Protein 2IVZ (pdb70)

InterPro domains:
  IPR007195 TolB, N-terminal [PF04052] (24-121)
  IPR011042 Six-bladed beta-propeller, TolB-like [G3DSA:2.120.10.30] (165-430)
  IPR011659 WD40-like beta-propeller [PF07676] (199-223)
  IPR011659 WD40-like beta-propeller [PF07676] (237-272)
  IPR011659 WD40-like beta-propeller [PF07676] (281-315)
  IPR011659 WD40-like beta-propeller [PF07676] (369-396)
  IPR014167 Tol-Pal system protein TolB [MF_00671] (4-426)
  IPR014167 Tol-Pal system protein TolB [TIGR02800] (15-427)

Solvent-accessible surface area: 65094 Å² total; per-residue (Å²): 55,95,58,0,0,7,0,20,20,99,143,83,33,55,68,3,0,25,10,0,26,51,1,0,77,18,1,3,65,6,72,5,27,86,109,68,148,29,51,46,117,3,5,26,13,141,95,13,88,26,57,31,0,58,84,68,50,3,66,2,0,0,0,0,31,7,62,84,43,148,103,50,7,32,47,0,10,2,22,0,0,21,1,30,86,46,83,37,68,55,52,20,117,54,67,43,131,21,69,120,137,127,1,30,96,1,0,4,11,0,0,9,56,0,0,80,124,25,42,69,49,106,6,0,1,77,4,69,0,0,6,0,0,51,9,115,3,18,54,37,24,20,15,0,11,0,0,24,0,19,21,104,88,77,83,61,22,43,112,0,56,77,19,0,0,17,10,12,20,6,47,104,10,44,78,0,0,2,0,8,24,66,88,68,120,3,7,1,3,6,9,34,40,104,115,36,53,68,97,126,14,8,49,66,92,158,9,0,0,8,11,14,20,0,64,87,33,39,48,0,0,0,0,0,11,79,81,50,13,0,0,0,6,10,8,46,26,106,64,27,108,58,160,85,25,9,114,46,235,26,25,6,0,10,9,16,16,14,58,74,2,64,21,0,0,1,0,2,33,114,58,50,156,8,8,0,11,72,4,56,20,115,47,64,90,45,124,59,28,0,170,110,43,65,28,0,16,22,7,28,10,2,72,82,20,140,28,0,0,1,6,2,20,53,93,80,109,62,28,0,0,49,13,52,52,96,112,38,40,51,76,69,6,4,67,25,139,126,0,64,14,11,13,12,1,13,18,5,5,0,0,0,2,4,6,37,56,31,175,8,29,1,4,4,5,0,0,12,44,21,145,55,95,36,126,13,68,73,28,80,18,65,1,34,10,10,10,16,1,30,79,112,56,89,56,0,0,7,0,32,22,99,145,88,37,42,70,2,0,25,9,0,13,36,1,0,79,15,1,3,62,8,91,6,21,79,99,94,147,23,56,36,115,5,5,25,22,157,75,12,114,35,77,28,0,52,21,72,44,3,62,1,0,0,0,0,32,6,62,58,28,144,105,55,9,35,39,0,16,1,26,0,0,20,1,33,82,43,84,33,67,57,61,22,116,66,63,33,126,19,74,98,116,119,0,35,92,0,0,3,13,0,0,3,49,0,0,67,119,32,48,68,52,119,6,0,2,91,4,80,0,0,8,0,0,39,8,114,3,22,44,49,24,18,16,0,12,0,0,20,0,17,21,101,85,71,84,58,21,44,123,0,41,78,18,0,0,17,10,13,23,7,48,108,12,43,79,0,0,2,0,10,22,69,87,70,116,3,11,0,12,9,10,34,42,106,115,35,51,80,110,118,13,2,21,66,89,151,8,0,0,8,11,14,20,0,62,91,35,39,43,0,0,0,0,0,4,80,80,55,10,0,1,0,6,11,5,41,47,106,79,31,90,40,155,82,24,7,115,49,232,22,24,3,0,10,10,14,15,28,58,79,2,66,37,0,0,0,0,0,31,103,57,51,161,8,8,0,5,71,4,54,23,109,44,65,90,42,103,60,21,1,165,88,45,55,37,4,17,22,7,29,10,2,79,88,20,146,34,0,0,0,5,0,18,51,88,74,115,46,23,0,0,47,6,62,45,98,106,30,39,46,80,72,6,4,73,40,148,107,0,67,17,10,15,12,2,17,24,10,8,0,0,0,1,2,5,46,78,81,198,20,6,25,10,6,5,1,0,15,43,20,140,56,90,33,135,16,78,95,46,63,25,49,10,32,9,8,11,15,2,28,76,106,52,89,58,0,0,4,0,32,19,97,147,86,50,52,66,3,0,23,8,0,12,41,1,0,82,18,1,3,62,7,85,4,25,90,102,98,156,30,56,34,131,4,4,34,22,177,83,10,114,35,81,30,0,64,82,62,55,1,61,0,0,0,0,0,38,8,64,87,29,146,107,49,4,30,59,1,18,2,22,0,0,20,2,36,84,44,80,34,68,58,66,19,116,56,78,48,134,21,89,143,101,97,4,35,88,0,0,3,11,0,0,9,54,0,0,79,118,30,45,65,58,113,5,1,1,73,4,48,0,0,6,0,0,52,24,150,40,74,135,93,27,19,24,0,13,0,0,25,0,18,19,106,78,78,24,36,8,37,134,0,53,79,17,0,0,18,9,12,21,8,46,106,4,40,69,0,1,2,0,7,26,66,83,70,116,3,1,1,9,3,3,32,15,82,50,7,54,74,107,115,15,6,25,70,91,139,9,0,0,8,11,14,18,0,63,89,33,39,47,1,0,0,0,0,3,77,83,37,13,0,0,0,6,6,7,50,36,106,34,29,92,61,191,83,26,10,116,45,236,36,20,4,0,10,9,17,15,16,61,78,3,66,21,0,0,0,0,0,32,96,60,50,130,8,8,0,4,62,3,54,29,120,52,63,86,41,115,61,26,0,167,99,38,43,31,1,21,24,7,27,10,2,74,91,21,143,34,0,0,1,10,12,12,92,104,147,63,38,0,0,47,10,52,50,99,109,36,42,52,77,92,5,4,71,29,145,118,0,74,16,11,13,12,2,13,21,6,6,0,0,0,3,7,5,36,58,28,170,6,24,1,7,5,5,2,1,19,42,26,149,54,102,32,130,15,71,71,31,98,19,63,1,37,9,9,12,16,1,31,79,96,120,20,90,51,1,0,4,0,32,20,95,73,100,71,84,47,52,67,2,0,24,9,0,14,39,1,0,75,18,1,3,61,5,62,2,29,95,106,106,156,26,58,39,117,5,7,27,9,162,94,12,123,32,78,32,0,57,90,63,54,3,59,1,0,0,0,1,39,6,59,62,40,145,102,47,0,22,45,0,9,2,25,0,0,18,2,33,84,48,87,38,63,57,56,20,121,55,67,42,132,22,91,125,86,92,2,29,87,0,0,4,13,0,0,7,57,0,0,82,117,30,45,67,59,102,6,0,1,70,4,46,0,0,11,0,0,50,80,161,57,20,22,0,13,0,1,21,0,19,18,108,75,79,21,35,8,39,136,0,62,81,18,0,0,16,10,13,21,7,46,108,11,44,72,0,0,2,0,9,25,60,81,68,105,4,0,0,9,5,3,41,16,85,36,4,52,80,110,107,22,5,30,60,82,166,10,0,0,8,11,14,20,0,62,88,33,38,43,0,0,0,0,0,12,76,83,63,14,0,1,0,6,10,8,51,38,106,72,36,113,59,155,86,22,7,124,33,235,21,26,3,1,10,10,16,17,15,58,75,2,67,24,0,0,0,0,0,33,100,60,49,129,7,9,0,6,64,4,54,18,92,44,64,92,42,116,61,24,0,170,103,63,53,20,5,14,22,8,28,9,2,70,87,21,140,30,0,0,3,6,16,45,108,60,0,1,44,12,58,49,102,99,33,36,59,76,91,5,5,71,26,148,128,1,74,17,11,14,11,1,15,20,6,7,0,0,0,4,7,5,36,54,33,179,7,23,2,7,8,4,0,0,13,41,24,128,56,103,30,127,14,74,71,28,103,18,63,4,32,10,10,11,16,1,31,77,93,96,20,41,9,63,14,60,48,9,28,0,45,85,24,53,99,22,46,9,60,13,58,49,9,23,1,35,72,20,31,71,97,19,40,7,63,13,60,44,8,27,0,46,66,27,35,67,93,19,37,9,62,14,58,48,8,29,0,46,56,22,38,83

Structure (mmCIF, N/CA/C/O backbone):
data_2IVZ
#
_entry.id   2IVZ
#
_cell.length_a   130.092
_cell.length_b   39.933
_cell.length_c   154.848
_cell.angle_alpha   90.00
_cell.angle_beta   110.62
_cell.angle_gamma   90.00
#
_symmetry.space_group_name_H-M   'P 1 21 1'
#
loop_
_entity.id
_entity.type
_entity.pdbx_description
1 polymer 'PROTEIN TOLB'
2 polymer COLICIN-E9
3 non-polymer 'CALCIUM ION'
4 water water
#
loop_
_atom_site.group_PDB
_atom_site.id
_atom_site.type_symbol
_atom_site.label_atom_id
_atom_site.label_alt_id
_atom_site.label_comp_id
_atom_site.label_asym_id
_atom_site.label_entity_id
_atom_site.label_seq_id
_atom_site.pdbx_PDB_ins_code
_atom_site.Cartn_x
_atom_site.Cartn_y
_atom_site.Cartn_z
_atom_site.occupancy
_atom_site.B_iso_or_equiv
_atom_site.auth_seq_id
_atom_site.auth_comp_id
_atom_site.auth_asym_id
_atom_site.auth_atom_id
_atom_site.pdbx_PDB_model_num
ATOM 1 N N . GLY A 1 35 ? 49.238 -0.601 61.059 1.00 20.75 35 GLY A N 1
ATOM 2 C CA . GLY A 1 35 ? 48.505 -1.891 60.856 1.00 19.19 35 GLY A CA 1
ATOM 3 C C . GLY A 1 35 ? 49.439 -3.091 60.726 1.00 18.08 35 GLY A C 1
ATOM 4 O O . GLY A 1 35 ? 50.662 -2.943 60.700 1.00 18.08 35 GLY A O 1
ATOM 5 N N . ARG A 1 36 ? 48.857 -4.283 60.661 1.00 16.89 36 ARG A N 1
ATOM 6 C CA . ARG A 1 36 ? 49.631 -5.502 60.512 1.00 15.67 36 ARG A CA 1
ATOM 7 C C . ARG A 1 36 ? 50.259 -5.591 59.111 1.00 15.43 36 ARG A C 1
ATOM 8 O O . ARG A 1 36 ? 49.544 -5.568 58.115 1.00 14.84 36 ARG A O 1
ATOM 16 N N . PRO A 1 37 ? 51.608 -5.632 59.020 1.00 15.19 37 PRO A N 1
ATOM 17 C CA . PRO A 1 37 ? 52.223 -5.787 57.688 1.00 14.53 37 PRO A CA 1
ATOM 18 C C . PRO A 1 37 ? 51.842 -7.139 57.033 1.00 14.00 37 PRO A C 1
ATOM 19 O O . PRO A 1 37 ? 51.734 -8.160 57.727 1.00 13.49 37 PRO A O 1
ATOM 23 N N . ILE A 1 38 ? 51.600 -7.120 55.719 1.00 13.42 38 ILE A N 1
ATOM 24 C CA . ILE A 1 38 ? 51.241 -8.328 54.975 1.00 13.54 38 ILE A CA 1
ATOM 25 C C . ILE A 1 38 ? 51.703 -8.242 53.514 1.00 14.00 38 ILE A C 1
ATOM 26 O O . ILE A 1 38 ? 51.808 -7.153 52.948 1.00 14.72 38 ILE A O 1
ATOM 31 N N . GLY A 1 39 ? 52.049 -9.388 52.938 1.00 14.50 39 GLY A N 1
ATOM 32 C CA . GLY A 1 39 ? 52.456 -9.425 51.542 1.00 15.10 39 GLY A CA 1
ATOM 33 C C . GLY A 1 39 ? 51.298 -9.903 50.692 1.00 15.18 39 GLY A C 1
ATOM 34 O O . GLY A 1 39 ? 50.736 -10.961 50.968 1.00 16.06 39 GLY A O 1
ATOM 35 N N . VAL A 1 40 ? 50.904 -9.100 49.706 1.00 14.84 40 VAL A N 1
ATOM 36 C CA . VAL A 1 40 ? 49.880 -9.502 48.741 1.00 14.80 40 VAL A CA 1
ATOM 37 C C . VAL A 1 40 ? 50.502 -9.410 47.339 1.00 15.69 40 VAL A C 1
ATOM 38 O O . VAL A 1 40 ? 50.768 -8.307 46.847 1.00 15.62 40 VAL A O 1
ATOM 42 N N . VAL A 1 41 ? 50.743 -10.581 46.747 1.00 16.10 41 VAL A N 1
ATOM 43 C CA . VAL A 1 41 ? 51.419 -10.760 45.457 1.00 17.98 41 VAL A CA 1
ATOM 44 C C . VAL A 1 41 ? 50.412 -10.823 44.306 1.00 18.65 41 VAL A C 1
ATOM 45 O O . VAL A 1 41 ? 49.366 -11.453 44.451 1.00 19.16 41 VAL A O 1
ATOM 49 N N . PRO A 1 42 ? 50.692 -10.121 43.183 1.00 19.17 42 PRO A N 1
ATOM 50 C CA . PRO A 1 42 ? 49.874 -10.272 41.981 1.00 19.41 42 PRO A CA 1
ATOM 51 C C . PRO A 1 42 ? 49.608 -11.742 41.701 1.00 19.54 42 PRO A C 1
ATOM 52 O O . PRO A 1 42 ? 50.527 -12.567 41.768 1.00 19.69 42 PRO A O 1
ATOM 56 N N . PHE A 1 43 ? 48.352 -12.065 41.425 1.00 19.40 43 PHE A N 1
ATOM 57 C CA . PHE A 1 43 ? 47.959 -13.431 41.155 1.00 19.40 43 PHE A CA 1
ATOM 58 C C . PHE A 1 43 ? 48.552 -13.866 39.810 1.00 20.76 43 PHE A C 1
ATOM 59 O O . PHE A 1 43 ? 48.743 -13.039 38.911 1.00 19.92 43 PHE A O 1
ATOM 67 N N . GLN A 1 44 ? 48.907 -15.145 39.711 1.00 22.26 44 GLN A N 1
ATOM 68 C CA . GLN A 1 44 ? 49.479 -15.705 38.482 1.00 24.82 44 GLN A CA 1
ATOM 69 C C . GLN A 1 44 ? 48.372 -15.742 37.414 1.00 24.44 44 GLN A C 1
ATOM 70 O O . GLN A 1 44 ? 47.295 -16.305 37.645 1.00 25.01 44 GLN A O 1
ATOM 76 N N . TRP A 1 45 ? 48.620 -15.098 36.272 1.00 24.91 45 TRP A N 1
ATOM 77 C CA . TRP A 1 45 ? 47.632 -15.040 35.181 1.00 25.36 45 TRP A CA 1
ATOM 78 C C . TRP A 1 45 ? 47.969 -15.942 33.979 1.00 25.76 45 TRP A C 1
ATOM 79 O O . TRP A 1 45 ? 49.086 -15.892 33.450 1.00 26.14 45 TRP A O 1
ATOM 90 N N . ALA A 1 51 ? 45.058 -10.058 31.674 1.00 28.04 51 ALA A N 1
ATOM 91 C CA . ALA A 1 51 ? 44.351 -10.361 32.925 1.00 27.99 51 ALA A CA 1
ATOM 92 C C . ALA A 1 51 ? 43.059 -9.547 33.044 1.00 27.80 51 ALA A C 1
ATOM 93 O O . ALA A 1 51 ? 43.092 -8.313 33.078 1.00 27.73 51 ALA A O 1
ATOM 95 N N . PRO A 1 52 ? 41.911 -10.242 33.111 1.00 27.59 52 PRO A N 1
ATOM 96 C CA . PRO A 1 52 ? 40.574 -9.628 33.182 1.00 27.46 52 PRO A CA 1
ATOM 97 C C . PRO A 1 52 ? 40.346 -8.696 34.392 1.00 27.22 52 PRO A C 1
ATOM 98 O O . PRO A 1 52 ? 39.513 -7.778 34.319 1.00 27.16 52 PRO A O 1
ATOM 102 N N . GLU A 1 53 ? 41.072 -8.935 35.490 1.00 26.47 53 GLU A N 1
ATOM 103 C CA . GLU A 1 53 ? 41.014 -8.084 36.687 1.00 25.62 53 GLU A CA 1
ATOM 104 C C . GLU A 1 53 ? 42.260 -8.350 37.538 1.00 24.17 53 GLU A C 1
ATOM 105 O O . GLU A 1 53 ? 42.816 -9.440 37.497 1.00 24.32 53 GLU A O 1
ATOM 111 N N . ASP A 1 54 ? 42.692 -7.347 38.295 1.00 22.42 54 ASP A N 1
ATOM 112 C CA . ASP A 1 54 ? 43.827 -7.473 39.195 1.00 21.09 54 ASP A CA 1
ATOM 113 C C . ASP A 1 54 ? 43.349 -7.953 40.579 1.00 19.75 54 ASP A C 1
ATOM 114 O O . ASP A 1 54 ? 43.063 -7.134 41.447 1.00 18.81 54 ASP A O 1
ATOM 119 N N . ILE A 1 55 ? 43.278 -9.272 40.777 1.00 19.21 55 ILE A N 1
ATOM 120 C CA . ILE A 1 55 ? 42.765 -9.847 42.045 1.00 18.60 55 ILE A CA 1
ATOM 121 C C . ILE A 1 55 ? 43.612 -9.487 43.267 1.00 18.41 55 ILE A C 1
ATOM 122 O O . ILE A 1 55 ? 43.066 -9.087 44.293 1.00 18.21 55 ILE A O 1
ATOM 127 N N . GLY A 1 56 ? 44.938 -9.630 43.163 1.00 17.17 56 GLY A N 1
ATOM 128 C CA . GLY A 1 56 ? 45.827 -9.237 44.262 1.00 15.54 56 GLY A CA 1
ATOM 129 C C . GLY A 1 56 ? 45.584 -7.775 44.623 1.00 14.37 56 GLY A C 1
ATOM 130 O O . GLY A 1 56 ? 45.548 -7.425 45.791 1.00 13.42 56 GLY A O 1
ATOM 131 N N . GLY A 1 57 ? 45.415 -6.911 43.616 1.00 13.28 57 GLY A N 1
ATOM 132 C CA . GLY A 1 57 ? 45.120 -5.477 43.865 1.00 11.47 57 GLY A CA 1
ATOM 133 C C . GLY A 1 57 ? 43.851 -5.284 44.699 1.00 11.24 57 GLY A C 1
ATOM 134 O O . GLY A 1 57 ? 43.797 -4.436 45.596 1.00 11.04 57 GLY A O 1
ATOM 135 N N . ILE A 1 58 ? 42.816 -6.058 44.397 1.00 10.76 58 ILE A N 1
ATOM 136 C CA . ILE A 1 58 ? 41.569 -6.014 45.182 1.00 10.75 58 ILE A CA 1
ATOM 137 C C . ILE A 1 58 ? 41.778 -6.499 46.631 1.00 10.37 58 ILE A C 1
ATOM 138 O O . ILE A 1 58 ? 41.340 -5.838 47.569 1.00 9.41 58 ILE A O 1
ATOM 143 N N . VAL A 1 59 ? 42.443 -7.639 46.805 1.00 10.39 59 VAL A N 1
ATOM 144 C CA . VAL A 1 59 ? 42.755 -8.146 48.141 1.00 9.71 59 VAL A CA 1
ATOM 145 C C . VAL A 1 59 ? 43.536 -7.083 48.929 1.00 9.69 59 VAL A C 1
ATOM 146 O O . VAL A 1 59 ? 43.202 -6.778 50.101 1.00 8.16 59 VAL A O 1
ATOM 150 N N . ALA A 1 60 ? 44.570 -6.517 48.290 1.00 9.01 60 ALA A N 1
ATOM 151 C CA . ALA A 1 60 ? 45.362 -5.505 48.949 1.00 10.22 60 ALA A CA 1
ATOM 152 C C . ALA A 1 60 ? 44.496 -4.321 49.366 1.00 9.96 60 ALA A C 1
ATOM 153 O O . ALA A 1 60 ? 44.601 -3.853 50.493 1.00 10.49 60 ALA A O 1
ATOM 155 N N . ALA A 1 61 ? 43.651 -3.834 48.462 1.00 9.96 61 ALA A N 1
ATOM 156 C CA . ALA A 1 61 ? 42.774 -2.680 48.757 1.00 10.46 61 ALA A CA 1
ATOM 157 C C . ALA A 1 61 ? 41.810 -2.986 49.910 1.00 9.58 61 ALA A C 1
ATOM 158 O O . ALA A 1 61 ? 41.608 -2.168 50.822 1.00 9.08 61 ALA A O 1
ATOM 160 N N . ASP A 1 62 ? 41.217 -4.175 49.862 1.00 9.27 62 ASP A N 1
ATOM 161 C CA . ASP A 1 62 ? 40.288 -4.609 50.917 1.00 8.87 62 ASP A CA 1
ATOM 162 C C . ASP A 1 62 ? 40.968 -4.626 52.276 1.00 8.55 62 ASP A C 1
ATOM 163 O O . ASP A 1 62 ? 40.513 -3.952 53.219 1.00 7.31 62 ASP A O 1
ATOM 168 N N . LEU A 1 63 ? 42.080 -5.373 52.379 1.00 8.28 63 LEU A N 1
ATOM 169 C CA . LEU A 1 63 ? 42.813 -5.453 53.662 1.00 8.87 63 LEU A CA 1
ATOM 170 C C . LEU A 1 63 ? 43.235 -4.076 54.201 1.00 9.20 63 LEU A C 1
ATOM 171 O O . LEU A 1 63 ? 43.178 -3.826 55.426 1.00 9.45 63 LEU A O 1
ATOM 176 N N A ARG A 1 64 ? 43.657 -3.188 53.309 0.50 9.26 64 ARG A N 1
ATOM 177 N N B ARG A 1 64 ? 43.656 -3.204 53.289 0.50 9.16 64 ARG A N 1
ATOM 178 C CA A ARG A 1 64 ? 44.030 -1.831 53.728 0.50 9.90 64 ARG A CA 1
ATOM 179 C CA B ARG A 1 64 ? 44.038 -1.817 53.605 0.50 9.69 64 ARG A CA 1
ATOM 180 C C A ARG A 1 64 ? 42.798 -1.027 54.196 0.50 9.57 64 ARG A C 1
ATOM 181 C C B ARG A 1 64 ? 42.834 -1.001 54.132 0.50 9.50 64 ARG A C 1
ATOM 182 O O A ARG A 1 64 ? 42.851 -0.348 55.231 0.50 9.10 64 ARG A O 1
ATOM 183 O O B ARG A 1 64 ? 42.938 -0.307 55.151 0.50 9.13 64 ARG A O 1
ATOM 198 N N . ASN A 1 65 ? 41.693 -1.122 53.451 1.00 9.57 65 ASN A N 1
ATOM 199 C CA . ASN A 1 65 ? 40.446 -0.414 53.835 1.00 9.85 65 ASN A CA 1
ATOM 200 C C . ASN A 1 65 ? 40.009 -0.704 55.275 1.00 10.00 65 ASN A C 1
ATOM 201 O O . ASN A 1 65 ? 39.501 0.176 55.955 1.00 9.53 65 ASN A O 1
ATOM 206 N N . SER A 1 66 ? 40.250 -1.938 55.739 1.00 9.90 66 SER A N 1
ATOM 207 C CA . SER A 1 66 ? 39.812 -2.387 57.069 1.00 9.42 66 SER A CA 1
ATOM 208 C C . SER A 1 66 ? 40.574 -1.690 58.189 1.00 9.76 66 SER A C 1
ATOM 209 O O . SER A 1 66 ? 40.122 -1.655 59.330 1.00 10.01 66 SER A O 1
ATOM 212 N N . GLY A 1 67 ? 41.719 -1.106 57.863 1.00 9.69 67 GLY A N 1
ATOM 213 C CA . GLY A 1 67 ? 42.549 -0.496 58.874 1.00 10.27 67 GLY A CA 1
ATOM 214 C C . GLY A 1 67 ? 43.372 -1.535 59.645 1.00 10.74 67 GLY A C 1
ATOM 215 O O . GLY A 1 67 ? 44.258 -1.189 60.420 1.00 11.19 67 GLY A O 1
ATOM 216 N N . LYS A 1 68 ? 43.090 -2.812 59.434 1.00 11.20 68 LYS A N 1
ATOM 217 C CA . LYS A 1 68 ? 43.804 -3.860 60.165 1.00 12.42 68 LYS A CA 1
ATOM 218 C C . LYS A 1 68 ? 45.163 -4.206 59.578 1.00 13.04 68 LYS A C 1
ATOM 219 O O . LYS A 1 68 ? 46.032 -4.716 60.296 1.00 14.29 68 LYS A O 1
ATOM 225 N N . PHE A 1 69 ? 45.350 -3.942 58.291 1.00 12.67 69 PHE A N 1
ATOM 226 C CA . PHE A 1 69 ? 46.551 -4.367 57.612 1.00 13.53 69 PHE A CA 1
ATOM 227 C C . PHE A 1 69 ? 47.244 -3.261 56.865 1.00 14.76 69 PHE A C 1
ATOM 228 O O . PHE A 1 69 ? 46.613 -2.255 56.473 1.00 14.47 69 PHE A O 1
ATOM 236 N N . ASN A 1 70 ? 48.549 -3.473 56.667 1.00 15.44 70 ASN A N 1
ATOM 237 C CA . ASN A 1 70 ? 49.379 -2.590 55.873 1.00 17.64 70 ASN A CA 1
ATOM 238 C C . ASN A 1 70 ? 50.046 -3.428 54.788 1.00 17.67 70 ASN A C 1
ATOM 239 O O . ASN A 1 70 ? 51.182 -3.878 54.960 1.00 17.40 70 ASN A O 1
ATOM 244 N N . PRO A 1 71 ? 49.327 -3.668 53.673 1.00 18.48 71 PRO A N 1
ATOM 245 C CA . PRO A 1 71 ? 49.920 -4.443 52.586 1.00 19.63 71 PRO A CA 1
ATOM 246 C C . PRO A 1 71 ? 51.149 -3.750 51.995 1.00 20.79 71 PRO A C 1
ATOM 247 O O . PRO A 1 71 ? 51.139 -2.554 51.772 1.00 20.63 71 PRO A O 1
ATOM 251 N N . LEU A 1 72 ? 52.200 -4.520 51.766 1.00 22.31 72 LEU A N 1
ATOM 252 C CA . LEU A 1 72 ? 53.428 -3.981 51.235 1.00 24.29 72 LEU A CA 1
ATOM 253 C C . LEU A 1 72 ? 53.159 -3.434 49.836 1.00 25.98 72 LEU A C 1
ATOM 254 O O . LEU A 1 72 ? 52.550 -4.119 48.997 1.00 25.73 72 LEU A O 1
ATOM 259 N N . ASP A 1 73 ? 53.583 -2.192 49.611 1.00 27.42 73 ASP A N 1
ATOM 260 C CA . ASP A 1 73 ? 53.475 -1.547 48.306 1.00 29.99 73 ASP A CA 1
ATOM 261 C C . ASP A 1 73 ? 54.025 -2.495 47.230 1.00 30.37 73 ASP A C 1
ATOM 262 O O . ASP A 1 73 ? 55.048 -3.150 47.429 1.00 30.09 73 ASP A O 1
ATOM 267 N N . ARG A 1 74 ? 53.337 -2.572 46.096 1.00 31.76 74 ARG A N 1
ATOM 268 C CA . ARG A 1 74 ? 53.716 -3.517 45.031 1.00 33.16 74 ARG A CA 1
ATOM 269 C C . ARG A 1 74 ? 55.150 -3.344 44.501 1.00 33.23 74 ARG A C 1
ATOM 270 O O . ARG A 1 74 ? 55.823 -4.331 44.180 1.00 33.28 74 ARG A O 1
ATOM 278 N N . ALA A 1 75 ? 55.621 -2.100 44.442 1.00 33.53 75 ALA A N 1
ATOM 279 C CA . ALA A 1 75 ? 56.980 -1.805 43.967 1.00 34.23 75 ALA A CA 1
ATOM 280 C C . ALA A 1 75 ? 58.063 -2.406 44.870 1.00 34.43 75 ALA A C 1
ATOM 281 O O . ALA A 1 75 ? 59.157 -2.730 44.410 1.00 34.63 75 ALA A O 1
ATOM 283 N N . ARG A 1 76 ? 57.737 -2.573 46.151 1.00 34.68 76 ARG A N 1
ATOM 284 C CA . ARG A 1 76 ? 58.699 -3.052 47.141 1.00 34.51 76 ARG A CA 1
ATOM 285 C C . ARG A 1 76 ? 58.764 -4.562 47.336 1.00 34.14 76 ARG A C 1
ATOM 286 O O . ARG A 1 76 ? 59.558 -5.037 48.144 1.00 33.79 76 ARG A O 1
ATOM 294 N N . LEU A 1 77 ? 57.944 -5.317 46.607 1.00 33.92 77 LEU A N 1
ATOM 295 C CA . LEU A 1 77 ? 57.923 -6.776 46.765 1.00 33.96 77 LEU A CA 1
ATOM 296 C C . LEU A 1 77 ? 59.276 -7.429 46.482 1.00 34.02 77 LEU A C 1
ATOM 297 O O . LEU A 1 77 ? 59.899 -7.115 45.476 1.00 34.32 77 LEU A O 1
ATOM 302 N N . PRO A 1 78 ? 59.725 -8.344 47.370 1.00 33.93 78 PRO A N 1
ATOM 303 C CA . PRO A 1 78 ? 61.025 -9.010 47.219 1.00 33.79 78 PRO A CA 1
ATOM 304 C C . PRO A 1 78 ? 61.018 -10.143 46.193 1.00 33.64 78 PRO A C 1
ATOM 305 O O . PRO A 1 78 ? 62.077 -10.564 45.731 1.00 33.92 78 PRO A O 1
ATOM 309 N N . GLN A 1 79 ? 59.832 -10.649 45.874 1.00 32.96 79 GLN A N 1
ATOM 310 C CA . GLN A 1 79 ? 59.655 -11.711 44.892 1.00 32.33 79 GLN A CA 1
ATOM 311 C C . GLN A 1 79 ? 58.172 -11.770 44.529 1.00 32.01 79 GLN A C 1
ATOM 312 O O . GLN A 1 79 ? 57.338 -11.207 45.242 1.00 31.46 79 GLN A O 1
ATOM 318 N N . GLN A 1 80 ? 57.851 -12.439 43.424 1.00 31.32 80 GLN A N 1
ATOM 319 C CA . GLN A 1 80 ? 56.468 -12.615 42.993 1.00 30.94 80 GLN A CA 1
ATOM 320 C C . GLN A 1 80 ? 56.116 -14.100 42.837 1.00 30.82 80 GLN A C 1
ATOM 321 O O . GLN A 1 80 ? 55.910 -14.575 41.716 1.00 31.34 80 GLN A O 1
ATOM 327 N N . PRO A 1 81 ? 56.043 -14.846 43.957 1.00 30.58 81 PRO A N 1
ATOM 328 C CA . PRO A 1 81 ? 55.720 -16.270 43.844 1.00 30.51 81 PRO A CA 1
ATOM 329 C C . PRO A 1 81 ? 54.278 -16.490 43.378 1.00 30.69 81 PRO A C 1
ATOM 330 O O . PRO A 1 81 ? 53.351 -15.798 43.840 1.00 30.05 81 PRO A O 1
ATOM 334 N N . GLY A 1 82 ? 54.110 -17.445 42.468 1.00 30.84 82 GLY A N 1
ATOM 335 C CA . GLY A 1 82 ? 52.814 -17.756 41.893 1.00 31.06 82 GLY A CA 1
ATOM 336 C C . GLY A 1 82 ? 52.152 -18.916 42.591 1.00 31.33 82 GLY A C 1
ATOM 337 O O . GLY A 1 82 ? 50.993 -19.231 42.311 1.00 31.46 82 GLY A O 1
ATOM 338 N N . SER A 1 83 ? 52.892 -19.558 43.488 1.00 31.35 83 SER A N 1
ATOM 339 C CA . SER A 1 83 ? 52.366 -20.680 44.255 1.00 32.03 83 SER A CA 1
ATOM 340 C C . SER A 1 83 ? 52.942 -20.675 45.672 1.00 32.03 83 SER A C 1
ATOM 341 O O . SER A 1 83 ? 53.920 -19.977 45.946 1.00 31.91 83 SER A O 1
ATOM 344 N N . ALA A 1 84 ? 52.338 -21.468 46.556 1.00 32.23 84 ALA A N 1
ATOM 345 C CA . ALA A 1 84 ? 52.805 -21.594 47.941 1.00 32.69 84 ALA A CA 1
ATOM 346 C C . ALA A 1 84 ? 54.257 -22.102 48.016 1.00 32.78 84 ALA A C 1
ATOM 347 O O . ALA A 1 84 ? 55.011 -21.726 48.913 1.00 32.45 84 ALA A O 1
ATOM 349 N N . GLN A 1 85 ? 54.618 -22.962 47.063 1.00 33.13 85 GLN A N 1
ATOM 350 C CA . GLN A 1 85 ? 55.950 -23.548 46.954 1.00 33.54 85 GLN A CA 1
ATOM 351 C C . GLN A 1 85 ? 57.030 -22.538 46.547 1.00 33.55 85 GLN A C 1
ATOM 352 O O . GLN A 1 85 ? 58.200 -22.732 46.863 1.00 33.72 85 GLN A O 1
ATOM 358 N N . GLU A 1 86 ? 56.648 -21.467 45.853 1.00 33.65 86 GLU A N 1
ATOM 359 C CA . GLU A 1 86 ? 57.616 -20.452 45.408 1.00 33.89 86 GLU A CA 1
ATOM 360 C C . GLU A 1 86 ? 57.903 -19.390 46.463 1.00 33.86 86 GLU A C 1
ATOM 361 O O . GLU A 1 86 ? 58.796 -18.543 46.290 1.00 33.35 86 GLU A O 1
ATOM 367 N N . VAL A 1 87 ? 57.131 -19.420 47.547 1.00 33.55 87 VAL A N 1
ATOM 368 C CA . VAL A 1 87 ? 57.312 -18.467 48.638 1.00 33.55 87 VAL A CA 1
ATOM 369 C C . VAL A 1 87 ? 58.668 -18.729 49.316 1.00 33.42 87 VAL A C 1
ATOM 370 O O . VAL A 1 87 ? 58.932 -19.832 49.789 1.00 33.36 87 VAL A O 1
ATOM 374 N N . GLN A 1 88 ? 59.528 -17.716 49.323 1.00 33.32 88 GLN A N 1
ATOM 375 C CA . GLN A 1 88 ? 60.717 -17.764 50.265 0.0000 32.32 88 GLN A CA 1
ATOM 376 C C . GLN A 1 88 ? 60.898 -16.765 51.549 1.00 25.78 88 GLN A C 1
ATOM 377 O O . GLN A 1 88 ? 60.809 -15.537 51.472 1.00 26.10 88 GLN A O 1
ATOM 383 N N . PRO A 1 89 ? 60.371 -17.471 52.557 1.00 25.80 89 PRO A N 1
ATOM 384 C CA . PRO A 1 89 ? 59.770 -16.854 53.731 1.00 25.94 89 PRO A CA 1
ATOM 385 C C . PRO A 1 89 ? 60.690 -15.839 54.392 1.00 26.10 89 PRO A C 1
ATOM 386 O O . PRO A 1 89 ? 60.207 -14.870 54.991 1.00 25.88 89 PRO A O 1
ATOM 390 N N . ALA A 1 90 ? 62.001 -16.056 54.251 1.00 26.67 90 ALA A N 1
ATOM 391 C CA . ALA A 1 90 ? 63.024 -15.175 54.811 1.00 26.89 90 ALA A CA 1
ATOM 392 C C . ALA A 1 90 ? 62.958 -13.778 54.223 1.00 27.05 90 ALA A C 1
ATOM 393 O O . ALA A 1 90 ? 63.122 -12.794 54.952 1.00 27.41 90 ALA A O 1
ATOM 395 N N . ALA A 1 91 ? 62.717 -13.684 52.913 1.00 26.99 91 ALA A N 1
ATOM 396 C CA . ALA A 1 91 ? 62.620 -12.379 52.233 1.00 27.04 91 ALA A CA 1
ATOM 397 C C . ALA A 1 91 ? 61.464 -11.535 52.781 1.00 27.07 91 ALA A C 1
ATOM 398 O O . ALA A 1 91 ? 61.506 -10.296 52.741 1.00 27.40 91 ALA A O 1
ATOM 400 N N . TRP A 1 92 ? 60.442 -12.219 53.299 1.00 26.70 92 TRP A N 1
ATOM 401 C CA . TRP A 1 92 ? 59.250 -11.571 53.851 1.00 26.51 92 TRP A CA 1
ATOM 402 C C . TRP A 1 92 ? 59.424 -11.254 55.344 1.00 26.84 92 TRP A C 1
ATOM 403 O O . TRP A 1 92 ? 59.159 -10.129 55.776 1.00 25.99 92 TRP A O 1
ATOM 414 N N . SER A 1 93 ? 59.882 -12.232 56.130 1.00 27.74 93 SER A N 1
ATOM 415 C CA . SER A 1 93 ? 60.140 -11.978 57.558 1.00 28.64 93 SER A CA 1
ATOM 416 C C . SER A 1 93 ? 61.151 -10.820 57.695 1.00 28.69 93 SER A C 1
ATOM 417 O O . SER A 1 93 ? 61.038 -9.990 58.598 1.00 29.20 93 SER A O 1
ATOM 420 N N . ALA A 1 94 ? 62.106 -10.738 56.771 1.00 28.58 94 ALA A N 1
ATOM 421 C CA . ALA A 1 94 ? 63.081 -9.639 56.773 1.00 28.47 94 ALA A CA 1
ATOM 422 C C . ALA A 1 94 ? 62.386 -8.285 56.775 1.00 28.54 94 ALA A C 1
ATOM 423 O O . ALA A 1 94 ? 62.929 -7.302 57.284 1.00 28.97 94 ALA A O 1
ATOM 425 N N . LEU A 1 95 ? 61.184 -8.234 56.205 1.00 27.87 95 LEU A N 1
ATOM 426 C CA . LEU A 1 95 ? 60.442 -6.977 56.089 1.00 27.28 95 LEU A CA 1
ATOM 427 C C . LEU A 1 95 ? 59.411 -6.781 57.200 1.00 26.63 95 LEU A C 1
ATOM 428 O O . LEU A 1 95 ? 58.656 -5.804 57.215 1.00 27.39 95 LEU A O 1
ATOM 433 N N . GLY A 1 96 ? 59.403 -7.697 58.154 1.00 25.98 96 GLY A N 1
ATOM 434 C CA . GLY A 1 96 ? 58.435 -7.650 59.244 1.00 24.67 96 GLY A CA 1
ATOM 435 C C . GLY A 1 96 ? 57.113 -8.296 58.853 1.00 23.83 96 GLY A C 1
ATOM 436 O O . GLY A 1 96 ? 56.096 -8.104 59.526 1.00 23.63 96 GLY A O 1
ATOM 437 N N . ILE A 1 97 ? 57.134 -9.094 57.785 1.00 22.51 97 ILE A N 1
ATOM 438 C CA . ILE A 1 97 ? 55.916 -9.729 57.265 1.00 21.24 97 ILE A CA 1
ATOM 439 C C . ILE A 1 97 ? 55.850 -11.224 57.571 1.00 20.50 97 ILE A C 1
ATOM 440 O O . ILE A 1 97 ? 56.717 -11.991 57.137 1.00 20.25 97 ILE A O 1
ATOM 445 N N . ASP A 1 98 ? 54.823 -11.649 58.304 1.00 20.13 98 ASP A N 1
ATOM 446 C CA . ASP A 1 98 ? 54.674 -13.076 58.601 1.00 20.19 98 ASP A CA 1
ATOM 447 C C . ASP A 1 98 ? 53.561 -13.841 57.899 1.00 18.45 98 ASP A C 1
ATOM 448 O O . ASP A 1 98 ? 53.307 -14.997 58.234 1.00 17.79 98 ASP A O 1
ATOM 453 N N . ALA A 1 99 ? 52.907 -13.206 56.931 1.00 17.13 99 ALA A N 1
ATOM 454 C CA . ALA A 1 99 ? 51.893 -13.892 56.124 1.00 15.97 99 ALA A CA 1
ATOM 455 C C . ALA A 1 99 ? 51.935 -13.342 54.711 1.00 15.41 99 ALA A C 1
ATOM 456 O O . ALA A 1 99 ? 52.091 -12.141 54.513 1.00 14.86 99 ALA A O 1
ATOM 458 N N . VAL A 1 100 ? 51.848 -14.229 53.722 1.00 14.83 100 VAL A N 1
ATOM 459 C CA . VAL A 1 100 ? 51.883 -13.816 52.303 1.00 14.65 100 VAL A CA 1
ATOM 460 C C . VAL A 1 100 ? 50.705 -14.410 51.524 1.00 13.98 100 VAL A C 1
ATOM 461 O O . VAL A 1 100 ? 50.424 -15.610 51.630 1.00 14.67 100 VAL A O 1
ATOM 465 N N . VAL A 1 101 ? 50.003 -13.566 50.765 1.00 13.58 101 VAL A N 1
ATOM 466 C CA . VAL A 1 101 ? 48.899 -14.056 49.941 1.00 12.96 101 VAL A CA 1
ATOM 467 C C . VAL A 1 101 ? 49.401 -14.209 48.512 1.00 13.26 101 VAL A C 1
ATOM 468 O O . VAL A 1 101 ? 49.917 -13.243 47.913 1.00 13.37 101 VAL A O 1
ATOM 472 N N . VAL A 1 102 ? 49.300 -15.438 48.007 1.00 13.35 102 VAL A N 1
ATOM 473 C CA . VAL A 1 102 ? 49.568 -15.717 46.591 1.00 14.90 102 VAL A CA 1
ATOM 474 C C . VAL A 1 102 ? 48.331 -16.348 45.972 1.00 14.67 102 VAL A C 1
ATOM 475 O O . VAL A 1 102 ? 47.468 -16.872 46.678 1.00 15.05 102 VAL A O 1
ATOM 479 N N . GLY A 1 103 ? 48.235 -16.300 44.652 1.00 15.64 103 GLY A N 1
ATOM 480 C CA . GLY A 1 103 ? 47.086 -16.903 43.999 1.00 16.38 103 GLY A CA 1
ATOM 481 C C . GLY A 1 103 ? 47.254 -17.075 42.504 1.00 17.32 103 GLY A C 1
ATOM 482 O O . GLY A 1 103 ? 48.248 -16.621 41.910 1.00 16.84 103 GLY A O 1
ATOM 483 N N . GLN A 1 104 ? 46.257 -17.716 41.901 1.00 17.52 104 GLN A N 1
ATOM 484 C CA . GLN A 1 104 ? 46.271 -17.992 40.462 1.00 18.58 104 GLN A CA 1
ATOM 485 C C . GLN A 1 104 ? 44.917 -17.668 39.851 1.00 18.69 104 GLN A C 1
ATOM 486 O O . GLN A 1 104 ? 43.881 -17.826 40.507 1.00 18.64 104 GLN A O 1
ATOM 492 N N . VAL A 1 105 ? 44.930 -17.149 38.627 1.00 19.79 105 VAL A N 1
ATOM 493 C CA . VAL A 1 105 ? 43.697 -16.919 37.851 1.00 20.42 105 VAL A CA 1
ATOM 494 C C . VAL A 1 105 ? 43.882 -17.653 36.515 1.00 22.23 105 VAL A C 1
ATOM 495 O O . VAL A 1 105 ? 44.798 -17.342 35.753 1.00 22.04 105 VAL A O 1
ATOM 499 N N . THR A 1 106 ? 43.048 -18.656 36.255 1.00 23.80 106 THR A N 1
ATOM 500 C CA . THR A 1 106 ? 43.176 -19.441 35.025 1.00 25.73 106 THR A CA 1
ATOM 501 C C . THR A 1 106 ? 41.854 -19.414 34.256 1.00 26.73 106 THR A C 1
ATOM 502 O O . THR A 1 106 ? 40.789 -19.592 34.856 1.00 26.36 106 THR A O 1
ATOM 506 N N . PRO A 1 107 ? 41.909 -19.178 32.931 1.00 28.10 107 PRO A N 1
ATOM 507 C CA . PRO A 1 107 ? 40.663 -19.182 32.132 1.00 28.86 107 PRO A CA 1
ATOM 508 C C . PRO A 1 107 ? 40.164 -20.600 31.827 1.00 29.40 107 PRO A C 1
ATOM 509 O O . PRO A 1 107 ? 40.972 -21.505 31.631 1.00 29.81 107 PRO A O 1
ATOM 513 N N . ASN A 1 108 ? 38.846 -20.792 31.822 1.00 29.64 108 ASN A N 1
ATOM 514 C CA . ASN A 1 108 ? 38.243 -22.083 31.498 1.00 29.77 108 ASN A CA 1
ATOM 515 C C . ASN A 1 108 ? 37.678 -22.091 30.075 1.00 30.10 108 ASN A C 1
ATOM 516 O O . ASN A 1 108 ? 37.316 -21.024 29.558 1.00 29.57 108 ASN A O 1
ATOM 521 N N . PRO A 1 109 ? 37.603 -23.291 29.446 1.00 30.40 109 PRO A N 1
ATOM 522 C CA . PRO A 1 109 ? 36.981 -23.498 28.127 1.00 30.98 109 PRO A CA 1
ATOM 523 C C . PRO A 1 109 ? 35.576 -22.877 27.980 1.00 30.80 109 PRO A C 1
ATOM 524 O O . PRO A 1 109 ? 35.282 -22.305 26.928 1.00 31.44 109 PRO A O 1
ATOM 528 N N . ASP A 1 110 ? 34.736 -22.968 29.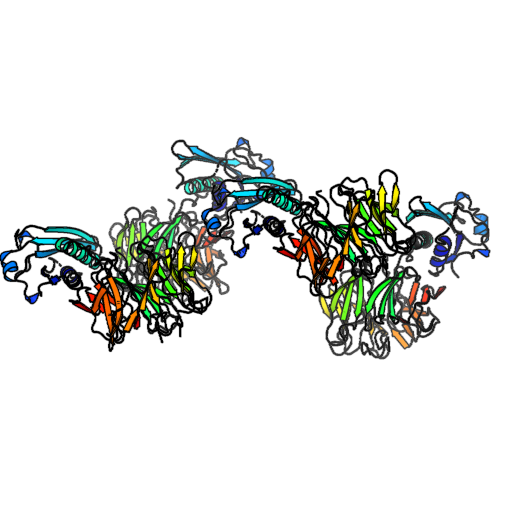018 1.00 30.35 110 ASP A N 1
ATOM 529 C CA . ASP A 1 110 ? 33.387 -22.391 28.973 1.00 29.84 110 ASP A CA 1
ATOM 530 C C . ASP A 1 110 ? 33.379 -20.858 29.056 1.00 29.26 110 ASP A C 1
ATOM 531 O O . ASP A 1 110 ? 32.310 -20.234 29.081 1.00 29.40 110 ASP A O 1
ATOM 536 N N . GLY A 1 111 ? 34.566 -20.255 29.085 1.00 28.13 111 GLY A N 1
ATOM 537 C CA . GLY A 1 111 ? 34.686 -18.805 29.213 1.00 26.52 111 GLY A CA 1
ATOM 538 C C . GLY A 1 111 ? 34.751 -18.269 30.641 1.00 25.22 111 GLY A C 1
ATOM 539 O O . GLY A 1 111 ? 34.948 -17.083 30.818 1.00 25.62 111 GLY A O 1
ATOM 540 N N . SER A 1 112 ? 34.562 -19.125 31.655 1.00 23.91 112 SER A N 1
ATOM 541 C CA . SER A 1 112 ? 34.694 -18.711 33.061 1.00 22.78 112 SER A CA 1
ATOM 542 C C . SER A 1 112 ? 36.177 -18.691 33.511 1.00 22.18 112 SER A C 1
ATOM 543 O O . SER A 1 112 ? 37.087 -18.897 32.697 1.00 21.99 112 SER A O 1
ATOM 546 N N . TYR A 1 113 ? 36.422 -18.448 34.801 1.00 21.44 113 TYR A N 1
ATOM 547 C CA . TYR A 1 113 ? 37.803 -18.391 35.324 1.00 21.15 113 TYR A CA 1
ATOM 548 C C . TYR A 1 113 ? 37.933 -19.128 36.624 1.00 21.27 113 TYR A C 1
ATOM 549 O O . TYR A 1 113 ? 37.012 -19.104 37.435 1.00 20.69 113 TYR A O 1
ATOM 558 N N . ASN A 1 114 ? 39.071 -19.784 36.831 1.00 21.38 114 ASN A N 1
ATOM 559 C CA . ASN A 1 114 ? 39.344 -20.329 38.151 1.00 21.59 114 ASN A CA 1
ATOM 560 C C . ASN A 1 114 ? 40.168 -19.301 38.905 1.00 20.56 114 ASN A C 1
ATOM 561 O O . ASN A 1 114 ? 41.164 -18.803 38.388 1.00 20.54 114 ASN A O 1
ATOM 566 N N . VAL A 1 115 ? 39.724 -18.962 40.112 1.00 19.76 115 VAL A N 1
ATOM 567 C CA . VAL A 1 115 ? 40.446 -18.053 40.991 1.00 18.60 115 VAL A CA 1
ATOM 568 C C . VAL A 1 115 ? 40.763 -18.888 42.225 1.00 18.51 115 VAL A C 1
ATOM 569 O O . VAL A 1 115 ? 39.874 -19.548 42.800 1.00 18.32 115 VAL A O 1
ATOM 573 N N . ALA A 1 116 ? 42.035 -18.892 42.598 1.00 17.37 116 ALA A N 1
ATOM 574 C CA . ALA A 1 116 ? 42.501 -19.619 43.766 1.00 16.29 116 ALA A CA 1
ATOM 575 C C . ALA A 1 116 ? 43.491 -18.738 44.530 1.00 15.64 116 ALA A C 1
ATOM 576 O O . ALA A 1 116 ? 44.145 -17.875 43.953 1.00 13.68 116 ALA A O 1
ATOM 578 N N . TYR A 1 117 ? 43.529 -18.908 45.846 1.00 14.98 117 TYR A N 1
ATOM 579 C CA . TYR A 1 117 ? 44.498 -18.159 46.645 1.00 14.99 117 TYR A CA 1
ATOM 580 C C . TYR A 1 117 ? 45.023 -19.145 47.658 1.00 14.41 117 TYR A C 1
ATOM 581 O O . TYR A 1 117 ? 44.353 -20.126 48.002 1.00 14.45 117 TYR A O 1
ATOM 590 N N . GLN A 1 118 ? 46.204 -18.852 48.178 1.00 14.94 118 GLN A N 1
ATOM 591 C CA . GLN A 1 118 ? 46.768 -19.615 49.274 1.00 14.63 118 GLN A CA 1
ATOM 592 C C . GLN A 1 118 ? 47.409 -18.598 50.219 1.00 14.38 118 GLN A C 1
ATOM 593 O O . GLN A 1 118 ? 48.077 -17.673 49.766 1.00 14.20 118 GLN A O 1
ATOM 599 N N . LEU A 1 119 ? 47.128 -18.732 51.512 1.00 13.90 119 LEU A N 1
ATOM 600 C CA . LEU A 1 119 ? 47.692 -17.855 52.529 1.00 14.86 119 LEU A CA 1
ATOM 601 C C . LEU A 1 119 ? 48.843 -18.627 53.162 1.00 16.21 119 LEU A C 1
ATOM 602 O O . LEU A 1 119 ? 48.634 -19.691 53.753 1.00 17.52 119 LEU A O 1
ATOM 607 N N . VAL A 1 120 ? 50.044 -18.087 53.015 1.00 17.18 120 VAL A N 1
ATOM 608 C CA . VAL A 1 120 ? 51.246 -18.769 53.439 1.00 18.46 120 VAL A CA 1
ATOM 609 C C . VAL A 1 120 ? 51.906 -18.066 54.620 1.00 19.29 120 VAL A C 1
ATOM 610 O O . VAL A 1 120 ? 52.130 -16.848 54.594 1.00 18.71 120 VAL A O 1
ATOM 614 N N . ASP A 1 121 ? 52.183 -18.852 55.656 1.00 20.42 121 ASP A N 1
ATOM 615 C CA . ASP A 1 121 ? 52.890 -18.371 56.840 1.00 21.69 121 ASP A CA 1
ATOM 616 C C . ASP A 1 121 ? 54.350 -18.097 56.504 1.00 21.61 121 ASP A C 1
ATOM 617 O O . ASP A 1 121 ? 55.024 -18.966 55.979 1.00 21.29 121 ASP A O 1
ATOM 622 N N . THR A 1 122 ? 54.813 -16.871 56.762 1.00 22.65 122 THR A N 1
ATOM 623 C CA . THR A 1 122 ? 56.245 -16.524 56.610 1.00 23.11 122 THR A CA 1
ATOM 624 C C . THR A 1 122 ? 56.833 -16.047 57.944 1.00 24.26 122 THR A C 1
ATOM 625 O O . THR A 1 122 ? 57.715 -15.177 57.973 1.00 23.88 122 THR A O 1
ATOM 629 N N . GLY A 1 123 ? 56.338 -16.617 59.043 1.00 24.67 123 GLY A N 1
ATOM 630 C CA . GLY A 1 123 ? 56.799 -16.243 60.370 1.00 26.51 123 GLY A CA 1
ATOM 631 C C . GLY A 1 123 ? 57.277 -17.451 61.146 1.00 27.67 123 GLY A C 1
ATOM 632 O O . GLY A 1 123 ? 58.304 -18.042 60.817 1.00 28.11 123 GLY A O 1
ATOM 633 N N . GLY A 1 124 ? 56.505 -17.829 62.157 1.00 28.84 124 GLY A N 1
ATOM 634 C CA . GLY A 1 124 ? 56.836 -18.952 63.039 1.00 30.25 124 GLY A CA 1
ATOM 635 C C . GLY A 1 124 ? 56.817 -20.332 62.409 1.00 30.96 124 GLY A C 1
ATOM 636 O O . GLY A 1 124 ? 57.566 -21.217 62.830 1.00 31.76 124 GLY A O 1
ATOM 637 N N . ALA A 1 125 ? 55.948 -20.531 61.415 1.00 31.39 125 ALA A N 1
ATOM 638 C CA . ALA A 1 125 ? 55.850 -21.814 60.704 1.00 30.96 125 ALA A CA 1
ATOM 639 C C . ALA A 1 125 ? 56.041 -21.562 59.207 1.00 31.14 125 ALA A C 1
ATOM 640 O O . ALA A 1 125 ? 55.116 -21.764 58.423 1.00 31.05 125 ALA A O 1
ATOM 642 N N . PRO A 1 126 ? 57.258 -21.157 58.794 1.00 31.17 126 PRO A N 1
ATOM 643 C CA . PRO A 1 126 ? 57.425 -20.720 57.408 1.00 31.15 126 PRO A CA 1
ATOM 644 C C . PRO A 1 126 ? 57.003 -21.759 56.373 1.00 31.35 126 PRO A C 1
ATOM 645 O O . PRO A 1 126 ? 57.286 -22.953 56.538 1.00 31.07 126 PRO A O 1
ATOM 649 N N . GLY A 1 127 ? 56.291 -21.300 55.339 1.00 31.08 127 GLY A N 1
ATOM 650 C CA . GLY A 1 127 ? 55.843 -22.164 54.250 1.00 30.52 127 GLY A CA 1
ATOM 651 C C . GLY A 1 127 ? 54.540 -22.917 54.470 1.00 29.96 127 GLY A C 1
ATOM 652 O O . GLY A 1 127 ? 54.022 -23.522 53.538 1.00 30.58 127 GLY A O 1
ATOM 653 N N . THR A 1 128 ? 54.019 -22.902 55.694 1.00 29.15 128 THR A N 1
ATOM 654 C CA . THR A 1 128 ? 52.736 -23.551 56.016 1.00 28.27 128 THR A CA 1
ATOM 655 C C . THR A 1 128 ? 51.551 -22.790 55.376 1.00 27.05 128 THR A C 1
ATOM 656 O O . THR A 1 128 ? 51.488 -21.562 55.437 1.00 26.93 128 THR A O 1
ATOM 660 N N . VAL A 1 129 ? 50.646 -23.531 54.737 1.00 25.37 129 VAL A N 1
ATOM 661 C CA . VAL A 1 129 ? 49.462 -22.953 54.133 1.00 23.75 129 VAL A CA 1
ATOM 662 C C . VAL A 1 129 ? 48.415 -22.845 55.237 1.00 23.22 129 VAL A C 1
ATOM 663 O O . VAL A 1 129 ? 47.907 -23.858 55.739 1.00 23.02 129 VAL A O 1
ATOM 667 N N . LEU A 1 130 ? 48.118 -21.605 55.615 1.00 21.89 130 LEU A N 1
ATOM 668 C CA . LEU A 1 130 ? 47.188 -21.312 56.687 1.00 21.04 130 LEU A CA 1
ATOM 669 C C . LEU A 1 130 ? 45.746 -21.400 56.208 1.00 20.33 130 LEU A C 1
ATOM 670 O O . LEU A 1 130 ? 44.853 -21.817 56.951 1.00 20.39 130 LEU A O 1
ATOM 675 N N . ALA A 1 131 ? 45.534 -21.003 54.961 1.00 19.47 131 ALA A N 1
ATOM 676 C CA . ALA A 1 131 ? 44.209 -21.009 54.350 1.00 18.48 131 ALA A CA 1
ATOM 677 C C . ALA A 1 131 ? 44.377 -21.062 52.839 1.00 17.88 131 ALA A C 1
ATOM 678 O O . ALA A 1 131 ? 45.398 -20.636 52.307 1.00 15.81 131 ALA A O 1
ATOM 680 N N . GLN A 1 132 ? 43.370 -21.614 52.161 1.00 17.17 132 GLN A N 1
ATOM 681 C CA . GLN A 1 132 ? 43.368 -21.703 50.695 1.00 17.42 132 GLN A CA 1
ATOM 682 C C . GLN A 1 132 ? 41.960 -22.012 50.198 1.00 15.80 132 GLN A C 1
ATOM 683 O O . GLN A 1 132 ? 41.147 -22.595 50.927 1.00 15.85 132 GLN A O 1
ATOM 689 N N . ASN A 1 133 ? 41.666 -21.604 48.972 1.00 15.24 133 ASN A N 1
ATOM 690 C CA . ASN A 1 133 ? 40.366 -21.881 48.380 1.00 14.69 133 ASN A CA 1
ATOM 691 C C . ASN A 1 133 ? 40.522 -21.746 46.880 1.00 15.06 133 ASN A C 1
ATOM 692 O O . ASN A 1 133 ? 41.499 -21.173 46.385 1.00 14.03 133 ASN A O 1
ATOM 697 N N . SER A 1 134 ? 39.588 -22.333 46.158 1.00 15.77 134 SER A N 1
ATOM 698 C CA . SER A 1 134 ? 39.559 -22.200 44.697 1.00 17.07 134 SER A CA 1
ATOM 699 C C . SER A 1 134 ? 38.121 -22.300 44.277 1.00 17.18 134 SER A C 1
ATOM 700 O O . SER A 1 134 ? 37.366 -23.140 44.792 1.00 17.40 134 SER A O 1
ATOM 703 N N . TYR A 1 135 ? 37.751 -21.452 43.331 1.00 17.90 135 TYR A N 1
ATOM 704 C CA . TYR A 1 135 ? 36.379 -21.401 42.826 1.00 18.31 135 TYR A CA 1
ATOM 705 C C . TYR A 1 135 ? 36.317 -20.920 41.368 1.00 18.96 135 TYR A C 1
ATOM 706 O O . TYR A 1 135 ? 37.275 -20.353 40.825 1.00 18.61 135 TYR A O 1
ATOM 715 N N . LYS A 1 136 ? 35.187 -21.187 40.734 1.00 19.65 136 LYS A N 1
ATOM 716 C CA . LYS A 1 136 ? 34.978 -20.835 39.323 1.00 20.83 136 LYS A CA 1
ATOM 717 C C . LYS A 1 136 ? 34.003 -19.670 39.264 1.00 19.85 136 LYS A C 1
ATOM 718 O O . LYS A 1 136 ? 32.937 -19.720 39.887 1.00 19.99 136 LYS A O 1
ATOM 724 N N . VAL A 1 137 ? 34.363 -18.618 38.545 1.00 19.30 137 VAL A N 1
ATOM 725 C CA . VAL A 1 137 ? 33.467 -17.462 38.387 1.00 19.49 137 VAL A CA 1
ATOM 726 C C . VAL A 1 137 ? 33.543 -16.957 36.958 1.00 19.50 137 VAL A C 1
ATOM 727 O O . VAL A 1 137 ? 34.560 -17.136 36.298 1.00 19.09 137 VAL A O 1
ATOM 731 N N . ASN A 1 138 ? 32.454 -16.369 36.470 1.00 20.12 138 ASN A N 1
ATOM 732 C CA . ASN A 1 138 ? 32.479 -15.730 35.159 1.00 21.06 138 ASN A CA 1
ATOM 733 C C . ASN A 1 138 ? 32.982 -14.302 35.369 1.00 20.72 138 ASN A C 1
ATOM 734 O O . ASN A 1 138 ? 33.027 -13.827 36.521 1.00 19.37 138 ASN A O 1
ATOM 739 N N . LYS A 1 139 ? 33.362 -13.632 34.284 1.00 20.29 139 LYS A N 1
ATOM 740 C CA . LYS A 1 139 ? 33.993 -12.302 34.360 1.00 21.58 139 LYS A CA 1
ATOM 741 C C . LYS A 1 139 ? 33.325 -11.270 35.287 1.00 21.20 139 LYS A C 1
ATOM 742 O O . LYS A 1 139 ? 34.030 -10.583 36.034 1.00 20.67 139 LYS A O 1
ATOM 748 N N . GLN A 1 140 ? 31.989 -11.169 35.253 1.00 21.01 140 GLN A N 1
ATOM 749 C CA . GLN A 1 140 ? 31.264 -10.175 36.079 1.00 21.92 140 GLN A CA 1
ATOM 750 C C . GLN A 1 140 ? 31.474 -10.367 37.589 1.00 20.49 140 GLN A C 1
ATOM 751 O O . GLN A 1 140 ? 31.291 -9.426 38.375 1.00 19.36 140 GLN A O 1
ATOM 757 N N . TRP A 1 141 ? 31.887 -11.576 37.975 1.00 19.48 141 TRP A N 1
ATOM 758 C CA . TRP A 1 141 ? 32.064 -11.928 39.379 1.00 19.44 141 TRP A CA 1
ATOM 759 C C . TRP A 1 141 ? 33.527 -12.055 39.836 1.00 17.79 141 TRP A C 1
ATOM 760 O O . TRP A 1 141 ? 33.811 -12.608 40.900 1.00 17.02 141 TRP A O 1
ATOM 771 N N . LEU A 1 142 ? 34.438 -11.552 39.019 1.00 15.89 142 LEU A N 1
ATOM 772 C CA . LEU A 1 142 ? 35.855 -11.538 39.349 1.00 14.43 142 LEU A CA 1
ATOM 773 C C . LEU A 1 142 ? 36.132 -10.644 40.567 1.00 13.71 142 LEU A C 1
ATOM 774 O O . LEU A 1 142 ? 36.885 -11.043 41.451 1.00 12.69 142 LEU A O 1
ATOM 779 N N . ARG A 1 143 ? 35.511 -9.460 40.630 1.00 12.17 143 ARG A N 1
ATOM 780 C CA . ARG A 1 143 ? 35.662 -8.628 41.820 1.00 12.40 143 ARG A CA 1
ATOM 781 C C . ARG A 1 143 ? 35.154 -9.406 43.041 1.00 11.68 143 ARG A C 1
ATOM 782 O O . ARG A 1 143 ? 35.812 -9.424 44.067 1.00 10.94 143 ARG A O 1
ATOM 790 N N . TYR A 1 144 ? 33.992 -10.054 42.915 1.00 11.63 144 TYR A N 1
ATOM 791 C CA . TYR A 1 144 ? 33.435 -10.863 44.009 1.00 11.72 144 TYR A CA 1
ATOM 792 C C . TYR A 1 144 ? 34.426 -11.957 44.430 1.00 10.50 144 TYR A C 1
ATOM 793 O O . TYR A 1 144 ? 34.580 -12.221 45.624 1.00 8.71 144 TYR A O 1
ATOM 802 N N . ALA A 1 145 ? 35.085 -12.582 43.444 1.00 9.94 145 ALA A N 1
ATOM 803 C CA . ALA A 1 145 ? 36.137 -13.580 43.717 1.00 9.65 145 ALA A CA 1
ATOM 804 C C . ALA A 1 145 ? 37.292 -13.015 44.550 1.00 9.24 145 ALA A C 1
ATOM 805 O O . ALA A 1 145 ? 37.821 -13.693 45.451 1.00 8.89 145 ALA A O 1
ATOM 807 N N . GLY A 1 146 ? 37.693 -11.790 44.246 1.00 9.01 146 GLY A N 1
ATOM 808 C CA . GLY A 1 146 ? 38.752 -11.111 45.021 1.00 8.73 146 GLY A CA 1
ATOM 809 C C . GLY A 1 146 ? 38.320 -10.823 46.451 1.00 8.78 146 GLY A C 1
ATOM 810 O O . GLY A 1 146 ? 39.065 -11.087 47.405 1.00 9.41 146 GLY A O 1
ATOM 811 N N . HIS A 1 147 ? 37.122 -10.256 46.602 1.00 7.67 147 HIS A N 1
ATOM 812 C CA . HIS A 1 147 ? 36.538 -10.004 47.915 1.00 7.25 147 HIS A CA 1
ATOM 813 C C . HIS A 1 147 ? 36.356 -11.262 48.779 1.00 7.65 147 HIS A C 1
ATOM 814 O O . HIS A 1 147 ? 36.380 -11.171 50.014 1.00 7.35 147 HIS A O 1
ATOM 821 N N . THR A 1 148 ? 36.106 -12.408 48.140 1.00 8.03 148 THR A N 1
ATOM 822 C CA . THR A 1 148 ? 35.973 -13.690 48.853 1.00 7.78 148 THR A CA 1
ATOM 823 C C . THR A 1 148 ? 37.344 -14.057 49.448 1.00 7.67 148 THR A C 1
ATOM 824 O O . THR A 1 148 ? 37.440 -14.427 50.624 1.00 6.92 148 THR A O 1
ATOM 828 N N . ALA A 1 149 ? 38.397 -13.956 48.625 1.00 7.19 149 ALA A N 1
ATOM 829 C CA . ALA A 1 149 ? 39.791 -14.180 49.095 1.00 7.64 149 ALA A CA 1
ATOM 830 C C . ALA A 1 149 ? 40.128 -13.221 50.238 1.00 7.77 149 ALA A C 1
ATOM 831 O O . ALA A 1 149 ? 40.632 -13.650 51.274 1.00 8.74 149 ALA A O 1
ATOM 833 N N . SER A 1 150 ? 39.835 -11.927 50.064 1.00 7.77 150 SER A N 1
ATOM 834 C CA . SER A 1 150 ? 40.033 -10.917 51.134 1.00 8.47 150 SER A CA 1
ATOM 835 C C . SER A 1 150 ? 39.309 -11.325 52.439 1.00 7.81 150 SER A C 1
ATOM 836 O O . SER A 1 150 ? 39.868 -11.243 53.539 1.00 8.03 150 SER A O 1
ATOM 839 N N . ASP A 1 151 ? 38.040 -11.715 52.315 1.00 7.98 151 ASP A N 1
ATOM 840 C CA . ASP A 1 151 ? 37.250 -12.101 53.479 1.00 7.83 151 ASP A CA 1
ATOM 841 C C . ASP A 1 151 ? 37.855 -13.274 54.251 1.00 8.22 151 ASP A C 1
ATOM 842 O O . ASP A 1 151 ? 37.849 -13.279 55.498 1.00 8.80 151 ASP A O 1
ATOM 847 N N . GLU A 1 152 ? 38.286 -14.301 53.521 1.00 7.93 152 GLU A N 1
ATOM 848 C CA . GLU A 1 152 ? 38.832 -15.517 54.159 1.00 9.02 152 GLU A CA 1
ATOM 849 C C . GLU A 1 152 ? 40.219 -15.267 54.747 1.00 7.88 152 GLU A C 1
ATOM 850 O O . GLU A 1 152 ? 40.497 -15.694 55.870 1.00 8.15 152 GLU A O 1
ATOM 856 N N . VAL A 1 153 ? 41.052 -14.513 54.032 1.00 7.69 153 VAL A N 1
ATOM 857 C CA . VAL A 1 153 ? 42.376 -14.116 54.563 1.00 8.77 153 VAL A CA 1
ATOM 858 C C . VAL A 1 153 ? 42.206 -13.255 55.834 1.00 9.49 153 VAL A C 1
ATOM 859 O O . VAL A 1 153 ? 42.832 -13.492 56.886 1.00 9.49 153 VAL A O 1
ATOM 863 N N . PHE A 1 154 ? 41.330 -12.271 55.732 1.00 9.33 154 PHE A N 1
ATOM 864 C CA . PHE A 1 154 ? 41.041 -11.368 56.836 1.00 9.38 154 PHE A CA 1
ATOM 865 C C . PHE A 1 154 ? 40.614 -12.132 58.074 1.00 9.76 154 PHE A C 1
ATOM 866 O O . PHE A 1 154 ? 41.175 -11.923 59.143 1.00 9.50 154 PHE A O 1
ATOM 874 N N . GLU A 1 155 ? 39.613 -13.010 57.935 1.00 10.72 155 GLU A N 1
ATOM 875 C CA . GLU A 1 155 ? 39.104 -13.785 59.067 1.00 12.52 155 GLU A CA 1
ATOM 876 C C . GLU A 1 155 ? 40.147 -14.742 59.669 1.00 12.43 155 GLU A C 1
ATOM 877 O O . GLU A 1 155 ? 40.253 -14.852 60.895 1.00 12.13 155 GLU A O 1
ATOM 883 N N . LYS A 1 156 ? 40.900 -15.429 58.814 1.00 13.45 156 LYS A N 1
ATOM 884 C CA . LYS A 1 156 ? 41.948 -16.362 59.271 1.00 14.57 156 LYS A CA 1
ATOM 885 C C . LYS A 1 156 ? 43.007 -15.669 60.115 1.00 14.50 156 LYS A C 1
ATOM 886 O O . LYS A 1 156 ? 43.518 -16.241 61.081 1.00 14.08 156 LYS A O 1
ATOM 892 N N . LEU A 1 157 ? 43.330 -14.433 59.765 1.00 13.96 157 LEU A N 1
ATOM 893 C CA . LEU A 1 157 ? 44.393 -13.727 60.484 1.00 13.82 157 LEU A CA 1
ATOM 894 C C . LEU A 1 157 ? 43.919 -12.907 61.682 1.00 14.22 157 LEU A C 1
ATOM 895 O O . LEU A 1 157 ? 44.649 -12.791 62.672 1.00 14.58 157 LEU A O 1
ATOM 900 N N . THR A 1 158 ? 42.709 -12.339 61.602 1.00 13.73 158 THR A N 1
ATOM 901 C CA . THR A 1 158 ? 42.215 -11.467 62.668 1.00 12.76 158 THR A CA 1
ATOM 902 C C . THR A 1 158 ? 41.194 -12.126 63.610 1.00 13.67 158 THR A C 1
ATOM 903 O O . THR A 1 158 ? 40.978 -11.645 64.726 1.00 14.53 158 THR A O 1
ATOM 907 N N . GLY A 1 159 ? 40.550 -13.201 63.175 1.00 12.53 159 GLY A N 1
ATOM 908 C CA . GLY A 1 159 ? 39.460 -13.758 63.972 1.00 13.55 159 GLY A CA 1
ATOM 909 C C . GLY A 1 159 ? 38.198 -12.891 63.848 1.00 14.47 159 GLY A C 1
ATOM 910 O O . GLY A 1 159 ? 37.247 -13.069 64.611 1.00 15.45 159 GLY A O 1
ATOM 911 N N . ILE A 1 160 ? 38.195 -11.926 62.922 1.00 13.66 160 ILE A N 1
ATOM 912 C CA . ILE A 1 160 ? 36.984 -11.102 62.671 1.00 13.46 160 ILE A CA 1
ATOM 913 C C . ILE A 1 160 ? 36.458 -11.495 61.300 1.00 13.02 160 ILE A C 1
ATOM 914 O O . ILE A 1 160 ? 37.222 -11.526 60.332 1.00 13.17 160 ILE A O 1
ATOM 919 N N . LYS A 1 161 ? 35.167 -11.800 61.221 1.00 12.91 161 LYS A N 1
ATOM 920 C CA . LYS A 1 161 ? 34.486 -12.086 59.945 1.00 13.40 161 LYS A CA 1
ATOM 921 C C . LYS A 1 161 ? 34.679 -10.924 58.946 1.00 12.64 161 LYS A C 1
ATOM 922 O O . LYS A 1 161 ? 34.660 -9.763 59.336 1.00 12.33 161 LYS A O 1
ATOM 928 N N . GLY A 1 162 ? 34.881 -11.239 57.666 1.00 12.37 162 GLY A N 1
ATOM 929 C CA . GLY A 1 162 ? 35.184 -10.201 56.663 1.00 11.12 162 GLY A CA 1
ATOM 930 C C . GLY A 1 162 ? 33.904 -9.535 56.203 1.00 11.02 162 GLY A C 1
ATOM 931 O O . GLY A 1 162 ? 32.845 -10.149 56.223 1.00 11.63 162 GLY A O 1
ATOM 932 N N . ALA A 1 163 ? 33.988 -8.280 55.781 1.00 10.21 163 ALA A N 1
ATOM 933 C CA . ALA A 1 163 ? 32.810 -7.579 55.274 1.00 9.98 163 ALA A CA 1
ATOM 934 C C . ALA A 1 163 ? 33.021 -7.107 53.823 1.00 10.31 163 ALA A C 1
ATOM 935 O O . ALA A 1 163 ? 32.307 -6.224 53.315 1.00 9.69 163 ALA A O 1
ATOM 937 N N . PHE A 1 164 ? 33.988 -7.710 53.136 1.00 9.68 164 PHE A N 1
ATOM 938 C CA . PHE A 1 164 ? 34.341 -7.245 51.804 1.00 9.71 164 PHE A CA 1
ATOM 939 C C . PHE A 1 164 ? 33.352 -7.540 50.685 1.00 9.32 164 PHE A C 1
ATOM 940 O O . PHE A 1 164 ? 33.430 -6.950 49.618 1.00 9.38 164 PHE A O 1
ATOM 948 N N . ARG A 1 165 ? 32.436 -8.469 50.942 1.00 9.70 165 ARG A N 1
ATOM 949 C CA . ARG A 1 165 ? 31.391 -8.861 50.000 1.00 9.98 165 ARG A CA 1
ATOM 950 C C . ARG A 1 165 ? 30.046 -8.178 50.277 1.00 9.97 165 ARG A C 1
ATOM 951 O O . ARG A 1 165 ? 28.999 -8.549 49.742 1.00 10.24 165 ARG A O 1
ATOM 959 N N . THR A 1 166 ? 30.084 -7.150 51.093 1.00 9.84 166 THR A N 1
ATOM 960 C CA . THR A 1 166 ? 28.856 -6.443 51.460 1.00 9.22 166 THR A CA 1
ATOM 961 C C . THR A 1 166 ? 28.582 -5.291 50.497 1.00 8.99 166 THR A C 1
ATOM 962 O O . THR A 1 166 ? 29.400 -4.968 49.599 1.00 7.37 166 THR A O 1
ATOM 966 N N . ARG A 1 167 ? 27.413 -4.683 50.682 1.00 9.11 167 ARG A N 1
ATOM 967 C CA . ARG A 1 167 ? 27.008 -3.569 49.858 1.00 9.47 167 ARG A CA 1
ATOM 968 C C . ARG A 1 167 ? 26.634 -2.349 50.651 1.00 8.18 167 ARG A C 1
ATOM 969 O O . ARG A 1 167 ? 26.417 -2.402 51.860 1.00 6.03 167 ARG A O 1
ATOM 977 N N . ILE A 1 168 ? 26.532 -1.247 49.928 1.00 7.80 168 ILE A N 1
ATOM 978 C CA . ILE A 1 168 ? 26.045 -0.005 50.509 1.00 8.03 168 ILE A CA 1
ATOM 979 C C . ILE A 1 168 ? 24.894 0.497 49.667 1.00 7.72 168 ILE A C 1
ATOM 980 O O . ILE A 1 168 ? 24.852 0.259 48.441 1.00 8.07 168 ILE A O 1
ATOM 985 N N . ALA A 1 169 ? 23.953 1.155 50.332 1.00 6.61 169 ALA A N 1
ATOM 986 C CA . ALA A 1 169 ? 22.853 1.825 49.684 1.00 6.53 169 ALA A CA 1
ATOM 987 C C . ALA A 1 169 ? 23.033 3.320 49.940 1.00 6.76 169 ALA A C 1
ATOM 988 O O . ALA A 1 169 ? 23.559 3.728 50.998 1.00 6.04 169 ALA A O 1
ATOM 990 N N . TYR A 1 170 ? 22.646 4.144 48.965 1.00 6.57 170 TYR A N 1
ATOM 991 C CA . TYR A 1 170 ? 22.781 5.600 49.127 1.00 7.13 170 TYR A CA 1
ATOM 992 C C . TYR A 1 170 ? 21.848 6.329 48.184 1.00 6.67 170 TYR A C 1
ATOM 993 O O . TYR A 1 170 ? 21.267 5.734 47.277 1.00 7.25 170 TYR A O 1
ATOM 1002 N N . VAL A 1 171 ? 21.668 7.622 48.394 1.00 7.60 171 VAL A N 1
ATOM 1003 C CA . VAL A 1 171 ? 20.792 8.374 47.492 1.00 7.43 171 VAL A CA 1
ATOM 1004 C C . VAL A 1 171 ? 21.634 9.329 46.680 1.00 7.83 171 VAL A C 1
ATOM 1005 O O . VAL A 1 171 ? 22.454 10.030 47.257 1.00 8.25 171 VAL A O 1
ATOM 1009 N N . VAL A 1 172 ? 21.443 9.359 45.348 1.00 8.30 172 VAL A N 1
ATOM 1010 C CA . VAL A 1 172 ? 22.184 10.323 44.505 1.00 7.92 172 VAL A CA 1
ATOM 1011 C C . VAL A 1 172 ? 21.189 11.319 43.909 1.00 8.84 172 VAL A C 1
ATOM 1012 O O . VAL A 1 172 ? 20.153 10.929 43.384 1.00 7.19 172 VAL A O 1
ATOM 1016 N N . GLN A 1 173 ? 21.476 12.606 44.055 1.00 9.88 173 GLN A N 1
ATOM 1017 C CA . GLN A 1 173 ? 20.686 13.634 43.407 1.00 11.83 173 GLN A CA 1
ATOM 1018 C C . GLN A 1 173 ? 21.513 14.001 42.176 1.00 12.84 173 GLN A C 1
ATOM 1019 O O . GLN A 1 173 ? 22.617 14.576 42.311 1.00 11.32 173 GLN A O 1
ATOM 1025 N N . THR A 1 174 ? 21.022 13.614 41.000 1.00 14.47 174 THR A N 1
ATOM 1026 C CA . THR A 1 174 ? 21.737 13.889 39.748 1.00 17.30 174 THR A CA 1
ATOM 1027 C C . THR A 1 174 ? 21.268 15.188 39.133 1.00 19.00 174 THR A C 1
ATOM 1028 O O . THR A 1 174 ? 20.437 15.904 39.694 1.00 18.26 174 THR A O 1
ATOM 1032 N N . ASN A 1 175 ? 21.797 15.495 37.959 1.00 21.81 175 ASN A N 1
ATOM 1033 C CA . ASN A 1 175 ? 21.323 16.672 37.253 1.00 24.25 175 ASN A CA 1
ATOM 1034 C C . ASN A 1 175 ? 20.277 16.326 36.199 1.00 24.69 175 ASN A C 1
ATOM 1035 O O . ASN A 1 175 ? 19.878 17.180 35.410 1.00 25.84 175 ASN A O 1
ATOM 1040 N N . GLY A 1 176 ? 19.831 15.067 36.216 1.00 24.39 176 GLY A N 1
ATOM 1041 C CA . GLY A 1 176 ? 18.751 14.602 35.361 1.00 23.92 176 GLY A CA 1
ATOM 1042 C C . GLY A 1 176 ? 17.529 15.396 35.759 1.00 23.42 176 GLY A C 1
ATOM 1043 O O . GLY A 1 176 ? 17.294 15.631 36.944 1.00 24.36 176 GLY A O 1
ATOM 1044 N N . GLY A 1 177 ? 16.742 15.818 34.786 1.00 22.57 177 GLY A N 1
ATOM 1045 C CA . GLY A 1 177 ? 15.605 16.669 35.095 1.00 21.06 177 GLY A CA 1
ATOM 1046 C C . GLY A 1 177 ? 14.334 15.978 35.542 1.00 19.62 177 GLY A C 1
ATOM 1047 O O . GLY A 1 177 ? 13.693 16.423 36.493 1.00 19.82 177 GLY A O 1
ATOM 1048 N N . GLN A 1 178 ? 13.957 14.897 34.874 1.00 17.94 178 GLN A N 1
ATOM 1049 C CA . GLN A 1 178 ? 12.684 14.240 35.194 1.00 17.21 178 GLN A CA 1
ATOM 1050 C C . GLN A 1 178 ? 12.686 13.369 36.472 1.00 16.04 178 GLN A C 1
ATOM 1051 O O . GLN A 1 178 ? 11.708 13.352 37.215 1.00 14.51 178 GLN A O 1
ATOM 1057 N N . PHE A 1 179 ? 13.784 12.647 36.708 1.00 14.41 179 PHE A N 1
ATOM 1058 C CA . PHE A 1 179 ? 13.909 11.796 37.892 1.00 14.59 179 PHE A CA 1
ATOM 1059 C C . PHE A 1 179 ? 15.260 12.089 38.512 1.00 13.73 179 PHE A C 1
ATOM 1060 O O . PHE A 1 179 ? 16.161 11.259 38.418 1.00 14.32 179 PHE A O 1
ATOM 1068 N N . PRO A 1 180 ? 15.422 13.266 39.135 1.00 12.92 180 PRO A N 1
ATOM 1069 C CA . PRO A 1 180 ? 16.762 13.573 39.653 1.00 12.52 180 PRO A CA 1
ATOM 1070 C C . PRO A 1 180 ? 17.241 12.722 40.845 1.00 11.98 180 PRO A C 1
ATOM 1071 O O . PRO A 1 180 ? 18.441 12.629 41.067 1.00 12.11 180 PRO A O 1
ATOM 1075 N N . TYR A 1 181 ? 16.327 12.123 41.601 1.00 10.95 181 TYR A N 1
ATOM 1076 C CA . TYR A 1 181 ? 16.729 11.363 42.792 1.00 10.48 181 TYR A CA 1
ATOM 1077 C C . TYR A 1 181 ? 16.769 9.876 42.515 1.00 10.42 181 TYR A C 1
ATOM 1078 O O . TYR A 1 181 ? 15.829 9.333 41.936 1.00 9.96 181 TYR A O 1
ATOM 1087 N N . GLU A 1 182 ? 17.888 9.234 42.842 1.00 9.77 182 GLU A N 1
ATOM 1088 C CA . GLU A 1 182 ? 17.983 7.773 42.706 1.00 10.66 182 GLU A CA 1
ATOM 1089 C C . GLU A 1 182 ? 18.477 7.079 43.981 1.00 9.00 182 GLU A C 1
ATOM 1090 O O . GLU A 1 182 ? 19.491 7.464 44.538 1.00 8.20 182 GLU A O 1
ATOM 1096 N N . LEU A 1 183 ? 17.779 6.024 44.385 1.00 8.18 183 LEU A N 1
ATOM 1097 C CA . LEU A 1 183 ? 18.255 5.166 45.453 1.00 8.51 183 LEU A CA 1
ATOM 1098 C C . LEU A 1 183 ? 19.097 4.154 44.699 1.00 9.02 183 LEU A C 1
ATOM 1099 O O . LEU A 1 183 ? 18.591 3.504 43.769 1.00 10.00 183 LEU A O 1
ATOM 1104 N N . ARG A 1 184 ? 20.378 4.067 45.048 1.00 8.51 184 ARG A N 1
ATOM 1105 C CA . ARG A 1 184 ? 21.304 3.135 44.407 1.00 8.13 184 ARG A CA 1
ATOM 1106 C C . ARG A 1 184 ? 21.914 2.210 45.433 1.00 8.36 184 ARG A C 1
ATOM 1107 O O . ARG A 1 184 ? 21.912 2.501 46.638 1.00 7.16 184 ARG A O 1
ATOM 1115 N N . VAL A 1 185 ? 22.467 1.112 44.922 1.00 8.57 185 VAL A N 1
ATOM 1116 C CA . VAL A 1 185 ? 23.209 0.117 45.704 1.00 9.07 185 VAL A CA 1
ATOM 1117 C C . VAL A 1 185 ? 24.503 -0.157 44.944 1.00 9.46 185 VAL A C 1
ATOM 1118 O O . VAL A 1 185 ? 24.498 -0.188 43.694 1.00 9.34 185 VAL A O 1
ATOM 1122 N N . SER A 1 186 ? 25.608 -0.341 45.661 1.00 8.84 186 SER A N 1
ATOM 1123 C CA . SER A 1 186 ? 26.874 -0.779 45.031 1.00 8.85 186 SER A CA 1
ATOM 1124 C C . SER A 1 186 ? 27.641 -1.691 45.985 1.00 9.02 186 SER A C 1
ATOM 1125 O O . SER A 1 186 ? 27.235 -1.854 47.132 1.00 8.59 186 SER A O 1
ATOM 1128 N N . ASP A 1 187 ? 28.751 -2.278 45.516 1.00 8.74 187 ASP A N 1
ATOM 1129 C CA . ASP A 1 187 ? 29.652 -3.007 46.417 1.00 9.49 187 ASP A CA 1
ATOM 1130 C C . ASP A 1 187 ? 30.163 -1.962 47.427 1.00 9.57 187 ASP A C 1
ATOM 1131 O O . ASP A 1 187 ? 30.103 -0.754 47.166 1.00 9.23 187 ASP A O 1
ATOM 1136 N N . TYR A 1 188 ? 30.669 -2.407 48.567 1.00 9.42 188 TYR A N 1
ATOM 1137 C CA . TYR A 1 188 ? 31.074 -1.470 49.622 1.00 9.61 188 TYR A CA 1
ATOM 1138 C C . TYR A 1 188 ? 32.147 -0.453 49.147 1.00 9.80 188 TYR A C 1
ATOM 1139 O O . TYR A 1 188 ? 32.236 0.643 49.707 1.00 9.55 188 TYR A O 1
ATOM 1148 N N . ASP A 1 189 ? 32.940 -0.833 48.137 1.00 9.91 189 ASP A N 1
ATOM 1149 C CA . ASP A 1 189 ? 34.026 -0.004 47.616 1.00 10.97 189 ASP A CA 1
ATOM 1150 C C . ASP A 1 189 ? 33.617 0.866 46.408 1.00 11.46 189 ASP A C 1
ATOM 1151 O O . ASP A 1 189 ? 34.459 1.454 45.749 1.00 11.59 189 ASP A O 1
ATOM 1156 N N . GLY A 1 190 ? 32.329 0.893 46.104 1.00 12.43 190 GLY A N 1
ATOM 1157 C CA . GLY A 1 190 ? 31.805 1.741 45.038 1.00 13.84 190 GLY A CA 1
ATOM 1158 C C . GLY A 1 190 ? 31.566 1.107 43.682 1.00 14.71 190 GLY A C 1
ATOM 1159 O O . GLY A 1 190 ? 30.955 1.737 42.816 1.00 15.01 190 GLY A O 1
ATOM 1160 N N . TYR A 1 191 ? 32.046 -0.119 43.480 1.00 14.85 191 TYR A N 1
ATOM 1161 C CA . TYR A 1 191 ? 31.907 -0.797 42.190 1.00 15.40 191 TYR A CA 1
ATOM 1162 C C . TYR A 1 191 ? 30.583 -1.523 42.047 1.00 15.16 191 TYR A C 1
ATOM 1163 O O . TYR A 1 191 ? 29.916 -1.774 43.042 1.00 14.02 191 TYR A O 1
ATOM 1172 N N . ASN A 1 192 ? 30.204 -1.841 40.803 1.00 14.36 192 ASN A N 1
ATOM 1173 C CA . ASN A 1 192 ? 28.965 -2.593 40.508 1.00 15.13 192 ASN A CA 1
ATOM 1174 C C . ASN A 1 192 ? 27.698 -1.926 41.032 1.00 14.71 192 ASN A C 1
ATOM 1175 O O . ASN A 1 192 ? 26.841 -2.563 41.651 1.00 14.12 192 ASN A O 1
ATOM 1180 N N . GLN A 1 193 ? 27.587 -0.631 40.776 1.00 14.27 193 GLN A N 1
ATOM 1181 C CA . GLN A 1 193 ? 26.422 0.143 41.204 1.00 14.27 193 GLN A CA 1
ATOM 1182 C C . GLN A 1 193 ? 25.201 -0.166 40.331 1.00 14.88 193 GLN A C 1
ATOM 1183 O O . GLN A 1 193 ? 25.336 -0.423 39.121 1.00 15.24 193 GLN A O 1
ATOM 1189 N N . PHE A 1 194 ? 24.025 -0.200 40.949 1.00 13.98 194 PHE A N 1
ATOM 1190 C CA . PHE A 1 194 ? 22.776 -0.359 40.210 1.00 14.40 194 PHE A CA 1
ATOM 1191 C C . PHE A 1 194 ? 21.705 0.489 40.859 1.00 13.85 194 PHE A C 1
ATOM 1192 O O . PHE A 1 194 ? 21.783 0.799 42.059 1.00 12.83 194 PHE A O 1
ATOM 1200 N N . VAL A 1 195 ? 20.699 0.839 40.057 1.00 13.26 195 VAL A N 1
ATOM 1201 C CA . VAL A 1 195 ? 19.618 1.700 40.498 1.00 12.76 195 VAL A CA 1
ATOM 1202 C C . VAL A 1 195 ? 18.472 0.872 41.028 1.00 12.41 195 VAL A C 1
ATOM 1203 O O . VAL A 1 195 ? 18.047 -0.076 40.386 1.00 12.00 195 VAL A O 1
ATOM 1207 N N . VAL A 1 196 ? 18.013 1.224 42.228 1.00 10.72 196 VAL A N 1
ATOM 1208 C CA . VAL A 1 196 ? 16.908 0.549 42.873 1.00 10.90 196 VAL A CA 1
ATOM 1209 C C . VAL A 1 196 ? 15.595 1.286 42.593 1.00 10.72 196 VAL A C 1
ATOM 1210 O O . VAL A 1 196 ? 14.557 0.664 42.344 1.00 10.43 196 VAL A O 1
ATOM 1214 N N . HIS A 1 197 ? 15.636 2.612 42.674 1.00 10.79 197 HIS A N 1
ATOM 1215 C CA . HIS A 1 197 ? 14.427 3.407 42.472 1.00 12.60 197 HIS A CA 1
ATOM 1216 C C . HIS A 1 197 ? 14.788 4.785 41.984 1.00 12.57 197 HIS A C 1
ATOM 1217 O O . HIS A 1 197 ? 15.766 5.358 42.448 1.00 12.74 197 HIS A O 1
ATOM 1224 N N . ARG A 1 198 ? 14.011 5.317 41.046 1.00 13.17 198 ARG A N 1
ATOM 1225 C CA . ARG A 1 198 ? 14.225 6.696 40.580 1.00 15.35 198 ARG A CA 1
ATOM 1226 C C . ARG A 1 198 ? 12.991 7.504 40.890 1.00 14.15 198 ARG A C 1
ATOM 1227 O O . ARG A 1 198 ? 11.865 7.020 40.749 1.00 14.03 198 ARG A O 1
ATOM 1235 N N . SER A 1 199 ? 13.205 8.745 41.302 1.00 13.64 199 SER A N 1
ATOM 1236 C CA . SER A 1 199 ? 12.112 9.571 41.740 1.00 13.26 199 SER A CA 1
ATOM 1237 C C . SER A 1 199 ? 12.207 11.021 41.315 1.00 12.74 199 SER A C 1
ATOM 1238 O O . SER A 1 199 ? 13.308 11.568 41.226 1.00 12.33 199 SER A O 1
ATOM 1241 N N . PRO A 1 200 ? 11.044 11.665 41.055 1.00 13.43 200 PRO A N 1
ATOM 1242 C CA . PRO A 1 200 ? 11.055 13.099 40.771 1.00 13.04 200 PRO A CA 1
ATOM 1243 C C . PRO A 1 200 ? 11.210 13.922 42.036 1.00 12.99 200 PRO A C 1
ATOM 1244 O O . PRO A 1 200 ? 11.480 15.120 41.975 1.00 13.04 200 PRO A O 1
ATOM 1248 N N . GLN A 1 201 ? 11.017 13.290 43.184 1.00 11.76 201 GLN A N 1
ATOM 1249 C CA . GLN A 1 201 ? 11.013 14.012 44.413 1.00 12.02 201 GLN A CA 1
ATOM 1250 C C . GLN A 1 201 ? 12.065 13.423 45.346 1.00 11.34 201 GLN A C 1
ATOM 1251 O O . GLN A 1 201 ? 12.438 12.252 45.186 1.00 10.44 201 GLN A O 1
ATOM 1257 N N . PRO A 1 202 ? 12.538 14.231 46.318 1.00 10.58 202 PRO A N 1
ATOM 1258 C CA . PRO A 1 202 ? 13.590 13.795 47.231 1.00 10.60 202 PRO A CA 1
ATOM 1259 C C . PRO A 1 202 ? 13.312 12.440 47.891 1.00 9.63 202 PRO A C 1
ATOM 1260 O O . PRO A 1 202 ? 12.145 12.079 48.157 1.00 9.33 202 PRO A O 1
ATOM 1264 N N . LEU A 1 203 ? 14.398 11.696 48.084 1.00 9.47 203 LEU A N 1
ATOM 1265 C CA . LEU A 1 203 ? 14.414 10.437 48.827 1.00 9.10 203 LEU A CA 1
ATOM 1266 C C . LEU A 1 203 ? 15.397 10.619 49.982 1.00 8.91 203 LEU A C 1
ATOM 1267 O O . LEU A 1 203 ? 16.367 11.369 49.851 1.00 9.12 203 LEU A O 1
ATOM 1272 N N . MET A 1 204 ? 15.157 9.940 51.107 1.00 8.73 204 MET A N 1
ATOM 1273 C CA . MET A 1 204 ? 16.063 10.025 52.240 1.00 9.13 204 MET A CA 1
ATOM 1274 C C . MET A 1 204 ? 16.216 8.707 52.989 1.00 8.83 204 MET A C 1
ATOM 1275 O O . MET A 1 204 ? 15.371 7.803 52.905 1.00 7.40 204 MET A O 1
ATOM 1280 N N . SER A 1 205 ? 17.331 8.637 53.718 1.00 8.69 205 SER A N 1
ATOM 1281 C CA . SER A 1 205 ? 17.572 7.644 54.753 1.00 8.77 205 SER A CA 1
ATOM 1282 C C . SER A 1 205 ? 17.244 6.180 54.460 1.00 8.47 205 SER A C 1
ATOM 1283 O O . SER A 1 205 ? 16.457 5.554 55.191 1.00 9.11 205 SER A O 1
ATOM 1286 N N . PRO A 1 206 ? 17.854 5.610 53.410 1.00 8.53 206 PRO A N 1
ATOM 1287 C CA . PRO A 1 206 ? 17.606 4.180 53.256 1.00 8.02 206 PRO A CA 1
ATOM 1288 C C . PRO A 1 206 ? 18.122 3.347 54.443 1.00 8.12 206 PRO A C 1
ATOM 1289 O O . PRO A 1 206 ? 19.093 3.735 55.130 1.00 7.13 206 PRO A O 1
ATOM 1293 N N . ALA A 1 207 ? 17.472 2.200 54.662 1.00 7.74 207 ALA A N 1
ATOM 1294 C CA . ALA A 1 207 ? 17.880 1.256 55.709 1.00 6.98 207 ALA A CA 1
ATOM 1295 C C . ALA A 1 207 ? 17.693 -0.181 55.185 1.00 6.01 207 ALA A C 1
ATOM 1296 O O . ALA A 1 207 ? 16.652 -0.496 54.614 1.00 6.12 207 ALA A O 1
ATOM 1298 N N . TRP A 1 208 ? 18.689 -1.043 55.362 1.00 5.23 208 TRP A N 1
ATOM 1299 C CA . TRP A 1 208 ? 18.591 -2.442 54.927 1.00 5.70 208 TRP A CA 1
ATOM 1300 C C . TRP A 1 208 ? 17.863 -3.338 55.923 1.00 6.61 208 TRP A C 1
ATOM 1301 O O . TRP A 1 208 ? 18.073 -3.207 57.147 1.00 5.87 208 TRP A O 1
ATOM 1312 N N . SER A 1 209 ? 17.050 -4.268 55.410 1.00 7.27 209 SER A N 1
ATOM 1313 C CA . SER A 1 209 ? 16.530 -5.356 56.230 1.00 7.73 209 SER A CA 1
ATOM 1314 C C . SER A 1 209 ? 17.732 -6.269 56.616 1.00 8.68 209 SER A C 1
ATOM 1315 O O . SER A 1 209 ? 18.722 -6.334 55.874 1.00 9.41 209 SER A O 1
ATOM 1318 N N . PRO A 1 210 ? 17.683 -6.948 57.785 1.00 8.55 210 PRO A N 1
ATOM 1319 C CA . PRO A 1 210 ? 18.830 -7.784 58.200 1.00 10.11 210 PRO A CA 1
ATOM 1320 C C . PRO A 1 210 ? 19.195 -8.958 57.264 1.00 11.70 210 PRO A C 1
ATOM 1321 O O . PRO A 1 210 ? 20.328 -9.447 57.300 1.00 11.85 210 PRO A O 1
ATOM 1325 N N . ASP A 1 211 ? 18.255 -9.407 56.438 1.00 13.16 211 ASP A N 1
ATOM 1326 C CA . ASP A 1 211 ? 18.548 -10.445 55.448 1.00 15.23 211 ASP A CA 1
ATOM 1327 C C . ASP A 1 211 ? 19.058 -9.860 54.125 1.00 14.69 211 ASP A C 1
ATOM 1328 O O . ASP A 1 211 ? 19.361 -10.602 53.199 1.00 13.97 211 ASP A O 1
ATOM 1333 N N . GLY A 1 212 ? 19.132 -8.527 54.050 1.00 14.33 212 GLY A N 1
ATOM 1334 C CA . GLY A 1 212 ? 19.679 -7.821 52.893 1.00 13.28 212 GLY A CA 1
ATOM 1335 C C . GLY A 1 212 ? 18.751 -7.790 51.690 1.00 13.05 212 GLY A C 1
ATOM 1336 O O . GLY A 1 212 ? 19.155 -7.374 50.617 1.00 13.41 212 GLY A O 1
ATOM 1337 N N . SER A 1 213 ? 17.508 -8.217 51.849 1.00 12.22 213 SER A N 1
ATOM 1338 C CA . SER A 1 213 ? 16.644 -8.335 50.679 1.00 12.24 213 SER A CA 1
ATOM 1339 C C . SER A 1 213 ? 15.737 -7.127 50.426 1.00 11.88 213 SER A C 1
ATOM 1340 O O . SER A 1 213 ? 15.156 -7.010 49.347 1.00 11.42 213 SER A O 1
ATOM 1343 N N . LYS A 1 214 ? 15.591 -6.253 51.428 1.00 10.99 214 LYS A N 1
ATOM 1344 C CA . LYS A 1 214 ? 14.734 -5.080 51.309 1.00 10.52 214 LYS A CA 1
ATOM 1345 C C . LYS A 1 214 ? 15.433 -3.797 51.774 1.00 9.80 214 LYS A C 1
ATOM 1346 O O . LYS A 1 214 ? 16.419 -3.829 52.526 1.00 9.93 214 LYS A O 1
ATOM 1352 N N . LEU A 1 215 ? 14.924 -2.673 51.284 1.00 9.39 215 LEU A N 1
ATOM 1353 C CA . LEU A 1 215 ? 15.368 -1.350 51.713 1.00 9.00 215 LEU A CA 1
ATOM 1354 C C . LEU A 1 215 ? 14.136 -0.535 52.067 1.00 8.35 215 LEU A C 1
ATOM 1355 O O . LEU A 1 215 ? 13.187 -0.436 51.247 1.00 8.17 215 LEU A O 1
ATOM 1360 N N . ALA A 1 216 ? 14.133 -0.008 53.296 1.00 7.77 216 ALA A N 1
ATOM 1361 C CA . ALA A 1 216 ? 13.134 0.969 53.731 1.00 6.80 216 ALA A CA 1
ATOM 1362 C C . ALA A 1 216 ? 13.702 2.336 53.364 1.00 6.78 216 ALA A C 1
ATOM 1363 O O . ALA A 1 216 ? 14.905 2.515 53.382 1.00 6.43 216 ALA A O 1
ATOM 1365 N N . TYR A 1 217 ? 12.850 3.290 52.993 1.00 5.73 217 TYR A N 1
ATOM 1366 C CA . TYR A 1 217 ? 13.354 4.631 52.722 1.00 6.58 217 TYR A CA 1
ATOM 1367 C C . TYR A 1 217 ? 12.214 5.631 52.790 1.00 6.11 217 TYR A C 1
ATOM 1368 O O . TYR A 1 217 ? 11.031 5.256 52.860 1.00 6.07 217 TYR A O 1
ATOM 1377 N N . VAL A 1 218 ? 12.602 6.890 52.838 1.00 5.88 218 VAL A N 1
ATOM 1378 C CA . VAL A 1 218 ? 11.673 7.997 52.870 1.00 7.36 218 VAL A CA 1
ATOM 1379 C C . VAL A 1 218 ? 11.558 8.523 51.456 1.00 7.75 218 VAL A C 1
ATOM 1380 O O . VAL A 1 218 ? 12.581 8.727 50.792 1.00 6.88 218 VAL A O 1
ATOM 1384 N N . THR A 1 219 ? 10.321 8.718 51.001 1.00 8.15 219 THR A N 1
ATOM 1385 C CA . THR A 1 219 ? 10.048 9.291 49.703 1.00 9.26 219 THR A CA 1
ATOM 1386 C C . THR A 1 219 ? 9.013 10.414 49.780 1.00 9.66 219 THR A C 1
ATOM 1387 O O . THR A 1 219 ? 7.995 10.292 50.479 1.00 9.78 219 THR A O 1
ATOM 1391 N N . PHE A 1 220 ? 9.268 11.470 49.023 1.00 10.15 220 PHE A N 1
ATOM 1392 C CA . PHE A 1 220 ? 8.362 12.624 48.916 1.00 10.82 220 PHE A CA 1
ATOM 1393 C C . PHE A 1 220 ? 7.577 12.625 47.584 1.00 11.58 220 PHE A C 1
ATOM 1394 O O . PHE A 1 220 ? 6.974 13.634 47.212 1.00 10.42 220 PHE A O 1
ATOM 1402 N N . GLU A 1 221 ? 7.582 11.476 46.909 1.00 11.78 221 GLU A N 1
ATOM 1403 C CA . GLU A 1 221 ? 6.896 11.263 45.639 1.00 13.77 221 GLU A CA 1
ATOM 1404 C C . GLU A 1 221 ? 5.410 11.629 45.622 1.00 13.90 221 GLU A C 1
ATOM 1405 O O . GLU A 1 221 ? 4.928 12.212 44.653 1.00 13.02 221 GLU A O 1
ATOM 1411 N N . SER A 1 222 ? 4.689 11.295 46.686 1.00 14.57 222 SER A N 1
ATOM 1412 C CA . SER A 1 222 ? 3.263 11.679 46.776 1.00 15.14 222 SER A CA 1
ATOM 1413 C C . SER A 1 222 ? 3.044 13.189 47.003 1.00 15.31 222 SER A C 1
ATOM 1414 O O . SER A 1 222 ? 1.897 13.657 47.030 1.00 15.25 222 SER A O 1
ATOM 1417 N N . GLY A 1 223 ? 4.122 13.960 47.179 1.00 14.45 223 GLY A N 1
ATOM 1418 C CA . GLY A 1 223 ? 3.967 15.379 47.517 1.00 14.59 223 GLY A CA 1
ATOM 1419 C C . GLY A 1 223 ? 4.249 15.671 49.001 1.00 14.70 223 GLY A C 1
ATOM 1420 O O . GLY A 1 223 ? 4.311 16.839 49.420 1.00 14.48 223 GLY A O 1
ATOM 1421 N N . ARG A 1 224 ? 4.405 14.608 49.795 1.00 14.05 224 ARG A N 1
ATOM 1422 C CA . ARG A 1 224 ? 4.797 14.721 51.207 1.00 13.64 224 ARG A CA 1
ATOM 1423 C C . ARG A 1 224 ? 5.537 13.437 51.612 1.00 12.76 224 ARG A C 1
ATOM 1424 O O . ARG A 1 224 ? 5.649 12.493 50.814 1.00 11.80 224 ARG A O 1
ATOM 1432 N N . SER A 1 225 ? 6.045 13.391 52.842 1.00 11.36 225 SER A N 1
ATOM 1433 C CA . SER A 1 225 ? 6.840 12.236 53.262 1.00 10.83 225 SER A CA 1
ATOM 1434 C C . SER A 1 225 ? 6.035 10.956 53.416 1.00 9.98 225 SER A C 1
ATOM 1435 O O . SER A 1 225 ? 4.902 10.975 53.889 1.00 10.59 225 SER A O 1
ATOM 1438 N N . ALA A 1 226 ? 6.642 9.843 53.014 1.00 8.97 226 ALA A N 1
ATOM 1439 C CA . ALA A 1 226 ? 6.070 8.532 53.219 1.00 8.81 226 ALA A CA 1
ATOM 1440 C C . ALA A 1 226 ? 7.243 7.608 53.480 1.00 8.72 226 ALA A C 1
ATOM 1441 O O . ALA A 1 226 ? 8.330 7.825 52.946 1.00 8.82 226 ALA A O 1
ATOM 1443 N N . LEU A 1 227 ? 7.034 6.608 54.330 1.00 8.13 227 LEU A N 1
ATOM 1444 C CA . LEU A 1 227 ? 8.035 5.580 54.588 1.00 8.21 227 LEU A CA 1
ATOM 1445 C C . LEU A 1 227 ? 7.577 4.366 53.827 1.00 7.88 227 LEU A C 1
ATOM 1446 O O . LEU A 1 227 ? 6.402 3.974 53.927 1.00 7.75 227 LEU A O 1
ATOM 1451 N N . VAL A 1 228 ? 8.471 3.780 53.036 1.00 7.73 228 VAL A N 1
ATOM 1452 C CA . VAL A 1 228 ? 8.104 2.595 52.214 1.00 7.73 228 VAL A CA 1
ATOM 1453 C C . VAL A 1 228 ? 9.171 1.503 52.368 1.00 7.33 228 VAL A C 1
ATOM 1454 O O . VAL A 1 228 ? 10.283 1.797 52.779 1.00 6.58 228 VAL A O 1
ATOM 1458 N N . ILE A 1 229 ? 8.825 0.251 52.088 1.00 6.55 229 ILE A N 1
ATOM 1459 C CA . ILE A 1 229 ? 9.849 -0.798 52.076 1.00 8.10 229 ILE A CA 1
ATOM 1460 C C . ILE A 1 229 ? 9.814 -1.388 50.679 1.00 8.19 229 ILE A C 1
ATOM 1461 O O . ILE A 1 229 ? 8.746 -1.738 50.182 1.00 8.26 229 ILE A O 1
ATOM 1466 N N . GLN A 1 230 ? 10.971 -1.451 50.043 1.00 9.17 230 GLN A N 1
ATOM 1467 C CA . GLN A 1 230 ? 11.071 -1.977 48.690 1.00 10.16 230 GLN A CA 1
ATOM 1468 C C . GLN A 1 230 ? 11.860 -3.291 48.640 1.00 10.58 230 GLN A C 1
ATOM 1469 O O . GLN A 1 230 ? 12.978 -3.397 49.163 1.00 9.55 230 GLN A O 1
ATOM 1475 N N . THR A 1 231 ? 11.255 -4.288 48.004 1.00 11.52 231 THR A N 1
ATOM 1476 C CA . THR A 1 231 ? 11.871 -5.601 47.859 1.00 13.08 231 THR A CA 1
ATOM 1477 C C . THR A 1 231 ? 12.762 -5.511 46.634 1.00 13.86 231 THR A C 1
ATOM 1478 O O . THR A 1 231 ? 12.287 -5.200 45.538 1.00 13.71 231 THR A O 1
ATOM 1482 N N . LEU A 1 232 ? 14.059 -5.733 46.831 1.00 14.75 232 LEU A N 1
ATOM 1483 C CA . LEU A 1 232 ? 15.048 -5.551 45.758 1.00 16.18 232 LEU A CA 1
ATOM 1484 C C . LEU A 1 232 ? 14.871 -6.460 44.532 1.00 16.82 232 LEU A C 1
ATOM 1485 O O . LEU A 1 232 ? 14.981 -6.000 43.389 1.00 16.12 232 LEU A O 1
ATOM 1490 N N . ALA A 1 233 ? 14.596 -7.734 44.787 1.00 17.67 233 ALA A N 1
ATOM 1491 C CA . ALA A 1 233 ? 14.448 -8.734 43.729 1.00 19.19 233 ALA A CA 1
ATOM 1492 C C . ALA A 1 233 ? 13.376 -8.393 42.701 1.00 20.00 233 ALA A C 1
ATOM 1493 O O . ALA A 1 233 ? 13.616 -8.517 41.518 1.00 21.00 233 ALA A O 1
ATOM 1495 N N . ASN A 1 234 ? 12.204 -7.952 43.133 1.00 20.94 234 ASN A N 1
ATOM 1496 C CA . ASN A 1 234 ? 11.133 -7.683 42.163 1.00 21.89 234 ASN A CA 1
ATOM 1497 C C . ASN A 1 234 ? 10.709 -6.223 42.011 1.00 21.61 234 ASN A C 1
ATOM 1498 O O . ASN A 1 234 ? 9.938 -5.899 41.108 1.00 21.87 234 ASN A O 1
ATOM 1503 N N . GLY A 1 235 ? 11.185 -5.350 42.898 1.00 20.33 235 GLY A N 1
ATOM 1504 C CA . GLY A 1 235 ? 10.800 -3.941 42.849 1.00 19.55 235 GLY A CA 1
ATOM 1505 C C . GLY A 1 235 ? 9.496 -3.602 43.558 1.00 19.67 235 GLY A C 1
ATOM 1506 O O . GLY A 1 235 ? 9.043 -2.461 43.502 1.00 20.19 235 GLY A O 1
ATOM 1507 N N . ALA A 1 236 ? 8.905 -4.579 44.241 1.00 19.49 236 ALA A N 1
ATOM 1508 C CA . ALA A 1 236 ? 7.647 -4.395 44.970 1.00 20.01 236 ALA A CA 1
ATOM 1509 C C . ALA A 1 236 ? 7.843 -3.391 46.106 1.00 20.01 236 ALA A C 1
ATOM 1510 O O . ALA A 1 236 ? 8.837 -3.471 46.832 1.00 19.59 236 ALA A O 1
ATOM 1512 N N . VAL A 1 237 ? 6.883 -2.480 46.261 1.00 20.53 237 VAL A N 1
ATOM 1513 C CA . VAL A 1 237 ? 6.927 -1.416 47.277 1.00 20.80 237 VAL A CA 1
ATOM 1514 C C . VAL A 1 237 ? 5.766 -1.534 48.256 1.00 21.57 237 VAL A C 1
ATOM 1515 O O . VAL A 1 237 ? 4.601 -1.459 47.859 1.00 22.03 237 VAL A O 1
ATOM 1519 N N . ARG A 1 238 ? 6.096 -1.760 49.528 1.00 21.27 238 ARG A N 1
ATOM 1520 C CA . ARG A 1 238 ? 5.115 -1.820 50.608 1.00 21.13 238 ARG A CA 1
ATOM 1521 C C . ARG A 1 238 ? 5.042 -0.441 51.293 1.00 20.70 238 ARG A C 1
ATOM 1522 O O . ARG A 1 238 ? 6.062 0.115 51.698 1.00 19.15 238 ARG A O 1
ATOM 1530 N N . GLN A 1 239 ? 3.831 0.105 51.405 1.00 20.46 239 GLN A N 1
ATOM 1531 C CA . GLN A 1 239 ? 3.609 1.365 52.090 1.00 20.36 239 GLN A CA 1
ATOM 1532 C C . GLN A 1 239 ? 3.643 1.096 53.608 1.00 19.78 239 GLN A C 1
ATOM 1533 O O . GLN A 1 239 ? 2.905 0.258 54.111 1.00 20.22 239 GLN A O 1
ATOM 1539 N N . VAL A 1 240 ? 4.526 1.782 54.327 1.00 18.53 240 VAL A N 1
ATOM 1540 C CA . VAL A 1 240 ? 4.674 1.565 55.763 1.00 17.41 240 VAL A CA 1
ATOM 1541 C C . VAL A 1 240 ? 3.904 2.585 56.596 1.00 16.47 240 VAL A C 1
ATOM 1542 O O . VAL A 1 240 ? 3.136 2.223 57.491 1.00 17.12 240 VAL A O 1
ATOM 1546 N N . ALA A 1 241 ? 4.118 3.857 56.299 1.00 14.94 241 ALA A N 1
ATOM 1547 C CA . ALA A 1 241 ? 3.479 4.948 57.039 1.00 14.00 241 ALA A CA 1
ATOM 1548 C C . ALA A 1 241 ? 3.509 6.235 56.245 1.00 13.34 241 ALA A C 1
ATOM 1549 O O . ALA A 1 241 ? 4.543 6.620 55.706 1.00 11.89 241 ALA A O 1
ATOM 1551 N N . SER A 1 242 ? 2.364 6.891 56.187 1.00 12.26 242 SER A N 1
ATOM 1552 C CA . SER A 1 242 ? 2.298 8.208 55.632 1.00 13.02 242 SER A CA 1
ATOM 1553 C C . SER A 1 242 ? 1.325 9.041 56.481 1.00 12.91 242 SER A C 1
ATOM 1554 O O . SER A 1 242 ? 0.288 9.510 56.002 1.00 12.34 242 SER A O 1
ATOM 1557 N N . PHE A 1 243 ? 1.683 9.214 57.757 1.00 13.29 243 PHE A N 1
ATOM 1558 C CA . PHE A 1 243 ? 0.878 10.029 58.679 1.00 13.59 243 PHE A CA 1
ATOM 1559 C C . PHE A 1 243 ? 1.058 11.503 58.368 1.00 12.96 243 PHE A C 1
ATOM 1560 O O . PHE A 1 243 ? 2.004 11.870 57.689 1.00 13.38 243 PHE A O 1
ATOM 1568 N N . PRO A 1 244 ? 0.147 12.358 58.859 1.00 13.32 244 PRO A N 1
ATOM 1569 C CA . PRO A 1 244 ? 0.370 13.778 58.642 1.00 12.58 244 PRO A CA 1
ATOM 1570 C C . PRO A 1 244 ? 1.734 14.184 59.212 1.00 11.90 244 PRO A C 1
ATOM 1571 O O . PRO A 1 244 ? 2.176 13.604 60.218 1.00 12.35 244 PRO A O 1
ATOM 1575 N N . ARG A 1 245 ? 2.338 15.188 58.573 1.00 10.58 245 ARG A N 1
ATOM 1576 C CA A ARG A 1 245 ? 3.650 15.741 58.936 0.50 10.32 245 ARG A CA 1
ATOM 1577 C CA B ARG A 1 245 ? 3.656 15.737 58.933 0.50 10.81 245 ARG A CA 1
ATOM 1578 C C . ARG A 1 245 ? 4.772 14.760 58.539 1.00 10.51 245 ARG A C 1
ATOM 1579 O O . ARG A 1 245 ? 4.627 14.012 57.555 1.00 10.41 245 ARG A O 1
ATOM 1594 N N . HIS A 1 246 ? 5.879 14.741 59.279 1.00 9.99 246 HIS A N 1
ATOM 1595 C CA . HIS A 1 246 ? 7.025 13.896 58.863 1.00 10.25 246 HIS A CA 1
ATOM 1596 C C . HIS A 1 246 ? 7.000 12.424 59.235 1.00 9.63 246 HIS A C 1
ATOM 1597 O O . HIS A 1 246 ? 6.633 12.061 60.338 1.00 9.66 246 HIS A O 1
ATOM 1604 N N . ASN A 1 247 ? 7.402 11.584 58.282 1.00 9.95 247 ASN A N 1
ATOM 1605 C CA . ASN A 1 247 ? 7.541 10.148 58.458 1.00 8.94 247 ASN A CA 1
ATOM 1606 C C . ASN A 1 247 ? 8.979 9.872 58.018 1.00 8.92 247 ASN A C 1
ATOM 1607 O O . ASN A 1 247 ? 9.297 10.058 56.835 1.00 8.90 247 ASN A O 1
ATOM 1612 N N . GLY A 1 248 ? 9.856 9.446 58.917 1.00 7.97 248 GLY A N 1
ATOM 1613 C CA . GLY A 1 248 ? 11.254 9.319 58.479 1.00 8.19 248 GLY A CA 1
ATOM 1614 C C . GLY A 1 248 ? 12.176 8.432 59.259 1.00 7.41 248 GLY A C 1
ATOM 1615 O O . GLY A 1 248 ? 11.736 7.736 60.189 1.00 8.14 248 GLY A O 1
ATOM 1616 N N . ALA A 1 249 ? 13.456 8.470 58.863 1.00 6.75 249 ALA A N 1
ATOM 1617 C CA . ALA A 1 249 ? 14.566 7.815 59.600 1.00 7.26 249 ALA A CA 1
ATOM 1618 C C . ALA A 1 249 ? 14.338 6.346 60.006 1.00 6.84 249 ALA A C 1
ATOM 1619 O O . ALA A 1 249 ? 14.454 5.993 61.187 1.00 7.35 249 ALA A O 1
ATOM 1621 N N . PRO A 1 250 ? 14.066 5.466 59.021 1.00 6.84 250 PRO A N 1
ATOM 1622 C CA . PRO A 1 250 ? 13.765 4.069 59.389 1.00 5.84 250 PRO A CA 1
ATOM 1623 C C . PRO A 1 250 ? 15.006 3.250 59.765 1.00 6.00 250 PRO A C 1
ATOM 1624 O O . PRO A 1 250 ? 16.111 3.605 59.376 1.00 6.44 250 PRO A O 1
ATOM 1628 N N . ALA A 1 251 ? 14.813 2.163 60.511 1.00 5.15 251 ALA A N 1
ATOM 1629 C CA . ALA A 1 251 ? 15.878 1.250 60.928 1.00 5.63 251 ALA A CA 1
ATOM 1630 C C . ALA A 1 251 ? 15.208 -0.082 61.309 1.00 6.27 251 ALA A C 1
ATOM 1631 O O . ALA A 1 251 ? 14.315 -0.109 62.179 1.00 6.89 251 ALA A O 1
ATOM 1633 N N . PHE A 1 252 ? 15.608 -1.149 60.643 1.00 6.52 252 PHE A N 1
ATOM 1634 C CA . PHE A 1 252 ? 15.099 -2.515 60.903 1.00 7.13 252 PHE A CA 1
ATOM 1635 C C . PHE A 1 252 ? 15.813 -3.120 62.098 1.00 8.13 252 PHE A C 1
ATOM 1636 O O . PHE A 1 252 ? 17.030 -2.965 62.236 1.00 8.42 252 PHE A O 1
ATOM 1644 N N . SER A 1 253 ? 15.091 -3.855 62.943 1.00 8.28 253 SER A N 1
ATOM 1645 C CA . SER A 1 253 ? 15.738 -4.556 64.058 1.00 8.80 253 SER A CA 1
ATOM 1646 C C . SER A 1 253 ? 16.608 -5.712 63.555 1.00 9.66 253 SER A C 1
ATOM 1647 O O . SER A 1 253 ? 16.262 -6.350 62.548 1.00 9.76 253 SER A O 1
ATOM 1650 N N . PRO A 1 254 ? 17.741 -5.979 64.243 1.00 10.51 254 PRO A N 1
ATOM 1651 C CA . PRO A 1 254 ? 18.616 -7.068 63.828 1.00 11.46 254 PRO A CA 1
ATOM 1652 C C . PRO A 1 254 ? 17.868 -8.402 63.697 1.00 12.41 254 PRO A C 1
ATOM 1653 O O . PRO A 1 254 ? 18.236 -9.209 62.843 1.00 12.50 254 PRO A O 1
ATOM 1657 N N . ASP A 1 255 ? 16.813 -8.610 64.494 1.00 12.98 255 ASP A N 1
ATOM 1658 C CA . ASP A 1 255 ? 16.079 -9.889 64.444 1.00 14.27 255 ASP A CA 1
ATOM 1659 C C . ASP A 1 255 ? 15.074 -9.981 63.292 1.00 14.97 255 ASP A C 1
ATOM 1660 O O . ASP A 1 255 ? 14.529 -11.051 63.024 1.00 15.59 255 ASP A O 1
ATOM 1665 N N . GLY A 1 256 ? 14.808 -8.861 62.627 1.00 15.32 256 GLY A N 1
ATOM 1666 C CA . GLY A 1 256 ? 13.934 -8.874 61.450 1.00 15.58 256 GLY A CA 1
ATOM 1667 C C . GLY A 1 256 ? 12.461 -8.680 61.720 1.00 15.30 256 GLY A C 1
ATOM 1668 O O . GLY A 1 256 ? 11.643 -8.628 60.796 1.00 15.47 256 GLY A O 1
ATOM 1669 N N . SER A 1 257 ? 12.115 -8.528 62.985 1.00 14.91 257 SER A N 1
ATOM 1670 C CA . SER A 1 257 ? 10.704 -8.455 63.348 1.00 14.31 257 SER A CA 1
ATOM 1671 C C . SER A 1 257 ? 10.117 -7.044 63.405 1.00 12.79 257 SER A C 1
ATOM 1672 O O . SER A 1 257 ? 8.894 -6.878 63.314 1.00 12.51 257 SER A O 1
ATOM 1675 N N . LYS A 1 258 ? 10.980 -6.031 63.541 1.00 11.39 258 LYS A N 1
ATOM 1676 C CA . LYS A 1 258 ? 10.512 -4.672 63.792 1.00 10.64 258 LYS A CA 1
ATOM 1677 C C . LYS A 1 258 ? 11.181 -3.615 62.958 1.00 10.14 258 LYS A C 1
ATOM 1678 O O . LYS A 1 258 ? 12.324 -3.783 62.536 1.00 9.51 258 LYS A O 1
ATOM 1684 N N . LEU A 1 259 ? 10.431 -2.544 62.712 1.00 9.15 259 LEU A N 1
ATOM 1685 C CA . LEU A 1 259 ? 10.961 -1.362 62.062 1.00 9.29 259 LEU A CA 1
ATOM 1686 C C . LEU A 1 259 ? 10.767 -0.166 62.993 1.00 8.72 259 LEU A C 1
ATOM 1687 O O . LEU A 1 259 ? 9.629 0.133 63.401 1.00 10.50 259 LEU A O 1
ATOM 1692 N N . ALA A 1 260 ? 11.859 0.520 63.323 1.00 7.93 260 ALA A N 1
ATOM 1693 C CA . ALA A 1 260 ? 11.798 1.756 64.114 1.00 7.57 260 ALA A CA 1
ATOM 1694 C C . ALA A 1 260 ? 11.837 2.930 63.128 1.00 7.89 260 ALA A C 1
ATOM 1695 O O . ALA A 1 260 ? 12.402 2.801 62.028 1.00 7.74 260 ALA A O 1
ATOM 1697 N N . PHE A 1 261 ? 11.225 4.058 63.498 1.00 7.30 261 PHE A N 1
ATOM 1698 C CA . PHE A 1 261 ? 11.182 5.235 62.641 1.00 7.07 261 PHE A CA 1
ATOM 1699 C C . PHE A 1 261 ? 10.676 6.401 63.467 1.00 7.42 261 PHE A C 1
ATOM 1700 O O . PHE A 1 261 ? 10.297 6.238 64.653 1.00 7.79 261 PHE A O 1
ATOM 1708 N N . ALA A 1 262 ? 10.724 7.582 62.879 1.00 7.38 262 ALA A N 1
ATOM 1709 C CA . ALA A 1 262 ? 10.245 8.765 63.566 1.00 7.70 262 ALA A CA 1
ATOM 1710 C C . ALA A 1 262 ? 9.052 9.359 62.851 1.00 8.81 262 ALA A C 1
ATOM 1711 O O . ALA A 1 262 ? 9.011 9.370 61.607 1.00 8.96 262 ALA A O 1
ATOM 1713 N N . LEU A 1 263 ? 8.100 9.878 63.631 1.00 8.20 263 LEU A N 1
ATOM 1714 C CA . LEU A 1 263 ? 6.931 10.582 63.081 1.00 8.79 263 LEU A CA 1
ATOM 1715 C C . LEU A 1 263 ? 6.792 11.880 63.832 1.00 8.69 263 LEU A C 1
ATOM 1716 O O . LEU A 1 263 ? 6.992 11.888 65.047 1.00 8.53 263 LEU A O 1
ATOM 1721 N N . SER A 1 264 ? 6.457 12.967 63.139 1.00 9.03 264 SER A N 1
ATOM 1722 C CA . SER A 1 264 ? 6.215 14.238 63.812 1.00 8.95 264 SER A CA 1
ATOM 1723 C C . SER A 1 264 ? 4.722 14.602 63.940 1.00 9.48 264 SER A C 1
ATOM 1724 O O . SER A 1 264 ? 4.386 15.728 64.313 1.00 11.43 264 SER A O 1
ATOM 1727 N N . LYS A 1 265 ? 3.841 13.649 63.693 1.00 9.78 265 LYS A N 1
ATOM 1728 C CA . LYS A 1 265 ? 2.393 13.896 63.748 1.00 11.59 265 LYS A CA 1
ATOM 1729 C C . LYS A 1 265 ? 1.885 14.557 65.037 1.00 12.02 265 LYS A C 1
ATOM 1730 O O . LYS A 1 265 ? 0.943 15.332 64.995 1.00 11.69 265 LYS A O 1
ATOM 1736 N N . THR A 1 266 ? 2.526 14.261 66.162 1.00 12.80 266 THR A N 1
ATOM 1737 C CA . THR A 1 266 ? 2.089 14.802 67.467 1.00 13.15 266 THR A CA 1
ATOM 1738 C C . THR A 1 266 ? 2.450 16.275 67.681 1.00 13.34 266 THR A C 1
ATOM 1739 O O . THR A 1 266 ? 1.954 16.912 68.629 1.00 14.65 266 THR A O 1
ATOM 1743 N N . GLY A 1 267 ? 3.273 16.826 66.794 1.00 12.55 267 GLY A N 1
ATOM 1744 C CA . GLY A 1 267 ? 3.747 18.209 66.940 1.00 11.60 267 GLY A CA 1
ATOM 1745 C C . GLY A 1 267 ? 5.268 18.270 66.987 1.00 11.27 267 GLY A C 1
ATOM 1746 O O . GLY A 1 267 ? 5.868 19.338 66.829 1.00 11.28 267 GLY A O 1
ATOM 1747 N N . SER A 1 268 ? 5.892 17.120 67.222 1.00 10.56 268 SER A N 1
ATOM 1748 C CA . SER A 1 268 ? 7.346 17.005 67.190 1.00 9.74 268 SER A CA 1
ATOM 1749 C C . SER A 1 268 ? 7.713 15.564 66.858 1.00 9.15 268 SER A C 1
ATOM 1750 O O . SER A 1 268 ? 6.870 14.658 66.934 1.00 8.67 268 SER A O 1
ATOM 1753 N N . LEU A 1 269 ? 8.964 15.356 66.470 1.00 9.81 269 LEU A N 1
ATOM 1754 C CA . LEU A 1 269 ? 9.451 14.011 66.148 1.00 9.56 269 LEU A CA 1
ATOM 1755 C C . LEU A 1 269 ? 9.525 13.124 67.377 1.00 10.52 269 LEU A C 1
ATOM 1756 O O . LEU A 1 269 ? 10.141 13.486 68.391 1.00 10.25 269 LEU A O 1
ATOM 1761 N N . ASN A 1 270 ? 8.877 11.966 67.277 1.00 10.32 270 ASN A N 1
ATOM 1762 C CA . ASN A 1 270 ? 8.925 10.955 68.296 1.00 10.62 270 ASN A CA 1
ATOM 1763 C C . ASN A 1 270 ? 9.185 9.636 67.623 1.00 10.39 270 ASN A C 1
ATOM 1764 O O . ASN A 1 270 ? 8.970 9.499 66.410 1.00 9.94 270 ASN A O 1
ATOM 1769 N N . LEU A 1 271 ? 9.699 8.694 68.402 1.00 9.78 271 LEU A N 1
ATOM 1770 C CA . LEU A 1 271 ? 10.068 7.379 67.898 1.00 10.08 271 LEU A CA 1
ATOM 1771 C C . LEU A 1 271 ? 8.902 6.460 68.017 1.00 10.37 271 LEU A C 1
ATOM 1772 O O . LEU A 1 271 ? 8.157 6.508 69.014 1.00 10.79 271 LEU A O 1
ATOM 1777 N N . TYR A 1 272 ? 8.770 5.612 67.000 1.00 9.98 272 TYR A N 1
ATOM 1778 C CA . TYR A 1 272 ? 7.723 4.616 66.889 1.00 10.20 272 TYR A CA 1
ATOM 1779 C C . TYR A 1 272 ? 8.317 3.326 66.387 1.00 10.84 272 TYR A C 1
ATOM 1780 O O . TYR A 1 272 ? 9.358 3.327 65.693 1.00 10.71 272 TYR A O 1
ATOM 1789 N N . VAL A 1 273 ? 7.675 2.215 66.718 1.00 10.56 273 VAL A N 1
ATOM 1790 C CA . VAL A 1 273 ? 8.137 0.924 66.214 1.00 11.97 273 VAL A CA 1
ATOM 1791 C C . VAL A 1 273 ? 6.963 0.168 65.624 1.00 12.30 273 VAL A C 1
ATOM 1792 O O . VAL A 1 273 ? 5.883 0.141 66.218 1.00 12.16 273 VAL A O 1
ATOM 1796 N N . MET A 1 274 ? 7.160 -0.410 64.446 1.00 13.19 274 MET A N 1
ATOM 1797 C CA . MET A 1 274 ? 6.137 -1.239 63.826 1.00 14.94 274 MET A CA 1
ATOM 1798 C C . MET A 1 274 ? 6.526 -2.715 63.889 1.00 15.89 274 MET A C 1
ATOM 1799 O O . MET A 1 274 ? 7.697 -3.068 63.689 1.00 14.90 274 MET A O 1
ATOM 1804 N N . ASP A 1 275 ? 5.550 -3.560 64.223 1.00 16.91 275 ASP A N 1
ATOM 1805 C CA . ASP A 1 275 ? 5.745 -5.005 64.210 1.00 18.74 275 ASP A CA 1
ATOM 1806 C C . ASP A 1 275 ? 5.540 -5.368 62.750 1.00 18.00 275 ASP A C 1
ATOM 1807 O O . ASP A 1 275 ? 4.423 -5.223 62.228 1.00 16.99 275 ASP A O 1
ATOM 1812 N N . LEU A 1 276 ? 6.604 -5.808 62.087 1.00 17.72 276 LEU A N 1
ATOM 1813 C CA . LEU A 1 276 ? 6.521 -6.038 60.638 1.00 17.62 276 LEU A CA 1
ATOM 1814 C C . LEU A 1 276 ? 5.531 -7.120 60.209 1.00 18.13 276 LEU A C 1
ATOM 1815 O O . LEU A 1 276 ? 4.948 -7.019 59.143 1.00 19.13 276 LEU A O 1
ATOM 1820 N N . ALA A 1 277 ? 5.321 -8.134 61.038 1.00 18.36 277 ALA A N 1
ATOM 1821 C CA . ALA A 1 277 ? 4.370 -9.208 60.693 1.00 18.86 277 ALA A CA 1
ATOM 1822 C C . ALA A 1 277 ? 2.915 -8.740 60.665 1.00 18.83 277 ALA A C 1
ATOM 1823 O O . ALA A 1 277 ? 2.146 -9.168 59.798 1.00 18.93 277 ALA A O 1
ATOM 1825 N N . SER A 1 278 ? 2.553 -7.856 61.600 1.00 18.80 278 SER A N 1
ATOM 1826 C CA . SER A 1 278 ? 1.166 -7.388 61.765 1.00 18.89 278 SER A CA 1
ATOM 1827 C C . SER A 1 278 ? 0.895 -6.006 61.200 1.00 19.08 278 SER A C 1
ATOM 1828 O O . SER A 1 278 ? -0.217 -5.710 60.756 1.00 19.25 278 SER A O 1
ATOM 1831 N N . GLY A 1 279 ? 1.890 -5.131 61.261 1.00 18.74 279 GLY A N 1
ATOM 1832 C CA . GLY A 1 279 ? 1.676 -3.756 60.843 1.00 18.27 279 GLY A CA 1
ATOM 1833 C C . GLY A 1 279 ? 1.309 -2.864 62.018 1.00 18.27 279 GLY A C 1
ATOM 1834 O O . GLY A 1 279 ? 1.169 -1.644 61.865 1.00 18.28 279 GLY A O 1
ATOM 1835 N N . GLN A 1 280 ? 1.180 -3.446 63.205 1.00 18.07 280 GLN A N 1
ATOM 1836 C CA . GLN A 1 280 ? 0.842 -2.656 64.387 1.00 18.96 280 GLN A CA 1
ATOM 1837 C C . GLN A 1 280 ? 1.984 -1.693 64.749 1.00 18.31 280 GLN A C 1
ATOM 1838 O O . GLN A 1 280 ? 3.152 -2.090 64.757 1.00 17.24 280 GLN A O 1
ATOM 1844 N N . ILE A 1 281 ? 1.635 -0.459 65.097 1.00 17.72 281 ILE A N 1
ATOM 1845 C CA . ILE A 1 281 ? 2.630 0.549 65.461 1.00 18.42 281 ILE A CA 1
ATOM 1846 C C . ILE A 1 281 ? 2.481 0.943 66.931 1.00 18.96 281 ILE A C 1
ATOM 1847 O O . ILE A 1 281 ? 1.372 1.179 67.388 1.00 18.37 281 ILE A O 1
ATOM 1852 N N . ARG A 1 282 ? 3.601 1.001 67.651 1.00 19.19 282 ARG A N 1
ATOM 1853 C CA . ARG A 1 282 ? 3.633 1.472 69.039 1.00 20.72 282 ARG A CA 1
ATOM 1854 C C . ARG A 1 282 ? 4.478 2.730 69.153 1.00 19.59 282 ARG A C 1
ATOM 1855 O O . ARG A 1 282 ? 5.512 2.853 68.495 1.00 18.93 282 ARG A O 1
ATOM 1863 N N . GLN A 1 283 ? 4.033 3.664 69.987 1.00 18.39 283 GLN A N 1
ATOM 1864 C CA . GLN A 1 283 ? 4.797 4.862 70.247 1.00 18.26 283 GLN A CA 1
ATOM 1865 C C . GLN A 1 283 ? 5.814 4.547 71.350 1.00 17.81 283 GLN A C 1
ATOM 1866 O O . GLN A 1 283 ? 5.453 4.005 72.406 1.00 17.60 283 GLN A O 1
ATOM 1872 N N . VAL A 1 284 ? 7.079 4.874 71.078 1.00 17.33 284 VAL A N 1
ATOM 1873 C CA . VAL A 1 284 ? 8.190 4.588 71.978 1.00 16.61 284 VAL A CA 1
ATOM 1874 C C . VAL A 1 284 ? 8.521 5.815 72.824 1.00 16.54 284 VAL A C 1
ATOM 1875 O O . VAL A 1 284 ? 8.687 5.699 74.046 1.00 17.21 284 VAL A O 1
ATOM 1879 N N . THR A 1 285 ? 8.636 6.983 72.196 1.00 16.00 285 THR A N 1
ATOM 1880 C CA . THR A 1 285 ? 8.854 8.228 72.954 1.00 15.44 285 THR A CA 1
ATOM 1881 C C . THR A 1 285 ? 7.640 9.117 72.808 1.00 15.70 285 THR A C 1
ATOM 1882 O O . THR A 1 285 ? 6.853 8.949 71.873 1.00 14.97 285 THR A O 1
ATOM 1886 N N . ASP A 1 286 ? 7.465 10.028 73.763 1.00 16.79 286 ASP A N 1
ATOM 1887 C CA . ASP A 1 286 ? 6.382 10.999 73.739 1.00 18.21 286 ASP A CA 1
ATOM 1888 C C . ASP A 1 286 ? 6.900 12.294 74.335 1.00 18.45 286 ASP A C 1
ATOM 1889 O O . ASP A 1 286 ? 7.964 12.315 74.954 1.00 20.04 286 ASP A O 1
ATOM 1894 N N . GLY A 1 287 ? 6.184 13.382 74.149 1.00 17.65 287 GLY A N 1
ATOM 1895 C CA . GLY A 1 287 ? 6.686 14.645 74.662 1.00 17.31 287 GLY A CA 1
ATOM 1896 C C . GLY A 1 287 ? 7.045 15.595 73.535 1.00 16.32 287 GLY A C 1
ATOM 1897 O O . GLY A 1 287 ? 7.023 15.221 72.344 1.00 15.65 287 GLY A O 1
ATOM 1898 N N . ARG A 1 288 ? 7.427 16.803 73.933 1.00 14.97 288 ARG A N 1
ATOM 1899 C CA . ARG A 1 288 ? 7.582 17.929 73.018 1.00 15.20 288 ARG A CA 1
ATOM 1900 C C . ARG A 1 288 ? 8.978 18.151 72.418 1.00 14.09 288 ARG A C 1
ATOM 1901 O O . ARG A 1 288 ? 9.192 19.076 71.632 1.00 14.26 288 ARG A O 1
ATOM 1909 N N . SER A 1 289 ? 9.929 17.308 72.778 1.00 13.97 289 SER A N 1
ATOM 1910 C CA . SER A 1 289 ? 11.248 17.432 72.180 1.00 13.84 289 SER A CA 1
ATOM 1911 C C . SER A 1 289 ? 11.216 16.671 70.848 1.00 12.32 289 SER A C 1
ATOM 1912 O O . SER A 1 289 ? 10.259 15.960 70.569 1.00 11.98 289 SER A O 1
ATOM 1915 N N . ASN A 1 290 ? 12.261 16.838 70.044 1.00 11.74 290 ASN A N 1
ATOM 1916 C CA . ASN A 1 290 ? 12.418 16.092 68.790 1.00 10.95 290 ASN A CA 1
ATOM 1917 C C . ASN A 1 290 ? 13.321 14.882 69.029 1.00 9.81 290 ASN A C 1
ATOM 1918 O O . ASN A 1 290 ? 14.423 15.019 69.557 1.00 8.70 290 ASN A O 1
ATOM 1923 N N . ASN A 1 291 ? 12.832 13.706 68.647 1.00 9.47 291 ASN A N 1
ATOM 1924 C CA . ASN A 1 291 ? 13.551 12.449 68.838 1.00 9.90 291 ASN A CA 1
ATOM 1925 C C . ASN A 1 291 ? 13.542 11.727 67.513 1.00 8.97 291 ASN A C 1
ATOM 1926 O O . ASN A 1 291 ? 12.484 11.413 67.012 1.00 7.90 291 ASN A O 1
ATOM 1931 N N . THR A 1 292 ? 14.721 11.481 66.953 1.00 8.80 292 THR A N 1
ATOM 1932 C CA . THR A 1 292 ? 14.801 10.873 65.618 1.00 8.58 292 THR A CA 1
ATOM 1933 C C . THR A 1 292 ? 16.121 10.094 65.422 1.00 7.91 292 THR A C 1
ATOM 1934 O O . THR A 1 292 ? 16.847 9.853 66.392 1.00 6.87 292 THR A O 1
ATOM 1938 N N . GLU A 1 293 ? 16.377 9.644 64.194 1.00 7.38 293 GLU A N 1
ATOM 1939 C CA . GLU A 1 293 ? 17.595 8.878 63.853 1.00 8.68 293 GLU A CA 1
ATOM 1940 C C . GLU A 1 293 ? 17.793 7.617 64.736 1.00 8.53 293 GLU A C 1
ATOM 1941 O O . GLU A 1 293 ? 18.883 7.384 65.264 1.00 9.52 293 GLU A O 1
ATOM 1947 N N . PRO A 1 294 ? 16.745 6.789 64.875 1.00 8.37 294 PRO A N 1
ATOM 1948 C CA . PRO A 1 294 ? 16.922 5.591 65.694 1.00 8.61 294 PRO A CA 1
ATOM 1949 C C . PRO A 1 294 ? 17.876 4.582 65.058 1.00 8.49 294 PRO A C 1
ATOM 1950 O O . PRO A 1 294 ? 17.985 4.491 63.820 1.00 8.25 294 PRO A O 1
ATOM 1954 N N . THR A 1 295 ? 18.594 3.880 65.919 1.00 9.02 295 THR A N 1
ATOM 1955 C CA . THR A 1 295 ? 19.465 2.795 65.521 1.00 9.68 295 THR A CA 1
ATOM 1956 C C . THR A 1 295 ? 19.339 1.695 66.592 1.00 10.05 295 THR A C 1
ATOM 1957 O O . THR A 1 295 ? 19.180 1.981 67.770 1.00 9.24 295 THR A O 1
ATOM 1961 N N . TRP A 1 296 ? 19.390 0.434 66.168 1.00 9.62 296 TRP A N 1
ATOM 1962 C CA . TRP A 1 296 ? 19.159 -0.668 67.100 1.00 9.71 296 TRP A CA 1
ATOM 1963 C C . TRP A 1 296 ? 20.384 -1.199 67.842 1.00 10.06 296 TRP A C 1
ATOM 1964 O O . TRP A 1 296 ? 21.476 -1.256 67.285 1.00 9.49 296 TRP A O 1
ATOM 1975 N N . PHE A 1 297 ? 20.186 -1.570 69.109 1.00 10.79 297 PHE A N 1
ATOM 1976 C CA . PHE A 1 297 ? 21.165 -2.384 69.825 1.00 11.14 297 PHE A CA 1
ATOM 1977 C C . PHE A 1 297 ? 20.985 -3.823 69.318 1.00 11.82 297 PHE A C 1
ATOM 1978 O O . PHE A 1 297 ? 19.960 -4.120 68.709 1.00 11.21 297 PHE A O 1
ATOM 1986 N N . PRO A 1 298 ? 22.005 -4.703 69.502 1.00 13.29 298 PRO A N 1
ATOM 1987 C CA . PRO A 1 298 ? 21.953 -6.099 69.036 1.00 13.64 298 PRO A CA 1
ATOM 1988 C C . PRO A 1 298 ? 20.805 -6.959 69.569 1.00 13.62 298 PRO A C 1
ATOM 1989 O O . PRO A 1 298 ? 20.466 -7.958 68.937 1.00 13.85 298 PRO A O 1
ATOM 1993 N N . ASP A 1 299 ? 20.231 -6.587 70.709 1.00 14.49 299 ASP A N 1
ATOM 1994 C CA . ASP A 1 299 ? 19.112 -7.339 71.309 1.00 14.83 299 ASP A CA 1
ATOM 1995 C C . ASP A 1 299 ? 17.757 -7.103 70.665 1.00 14.45 299 ASP A C 1
ATOM 1996 O O . ASP A 1 299 ? 16.786 -7.738 71.057 1.00 14.42 299 ASP A O 1
ATOM 2001 N N . SER A 1 300 ? 17.674 -6.198 69.689 1.00 13.31 300 SER A N 1
ATOM 2002 C CA . SER A 1 300 ? 16.398 -5.866 69.082 1.00 13.01 300 SER A CA 1
ATOM 2003 C C . SER A 1 300 ? 15.368 -5.423 70.137 1.00 12.91 300 SER A C 1
ATOM 2004 O O . SER A 1 300 ? 14.157 -5.612 69.954 1.00 12.53 300 SER A O 1
ATOM 2007 N N . GLN A 1 301 ? 15.836 -4.838 71.242 1.00 12.76 301 GLN A N 1
ATOM 2008 C CA . GLN A 1 301 ? 14.905 -4.391 72.295 1.00 13.69 301 GLN A CA 1
ATOM 2009 C C . GLN A 1 301 ? 15.176 -2.963 72.690 1.00 12.36 301 GLN A C 1
ATOM 2010 O O . GLN A 1 301 ? 14.341 -2.310 73.284 1.00 12.90 301 GLN A O 1
ATOM 2016 N N . ASN A 1 302 ? 16.388 -2.515 72.416 1.00 12.19 302 ASN A N 1
ATOM 2017 C CA . ASN A 1 302 ? 16.826 -1.173 72.754 1.00 11.06 302 ASN A CA 1
ATOM 2018 C C . ASN A 1 302 ? 17.251 -0.384 71.522 1.00 9.48 302 ASN A C 1
ATOM 2019 O O . ASN A 1 302 ? 17.728 -0.971 70.553 1.00 8.23 302 ASN A O 1
ATOM 2024 N N . LEU A 1 303 ? 16.990 0.921 71.562 1.00 8.55 303 LEU A N 1
ATOM 2025 C CA . LEU A 1 303 ? 17.376 1.848 70.499 1.00 9.40 303 LEU A CA 1
ATOM 2026 C C . LEU A 1 303 ? 18.265 2.939 71.043 1.00 8.66 303 LEU A C 1
ATOM 2027 O O . LEU A 1 303 ? 18.116 3.312 72.203 1.00 9.26 303 LEU A O 1
ATOM 2032 N N . ALA A 1 304 ? 19.230 3.392 70.237 1.00 8.14 304 ALA A N 1
ATOM 2033 C CA . ALA A 1 304 ? 19.941 4.641 70.521 1.00 7.06 304 ALA A CA 1
ATOM 2034 C C . ALA A 1 304 ? 19.290 5.603 69.525 1.00 6.66 304 ALA A C 1
ATOM 2035 O O . ALA A 1 304 ? 18.813 5.172 68.464 1.00 5.44 304 ALA A O 1
ATOM 2037 N N . PHE A 1 305 ? 19.297 6.892 69.840 1.00 6.31 305 PHE A N 1
ATOM 2038 C CA . PHE A 1 305 ? 18.636 7.882 68.986 1.00 6.65 305 PHE A CA 1
ATOM 2039 C C . PHE A 1 305 ? 19.083 9.272 69.369 1.00 6.65 305 PHE A C 1
ATOM 2040 O O . PHE A 1 305 ? 19.752 9.446 70.393 1.00 6.62 305 PHE A O 1
ATOM 2048 N N . THR A 1 306 ? 18.725 10.245 68.536 1.00 6.02 306 THR A N 1
ATOM 2049 C CA . THR A 1 306 ? 19.129 11.611 68.782 1.00 7.57 306 THR A CA 1
ATOM 2050 C C . THR A 1 306 ? 17.953 12.413 69.304 1.00 7.83 306 THR A C 1
ATOM 2051 O O . THR A 1 306 ? 16.858 12.307 68.791 1.00 6.93 306 THR A O 1
ATOM 2055 N N . SER A 1 307 ? 18.189 13.176 70.370 1.00 8.91 307 SER A N 1
ATOM 2056 C CA . SER A 1 307 ? 17.162 14.034 70.939 1.00 9.32 307 SER A CA 1
ATOM 2057 C C . SER A 1 307 ? 17.712 15.433 71.230 1.00 9.86 307 SER A C 1
ATOM 2058 O O . SER A 1 307 ? 18.888 15.599 71.568 1.00 9.56 307 SER A O 1
ATOM 2061 N N . ASP A 1 308 ? 16.850 16.434 71.101 1.00 11.43 308 ASP A N 1
ATOM 2062 C CA . ASP A 1 308 ? 17.217 17.804 71.477 1.00 13.04 308 ASP A CA 1
ATOM 2063 C C . ASP A 1 308 ? 16.638 18.128 72.880 1.00 14.58 308 ASP A C 1
ATOM 2064 O O . ASP A 1 308 ? 16.549 19.291 73.284 1.00 14.44 308 ASP A O 1
ATOM 2069 N N . GLN A 1 309 ? 16.258 17.083 73.610 1.00 15.84 309 GLN A N 1
ATOM 2070 C CA . GLN A 1 309 ? 15.689 17.224 74.968 1.00 19.02 309 GLN A CA 1
ATOM 2071 C C . GLN A 1 309 ? 16.598 18.044 75.922 1.00 18.63 309 GLN A C 1
ATOM 2072 O O . GLN A 1 309 ? 16.114 18.794 76.770 1.00 19.73 309 GLN A O 1
ATOM 2078 N N . ALA A 1 310 ? 17.910 17.904 75.773 1.00 18.92 310 ALA A N 1
ATOM 2079 C CA . ALA A 1 310 ? 18.870 18.598 76.630 1.00 19.52 310 ALA A CA 1
ATOM 2080 C C . ALA A 1 310 ? 19.344 19.942 76.068 1.00 19.57 310 ALA A C 1
ATOM 2081 O O . ALA A 1 310 ? 20.131 20.637 76.714 1.00 21.50 310 ALA A O 1
ATOM 2083 N N . GLY A 1 311 ? 18.872 20.308 74.875 1.00 19.15 311 GLY A N 1
ATOM 2084 C CA . GLY A 1 311 ? 19.292 21.541 74.186 1.00 18.77 311 GLY A CA 1
ATOM 2085 C C . GLY A 1 311 ? 19.920 21.179 72.845 1.00 18.15 311 GLY A C 1
ATOM 2086 O O . GLY A 1 311 ? 19.211 20.902 71.852 1.00 18.74 311 GLY A O 1
ATOM 2087 N N . ARG A 1 312 ? 21.252 21.162 72.804 1.00 17.11 312 ARG A N 1
ATOM 2088 C CA . ARG A 1 312 ? 21.947 20.715 71.607 1.00 16.21 312 ARG A CA 1
ATOM 2089 C C . ARG A 1 312 ? 21.727 19.204 71.523 1.00 13.88 312 ARG A C 1
ATOM 2090 O O . ARG A 1 312 ? 21.593 18.539 72.550 1.00 13.65 312 ARG A O 1
ATOM 2098 N N . PRO A 1 313 ? 21.628 18.664 70.297 1.00 12.24 313 PRO A N 1
ATOM 2099 C CA . PRO A 1 313 ? 21.433 17.214 70.120 1.00 10.63 313 PRO A CA 1
ATOM 2100 C C . PRO A 1 313 ? 22.418 16.357 70.903 1.00 8.58 313 PRO A C 1
ATOM 2101 O O . PRO A 1 313 ? 23.589 16.692 70.977 1.00 8.57 313 PRO A O 1
ATOM 2105 N N . GLN A 1 314 ? 21.920 15.285 71.511 1.00 7.31 314 GLN A N 1
ATOM 2106 C CA . GLN A 1 314 ? 22.759 14.289 72.185 1.00 8.36 314 GLN A CA 1
ATOM 2107 C C . GLN A 1 314 ? 22.180 12.926 71.861 1.00 8.67 314 GLN A C 1
ATOM 2108 O O . GLN A 1 314 ? 21.033 12.837 71.436 1.00 8.51 314 GLN A O 1
ATOM 2114 N N . VAL A 1 315 ? 22.957 11.876 72.094 1.00 8.70 315 VAL A N 1
ATOM 2115 C CA . VAL A 1 315 ? 22.466 10.518 71.875 1.00 9.44 315 VAL A CA 1
ATOM 2116 C C . VAL A 1 315 ? 21.918 9.913 73.170 1.00 9.14 315 VAL A C 1
ATOM 2117 O O . VAL A 1 315 ? 22.559 10.005 74.218 1.00 9.22 315 VAL A O 1
ATOM 2121 N N . TYR A 1 316 ? 20.735 9.310 73.055 1.00 8.57 316 TYR A N 1
ATOM 2122 C CA . TYR A 1 316 ? 20.007 8.642 74.130 1.00 9.70 316 TYR A CA 1
ATOM 2123 C C . TYR A 1 316 ? 19.765 7.158 73.801 1.00 10.36 316 TYR A C 1
ATOM 2124 O O . TYR A 1 316 ? 19.872 6.741 72.627 1.00 9.33 316 TYR A O 1
ATOM 2133 N N . LYS A 1 317 ? 19.453 6.382 74.836 1.00 10.42 317 LYS A N 1
ATOM 2134 C CA . LYS A 1 317 ? 19.100 4.967 74.705 1.00 12.79 317 LYS A CA 1
ATOM 2135 C C . LYS A 1 317 ? 17.710 4.796 75.316 1.00 12.29 317 LYS A C 1
ATOM 2136 O O . LYS A 1 317 ? 17.380 5.448 76.309 1.00 11.02 317 LYS A O 1
ATOM 2142 N N . VAL A 1 318 ? 16.905 3.923 74.728 1.00 12.10 318 VAL A N 1
ATOM 2143 C CA . VAL A 1 318 ? 15.578 3.642 75.259 1.00 12.42 318 VAL A CA 1
ATOM 2144 C C . VAL A 1 318 ? 15.199 2.184 74.977 1.00 13.82 318 VAL A C 1
ATOM 2145 O O . VAL A 1 318 ? 15.502 1.641 73.900 1.00 12.48 318 VAL A O 1
ATOM 2149 N N . ASN A 1 319 ? 14.559 1.540 75.951 1.00 15.10 319 ASN A N 1
ATOM 2150 C CA . ASN A 1 319 ? 14.026 0.209 75.730 1.00 17.40 319 ASN A CA 1
ATOM 2151 C C . ASN A 1 319 ? 12.692 0.411 75.005 1.00 18.03 319 ASN A C 1
ATOM 2152 O O . ASN A 1 319 ? 11.929 1.306 75.351 1.00 18.57 319 ASN A O 1
ATOM 2157 N N . ILE A 1 320 ? 12.401 -0.400 73.996 1.00 19.32 320 ILE A N 1
ATOM 2158 C CA . ILE A 1 320 ? 11.160 -0.199 73.224 1.00 21.08 320 ILE A CA 1
ATOM 2159 C C . ILE A 1 320 ? 9.881 -0.582 73.971 1.00 22.86 320 ILE A C 1
ATOM 2160 O O . ILE A 1 320 ? 8.783 -0.176 73.586 1.00 24.30 320 ILE A O 1
ATOM 2165 N N . ASN A 1 321 ? 10.027 -1.321 75.059 1.00 24.94 321 ASN A N 1
ATOM 2166 C CA . ASN A 1 321 ? 8.873 -1.824 75.799 1.00 27.22 321 ASN A CA 1
ATOM 2167 C C . ASN A 1 321 ? 8.370 -0.897 76.895 1.00 28.12 321 ASN A C 1
ATOM 2168 O O . ASN A 1 321 ? 7.195 -0.931 77.252 1.00 29.09 321 ASN A O 1
ATOM 2173 N N . GLY A 1 322 ? 9.253 -0.067 77.433 1.00 28.98 322 GLY A N 1
ATOM 2174 C CA . GLY A 1 322 ? 8.848 0.847 78.496 1.00 29.41 322 GLY A CA 1
ATOM 2175 C C . GLY A 1 322 ? 10.018 1.587 79.095 1.00 29.41 322 GLY A C 1
ATOM 2176 O O . GLY A 1 322 ? 11.173 1.231 78.877 1.00 30.05 322 GLY A O 1
ATOM 2177 N N . GLY A 1 323 ? 9.716 2.623 79.865 1.00 29.15 323 GLY A N 1
ATOM 2178 C CA . GLY A 1 323 ? 10.762 3.385 80.515 1.00 28.36 323 GLY A CA 1
ATOM 2179 C C . GLY A 1 323 ? 11.183 4.630 79.761 1.00 27.32 323 GLY A C 1
ATOM 2180 O O . GLY A 1 323 ? 10.956 4.779 78.554 1.00 26.88 323 GLY A O 1
ATOM 2181 N N . ALA A 1 324 ? 11.788 5.530 80.520 1.00 26.40 324 ALA A N 1
ATOM 2182 C CA . ALA A 1 324 ? 12.286 6.780 80.027 1.00 25.29 324 ALA A CA 1
ATOM 2183 C C . ALA A 1 324 ? 13.601 6.574 79.280 1.00 24.06 324 ALA A C 1
ATOM 2184 O O . ALA A 1 324 ? 14.327 5.605 79.520 1.00 24.11 324 ALA A O 1
ATOM 2186 N N . PRO A 1 325 ? 13.893 7.476 78.346 1.00 23.01 325 PRO A N 1
ATOM 2187 C CA . PRO A 1 325 ? 15.171 7.460 77.651 1.00 22.22 325 PRO A CA 1
ATOM 2188 C C . PRO A 1 325 ? 16.274 7.905 78.600 1.00 21.32 325 PRO A C 1
ATOM 2189 O O . PRO A 1 325 ? 16.033 8.716 79.498 1.00 21.02 325 PRO A O 1
ATOM 2193 N N . GLN A 1 326 ? 17.466 7.365 78.392 1.00 19.76 326 GLN A N 1
ATOM 2194 C CA . GLN A 1 326 ? 18.653 7.710 79.157 1.00 19.06 326 GLN A CA 1
ATOM 2195 C C . GLN A 1 326 ? 19.695 8.347 78.230 1.00 17.73 326 GLN A C 1
ATOM 2196 O O . GLN A 1 326 ? 20.002 7.799 77.177 1.00 17.08 326 GLN A O 1
ATOM 2202 N N . ARG A 1 327 ? 20.229 9.501 78.609 1.00 16.20 327 ARG A N 1
ATOM 2203 C CA . ARG A 1 327 ? 21.285 10.123 77.836 1.00 15.26 327 ARG A CA 1
ATOM 2204 C C . ARG A 1 327 ? 22.576 9.316 77.966 1.00 15.13 327 ARG A C 1
ATOM 2205 O O . ARG A 1 327 ? 22.979 8.967 79.080 1.00 14.85 327 ARG A O 1
ATOM 2213 N N . ILE A 1 328 ? 23.221 9.025 76.832 1.00 13.62 328 ILE A N 1
ATOM 2214 C CA . ILE A 1 328 ? 24.461 8.260 76.839 1.00 12.70 328 ILE A CA 1
ATOM 2215 C C . ILE A 1 328 ? 25.742 8.997 76.356 1.00 12.05 328 ILE A C 1
ATOM 2216 O O . ILE A 1 328 ? 26.843 8.490 76.527 1.00 11.00 328 ILE A O 1
ATOM 2221 N N . THR A 1 329 ? 25.600 10.164 75.740 1.00 11.05 329 THR A N 1
ATOM 2222 C CA . THR A 1 329 ? 26.771 10.915 75.305 1.00 11.48 329 THR A CA 1
ATOM 2223 C C . THR A 1 329 ? 26.941 12.105 76.236 1.00 11.99 329 THR A C 1
ATOM 2224 O O . THR A 1 329 ? 26.048 12.930 76.383 1.00 11.83 329 THR A O 1
ATOM 2228 N N . TRP A 1 330 ? 28.111 12.182 76.849 1.00 12.88 330 TRP A N 1
ATOM 2229 C CA . TRP A 1 330 ? 28.403 13.222 77.817 1.00 13.92 330 TRP A CA 1
ATOM 2230 C C . TRP A 1 330 ? 29.607 14.027 77.415 1.00 15.27 330 TRP A C 1
ATOM 2231 O O . TRP A 1 330 ? 29.816 15.106 77.956 1.00 15.42 330 TRP A O 1
ATOM 2242 N N . GLU A 1 331 ? 30.396 13.510 76.472 1.00 16.60 331 GLU A N 1
ATOM 2243 C CA . GLU A 1 331 ? 31.563 14.233 75.972 1.00 18.43 331 GLU A CA 1
ATOM 2244 C C . GLU A 1 331 ? 31.222 15.065 74.737 1.00 18.87 331 GLU A C 1
ATOM 2245 O O . GLU A 1 331 ? 30.317 14.729 73.983 1.00 19.61 331 GLU A O 1
ATOM 2251 N N . GLY A 1 332 ? 31.956 16.150 74.528 1.00 19.47 332 GLY A N 1
ATOM 2252 C CA . GLY A 1 332 ? 31.685 17.036 73.401 1.00 19.65 332 GLY A CA 1
ATOM 2253 C C . GLY A 1 332 ? 30.687 18.120 73.791 1.00 19.05 332 GLY A C 1
ATOM 2254 O O . GLY A 1 332 ? 30.533 18.430 74.974 1.00 20.59 332 GLY A O 1
ATOM 2255 N N . SER A 1 333 ? 30.051 18.731 72.809 1.00 17.55 333 SER A N 1
ATOM 2256 C CA . SER A 1 333 ? 29.023 19.738 73.071 1.00 16.88 333 SER A CA 1
ATOM 2257 C C . SER A 1 333 ? 27.761 19.322 72.331 1.00 15.10 333 SER A C 1
ATOM 2258 O O . SER A 1 333 ? 26.637 19.762 72.653 1.00 14.86 333 SER A O 1
ATOM 2261 N N . GLN A 1 334 ? 27.959 18.444 71.352 1.00 12.76 334 GLN A N 1
ATOM 2262 C CA . GLN A 1 334 ? 26.874 17.949 70.526 1.00 11.70 334 GLN A CA 1
ATOM 2263 C C . GLN A 1 334 ? 27.217 16.568 69.964 1.00 10.92 334 GLN A C 1
ATOM 2264 O O . GLN A 1 334 ? 28.361 16.313 69.556 1.00 9.91 334 GLN A O 1
ATOM 2270 N N . ASN A 1 335 ? 26.237 15.673 69.975 1.00 9.33 335 ASN A N 1
ATOM 2271 C CA . ASN A 1 335 ? 26.435 14.309 69.461 1.00 8.63 335 ASN A CA 1
ATOM 2272 C C . ASN A 1 335 ? 25.158 13.860 68.818 1.00 8.52 335 ASN A C 1
ATOM 2273 O O . ASN A 1 335 ? 24.109 13.929 69.436 1.00 7.06 335 ASN A O 1
ATOM 2278 N N . GLN A 1 336 ? 25.239 13.336 67.595 1.00 8.54 336 GLN A N 1
ATOM 2279 C CA . GLN A 1 336 ? 24.026 12.974 66.888 1.00 9.26 336 GLN A CA 1
ATOM 2280 C C . GLN A 1 336 ? 24.224 11.900 65.800 1.00 8.70 336 GLN A C 1
ATOM 2281 O O . GLN A 1 336 ? 25.355 11.601 65.407 1.00 7.77 336 GLN A O 1
ATOM 2287 N N . ASP A 1 337 ? 23.102 11.317 65.369 1.00 9.04 337 ASP A N 1
ATOM 2288 C CA . ASP A 1 337 ? 23.026 10.356 64.242 1.00 9.17 337 ASP A CA 1
ATOM 2289 C C . ASP A 1 337 ? 23.944 9.135 64.426 1.00 9.39 337 ASP A C 1
ATOM 2290 O O . ASP A 1 337 ? 24.916 8.911 63.670 1.00 9.43 337 ASP A O 1
ATOM 2295 N N . ALA A 1 338 ? 23.620 8.358 65.448 1.00 7.85 338 ALA A N 1
ATOM 2296 C CA . ALA A 1 338 ? 24.411 7.205 65.825 1.00 8.67 338 ALA A CA 1
ATOM 2297 C C . ALA A 1 338 ? 24.155 5.926 65.007 1.00 7.97 338 ALA A C 1
ATOM 2298 O O . ALA A 1 338 ? 23.098 5.756 64.407 1.00 8.04 338 ALA A O 1
ATOM 2300 N N . ASP A 1 339 ? 25.159 5.050 65.004 1.00 8.09 339 ASP A N 1
ATOM 2301 C CA . ASP A 1 339 ? 25.033 3.674 64.496 1.00 8.54 339 ASP A CA 1
ATOM 2302 C C . ASP A 1 339 ? 25.729 2.797 65.555 1.00 8.56 339 ASP A C 1
ATOM 2303 O O . ASP A 1 339 ? 26.887 3.008 65.846 1.00 7.85 339 ASP A O 1
ATOM 2308 N N . VAL A 1 340 ? 25.018 1.848 66.157 1.00 8.57 340 VAL A N 1
ATOM 2309 C CA . VAL A 1 340 ? 25.614 0.950 67.159 1.00 9.63 340 VAL A CA 1
ATOM 2310 C C . VAL A 1 340 ? 26.215 -0.263 66.424 1.00 10.82 340 VAL A C 1
ATOM 2311 O O . VAL A 1 340 ? 25.574 -0.805 65.514 1.00 10.81 340 VAL A O 1
ATOM 2315 N N . SER A 1 341 ? 27.426 -0.692 66.789 1.00 11.12 341 SER A N 1
ATOM 2316 C CA . SER A 1 341 ? 28.047 -1.834 66.105 1.00 12.60 341 SER A CA 1
ATOM 2317 C C . SER A 1 341 ? 27.240 -3.115 66.306 1.00 13.92 341 SER A C 1
ATOM 2318 O O . SER A 1 341 ? 26.482 -3.246 67.286 1.00 13.19 341 SER A O 1
ATOM 2321 N N . SER A 1 342 ? 27.400 -4.058 65.378 1.00 15.08 342 SER A N 1
ATOM 2322 C CA . SER A 1 342 ? 26.615 -5.300 65.436 1.00 17.12 342 SER A CA 1
ATOM 2323 C C . SER A 1 342 ? 26.909 -6.172 66.676 1.00 17.82 342 SER A C 1
ATOM 2324 O O . SER A 1 342 ? 26.094 -7.006 67.052 1.00 17.77 342 SER A O 1
ATOM 2327 N N . ASP A 1 343 ? 28.072 -5.974 67.298 1.00 19.31 343 ASP A N 1
ATOM 2328 C CA . ASP A 1 343 ? 28.425 -6.684 68.523 1.00 20.77 343 ASP A CA 1
ATOM 2329 C C . ASP A 1 343 ? 28.061 -5.892 69.792 1.00 20.81 343 ASP A C 1
ATOM 2330 O O . ASP A 1 343 ? 28.233 -6.385 70.918 1.00 21.30 343 ASP A O 1
ATOM 2335 N N . GLY A 1 344 ? 27.569 -4.663 69.606 1.00 19.93 344 GLY A N 1
ATOM 2336 C CA . GLY A 1 344 ? 27.160 -3.801 70.712 1.00 18.64 344 GLY A CA 1
ATOM 2337 C C . GLY A 1 344 ? 28.314 -3.215 71.517 1.00 17.96 344 GLY A C 1
ATOM 2338 O O . GLY A 1 344 ? 28.088 -2.601 72.558 1.00 17.36 344 GLY A O 1
ATOM 2339 N N . LYS A 1 345 ? 29.549 -3.405 71.047 1.00 16.91 345 LYS A N 1
ATOM 2340 C CA . LYS A 1 345 ? 30.722 -2.903 71.781 1.00 16.96 345 LYS A CA 1
ATOM 2341 C C . LYS A 1 345 ? 30.908 -1.391 71.715 1.00 15.33 345 LYS A C 1
ATOM 2342 O O . LYS A 1 345 ? 31.483 -0.780 72.646 1.00 15.07 345 LYS A O 1
ATOM 2348 N N . PHE A 1 346 ? 30.449 -0.779 70.621 1.00 13.40 346 PHE A N 1
ATOM 2349 C CA . PHE A 1 346 ? 30.658 0.673 70.448 1.00 11.89 346 PHE A CA 1
ATOM 2350 C C . PHE A 1 346 ? 29.633 1.258 69.499 1.00 11.40 346 PHE A C 1
ATOM 2351 O O . PHE A 1 346 ? 28.870 0.524 68.866 1.00 10.43 346 PHE A O 1
ATOM 2359 N N . MET A 1 347 ? 29.601 2.581 69.420 1.00 10.82 347 MET A N 1
ATOM 2360 C CA . MET A 1 347 ? 28.772 3.262 68.416 1.00 10.35 347 MET A CA 1
ATOM 2361 C C . MET A 1 347 ? 29.594 4.361 67.765 1.00 9.83 347 MET A C 1
ATOM 2362 O O . MET A 1 347 ? 30.559 4.840 68.359 1.00 8.46 347 MET A O 1
ATOM 2367 N N . VAL A 1 348 ? 29.270 4.683 66.510 1.00 8.89 348 VAL A N 1
ATOM 2368 C CA . VAL A 1 348 ? 29.865 5.826 65.850 1.00 8.02 348 VAL A CA 1
ATOM 2369 C C . VAL A 1 348 ? 28.734 6.851 65.757 1.00 8.71 348 VAL A C 1
ATOM 2370 O O . VAL A 1 348 ? 27.573 6.481 65.853 1.00 7.88 348 VAL A O 1
ATOM 2374 N N . MET A 1 349 ? 29.075 8.122 65.579 1.00 9.19 349 MET A N 1
ATOM 2375 C CA . MET A 1 349 ? 28.099 9.212 65.558 1.00 10.22 349 MET A CA 1
ATOM 2376 C C . MET A 1 349 ? 28.816 10.458 65.069 1.00 10.08 349 MET A C 1
ATOM 2377 O O . MET A 1 349 ? 30.021 10.434 64.850 1.00 9.42 349 MET A O 1
ATOM 2382 N N . VAL A 1 350 ? 28.065 11.534 64.876 1.00 10.49 350 VAL A N 1
ATOM 2383 C CA . VAL A 1 350 ? 28.647 12.803 64.464 1.00 11.21 350 VAL A CA 1
ATOM 2384 C C . VAL A 1 350 ? 28.795 13.592 65.770 1.00 12.15 350 VAL A C 1
ATOM 2385 O O . VAL A 1 350 ? 27.808 13.860 66.448 1.00 11.73 350 VAL A O 1
ATOM 2389 N N . SER A 1 351 ? 30.025 13.947 66.109 1.00 12.95 351 SER A N 1
ATOM 2390 C CA . SER A 1 351 ? 30.310 14.573 67.393 1.00 15.87 351 SER A CA 1
ATOM 2391 C C . SER A 1 351 ? 31.049 15.920 67.239 1.00 17.30 351 SER A C 1
ATOM 2392 O O . SER A 1 351 ? 31.944 16.045 66.382 1.00 17.01 351 SER A O 1
ATOM 2395 N N . SER A 1 352 ? 30.684 16.903 68.072 1.00 18.31 352 SER A N 1
ATOM 2396 C CA . SER A 1 352 ? 31.362 18.211 68.076 1.00 20.47 352 SER A CA 1
ATOM 2397 C C . SER A 1 352 ? 32.285 18.332 69.293 1.00 21.59 352 SER A C 1
ATOM 2398 O O . SER A 1 352 ? 31.833 18.225 70.437 1.00 21.69 352 SER A O 1
ATOM 2401 N N . ASN A 1 353 ? 33.578 18.502 69.006 1.00 22.92 353 ASN A N 1
ATOM 2402 C CA . ASN A 1 353 ? 34.678 18.607 69.975 1.00 24.28 353 ASN A CA 1
ATOM 2403 C C . ASN A 1 353 ? 35.615 19.714 69.466 1.00 24.95 353 ASN A C 1
ATOM 2404 O O . ASN A 1 353 ? 35.887 19.778 68.264 1.00 25.05 353 ASN A O 1
ATOM 2409 N N . GLY A 1 354 ? 36.095 20.584 70.355 1.00 25.39 354 GLY A N 1
ATOM 2410 C CA . GLY A 1 354 ? 37.036 21.646 69.963 1.00 25.41 354 GLY A CA 1
ATOM 2411 C C . GLY A 1 354 ? 36.520 22.543 68.847 1.00 25.59 354 GLY A C 1
ATOM 2412 O O . GLY A 1 354 ? 37.310 23.103 68.073 1.00 24.98 354 GLY A O 1
ATOM 2413 N N . GLY A 1 355 ? 35.188 22.660 68.768 1.00 25.45 355 GLY A N 1
ATOM 2414 C CA . GLY A 1 355 ? 34.498 23.477 67.757 1.00 25.47 355 GLY A CA 1
ATOM 2415 C C . GLY A 1 355 ? 34.136 22.802 66.437 1.00 25.66 355 GLY A C 1
ATOM 2416 O O . GLY A 1 355 ? 33.371 23.344 65.651 1.00 26.13 355 GLY A O 1
ATOM 2417 N N . GLN A 1 356 ? 34.658 21.611 66.178 1.00 25.03 356 GLN A N 1
ATOM 2418 C CA . GLN A 1 356 ? 34.395 20.983 64.877 1.00 24.81 356 GLN A CA 1
ATOM 2419 C C . GLN A 1 356 ? 33.646 19.667 64.982 1.00 23.00 356 GLN A C 1
ATOM 2420 O O . GLN A 1 356 ? 33.824 18.951 65.955 1.00 22.59 356 GLN A O 1
ATOM 2426 N N . GLN A 1 357 ? 32.789 19.373 64.003 1.00 21.49 357 GLN A N 1
ATOM 2427 C CA . GLN A 1 357 ? 32.051 18.102 64.002 1.00 21.39 357 GLN A CA 1
ATOM 2428 C C . GLN A 1 357 ? 32.773 17.082 63.128 1.00 18.88 357 GLN A C 1
ATOM 2429 O O . GLN A 1 357 ? 33.152 17.389 62.002 1.00 18.85 357 GLN A O 1
ATOM 2435 N N . HIS A 1 358 ? 32.963 15.879 63.656 1.00 16.02 358 HIS A N 1
ATOM 2436 C CA . HIS A 1 358 ? 33.558 14.778 62.899 1.00 14.14 358 HIS A CA 1
ATOM 2437 C C . HIS A 1 358 ? 32.887 13.469 63.298 1.00 12.14 358 HIS A C 1
ATOM 2438 O O . HIS A 1 358 ? 32.092 13.422 64.253 1.00 11.09 358 HIS A O 1
ATOM 2445 N N . ILE A 1 359 ? 33.205 12.416 62.554 1.00 10.90 359 ILE A N 1
ATOM 2446 C CA . ILE A 1 359 ? 32.738 11.074 62.899 1.00 9.91 359 ILE A CA 1
ATOM 2447 C C . ILE A 1 359 ? 33.633 10.669 64.063 1.00 10.02 359 ILE A C 1
ATOM 2448 O O . ILE A 1 359 ? 34.871 10.773 63.984 1.00 10.09 359 ILE A O 1
ATOM 2453 N N . ALA A 1 360 ? 33.008 10.224 65.137 1.00 9.76 360 ALA A N 1
ATOM 2454 C CA . ALA A 1 360 ? 33.714 9.784 66.317 1.00 10.03 360 ALA A CA 1
ATOM 2455 C C . ALA A 1 360 ? 33.166 8.423 66.785 1.00 10.75 360 ALA A C 1
ATOM 2456 O O . ALA A 1 360 ? 32.035 8.049 66.449 1.00 10.17 360 ALA A O 1
ATOM 2458 N N . LYS A 1 361 ? 33.926 7.700 67.606 1.00 10.85 361 LYS A N 1
ATOM 2459 C CA . LYS A 1 361 ? 33.386 6.470 68.138 1.00 11.28 361 LYS A CA 1
ATOM 2460 C C . LYS A 1 361 ? 33.386 6.496 69.664 1.00 11.30 361 LYS A C 1
ATOM 2461 O O . LYS A 1 361 ? 34.326 7.021 70.305 1.00 10.39 361 LYS A O 1
ATOM 2467 N N . GLN A 1 362 ? 32.311 5.961 70.224 1.00 10.85 362 GLN A N 1
ATOM 2468 C CA . GLN A 1 362 ? 32.150 5.855 71.679 1.00 11.86 362 GLN A CA 1
ATOM 2469 C C . GLN A 1 362 ? 32.016 4.407 72.113 1.00 12.36 362 GLN A C 1
ATOM 2470 O O . GLN A 1 362 ? 31.090 3.687 71.693 1.00 10.68 362 GLN A O 1
ATOM 2476 N N . ASP A 1 363 ? 32.947 3.991 72.966 1.00 13.14 363 ASP A N 1
ATOM 2477 C CA . ASP A 1 363 ? 32.947 2.644 73.523 1.00 14.87 363 ASP A CA 1
ATOM 2478 C C . ASP A 1 363 ? 31.750 2.523 74.459 1.00 14.92 363 ASP A C 1
ATOM 2479 O O . ASP A 1 363 ? 31.591 3.333 75.364 1.00 15.64 363 ASP A O 1
ATOM 2484 N N . LEU A 1 364 ? 30.889 1.531 74.235 1.00 15.59 364 LEU A N 1
ATOM 2485 C CA . LEU A 1 364 ? 29.675 1.434 75.054 1.00 16.78 364 LEU A CA 1
ATOM 2486 C C . LEU A 1 364 ? 29.884 0.806 76.444 1.00 17.67 364 LEU A C 1
ATOM 2487 O O . LEU A 1 364 ? 29.013 0.915 77.301 1.00 19.30 364 LEU A O 1
ATOM 2492 N N . ALA A 1 365 ? 31.040 0.186 76.670 1.00 19.02 365 ALA A N 1
ATOM 2493 C CA . ALA A 1 365 ? 31.358 -0.366 77.988 1.00 19.66 365 ALA A CA 1
ATOM 2494 C C . ALA A 1 365 ? 32.248 0.567 78.818 1.00 20.01 365 ALA A C 1
ATOM 2495 O O . ALA A 1 365 ? 32.065 0.688 80.026 1.00 20.85 365 ALA A O 1
ATOM 2497 N N . THR A 1 366 ? 33.195 1.249 78.186 1.00 19.45 366 THR A N 1
ATOM 2498 C CA . THR A 1 366 ? 34.091 2.104 78.974 1.00 18.93 366 THR A CA 1
ATOM 2499 C C . THR A 1 366 ? 33.672 3.564 78.987 1.00 18.66 366 THR A C 1
ATOM 2500 O O . THR A 1 366 ? 33.935 4.277 79.954 1.00 18.56 366 THR A O 1
ATOM 2504 N N . GLY A 1 367 ? 32.988 3.986 77.930 1.00 17.80 367 GLY A N 1
ATOM 2505 C CA . GLY A 1 367 ? 32.557 5.372 77.770 1.00 17.26 367 GLY A CA 1
ATOM 2506 C C . GLY A 1 367 ? 33.610 6.194 77.038 1.00 16.50 367 GLY A C 1
ATOM 2507 O O . GLY A 1 367 ? 33.405 7.380 76.792 1.00 16.79 367 GLY A O 1
ATOM 2508 N N . GLY A 1 368 ? 34.735 5.567 76.700 1.00 16.27 368 GLY A N 1
ATOM 2509 C CA . GLY A 1 368 ? 35.833 6.245 75.985 1.00 16.03 368 GLY A CA 1
ATOM 2510 C C . GLY A 1 368 ? 35.374 6.717 74.618 1.00 15.96 368 GLY A C 1
ATOM 2511 O O . GLY A 1 368 ? 34.577 6.036 73.978 1.00 15.39 368 GLY A O 1
ATOM 2512 N N . VAL A 1 369 ? 35.838 7.899 74.189 1.00 15.78 369 VAL A N 1
ATOM 2513 C CA . VAL A 1 369 ? 35.484 8.450 72.863 1.00 14.65 369 VAL A CA 1
ATOM 2514 C C . VAL A 1 369 ? 36.753 8.720 72.026 1.00 15.33 369 VAL A C 1
ATOM 2515 O O . VAL A 1 369 ? 37.769 9.177 72.562 1.00 15.09 369 VAL A O 1
ATOM 2519 N N . GLN A 1 370 ? 36.693 8.433 70.726 1.00 14.69 370 GLN A N 1
ATOM 2520 C CA . GLN A 1 370 ? 37.811 8.669 69.809 1.00 14.71 370 GLN A CA 1
ATOM 2521 C C . GLN A 1 370 ? 37.282 9.293 68.526 1.00 13.25 370 GLN A C 1
ATOM 2522 O O . GLN A 1 370 ? 36.359 8.728 67.905 1.00 12.06 370 GLN A O 1
ATOM 2528 N N . VAL A 1 371 ? 37.837 10.449 68.139 1.00 11.75 371 VAL A N 1
ATOM 2529 C CA . VAL A 1 371 ? 37.453 11.097 66.875 1.00 11.63 371 VAL A CA 1
ATOM 2530 C C . VAL A 1 371 ? 38.127 10.309 65.784 1.00 11.11 371 VAL A C 1
ATOM 2531 O O . VAL A 1 371 ? 39.332 10.028 65.879 1.00 10.59 371 VAL A O 1
ATOM 2535 N N . LEU A 1 372 ? 37.361 9.949 64.758 1.00 10.25 372 LEU A N 1
ATOM 2536 C CA . LEU A 1 372 ? 37.880 9.110 63.679 1.00 11.18 372 LEU A CA 1
ATOM 2537 C C . LEU A 1 372 ? 38.218 9.865 62.399 1.00 12.55 372 LEU A C 1
ATOM 2538 O O . LEU A 1 372 ? 39.276 9.635 61.830 1.00 12.53 372 LEU A O 1
ATOM 2543 N N . SER A 1 373 ? 37.325 10.748 61.944 1.00 13.35 373 SER A N 1
ATOM 2544 C CA . SER A 1 373 ? 37.534 11.449 60.665 1.00 15.39 373 SER A CA 1
ATOM 2545 C C . SER A 1 373 ? 38.120 12.849 60.828 1.00 16.51 373 SER A C 1
ATOM 2546 O O . SER A 1 373 ? 38.016 13.455 61.901 1.00 16.01 373 SER A O 1
ATOM 2549 N N . SER A 1 374 ? 38.679 13.374 59.734 1.00 17.71 374 SER A N 1
ATOM 2550 C CA . SER A 1 374 ? 39.316 14.688 59.745 1.00 19.14 374 SER A CA 1
ATOM 2551 C C . SER A 1 374 ? 38.838 15.580 58.589 1.00 19.39 374 SER A C 1
ATOM 2552 O O . SER A 1 374 ? 39.340 16.693 58.387 1.00 20.10 374 SER A O 1
ATOM 2555 N N . THR A 1 375 ? 37.824 15.105 57.875 1.00 18.78 375 THR A N 1
ATOM 2556 C CA . THR A 1 375 ? 37.271 15.814 56.751 1.00 18.48 375 THR A CA 1
ATOM 2557 C C . THR A 1 375 ? 36.241 16.863 57.204 1.00 18.52 375 THR A C 1
ATOM 2558 O O . THR A 1 375 ? 35.955 17.007 58.404 1.00 18.59 375 THR A O 1
ATOM 2562 N N . PHE A 1 376 ? 35.704 17.605 56.240 1.00 17.98 376 PHE A N 1
ATOM 2563 C CA . PHE A 1 376 ? 34.739 18.661 56.519 1.00 17.53 376 PHE A CA 1
ATOM 2564 C C . PHE A 1 376 ? 33.302 18.244 56.223 1.00 16.92 376 PHE A C 1
ATOM 2565 O O . PHE A 1 376 ? 33.055 17.438 55.330 1.00 17.10 376 PHE A O 1
ATOM 2573 N N . LEU A 1 377 ? 32.373 18.784 57.016 1.00 15.89 377 LEU A N 1
ATOM 2574 C CA . LEU A 1 377 ? 30.952 18.531 56.884 1.00 15.98 377 LEU A CA 1
ATOM 2575 C C . LEU A 1 377 ? 30.639 17.033 57.006 1.00 15.01 377 LEU A C 1
ATOM 2576 O O . LEU A 1 377 ? 29.850 16.497 56.238 1.00 14.91 377 LEU A O 1
ATOM 2581 N N . ASP A 1 378 ? 31.280 16.365 57.962 1.00 13.55 378 ASP A N 1
ATOM 2582 C CA . ASP A 1 378 ? 31.080 14.938 58.152 1.00 12.96 378 ASP A CA 1
ATOM 2583 C C . ASP A 1 378 ? 29.653 14.683 58.642 1.00 13.68 378 ASP A C 1
ATOM 2584 O O . ASP A 1 378 ? 29.159 15.360 59.568 1.00 12.51 378 ASP A O 1
ATOM 2589 N N . GLU A 1 379 ? 28.971 13.739 57.999 1.00 13.21 379 GLU A N 1
ATOM 2590 C CA . GLU A 1 379 ? 27.627 13.410 58.416 1.00 14.38 379 GLU A CA 1
ATOM 2591 C C . GLU A 1 379 ? 27.195 11.994 58.073 1.00 12.77 379 GLU A C 1
ATOM 2592 O O . GLU A 1 379 ? 27.886 11.286 57.339 1.00 11.99 379 GLU A O 1
ATOM 2598 N N . THR A 1 380 ? 26.062 11.599 58.638 1.00 11.69 380 THR A N 1
ATOM 2599 C CA . THR A 1 380 ? 25.418 10.309 58.371 1.00 11.85 380 THR A CA 1
ATOM 2600 C C . THR A 1 380 ? 26.380 9.096 58.260 1.00 11.17 380 THR A C 1
ATOM 2601 O O . THR A 1 380 ? 26.497 8.506 57.179 1.00 11.72 380 THR A O 1
ATOM 2605 N N . PRO A 1 381 ? 27.048 8.711 59.375 1.00 10.26 381 PRO A N 1
ATOM 2606 C CA . PRO A 1 381 ? 27.923 7.516 59.362 1.00 9.55 381 PRO A CA 1
ATOM 2607 C C . PRO A 1 381 ? 27.147 6.184 59.429 1.00 9.64 381 PRO A C 1
ATOM 2608 O O . PRO A 1 381 ? 26.071 6.108 60.026 1.00 9.16 381 PRO A O 1
ATOM 2612 N N . SER A 1 382 ? 27.705 5.133 58.823 1.00 8.99 382 SER A N 1
ATOM 2613 C CA . SER A 1 382 ? 27.097 3.811 58.872 1.00 8.46 382 SER A CA 1
ATOM 2614 C C . SER A 1 382 ? 28.225 2.765 58.966 1.00 8.15 382 SER A C 1
ATOM 2615 O O . SER A 1 382 ? 29.202 2.841 58.226 1.00 8.63 382 SER A O 1
ATOM 2618 N N . LEU A 1 383 ? 28.068 1.817 59.892 1.00 6.88 383 LEU A N 1
ATOM 2619 C CA . LEU A 1 383 ? 29.073 0.814 60.185 1.00 6.65 383 LEU A CA 1
ATOM 2620 C C . LEU A 1 383 ? 29.004 -0.432 59.343 1.00 6.04 383 LEU A C 1
ATOM 2621 O O . LEU A 1 383 ? 27.912 -0.957 59.090 1.00 5.15 383 LEU A O 1
ATOM 2626 N N . ALA A 1 384 ? 30.187 -0.919 58.953 1.00 6.04 384 ALA A N 1
ATOM 2627 C CA . ALA A 1 384 ? 30.308 -2.228 58.299 1.00 6.79 384 ALA A CA 1
ATOM 2628 C C . ALA A 1 384 ? 29.782 -3.268 59.298 1.00 7.50 384 ALA A C 1
ATOM 2629 O O . ALA A 1 384 ? 29.878 -3.040 60.504 1.00 6.87 384 ALA A O 1
ATOM 2631 N N . PRO A 1 385 ? 29.198 -4.384 58.813 1.00 8.70 385 PRO A N 1
ATOM 2632 C CA . PRO A 1 385 ? 28.631 -5.359 59.772 1.00 9.62 385 PRO A CA 1
ATOM 2633 C C . PRO A 1 385 ? 29.628 -6.006 60.734 1.00 9.93 385 PRO A C 1
ATOM 2634 O O . PRO A 1 385 ? 29.201 -6.600 61.714 1.00 9.97 385 PRO A O 1
ATOM 2638 N N . ASN A 1 386 ? 30.928 -5.895 60.452 1.00 9.59 386 ASN A N 1
ATOM 2639 C CA . ASN A 1 386 ? 31.968 -6.392 61.371 1.00 10.22 386 ASN A CA 1
ATOM 2640 C C . ASN A 1 386 ? 32.551 -5.287 62.275 1.00 10.72 386 ASN A C 1
ATOM 2641 O O . ASN A 1 386 ? 33.454 -5.539 63.064 1.00 9.77 386 ASN A O 1
ATOM 2646 N N . GLY A 1 387 ? 32.042 -4.059 62.117 1.00 10.36 387 GLY A N 1
ATOM 2647 C CA . GLY A 1 387 ? 32.444 -2.918 62.930 1.00 10.32 387 GLY A CA 1
ATOM 2648 C C . GLY A 1 387 ? 33.810 -2.321 62.618 1.00 10.74 387 GLY A C 1
ATOM 2649 O O . GLY A 1 387 ? 34.242 -1.420 63.324 1.00 11.98 387 GLY A O 1
ATOM 2650 N N . THR A 1 388 ? 34.466 -2.755 61.542 1.00 10.20 388 THR A N 1
ATOM 2651 C CA . THR A 1 388 ? 35.856 -2.319 61.271 1.00 9.44 388 THR A CA 1
ATOM 2652 C C . THR A 1 388 ? 35.959 -1.040 60.442 1.00 8.90 388 THR A C 1
ATOM 2653 O O . THR A 1 388 ? 36.992 -0.396 60.448 1.00 8.41 388 THR A O 1
ATOM 2657 N N . MET A 1 389 ? 34.867 -0.653 59.778 1.00 8.79 389 MET A N 1
ATOM 2658 C CA . MET A 1 389 ? 34.887 0.500 58.859 1.00 8.56 389 MET A CA 1
ATOM 2659 C C . MET A 1 389 ? 33.591 1.262 58.944 1.00 7.88 389 MET A C 1
ATOM 2660 O O . MET A 1 389 ? 32.549 0.690 59.257 1.00 7.57 389 MET A O 1
ATOM 2665 N N . VAL A 1 390 ? 33.681 2.560 58.677 1.00 7.67 390 VAL A N 1
ATOM 2666 C CA . VAL A 1 390 ? 32.533 3.455 58.684 1.00 7.61 390 VAL A CA 1
ATOM 2667 C C . VAL A 1 390 ? 32.447 4.107 57.312 1.00 7.52 390 VAL A C 1
ATOM 2668 O O . VAL A 1 390 ? 33.463 4.549 56.756 1.00 7.96 390 VAL A O 1
ATOM 2672 N N . ILE A 1 391 ? 31.249 4.156 56.760 1.00 7.47 391 ILE A N 1
ATOM 2673 C CA . ILE A 1 391 ? 31.056 4.909 55.534 1.00 8.27 391 ILE A CA 1
ATOM 2674 C C . ILE A 1 391 ? 30.248 6.145 55.879 1.00 8.79 391 ILE A C 1
ATOM 2675 O O . ILE A 1 391 ? 29.261 6.075 56.616 1.00 9.12 391 ILE A O 1
ATOM 2680 N N . TYR A 1 392 ? 30.644 7.281 55.325 1.00 9.39 392 TYR A N 1
ATOM 2681 C CA . TYR A 1 392 ? 29.924 8.503 55.656 1.00 9.88 392 TYR A CA 1
ATOM 2682 C C . TYR A 1 392 ? 30.001 9.514 54.518 1.00 10.59 392 TYR A C 1
ATOM 2683 O O . TYR A 1 392 ? 30.663 9.285 53.489 1.00 9.35 392 TYR A O 1
ATOM 2692 N N . SER A 1 393 ? 29.329 10.641 54.729 1.00 10.49 393 SER A N 1
ATOM 2693 C CA . SER A 1 393 ? 29.307 11.726 53.759 1.00 12.14 393 SER A CA 1
ATOM 2694 C C . SER A 1 393 ? 30.119 12.928 54.253 1.00 12.16 393 SER A C 1
ATOM 2695 O O . SER A 1 393 ? 30.130 13.207 55.451 1.00 10.83 393 SER A O 1
ATOM 2698 N N . SER A 1 394 ? 30.787 13.630 53.329 1.00 12.51 394 SER A N 1
ATOM 2699 C CA . SER A 1 394 ? 31.604 14.829 53.653 1.00 12.99 394 SER A CA 1
ATOM 2700 C C . SER A 1 394 ? 31.668 15.826 52.492 1.00 14.29 394 SER A C 1
ATOM 2701 O O . SER A 1 394 ? 30.965 15.656 51.480 1.00 13.74 394 SER A O 1
ATOM 2704 N N . SER A 1 395 ? 32.572 16.815 52.631 1.00 14.94 395 SER A N 1
ATOM 2705 C CA . SER A 1 395 ? 32.821 17.834 51.599 1.00 15.71 395 SER A CA 1
ATOM 2706 C C . SER A 1 395 ? 33.767 17.329 50.512 1.00 15.39 395 SER A C 1
ATOM 2707 O O . SER A 1 395 ? 33.972 17.997 49.521 1.00 14.73 395 SER A O 1
ATOM 2710 N N . GLN A 1 396 ? 34.349 16.143 50.700 1.00 16.33 396 GLN A N 1
ATOM 2711 C CA . GLN A 1 396 ? 35.210 15.567 49.660 1.00 16.33 396 GLN A CA 1
ATOM 2712 C C . GLN A 1 396 ? 34.481 15.606 48.315 1.00 16.49 396 GLN A C 1
ATOM 2713 O O . GLN A 1 396 ? 33.320 15.158 48.210 1.00 16.87 396 GLN A O 1
ATOM 2719 N N . GLY A 1 397 ? 35.125 16.201 47.310 1.00 16.18 397 GLY A N 1
ATOM 2720 C CA . GLY A 1 397 ? 34.531 16.307 45.967 1.00 16.73 397 GLY A CA 1
ATOM 2721 C C . GLY A 1 397 ? 33.224 17.084 45.943 1.00 17.20 397 GLY A C 1
ATOM 2722 O O . GLY A 1 397 ? 32.357 16.838 45.092 1.00 17.09 397 GLY A O 1
ATOM 2723 N N . MET A 1 398 ? 33.077 18.010 46.889 1.00 17.67 398 MET A N 1
ATOM 2724 C CA . MET A 1 398 ? 31.852 18.811 47.035 1.00 19.25 398 MET A CA 1
ATOM 2725 C C . MET A 1 398 ? 30.592 17.942 47.208 1.00 18.77 398 MET A C 1
ATOM 2726 O O . MET A 1 398 ? 29.495 18.325 46.792 1.00 20.06 398 MET A O 1
ATOM 2731 N N . GLY A 1 399 ? 30.771 16.771 47.819 1.00 18.52 399 GLY A N 1
ATOM 2732 C CA . GLY A 1 399 ? 29.671 15.866 48.126 1.00 17.76 399 GLY A CA 1
ATOM 2733 C C . GLY A 1 399 ? 29.343 14.835 47.065 1.00 17.58 399 GLY A C 1
ATOM 2734 O O . GLY A 1 399 ? 28.358 14.084 47.213 1.00 16.46 399 GLY A O 1
ATOM 2735 N N . SER A 1 400 ? 30.167 14.779 46.009 1.00 17.37 400 SER A N 1
ATOM 2736 C CA . SER A 1 400 ? 29.969 13.820 44.895 1.00 17.45 400 SER A CA 1
ATOM 2737 C C . SER A 1 400 ? 30.547 12.441 45.204 1.00 17.56 400 SER A C 1
ATOM 2738 O O . SER A 1 400 ? 30.403 11.494 44.404 1.00 18.06 400 SER A O 1
ATOM 2741 N N . VAL A 1 401 ? 31.217 12.332 46.353 1.00 18.03 401 VAL A N 1
ATOM 2742 C CA . VAL A 1 401 ? 31.778 11.050 46.800 1.00 18.50 401 VAL A CA 1
ATOM 2743 C C . VAL A 1 401 ? 31.434 10.755 48.259 1.00 17.66 401 VAL A C 1
ATOM 2744 O O . VAL A 1 401 ? 31.119 11.643 49.047 1.00 17.95 401 VAL A O 1
ATOM 2748 N N . LEU A 1 402 ? 31.475 9.480 48.583 1.00 16.68 402 LEU A N 1
ATOM 2749 C CA . LEU A 1 402 ? 31.300 9.018 49.946 1.00 15.18 402 LEU A CA 1
ATOM 2750 C C . LEU A 1 402 ? 32.688 8.746 50.466 1.00 14.62 402 LEU A C 1
ATOM 2751 O O . LEU A 1 402 ? 33.617 8.566 49.668 1.00 14.28 402 LEU A O 1
ATOM 2756 N N . ASN A 1 403 ? 32.824 8.694 51.794 1.00 13.76 403 ASN A N 1
ATOM 2757 C CA . ASN A 1 403 ? 34.112 8.452 52.425 1.00 14.14 403 ASN A CA 1
ATOM 2758 C C . ASN A 1 403 ? 34.099 7.236 53.337 1.00 13.89 403 ASN A C 1
ATOM 2759 O O . ASN A 1 403 ? 33.076 6.886 53.906 1.00 12.79 403 ASN A O 1
ATOM 2764 N N . LEU A 1 404 ? 35.268 6.628 53.461 1.00 13.38 404 LEU A N 1
ATOM 2765 C CA . LEU A 1 404 ? 35.466 5.476 54.286 1.00 14.06 404 LEU A CA 1
ATOM 2766 C C . LEU A 1 404 ? 36.507 5.820 55.336 1.00 14.10 404 LEU A C 1
ATOM 2767 O O . LEU A 1 404 ? 37.525 6.453 55.034 1.00 13.49 404 LEU A O 1
ATOM 2772 N N . VAL A 1 405 ? 36.264 5.422 56.579 1.00 12.88 405 VAL A N 1
ATOM 2773 C CA . VAL A 1 405 ? 37.313 5.523 57.586 1.00 12.67 405 VAL A CA 1
ATOM 2774 C C . VAL A 1 405 ? 37.277 4.244 58.438 1.00 12.31 405 VAL A C 1
ATOM 2775 O O . VAL A 1 405 ? 36.188 3.769 58.797 1.00 11.20 405 VAL A O 1
ATOM 2779 N N . SER A 1 406 ? 38.452 3.668 58.708 1.00 11.70 406 SER A N 1
ATOM 2780 C CA . SER A 1 406 ? 38.518 2.490 59.585 1.00 11.65 406 SER A CA 1
ATOM 2781 C C . SER A 1 406 ? 38.196 2.934 61.005 1.00 11.94 406 SER A C 1
ATOM 2782 O O . SER A 1 406 ? 38.467 4.084 61.393 1.00 11.07 406 SER A O 1
ATOM 2785 N N . THR A 1 407 ? 37.612 2.032 61.783 1.00 12.09 407 THR A N 1
ATOM 2786 C CA . THR A 1 407 ? 37.163 2.393 63.131 1.00 13.53 407 THR A CA 1
ATOM 2787 C C . THR A 1 407 ? 38.294 2.496 64.141 1.00 14.59 407 THR A C 1
ATOM 2788 O O . THR A 1 407 ? 38.066 2.876 65.286 1.00 15.18 407 THR A O 1
ATOM 2792 N N . ASP A 1 408 ? 39.502 2.113 63.745 1.00 15.67 408 ASP A N 1
ATOM 2793 C CA . ASP A 1 408 ? 40.679 2.395 64.589 1.00 16.94 408 ASP A CA 1
ATOM 2794 C C . ASP A 1 408 ? 41.316 3.733 64.157 1.00 17.53 408 ASP A C 1
ATOM 2795 O O . ASP A 1 408 ? 42.367 4.132 64.671 1.00 18.60 408 ASP A O 1
ATOM 2800 N N . GLY A 1 409 ? 40.668 4.416 63.216 1.00 17.08 409 GLY A N 1
ATOM 2801 C CA . GLY A 1 409 ? 41.131 5.704 62.690 1.00 17.81 409 GLY A CA 1
ATOM 2802 C C . GLY A 1 409 ? 42.376 5.649 61.821 1.00 17.96 409 GLY A C 1
ATOM 2803 O O . GLY A 1 409 ? 42.866 6.690 61.364 1.00 18.00 409 GLY A O 1
ATOM 2804 N N . ARG A 1 410 ? 42.880 4.445 61.551 1.00 18.33 410 ARG A N 1
ATOM 2805 C CA . ARG A 1 410 ? 44.143 4.311 60.807 1.00 18.35 410 ARG A CA 1
ATOM 2806 C C . ARG A 1 410 ? 44.108 4.603 59.307 1.00 18.22 410 ARG A C 1
ATOM 2807 O O . ARG A 1 410 ? 45.141 4.974 58.729 1.00 18.41 410 ARG A O 1
ATOM 2815 N N . PHE A 1 411 ? 42.960 4.393 58.667 1.00 16.72 411 PHE A N 1
ATOM 2816 C CA . PHE A 1 411 ? 42.888 4.535 57.219 1.00 16.45 411 PHE A CA 1
ATOM 2817 C C . PHE A 1 411 ? 41.657 5.300 56.759 1.00 16.36 411 PHE A C 1
ATOM 2818 O O . PHE A 1 411 ? 40.573 5.124 57.286 1.00 15.09 411 PHE A O 1
ATOM 2826 N N . LYS A 1 412 ? 41.844 6.161 55.766 1.00 16.72 412 LYS A N 1
ATOM 2827 C CA . LYS A 1 412 ? 40.760 6.989 55.245 1.00 17.93 412 LYS A CA 1
ATOM 2828 C C . LYS A 1 412 ? 40.867 6.996 53.723 1.00 17.43 412 LYS A C 1
ATOM 2829 O O . LYS A 1 412 ? 41.974 6.997 53.201 1.00 16.97 412 LYS A O 1
ATOM 2835 N N . ALA A 1 413 ? 39.732 6.991 53.026 1.00 16.26 413 ALA A N 1
ATOM 2836 C CA . ALA A 1 413 ? 39.719 7.016 51.563 1.00 16.13 413 ALA A CA 1
ATOM 2837 C C . ALA A 1 413 ? 38.399 7.552 51.036 1.00 16.22 413 ALA A C 1
ATOM 2838 O O . ALA A 1 413 ? 37.370 7.483 51.722 1.00 15.90 413 ALA A O 1
ATOM 2840 N N . ARG A 1 414 ? 38.447 8.108 49.828 1.00 15.58 414 ARG A N 1
ATOM 2841 C CA . ARG A 1 414 ? 37.259 8.519 49.117 1.00 16.48 414 ARG A CA 1
ATOM 2842 C C . ARG A 1 414 ? 36.803 7.318 48.300 1.00 16.31 414 ARG A C 1
ATOM 2843 O O . ARG A 1 414 ? 37.640 6.605 47.753 1.00 15.94 414 ARG A O 1
ATOM 2851 N N . LEU A 1 415 ? 35.496 7.089 48.229 1.00 16.02 415 LEU A N 1
ATOM 2852 C CA . LEU A 1 415 ? 34.960 6.127 47.266 1.00 17.41 415 LEU A CA 1
ATOM 2853 C C . LEU A 1 415 ? 35.007 6.798 45.892 1.00 17.78 415 LEU A C 1
ATOM 2854 O O . LEU A 1 415 ? 35.217 8.022 45.825 1.00 17.54 415 LEU A O 1
ATOM 2859 N N . PRO A 1 416 ? 34.849 6.011 44.799 1.00 18.59 416 PRO A N 1
ATOM 2860 C CA . PRO A 1 416 ? 34.853 6.634 43.467 1.00 19.03 416 PRO A CA 1
ATOM 2861 C C . PRO A 1 416 ? 33.696 7.623 43.341 1.00 19.61 416 PRO A C 1
ATOM 2862 O O . PRO A 1 416 ? 32.628 7.412 43.923 1.00 19.23 416 PRO A O 1
ATOM 2866 N N . ALA A 1 417 ? 33.915 8.678 42.570 1.00 20.49 417 ALA A N 1
ATOM 2867 C CA . ALA A 1 417 ? 32.923 9.724 42.344 1.00 21.08 417 ALA A CA 1
ATOM 2868 C C . ALA A 1 417 ? 31.656 9.216 41.666 1.00 21.61 417 ALA A C 1
ATOM 2869 O O . ALA A 1 417 ? 31.690 8.281 40.860 1.00 21.53 417 ALA A O 1
ATOM 2871 N N . THR A 1 418 ? 30.522 9.802 42.031 1.00 21.30 418 THR A N 1
ATOM 2872 C CA . THR A 1 418 ? 29.284 9.430 41.377 1.00 21.54 418 THR A CA 1
ATOM 2873 C C . THR A 1 418 ? 28.926 10.631 40.500 1.00 21.02 418 THR A C 1
ATOM 2874 O O . THR A 1 418 ? 29.554 11.689 40.618 1.00 20.67 418 THR A O 1
ATOM 2878 N N . ASP A 1 419 ? 27.924 10.463 39.641 1.00 20.72 419 ASP A N 1
ATOM 2879 C CA . ASP A 1 419 ? 27.474 11.531 38.749 1.00 21.27 419 ASP A CA 1
ATOM 2880 C C . ASP A 1 419 ? 26.475 12.504 39.424 1.00 21.03 419 ASP A C 1
ATOM 2881 O O . ASP A 1 419 ? 25.641 13.115 38.743 1.00 21.82 419 ASP A O 1
ATOM 2886 N N . GLY A 1 420 ? 26.574 12.673 40.742 1.00 19.18 420 GLY A N 1
ATOM 2887 C CA . GLY A 1 420 ? 25.695 13.601 41.451 1.00 18.01 420 GLY A CA 1
ATOM 2888 C C . GLY A 1 420 ? 26.119 13.898 42.876 1.00 17.34 420 GLY A C 1
ATOM 2889 O O . GLY A 1 420 ? 27.289 13.737 43.216 1.00 17.45 420 GLY A O 1
ATOM 2890 N N . GLN A 1 421 ? 25.175 14.391 43.682 1.00 15.72 421 GLN A N 1
ATOM 2891 C CA . GLN A 1 421 ? 25.365 14.666 45.112 1.00 15.54 421 GLN A CA 1
ATOM 2892 C C . GLN A 1 421 ? 24.957 13.369 45.824 1.00 13.90 421 GLN A C 1
ATOM 2893 O O . GLN A 1 421 ? 23.820 12.925 45.663 1.00 13.29 421 GLN A O 1
ATOM 2899 N N . VAL A 1 422 ? 25.860 12.781 46.606 1.00 11.85 422 VAL A N 1
ATOM 2900 C CA . VAL A 1 422 ? 25.576 11.521 47.283 1.00 10.63 422 VAL A CA 1
ATOM 2901 C C . VAL A 1 422 ? 25.358 11.727 48.762 1.00 10.15 422 VAL A C 1
ATOM 2902 O O . VAL A 1 422 ? 26.169 12.373 49.420 1.00 9.54 422 VAL A O 1
ATOM 2906 N N . LYS A 1 423 ? 24.274 11.147 49.280 1.00 9.64 423 LYS A N 1
ATOM 2907 C CA . LYS A 1 423 ? 23.926 11.291 50.704 1.00 9.45 423 LYS A CA 1
ATOM 2908 C C . LYS A 1 423 ? 23.314 10.028 51.274 1.00 8.40 423 LYS A C 1
ATOM 2909 O O . LYS A 1 423 ? 22.972 9.096 50.534 1.00 6.69 423 LYS A O 1
ATOM 2915 N N . PHE A 1 424 ? 23.191 10.011 52.602 1.00 7.53 424 PHE A N 1
ATOM 2916 C CA . PHE A 1 424 ? 22.568 8.916 53.341 1.00 7.33 424 PHE A CA 1
ATOM 2917 C C . PHE A 1 424 ? 23.100 7.498 53.061 1.00 6.85 424 PHE A C 1
ATOM 2918 O O . PHE A 1 424 ? 22.315 6.610 52.722 1.00 7.00 424 PHE A O 1
ATOM 2926 N N . PRO A 1 425 ? 24.419 7.268 53.223 1.00 6.50 425 PRO A N 1
ATOM 2927 C CA . PRO A 1 425 ? 24.893 5.897 52.979 1.00 6.34 425 PRO A CA 1
ATOM 2928 C C . PRO A 1 425 ? 24.372 4.942 54.054 1.00 7.10 425 PRO A C 1
ATOM 2929 O O . PRO A 1 425 ? 24.158 5.355 55.206 1.00 6.61 425 PRO A O 1
ATOM 2933 N N . ALA A 1 426 ? 24.137 3.689 53.677 1.00 6.50 426 ALA A N 1
ATOM 2934 C CA . ALA A 1 426 ? 23.668 2.671 54.622 1.00 7.25 426 ALA A CA 1
ATOM 2935 C C . ALA A 1 426 ? 24.400 1.400 54.234 1.00 6.76 426 ALA A C 1
ATOM 2936 O O . ALA A 1 426 ? 24.278 0.919 53.101 1.00 6.33 426 ALA A O 1
ATOM 2938 N N . TRP A 1 427 ? 25.206 0.917 55.169 1.00 7.23 427 TRP A N 1
ATOM 2939 C CA . TRP A 1 427 ? 26.040 -0.266 54.979 1.00 7.78 427 TRP A CA 1
ATOM 2940 C C . TRP A 1 427 ? 25.192 -1.518 55.202 1.00 8.54 427 TRP A C 1
ATOM 2941 O O . TRP A 1 427 ? 24.599 -1.667 56.253 1.00 9.18 427 TRP A O 1
ATOM 2952 N N . SER A 1 428 ? 25.156 -2.410 54.215 1.00 9.28 428 SER A N 1
ATOM 2953 C CA . SER A 1 428 ? 24.369 -3.651 54.301 1.00 10.20 428 SER A CA 1
ATOM 2954 C C . SER A 1 428 ? 24.815 -4.596 55.410 1.00 10.25 428 SER A C 1
ATOM 2955 O O . SER A 1 428 ? 25.947 -4.525 55.883 1.00 9.54 428 SER A O 1
ATOM 2958 N N . PRO A 1 429 ? 23.913 -5.495 55.827 1.00 10.91 429 PRO A N 1
ATOM 2959 C CA . PRO A 1 429 ? 24.333 -6.558 56.736 1.00 11.57 429 PRO A CA 1
ATOM 2960 C C . PRO A 1 429 ? 25.227 -7.538 55.969 1.00 12.02 429 PRO A C 1
ATOM 2961 O O . PRO A 1 429 ? 25.442 -7.376 54.736 1.00 10.16 429 PRO A O 1
ATOM 2965 N N . TYR A 1 430 ? 25.796 -8.519 56.674 1.00 13.21 430 TYR A N 1
ATOM 2966 C CA . TYR A 1 430 ? 26.535 -9.578 55.978 1.00 14.46 430 TYR A CA 1
ATOM 2967 C C . TYR A 1 430 ? 25.580 -10.139 54.924 1.00 16.14 430 TYR A C 1
ATOM 2968 O O . TYR A 1 430 ? 24.369 -10.167 55.134 1.00 16.10 430 TYR A O 1
ATOM 2977 N N . LEU A 1 431 ? 26.091 -10.543 53.777 1.00 18.48 431 LEU A N 1
ATOM 2978 C CA . LEU A 1 431 ? 25.173 -11.038 52.758 1.00 21.05 431 LEU A CA 1
ATOM 2979 C C . LEU A 1 431 ? 25.215 -12.552 52.522 1.00 22.60 431 LEU A C 1
ATOM 2980 O O . LEU A 1 431 ? 24.147 -13.181 52.348 1.00 24.34 431 LEU A O 1
ATOM 2985 N N . GLY B 1 35 ? 54.243 18.421 10.224 1.00 16.02 35 GLY B N 1
ATOM 2986 C CA . GLY B 1 35 ? 54.895 17.326 11.035 1.00 15.25 35 GLY B CA 1
ATOM 2987 C C . GLY B 1 35 ? 53.883 16.232 11.402 1.00 15.00 35 GLY B C 1
ATOM 2988 O O . GLY B 1 35 ? 52.721 16.530 11.641 1.00 15.88 35 GLY B O 1
ATOM 2989 N N . ARG B 1 36 ? 54.333 14.975 11.447 1.00 13.38 36 ARG B N 1
ATOM 2990 C CA . ARG B 1 36 ? 53.474 13.827 11.751 1.00 11.93 36 ARG B CA 1
ATOM 2991 C C . ARG B 1 36 ? 52.977 13.820 13.199 1.00 11.10 36 ARG B C 1
ATOM 2992 O O . ARG B 1 36 ? 53.782 13.756 14.142 1.00 10.65 36 ARG B O 1
ATOM 3000 N N . PRO B 1 37 ? 51.652 13.859 13.403 1.00 11.21 37 PRO B N 1
ATOM 3001 C CA . PRO B 1 37 ? 51.193 13.827 14.798 1.00 9.93 37 PRO B CA 1
ATOM 3002 C C . PRO B 1 37 ? 51.472 12.477 15.443 1.00 9.66 37 PRO B C 1
ATOM 3003 O O . PRO B 1 37 ? 51.435 11.426 14.773 1.00 9.92 37 PRO B O 1
ATOM 3007 N N . ILE B 1 38 ? 51.792 12.508 16.737 1.00 8.78 38 ILE B N 1
ATOM 3008 C CA . ILE B 1 38 ? 52.078 11.294 17.466 1.00 8.37 38 ILE B CA 1
ATOM 3009 C C . ILE B 1 38 ? 51.712 11.505 18.921 1.00 8.14 38 ILE B C 1
ATOM 3010 O O . ILE B 1 38 ? 51.751 12.635 19.421 1.00 9.24 38 ILE B O 1
ATOM 3015 N N . GLY B 1 39 ? 51.302 10.436 19.586 1.00 8.29 39 GLY B N 1
ATOM 3016 C CA . GLY B 1 39 ? 50.978 10.509 21.005 1.00 8.79 39 GLY B CA 1
ATOM 3017 C C . GLY B 1 39 ? 52.123 9.946 21.820 1.00 9.50 39 GLY B C 1
ATOM 3018 O O . GLY B 1 39 ? 52.658 8.864 21.505 1.00 10.41 39 GLY B O 1
ATOM 3019 N N . VAL B 1 40 ? 52.552 10.687 22.839 1.00 9.40 40 VAL B N 1
ATOM 3020 C CA . VAL B 1 40 ? 53.602 10.181 23.751 1.00 9.31 40 VAL B CA 1
ATOM 3021 C C . VAL B 1 40 ? 53.069 10.377 25.169 1.00 9.47 40 VAL B C 1
ATOM 3022 O O . VAL B 1 40 ? 52.925 11.513 25.636 1.00 9.50 40 VAL B O 1
ATOM 3026 N N . VAL B 1 41 ? 52.752 9.279 25.836 1.00 9.91 41 VAL B N 1
ATOM 3027 C CA . VAL B 1 41 ? 52.128 9.322 27.159 1.00 11.02 41 VAL B CA 1
ATOM 3028 C C . VAL B 1 41 ? 53.187 9.233 28.267 1.00 11.52 41 VAL B C 1
ATOM 3029 O O . VAL B 1 41 ? 54.165 8.485 28.107 1.00 10.47 41 VAL B O 1
ATOM 3033 N N . PRO B 1 42 ? 53.022 10.023 29.372 1.00 12.23 42 PRO B N 1
ATOM 3034 C CA . PRO B 1 42 ? 53.950 9.886 30.525 1.00 12.59 42 PRO B CA 1
ATOM 3035 C C . PRO B 1 42 ? 54.060 8.411 30.904 1.00 12.53 42 PRO B C 1
ATOM 3036 O O . PRO B 1 42 ? 53.053 7.712 30.910 1.00 11.88 42 PRO B O 1
ATOM 3040 N N . PHE B 1 43 ? 55.274 7.938 31.189 1.00 13.12 43 PHE B N 1
ATOM 3041 C CA . PHE B 1 43 ? 55.493 6.544 31.514 1.00 13.37 43 PHE B CA 1
ATOM 3042 C C . PHE B 1 43 ? 54.941 6.191 32.916 1.00 14.56 43 PHE B C 1
ATOM 3043 O O . PHE B 1 43 ? 54.972 7.009 33.830 1.00 13.28 43 PHE B O 1
ATOM 3051 N N . GLN B 1 44 ? 54.447 4.973 33.077 1.00 15.79 44 GLN B N 1
ATOM 3052 C CA . GLN B 1 44 ? 53.925 4.545 34.388 1.00 19.41 44 GLN B CA 1
ATOM 3053 C C . GLN B 1 44 ? 55.039 4.403 35.459 1.00 19.39 44 GLN B C 1
ATOM 3054 O O . GLN B 1 44 ? 56.088 3.811 35.203 1.00 19.38 44 GLN B O 1
ATOM 3060 N N . TRP B 1 45 ? 54.813 4.973 36.645 1.00 20.58 45 TRP B N 1
ATOM 3061 C CA . TRP B 1 45 ? 55.752 4.850 37.771 1.00 21.49 45 TRP B CA 1
ATOM 3062 C C . TRP B 1 45 ? 54.963 4.531 39.041 1.00 22.19 45 TRP B C 1
ATOM 3063 O O . TRP B 1 45 ? 54.026 5.278 39.375 1.00 22.78 45 TRP B O 1
ATOM 3074 N N . ALA B 1 51 ? 58.977 9.933 40.300 1.00 23.25 51 ALA B N 1
ATOM 3075 C CA . ALA B 1 51 ? 59.671 9.295 39.168 1.00 22.62 51 ALA B CA 1
ATOM 3076 C C . ALA B 1 51 ? 61.059 9.904 39.004 1.00 21.95 51 ALA B C 1
ATOM 3077 O O . ALA B 1 51 ? 61.184 11.119 38.862 1.00 22.73 51 ALA B O 1
ATOM 3079 N N . PRO B 1 52 ? 62.109 9.066 38.957 1.00 21.27 52 PRO B N 1
ATOM 3080 C CA . PRO B 1 52 ? 63.477 9.588 38.920 1.00 20.54 52 PRO B CA 1
ATOM 3081 C C . PRO B 1 52 ? 63.782 10.412 37.655 1.00 20.27 52 PRO B C 1
ATOM 3082 O O . PRO B 1 52 ? 64.693 11.254 37.661 1.00 20.06 52 PRO B O 1
ATOM 3086 N N . GLU B 1 53 ? 63.023 10.157 36.587 1.00 19.42 53 GLU B N 1
ATOM 3087 C CA . GLU B 1 53 ? 63.184 10.857 35.319 1.00 18.68 53 GLU B CA 1
ATOM 3088 C C . GLU B 1 53 ? 61.828 10.850 34.561 1.00 17.68 53 GLU B C 1
ATOM 3089 O O . GLU B 1 53 ? 61.004 9.940 34.763 1.00 18.24 53 GLU B O 1
ATOM 3095 N N . ASP B 1 54 ? 61.573 11.869 33.735 1.00 15.69 54 ASP B N 1
ATOM 3096 C CA . ASP B 1 54 ? 60.334 11.914 32.922 1.00 14.32 54 ASP B CA 1
ATOM 3097 C C . ASP B 1 54 ? 60.667 11.376 31.533 1.00 13.11 54 ASP B C 1
ATOM 3098 O O . ASP B 1 54 ? 60.954 12.139 30.605 1.00 12.19 54 ASP B O 1
ATOM 3103 N N . ILE B 1 55 ? 60.644 10.056 31.407 1.00 12.29 55 ILE B N 1
ATOM 3104 C CA . ILE B 1 55 ? 61.022 9.392 30.145 1.00 11.62 55 ILE B CA 1
ATOM 3105 C C . ILE B 1 55 ? 60.131 9.794 28.972 1.00 11.36 55 ILE B C 1
ATOM 3106 O O . ILE B 1 55 ? 60.630 10.057 27.880 1.00 11.86 55 ILE B O 1
ATOM 3111 N N . GLY B 1 56 ? 58.820 9.824 29.187 1.00 10.43 56 GLY B N 1
ATOM 3112 C CA . GLY B 1 56 ? 57.910 10.249 28.118 1.00 9.46 56 GLY B CA 1
ATOM 3113 C C . GLY B 1 56 ? 58.247 11.658 27.640 1.00 9.23 56 GLY B C 1
ATOM 3114 O O . GLY B 1 56 ? 58.188 11.954 26.439 1.00 8.45 56 GLY B O 1
ATOM 3115 N N . GLY B 1 57 ? 58.595 12.538 28.578 1.00 8.32 57 GLY B N 1
ATOM 3116 C CA . GLY B 1 57 ? 58.967 13.914 28.219 1.00 8.02 57 GLY B CA 1
ATOM 3117 C C . GLY B 1 57 ? 60.189 13.935 27.309 1.00 7.34 57 GLY B C 1
ATOM 3118 O O . GLY B 1 57 ? 60.253 14.719 26.367 1.00 6.79 57 GLY B O 1
ATOM 3119 N N . ILE B 1 58 ? 61.154 13.057 27.574 1.00 7.55 58 ILE B N 1
ATOM 3120 C CA . ILE B 1 58 ? 62.374 12.964 26.736 1.00 7.77 58 ILE B CA 1
ATOM 3121 C C . ILE B 1 58 ? 62.070 12.449 25.317 1.00 6.88 58 ILE B C 1
ATOM 3122 O O . ILE B 1 58 ? 62.599 12.951 24.350 1.00 5.99 58 ILE B O 1
ATOM 3127 N N . VAL B 1 59 ? 61.222 11.424 25.219 1.00 6.85 59 VAL B N 1
ATOM 3128 C CA . VAL B 1 59 ? 60.828 10.866 23.922 1.00 5.92 59 VAL B CA 1
ATOM 3129 C C . VAL B 1 59 ? 60.126 11.933 23.100 1.00 5.68 59 VAL B C 1
ATOM 3130 O O . VAL B 1 59 ? 60.449 12.142 21.927 1.00 5.99 59 VAL B O 1
ATOM 3134 N N . ALA B 1 60 ? 59.175 12.632 23.725 1.00 5.63 60 ALA B N 1
ATOM 3135 C CA . ALA B 1 60 ? 58.437 13.686 23.058 1.00 5.90 60 ALA B CA 1
ATOM 3136 C C . ALA B 1 60 ? 59.357 14.803 22.610 1.00 6.82 60 ALA B C 1
ATOM 3137 O O . ALA B 1 60 ? 59.225 15.291 21.489 1.00 6.85 60 ALA B O 1
ATOM 3139 N N . ALA B 1 61 ? 60.278 15.208 23.487 1.00 6.59 61 ALA B N 1
ATOM 3140 C CA . ALA B 1 61 ? 61.260 16.258 23.168 1.00 6.77 61 ALA B CA 1
ATOM 3141 C C . ALA B 1 61 ? 62.107 15.866 21.958 1.00 5.96 61 ALA B C 1
ATOM 3142 O O . ALA B 1 61 ? 62.291 16.674 21.053 1.00 5.59 61 ALA B O 1
ATOM 3144 N N . ASP B 1 62 ? 62.642 14.639 21.974 1.00 6.35 62 ASP B N 1
ATOM 3145 C CA . ASP B 1 62 ? 63.510 14.157 20.909 1.00 6.23 62 ASP B CA 1
ATOM 3146 C C . ASP B 1 62 ? 62.753 14.135 19.588 1.00 6.28 62 ASP B C 1
ATOM 3147 O O . ASP B 1 62 ? 63.240 14.637 18.577 1.00 4.91 62 ASP B O 1
ATOM 3152 N N . LEU B 1 63 ? 61.562 13.526 19.586 1.00 6.49 63 LEU B N 1
ATOM 3153 C CA . LEU B 1 63 ? 60.789 13.417 18.332 1.00 7.16 63 LEU B CA 1
ATOM 3154 C C . LEU B 1 63 ? 60.441 14.768 17.743 1.00 7.59 63 LEU B C 1
ATOM 3155 O O . LEU B 1 63 ? 60.457 14.947 16.512 1.00 8.07 63 LEU B O 1
ATOM 3160 N N . ARG B 1 64 ? 60.147 15.710 18.631 1.00 8.05 64 ARG B N 1
ATOM 3161 C CA A ARG B 1 64 ? 59.828 17.098 18.284 0.50 8.08 64 ARG B CA 1
ATOM 3162 C CA B ARG B 1 64 ? 59.818 17.074 18.225 0.50 8.43 64 ARG B CA 1
ATOM 3163 C C . ARG B 1 64 ? 61.069 17.791 17.709 1.00 7.80 64 ARG B C 1
ATOM 3164 O O . ARG B 1 64 ? 61.006 18.492 16.683 1.00 7.87 64 ARG B O 1
ATOM 3179 N N . ASN B 1 65 ? 62.203 17.602 18.380 1.00 7.26 65 ASN B N 1
ATOM 3180 C CA . ASN B 1 65 ? 63.462 18.227 17.949 1.00 7.64 65 ASN B CA 1
ATOM 3181 C C . ASN B 1 65 ? 63.821 17.858 16.508 1.00 8.01 65 ASN B C 1
ATOM 3182 O O . ASN B 1 65 ? 64.455 18.653 15.804 1.00 7.64 65 ASN B O 1
ATOM 3187 N N . SER B 1 66 ? 63.413 16.663 16.069 1.00 7.31 66 SER B N 1
ATOM 3188 C CA . SER B 1 66 ? 63.791 16.196 14.718 1.00 8.00 66 SER B CA 1
ATOM 3189 C C . SER B 1 66 ? 63.002 16.926 13.633 1.00 7.85 66 SER B C 1
ATOM 3190 O O . SER B 1 66 ? 63.336 16.837 12.456 1.00 8.13 66 SER B O 1
ATOM 3193 N N . GLY B 1 67 ? 61.964 17.658 14.023 1.00 8.85 67 GLY B N 1
ATOM 3194 C CA . GLY B 1 67 ? 61.079 18.292 13.036 1.00 9.81 67 GLY B CA 1
ATOM 3195 C C . GLY B 1 67 ? 60.094 17.334 12.341 1.00 11.02 67 GLY B C 1
ATOM 3196 O O . GLY B 1 67 ? 59.125 17.774 11.721 1.00 11.94 67 GLY B O 1
ATOM 3197 N N . LYS B 1 68 ? 60.307 16.032 12.478 1.00 11.36 68 LYS B N 1
ATOM 3198 C CA . LYS B 1 68 ? 59.486 15.019 11.789 1.00 11.71 68 LYS B CA 1
ATOM 3199 C C . LYS B 1 68 ? 58.140 14.746 12.460 1.00 11.93 68 LYS B C 1
ATOM 3200 O O . LYS B 1 68 ? 57.191 14.311 11.798 1.00 11.29 68 LYS B O 1
ATOM 3206 N N . PHE B 1 69 ? 58.061 15.010 13.761 1.00 10.55 69 PHE B N 1
ATOM 3207 C CA . PHE B 1 69 ? 56.876 14.700 14.530 1.00 10.84 69 PHE B CA 1
ATOM 3208 C C . PHE B 1 69 ? 56.337 15.879 15.278 1.00 12.51 69 PHE B C 1
ATOM 3209 O O . PHE B 1 69 ? 57.072 16.815 15.595 1.00 12.30 69 PHE B O 1
ATOM 3217 N N . ASN B 1 70 ? 55.037 15.803 15.553 1.00 12.80 70 ASN B N 1
ATOM 3218 C CA . ASN B 1 70 ? 54.355 16.780 16.344 1.00 14.22 70 ASN B CA 1
ATOM 3219 C C . ASN B 1 70 ? 53.665 16.028 17.483 1.00 13.89 70 ASN B C 1
ATOM 3220 O O . ASN B 1 70 ? 52.488 15.672 17.370 1.00 13.53 70 ASN B O 1
ATOM 3225 N N . PRO B 1 71 ? 54.406 15.751 18.578 1.00 13.51 71 PRO B N 1
ATOM 3226 C CA . PRO B 1 71 ? 53.752 15.029 19.688 1.00 13.22 71 PRO B CA 1
ATOM 3227 C C . PRO B 1 71 ? 52.638 15.878 20.301 1.00 14.21 71 PRO B C 1
ATOM 3228 O O . PRO B 1 71 ? 52.798 17.086 20.458 1.00 13.79 71 PRO B O 1
ATOM 3232 N N . LEU B 1 72 ? 51.521 15.239 20.627 1.00 14.66 72 LEU B N 1
ATOM 3233 C CA . LEU B 1 72 ? 50.383 15.926 21.202 1.00 15.72 72 LEU B CA 1
ATOM 3234 C C . LEU B 1 72 ? 50.793 16.560 22.529 1.00 16.88 72 LEU B C 1
ATOM 3235 O O . LEU B 1 72 ? 51.431 15.915 23.374 1.00 15.48 72 LEU B O 1
ATOM 3240 N N . ASP B 1 73 ? 50.462 17.838 22.689 1.00 18.27 73 ASP B N 1
ATOM 3241 C CA . ASP B 1 73 ? 50.737 18.530 23.947 1.00 20.72 73 ASP B CA 1
ATOM 3242 C C . ASP B 1 73 ? 50.164 17.691 25.078 1.00 20.55 73 ASP B C 1
ATOM 3243 O O . ASP B 1 73 ? 49.033 17.183 24.991 1.00 19.39 73 ASP B O 1
ATOM 3248 N N . ARG B 1 74 ? 50.962 17.536 26.131 1.00 21.11 74 ARG B N 1
ATOM 3249 C CA . ARG B 1 74 ? 50.571 16.724 27.281 1.00 22.00 74 ARG B CA 1
ATOM 3250 C C . ARG B 1 74 ? 49.200 17.116 27.886 1.00 22.19 74 ARG B C 1
ATOM 3251 O O . ARG B 1 74 ? 48.428 16.254 28.278 1.00 21.99 74 ARG B O 1
ATOM 3259 N N . ALA B 1 75 ? 48.900 18.412 27.922 1.00 23.06 75 ALA B N 1
ATOM 3260 C CA . ALA B 1 75 ? 47.612 18.925 28.428 1.00 23.53 75 ALA B CA 1
ATOM 3261 C C . ALA B 1 75 ? 46.404 18.420 27.629 1.00 23.88 75 ALA B C 1
ATOM 3262 O O . ALA B 1 75 ? 45.305 18.292 28.173 1.00 23.32 75 ALA B O 1
ATOM 3264 N N . ARG B 1 76 ? 46.620 18.140 26.340 1.00 23.74 76 ARG B N 1
ATOM 3265 C CA . ARG B 1 76 ? 45.559 17.683 25.435 1.00 24.57 76 ARG B CA 1
ATOM 3266 C C . ARG B 1 76 ? 45.433 16.162 25.291 1.00 23.45 76 ARG B C 1
ATOM 3267 O O . ARG B 1 76 ? 44.633 15.679 24.479 1.00 22.91 76 ARG B O 1
ATOM 3275 N N . LEU B 1 77 ? 46.230 15.391 26.030 1.00 22.59 77 LEU B N 1
ATOM 3276 C CA . LEU B 1 77 ? 46.116 13.927 25.927 1.00 22.00 77 LEU B CA 1
ATOM 3277 C C . LEU B 1 77 ? 44.693 13.459 26.273 1.00 21.84 77 LEU B C 1
ATOM 3278 O O . LEU B 1 77 ? 44.149 13.838 27.309 1.00 22.05 77 LEU B O 1
ATOM 3283 N N . PRO B 1 78 ? 44.078 12.641 25.402 1.00 22.08 78 PRO B N 1
ATOM 3284 C CA . PRO B 1 78 ? 42.716 12.154 25.686 1.00 21.60 78 PRO B CA 1
ATOM 3285 C C . PRO B 1 78 ? 42.653 11.064 26.778 1.00 21.84 78 PRO B C 1
ATOM 3286 O O . PRO B 1 78 ? 41.568 10.716 27.251 1.00 21.65 78 PRO B O 1
ATOM 3290 N N . GLN B 1 79 ? 43.806 10.507 27.151 1.00 21.28 79 GLN B N 1
ATOM 3291 C CA . GLN B 1 79 ? 43.911 9.503 28.227 1.00 21.08 79 GLN B CA 1
ATOM 3292 C C . GLN B 1 79 ? 45.395 9.303 28.523 1.00 21.41 79 GLN B C 1
ATOM 3293 O O . GLN B 1 79 ? 46.245 9.766 27.761 1.00 20.98 79 GLN B O 1
ATOM 3299 N N . GLN B 1 80 ? 45.708 8.633 29.625 1.00 21.12 80 GLN B N 1
ATOM 3300 C CA . GLN B 1 80 ? 47.105 8.377 29.968 1.00 21.76 80 GLN B CA 1
ATOM 3301 C C . GLN B 1 80 ? 47.317 6.900 30.233 1.00 20.36 80 GLN B C 1
ATOM 3302 O O . GLN B 1 80 ? 47.559 6.509 31.370 1.00 20.51 80 GLN B O 1
ATOM 3308 N N . PRO B 1 81 ? 47.249 6.072 29.165 1.00 19.48 81 PRO B N 1
ATOM 3309 C CA . PRO B 1 81 ? 47.382 4.636 29.324 1.00 19.27 81 PRO B CA 1
ATOM 3310 C C . PRO B 1 81 ? 48.832 4.261 29.659 1.00 20.39 81 PRO B C 1
ATOM 3311 O O . PRO B 1 81 ? 49.776 4.880 29.138 1.00 18.75 81 PRO B O 1
ATOM 3315 N N . GLY B 1 82 ? 48.976 3.287 30.559 1.00 21.04 82 GLY B N 1
ATOM 3316 C CA . GLY B 1 82 ? 50.276 2.823 31.037 1.00 21.98 82 GLY B CA 1
ATOM 3317 C C . GLY B 1 82 ? 50.737 1.554 30.353 1.00 22.85 82 GLY B C 1
ATOM 3318 O O . GLY B 1 82 ? 51.829 1.052 30.642 1.00 23.27 82 GLY B O 1
ATOM 3319 N N . SER B 1 83 ? 49.900 1.036 29.455 1.00 22.77 83 SER B N 1
ATOM 3320 C CA . SER B 1 83 ? 50.204 -0.170 28.692 1.00 23.61 83 SER B CA 1
ATOM 3321 C C . SER B 1 83 ? 49.443 -0.178 27.355 1.00 23.41 83 SER B C 1
ATOM 3322 O O . SER B 1 83 ? 48.506 0.602 27.170 1.00 23.37 83 SER B O 1
ATOM 3325 N N . ALA B 1 84 ? 49.848 -1.054 26.439 1.00 24.23 84 ALA B N 1
ATOM 3326 C CA . ALA B 1 84 ? 49.192 -1.192 25.133 1.00 25.10 84 ALA B CA 1
ATOM 3327 C C . ALA B 1 84 ? 47.703 -1.599 25.241 1.00 26.23 84 ALA B C 1
ATOM 3328 O O . ALA B 1 84 ? 46.861 -1.139 24.450 1.00 26.02 84 ALA B O 1
ATOM 3330 N N . GLN B 1 85 ? 47.389 -2.429 26.235 1.00 26.65 85 GLN B N 1
ATOM 3331 C CA . GLN B 1 85 ? 46.027 -2.917 26.450 1.00 28.13 85 GLN B CA 1
ATOM 3332 C C . GLN B 1 85 ? 45.104 -1.775 26.885 1.00 27.42 85 GLN B C 1
ATOM 3333 O O . GLN B 1 85 ? 43.907 -1.791 26.612 1.00 27.82 85 GLN B O 1
ATOM 3339 N N . GLU B 1 86 ? 45.679 -0.763 27.528 1.00 26.60 86 GLU B N 1
ATOM 3340 C CA . GLU B 1 86 ? 44.921 0.375 28.017 1.00 26.15 86 GLU B CA 1
ATOM 3341 C C . GLU B 1 86 ? 44.668 1.444 26.957 1.00 24.74 86 GLU B C 1
ATOM 3342 O O . GLU B 1 86 ? 43.836 2.337 27.165 1.00 24.56 86 GLU B O 1
ATOM 3348 N N . VAL B 1 87 ? 45.381 1.362 25.833 1.00 23.15 87 VAL B N 1
ATOM 3349 C CA . VAL B 1 87 ? 45.211 2.336 24.748 1.00 21.83 87 VAL B CA 1
ATOM 3350 C C . VAL B 1 87 ? 43.803 2.205 24.133 1.00 22.07 87 VAL B C 1
ATOM 3351 O O . VAL B 1 87 ? 43.344 1.093 23.866 1.00 21.46 87 VAL B O 1
ATOM 3355 N N . GLN B 1 88 ? 43.114 3.336 23.981 1.00 21.80 88 GLN B N 1
ATOM 3356 C CA . GLN B 1 88 ? 41.809 3.383 23.304 1.00 23.56 88 GLN B CA 1
ATOM 3357 C C . GLN B 1 88 ? 42.036 4.030 21.941 1.00 21.89 88 GLN B C 1
ATOM 3358 O O . GLN B 1 88 ? 41.974 5.254 21.832 1.00 21.39 88 GLN B O 1
ATOM 3364 N N . PRO B 1 89 ? 42.281 3.207 20.894 1.00 21.81 89 PRO B N 1
ATOM 3365 C CA . PRO B 1 89 ? 42.649 3.720 19.571 1.00 21.27 89 PRO B CA 1
ATOM 3366 C C . PRO B 1 89 ? 41.786 4.864 19.048 1.00 21.00 89 PRO B C 1
ATOM 3367 O O . PRO B 1 89 ? 42.328 5.875 18.601 1.00 20.58 89 PRO B O 1
ATOM 3371 N N . ALA B 1 90 ? 40.464 4.726 19.134 1.00 20.59 90 ALA B N 1
ATOM 3372 C CA . ALA B 1 90 ? 39.535 5.741 18.601 1.00 19.93 90 ALA B CA 1
ATOM 3373 C C . ALA B 1 90 ? 39.771 7.133 19.170 1.00 19.43 90 ALA B C 1
ATOM 3374 O O . ALA B 1 90 ? 39.692 8.112 18.436 1.00 19.04 90 ALA B O 1
ATOM 3376 N N . ALA B 1 91 ? 40.086 7.217 20.468 1.00 18.83 91 ALA B N 1
ATOM 3377 C CA . ALA B 1 91 ? 40.393 8.499 21.134 1.00 18.15 91 ALA B CA 1
ATOM 3378 C C . ALA B 1 91 ? 41.587 9.237 20.487 1.00 17.39 91 ALA B C 1
ATOM 3379 O O . ALA B 1 91 ? 41.634 10.468 20.430 1.00 16.49 91 ALA B O 1
ATOM 3381 N N . TRP B 1 92 ? 42.546 8.461 19.995 1.00 16.59 92 TRP B N 1
ATOM 3382 C CA . TRP B 1 92 ? 43.749 9.016 19.370 1.00 15.83 92 TRP B CA 1
ATOM 3383 C C . TRP B 1 92 ? 43.563 9.285 17.877 1.00 16.50 92 TRP B C 1
ATOM 3384 O O . TRP B 1 92 ? 43.980 10.349 17.365 1.00 15.45 92 TRP B O 1
ATOM 3395 N N . SER B 1 93 ? 42.955 8.331 17.172 1.00 17.23 93 SER B N 1
ATOM 3396 C CA . SER B 1 93 ? 42.721 8.506 15.739 1.00 19.17 93 SER B CA 1
ATOM 3397 C C . SER B 1 93 ? 41.762 9.689 15.510 1.00 19.66 93 SER B C 1
ATOM 3398 O O . SER B 1 93 ? 41.782 10.315 14.444 1.00 19.43 93 SER B O 1
ATOM 3401 N N . ALA B 1 94 ? 40.955 10.013 16.527 1.00 20.04 94 ALA B N 1
ATOM 3402 C CA . ALA B 1 94 ? 40.040 11.156 16.433 1.00 20.92 94 ALA B CA 1
ATOM 3403 C C . ALA B 1 94 ? 40.817 12.468 16.343 1.00 21.82 94 ALA B C 1
ATOM 3404 O O . ALA B 1 94 ? 40.354 13.440 15.726 1.00 22.41 94 ALA B O 1
ATOM 3406 N N . LEU B 1 95 ? 41.999 12.490 16.963 1.00 21.69 95 LEU B N 1
ATOM 3407 C CA . LEU B 1 95 ? 42.844 13.673 16.986 1.00 21.66 95 LEU B CA 1
ATOM 3408 C C . LEU B 1 95 ? 43.852 13.666 15.837 1.00 21.12 95 LEU B C 1
ATOM 3409 O O . LEU B 1 95 ? 44.720 14.548 15.751 1.00 21.87 95 LEU B O 1
ATOM 3414 N N . GLY B 1 96 ? 43.719 12.675 14.959 1.00 19.95 96 GLY B N 1
ATOM 3415 C CA . GLY B 1 96 ? 44.592 12.514 13.806 1.00 18.49 96 GLY B CA 1
ATOM 3416 C C . GLY B 1 96 ? 45.898 11.806 14.138 1.00 17.89 96 GLY B C 1
ATOM 3417 O O . GLY B 1 96 ? 46.879 11.908 13.397 1.00 17.64 96 GLY B O 1
ATOM 3418 N N . ILE B 1 97 ? 45.909 11.058 15.237 1.00 15.90 97 ILE B N 1
ATOM 3419 C CA . ILE B 1 97 ? 47.123 10.382 15.673 1.00 14.18 97 ILE B CA 1
ATOM 3420 C C . ILE B 1 97 ? 47.024 8.894 15.401 1.00 13.63 97 ILE B C 1
ATOM 3421 O O . ILE B 1 97 ? 46.070 8.253 15.870 1.00 13.65 97 ILE B O 1
ATOM 3426 N N . ASP B 1 98 ? 47.995 8.346 14.660 1.00 12.55 98 ASP B N 1
ATOM 3427 C CA . ASP B 1 98 ? 47.977 6.926 14.298 1.00 11.94 98 ASP B CA 1
ATOM 3428 C C . ASP B 1 98 ? 48.961 6.002 15.053 1.00 11.20 98 ASP B C 1
ATOM 3429 O O . ASP B 1 98 ? 48.938 4.788 14.844 1.00 10.04 98 ASP B O 1
ATOM 3434 N N . ALA B 1 99 ? 49.788 6.589 15.928 1.00 9.47 99 ALA B N 1
ATOM 3435 C CA . ALA B 1 99 ? 50.702 5.833 16.795 1.00 9.51 99 ALA B CA 1
ATOM 3436 C C . ALA B 1 99 ? 50.864 6.539 18.146 1.00 8.51 99 ALA B C 1
ATOM 3437 O O . ALA B 1 99 ? 50.888 7.779 18.236 1.00 8.68 99 ALA B O 1
ATOM 3439 N N . VAL B 1 100 ? 50.964 5.735 19.193 1.00 8.05 100 VAL B N 1
ATOM 3440 C CA . VAL B 1 100 ? 51.054 6.232 20.551 1.00 7.97 100 VAL B CA 1
ATOM 3441 C C . VAL B 1 100 ? 52.163 5.487 21.262 1.00 7.19 100 VAL B C 1
ATOM 3442 O O . VAL B 1 100 ? 52.258 4.264 21.171 1.00 7.89 100 VAL B O 1
ATOM 3446 N N . VAL B 1 101 ? 53.029 6.237 21.933 1.00 6.99 101 VAL B N 1
ATOM 3447 C CA . VAL B 1 101 ? 54.102 5.638 22.696 1.00 6.44 101 VAL B CA 1
ATOM 3448 C C . VAL B 1 101 ? 53.650 5.635 24.154 1.00 6.65 101 VAL B C 1
ATOM 3449 O O . VAL B 1 101 ? 53.311 6.681 24.712 1.00 6.05 101 VAL B O 1
ATOM 3453 N N . VAL B 1 102 ? 53.672 4.455 24.757 1.00 6.69 102 VAL B N 1
ATOM 3454 C CA . VAL B 1 102 ? 53.402 4.313 26.184 1.00 6.52 102 VAL B CA 1
ATOM 3455 C C . VAL B 1 102 ? 54.596 3.636 26.810 1.00 7.16 102 VAL B C 1
ATOM 3456 O O . VAL B 1 102 ? 55.469 3.120 26.091 1.00 6.98 102 VAL B O 1
ATOM 3460 N N . GLY B 1 103 ? 54.655 3.594 28.134 1.00 6.88 103 GLY B N 1
ATOM 3461 C CA . GLY B 1 103 ? 55.813 2.968 28.774 1.00 7.29 103 GLY B CA 1
ATOM 3462 C C . GLY B 1 103 ? 55.692 2.897 30.290 1.00 9.32 103 GLY B C 1
ATOM 3463 O O . GLY B 1 103 ? 54.740 3.448 30.864 1.00 8.00 103 GLY B O 1
ATOM 3464 N N . GLN B 1 104 ? 56.701 2.273 30.907 1.00 9.69 104 GLN B N 1
ATOM 3465 C CA . GLN B 1 104 ? 56.764 2.001 32.336 1.00 11.95 104 GLN B CA 1
ATOM 3466 C C . GLN B 1 104 ? 58.194 2.136 32.826 1.00 12.54 104 GLN B C 1
ATOM 3467 O O . GLN B 1 104 ? 59.136 1.712 32.142 1.00 13.42 104 GLN B O 1
ATOM 3473 N N . VAL B 1 105 ? 58.364 2.709 34.011 1.00 13.46 105 VAL B N 1
ATOM 3474 C CA . VAL B 1 105 ? 59.684 2.750 34.638 1.00 14.22 105 VAL B CA 1
ATOM 3475 C C . VAL B 1 105 ? 59.534 1.957 35.934 1.00 15.51 105 VAL B C 1
ATOM 3476 O O . VAL B 1 105 ? 58.643 2.241 36.728 1.00 14.55 105 VAL B O 1
ATOM 3480 N N . THR B 1 106 ? 60.358 0.933 36.121 1.00 16.90 106 THR B N 1
ATOM 3481 C CA . THR B 1 106 ? 60.252 0.121 37.342 1.00 19.13 106 THR B CA 1
ATOM 3482 C C . THR B 1 106 ? 61.609 -0.038 38.051 1.00 20.00 106 THR B C 1
ATOM 3483 O O . THR B 1 106 ? 62.631 -0.269 37.396 1.00 19.95 106 THR B O 1
ATOM 3487 N N . PRO B 1 107 ? 61.621 0.084 39.391 1.00 21.21 107 PRO B N 1
ATOM 3488 C CA . PRO B 1 107 ? 62.891 -0.104 40.092 1.00 21.85 107 PRO B CA 1
ATOM 3489 C C . PRO B 1 107 ? 63.238 -1.590 40.256 1.00 22.44 107 PRO B C 1
ATOM 3490 O O . PRO B 1 107 ? 62.340 -2.434 40.340 1.00 22.93 107 PRO B O 1
ATOM 3494 N N . ASN B 1 108 ? 64.530 -1.891 40.273 1.00 22.03 108 ASN B N 1
ATOM 3495 C CA . ASN B 1 108 ? 65.041 -3.247 40.471 1.00 22.34 108 ASN B CA 1
ATOM 3496 C C . ASN B 1 108 ? 65.691 -3.391 41.859 1.00 22.51 108 ASN B C 1
ATOM 3497 O O . ASN B 1 108 ? 66.140 -2.394 42.438 1.00 21.84 108 ASN B O 1
ATOM 3502 N N . PRO B 1 109 ? 65.747 -4.631 42.394 1.00 23.09 109 PRO B N 1
ATOM 3503 C CA . PRO B 1 109 ? 66.302 -4.823 43.755 1.00 23.25 109 PRO B CA 1
ATOM 3504 C C . PRO B 1 109 ? 67.723 -4.268 43.910 1.00 22.68 109 PRO B C 1
ATOM 3505 O O . PRO B 1 109 ? 68.043 -3.695 44.959 1.00 22.90 109 PRO B O 1
ATOM 3509 N N . ASP B 1 110 ? 68.538 -4.403 42.859 1.00 21.58 110 ASP B N 1
ATOM 3510 C CA . ASP B 1 110 ? 69.934 -3.941 42.875 1.00 20.80 110 ASP B CA 1
ATOM 3511 C C . ASP B 1 110 ? 70.119 -2.422 42.825 1.00 19.91 110 ASP B C 1
ATOM 3512 O O . ASP B 1 110 ? 71.255 -1.934 42.805 1.00 20.04 110 ASP B O 1
ATOM 3517 N N . GLY B 1 111 ? 69.014 -1.677 42.820 1.00 18.82 111 GLY B N 1
ATOM 3518 C CA . GLY B 1 111 ? 69.069 -0.213 42.753 1.00 17.20 111 GLY B CA 1
ATOM 3519 C C . GLY B 1 111 ? 68.921 0.351 41.339 1.00 16.66 111 GLY B C 1
ATOM 3520 O O . GLY B 1 111 ? 68.783 1.565 41.165 1.00 16.41 111 GLY B O 1
ATOM 3521 N N . SER B 1 112 ? 68.973 -0.506 40.318 1.00 15.20 112 SER B N 1
ATOM 3522 C CA . SER B 1 112 ? 68.805 -0.017 38.947 1.00 14.58 112 SER B CA 1
ATOM 3523 C C . SER B 1 112 ? 67.310 0.096 38.588 1.00 14.53 112 SER B C 1
ATOM 3524 O O . SER B 1 112 ? 66.435 -0.110 39.442 1.00 13.67 112 SER B O 1
ATOM 3527 N N . TYR B 1 113 ? 67.047 0.413 37.316 1.00 14.23 113 TYR B N 1
ATOM 3528 C CA . TYR B 1 113 ? 65.695 0.589 36.803 1.00 14.16 113 TYR B CA 1
ATOM 3529 C C . TYR B 1 113 ? 65.500 -0.139 35.489 1.00 14.36 113 TYR B C 1
ATOM 3530 O O . TYR B 1 113 ? 66.466 -0.393 34.761 1.00 14.69 113 TYR B O 1
ATOM 3539 N N . ASN B 1 114 ? 64.251 -0.491 35.204 1.00 14.04 114 ASN B N 1
ATOM 3540 C CA . ASN B 1 114 ? 63.875 -0.987 33.879 1.00 14.55 114 ASN B CA 1
ATOM 3541 C C . ASN B 1 114 ? 63.037 0.097 33.240 1.00 13.61 114 ASN B C 1
ATOM 3542 O O . ASN B 1 114 ? 62.065 0.574 33.845 1.00 14.03 114 ASN B O 1
ATOM 3547 N N . VAL B 1 115 ? 63.424 0.520 32.042 1.00 12.92 115 VAL B N 1
ATOM 3548 C CA . VAL B 1 115 ? 62.661 1.526 31.306 1.00 11.38 115 VAL B CA 1
ATOM 3549 C C . VAL B 1 115 ? 62.125 0.784 30.087 1.00 11.00 115 VAL B C 1
ATOM 3550 O O . VAL B 1 115 ? 62.899 0.373 29.226 1.00 10.34 115 VAL B O 1
ATOM 3554 N N . ALA B 1 116 ? 60.813 0.608 30.037 1.00 9.60 116 ALA B N 1
ATOM 3555 C CA . ALA B 1 116 ? 60.162 -0.087 28.944 1.00 10.18 116 ALA B CA 1
ATOM 3556 C C . ALA B 1 116 ? 59.221 0.845 28.200 1.00 9.74 116 ALA B C 1
ATOM 3557 O O . ALA B 1 116 ? 58.517 1.649 28.816 1.00 10.55 116 ALA B O 1
ATOM 3559 N N . TYR B 1 117 ? 59.195 0.720 26.881 1.00 10.13 117 TYR B N 1
ATOM 3560 C CA . TYR B 1 117 ? 58.276 1.490 26.039 1.00 9.46 117 TYR B CA 1
ATOM 3561 C C . TYR B 1 117 ? 57.539 0.511 25.098 1.00 9.39 117 TYR B C 1
ATOM 3562 O O . TYR B 1 117 ? 58.068 -0.576 24.765 1.00 8.31 117 TYR B O 1
ATOM 3571 N N . GLN B 1 118 ? 56.322 0.878 24.700 1.00 8.24 118 GLN B N 1
ATOM 3572 C CA . GLN B 1 118 ? 55.624 0.180 23.620 1.00 8.86 118 GLN B CA 1
ATOM 3573 C C . GLN B 1 118 ? 55.110 1.226 22.615 1.00 8.29 118 GLN B C 1
ATOM 3574 O O . GLN B 1 118 ? 54.593 2.270 23.019 1.00 7.88 118 GLN B O 1
ATOM 3580 N N . LEU B 1 119 ? 55.313 0.987 21.312 1.00 8.50 119 LEU B N 1
ATOM 3581 C CA . LEU B 1 119 ? 54.732 1.867 20.275 1.00 8.52 119 LEU B CA 1
ATOM 3582 C C . LEU B 1 119 ? 53.485 1.140 19.751 1.00 8.94 119 LEU B C 1
ATOM 3583 O O . LEU B 1 119 ? 53.572 0.024 19.233 1.00 9.04 119 LEU B O 1
ATOM 3588 N N . VAL B 1 120 ? 52.345 1.786 19.871 1.00 9.24 120 VAL B N 1
ATOM 3589 C CA . VAL B 1 120 ? 51.045 1.148 19.608 1.00 10.45 120 VAL B CA 1
ATOM 3590 C C . VAL B 1 120 ? 50.318 1.841 18.453 1.00 10.98 120 VAL B C 1
ATOM 3591 O O . VAL B 1 120 ? 50.126 3.059 18.458 1.00 10.50 120 VAL B O 1
ATOM 3595 N N . ASP B 1 121 ? 49.939 1.047 17.463 1.00 12.13 121 ASP B N 1
ATOM 3596 C CA . ASP B 1 121 ? 49.175 1.535 16.316 1.00 13.35 121 ASP B CA 1
ATOM 3597 C C . ASP B 1 121 ? 47.779 1.962 16.769 1.00 13.66 121 ASP B C 1
ATOM 3598 O O . ASP B 1 121 ? 47.112 1.249 17.545 1.00 13.82 121 ASP B O 1
ATOM 3603 N N . THR B 1 122 ? 47.376 3.152 16.336 1.00 13.60 122 THR B N 1
ATOM 3604 C CA . THR B 1 122 ? 46.021 3.649 16.598 1.00 14.58 122 THR B CA 1
ATOM 3605 C C . THR B 1 122 ? 45.401 4.077 15.255 1.00 15.77 122 THR B C 1
ATOM 3606 O O . THR B 1 122 ? 44.565 4.969 15.206 1.00 17.05 122 THR B O 1
ATOM 3610 N N . GLY B 1 123 ? 45.843 3.438 14.175 1.00 16.31 123 GLY B N 1
ATOM 3611 C CA . GLY B 1 123 ? 45.360 3.723 12.825 1.00 17.06 123 GLY B CA 1
ATOM 3612 C C . GLY B 1 123 ? 44.691 2.499 12.229 1.00 17.81 123 GLY B C 1
ATOM 3613 O O . GLY B 1 123 ? 43.583 2.143 12.627 1.00 16.94 123 GLY B O 1
ATOM 3614 N N . GLY B 1 124 ? 45.388 1.839 11.304 1.00 18.63 124 GLY B N 1
ATOM 3615 C CA . GLY B 1 124 ? 44.861 0.674 10.571 1.00 20.16 124 GLY B CA 1
ATOM 3616 C C . GLY B 1 124 ? 44.983 -0.692 11.244 1.00 21.18 124 GLY B C 1
ATOM 3617 O O . GLY B 1 124 ? 44.287 -1.636 10.862 1.00 20.87 124 GLY B O 1
ATOM 3618 N N . ALA B 1 125 ? 45.850 -0.803 12.254 1.00 21.27 125 ALA B N 1
ATOM 3619 C CA . ALA B 1 125 ? 45.969 -2.043 13.025 1.00 21.94 125 ALA B CA 1
ATOM 3620 C C . ALA B 1 125 ? 45.763 -1.697 14.502 1.00 21.99 125 ALA B C 1
ATOM 3621 O O . ALA B 1 125 ? 46.659 -1.900 15.317 1.00 21.04 125 ALA B O 1
ATOM 3623 N N . PRO B 1 126 ? 44.547 -1.230 14.858 1.00 22.03 126 PRO B N 1
ATOM 3624 C CA . PRO B 1 126 ? 44.327 -0.646 16.178 1.00 22.21 126 PRO B CA 1
ATOM 3625 C C . PRO B 1 126 ? 44.726 -1.571 17.320 1.00 22.29 126 PRO B C 1
ATOM 3626 O O . PRO B 1 126 ? 44.297 -2.722 17.362 1.00 22.31 126 PRO B O 1
ATOM 3630 N N . GLY B 1 127 ? 45.578 -1.073 18.215 1.00 22.28 127 GLY B N 1
ATOM 3631 C CA . GLY B 1 127 ? 45.999 -1.833 19.385 1.00 21.36 127 GLY B CA 1
ATOM 3632 C C . GLY B 1 127 ? 47.207 -2.720 19.226 1.00 21.12 127 GLY B C 1
ATOM 3633 O O . GLY B 1 127 ? 47.726 -3.244 20.214 1.00 21.05 127 GLY B O 1
ATOM 3634 N N . THR B 1 128 ? 47.649 -2.902 17.986 1.00 20.42 128 THR B N 1
ATOM 3635 C CA . THR B 1 128 ? 48.823 -3.699 17.685 1.00 20.25 128 THR B CA 1
ATOM 3636 C C . THR B 1 128 ? 50.070 -2.976 18.195 1.00 19.09 128 THR B C 1
ATOM 3637 O O . THR B 1 128 ? 50.134 -1.759 18.133 1.00 18.15 128 THR B O 1
ATOM 3641 N N . VAL B 1 129 ? 51.036 -3.736 18.708 1.00 17.66 129 VAL B N 1
ATOM 3642 C CA . VAL B 1 129 ? 52.315 -3.183 19.128 1.00 16.96 129 VAL B CA 1
ATOM 3643 C C . VAL B 1 129 ? 53.266 -3.223 17.946 1.00 16.20 129 VAL B C 1
ATOM 3644 O O . VAL B 1 129 ? 53.632 -4.307 17.454 1.00 15.91 129 VAL B O 1
ATOM 3648 N N . LEU B 1 130 ? 53.661 -2.036 17.488 1.00 14.82 130 LEU B N 1
ATOM 3649 C CA . LEU B 1 130 ? 54.563 -1.907 16.344 1.00 14.07 130 LEU B CA 1
ATOM 3650 C C . LEU B 1 130 ? 56.041 -2.153 16.698 1.00 14.56 130 LEU B C 1
ATOM 3651 O O . LEU B 1 130 ? 56.832 -2.648 15.872 1.00 14.41 130 LEU B O 1
ATOM 3656 N N . ALA B 1 131 ? 56.410 -1.784 17.919 1.00 13.22 131 ALA B N 1
ATOM 3657 C CA . ALA B 1 131 ? 57.785 -1.950 18.421 1.00 12.50 131 ALA B CA 1
ATOM 3658 C C . ALA B 1 131 ? 57.723 -1.818 19.932 1.00 11.59 131 ALA B C 1
ATOM 3659 O O . ALA B 1 131 ? 56.804 -1.181 20.460 1.00 9.92 131 ALA B O 1
ATOM 3661 N N . GLN B 1 132 ? 58.686 -2.439 20.611 1.00 11.21 132 GLN B N 1
ATOM 3662 C CA . GLN B 1 132 ? 58.798 -2.377 22.060 1.00 12.11 132 GLN B CA 1
ATOM 3663 C C . GLN B 1 132 ? 60.191 -2.840 22.495 1.00 11.89 132 GLN B C 1
ATOM 3664 O O . GLN B 1 132 ? 60.877 -3.549 21.754 1.00 11.53 132 GLN B O 1
ATOM 3670 N N . ASN B 1 133 ? 60.611 -2.419 23.682 1.00 11.11 133 ASN B N 1
ATOM 3671 C CA . ASN B 1 133 ? 61.867 -2.885 24.256 1.00 11.38 133 ASN B CA 1
ATOM 3672 C C . ASN B 1 133 ? 61.861 -2.488 25.730 1.00 11.25 133 ASN B C 1
ATOM 3673 O O . ASN B 1 133 ? 60.964 -1.776 26.194 1.00 11.17 133 ASN B O 1
ATOM 3678 N N . SER B 1 134 ? 62.860 -2.961 26.454 1.00 10.75 134 SER B N 1
ATOM 3679 C CA . SER B 1 134 ? 63.025 -2.607 27.855 1.00 11.35 134 SER B CA 1
ATOM 3680 C C . SER B 1 134 ? 64.528 -2.515 28.093 1.00 10.91 134 SER B C 1
ATOM 3681 O O . SER B 1 134 ? 65.300 -3.332 27.564 1.00 9.24 134 SER B O 1
ATOM 3684 N N . TYR B 1 135 ? 64.931 -1.517 28.864 1.00 11.15 135 TYR B N 1
ATOM 3685 C CA . TYR B 1 135 ? 66.344 -1.312 29.159 1.00 12.58 135 TYR B CA 1
ATOM 3686 C C . TYR B 1 135 ? 66.610 -1.281 30.656 1.00 12.59 135 TYR B C 1
ATOM 3687 O O . TYR B 1 135 ? 65.925 -0.580 31.400 1.00 13.02 135 TYR B O 1
ATOM 3696 N N . LYS B 1 136 ? 67.621 -2.030 31.087 1.00 13.14 136 LYS B N 1
ATOM 3697 C CA . LYS B 1 136 ? 68.037 -2.025 32.493 1.00 13.97 136 LYS B CA 1
ATOM 3698 C C . LYS B 1 136 ? 69.142 -0.984 32.663 1.00 13.44 136 LYS B C 1
ATOM 3699 O O . LYS B 1 136 ? 70.209 -1.119 32.082 1.00 13.53 136 LYS B O 1
ATOM 3705 N N . VAL B 1 137 ? 68.895 0.061 33.455 1.00 13.46 137 VAL B N 1
ATOM 3706 C CA . VAL B 1 137 ? 69.868 1.169 33.547 1.00 13.18 137 VAL B CA 1
ATOM 3707 C C . VAL B 1 137 ? 69.998 1.745 34.938 1.00 14.06 137 VAL B C 1
ATOM 3708 O O . VAL B 1 137 ? 69.062 1.656 35.724 1.00 13.89 137 VAL B O 1
ATOM 3712 N N . ASN B 1 138 ? 71.160 2.345 35.231 1.00 15.17 138 ASN B N 1
ATOM 3713 C CA . ASN B 1 138 ? 71.374 3.122 36.467 1.00 16.48 138 ASN B CA 1
ATOM 3714 C C . ASN B 1 138 ? 70.659 4.442 36.320 1.00 15.88 138 ASN B C 1
ATOM 3715 O O . ASN B 1 138 ? 70.367 4.879 35.208 1.00 15.14 138 ASN B O 1
ATOM 3720 N N . LYS B 1 139 ? 70.447 5.109 37.442 1.00 15.45 139 LYS B N 1
ATOM 3721 C CA . LYS B 1 139 ? 69.803 6.407 37.451 1.00 15.87 139 LYS B CA 1
ATOM 3722 C C . LYS B 1 139 ? 70.488 7.404 36.499 1.00 14.92 139 LYS B C 1
ATOM 3723 O O . LYS B 1 139 ? 69.817 8.101 35.751 1.00 14.32 139 LYS B O 1
ATOM 3729 N N . GLN B 1 140 ? 71.818 7.435 36.480 1.00 13.95 140 GLN B N 1
ATOM 3730 C CA . GLN B 1 140 ? 72.519 8.362 35.599 1.00 14.19 140 GLN B CA 1
ATOM 3731 C C . GLN B 1 140 ? 72.426 7.969 34.104 1.00 13.59 140 GLN B C 1
ATOM 3732 O O . GLN B 1 140 ? 72.798 8.767 33.225 1.00 12.99 140 GLN B O 1
ATOM 3738 N N . TRP B 1 141 ? 71.930 6.762 33.824 1.00 12.70 141 TRP B N 1
ATOM 3739 C CA . TRP B 1 141 ? 71.690 6.345 32.434 1.00 12.90 141 TRP B CA 1
ATOM 3740 C C . TRP B 1 141 ? 70.195 6.349 32.031 1.00 11.42 141 TRP B C 1
ATOM 3741 O O . TRP B 1 141 ? 69.828 5.847 30.965 1.00 10.67 141 TRP B O 1
ATOM 3752 N N . LEU B 1 142 ? 69.343 6.956 32.862 1.00 9.65 142 LEU B N 1
ATOM 3753 C CA . LEU B 1 142 ? 67.897 7.039 32.557 1.00 8.57 142 LEU B CA 1
ATOM 3754 C C . LEU B 1 142 ? 67.596 7.907 31.331 1.00 8.13 142 LEU B C 1
ATOM 3755 O O . LEU B 1 142 ? 66.777 7.512 30.490 1.00 8.10 142 LEU B O 1
ATOM 3760 N N . ARG B 1 143 ? 68.258 9.062 31.198 1.00 6.41 143 ARG B N 1
ATOM 3761 C CA . ARG B 1 143 ? 68.032 9.889 29.989 1.00 6.99 143 ARG B CA 1
ATOM 3762 C C . ARG B 1 143 ? 68.454 9.125 28.740 1.00 7.10 143 ARG B C 1
ATOM 3763 O O . ARG B 1 143 ? 67.785 9.209 27.708 1.00 6.98 143 ARG B O 1
ATOM 3771 N N . TYR B 1 144 ? 69.587 8.428 28.840 1.00 7.38 144 TYR B N 1
ATOM 3772 C CA . TYR B 1 144 ? 70.118 7.603 27.757 1.00 7.16 144 TYR B CA 1
ATOM 3773 C C . TYR B 1 144 ? 69.106 6.518 27.342 1.00 6.73 144 TYR B C 1
ATOM 3774 O O . TYR B 1 144 ? 68.913 6.258 26.146 1.00 5.82 144 TYR B O 1
ATOM 3783 N N . ALA B 1 145 ? 68.448 5.893 28.320 1.00 6.52 145 ALA B N 1
ATOM 3784 C CA . ALA B 1 145 ? 67.373 4.941 28.013 1.00 6.36 145 ALA B CA 1
ATOM 3785 C C . ALA B 1 145 ? 66.210 5.620 27.271 1.00 6.94 145 ALA B C 1
ATOM 3786 O O . ALA B 1 145 ? 65.629 5.028 26.330 1.00 8.90 145 ALA B O 1
ATOM 3788 N N . GLY B 1 146 ? 65.844 6.831 27.690 1.00 6.53 146 GLY B N 1
ATOM 3789 C CA . GLY B 1 146 ? 64.792 7.600 26.986 1.00 5.56 146 GLY B CA 1
ATOM 3790 C C . GLY B 1 146 ? 65.199 7.876 25.527 1.00 5.06 146 GLY B C 1
ATOM 3791 O O . GLY B 1 146 ? 64.389 7.718 24.623 1.00 4.69 146 GLY B O 1
ATOM 3792 N N . HIS B 1 147 ? 66.437 8.338 25.305 1.00 4.52 147 HIS B N 1
ATOM 3793 C CA . HIS B 1 147 ? 66.988 8.560 23.966 1.00 4.55 147 HIS B CA 1
ATOM 3794 C C . HIS B 1 147 ? 67.059 7.284 23.124 1.00 5.15 147 HIS B C 1
ATOM 3795 O O . HIS B 1 147 ? 66.966 7.339 21.884 1.00 4.60 147 HIS B O 1
ATOM 3802 N N . THR B 1 148 ? 67.237 6.135 23.786 1.00 6.20 148 THR B N 1
ATOM 3803 C CA . THR B 1 148 ? 67.265 4.846 23.071 1.00 6.20 148 THR B CA 1
ATOM 3804 C C . THR B 1 148 ? 65.842 4.539 22.584 1.00 7.06 148 THR B C 1
ATOM 3805 O O . THR B 1 148 ? 65.642 4.141 21.423 1.00 6.42 148 THR B O 1
ATOM 3809 N N . ALA B 1 149 ? 64.856 4.731 23.464 1.00 7.11 149 ALA B N 1
ATOM 3810 C CA . ALA B 1 149 ? 63.447 4.557 23.074 1.00 7.61 149 ALA B CA 1
ATOM 3811 C C . ALA B 1 149 ? 63.130 5.470 21.871 1.00 7.51 149 ALA B C 1
ATOM 3812 O O . ALA B 1 149 ? 62.605 5.016 20.836 1.00 7.46 149 ALA B O 1
ATOM 3814 N N . SER B 1 150 ? 63.509 6.742 21.989 1.00 6.53 150 SER B N 1
ATOM 3815 C CA . SER B 1 150 ? 63.340 7.694 20.886 1.00 6.50 150 SER B CA 1
ATOM 3816 C C . SER B 1 150 ? 63.966 7.224 19.558 1.00 5.85 150 SER B C 1
ATOM 3817 O O . SER B 1 150 ? 63.352 7.347 18.472 1.00 5.77 150 SER B O 1
ATOM 3820 N N . ASP B 1 151 ? 65.201 6.722 19.632 1.00 5.72 151 ASP B N 1
ATOM 3821 C CA . ASP B 1 151 ? 65.894 6.253 18.427 1.00 6.23 151 ASP B CA 1
ATOM 3822 C C . ASP B 1 151 ? 65.118 5.128 17.758 1.00 6.41 151 ASP B C 1
ATOM 3823 O O . ASP B 1 151 ? 64.968 5.117 16.527 1.00 6.25 151 ASP B O 1
ATOM 3828 N N . GLU B 1 152 ? 64.650 4.181 18.568 1.00 7.04 152 GLU B N 1
ATOM 3829 C CA . GLU B 1 152 ? 63.857 3.045 18.057 1.00 9.11 152 GLU B CA 1
ATOM 3830 C C . GLU B 1 152 ? 62.542 3.475 17.378 1.00 7.40 152 GLU B C 1
ATOM 3831 O O . GLU B 1 152 ? 62.261 3.057 16.263 1.00 7.53 152 GLU B O 1
ATOM 3837 N N . VAL B 1 153 ? 61.752 4.304 18.048 1.00 7.43 153 VAL B N 1
ATOM 3838 C CA . VAL B 1 153 ? 60.481 4.812 17.490 1.00 6.64 153 VAL B CA 1
ATOM 3839 C C . VAL B 1 153 ? 60.785 5.620 16.208 1.00 7.28 153 VAL B C 1
ATOM 3840 O O . VAL B 1 153 ? 60.159 5.430 15.149 1.00 7.23 153 VAL B O 1
ATOM 3844 N N . PHE B 1 154 ? 61.787 6.479 16.293 1.00 7.75 154 PHE B N 1
ATOM 3845 C CA . PHE B 1 154 ? 62.164 7.327 15.165 1.00 7.80 154 PHE B CA 1
ATOM 3846 C C . PHE B 1 154 ? 62.499 6.473 13.942 1.00 8.09 154 PHE B C 1
ATOM 3847 O O . PHE B 1 154 ? 61.966 6.726 12.875 1.00 8.08 154 PHE B O 1
ATOM 3855 N N . GLU B 1 155 ? 63.332 5.440 14.120 1.00 8.61 155 GLU B N 1
ATOM 3856 C CA A GLU B 1 155 ? 63.727 4.534 13.043 0.50 9.57 155 GLU B CA 1
ATOM 3857 C CA B GLU B 1 155 ? 63.718 4.577 13.007 0.50 9.18 155 GLU B CA 1
ATOM 3858 C C . GLU B 1 155 ? 62.540 3.719 12.519 1.00 9.41 155 GLU B C 1
ATOM 3859 O O . GLU B 1 155 ? 62.364 3.518 11.300 1.00 8.42 155 GLU B O 1
ATOM 3870 N N . LYS B 1 156 ? 61.713 3.247 13.446 1.00 9.62 156 LYS B N 1
ATOM 3871 C CA . LYS B 1 156 ? 60.541 2.463 13.055 1.00 10.05 156 LYS B CA 1
ATOM 3872 C C . LYS B 1 156 ? 59.622 3.235 12.122 1.00 9.69 156 LYS B C 1
ATOM 3873 O O . LYS B 1 156 ? 59.117 2.678 11.127 1.00 9.38 156 LYS B O 1
ATOM 3879 N N . LEU B 1 157 ? 59.411 4.516 12.428 1.00 8.60 157 LEU B N 1
ATOM 3880 C CA . LEU B 1 157 ? 58.432 5.303 11.698 1.00 8.81 157 LEU B CA 1
ATOM 3881 C C . LEU B 1 157 ? 58.927 6.143 10.523 1.00 9.65 157 LEU B C 1
ATOM 3882 O O . LEU B 1 157 ? 58.111 6.568 9.702 1.00 10.02 157 LEU B O 1
ATOM 3887 N N . THR B 1 158 ? 60.227 6.412 10.440 1.00 9.05 158 THR B N 1
ATOM 3888 C CA . THR B 1 158 ? 60.738 7.231 9.334 1.00 9.79 158 THR B CA 1
ATOM 3889 C C . THR B 1 158 ? 61.732 6.450 8.498 1.00 9.43 158 THR B C 1
ATOM 3890 O O . THR B 1 158 ? 62.007 6.822 7.366 1.00 10.51 158 THR B O 1
ATOM 3894 N N . GLY B 1 159 ? 62.312 5.406 9.080 1.00 9.04 159 GLY B N 1
ATOM 3895 C CA . GLY B 1 159 ? 63.349 4.651 8.431 1.00 9.99 159 GLY B CA 1
ATOM 3896 C C . GLY B 1 159 ? 64.703 5.349 8.432 1.00 10.71 159 GLY B C 1
ATOM 3897 O O . GLY B 1 159 ? 65.623 4.894 7.744 1.00 11.41 159 GLY B O 1
ATOM 3898 N N . ILE B 1 160 ? 64.832 6.438 9.192 1.00 10.20 160 ILE B N 1
ATOM 3899 C CA . ILE B 1 160 ? 66.130 7.189 9.310 1.00 10.17 160 ILE B CA 1
ATOM 3900 C C . ILE B 1 160 ? 66.745 6.771 10.625 1.00 10.04 160 ILE B C 1
ATOM 3901 O O . ILE B 1 160 ? 66.050 6.687 11.633 1.00 8.47 160 ILE B O 1
ATOM 3906 N N . LYS B 1 161 ? 68.043 6.456 10.620 1.00 10.55 161 LYS B N 1
ATOM 3907 C CA . LYS B 1 161 ? 68.744 6.114 11.856 1.00 11.00 161 LYS B CA 1
ATOM 3908 C C . LYS B 1 161 ? 68.595 7.255 12.882 1.00 10.26 161 LYS B C 1
ATOM 3909 O O . LYS B 1 161 ? 68.678 8.437 12.528 1.00 9.74 161 LYS B O 1
ATOM 3915 N N . GLY B 1 162 ? 68.340 6.905 14.141 1.00 10.19 162 GLY B N 1
ATOM 3916 C CA . GLY B 1 162 ? 68.204 7.915 15.182 1.00 9.88 162 GLY B CA 1
ATOM 3917 C C . GLY B 1 162 ? 69.541 8.530 15.587 1.00 9.69 162 GLY B C 1
ATOM 3918 O O . GLY B 1 162 ? 70.554 7.855 15.586 1.00 10.59 162 GLY B O 1
ATOM 3919 N N . ALA B 1 163 ? 69.525 9.807 15.950 1.00 9.12 163 ALA B N 1
ATOM 3920 C CA . ALA B 1 163 ? 70.740 10.520 16.410 1.00 8.59 163 ALA B CA 1
ATOM 3921 C C . ALA B 1 163 ? 70.553 11.051 17.831 1.00 7.94 163 ALA B C 1
ATOM 3922 O O . ALA B 1 163 ? 71.278 11.953 18.265 1.00 8.42 163 ALA B O 1
ATOM 3924 N N . PHE B 1 164 ? 69.572 10.510 18.566 1.00 7.78 164 PHE B N 1
ATOM 3925 C CA . PHE B 1 164 ? 69.302 11.014 19.924 1.00 7.44 164 PHE B CA 1
ATOM 3926 C C . PHE B 1 164 ? 70.320 10.636 21.014 1.00 7.52 164 PHE B C 1
ATOM 3927 O O . PHE B 1 164 ? 70.327 11.230 22.099 1.00 6.25 164 PHE B O 1
ATOM 3935 N N . ARG B 1 165 ? 71.186 9.660 20.735 1.00 7.42 165 ARG B N 1
ATOM 3936 C CA . ARG B 1 165 ? 72.209 9.283 21.709 1.00 8.43 165 ARG B CA 1
ATOM 3937 C C . ARG B 1 165 ? 73.570 9.926 21.397 1.00 9.04 165 ARG B C 1
ATOM 3938 O O . ARG B 1 165 ? 74.626 9.500 21.894 1.00 10.21 165 ARG B O 1
ATOM 3946 N N . THR B 1 166 ? 73.543 10.959 20.578 1.00 8.18 166 THR B N 1
ATOM 3947 C CA . THR B 1 166 ? 74.759 11.632 20.179 1.00 7.22 166 THR B CA 1
ATOM 3948 C C . THR B 1 166 ? 75.095 12.757 21.170 1.00 7.40 166 THR B C 1
ATOM 3949 O O . THR B 1 166 ? 74.343 13.045 22.121 1.00 6.49 166 THR B O 1
ATOM 3953 N N . ARG B 1 167 ? 76.253 13.364 20.953 1.00 6.51 167 ARG B N 1
ATOM 3954 C CA . ARG B 1 167 ? 76.761 14.387 21.836 1.00 6.90 167 ARG B CA 1
ATOM 3955 C C . ARG B 1 167 ? 77.186 15.591 21.053 1.00 6.05 167 ARG B C 1
ATOM 3956 O O . ARG B 1 167 ? 77.299 15.552 19.822 1.00 5.88 167 ARG B O 1
ATOM 3964 N N . ILE B 1 168 ? 77.415 16.670 21.760 1.00 5.28 168 ILE B N 1
ATOM 3965 C CA . ILE B 1 168 ? 77.893 17.884 21.106 1.00 6.38 168 ILE B CA 1
ATOM 3966 C C . ILE B 1 168 ? 79.089 18.370 21.921 1.00 6.29 168 ILE B C 1
ATOM 3967 O O . ILE B 1 168 ? 79.187 18.061 23.115 1.00 6.73 168 ILE B O 1
ATOM 3972 N N . ALA B 1 169 ? 80.008 19.055 21.260 1.00 6.20 169 ALA B N 1
ATOM 3973 C CA . ALA B 1 169 ? 81.136 19.687 21.931 1.00 6.19 169 ALA B CA 1
ATOM 3974 C C . ALA B 1 169 ? 80.998 21.188 21.732 1.00 6.09 169 ALA B C 1
ATOM 3975 O O . ALA B 1 169 ? 80.442 21.624 20.739 1.00 5.88 169 ALA B O 1
ATOM 3977 N N . TYR B 1 170 ? 81.463 21.993 22.684 1.00 6.01 170 TYR B N 1
ATOM 3978 C CA . TYR B 1 170 ? 81.350 23.448 22.531 1.00 6.38 170 TYR B CA 1
ATOM 3979 C C . TYR B 1 170 ? 82.304 24.142 23.492 1.00 6.58 170 TYR B C 1
ATOM 3980 O O . TYR B 1 170 ? 82.824 23.517 24.418 1.00 6.66 170 TYR B O 1
ATOM 3989 N N . VAL B 1 171 ? 82.495 25.442 23.293 1.00 7.02 171 VAL B N 1
ATOM 3990 C CA . VAL B 1 171 ? 83.367 26.230 24.175 1.00 6.79 171 VAL B CA 1
ATOM 3991 C C . VAL B 1 171 ? 82.520 27.187 24.997 1.00 6.84 171 VAL B C 1
ATOM 3992 O O . VAL B 1 171 ? 81.714 27.906 24.448 1.00 7.01 171 VAL B O 1
ATOM 3996 N N . VAL B 1 172 ? 82.711 27.182 26.320 1.00 7.29 172 VAL B N 1
ATOM 3997 C CA . VAL B 1 172 ? 82.039 28.104 27.216 1.00 7.65 172 VAL B CA 1
ATOM 3998 C C . VAL B 1 172 ? 83.067 29.082 27.807 1.00 8.08 172 VAL B C 1
ATOM 3999 O O . VAL B 1 172 ? 84.161 28.687 28.210 1.00 7.31 172 VAL B O 1
ATOM 4003 N N . GLN B 1 173 ? 82.725 30.364 27.793 1.00 8.68 173 GLN B N 1
ATOM 4004 C CA . GLN B 1 173 ? 83.526 31.383 28.461 1.00 9.64 173 GLN B CA 1
ATOM 4005 C C . GLN B 1 173 ? 82.720 31.828 29.657 1.00 10.43 173 GLN B C 1
ATOM 4006 O O . GLN B 1 173 ? 81.688 32.520 29.510 1.00 9.68 173 GLN B O 1
ATOM 4012 N N . THR B 1 174 ? 83.155 31.424 30.848 1.00 12.33 174 THR B N 1
ATOM 4013 C CA . THR B 1 174 ? 82.464 31.840 32.070 1.00 13.99 174 THR B CA 1
ATOM 4014 C C . THR B 1 174 ? 83.059 33.173 32.527 1.00 15.83 174 THR B C 1
ATOM 4015 O O . THR B 1 174 ? 83.925 33.737 31.867 1.00 15.45 174 THR B O 1
ATOM 4019 N N . ASN B 1 175 ? 82.606 33.651 33.683 1.00 17.64 175 ASN B N 1
ATOM 4020 C CA . ASN B 1 175 ? 83.180 34.847 34.293 1.00 19.26 175 ASN B CA 1
ATOM 4021 C C . ASN B 1 175 ? 84.259 34.492 35.333 1.00 19.68 175 ASN B C 1
ATOM 4022 O O . ASN B 1 175 ? 84.684 35.346 36.126 1.00 20.13 175 ASN B O 1
ATOM 4027 N N . GLY B 1 176 ? 84.694 33.228 35.324 1.00 19.41 176 GLY B N 1
ATOM 4028 C CA . GLY B 1 176 ? 85.790 32.768 36.179 1.00 19.74 176 GLY B CA 1
ATOM 4029 C C . GLY B 1 176 ? 87.049 33.515 35.776 1.00 20.35 176 GLY B C 1
ATOM 4030 O O . GLY B 1 176 ? 87.366 33.612 34.580 1.00 21.01 176 GLY B O 1
ATOM 4031 N N . GLY B 1 177 ? 87.766 34.051 36.759 1.00 19.77 177 GLY B N 1
ATOM 4032 C CA . GLY B 1 177 ? 88.938 34.840 36.470 1.00 19.15 177 GLY B CA 1
ATOM 4033 C C . GLY B 1 177 ? 90.172 34.049 36.091 1.00 18.18 177 GLY B C 1
ATOM 4034 O O . GLY B 1 177 ? 90.982 34.514 35.300 1.00 18.69 177 GLY B O 1
ATOM 4035 N N . GLN B 1 178 ? 90.318 32.853 36.642 1.00 17.50 178 GLN B N 1
ATOM 4036 C CA . GLN B 1 178 ? 91.539 32.076 36.434 1.00 17.12 178 GLN B CA 1
ATOM 4037 C C . GLN B 1 178 ? 91.537 31.230 35.153 1.00 15.51 178 GLN B C 1
ATOM 4038 O O . GLN B 1 178 ? 92.498 31.240 34.378 1.00 14.40 178 GLN B O 1
ATOM 4044 N N . PHE B 1 179 ? 90.459 30.490 34.952 1.00 14.00 179 PHE B N 1
ATOM 4045 C CA . PHE B 1 179 ? 90.310 29.625 33.787 1.00 14.53 179 PHE B CA 1
ATOM 4046 C C . PHE B 1 179 ? 88.930 29.888 33.196 1.00 12.80 179 PHE B C 1
ATOM 4047 O O . PHE B 1 179 ? 88.026 29.102 33.375 1.00 12.94 179 PHE B O 1
ATOM 4055 N N . PRO B 1 180 ? 88.777 31.000 32.467 1.00 13.03 180 PRO B N 1
ATOM 4056 C CA . PRO B 1 180 ? 87.467 31.390 31.952 1.00 12.47 180 PRO B CA 1
ATOM 4057 C C . PRO B 1 180 ? 86.972 30.495 30.797 1.00 12.56 180 PRO B C 1
ATOM 4058 O O . PRO B 1 180 ? 85.758 30.416 30.565 1.00 12.48 180 PRO B O 1
ATOM 4062 N N . TYR B 1 181 ? 87.891 29.825 30.090 1.00 10.89 181 TYR B N 1
ATOM 4063 C CA . TYR B 1 181 ? 87.495 29.004 28.934 1.00 11.01 181 TYR B CA 1
ATOM 4064 C C . TYR B 1 181 ? 87.439 27.504 29.223 1.00 10.54 181 TYR B C 1
ATOM 4065 O O . TYR B 1 181 ? 88.353 26.944 29.827 1.00 10.07 181 TYR B O 1
ATOM 4074 N N . GLU B 1 182 ? 86.349 26.868 28.802 1.00 9.79 182 GLU B N 1
ATOM 4075 C CA . GLU B 1 182 ? 86.240 25.424 28.889 1.00 10.91 182 GLU B CA 1
ATOM 4076 C C . GLU B 1 182 ? 85.662 24.809 27.636 1.00 9.54 182 GLU B C 1
ATOM 4077 O O . GLU B 1 182 ? 84.613 25.254 27.127 1.00 8.41 182 GLU B O 1
ATOM 4083 N N . LEU B 1 183 ? 86.331 23.759 27.174 1.00 8.25 183 LEU B N 1
ATOM 4084 C CA . LEU B 1 183 ? 85.797 22.937 26.100 1.00 7.64 183 LEU B CA 1
ATOM 4085 C C . LEU B 1 183 ? 85.008 21.893 26.850 1.00 7.09 183 LEU B C 1
ATOM 4086 O O . LEU B 1 183 ? 85.554 21.214 27.739 1.00 7.66 183 LEU B O 1
ATOM 4091 N N . ARG B 1 184 ? 83.718 21.787 26.545 1.00 7.29 184 ARG B N 1
ATOM 4092 C CA . ARG B 1 184 ? 82.838 20.845 27.226 1.00 6.91 184 ARG B CA 1
ATOM 4093 C C . ARG B 1 184 ? 82.169 19.952 26.218 1.00 6.76 184 ARG B C 1
ATOM 4094 O O . ARG B 1 184 ? 82.127 20.267 25.036 1.00 5.59 184 ARG B O 1
ATOM 4102 N N . VAL B 1 185 ? 81.619 18.852 26.716 1.00 6.32 185 VAL B N 1
ATOM 4103 C CA . VAL B 1 185 ? 80.861 17.915 25.914 1.00 7.35 185 VAL B CA 1
ATOM 4104 C C . VAL B 1 185 ? 79.563 17.669 26.680 1.00 8.14 185 VAL B C 1
ATOM 4105 O O . VAL B 1 185 ? 79.564 17.667 27.923 1.00 8.63 185 VAL B O 1
ATOM 4109 N N . SER B 1 186 ? 78.453 17.511 25.961 1.00 7.57 186 SER B N 1
ATOM 4110 C CA . SER B 1 186 ? 77.178 17.180 26.611 1.00 7.15 186 SER B CA 1
ATOM 4111 C C . SER B 1 186 ? 76.380 16.315 25.654 1.00 7.07 186 SER B C 1
ATOM 4112 O O . SER B 1 186 ? 76.784 16.149 24.499 1.00 6.43 186 SER B O 1
ATOM 4115 N N . ASP B 1 187 ? 75.256 15.760 26.132 1.00 6.49 187 ASP B N 1
ATOM 4116 C CA . ASP B 1 187 ? 74.282 15.137 25.231 1.00 6.62 187 ASP B CA 1
ATOM 4117 C C . ASP B 1 187 ? 73.829 16.213 24.247 1.00 6.48 187 ASP B C 1
ATOM 4118 O O . ASP B 1 187 ? 73.885 17.412 24.571 1.00 6.23 187 ASP B O 1
ATOM 4123 N N . TYR B 1 188 ? 73.311 15.802 23.095 1.00 6.05 188 TYR B N 1
ATOM 4124 C CA . TYR B 1 188 ? 72.943 16.749 22.042 1.00 6.76 188 TYR B CA 1
ATOM 4125 C C . TYR B 1 188 ? 71.905 17.784 22.520 1.00 7.73 188 TYR B C 1
ATOM 4126 O O . TYR B 1 188 ? 71.832 18.892 21.996 1.00 7.15 188 TYR B O 1
ATOM 4135 N N . ASP B 1 189 ? 71.091 17.398 23.506 1.00 8.72 189 ASP B N 1
ATOM 4136 C CA . ASP B 1 189 ? 70.076 18.304 24.052 1.00 9.57 189 ASP B CA 1
ATOM 4137 C C . ASP B 1 189 ? 70.588 19.162 25.235 1.00 10.17 189 ASP B C 1
ATOM 4138 O O . ASP B 1 189 ? 69.807 19.858 25.874 1.00 11.45 189 ASP B O 1
ATOM 4143 N N . GLY B 1 190 ? 71.890 19.089 25.527 1.00 10.72 190 GLY B N 1
ATOM 4144 C CA . GLY B 1 190 ? 72.491 19.909 26.587 1.00 11.08 190 GLY B CA 1
ATOM 4145 C C . GLY B 1 190 ? 72.661 19.311 27.983 1.00 12.13 190 GLY B C 1
ATOM 4146 O O . GLY B 1 190 ? 73.251 19.955 28.849 1.00 12.97 190 GLY B O 1
ATOM 4147 N N . TYR B 1 191 ? 72.172 18.090 28.206 1.00 11.84 191 TYR B N 1
ATOM 4148 C CA . TYR B 1 191 ? 72.267 17.444 29.509 1.00 12.76 191 TYR B CA 1
ATOM 4149 C C . TYR B 1 191 ? 73.526 16.609 29.604 1.00 13.24 191 TYR B C 1
ATOM 4150 O O . TYR B 1 191 ? 74.146 16.313 28.583 1.00 11.25 191 TYR B O 1
ATOM 4159 N N . ASN B 1 192 ? 73.912 16.240 30.830 1.00 13.73 192 ASN B N 1
ATOM 4160 C CA . ASN B 1 192 ? 75.072 15.357 31.042 1.00 15.01 192 ASN B CA 1
ATOM 4161 C C . ASN B 1 192 ? 76.395 15.948 30.510 1.00 15.20 192 ASN B C 1
ATOM 4162 O O . ASN B 1 192 ? 77.197 15.267 29.864 1.00 14.65 192 ASN B O 1
ATOM 4167 N N . GLN B 1 193 ? 76.579 17.228 30.813 1.00 15.11 193 GLN B N 1
ATOM 4168 C CA . GLN B 1 193 ? 77.749 18.009 30.444 1.00 16.43 193 GLN B CA 1
ATOM 4169 C C . GLN B 1 193 ? 78.976 17.593 31.274 1.00 16.23 193 GLN B C 1
ATOM 4170 O O . GLN B 1 193 ? 78.862 17.249 32.466 1.00 15.60 193 GLN B O 1
ATOM 4176 N N . PHE B 1 194 ? 80.140 17.541 30.622 1.00 15.43 194 PHE B N 1
ATOM 4177 C CA . PHE B 1 194 ? 81.393 17.302 31.325 1.00 15.21 194 PHE B CA 1
ATOM 4178 C C . PHE B 1 194 ? 82.486 18.155 30.708 1.00 14.83 194 PHE B C 1
ATOM 4179 O O . PHE B 1 194 ? 82.396 18.525 29.540 1.00 13.95 194 PHE B O 1
ATOM 4187 N N . VAL B 1 195 ? 83.517 18.458 31.489 1.00 14.22 195 VAL B N 1
ATOM 4188 C CA . VAL B 1 195 ? 84.597 19.316 31.012 1.00 13.54 195 VAL B CA 1
ATOM 4189 C C . VAL B 1 195 ? 85.735 18.495 30.386 1.00 13.15 195 VAL B C 1
ATOM 4190 O O . VAL B 1 195 ? 86.213 17.524 30.983 1.00 14.00 195 VAL B O 1
ATOM 4194 N N . VAL B 1 196 ? 86.128 18.868 29.168 1.00 11.37 196 VAL B N 1
ATOM 4195 C CA . VAL B 1 196 ? 87.217 18.237 28.437 1.00 10.90 196 VAL B CA 1
ATOM 4196 C C . VAL B 1 196 ? 88.548 18.963 28.731 1.00 10.89 196 VAL B C 1
ATOM 4197 O O . VAL B 1 196 ? 89.567 18.312 28.998 1.00 10.41 196 VAL B O 1
ATOM 4201 N N . HIS B 1 197 ? 88.526 20.291 28.683 1.00 10.44 197 HIS B N 1
ATOM 4202 C CA . HIS B 1 197 ? 89.724 21.094 28.899 1.00 12.40 197 HIS B CA 1
ATOM 4203 C C . HIS B 1 197 ? 89.359 22.444 29.472 1.00 13.27 197 HIS B C 1
ATOM 4204 O O . HIS B 1 197 ? 88.353 23.078 29.117 1.00 12.82 197 HIS B O 1
ATOM 4211 N N . ARG B 1 198 ? 90.197 22.883 30.385 1.00 13.92 198 ARG B N 1
ATOM 4212 C CA . ARG B 1 198 ? 90.006 24.136 31.065 1.00 15.95 198 ARG B CA 1
ATOM 4213 C C . ARG B 1 198 ? 91.216 25.008 30.685 1.00 15.14 198 ARG B C 1
ATOM 4214 O O . ARG B 1 198 ? 92.344 24.514 30.680 1.00 14.73 198 ARG B O 1
ATOM 4222 N N . SER B 1 199 ? 90.995 26.271 30.326 1.00 13.80 199 SER B N 1
ATOM 4223 C CA . SER B 1 199 ? 92.101 27.113 29.882 1.00 13.85 199 SER B CA 1
ATOM 4224 C C . SER B 1 199 ? 91.999 28.568 30.347 1.00 12.94 199 SER B C 1
ATOM 4225 O O . SER B 1 199 ? 90.914 29.111 30.415 1.00 13.37 199 SER B O 1
ATOM 4228 N N . PRO B 1 200 ? 93.142 29.196 30.673 1.00 13.24 200 PRO B N 1
ATOM 4229 C CA . PRO B 1 200 ? 93.120 30.635 30.943 1.00 12.31 200 PRO B CA 1
ATOM 4230 C C . PRO B 1 200 ? 92.983 31.475 29.663 1.00 12.67 200 PRO B C 1
ATOM 4231 O O . PRO B 1 200 ? 92.566 32.628 29.730 1.00 12.68 200 PRO B O 1
ATOM 4235 N N . GLN B 1 201 ? 93.299 30.883 28.509 1.00 11.52 201 GLN B N 1
ATOM 4236 C CA . GLN B 1 201 ? 93.265 31.580 27.229 1.00 11.51 201 GLN B CA 1
ATOM 4237 C C . GLN B 1 201 ? 92.183 31.020 26.285 1.00 10.86 201 GLN B C 1
ATOM 4238 O O . GLN B 1 201 ? 91.722 29.891 26.462 1.00 8.56 201 GLN B O 1
ATOM 4244 N N . PRO B 1 202 ? 91.758 31.825 25.296 1.00 10.96 202 PRO B N 1
ATOM 4245 C CA . PRO B 1 202 ? 90.737 31.405 24.350 1.00 10.81 202 PRO B CA 1
ATOM 4246 C C . PRO B 1 202 ? 90.947 30.035 23.691 1.00 10.55 202 PRO B C 1
ATOM 4247 O O . PRO B 1 202 ? 92.091 29.640 23.375 1.00 9.75 202 PRO B O 1
ATOM 4251 N N . LEU B 1 203 ? 89.819 29.344 23.500 1.00 9.78 203 LEU B N 1
ATOM 4252 C CA . LEU B 1 203 ? 89.740 28.059 22.803 1.00 9.31 203 LEU B CA 1
ATOM 4253 C C . LEU B 1 203 ? 88.754 28.267 21.664 1.00 8.61 203 LEU B C 1
ATOM 4254 O O . LEU B 1 203 ? 87.788 29.013 21.833 1.00 8.10 203 LEU B O 1
ATOM 4259 N N . MET B 1 204 ? 88.983 27.633 20.511 1.00 8.30 204 MET B N 1
ATOM 4260 C CA A MET B 1 204 ? 88.083 27.787 19.377 0.50 9.14 204 MET B CA 1
ATOM 4261 C CA B MET B 1 204 ? 88.072 27.778 19.382 0.50 9.10 204 MET B CA 1
ATOM 4262 C C . MET B 1 204 ? 87.885 26.483 18.621 1.00 8.89 204 MET B C 1
ATOM 4263 O O . MET B 1 204 ? 88.734 25.578 18.687 1.00 8.56 204 MET B O 1
ATOM 4272 N N . SER B 1 205 ? 86.760 26.436 17.908 1.00 8.79 205 SER B N 1
ATOM 4273 C CA . SER B 1 205 ? 86.442 25.437 16.885 1.00 8.85 205 SER B CA 1
ATOM 4274 C C . SER B 1 205 ? 86.753 23.947 17.083 1.00 8.86 205 SER B C 1
ATOM 4275 O O . SER B 1 205 ? 87.504 23.347 16.268 1.00 10.42 205 SER B O 1
ATOM 4278 N N . PRO B 1 206 ? 86.154 23.321 18.106 1.00 8.34 206 PRO B N 1
ATOM 4279 C CA . PRO B 1 206 ? 86.376 21.896 18.281 1.00 7.10 206 PRO B CA 1
ATOM 4280 C C . PRO B 1 206 ? 85.837 21.102 17.099 1.00 6.92 206 PRO B C 1
ATOM 4281 O O . PRO B 1 206 ? 84.852 21.496 16.459 1.00 6.80 206 PRO B O 1
ATOM 4285 N N . ALA B 1 207 ? 86.468 19.971 16.830 1.00 6.17 207 ALA B N 1
ATOM 4286 C CA . ALA B 1 207 ? 86.042 19.088 15.743 1.00 5.91 207 ALA B CA 1
ATOM 4287 C C . ALA B 1 207 ? 86.217 17.635 16.179 1.00 5.09 207 ALA B C 1
ATOM 4288 O O . ALA B 1 207 ? 87.275 17.244 16.654 1.00 4.80 207 ALA B O 1
ATOM 4290 N N . TRP B 1 208 ? 85.189 16.828 15.969 1.00 4.33 208 TRP B N 1
ATOM 4291 C CA . TRP B 1 208 ? 85.227 15.446 16.406 1.00 4.70 208 TRP B CA 1
ATOM 4292 C C . TRP B 1 208 ? 85.892 14.530 15.428 1.00 4.80 208 TRP B C 1
ATOM 4293 O O . TRP B 1 208 ? 85.626 14.649 14.217 1.00 3.29 208 TRP B O 1
ATOM 4304 N N . SER B 1 209 ? 86.687 13.573 15.936 1.00 5.92 209 SER B N 1
ATOM 4305 C CA . SER B 1 209 ? 87.145 12.468 15.039 1.00 7.36 209 SER B CA 1
ATOM 4306 C C . SER B 1 209 ? 85.896 11.620 14.669 1.00 7.59 209 SER B C 1
ATOM 4307 O O . SER B 1 209 ? 84.909 11.572 15.437 1.00 8.46 209 SER B O 1
ATOM 4310 N N . PRO B 1 210 ? 85.897 11.002 13.472 1.00 8.04 210 PRO B N 1
ATOM 4311 C CA . PRO B 1 210 ? 84.705 10.248 13.078 1.00 8.86 210 PRO B CA 1
ATOM 4312 C C . PRO B 1 210 ? 84.387 9.014 13.916 1.00 9.63 210 PRO B C 1
ATOM 4313 O O . PRO B 1 210 ? 83.248 8.551 13.867 1.00 9.64 210 PRO B O 1
ATOM 4317 N N . ASP B 1 211 ? 85.347 8.510 14.699 1.00 10.98 211 ASP B N 1
ATOM 4318 C CA . ASP B 1 211 ? 85.062 7.387 15.598 1.00 13.00 211 ASP B CA 1
ATOM 4319 C C . ASP B 1 211 ? 84.584 7.914 16.956 1.00 13.36 211 ASP B C 1
ATOM 4320 O O . ASP B 1 211 ? 84.287 7.130 17.870 1.00 13.56 211 ASP B O 1
ATOM 4325 N N . GLY B 1 212 ? 84.524 9.250 17.067 1.00 12.59 212 GLY B N 1
ATOM 4326 C CA . GLY B 1 212 ? 84.049 9.948 18.268 1.00 11.91 212 GLY B CA 1
ATOM 4327 C C . GLY B 1 212 ? 84.962 9.892 19.476 1.00 11.88 212 GLY B C 1
ATOM 4328 O O . GLY B 1 212 ? 84.540 10.247 20.590 1.00 11.82 212 GLY B O 1
ATOM 4329 N N . SER B 1 213 ? 86.212 9.487 19.264 1.00 11.55 213 SER B N 1
ATOM 4330 C CA . SER B 1 213 ? 87.168 9.292 20.362 1.00 12.09 213 SER B CA 1
ATOM 4331 C C . SER B 1 213 ? 88.030 10.516 20.681 1.00 11.72 213 SER B C 1
ATOM 4332 O O . SER B 1 213 ? 88.592 10.610 21.777 1.00 11.04 213 SER B O 1
ATOM 4335 N N . LYS B 1 214 ? 88.147 11.429 19.714 1.00 10.99 214 LYS B N 1
ATOM 4336 C CA . LYS B 1 214 ? 88.981 12.615 19.872 1.00 11.33 214 LYS B CA 1
ATOM 4337 C C . LYS B 1 214 ? 88.304 13.924 19.485 1.00 10.31 214 LYS B C 1
ATOM 4338 O O . LYS B 1 214 ? 87.374 13.950 18.674 1.00 10.28 214 LYS B O 1
ATOM 4344 N N . LEU B 1 215 ? 88.806 15.002 20.074 1.00 8.51 215 LEU B N 1
ATOM 4345 C CA . LEU B 1 215 ? 88.445 16.350 19.674 1.00 8.12 215 LEU B CA 1
ATOM 4346 C C . LEU B 1 215 ? 89.721 17.098 19.270 1.00 7.59 215 LEU B C 1
ATOM 4347 O O . LEU B 1 215 ? 90.695 17.131 20.051 1.00 7.08 215 LEU B O 1
ATOM 4352 N N . ALA B 1 216 ? 89.704 17.699 18.082 1.00 6.46 216 ALA B N 1
ATOM 4353 C CA . ALA B 1 216 ? 90.761 18.639 17.694 1.00 6.04 216 ALA B CA 1
ATOM 4354 C C . ALA B 1 216 ? 90.215 20.002 18.009 1.00 6.37 216 ALA B C 1
ATOM 4355 O O . ALA B 1 216 ? 88.999 20.227 17.924 1.00 7.13 216 ALA B O 1
ATOM 4357 N N . TYR B 1 217 ? 91.076 20.930 18.378 1.00 6.09 217 TYR B N 1
ATOM 4358 C CA . TYR B 1 217 ? 90.614 22.266 18.688 1.00 7.09 217 TYR B CA 1
ATOM 4359 C C . TYR B 1 217 ? 91.788 23.231 18.659 1.00 7.05 217 TYR B C 1
ATOM 4360 O O . TYR B 1 217 ? 92.967 22.825 18.572 1.00 7.63 217 TYR B O 1
ATOM 4369 N N . VAL B 1 218 ? 91.461 24.505 18.686 1.00 7.17 218 VAL B N 1
ATOM 4370 C CA . VAL B 1 218 ? 92.477 25.565 18.661 1.00 7.31 218 VAL B CA 1
ATOM 4371 C C . VAL B 1 218 ? 92.625 26.101 20.053 1.00 7.71 218 VAL B C 1
ATOM 4372 O O . VAL B 1 218 ? 91.631 26.426 20.707 1.00 7.28 218 VAL B O 1
ATOM 4376 N N . THR B 1 219 ? 93.860 26.204 20.524 1.00 8.28 219 THR B N 1
ATOM 4377 C CA . THR B 1 219 ? 94.096 26.758 21.834 1.00 9.24 219 THR B CA 1
ATOM 4378 C C . THR B 1 219 ? 95.115 27.891 21.762 1.00 9.40 219 THR B C 1
ATOM 4379 O O . THR B 1 219 ? 96.041 27.850 20.946 1.00 9.41 219 THR B O 1
ATOM 4383 N N . PHE B 1 220 ? 94.898 28.908 22.591 1.00 9.97 220 PHE B N 1
ATOM 4384 C CA . PHE B 1 220 ? 95.805 30.061 22.711 1.00 11.77 220 PHE B CA 1
ATOM 4385 C C . PHE B 1 220 ? 96.624 30.060 24.012 1.00 13.05 220 PHE B C 1
ATOM 4386 O O . PHE B 1 220 ? 97.261 31.072 24.365 1.00 12.46 220 PHE B O 1
ATOM 4394 N N . GLU B 1 221 ? 96.644 28.906 24.675 1.00 14.04 221 GLU B N 1
ATOM 4395 C CA . GLU B 1 221 ? 97.326 28.757 25.957 1.00 17.09 221 GLU B CA 1
ATOM 4396 C C . GLU B 1 221 ? 98.809 29.095 25.967 1.00 17.67 221 GLU B C 1
ATOM 4397 O O . GLU B 1 221 ? 99.308 29.599 26.966 1.00 18.07 221 GLU B O 1
ATOM 4403 N N . SER B 1 222 ? 99.497 28.810 24.864 1.00 18.78 222 SER B N 1
ATOM 4404 C CA . SER B 1 222 ? 100.938 29.068 24.749 1.00 19.69 222 SER B CA 1
ATOM 4405 C C . SER B 1 222 ? 101.264 30.544 24.508 1.00 19.88 222 SER B C 1
ATOM 4406 O O . SER B 1 222 ? 102.444 30.928 24.452 1.00 21.28 222 SER B O 1
ATOM 4409 N N . GLY B 1 223 ? 100.230 31.369 24.377 1.00 18.77 223 GLY B N 1
ATOM 4410 C CA . GLY B 1 223 ? 100.404 32.766 24.018 1.00 17.57 223 GLY B CA 1
ATOM 4411 C C . GLY B 1 223 ? 100.144 33.022 22.542 1.00 17.23 223 GLY B C 1
ATOM 4412 O O . GLY B 1 223 ? 100.123 34.173 22.091 1.00 16.99 223 GLY B O 1
ATOM 4413 N N . ARG B 1 224 ? 99.957 31.950 21.777 1.00 15.82 224 ARG B N 1
ATOM 4414 C CA . ARG B 1 224 ? 99.656 32.081 20.359 1.00 15.44 224 ARG B CA 1
ATOM 4415 C C . ARG B 1 224 ? 98.861 30.842 19.949 1.00 13.66 224 ARG B C 1
ATOM 4416 O O . ARG B 1 224 ? 98.699 29.923 20.742 1.00 13.19 224 ARG B O 1
ATOM 4424 N N . SER B 1 225 ? 98.406 30.802 18.704 1.00 13.00 225 SER B N 1
ATOM 4425 C CA . SER B 1 225 ? 97.544 29.721 18.274 1.00 11.17 225 SER B CA 1
ATOM 4426 C C . SER B 1 225 ? 98.296 28.423 18.054 1.00 10.75 225 SER B C 1
ATOM 4427 O O . SER B 1 225 ? 99.449 28.399 17.577 1.00 10.21 225 SER B O 1
ATOM 4430 N N . ALA B 1 226 ? 97.622 27.346 18.437 1.00 9.40 226 ALA B N 1
ATOM 4431 C CA . ALA B 1 226 ? 98.098 26.001 18.275 1.00 9.39 226 ALA B CA 1
ATOM 4432 C C . ALA B 1 226 ? 96.876 25.099 18.036 1.00 9.43 226 ALA B C 1
ATOM 4433 O O . ALA B 1 226 ? 95.808 25.320 18.623 1.00 8.66 226 ALA B O 1
ATOM 4435 N N . LEU B 1 227 ? 97.029 24.144 17.121 1.00 9.43 227 LEU B N 1
ATOM 4436 C CA . LEU B 1 227 ? 96.007 23.158 16.812 1.00 10.68 227 LEU B CA 1
ATOM 4437 C C . LEU B 1 227 ? 96.426 21.878 17.504 1.00 9.78 227 LEU B C 1
ATOM 4438 O O . LEU B 1 227 ? 97.549 21.378 17.283 1.00 9.65 227 LEU B O 1
ATOM 4443 N N . VAL B 1 228 ? 95.545 21.345 18.346 1.00 8.96 228 VAL B N 1
ATOM 4444 C CA . VAL B 1 228 ? 95.818 20.135 19.137 1.00 7.40 228 VAL B CA 1
ATOM 4445 C C . VAL B 1 228 ? 94.689 19.118 18.994 1.00 7.73 228 VAL B C 1
ATOM 4446 O O . VAL B 1 228 ? 93.564 19.456 18.562 1.00 5.48 228 VAL B O 1
ATOM 4450 N N . ILE B 1 229 ? 95.010 17.863 19.282 1.00 6.38 229 ILE B N 1
ATOM 4451 C CA . ILE B 1 229 ? 94.019 16.795 19.257 1.00 8.19 229 ILE B CA 1
ATOM 4452 C C . ILE B 1 229 ? 94.024 16.157 20.634 1.00 9.08 229 ILE B C 1
ATOM 4453 O O . ILE B 1 229 ? 95.074 15.684 21.116 1.00 8.65 229 ILE B O 1
ATOM 4458 N N . GLN B 1 230 ? 92.862 16.151 21.281 1.00 9.86 230 GLN B N 1
ATOM 4459 C CA . GLN B 1 230 ? 92.764 15.558 22.598 1.00 11.04 230 GLN B CA 1
ATOM 4460 C C . GLN B 1 230 ? 91.961 14.259 22.529 1.00 11.69 230 GLN B C 1
ATOM 4461 O O . GLN B 1 230 ? 90.879 14.200 21.933 1.00 10.22 230 GLN B O 1
ATOM 4467 N N . THR B 1 231 ? 92.531 13.204 23.104 1.00 12.28 231 THR B N 1
ATOM 4468 C CA . THR B 1 231 ? 91.843 11.920 23.234 1.00 13.26 231 THR B CA 1
ATOM 4469 C C . THR B 1 231 ? 90.962 12.047 24.478 1.00 13.63 231 THR B C 1
ATOM 4470 O O . THR B 1 231 ? 91.454 12.368 25.577 1.00 13.36 231 THR B O 1
ATOM 4474 N N . LEU B 1 232 ? 89.660 11.822 24.306 1.00 13.98 232 LEU B N 1
ATOM 4475 C CA . LEU B 1 232 ? 88.710 12.071 25.397 1.00 15.00 232 LEU B CA 1
ATOM 4476 C C . LEU B 1 232 ? 88.839 11.084 26.568 1.00 16.21 232 LEU B C 1
ATOM 4477 O O . LEU B 1 232 ? 88.724 11.482 27.726 1.00 15.56 232 LEU B O 1
ATOM 4482 N N . ALA B 1 233 ? 89.107 9.814 26.266 1.00 17.16 233 ALA B N 1
ATOM 4483 C CA . ALA B 1 233 ? 89.200 8.785 27.324 1.00 18.57 233 ALA B CA 1
ATOM 4484 C C . ALA B 1 233 ? 90.258 9.061 28.387 1.00 19.27 233 ALA B C 1
ATOM 4485 O O . ALA B 1 233 ? 89.921 9.100 29.567 1.00 19.77 233 ALA B O 1
ATOM 4487 N N . ASN B 1 234 ? 91.501 9.325 27.969 1.00 20.25 234 ASN B N 1
ATOM 4488 C CA . ASN B 1 234 ? 92.634 9.553 28.901 1.00 20.36 234 ASN B CA 1
ATOM 4489 C C . ASN B 1 234 ? 93.091 11.014 29.070 1.00 20.30 234 ASN B C 1
ATOM 4490 O O . ASN B 1 234 ? 93.945 11.338 29.920 1.00 19.98 234 ASN B O 1
ATOM 4495 N N . GLY B 1 235 ? 92.528 11.903 28.266 1.00 18.75 235 GLY B N 1
ATOM 4496 C CA . GLY B 1 235 ? 92.932 13.301 28.330 1.00 18.55 235 GLY B CA 1
ATOM 4497 C C . GLY B 1 235 ? 94.255 13.625 27.652 1.00 18.02 235 GLY B C 1
ATOM 4498 O O . GLY B 1 235 ? 94.745 14.729 27.806 1.00 17.60 235 GLY B O 1
ATOM 4499 N N . ALA B 1 236 ? 94.826 12.684 26.893 1.00 17.57 236 ALA B N 1
ATOM 4500 C CA . ALA B 1 236 ? 96.118 12.908 26.226 1.00 17.98 236 ALA B CA 1
ATOM 4501 C C . ALA B 1 236 ? 95.982 13.980 25.152 1.00 18.11 236 ALA B C 1
ATOM 4502 O O . ALA B 1 236 ? 94.981 14.008 24.441 1.00 17.65 236 ALA B O 1
ATOM 4504 N N . VAL B 1 237 ? 96.979 14.853 25.027 1.00 17.93 237 VAL B N 1
ATOM 4505 C CA . VAL B 1 237 ? 96.915 15.910 24.002 1.00 18.15 237 VAL B CA 1
ATOM 4506 C C . VAL B 1 237 ? 98.085 15.859 23.019 1.00 18.74 237 VAL B C 1
ATOM 4507 O O . VAL B 1 237 ? 99.258 15.851 23.437 1.00 18.88 237 VAL B O 1
ATOM 4511 N N . ARG B 1 238 ? 97.773 15.836 21.724 1.00 18.01 238 ARG B N 1
ATOM 4512 C CA . ARG B 1 238 ? 98.804 15.837 20.681 1.00 18.82 238 ARG B CA 1
ATOM 4513 C C . ARG B 1 238 ? 98.812 17.154 19.901 1.00 19.04 238 ARG B C 1
ATOM 4514 O O . ARG B 1 238 ? 97.754 17.584 19.415 1.00 16.98 238 ARG B O 1
ATOM 4522 N N . GLN B 1 239 ? 99.996 17.776 19.781 1.00 18.82 239 GLN B N 1
ATOM 4523 C CA . GLN B 1 239 ? 100.169 18.987 18.977 1.00 20.02 239 GLN B CA 1
ATOM 4524 C C . GLN B 1 239 ? 100.194 18.618 17.502 1.00 19.92 239 GLN B C 1
ATOM 4525 O O . GLN B 1 239 ? 100.941 17.736 17.067 1.00 19.78 239 GLN B O 1
ATOM 4531 N N . VAL B 1 240 ? 99.342 19.285 16.740 1.00 19.47 240 VAL B N 1
ATOM 4532 C CA . VAL B 1 240 ? 99.254 19.068 15.316 1.00 19.26 240 VAL B CA 1
ATOM 4533 C C . VAL B 1 240 ? 99.995 20.173 14.577 1.00 18.96 240 VAL B C 1
ATOM 4534 O O . VAL B 1 240 ? 100.768 19.905 13.661 1.00 19.16 240 VAL B O 1
ATOM 4538 N N . ALA B 1 241 ? 99.719 21.415 14.951 1.00 18.11 241 ALA B N 1
ATOM 4539 C CA . ALA B 1 241 ? 100.284 22.555 14.256 1.00 17.25 241 ALA B CA 1
ATOM 4540 C C . ALA B 1 241 ? 100.370 23.792 15.112 1.00 16.32 241 ALA B C 1
ATOM 4541 O O . ALA B 1 241 ? 99.383 24.225 15.716 1.00 16.08 241 ALA B O 1
ATOM 4543 N N . SER B 1 242 ? 101.567 24.357 15.168 1.00 15.75 242 SER B N 1
ATOM 4544 C CA . SER B 1 242 ? 101.747 25.656 15.768 1.00 14.96 242 SER B CA 1
ATOM 4545 C C . SER B 1 242 ? 102.769 26.463 14.945 1.00 15.57 242 SER B C 1
ATOM 4546 O O . SER B 1 242 ? 103.814 26.903 15.430 1.00 15.33 242 SER B O 1
ATOM 4549 N N . PHE B 1 243 ? 102.451 26.618 13.664 1.00 15.70 243 PHE B N 1
ATOM 4550 C CA . PHE B 1 243 ? 103.248 27.412 12.747 1.00 15.48 243 PHE B CA 1
ATOM 4551 C C . PHE B 1 243 ? 103.071 28.872 13.091 1.00 15.61 243 PHE B C 1
ATOM 4552 O O . PHE B 1 243 ? 102.113 29.237 13.787 1.00 15.48 243 PHE B O 1
ATOM 4560 N N . PRO B 1 244 ? 103.995 29.719 12.613 1.00 16.19 244 PRO B N 1
ATOM 4561 C CA . PRO B 1 244 ? 103.867 31.145 12.802 1.00 15.97 244 PRO B CA 1
ATOM 4562 C C . PRO B 1 244 ? 102.495 31.621 12.324 1.00 15.24 244 PRO B C 1
ATOM 4563 O O . PRO B 1 244 ? 101.980 31.111 11.303 1.00 15.11 244 PRO B O 1
ATOM 4567 N N . ARG B 1 245 ? 101.949 32.605 13.045 1.00 13.99 245 ARG B N 1
ATOM 4568 C CA A ARG B 1 245 ? 100.638 33.200 12.737 0.50 13.88 245 ARG B CA 1
ATOM 4569 C CA B ARG B 1 245 ? 100.637 33.211 12.768 0.50 13.85 245 ARG B CA 1
ATOM 4570 C C . ARG B 1 245 ? 99.487 32.247 13.087 1.00 13.12 245 ARG B C 1
ATOM 4571 O O . ARG B 1 245 ? 99.567 31.529 14.061 1.00 13.76 245 ARG B O 1
ATOM 4586 N N . HIS B 1 246 ? 98.423 32.222 12.285 1.00 11.68 246 HIS B N 1
ATOM 4587 C CA . HIS B 1 246 ? 97.246 31.430 12.710 1.00 10.88 246 HIS B CA 1
ATOM 4588 C C . HIS B 1 246 ? 97.236 29.981 12.323 1.00 9.66 246 HIS B C 1
ATOM 4589 O O . HIS B 1 246 ? 97.565 29.638 11.189 1.00 10.26 246 HIS B O 1
ATOM 4596 N N . ASN B 1 247 ? 96.851 29.145 13.287 1.00 9.85 247 ASN B N 1
ATOM 4597 C CA . ASN B 1 247 ? 96.596 27.707 13.087 1.00 9.15 247 ASN B CA 1
ATOM 4598 C C . ASN B 1 247 ? 95.136 27.505 13.524 1.00 10.03 247 ASN B C 1
ATOM 4599 O O . ASN B 1 247 ? 94.788 27.816 14.686 1.00 9.44 247 ASN B O 1
ATOM 4604 N N . GLY B 1 248 ? 94.252 27.066 12.624 1.00 9.86 248 GLY B N 1
ATOM 4605 C CA . GLY B 1 248 ? 92.841 26.996 13.055 1.00 9.10 248 GLY B CA 1
ATOM 4606 C C . GLY B 1 248 ? 91.858 26.131 12.290 1.00 8.31 248 GLY B C 1
ATOM 4607 O O . GLY B 1 248 ? 92.233 25.422 11.364 1.00 8.99 248 GLY B O 1
ATOM 4608 N N . ALA B 1 249 ? 90.586 26.180 12.722 1.00 7.06 249 ALA B N 1
ATOM 4609 C CA . ALA B 1 249 ? 89.470 25.579 11.980 1.00 6.29 249 ALA B CA 1
ATOM 4610 C C . ALA B 1 249 ? 89.683 24.136 11.530 1.00 5.67 249 ALA B C 1
ATOM 4611 O O . ALA B 1 249 ? 89.576 23.827 10.342 1.00 6.06 249 ALA B O 1
ATOM 4613 N N . PRO B 1 250 ? 89.913 23.223 12.491 1.00 5.45 250 PRO B N 1
ATOM 4614 C CA . PRO B 1 250 ? 90.172 21.838 12.080 1.00 4.70 250 PRO B CA 1
ATOM 4615 C C . PRO B 1 250 ? 88.901 21.071 11.641 1.00 5.29 250 PRO B C 1
ATOM 4616 O O . PRO B 1 250 ? 87.794 21.445 12.018 1.00 5.26 250 PRO B O 1
ATOM 4620 N N . ALA B 1 251 ? 89.088 20.023 10.835 1.00 4.97 251 ALA B N 1
ATOM 4621 C CA . ALA B 1 251 ? 88.025 19.126 10.422 1.00 5.55 251 ALA B CA 1
ATOM 4622 C C . ALA B 1 251 ? 88.640 17.780 10.028 1.00 5.56 251 ALA B C 1
ATOM 4623 O O . ALA B 1 251 ? 89.488 17.725 9.147 1.00 5.54 251 ALA B O 1
ATOM 4625 N N . PHE B 1 252 ? 88.183 16.706 10.670 1.00 5.70 252 PHE B N 1
ATOM 4626 C CA . PHE B 1 252 ? 88.640 15.350 10.378 1.00 5.45 252 PHE B CA 1
ATOM 4627 C C . PHE B 1 252 ? 87.872 14.816 9.172 1.00 5.90 252 PHE B C 1
ATOM 4628 O O . PHE B 1 252 ? 86.676 15.034 9.051 1.00 5.36 252 PHE B O 1
ATOM 4636 N N . SER B 1 253 ? 88.546 14.094 8.286 1.00 5.85 253 SER B N 1
ATOM 4637 C CA . SER B 1 253 ? 87.872 13.491 7.155 1.00 6.49 253 SER B CA 1
ATOM 4638 C C . SER B 1 253 ? 87.013 12.339 7.668 1.00 6.67 253 SER B C 1
ATOM 4639 O O . SER B 1 253 ? 87.373 11.722 8.665 1.00 6.45 253 SER B O 1
ATOM 4642 N N . PRO B 1 254 ? 85.850 12.082 7.019 1.00 7.34 254 PRO B N 1
ATOM 4643 C CA . PRO B 1 254 ? 84.916 11.003 7.386 1.00 8.12 254 PRO B CA 1
ATOM 4644 C C . PRO B 1 254 ? 85.570 9.610 7.427 1.00 9.14 254 PRO B C 1
ATOM 4645 O O . PRO B 1 254 ? 85.173 8.772 8.252 1.00 7.39 254 PRO B O 1
ATOM 4649 N N . ASP B 1 255 ? 86.557 9.375 6.548 1.00 9.27 255 ASP B N 1
ATOM 4650 C CA . ASP B 1 255 ? 87.226 8.069 6.513 1.00 11.40 255 ASP B CA 1
ATOM 4651 C C . ASP B 1 255 ? 88.271 7.896 7.616 1.00 12.16 255 ASP B C 1
ATOM 4652 O O . ASP B 1 255 ? 88.811 6.800 7.788 1.00 13.50 255 ASP B O 1
ATOM 4657 N N . GLY B 1 256 ? 88.561 8.978 8.334 1.00 12.25 256 GLY B N 1
ATOM 4658 C CA . GLY B 1 256 ? 89.439 8.943 9.486 1.00 13.08 256 GLY B CA 1
ATOM 4659 C C . GLY B 1 256 ? 90.919 9.101 9.165 1.00 13.64 256 GLY B C 1
ATOM 4660 O O . GLY B 1 256 ? 91.760 9.064 10.080 1.00 13.65 256 GLY B O 1
ATOM 4661 N N . SER B 1 257 ? 91.240 9.310 7.889 1.00 12.25 257 SER B N 1
ATOM 4662 C CA . SER B 1 257 ? 92.631 9.316 7.473 1.00 12.42 257 SER B CA 1
ATOM 4663 C C . SER B 1 257 ? 93.307 10.671 7.446 1.00 12.17 257 SER B C 1
ATOM 4664 O O . SER B 1 257 ? 94.537 10.730 7.457 1.00 12.36 257 SER B O 1
ATOM 4667 N N . LYS B 1 258 ? 92.517 11.755 7.390 1.00 11.29 258 LYS B N 1
ATOM 4668 C CA . LYS B 1 258 ? 93.061 13.103 7.213 1.00 10.61 258 LYS B CA 1
ATOM 4669 C C . LYS B 1 258 ? 92.476 14.158 8.146 1.00 9.63 258 LYS B C 1
ATOM 4670 O O . LYS B 1 258 ? 91.361 14.015 8.673 1.00 8.74 258 LYS B O 1
ATOM 4676 N N . LEU B 1 259 ? 93.232 15.230 8.333 1.00 8.58 259 LEU B N 1
ATOM 4677 C CA . LEU B 1 259 ? 92.728 16.391 9.066 1.00 9.22 259 LEU B CA 1
ATOM 4678 C C . LEU B 1 259 ? 92.949 17.632 8.200 1.00 9.18 259 LEU B C 1
ATOM 4679 O O . LEU B 1 259 ? 94.089 17.898 7.799 1.00 10.42 259 LEU B O 1
ATOM 4684 N N . ALA B 1 260 ? 91.887 18.386 7.916 1.00 8.12 260 ALA B N 1
ATOM 4685 C CA . ALA B 1 260 ? 92.037 19.655 7.197 1.00 7.87 260 ALA B CA 1
ATOM 4686 C C . ALA B 1 260 ? 92.036 20.787 8.223 1.00 8.01 260 ALA B C 1
ATOM 4687 O O . ALA B 1 260 ? 91.393 20.683 9.276 1.00 8.98 260 ALA B O 1
ATOM 4689 N N . PHE B 1 261 ? 92.726 21.874 7.904 1.00 7.43 261 PHE B N 1
ATOM 4690 C CA . PHE B 1 261 ? 92.794 23.026 8.779 1.00 7.09 261 PHE B CA 1
ATOM 4691 C C . PHE B 1 261 ? 93.290 24.200 7.965 1.00 6.96 261 PHE B C 1
ATOM 4692 O O . PHE B 1 261 ? 93.581 24.065 6.769 1.00 6.42 261 PHE B O 1
ATOM 4700 N N . ALA B 1 262 ? 93.362 25.358 8.606 1.00 7.24 262 ALA B N 1
ATOM 4701 C CA . ALA B 1 262 ? 93.807 26.557 7.922 1.00 6.95 262 ALA B CA 1
ATOM 4702 C C . ALA B 1 262 ? 95.005 27.114 8.653 1.00 7.70 262 ALA B C 1
ATOM 4703 O O . ALA B 1 262 ? 95.056 27.087 9.899 1.00 7.65 262 ALA B O 1
ATOM 4705 N N . LEU B 1 263 ? 95.947 27.634 7.867 1.00 6.91 263 LEU B N 1
ATOM 4706 C CA . LEU B 1 263 ? 97.160 28.278 8.382 1.00 7.55 263 LEU B CA 1
ATOM 4707 C C . LEU B 1 263 ? 97.357 29.603 7.671 1.00 8.03 263 LEU B C 1
ATOM 4708 O O . LEU B 1 263 ? 97.113 29.692 6.464 1.00 7.97 263 LEU B O 1
ATOM 4713 N N . SER B 1 264 ? 97.832 30.623 8.392 1.00 8.36 264 SER B N 1
ATOM 4714 C CA . SER B 1 264 ? 98.099 31.892 7.729 1.00 8.51 264 SER B CA 1
ATOM 4715 C C . SER B 1 264 ? 99.597 32.236 7.672 1.00 9.24 264 SER B C 1
ATOM 4716 O O . SER B 1 264 ? 99.953 33.358 7.372 1.00 8.72 264 SER B O 1
ATOM 4719 N N . LYS B 1 265 ? 100.465 31.256 7.902 1.00 10.57 265 LYS B N 1
ATOM 4720 C CA . LYS B 1 265 ? 101.910 31.511 7.845 1.00 12.10 265 LYS B CA 1
ATOM 4721 C C . LYS B 1 265 ? 102.374 32.143 6.511 1.00 12.47 265 LYS B C 1
ATOM 4722 O O . LYS B 1 265 ? 103.372 32.883 6.500 1.00 12.77 265 LYS B O 1
ATOM 4728 N N . THR B 1 266 ? 101.659 31.879 5.412 1.00 12.25 266 THR B N 1
ATOM 4729 C CA . THR B 1 266 ? 102.044 32.429 4.085 1.00 13.12 266 THR B CA 1
ATOM 4730 C C . THR B 1 266 ? 101.736 33.929 3.927 1.00 13.25 266 THR B C 1
ATOM 4731 O O . THR B 1 266 ? 102.255 34.583 3.014 1.00 14.09 266 THR B O 1
ATOM 4735 N N . GLY B 1 267 ? 100.932 34.486 4.831 1.00 12.82 267 GLY B N 1
ATOM 4736 C CA . GLY B 1 267 ? 100.499 35.889 4.715 1.00 12.52 267 GLY B CA 1
ATOM 4737 C C . GLY B 1 267 ? 98.986 36.018 4.658 1.00 13.01 267 GLY B C 1
ATOM 4738 O O . GLY B 1 267 ? 98.448 37.116 4.800 1.00 12.85 267 GLY B O 1
ATOM 4739 N N . SER B 1 268 ? 98.301 34.892 4.418 1.00 12.38 268 SER B N 1
ATOM 4740 C CA . SER B 1 268 ? 96.828 34.836 4.414 1.00 11.13 268 SER B CA 1
ATOM 4741 C C . SER B 1 268 ? 96.398 33.416 4.752 1.00 9.49 268 SER B C 1
ATOM 4742 O O . SER B 1 268 ? 97.183 32.483 4.670 1.00 9.04 268 SER B O 1
ATOM 4745 N N . LEU B 1 269 ? 95.140 33.263 5.134 1.00 7.49 269 LEU B N 1
ATOM 4746 C CA . LEU B 1 269 ? 94.623 31.962 5.506 1.00 6.61 269 LEU B CA 1
ATOM 4747 C C . LEU B 1 269 ? 94.512 31.087 4.284 1.00 6.45 269 LEU B C 1
ATOM 4748 O O . LEU B 1 269 ? 93.917 31.467 3.301 1.00 6.70 269 LEU B O 1
ATOM 4753 N N . ASN B 1 270 ? 95.100 29.908 4.356 1.00 7.09 270 ASN B N 1
ATOM 4754 C CA . ASN B 1 270 ? 94.969 28.918 3.299 1.00 6.68 270 ASN B CA 1
ATOM 4755 C C . ASN B 1 270 ? 94.713 27.549 3.908 1.00 6.06 270 ASN B C 1
ATOM 4756 O O . ASN B 1 270 ? 95.036 27.338 5.076 1.00 5.98 270 ASN B O 1
ATOM 4761 N N . LEU B 1 271 ? 94.140 26.638 3.117 1.00 6.01 271 LEU B N 1
ATOM 4762 C CA . LEU B 1 271 ? 93.804 25.289 3.574 1.00 6.22 271 LEU B CA 1
ATOM 4763 C C . LEU B 1 271 ? 94.973 24.337 3.408 1.00 6.64 271 LEU B C 1
ATOM 4764 O O . LEU B 1 271 ? 95.669 24.395 2.411 1.00 6.02 271 LEU B O 1
ATOM 4769 N N . TYR B 1 272 ? 95.135 23.456 4.392 1.00 6.89 272 TYR B N 1
ATOM 4770 C CA . TYR B 1 272 ? 96.157 22.442 4.407 1.00 7.70 272 TYR B CA 1
ATOM 4771 C C . TYR B 1 272 ? 95.474 21.185 4.860 1.00 7.92 272 TYR B C 1
ATOM 4772 O O . TYR B 1 272 ? 94.491 21.244 5.610 1.00 8.19 272 TYR B O 1
ATOM 4781 N N . VAL B 1 273 ? 95.980 20.050 4.401 1.00 7.25 273 VAL B N 1
ATOM 4782 C CA . VAL B 1 273 ? 95.479 18.761 4.816 1.00 9.14 273 VAL B CA 1
ATOM 4783 C C . VAL B 1 273 ? 96.688 17.952 5.302 1.00 10.89 273 VAL B C 1
ATOM 4784 O O . VAL B 1 273 ? 97.755 17.959 4.649 1.00 10.86 273 VAL B O 1
ATOM 4788 N N . MET B 1 274 ? 96.537 17.346 6.483 1.00 11.53 274 MET B N 1
ATOM 4789 C CA . MET B 1 274 ? 97.543 16.431 7.027 1.00 12.48 274 MET B CA 1
ATOM 4790 C C . MET B 1 274 ? 97.099 14.971 6.886 1.00 12.51 274 MET B C 1
ATOM 4791 O O . MET B 1 274 ? 95.942 14.625 7.144 1.00 11.73 274 MET B O 1
ATOM 4796 N N . ASP B 1 275 ? 98.014 14.120 6.441 1.00 13.05 275 ASP B N 1
ATOM 4797 C CA . ASP B 1 275 ? 97.796 12.673 6.435 1.00 14.60 275 ASP B CA 1
ATOM 4798 C C . ASP B 1 275 ? 98.078 12.235 7.869 1.00 13.85 275 ASP B C 1
ATOM 4799 O O . ASP B 1 275 ? 99.189 12.402 8.354 1.00 13.49 275 ASP B O 1
ATOM 4804 N N . LEU B 1 276 ? 97.070 11.708 8.557 1.00 13.50 276 LEU B N 1
ATOM 4805 C CA . LEU B 1 276 ? 97.224 11.346 9.965 1.00 14.10 276 LEU B CA 1
ATOM 4806 C C . LEU B 1 276 ? 98.215 10.208 10.209 1.00 13.93 276 LEU B C 1
ATOM 4807 O O . LEU B 1 276 ? 98.880 10.181 11.248 1.00 13.40 276 LEU B O 1
ATOM 4812 N N . ALA B 1 277 ? 98.365 9.328 9.221 1.00 14.15 277 ALA B N 1
ATOM 4813 C CA . ALA B 1 277 ? 99.290 8.184 9.344 1.00 14.56 277 ALA B CA 1
ATOM 4814 C C . ALA B 1 277 ? 100.781 8.528 9.224 1.00 14.06 277 ALA B C 1
ATOM 4815 O O . ALA B 1 277 ? 101.625 7.812 9.766 1.00 15.36 277 ALA B O 1
ATOM 4817 N N . SER B 1 278 ? 101.108 9.614 8.531 1.00 13.41 278 SER B N 1
ATOM 4818 C CA . SER B 1 278 ? 102.504 10.011 8.297 1.00 11.49 278 SER B CA 1
ATOM 4819 C C . SER B 1 278 ? 102.840 11.396 8.833 1.00 11.41 278 SER B C 1
ATOM 4820 O O . SER B 1 278 ? 104.016 11.785 8.885 1.00 10.69 278 SER B O 1
ATOM 4823 N N . GLY B 1 279 ? 101.816 12.161 9.200 1.00 9.76 279 GLY B N 1
ATOM 4824 C CA . GLY B 1 279 ? 102.031 13.547 9.640 1.00 9.56 279 GLY B CA 1
ATOM 4825 C C . GLY B 1 279 ? 102.367 14.501 8.507 1.00 9.78 279 GLY B C 1
ATOM 4826 O O . GLY B 1 279 ? 102.639 15.672 8.740 1.00 8.76 279 GLY B O 1
ATOM 4827 N N . GLN B 1 280 ? 102.357 14.015 7.267 1.00 10.40 280 GLN B N 1
ATOM 4828 C CA . GLN B 1 280 ? 102.693 14.871 6.127 1.00 11.74 280 GLN B CA 1
ATOM 4829 C C . GLN B 1 280 ? 101.586 15.897 5.855 1.00 11.74 280 GLN B C 1
ATOM 4830 O O . GLN B 1 280 ? 100.412 15.536 5.721 1.00 12.17 280 GLN B O 1
ATOM 4836 N N . ILE B 1 281 ? 101.978 17.154 5.724 1.00 11.85 281 ILE B N 1
ATOM 4837 C CA . ILE B 1 281 ? 101.044 18.255 5.476 1.00 12.76 281 ILE B CA 1
ATOM 4838 C C . ILE B 1 281 ? 101.194 18.808 4.071 1.00 13.19 281 ILE B C 1
ATOM 4839 O O . ILE B 1 281 ? 102.305 19.104 3.636 1.00 13.44 281 ILE B O 1
ATOM 4844 N N . ARG B 1 282 ? 100.079 18.954 3.364 1.00 13.08 282 ARG B N 1
ATOM 4845 C CA . ARG B 1 282 ? 100.109 19.534 2.025 1.00 13.37 282 ARG B CA 1
ATOM 4846 C C . ARG B 1 282 ? 99.223 20.757 1.973 1.00 12.85 282 ARG B C 1
ATOM 4847 O O . ARG B 1 282 ? 98.148 20.781 2.588 1.00 11.37 282 ARG B O 1
ATOM 4855 N N . GLN B 1 283 ? 99.689 21.770 1.248 1.00 12.75 283 GLN B N 1
ATOM 4856 C CA . GLN B 1 283 ? 98.926 22.996 1.029 1.00 12.10 283 GLN B CA 1
ATOM 4857 C C . GLN B 1 283 ? 97.956 22.756 -0.104 1.00 11.90 283 GLN B C 1
ATOM 4858 O O . GLN B 1 283 ? 98.350 22.349 -1.217 1.00 11.59 283 GLN B O 1
ATOM 4864 N N . VAL B 1 284 ? 96.686 23.041 0.181 1.00 11.35 284 VAL B N 1
ATOM 4865 C CA . VAL B 1 284 ? 95.570 22.816 -0.753 1.00 12.15 284 VAL B CA 1
ATOM 4866 C C . VAL B 1 284 ? 95.107 24.082 -1.508 1.00 11.70 284 VAL B C 1
ATOM 4867 O O . VAL B 1 284 ? 94.727 23.992 -2.645 1.00 12.87 284 VAL B O 1
ATOM 4871 N N . THR B 1 285 ? 95.108 25.237 -0.866 1.00 12.58 285 THR B N 1
ATOM 4872 C CA . THR B 1 285 ? 94.797 26.490 -1.557 1.00 13.12 285 THR B CA 1
ATOM 4873 C C . THR B 1 285 ? 95.972 27.459 -1.380 1.00 13.99 285 THR B C 1
ATOM 4874 O O . THR B 1 285 ? 96.719 27.337 -0.422 1.00 13.25 285 THR B O 1
ATOM 4878 N N . ASP B 1 286 ? 96.122 28.405 -2.307 1.00 15.84 286 ASP B N 1
ATOM 4879 C CA . ASP B 1 286 ? 97.118 29.486 -2.190 1.00 18.07 286 ASP B CA 1
ATOM 4880 C C . ASP B 1 286 ? 96.601 30.801 -2.760 1.00 18.22 286 ASP B C 1
ATOM 4881 O O . ASP B 1 286 ? 95.492 30.856 -3.309 1.00 18.16 286 ASP B O 1
ATOM 4886 N N . GLY B 1 287 ? 97.366 31.873 -2.586 1.00 17.73 287 GLY B N 1
ATOM 4887 C CA . GLY B 1 287 ? 96.950 33.188 -3.074 1.00 18.43 287 GLY B CA 1
ATOM 4888 C C . GLY B 1 287 ? 96.717 34.110 -1.891 1.00 18.27 287 GLY B C 1
ATOM 4889 O O . GLY B 1 287 ? 96.782 33.669 -0.737 1.00 18.15 287 GLY B O 1
ATOM 4890 N N . ARG B 1 288 ? 96.417 35.371 -2.166 1.00 17.71 288 ARG B N 1
ATOM 4891 C CA . ARG B 1 288 ? 96.255 36.352 -1.089 1.00 18.65 288 ARG B CA 1
ATOM 4892 C C . ARG B 1 288 ? 94.890 36.345 -0.402 1.00 16.59 288 ARG B C 1
ATOM 4893 O O . ARG B 1 288 ? 94.688 37.034 0.591 1.00 16.58 288 ARG B O 1
ATOM 4901 N N . SER B 1 289 ? 93.959 35.558 -0.917 1.00 15.22 289 SER B N 1
ATOM 4902 C CA . SER B 1 289 ? 92.648 35.495 -0.314 1.00 14.42 289 SER B CA 1
ATOM 4903 C C . SER B 1 289 ? 92.713 34.664 0.971 1.00 13.06 289 SER B C 1
ATOM 4904 O O . SER B 1 289 ? 93.654 33.859 1.169 1.00 12.44 289 SER B O 1
ATOM 4907 N N . ASN B 1 290 ? 91.729 34.886 1.850 1.00 11.13 290 ASN B N 1
ATOM 4908 C CA . ASN B 1 290 ? 91.630 34.119 3.081 1.00 9.96 290 ASN B CA 1
ATOM 4909 C C . ASN B 1 290 ? 90.682 32.960 2.837 1.00 9.12 290 ASN B C 1
ATOM 4910 O O . ASN B 1 290 ? 89.549 33.166 2.431 1.00 8.19 290 ASN B O 1
ATOM 4915 N N . ASN B 1 291 ? 91.163 31.760 3.134 1.00 9.04 291 ASN B N 1
ATOM 4916 C CA . ASN B 1 291 ? 90.445 30.525 2.916 1.00 9.13 291 ASN B CA 1
ATOM 4917 C C . ASN B 1 291 ? 90.429 29.754 4.225 1.00 8.29 291 ASN B C 1
ATOM 4918 O O . ASN B 1 291 ? 91.474 29.411 4.752 1.00 8.35 291 ASN B O 1
ATOM 4923 N N . THR B 1 292 ? 89.246 29.542 4.782 1.00 7.97 292 THR B N 1
ATOM 4924 C CA . THR B 1 292 ? 89.159 28.876 6.086 1.00 8.03 292 THR B CA 1
ATOM 4925 C C . THR B 1 292 ? 87.856 28.077 6.275 1.00 8.00 292 THR B C 1
ATOM 4926 O O . THR B 1 292 ? 87.113 27.842 5.308 1.00 6.63 292 THR B O 1
ATOM 4930 N N . GLU B 1 293 ? 87.625 27.606 7.504 1.00 7.17 293 GLU B N 1
ATOM 4931 C CA . GLU B 1 293 ? 86.410 26.877 7.845 1.00 7.42 293 GLU B CA 1
ATOM 4932 C C . GLU B 1 293 ? 86.124 25.659 6.955 1.00 7.25 293 GLU B C 1
ATOM 4933 O O . GLU B 1 293 ? 84.994 25.492 6.493 1.00 7.17 293 GLU B O 1
ATOM 4939 N N . PRO B 1 294 ? 87.141 24.789 6.736 1.00 7.57 294 PRO B N 1
ATOM 4940 C CA . PRO B 1 294 ? 86.874 23.660 5.859 1.00 7.65 294 PRO B CA 1
ATOM 4941 C C . PRO B 1 294 ? 85.899 22.646 6.477 1.00 7.83 294 PRO B C 1
ATOM 4942 O O . PRO B 1 294 ? 85.799 22.512 7.729 1.00 7.40 294 PRO B O 1
ATOM 4946 N N . THR B 1 295 ? 85.220 21.930 5.597 1.00 7.67 295 THR B N 1
ATOM 4947 C CA . THR B 1 295 ? 84.314 20.853 5.977 1.00 8.65 295 THR B CA 1
ATOM 4948 C C . THR B 1 295 ? 84.403 19.812 4.860 1.00 7.95 295 THR B C 1
ATOM 4949 O O . THR B 1 295 ? 84.546 20.157 3.699 1.00 7.52 295 THR B O 1
ATOM 4953 N N . TRP B 1 296 ? 84.311 18.538 5.216 1.00 8.10 296 TRP B N 1
ATOM 4954 C CA . TRP B 1 296 ? 84.464 17.485 4.229 1.00 7.91 296 TRP B CA 1
ATOM 4955 C C . TRP B 1 296 ? 83.193 17.002 3.577 1.00 8.01 296 TRP B C 1
ATOM 4956 O O . TRP B 1 296 ? 82.158 16.901 4.221 1.00 8.74 296 TRP B O 1
ATOM 4967 N N . PHE B 1 297 ? 83.310 16.671 2.294 1.00 8.04 297 PHE B N 1
ATOM 4968 C CA . PHE B 1 297 ? 82.280 15.934 1.585 1.00 9.07 297 PHE B CA 1
ATOM 4969 C C . PHE B 1 297 ? 82.514 14.484 2.004 1.00 9.20 297 PHE B C 1
ATOM 4970 O O . PHE B 1 297 ? 83.610 14.130 2.449 1.00 9.91 297 PHE B O 1
ATOM 4978 N N . PRO B 1 298 ? 81.483 13.641 1.897 1.00 10.25 298 PRO B N 1
ATOM 4979 C CA . PRO B 1 298 ? 81.558 12.232 2.331 1.00 10.64 298 PRO B CA 1
ATOM 4980 C C . PRO B 1 298 ? 82.615 11.333 1.690 1.00 10.88 298 PRO B C 1
ATOM 4981 O O . PRO B 1 298 ? 82.943 10.288 2.259 1.00 12.62 298 PRO B O 1
ATOM 4985 N N . ASP B 1 299 ? 83.125 11.715 0.528 1.00 11.06 299 ASP B N 1
ATOM 4986 C CA . ASP B 1 299 ? 84.160 10.963 -0.156 1.00 11.22 299 ASP B CA 1
ATOM 4987 C C . ASP B 1 299 ? 85.573 11.100 0.468 1.00 10.58 299 ASP B C 1
ATOM 4988 O O . ASP B 1 299 ? 86.524 10.459 -0.011 1.00 10.02 299 ASP B O 1
ATOM 4993 N N . SER B 1 300 ? 85.702 11.925 1.514 1.00 9.16 300 SER B N 1
ATOM 4994 C CA . SER B 1 300 ? 87.002 12.244 2.136 1.00 9.06 300 SER B CA 1
ATOM 4995 C C . SER B 1 300 ? 88.051 12.714 1.122 1.00 8.95 300 SER B C 1
ATOM 4996 O O . SER B 1 300 ? 89.249 12.494 1.320 1.00 9.21 300 SER B O 1
ATOM 4999 N N . GLN B 1 301 ? 87.600 13.365 0.053 1.00 9.86 301 GLN B N 1
ATOM 5000 C CA . GLN B 1 301 ? 88.492 13.846 -1.017 1.00 10.74 301 GLN B CA 1
ATOM 5001 C C . GLN B 1 301 ? 88.244 15.293 -1.378 1.00 10.69 301 GLN B C 1
ATOM 5002 O O . GLN B 1 301 ? 89.117 15.954 -1.896 1.00 12.14 301 GLN B O 1
ATOM 5008 N N . ASN B 1 302 ? 87.038 15.783 -1.111 1.00 9.29 302 ASN B N 1
ATOM 5009 C CA . ASN B 1 302 ? 86.666 17.151 -1.436 1.00 7.98 302 ASN B CA 1
ATOM 5010 C C . ASN B 1 302 ? 86.314 17.935 -0.162 1.00 6.92 302 ASN B C 1
ATOM 5011 O O . ASN B 1 302 ? 85.845 17.376 0.811 1.00 6.88 302 ASN B O 1
ATOM 5016 N N . LEU B 1 303 ? 86.582 19.225 -0.180 1.00 6.83 303 LEU B N 1
ATOM 5017 C CA . LEU B 1 303 ? 86.259 20.091 0.939 1.00 7.11 303 LEU B CA 1
ATOM 5018 C C . LEU B 1 303 ? 85.363 21.227 0.459 1.00 6.16 303 LEU B C 1
ATOM 5019 O O . LEU B 1 303 ? 85.489 21.673 -0.684 1.00 6.69 303 LEU B O 1
ATOM 5024 N N . ALA B 1 304 ? 84.445 21.660 1.320 1.00 5.99 304 ALA B N 1
ATOM 5025 C CA . ALA B 1 304 ? 83.748 22.916 1.107 1.00 5.92 304 ALA B CA 1
ATOM 5026 C C . ALA B 1 304 ? 84.457 23.851 2.105 1.00 5.66 304 ALA B C 1
ATOM 5027 O O . ALA B 1 304 ? 84.983 23.381 3.116 1.00 6.00 304 ALA B O 1
ATOM 5029 N N . PHE B 1 305 ? 84.486 25.148 1.828 1.00 5.30 305 PHE B N 1
ATOM 5030 C CA . PHE B 1 305 ? 85.177 26.098 2.697 1.00 5.18 305 PHE B CA 1
ATOM 5031 C C . PHE B 1 305 ? 84.754 27.532 2.367 1.00 4.97 305 PHE B C 1
ATOM 5032 O O . PHE B 1 305 ? 84.113 27.761 1.351 1.00 4.48 305 PHE B O 1
ATOM 5040 N N . THR B 1 306 ? 85.093 28.478 3.232 1.00 4.23 306 THR B N 1
ATOM 5041 C CA . THR B 1 306 ? 84.729 29.861 3.030 1.00 5.83 306 THR B CA 1
ATOM 5042 C C . THR B 1 306 ? 85.956 30.612 2.486 1.00 6.86 306 THR B C 1
ATOM 5043 O O . THR B 1 306 ? 87.060 30.412 2.959 1.00 6.73 306 THR B O 1
ATOM 5047 N N . SER B 1 307 ? 85.750 31.445 1.482 1.00 7.29 307 SER B N 1
ATOM 5048 C CA . SER B 1 307 ? 86.836 32.289 0.962 1.00 8.69 307 SER B CA 1
ATOM 5049 C C . SER B 1 307 ? 86.331 33.701 0.774 1.00 8.86 307 SER B C 1
ATOM 5050 O O . SER B 1 307 ? 85.136 33.907 0.556 1.00 8.75 307 SER B O 1
ATOM 5053 N N . ASP B 1 308 ? 87.221 34.688 0.877 1.00 9.64 308 ASP B N 1
ATOM 5054 C CA . ASP B 1 308 ? 86.822 36.036 0.571 1.00 10.48 308 ASP B CA 1
ATOM 5055 C C . ASP B 1 308 ? 87.295 36.415 -0.824 1.00 12.60 308 ASP B C 1
ATOM 5056 O O . ASP B 1 308 ? 87.271 37.598 -1.179 1.00 11.75 308 ASP B O 1
ATOM 5061 N N . GLN B 1 309 ? 87.679 35.418 -1.630 1.00 13.78 309 GLN B N 1
ATOM 5062 C CA . GLN B 1 309 ? 88.237 35.725 -2.951 1.00 16.98 309 GLN B CA 1
ATOM 5063 C C . GLN B 1 309 ? 87.280 36.498 -3.883 1.00 17.11 309 GLN B C 1
ATOM 5064 O O . GLN B 1 309 ? 87.727 37.160 -4.817 1.00 18.50 309 GLN B O 1
ATOM 5070 N N . ALA B 1 310 ? 85.982 36.464 -3.611 1.00 17.25 310 ALA B N 1
ATOM 5071 C CA . ALA B 1 310 ? 85.028 37.188 -4.467 1.00 17.34 310 ALA B CA 1
ATOM 5072 C C . ALA B 1 310 ? 84.613 38.518 -3.837 1.00 17.13 310 ALA B C 1
ATOM 5073 O O . ALA B 1 310 ? 83.760 39.237 -4.373 1.00 17.62 310 ALA B O 1
ATOM 5075 N N . GLY B 1 311 ? 85.236 38.851 -2.705 1.00 16.44 311 GLY B N 1
ATOM 5076 C CA . GLY B 1 311 ? 84.925 40.070 -1.958 1.00 14.99 311 GLY B CA 1
ATOM 5077 C C . GLY B 1 311 ? 84.277 39.615 -0.666 1.00 15.01 311 GLY B C 1
ATOM 5078 O O . GLY B 1 311 ? 84.973 39.184 0.267 1.00 14.91 311 GLY B O 1
ATOM 5079 N N . ARG B 1 312 ? 82.947 39.683 -0.613 1.00 13.28 312 ARG B N 1
ATOM 5080 C CA . ARG B 1 312 ? 82.215 39.161 0.534 1.00 12.69 312 ARG B CA 1
ATOM 5081 C C . ARG B 1 312 ? 82.351 37.637 0.588 1.00 10.00 312 ARG B C 1
ATOM 5082 O O . ARG B 1 312 ? 82.378 36.980 -0.441 1.00 10.62 312 ARG B O 1
ATOM 5090 N N . PRO B 1 313 ? 82.507 37.083 1.794 1.00 8.61 313 PRO B N 1
ATOM 5091 C CA . PRO B 1 313 ? 82.668 35.641 1.987 1.00 7.18 313 PRO B CA 1
ATOM 5092 C C . PRO B 1 313 ? 81.619 34.802 1.243 1.00 6.07 313 PRO B C 1
ATOM 5093 O O . PRO B 1 313 ? 80.450 35.165 1.244 1.00 6.56 313 PRO B O 1
ATOM 5097 N N . GLN B 1 314 ? 82.069 33.735 0.575 1.00 5.37 314 GLN B N 1
ATOM 5098 C CA . GLN B 1 314 ? 81.216 32.757 -0.095 1.00 4.79 314 GLN B CA 1
ATOM 5099 C C . GLN B 1 314 ? 81.812 31.394 0.184 1.00 4.97 314 GLN B C 1
ATOM 5100 O O . GLN B 1 314 ? 82.956 31.294 0.668 1.00 5.54 314 GLN B O 1
ATOM 5106 N N . VAL B 1 315 ? 81.047 30.359 -0.117 1.00 4.30 315 VAL B N 1
ATOM 5107 C CA . VAL B 1 315 ? 81.481 28.973 0.056 1.00 4.72 315 VAL B CA 1
ATOM 5108 C C . VAL B 1 315 ? 81.914 28.416 -1.293 1.00 5.23 315 VAL B C 1
ATOM 5109 O O . VAL B 1 315 ? 81.205 28.572 -2.296 1.00 5.72 315 VAL B O 1
ATOM 5113 N N . TYR B 1 316 ? 83.079 27.765 -1.276 1.00 5.05 316 TYR B N 1
ATOM 5114 C CA . TYR B 1 316 ? 83.746 27.129 -2.419 1.00 6.40 316 TYR B CA 1
ATOM 5115 C C . TYR B 1 316 ? 83.927 25.652 -2.121 1.00 6.32 316 TYR B C 1
ATOM 5116 O O . TYR B 1 316 ? 83.812 25.245 -0.958 1.00 5.48 316 TYR B O 1
ATOM 5125 N N . LYS B 1 317 ? 84.190 24.856 -3.159 1.00 6.39 317 LYS B N 1
ATOM 5126 C CA . LYS B 1 317 ? 84.584 23.466 -2.985 1.00 8.30 317 LYS B CA 1
ATOM 5127 C C . LYS B 1 317 ? 85.929 23.279 -3.700 1.00 7.75 317 LYS B C 1
ATOM 5128 O O . LYS B 1 317 ? 86.215 23.957 -4.692 1.00 7.02 317 LYS B O 1
ATOM 5134 N N . VAL B 1 318 ? 86.713 22.334 -3.210 1.00 7.80 318 VAL B N 1
ATOM 5135 C CA . VAL B 1 318 ? 88.002 22.039 -3.816 1.00 9.49 318 VAL B CA 1
ATOM 5136 C C . VAL B 1 318 ? 88.381 20.585 -3.554 1.00 9.01 318 VAL B C 1
ATOM 5137 O O . VAL B 1 318 ? 88.076 20.028 -2.495 1.00 8.46 318 VAL B O 1
ATOM 5141 N N . ASN B 1 319 ? 89.019 19.959 -4.536 1.00 9.07 319 ASN B N 1
ATOM 5142 C CA . ASN B 1 319 ? 89.517 18.615 -4.347 1.00 8.95 319 ASN B CA 1
ATOM 5143 C C . ASN B 1 319 ? 90.896 18.739 -3.673 1.00 8.59 319 ASN B C 1
ATOM 5144 O O . ASN B 1 319 ? 91.720 19.550 -4.084 1.00 8.17 319 ASN B O 1
ATOM 5149 N N . ILE B 1 320 ? 91.137 17.961 -2.620 1.00 9.00 320 ILE B N 1
ATOM 5150 C CA . ILE B 1 320 ? 92.417 18.071 -1.885 1.00 9.48 320 ILE B CA 1
ATOM 5151 C C . ILE B 1 320 ? 93.631 17.638 -2.730 1.00 9.74 320 ILE B C 1
ATOM 5152 O O . ILE B 1 320 ? 94.752 18.053 -2.452 1.00 9.82 320 ILE B O 1
ATOM 5157 N N . ASN B 1 321 ? 93.394 16.825 -3.754 1.00 9.03 321 ASN B N 1
ATOM 5158 C CA . ASN B 1 321 ? 94.472 16.318 -4.594 1.00 10.39 321 ASN B CA 1
ATOM 5159 C C . ASN B 1 321 ? 94.833 17.193 -5.767 1.00 10.41 321 ASN B C 1
ATOM 5160 O O . ASN B 1 321 ? 95.917 17.043 -6.317 1.00 10.27 321 ASN B O 1
ATOM 5165 N N . GLY B 1 322 ? 93.942 18.095 -6.165 1.00 9.97 322 GLY B N 1
ATOM 5166 C CA . GLY B 1 322 ? 94.232 18.917 -7.321 1.00 11.27 322 GLY B CA 1
ATOM 5167 C C . GLY B 1 322 ? 93.123 19.840 -7.768 1.00 12.16 322 GLY B C 1
ATOM 5168 O O . GLY B 1 322 ? 91.969 19.657 -7.388 1.00 12.54 322 GLY B O 1
ATOM 5169 N N . GLY B 1 323 ? 93.497 20.840 -8.569 1.00 12.35 323 GLY B N 1
ATOM 5170 C CA . GLY B 1 323 ? 92.562 21.831 -9.102 1.00 13.03 323 GLY B CA 1
ATOM 5171 C C . GLY B 1 323 ? 92.325 23.074 -8.234 1.00 12.97 323 GLY B C 1
ATOM 5172 O O . GLY B 1 323 ? 92.620 23.091 -7.026 1.00 11.84 323 GLY B O 1
ATOM 5173 N N . ALA B 1 324 ? 91.798 24.109 -8.887 1.00 12.29 324 ALA B N 1
ATOM 5174 C CA . ALA B 1 324 ? 91.428 25.372 -8.265 1.00 12.85 324 ALA B CA 1
ATOM 5175 C C . ALA B 1 324 ? 90.054 25.252 -7.555 1.00 12.19 324 ALA B C 1
ATOM 5176 O O . ALA B 1 324 ? 89.266 24.374 -7.864 1.00 12.55 324 ALA B O 1
ATOM 5178 N N . PRO B 1 325 ? 89.766 26.141 -6.605 1.00 11.98 325 PRO B N 1
ATOM 5179 C CA . PRO B 1 325 ? 88.445 26.060 -5.976 1.00 11.23 325 PRO B CA 1
ATOM 5180 C C . PRO B 1 325 ? 87.316 26.525 -6.926 1.00 11.29 325 PRO B C 1
ATOM 5181 O O . PRO B 1 325 ? 87.570 27.270 -7.878 1.00 11.80 325 PRO B O 1
ATOM 5185 N N . GLN B 1 326 ? 86.099 26.050 -6.694 1.00 10.25 326 GLN B N 1
ATOM 5186 C CA . GLN B 1 326 ? 84.922 26.479 -7.447 1.00 11.50 326 GLN B CA 1
ATOM 5187 C C . GLN B 1 326 ? 83.939 27.086 -6.449 1.00 10.14 326 GLN B C 1
ATOM 5188 O O . GLN B 1 326 ? 83.614 26.452 -5.454 1.00 9.29 326 GLN B O 1
ATOM 5194 N N . ARG B 1 327 ? 83.470 28.304 -6.716 1.00 9.67 327 ARG B N 1
ATOM 5195 C CA . ARG B 1 327 ? 82.467 28.933 -5.876 1.00 8.39 327 ARG B CA 1
ATOM 5196 C C . ARG B 1 327 ? 81.177 28.164 -6.083 1.00 8.19 327 ARG B C 1
ATOM 5197 O O . ARG B 1 327 ? 80.824 27.833 -7.216 1.00 7.67 327 ARG B O 1
ATOM 5205 N N . ILE B 1 328 ? 80.492 27.853 -4.988 1.00 7.36 328 ILE B N 1
ATOM 5206 C CA . ILE B 1 328 ? 79.232 27.106 -5.078 1.00 6.71 328 ILE B CA 1
ATOM 5207 C C . ILE B 1 328 ? 78.012 27.794 -4.507 1.00 6.98 328 ILE B C 1
ATOM 5208 O O . ILE B 1 328 ? 76.906 27.291 -4.691 1.00 6.86 328 ILE B O 1
ATOM 5213 N N . THR B 1 329 ? 78.182 28.908 -3.796 1.00 7.31 329 THR B N 1
ATOM 5214 C CA . THR B 1 329 ? 77.000 29.619 -3.278 1.00 7.59 329 THR B CA 1
ATOM 5215 C C . THR B 1 329 ? 76.744 30.892 -4.078 1.00 8.01 329 THR B C 1
ATOM 5216 O O . THR B 1 329 ? 77.613 31.756 -4.187 1.00 7.65 329 THR B O 1
ATOM 5220 N N . TRP B 1 330 ? 75.537 31.003 -4.607 1.00 9.41 330 TRP B N 1
ATOM 5221 C CA . TRP B 1 330 ? 75.156 32.113 -5.471 1.00 10.94 330 TRP B CA 1
ATOM 5222 C C . TRP B 1 330 ? 73.981 32.919 -4.961 1.00 12.69 330 TRP B C 1
ATOM 5223 O O . TRP B 1 330 ? 73.688 33.989 -5.506 1.00 13.02 330 TRP B O 1
ATOM 5234 N N . GLU B 1 331 ? 73.320 32.420 -3.923 1.00 14.22 331 GLU B N 1
ATOM 5235 C CA . GLU B 1 331 ? 72.143 33.098 -3.372 1.00 16.74 331 GLU B CA 1
ATOM 5236 C C . GLU B 1 331 ? 72.538 33.987 -2.205 1.00 17.24 331 GLU B C 1
ATOM 5237 O O . GLU B 1 331 ? 73.523 33.709 -1.533 1.00 19.14 331 GLU B O 1
ATOM 5243 N N . GLY B 1 332 ? 71.799 35.076 -1.986 1.00 17.71 332 GLY B N 1
ATOM 5244 C CA . GLY B 1 332 ? 72.094 36.014 -0.888 1.00 17.38 332 GLY B CA 1
ATOM 5245 C C . GLY B 1 332 ? 73.210 36.978 -1.245 1.00 17.39 332 GLY B C 1
ATOM 5246 O O . GLY B 1 332 ? 73.519 37.179 -2.442 1.00 17.90 332 GLY B O 1
ATOM 5247 N N . SER B 1 333 ? 73.806 37.611 -0.233 1.00 16.18 333 SER B N 1
ATOM 5248 C CA . SER B 1 333 ? 74.957 38.511 -0.482 1.00 14.28 333 SER B CA 1
ATOM 5249 C C . SER B 1 333 ? 76.246 37.996 0.134 1.00 12.59 333 SER B C 1
ATOM 5250 O O . SER B 1 333 ? 77.334 38.522 -0.145 1.00 12.41 333 SER B O 1
ATOM 5253 N N . GLN B 1 334 ? 76.127 36.966 0.974 1.00 10.64 334 GLN B N 1
ATOM 5254 C CA . GLN B 1 334 ? 77.245 36.428 1.734 1.00 9.52 334 GLN B CA 1
ATOM 5255 C C . GLN B 1 334 ? 76.880 35.057 2.312 1.00 8.79 334 GLN B C 1
ATOM 5256 O O . GLN B 1 334 ? 75.763 34.861 2.767 1.00 8.14 334 GLN B O 1
ATOM 5262 N N . ASN B 1 335 ? 77.814 34.105 2.259 1.00 7.10 335 ASN B N 1
ATOM 5263 C CA . ASN B 1 335 ? 77.529 32.731 2.715 1.00 6.24 335 ASN B CA 1
ATOM 5264 C C . ASN B 1 335 ? 78.815 32.232 3.301 1.00 6.41 335 ASN B C 1
ATOM 5265 O O . ASN B 1 335 ? 79.874 32.469 2.703 1.00 6.00 335 ASN B O 1
ATOM 5270 N N . GLN B 1 336 ? 78.760 31.528 4.438 1.00 5.50 336 GLN B N 1
ATOM 5271 C CA . GLN B 1 336 ? 79.996 31.130 5.102 1.00 6.56 336 GLN B CA 1
ATOM 5272 C C . GLN B 1 336 ? 79.804 30.055 6.135 1.00 7.07 336 GLN B C 1
ATOM 5273 O O . GLN B 1 336 ? 78.677 29.789 6.570 1.00 6.47 336 GLN B O 1
ATOM 5279 N N . ASP B 1 337 ? 80.928 29.445 6.510 1.00 8.10 337 ASP B N 1
ATOM 5280 C CA . ASP B 1 337 ? 81.009 28.451 7.594 1.00 8.47 337 ASP B CA 1
ATOM 5281 C C . ASP B 1 337 ? 80.025 27.290 7.392 1.00 8.22 337 ASP B C 1
ATOM 5282 O O . ASP B 1 337 ? 79.077 27.100 8.141 1.00 9.36 337 ASP B O 1
ATOM 5287 N N . ALA B 1 338 ? 80.287 26.525 6.348 1.00 7.62 338 ALA B N 1
ATOM 5288 C CA . ALA B 1 338 ? 79.407 25.469 5.907 1.00 7.37 338 ALA B CA 1
ATOM 5289 C C . ALA B 1 338 ? 79.676 24.144 6.625 1.00 6.27 338 ALA B C 1
ATOM 5290 O O . ALA B 1 338 ? 80.751 23.948 7.193 1.00 6.80 338 ALA B O 1
ATOM 5292 N N . ASP B 1 339 ? 78.675 23.279 6.623 1.00 6.01 339 ASP B N 1
ATOM 5293 C CA . ASP B 1 339 ? 78.802 21.904 7.097 1.00 6.56 339 ASP B CA 1
ATOM 5294 C C . ASP B 1 339 ? 78.030 21.052 6.100 1.00 6.60 339 ASP B C 1
ATOM 5295 O O . ASP B 1 339 ? 76.846 21.286 5.846 1.00 4.86 339 ASP B O 1
ATOM 5300 N N . VAL B 1 340 ? 78.712 20.079 5.499 1.00 7.18 340 VAL B N 1
ATOM 5301 C CA . VAL B 1 340 ? 78.093 19.229 4.497 1.00 7.69 340 VAL B CA 1
ATOM 5302 C C . VAL B 1 340 ? 77.483 18.024 5.201 1.00 7.84 340 VAL B C 1
ATOM 5303 O O . VAL B 1 340 ? 78.109 17.465 6.087 1.00 7.50 340 VAL B O 1
ATOM 5307 N N . SER B 1 341 ? 76.274 17.628 4.798 1.00 8.45 341 SER B N 1
ATOM 5308 C CA . SER B 1 341 ? 75.589 16.471 5.385 1.00 9.85 341 SER B CA 1
ATOM 5309 C C . SER B 1 341 ? 76.362 15.189 5.132 1.00 11.42 341 SER B C 1
ATOM 5310 O O . SER B 1 341 ? 77.121 15.091 4.158 1.00 10.47 341 SER B O 1
ATOM 5313 N N . SER B 1 342 ? 76.142 14.182 5.969 1.00 12.71 342 SER B N 1
ATOM 5314 C CA . SER B 1 342 ? 76.914 12.938 5.803 1.00 14.99 342 SER B CA 1
ATOM 5315 C C . SER B 1 342 ? 76.533 12.165 4.555 1.00 14.73 342 SER B C 1
ATOM 5316 O O . SER B 1 342 ? 77.288 11.308 4.128 1.00 15.03 342 SER B O 1
ATOM 5319 N N . ASP B 1 343 ? 75.370 12.470 3.973 1.00 15.67 343 ASP B N 1
ATOM 5320 C CA . ASP B 1 343 ? 74.960 11.840 2.717 1.00 16.78 343 ASP B CA 1
ATOM 5321 C C . ASP B 1 343 ? 75.338 12.676 1.510 1.00 16.49 343 ASP B C 1
ATOM 5322 O O . ASP B 1 343 ? 75.116 12.261 0.371 1.00 16.67 343 ASP B O 1
ATOM 5327 N N . GLY B 1 344 ? 75.900 13.859 1.765 1.00 15.62 344 GLY B N 1
ATOM 5328 C CA . GLY B 1 344 ? 76.330 14.773 0.706 1.00 15.03 344 GLY B CA 1
ATOM 5329 C C . GLY B 1 344 ? 75.234 15.443 -0.116 1.00 14.71 344 GLY B C 1
ATOM 5330 O O . GLY B 1 344 ? 75.534 16.100 -1.100 1.00 15.36 344 GLY B O 1
ATOM 5331 N N . LYS B 1 345 ? 73.971 15.300 0.265 1.00 13.92 345 LYS B N 1
ATOM 5332 C CA . LYS B 1 345 ? 72.864 15.910 -0.506 1.00 14.05 345 LYS B CA 1
ATOM 5333 C C . LYS B 1 345 ? 72.646 17.408 -0.236 1.00 12.10 345 LYS B C 1
ATOM 5334 O O . LYS B 1 345 ? 72.109 18.143 -1.079 1.00 11.61 345 LYS B O 1
ATOM 5340 N N . PHE B 1 346 ? 73.090 17.875 0.925 1.00 9.33 346 PHE B N 1
ATOM 5341 C CA . PHE B 1 346 ? 72.917 19.290 1.257 1.00 7.70 346 PHE B CA 1
ATOM 5342 C C . PHE B 1 346 ? 73.994 19.752 2.206 1.00 6.81 346 PHE B C 1
ATOM 5343 O O . PHE B 1 346 ? 74.762 18.929 2.744 1.00 5.58 346 PHE B O 1
ATOM 5351 N N . MET B 1 347 ? 74.082 21.074 2.357 1.00 5.72 347 MET B N 1
ATOM 5352 C CA . MET B 1 347 ? 74.931 21.678 3.389 1.00 6.43 347 MET B CA 1
ATOM 5353 C C . MET B 1 347 ? 74.140 22.749 4.106 1.00 5.68 347 MET B C 1
ATOM 5354 O O . MET B 1 347 ? 73.135 23.246 3.580 1.00 5.91 347 MET B O 1
ATOM 5359 N N . VAL B 1 348 ? 74.542 23.042 5.333 1.00 4.89 348 VAL B N 1
ATOM 5360 C CA . VAL B 1 348 ? 74.006 24.201 6.050 1.00 5.19 348 VAL B CA 1
ATOM 5361 C C . VAL B 1 348 ? 75.159 25.192 6.144 1.00 5.40 348 VAL B C 1
ATOM 5362 O O . VAL B 1 348 ? 76.346 24.777 6.104 1.00 4.45 348 VAL B O 1
ATOM 5366 N N . MET B 1 349 ? 74.814 26.466 6.303 1.00 5.05 349 MET B N 1
ATOM 5367 C CA A MET B 1 349 ? 75.787 27.542 6.329 0.50 7.19 349 MET B CA 1
ATOM 5368 C CA B MET B 1 349 ? 75.797 27.537 6.349 0.50 5.89 349 MET B CA 1
ATOM 5369 C C . MET B 1 349 ? 75.159 28.783 6.953 1.00 6.71 349 MET B C 1
ATOM 5370 O O . MET B 1 349 ? 73.952 28.806 7.242 1.00 7.00 349 MET B O 1
ATOM 5379 N N . VAL B 1 350 ? 75.972 29.810 7.143 1.00 7.00 350 VAL B N 1
ATOM 5380 C CA . VAL B 1 350 ? 75.476 31.084 7.651 1.00 9.00 350 VAL B CA 1
ATOM 5381 C C . VAL B 1 350 ? 75.293 31.916 6.383 1.00 10.76 350 VAL B C 1
ATOM 5382 O O . VAL B 1 350 ? 76.255 32.125 5.631 1.00 10.99 350 VAL B O 1
ATOM 5386 N N . SER B 1 351 ? 74.070 32.348 6.116 1.00 12.62 351 SER B N 1
ATOM 5387 C CA . SER B 1 351 ? 73.771 33.156 4.932 1.00 15.98 351 SER B CA 1
ATOM 5388 C C . SER B 1 351 ? 73.198 34.512 5.303 1.00 18.16 351 SER B C 1
ATOM 5389 O O . SER B 1 351 ? 72.393 34.607 6.232 1.00 17.38 351 SER B O 1
ATOM 5392 N N . SER B 1 352 ? 73.597 35.541 4.553 1.00 20.48 352 SER B N 1
ATOM 5393 C CA . SER B 1 352 ? 73.032 36.887 4.693 1.00 23.72 352 SER B CA 1
ATOM 5394 C C . SER B 1 352 ? 72.157 37.172 3.477 1.00 26.13 352 SER B C 1
ATOM 5395 O O . SER B 1 352 ? 72.649 37.272 2.354 1.00 26.13 352 SER B O 1
ATOM 5398 N N . ASN B 1 353 ? 70.849 37.255 3.713 1.00 28.95 353 ASN B N 1
ATOM 5399 C CA . ASN B 1 353 ? 69.869 37.585 2.685 1.00 30.90 353 ASN B CA 1
ATOM 5400 C C . ASN B 1 353 ? 69.105 38.784 3.232 1.00 31.80 353 ASN B C 1
ATOM 5401 O O . ASN B 1 353 ? 68.601 38.743 4.368 1.00 31.93 353 ASN B O 1
ATOM 5406 N N . GLY B 1 354 ? 69.037 39.859 2.447 1.00 32.65 354 GLY B N 1
ATOM 5407 C CA . GLY B 1 354 ? 68.368 41.095 2.872 1.00 33.00 354 GLY B CA 1
ATOM 5408 C C . GLY B 1 354 ? 68.962 41.677 4.149 1.00 33.27 354 GLY B C 1
ATOM 5409 O O . GLY B 1 354 ? 68.248 42.300 4.952 1.00 33.51 354 GLY B O 1
ATOM 5410 N N . GLY B 1 355 ? 70.265 41.447 4.354 1.00 33.07 355 GLY B N 1
ATOM 5411 C CA . GLY B 1 355 ? 70.979 41.974 5.517 1.00 32.31 355 GLY B CA 1
ATOM 5412 C C . GLY B 1 355 ? 70.845 41.177 6.805 1.00 31.54 355 GLY B C 1
ATOM 5413 O O . GLY B 1 355 ? 71.510 41.497 7.805 1.00 32.29 355 GLY B O 1
ATOM 5414 N N . GLN B 1 356 ? 69.991 40.154 6.807 1.00 29.73 356 GLN B N 1
ATOM 5415 C CA . GLN B 1 356 ? 69.813 39.318 8.003 1.00 28.11 356 GLN B CA 1
ATOM 5416 C C . GLN B 1 356 ? 70.678 38.057 7.947 1.00 25.85 356 GLN B C 1
ATOM 5417 O O . GLN B 1 356 ? 70.690 37.349 6.926 1.00 26.39 356 GLN B O 1
ATOM 5423 N N . GLN B 1 357 ? 71.357 37.766 9.052 1.00 22.26 357 GLN B N 1
ATOM 5424 C CA . GLN B 1 357 ? 72.261 36.617 9.143 1.00 19.65 357 GLN B CA 1
ATOM 5425 C C . GLN B 1 357 ? 71.601 35.388 9.806 1.00 16.76 357 GLN B C 1
ATOM 5426 O O . GLN B 1 357 ? 71.432 35.363 11.030 1.00 16.59 357 GLN B O 1
ATOM 5432 N N . HIS B 1 358 ? 71.251 34.372 9.000 1.00 13.83 358 HIS B N 1
ATOM 5433 C CA . HIS B 1 358 ? 70.641 33.132 9.527 1.00 11.51 358 HIS B CA 1
ATOM 5434 C C . HIS B 1 358 ? 71.292 31.837 9.014 1.00 10.12 358 HIS B C 1
ATOM 5435 O O . HIS B 1 358 ? 72.054 31.866 8.058 1.00 8.88 358 HIS B O 1
ATOM 5442 N N . ILE B 1 359 ? 70.983 30.714 9.665 1.00 8.23 359 ILE B N 1
ATOM 5443 C CA . ILE B 1 359 ? 71.399 29.402 9.162 1.00 7.34 359 ILE B CA 1
ATOM 5444 C C . ILE B 1 359 ? 70.499 29.061 7.976 1.00 7.43 359 ILE B C 1
ATOM 5445 O O . ILE B 1 359 ? 69.254 29.164 8.065 1.00 6.61 359 ILE B O 1
ATOM 5450 N N . ALA B 1 360 ? 71.126 28.676 6.864 1.00 6.53 360 ALA B N 1
ATOM 5451 C CA . ALA B 1 360 ? 70.395 28.318 5.651 1.00 7.52 360 ALA B CA 1
ATOM 5452 C C . ALA B 1 360 ? 70.867 26.966 5.171 1.00 7.61 360 ALA B C 1
ATOM 5453 O O . ALA B 1 360 ? 71.971 26.530 5.521 1.00 7.05 360 ALA B O 1
ATOM 5455 N N . LYS B 1 361 ? 70.020 26.275 4.425 1.00 7.77 361 LYS B N 1
ATOM 5456 C CA . LYS B 1 361 ? 70.454 25.020 3.827 1.00 8.40 361 LYS B CA 1
ATOM 5457 C C . LYS B 1 361 ? 70.484 25.099 2.300 1.00 7.59 361 LYS B C 1
ATOM 5458 O O . LYS B 1 361 ? 69.619 25.701 1.687 1.00 7.88 361 LYS B O 1
ATOM 5464 N N . GLN B 1 362 ? 71.514 24.539 1.698 1.00 7.18 362 GLN B N 1
ATOM 5465 C CA . GLN B 1 362 ? 71.626 24.549 0.234 1.00 6.71 362 GLN B CA 1
ATOM 5466 C C . GLN B 1 362 ? 71.639 23.111 -0.307 1.00 7.36 362 GLN B C 1
ATOM 5467 O O . GLN B 1 362 ? 72.449 22.285 0.127 1.00 6.16 362 GLN B O 1
ATOM 5473 N N . ASP B 1 363 ? 70.743 22.826 -1.238 1.00 7.82 363 ASP B N 1
ATOM 5474 C CA . ASP B 1 363 ? 70.652 21.514 -1.892 1.00 10.25 363 ASP B CA 1
ATOM 5475 C C . ASP B 1 363 ? 71.871 21.463 -2.815 1.00 10.25 363 ASP B C 1
ATOM 5476 O O . ASP B 1 363 ? 72.020 22.324 -3.676 1.00 9.98 363 ASP B O 1
ATOM 5481 N N . LEU B 1 364 ? 72.771 20.491 -2.613 1.00 10.44 364 LEU B N 1
ATOM 5482 C CA . LEU B 1 364 ? 74.018 20.473 -3.387 1.00 12.05 364 LEU B CA 1
ATOM 5483 C C . LEU B 1 364 ? 73.857 20.048 -4.852 1.00 13.58 364 LEU B C 1
ATOM 5484 O O . LEU B 1 364 ? 74.687 20.400 -5.684 1.00 15.22 364 LEU B O 1
ATOM 5489 N N . ALA B 1 365 ? 72.792 19.319 -5.155 1.00 14.78 365 ALA B N 1
ATOM 5490 C CA . ALA B 1 365 ? 72.515 18.890 -6.520 1.00 16.02 365 ALA B CA 1
ATOM 5491 C C . ALA B 1 365 ? 71.865 20.002 -7.378 1.00 16.97 365 ALA B C 1
ATOM 5492 O O . ALA B 1 365 ? 72.059 20.042 -8.591 1.00 18.17 365 ALA B O 1
ATOM 5494 N N . THR B 1 366 ? 71.111 20.912 -6.751 1.00 18.07 366 THR B N 1
ATOM 5495 C CA . THR B 1 366 ? 70.369 21.946 -7.493 1.00 17.66 366 THR B CA 1
ATOM 5496 C C . THR B 1 366 ? 70.799 23.381 -7.221 1.00 17.98 366 THR B C 1
ATOM 5497 O O . THR B 1 366 ? 70.527 24.266 -8.028 1.00 18.23 366 THR B O 1
ATOM 5501 N N . GLY B 1 367 ? 71.447 23.627 -6.089 1.00 16.91 367 GLY B N 1
ATOM 5502 C CA . GLY B 1 367 ? 71.827 24.991 -5.726 1.00 16.85 367 GLY B CA 1
ATOM 5503 C C . GLY B 1 367 ? 70.725 25.763 -4.998 1.00 16.38 367 GLY B C 1
ATOM 5504 O O . GLY B 1 367 ? 70.935 26.905 -4.601 1.00 17.14 367 GLY B O 1
ATOM 5505 N N . GLY B 1 368 ? 69.563 25.141 -4.825 1.00 16.00 368 GLY B N 1
ATOM 5506 C CA . GLY B 1 368 ? 68.415 25.764 -4.160 1.00 15.08 368 GLY B CA 1
ATOM 5507 C C . GLY B 1 368 ? 68.697 25.983 -2.682 1.00 14.47 368 GLY B C 1
ATOM 5508 O O . GLY B 1 368 ? 69.309 25.119 -2.020 1.00 13.38 368 GLY B O 1
ATOM 5509 N N . VAL B 1 369 ? 68.270 27.139 -2.178 1.00 12.92 369 VAL B N 1
ATOM 5510 C CA . VAL B 1 369 ? 68.567 27.552 -0.807 1.00 12.85 369 VAL B CA 1
ATOM 5511 C C . VAL B 1 369 ? 67.309 27.794 0.017 1.00 13.48 369 VAL B C 1
ATOM 5512 O O . VAL B 1 369 ? 66.347 28.391 -0.478 1.00 13.75 369 VAL B O 1
ATOM 5516 N N . GLN B 1 370 ? 67.320 27.342 1.272 1.00 12.78 370 GLN B N 1
ATOM 5517 C CA . GLN B 1 370 ? 66.192 27.558 2.170 1.00 13.06 370 GLN B CA 1
ATOM 5518 C C . GLN B 1 370 ? 66.724 28.054 3.515 1.00 11.43 370 GLN B C 1
ATOM 5519 O O . GLN B 1 370 ? 67.590 27.413 4.098 1.00 9.65 370 GLN B O 1
ATOM 5525 N N . VAL B 1 371 ? 66.210 29.200 3.983 1.00 10.65 371 VAL B N 1
ATOM 5526 C CA . VAL B 1 371 ? 66.596 29.755 5.281 1.00 10.22 371 VAL B CA 1
ATOM 5527 C C . VAL B 1 371 ? 65.913 28.934 6.367 1.00 9.85 371 VAL B C 1
ATOM 5528 O O . VAL B 1 371 ? 64.705 28.674 6.281 1.00 9.77 371 VAL B O 1
ATOM 5532 N N . LEU B 1 372 ? 66.665 28.545 7.398 1.00 7.92 372 LEU B N 1
ATOM 5533 C CA . LEU B 1 372 ? 66.114 27.692 8.442 1.00 8.33 372 LEU B CA 1
ATOM 5534 C C . LEU B 1 372 ? 65.831 28.380 9.763 1.00 9.07 372 LEU B C 1
ATOM 5535 O O . LEU B 1 372 ? 64.789 28.140 10.372 1.00 9.28 372 LEU B O 1
ATOM 5540 N N . SER B 1 373 ? 66.771 29.200 10.219 1.00 8.47 373 SER B N 1
ATOM 5541 C CA . SER B 1 373 ? 66.660 29.831 11.533 1.00 10.08 373 SER B CA 1
ATOM 5542 C C . SER B 1 373 ? 66.144 31.254 11.448 1.00 10.91 373 SER B C 1
ATOM 5543 O O . SER B 1 373 ? 66.176 31.885 10.382 1.00 9.44 373 SER B O 1
ATOM 5546 N N . SER B 1 374 ? 65.679 31.766 12.582 1.00 12.25 374 SER B N 1
ATOM 5547 C CA . SER B 1 374 ? 65.134 33.132 12.644 1.00 13.88 374 SER B CA 1
ATOM 5548 C C . SER B 1 374 ? 65.672 33.910 13.867 1.00 14.36 374 SER B C 1
ATOM 5549 O O . SER B 1 374 ? 65.209 35.005 14.179 1.00 14.73 374 SER B O 1
ATOM 5552 N N . THR B 1 375 ? 66.682 33.343 14.522 1.00 14.43 375 THR B N 1
ATOM 5553 C CA . THR B 1 375 ? 67.347 33.964 15.671 1.00 14.22 375 THR B CA 1
ATOM 5554 C C . THR B 1 375 ? 68.333 35.058 15.234 1.00 14.62 375 THR B C 1
ATOM 5555 O O . THR B 1 375 ? 68.467 35.341 14.047 1.00 14.62 375 THR B O 1
ATOM 5559 N N . PHE B 1 376 ? 69.035 35.654 16.190 1.00 14.89 376 PHE B N 1
ATOM 5560 C CA . PHE B 1 376 ? 69.897 36.794 15.908 1.00 14.87 376 PHE B CA 1
ATOM 5561 C C . PHE B 1 376 ? 71.371 36.489 15.825 1.00 14.18 376 PHE B C 1
ATOM 5562 O O . PHE B 1 376 ? 71.944 35.940 16.755 1.00 13.29 376 PHE B O 1
ATOM 5570 N N . LEU B 1 377 ? 71.967 36.866 14.695 1.00 13.74 377 LEU B N 1
ATOM 5571 C CA . LEU B 1 377 ? 73.409 36.687 14.467 1.00 14.35 377 LEU B CA 1
ATOM 5572 C C . LEU B 1 377 ? 73.821 35.200 14.600 1.00 13.23 377 LEU B C 1
ATOM 5573 O O . LEU B 1 377 ? 74.714 34.839 15.364 1.00 13.37 377 LEU B O 1
ATOM 5578 N N . ASP B 1 378 ? 73.130 34.360 13.848 1.00 12.80 378 ASP B N 1
ATOM 5579 C CA . ASP B 1 378 ? 73.368 32.922 13.816 1.00 12.42 378 ASP B CA 1
ATOM 5580 C C . ASP B 1 378 ? 74.769 32.587 13.302 1.00 11.86 378 ASP B C 1
ATOM 5581 O O . ASP B 1 378 ? 75.228 33.172 12.330 1.00 11.67 378 ASP B O 1
ATOM 5586 N N . GLU B 1 379 ? 75.457 31.686 14.000 1.00 11.19 379 GLU B N 1
ATOM 5587 C CA . GLU B 1 379 ? 76.841 31.337 13.674 1.00 11.79 379 GLU B CA 1
ATOM 5588 C C . GLU B 1 379 ? 77.111 29.874 13.805 1.00 10.31 379 GLU B C 1
ATOM 5589 O O . GLU B 1 379 ? 76.399 29.151 14.502 1.00 9.75 379 GLU B O 1
ATOM 5595 N N . THR B 1 380 ? 78.200 29.467 13.164 1.00 10.47 380 THR B N 1
ATOM 5596 C CA . THR B 1 380 ? 78.788 28.128 13.322 1.00 10.16 380 THR B CA 1
ATOM 5597 C C . THR B 1 380 ? 77.786 26.980 13.421 1.00 9.08 380 THR B C 1
ATOM 5598 O O . THR B 1 380 ? 77.664 26.375 14.502 1.00 8.63 380 THR B O 1
ATOM 5602 N N . PRO B 1 381 ? 77.071 26.656 12.307 1.00 8.38 381 PRO B N 1
ATOM 5603 C CA . PRO B 1 381 ? 76.174 25.485 12.398 1.00 7.44 381 PRO B CA 1
ATOM 5604 C C . PRO B 1 381 ? 76.893 24.127 12.285 1.00 7.23 381 PRO B C 1
ATOM 5605 O O . PRO B 1 381 ? 77.896 23.997 11.572 1.00 7.18 381 PRO B O 1
ATOM 5609 N N . SER B 1 382 ? 76.368 23.114 12.963 1.00 5.71 382 SER B N 1
ATOM 5610 C CA . SER B 1 382 ? 76.902 21.784 12.826 1.00 5.11 382 SER B CA 1
ATOM 5611 C C . SER B 1 382 ? 75.711 20.817 12.701 1.00 5.48 382 SER B C 1
ATOM 5612 O O . SER B 1 382 ? 74.757 20.871 13.511 1.00 4.90 382 SER B O 1
ATOM 5615 N N . LEU B 1 383 ? 75.783 19.922 11.719 1.00 5.10 383 LEU B N 1
ATOM 5616 C CA . LEU B 1 383 ? 74.730 18.927 11.484 1.00 5.91 383 LEU B CA 1
ATOM 5617 C C . LEU B 1 383 ? 74.777 17.653 12.333 1.00 5.49 383 LEU B C 1
ATOM 5618 O O . LEU B 1 383 ? 75.849 17.104 12.569 1.00 5.24 383 LEU B O 1
ATOM 5623 N N . ALA B 1 384 ? 73.602 17.180 12.761 1.00 4.91 384 ALA B N 1
ATOM 5624 C CA . ALA B 1 384 ? 73.454 15.849 13.347 1.00 5.22 384 ALA B CA 1
ATOM 5625 C C . ALA B 1 384 ? 73.918 14.801 12.308 1.00 5.39 384 ALA B C 1
ATOM 5626 O O . ALA B 1 384 ? 73.828 15.062 11.096 1.00 5.24 384 ALA B O 1
ATOM 5628 N N . PRO B 1 385 ? 74.415 13.624 12.770 1.00 6.07 385 PRO B N 1
ATOM 5629 C CA . PRO B 1 385 ? 74.898 12.633 11.804 1.00 5.90 385 PRO B CA 1
ATOM 5630 C C . PRO B 1 385 ? 73.831 12.031 10.907 1.00 6.12 385 PRO B C 1
ATOM 5631 O O . PRO B 1 385 ? 74.204 11.440 9.900 1.00 6.35 385 PRO B O 1
ATOM 5635 N N . ASN B 1 386 ? 72.535 12.154 11.250 1.00 5.41 386 ASN B N 1
ATOM 5636 C CA . ASN B 1 386 ? 71.492 11.709 10.320 1.00 5.88 386 ASN B CA 1
ATOM 5637 C C . ASN B 1 386 ? 70.925 12.851 9.471 1.00 6.49 386 ASN B C 1
ATOM 5638 O O . ASN B 1 386 ? 69.945 12.665 8.750 1.00 5.01 386 ASN B O 1
ATOM 5643 N N . GLY B 1 387 ? 71.537 14.040 9.570 1.00 5.93 387 GLY B N 1
ATOM 5644 C CA . GLY B 1 387 ? 71.103 15.185 8.777 1.00 6.35 387 GLY B CA 1
ATOM 5645 C C . GLY B 1 387 ? 69.786 15.884 9.133 1.00 6.35 387 GLY B C 1
ATOM 5646 O O . GLY B 1 387 ? 69.367 16.771 8.401 1.00 6.93 387 GLY B O 1
ATOM 5647 N N . THR B 1 388 ? 69.163 15.531 10.257 1.00 5.97 388 THR B N 1
ATOM 5648 C CA . THR B 1 388 ? 67.804 16.016 10.599 1.00 4.81 388 THR B CA 1
ATOM 5649 C C . THR B 1 388 ? 67.735 17.262 11.469 1.00 5.16 388 THR B C 1
ATOM 5650 O O . THR B 1 388 ? 66.667 17.892 11.572 1.00 4.55 388 THR B O 1
ATOM 5654 N N . MET B 1 389 ? 68.878 17.634 12.054 1.00 3.97 389 MET B N 1
ATOM 5655 C CA . MET B 1 389 ? 68.931 18.731 13.005 1.00 4.43 389 MET B CA 1
ATOM 5656 C C . MET B 1 389 ? 70.256 19.443 12.896 1.00 3.19 389 MET B C 1
ATOM 5657 O O . MET B 1 389 ? 71.255 18.833 12.569 1.00 2.00 389 MET B O 1
ATOM 5662 N N . VAL B 1 390 ? 70.236 20.721 13.229 1.00 3.47 390 VAL B N 1
ATOM 5663 C CA . VAL B 1 390 ? 71.408 21.575 13.213 1.00 4.59 390 VAL B CA 1
ATOM 5664 C C . VAL B 1 390 ? 71.548 22.212 14.569 1.00 4.69 390 VAL B C 1
ATOM 5665 O O . VAL B 1 390 ? 70.552 22.712 15.132 1.00 5.69 390 VAL B O 1
ATOM 5669 N N . ILE B 1 391 ? 72.757 22.197 15.103 1.00 4.10 391 ILE B N 1
ATOM 5670 C CA . ILE B 1 391 ? 73.046 22.954 16.306 1.00 5.42 391 ILE B CA 1
ATOM 5671 C C . ILE B 1 391 ? 73.865 24.174 15.880 1.00 6.24 391 ILE B C 1
ATOM 5672 O O . ILE B 1 391 ? 74.746 24.080 15.010 1.00 6.47 391 ILE B O 1
ATOM 5677 N N . TYR B 1 392 ? 73.595 25.321 16.484 1.00 6.01 392 TYR B N 1
ATOM 5678 C CA . TYR B 1 392 ? 74.317 26.549 16.083 1.00 6.42 392 TYR B CA 1
ATOM 5679 C C . TYR B 1 392 ? 74.262 27.517 17.257 1.00 7.39 392 TYR B C 1
ATOM 5680 O O . TYR B 1 392 ? 73.557 27.233 18.232 1.00 7.57 392 TYR B O 1
ATOM 5689 N N . SER B 1 393 ? 75.028 28.607 17.211 1.00 7.65 393 SER B N 1
ATOM 5690 C CA . SER B 1 393 ? 74.955 29.608 18.282 1.00 8.26 393 SER B CA 1
ATOM 5691 C C . SER B 1 393 ? 74.337 30.915 17.768 1.00 7.77 393 SER B C 1
ATOM 5692 O O . SER B 1 393 ? 74.372 31.232 16.561 1.00 6.91 393 SER B O 1
ATOM 5695 N N . SER B 1 394 ? 73.739 31.657 18.687 1.00 8.50 394 SER B N 1
ATOM 5696 C CA . SER B 1 394 ? 73.130 32.948 18.362 1.00 9.42 394 SER B CA 1
ATOM 5697 C C . SER B 1 394 ? 73.363 33.909 19.524 1.00 10.30 394 SER B C 1
ATOM 5698 O O . SER B 1 394 ? 73.807 33.487 20.599 1.00 10.16 394 SER B O 1
ATOM 5701 N N . SER B 1 395 ? 73.099 35.193 19.294 1.00 11.61 395 SER B N 1
ATOM 5702 C CA . SER B 1 395 ? 73.235 36.217 20.342 1.00 13.34 395 SER B CA 1
ATOM 5703 C C . SER B 1 395 ? 71.909 36.414 21.030 1.00 13.50 395 SER B C 1
ATOM 5704 O O . SER B 1 395 ? 70.916 36.748 20.377 1.00 12.83 395 SER B O 1
ATOM 5707 N N . GLN B 1 396 ? 71.917 36.217 22.351 1.00 14.86 396 GLN B N 1
ATOM 5708 C CA . GLN B 1 396 ? 70.750 36.338 23.201 1.00 16.56 396 GLN B CA 1
ATOM 5709 C C . GLN B 1 396 ? 71.059 37.313 24.351 1.00 18.55 396 GLN B C 1
ATOM 5710 O O . GLN B 1 396 ? 71.761 36.957 25.306 1.00 19.39 396 GLN B O 1
ATOM 5716 N N . GLY B 1 397 ? 70.545 38.534 24.256 1.00 20.39 397 GLY B N 1
ATOM 5717 C CA . GLY B 1 397 ? 70.780 39.546 25.294 1.00 22.79 397 GLY B CA 1
ATOM 5718 C C . GLY B 1 397 ? 72.251 39.826 25.543 1.00 23.86 397 GLY B C 1
ATOM 5719 O O . GLY B 1 397 ? 72.957 40.274 24.648 1.00 24.93 397 GLY B O 1
ATOM 5720 N N . MET B 1 398 ? 72.714 39.508 26.752 1.00 24.98 398 MET B N 1
ATOM 5721 C CA . MET B 1 398 ? 74.112 39.718 27.181 1.00 25.50 398 MET B CA 1
ATOM 5722 C C . MET B 1 398 ? 75.153 38.809 26.499 1.00 24.73 398 MET B C 1
ATOM 5723 O O . MET B 1 398 ? 76.345 39.122 26.506 1.00 25.56 398 MET B O 1
ATOM 5728 N N . GLY B 1 399 ? 74.728 37.683 25.929 1.00 23.11 399 GLY B N 1
ATOM 5729 C CA . GLY B 1 399 ? 75.697 36.781 25.330 1.00 20.84 399 GLY B CA 1
ATOM 5730 C C . GLY B 1 399 ? 75.194 35.692 24.406 1.00 19.08 399 GLY B C 1
ATOM 5731 O O . GLY B 1 399 ? 74.026 35.622 24.065 1.00 19.95 399 GLY B O 1
ATOM 5732 N N . SER B 1 400 ? 76.115 34.816 24.063 1.00 16.95 400 SER B N 1
ATOM 5733 C CA . SER B 1 400 ? 75.933 33.725 23.125 1.00 15.24 400 SER B CA 1
ATOM 5734 C C . SER B 1 400 ? 75.299 32.478 23.765 1.00 13.36 400 SER B C 1
ATOM 5735 O O . SER B 1 400 ? 75.675 32.070 24.875 1.00 12.33 400 SER B O 1
ATOM 5738 N N . VAL B 1 401 ? 74.375 31.853 23.035 1.00 11.18 401 VAL B N 1
ATOM 5739 C CA . VAL B 1 401 ? 73.688 30.642 23.476 1.00 10.03 401 VAL B CA 1
ATOM 5740 C C . VAL B 1 401 ? 73.606 29.622 22.330 1.00 8.81 401 VAL B C 1
ATOM 5741 O O . VAL B 1 401 ? 73.775 29.986 21.162 1.00 8.15 401 VAL B O 1
ATOM 5745 N N . LEU B 1 402 ? 73.348 28.361 22.664 1.00 7.40 402 LEU B N 1
ATOM 5746 C CA . LEU B 1 402 ? 73.185 27.317 21.637 1.00 7.03 402 LEU B CA 1
ATOM 5747 C C . LEU B 1 402 ? 71.697 27.098 21.335 1.00 7.08 402 LEU B C 1
ATOM 5748 O O . LEU B 1 402 ? 70.842 27.233 22.226 1.00 6.02 402 LEU B O 1
ATOM 5753 N N . ASN B 1 403 ? 71.408 26.830 20.068 1.00 5.80 403 ASN B N 1
ATOM 5754 C CA . ASN B 1 403 ? 70.056 26.595 19.580 1.00 7.05 403 ASN B CA 1
ATOM 5755 C C . ASN B 1 403 ? 70.070 25.382 18.659 1.00 6.34 403 ASN B C 1
ATOM 5756 O O . ASN B 1 403 ? 71.104 25.091 18.053 1.00 5.30 403 ASN B O 1
ATOM 5761 N N . LEU B 1 404 ? 68.932 24.696 18.563 1.00 6.06 404 LEU B N 1
ATOM 5762 C CA . LEU B 1 404 ? 68.722 23.618 17.583 1.00 7.54 404 LEU B CA 1
ATOM 5763 C C . LEU B 1 404 ? 67.662 24.094 16.606 1.00 7.57 404 LEU B C 1
ATOM 5764 O O . LEU B 1 404 ? 66.735 24.822 16.984 1.00 6.24 404 LEU B O 1
ATOM 5769 N N . VAL B 1 405 ? 67.807 23.717 15.343 1.00 6.97 405 VAL B N 1
ATOM 5770 C CA . VAL B 1 405 ? 66.745 23.925 14.355 1.00 6.77 405 VAL B CA 1
ATOM 5771 C C . VAL B 1 405 ? 66.723 22.647 13.514 1.00 6.60 405 VAL B C 1
ATOM 5772 O O . VAL B 1 405 ? 67.799 22.128 13.170 1.00 6.03 405 VAL B O 1
ATOM 5776 N N . SER B 1 406 ? 65.529 22.106 13.243 1.00 6.53 406 SER B N 1
ATOM 5777 C CA . SER B 1 406 ? 65.423 20.933 12.390 1.00 6.77 406 SER B CA 1
ATOM 5778 C C . SER B 1 406 ? 65.754 21.368 10.952 1.00 7.76 406 SER B C 1
ATOM 5779 O O . SER B 1 406 ? 65.510 22.514 10.554 1.00 6.72 406 SER B O 1
ATOM 5782 N N . THR B 1 407 ? 66.341 20.455 10.190 1.00 8.68 407 THR B N 1
ATOM 5783 C CA . THR B 1 407 ? 66.729 20.747 8.811 1.00 9.84 407 THR B CA 1
ATOM 5784 C C . THR B 1 407 ? 65.538 20.963 7.862 1.00 11.10 407 THR B C 1
ATOM 5785 O O . THR B 1 407 ? 65.691 21.527 6.784 1.00 11.65 407 THR B O 1
ATOM 5789 N N . ASP B 1 408 ? 64.348 20.518 8.256 1.00 12.62 408 ASP B N 1
ATOM 5790 C CA . ASP B 1 408 ? 63.153 20.835 7.471 1.00 13.36 408 ASP B CA 1
ATOM 5791 C C . ASP B 1 408 ? 62.557 22.206 7.889 1.00 13.63 408 ASP B C 1
ATOM 5792 O O . ASP B 1 408 ? 61.535 22.639 7.350 1.00 14.52 408 ASP B O 1
ATOM 5797 N N . GLY B 1 409 ? 63.189 22.868 8.860 1.00 12.72 409 GLY B N 1
ATOM 5798 C CA . GLY B 1 409 ? 62.778 24.203 9.310 1.00 12.49 409 GLY B CA 1
ATOM 5799 C C . GLY B 1 409 ? 61.552 24.249 10.216 1.00 12.66 409 GLY B C 1
ATOM 5800 O O . GLY B 1 409 ? 61.140 25.326 10.640 1.00 12.06 409 GLY B O 1
ATOM 5801 N N . ARG B 1 410 ? 60.976 23.088 10.531 1.00 12.30 410 ARG B N 1
ATOM 5802 C CA . ARG B 1 410 ? 59.750 23.045 11.325 1.00 13.36 410 ARG B CA 1
ATOM 5803 C C . ARG B 1 410 ? 59.867 23.296 12.825 1.00 13.54 410 ARG B C 1
ATOM 5804 O O . ARG B 1 410 ? 58.892 23.723 13.433 1.00 13.69 410 ARG B O 1
ATOM 5812 N N . PHE B 1 411 ? 61.001 22.969 13.441 1.00 12.53 411 PHE B N 1
ATOM 5813 C CA . PHE B 1 411 ? 61.112 23.145 14.883 1.00 12.69 411 PHE B CA 1
ATOM 5814 C C . PHE B 1 411 ? 62.389 23.849 15.280 1.00 13.19 411 PHE B C 1
ATOM 5815 O O . PHE B 1 411 ? 63.463 23.525 14.766 1.00 12.43 411 PHE B O 1
ATOM 5823 N N . LYS B 1 412 ? 62.260 24.826 16.178 1.00 13.55 412 LYS B N 1
ATOM 5824 C CA . LYS B 1 412 ? 63.418 25.586 16.672 1.00 15.25 412 LYS B CA 1
ATOM 5825 C C . LYS B 1 412 ? 63.360 25.616 18.200 1.00 14.81 412 LYS B C 1
ATOM 5826 O O . LYS B 1 412 ? 62.284 25.762 18.773 1.00 13.77 412 LYS B O 1
ATOM 5832 N N . ALA B 1 413 ? 64.504 25.461 18.859 1.00 14.21 413 ALA B N 1
ATOM 5833 C CA . ALA B 1 413 ? 64.537 25.508 20.321 1.00 14.36 413 ALA B CA 1
ATOM 5834 C C . ALA B 1 413 ? 65.888 25.980 20.833 1.00 13.97 413 ALA B C 1
ATOM 5835 O O . ALA B 1 413 ? 66.916 25.642 20.254 1.00 13.64 413 ALA B O 1
ATOM 5837 N N . ARG B 1 414 ? 65.884 26.737 21.926 1.00 12.86 414 ARG B N 1
ATOM 5838 C CA . ARG B 1 414 ? 67.136 27.150 22.549 1.00 12.48 414 ARG B CA 1
ATOM 5839 C C . ARG B 1 414 ? 67.508 26.040 23.507 1.00 11.99 414 ARG B C 1
ATOM 5840 O O . ARG B 1 414 ? 66.632 25.457 24.152 1.00 11.10 414 ARG B O 1
ATOM 5848 N N . LEU B 1 415 ? 68.792 25.698 23.574 1.00 11.98 415 LEU B N 1
ATOM 5849 C CA . LEU B 1 415 ? 69.250 24.734 24.584 1.00 12.96 415 LEU B CA 1
ATOM 5850 C C . LEU B 1 415 ? 69.209 25.391 25.966 1.00 13.19 415 LEU B C 1
ATOM 5851 O O . LEU B 1 415 ? 69.200 26.633 26.068 1.00 12.81 415 LEU B O 1
ATOM 5856 N N . PRO B 1 416 ? 69.174 24.567 27.028 1.00 14.11 416 PRO B N 1
ATOM 5857 C CA . PRO B 1 416 ? 69.211 25.136 28.388 1.00 14.56 416 PRO B CA 1
ATOM 5858 C C . PRO B 1 416 ? 70.508 25.913 28.629 1.00 14.82 416 PRO B C 1
ATOM 5859 O O . PRO B 1 416 ? 71.607 25.488 28.206 1.00 13.96 416 PRO B O 1
ATOM 5863 N N . ALA B 1 417 ? 70.368 27.049 29.308 1.00 15.68 417 ALA B N 1
ATOM 5864 C CA . ALA B 1 417 ? 71.473 27.957 29.589 1.00 16.54 417 ALA B CA 1
ATOM 5865 C C . ALA B 1 417 ? 72.494 27.315 30.505 1.00 17.08 417 ALA B C 1
ATOM 5866 O O . ALA B 1 417 ? 72.154 26.520 31.370 1.00 18.31 417 ALA B O 1
ATOM 5868 N N . THR B 1 418 ? 73.759 27.631 30.297 1.00 17.24 418 THR B N 1
ATOM 5869 C CA . THR B 1 418 ? 74.765 27.179 31.231 1.00 17.79 418 THR B CA 1
ATOM 5870 C C . THR B 1 418 ? 75.388 28.404 31.926 1.00 17.78 418 THR B C 1
ATOM 5871 O O . THR B 1 418 ? 74.863 29.510 31.799 1.00 18.46 418 THR B O 1
ATOM 5875 N N . ASP B 1 419 ? 76.489 28.213 32.645 1.00 17.80 419 ASP B N 1
ATOM 5876 C CA . ASP B 1 419 ? 77.086 29.304 33.451 1.00 17.56 419 ASP B CA 1
ATOM 5877 C C . ASP B 1 419 ? 78.020 30.250 32.699 1.00 17.12 419 ASP B C 1
ATOM 5878 O O . ASP B 1 419 ? 78.929 30.841 33.289 1.00 17.05 419 ASP B O 1
ATOM 5883 N N . GLY B 1 420 ? 77.813 30.388 31.393 1.00 16.12 420 GLY B N 1
ATOM 5884 C CA . GLY B 1 420 ? 78.600 31.329 30.609 1.00 15.20 420 GLY B CA 1
ATOM 5885 C C . GLY B 1 420 ? 78.068 31.378 29.198 1.00 15.20 420 GLY B C 1
ATOM 5886 O O . GLY B 1 420 ? 77.065 30.734 28.885 1.00 15.71 420 GLY B O 1
ATOM 5887 N N . GLN B 1 421 ? 78.716 32.150 28.343 1.00 14.05 421 GLN B N 1
ATOM 5888 C CA . GLN B 1 421 ? 78.274 32.191 26.966 1.00 13.30 421 GLN B CA 1
ATOM 5889 C C . GLN B 1 421 ? 78.963 31.082 26.160 1.00 11.60 421 GLN B C 1
ATOM 5890 O O . GLN B 1 421 ? 80.114 30.705 26.417 1.00 10.62 421 GLN B O 1
ATOM 5896 N N . VAL B 1 422 ? 78.229 30.561 25.190 1.00 10.01 422 VAL B N 1
ATOM 5897 C CA . VAL B 1 422 ? 78.629 29.339 24.496 1.00 8.19 422 VAL B CA 1
ATOM 5898 C C . VAL B 1 422 ? 78.794 29.561 23.005 1.00 7.31 422 VAL B C 1
ATOM 5899 O O . VAL B 1 422 ? 77.927 30.158 22.369 1.00 6.80 422 VAL B O 1
ATOM 5903 N N . LYS B 1 423 ? 79.898 29.065 22.446 1.00 6.72 423 LYS B N 1
ATOM 5904 C CA . LYS B 1 423 ? 80.166 29.215 21.011 1.00 7.80 423 LYS B CA 1
ATOM 5905 C C . LYS B 1 423 ? 80.774 27.936 20.445 1.00 6.64 423 LYS B C 1
ATOM 5906 O O . LYS B 1 423 ? 81.135 27.039 21.202 1.00 7.52 423 LYS B O 1
ATOM 5912 N N . PHE B 1 424 ? 80.868 27.858 19.120 1.00 5.77 424 PHE B N 1
ATOM 5913 C CA . PHE B 1 424 ? 81.562 26.762 18.407 1.00 5.98 424 PHE B CA 1
ATOM 5914 C C . PHE B 1 424 ? 81.015 25.368 18.675 1.00 5.66 424 PHE B C 1
ATOM 5915 O O . PHE B 1 424 ? 81.798 24.438 18.918 1.00 5.88 424 PHE B O 1
ATOM 5923 N N . PRO B 1 425 ? 79.682 25.202 18.624 1.00 5.18 425 PRO B N 1
ATOM 5924 C CA . PRO B 1 425 ? 79.148 23.855 18.856 1.00 5.38 425 PRO B CA 1
ATOM 5925 C C . PRO B 1 425 ? 79.577 22.910 17.715 1.00 5.84 425 PRO B C 1
ATOM 5926 O O . PRO B 1 425 ? 79.696 23.346 16.571 1.00 6.85 425 PRO B O 1
ATOM 5930 N N . ALA B 1 426 ? 79.848 21.648 18.030 1.00 4.54 426 ALA B N 1
ATOM 5931 C CA . ALA B 1 426 ? 80.182 20.656 17.017 1.00 4.79 426 ALA B CA 1
ATOM 5932 C C . ALA B 1 426 ? 79.421 19.354 17.358 1.00 4.21 426 ALA B C 1
ATOM 5933 O O . ALA B 1 426 ? 79.516 18.828 18.474 1.00 2.67 426 ALA B O 1
ATOM 5935 N N . TRP B 1 427 ? 78.647 18.868 16.397 1.00 4.84 427 TRP B N 1
ATOM 5936 C CA . TRP B 1 427 ? 77.832 17.662 16.612 1.00 4.93 427 TRP B CA 1
ATOM 5937 C C . TRP B 1 427 ? 78.656 16.383 16.403 1.00 4.63 427 TRP B C 1
ATOM 5938 O O . TRP B 1 427 ? 79.288 16.230 15.387 1.00 4.64 427 TRP B O 1
ATOM 5949 N N . SER B 1 428 ? 78.610 15.451 17.353 1.00 4.61 428 SER B N 1
ATOM 5950 C CA . SER B 1 428 ? 79.396 14.217 17.264 1.00 5.88 428 SER B CA 1
ATOM 5951 C C . SER B 1 428 ? 78.931 13.329 16.111 1.00 6.32 428 SER B C 1
ATOM 5952 O O . SER B 1 428 ? 77.837 13.531 15.580 1.00 6.76 428 SER B O 1
ATOM 5955 N N . PRO B 1 429 ? 79.779 12.367 15.687 1.00 7.09 429 PRO B N 1
ATOM 5956 C CA . PRO B 1 429 ? 79.290 11.336 14.752 1.00 7.56 429 PRO B CA 1
ATOM 5957 C C . PRO B 1 429 ? 78.355 10.401 15.531 1.00 9.13 429 PRO B C 1
ATOM 5958 O O . PRO B 1 429 ? 78.147 10.612 16.734 1.00 8.31 429 PRO B O 1
ATOM 5962 N N . TYR B 1 430 ? 77.806 9.367 14.894 1.00 9.81 430 TYR B N 1
ATOM 5963 C CA . TYR B 1 430 ? 77.097 8.381 15.696 1.00 12.12 430 TYR B CA 1
ATOM 5964 C C . TYR B 1 430 ? 78.082 7.859 16.762 1.00 13.73 430 TYR B C 1
ATOM 5965 O O . TYR B 1 430 ? 79.278 7.695 16.499 1.00 14.55 430 TYR B O 1
ATOM 5974 N N . LEU B 1 431 ? 77.593 7.579 17.953 1.00 15.27 431 LEU B N 1
ATOM 5975 C CA . LEU B 1 431 ? 78.489 7.099 19.005 1.00 17.04 431 LEU B CA 1
ATOM 5976 C C . LEU B 1 431 ? 78.205 5.668 19.480 1.00 18.18 431 LEU B C 1
ATOM 5977 O O . LEU B 1 431 ? 77.291 5.000 19.001 1.00 19.85 431 LEU B O 1
ATOM 5982 N N . GLY C 1 35 ? -12.342 18.587 10.067 1.00 14.54 35 GLY C N 1
ATOM 5983 C CA . GLY C 1 35 ? -11.833 17.192 9.828 1.00 13.34 35 GLY C CA 1
ATOM 5984 C C . GLY C 1 35 ? -12.912 16.109 9.910 1.00 13.41 35 GLY C C 1
ATOM 5985 O O . GLY C 1 35 ? -14.130 16.392 9.949 1.00 13.31 35 GLY C O 1
ATOM 5986 N N . ARG C 1 36 ? -12.465 14.864 9.934 1.00 11.75 36 ARG C N 1
ATOM 5987 C CA . ARG C 1 36 ? -13.376 13.724 9.988 1.00 11.50 36 ARG C CA 1
ATOM 5988 C C . ARG C 1 36 ? -14.104 13.617 11.333 1.00 11.11 36 ARG C C 1
ATOM 5989 O O . ARG C 1 36 ? -13.460 13.545 12.377 1.00 11.33 36 ARG C O 1
ATOM 5997 N N . PRO C 1 37 ? -15.457 13.630 11.319 1.00 11.10 37 PRO C N 1
ATOM 5998 C CA . PRO C 1 37 ? -16.176 13.422 12.571 1.00 9.95 37 PRO C CA 1
ATOM 5999 C C . PRO C 1 37 ? -15.863 12.036 13.171 1.00 9.73 37 PRO C C 1
ATOM 6000 O O . PRO C 1 37 ? -15.761 11.037 12.459 1.00 8.44 37 PRO C O 1
ATOM 6004 N N . ILE C 1 38 ? -15.700 12.001 14.489 1.00 9.19 38 ILE C N 1
ATOM 6005 C CA . ILE C 1 38 ? -15.407 10.756 15.163 1.00 8.84 38 ILE C CA 1
ATOM 6006 C C . ILE C 1 38 ? -16.023 10.838 16.547 1.00 9.34 38 ILE C C 1
ATOM 6007 O O . ILE C 1 38 ? -16.106 11.923 17.130 1.00 9.48 38 ILE C O 1
ATOM 6012 N N . GLY C 1 39 ? -16.522 9.711 17.039 1.00 9.24 39 GLY C N 1
ATOM 6013 C CA . GLY C 1 39 ? -17.110 9.693 18.382 1.00 9.77 39 GLY C CA 1
ATOM 6014 C C . GLY C 1 39 ? -16.041 9.274 19.394 1.00 9.81 39 GLY C C 1
ATOM 6015 O O . GLY C 1 39 ? -15.321 8.309 19.170 1.00 10.40 39 GLY C O 1
ATOM 6016 N N . VAL C 1 40 ? -15.906 10.024 20.482 1.00 9.25 40 VAL C N 1
ATOM 6017 C CA . VAL C 1 40 ? -14.967 9.655 21.545 1.00 9.47 40 VAL C CA 1
ATOM 6018 C C . VAL C 1 40 ? -15.766 9.709 22.820 1.00 10.46 40 VAL C C 1
ATOM 6019 O O . VAL C 1 40 ? -16.138 10.783 23.279 1.00 11.32 40 VAL C O 1
ATOM 6023 N N . VAL C 1 41 ? -16.078 8.534 23.345 1.00 11.41 41 VAL C N 1
ATOM 6024 C CA . VAL C 1 41 ? -16.901 8.418 24.554 1.00 11.92 41 VAL C CA 1
ATOM 6025 C C . VAL C 1 41 ? -16.011 8.423 25.813 1.00 12.48 41 VAL C C 1
ATOM 6026 O O . VAL C 1 41 ? -14.952 7.787 25.803 1.00 11.49 41 VAL C O 1
ATOM 6030 N N . PRO C 1 42 ? -16.414 9.168 26.883 1.00 13.56 42 PRO C N 1
ATOM 6031 C CA . PRO C 1 42 ? -15.714 9.049 28.159 1.00 14.32 42 PRO C CA 1
ATOM 6032 C C . PRO C 1 42 ? -15.575 7.565 28.513 1.00 14.56 42 PRO C C 1
ATOM 6033 O O . PRO C 1 42 ? -16.512 6.785 28.335 1.00 15.08 42 PRO C O 1
ATOM 6037 N N . PHE C 1 43 ? -14.388 7.185 28.962 1.00 15.00 43 PHE C N 1
ATOM 6038 C CA . PHE C 1 43 ? -14.063 5.808 29.269 1.00 15.19 43 PHE C CA 1
ATOM 6039 C C . PHE C 1 43 ? -14.815 5.394 30.538 1.00 16.86 43 PHE C C 1
ATOM 6040 O O . PHE C 1 43 ? -14.953 6.182 31.464 1.00 15.26 43 PHE C O 1
ATOM 6048 N N . GLN C 1 44 ? -15.308 4.160 30.542 1.00 19.37 44 GLN C N 1
ATOM 6049 C CA . GLN C 1 44 ? -16.048 3.609 31.664 1.00 22.35 44 GLN C CA 1
ATOM 6050 C C . GLN C 1 44 ? -15.143 3.615 32.884 1.00 22.88 44 GLN C C 1
ATOM 6051 O O . GLN C 1 44 ? -14.043 3.059 32.841 1.00 22.50 44 GLN C O 1
ATOM 6057 N N . TRP C 1 45 ? -15.573 4.278 33.952 1.00 24.58 45 TRP C N 1
ATOM 6058 C CA . TRP C 1 45 ? -14.828 4.255 35.213 1.00 26.47 45 TRP C CA 1
ATOM 6059 C C . TRP C 1 45 ? -15.635 3.586 36.327 1.00 27.06 45 TRP C C 1
ATOM 6060 O O . TRP C 1 45 ? -16.781 3.957 36.572 1.00 28.19 45 TRP C O 1
ATOM 6071 N N . ALA C 1 51 ? -12.647 8.981 38.883 1.00 31.16 51 ALA C N 1
ATOM 6072 C CA . ALA C 1 51 ? -11.676 8.833 37.789 1.00 30.50 51 ALA C CA 1
ATOM 6073 C C . ALA C 1 51 ? -10.479 9.774 37.966 1.00 30.00 51 ALA C C 1
ATOM 6074 O O . ALA C 1 51 ? -10.661 10.975 38.145 1.00 30.11 51 ALA C O 1
ATOM 6076 N N . PRO C 1 52 ? -9.248 9.225 37.928 1.00 29.30 52 PRO C N 1
ATOM 6077 C CA . PRO C 1 52 ? -7.977 9.960 38.117 1.00 28.15 52 PRO C CA 1
ATOM 6078 C C . PRO C 1 52 ? -7.516 10.825 36.928 1.00 27.16 52 PRO C C 1
ATOM 6079 O O . PRO C 1 52 ? -6.727 11.767 37.103 1.00 27.41 52 PRO C O 1
ATOM 6083 N N . GLU C 1 53 ? -7.995 10.503 35.731 1.00 25.55 53 GLU C N 1
ATOM 6084 C CA . GLU C 1 53 ? -7.686 11.280 34.527 1.00 23.71 53 GLU C CA 1
ATOM 6085 C C . GLU C 1 53 ? -8.789 10.981 33.534 1.00 21.68 53 GLU C C 1
ATOM 6086 O O . GLU C 1 53 ? -9.318 9.870 33.519 1.00 21.03 53 GLU C O 1
ATOM 6092 N N . ASP C 1 54 ? -9.159 11.987 32.741 1.00 19.53 54 ASP C N 1
ATOM 6093 C CA . ASP C 1 54 ? -10.183 11.833 31.715 1.00 17.63 54 ASP C CA 1
ATOM 6094 C C . ASP C 1 54 ? -9.501 11.343 30.441 1.00 15.89 54 ASP C C 1
ATOM 6095 O O . ASP C 1 54 ? -9.138 12.150 29.588 1.00 14.35 54 ASP C O 1
ATOM 6100 N N . ILE C 1 55 ? -9.335 10.026 30.328 1.00 14.42 55 ILE C N 1
ATOM 6101 C CA . ILE C 1 55 ? -8.651 9.418 29.161 1.00 13.97 55 ILE C CA 1
ATOM 6102 C C . ILE C 1 55 ? -9.337 9.739 27.835 1.00 13.44 55 ILE C C 1
ATOM 6103 O O . ILE C 1 55 ? -8.674 10.151 26.879 1.00 12.82 55 ILE C O 1
ATOM 6108 N N . GLY C 1 56 ? -10.661 9.570 27.779 1.00 11.96 56 GLY C N 1
ATOM 6109 C CA . GLY C 1 56 ? -11.401 9.893 26.557 1.00 11.29 56 GLY C CA 1
ATOM 6110 C C . GLY C 1 56 ? -11.174 11.345 26.139 1.00 10.38 56 GLY C C 1
ATOM 6111 O O . GLY C 1 56 ? -11.101 11.640 24.954 1.00 9.75 56 GLY C O 1
ATOM 6112 N N . GLY C 1 57 ? -11.034 12.245 27.115 1.00 9.53 57 GLY C N 1
ATOM 6113 C CA . GLY C 1 57 ? -10.852 13.677 26.832 1.00 8.98 57 GLY C CA 1
ATOM 6114 C C . GLY C 1 57 ? -9.494 13.937 26.192 1.00 8.70 57 GLY C C 1
ATOM 6115 O O . GLY C 1 57 ? -9.344 14.803 25.327 1.00 7.83 57 GLY C O 1
ATOM 6116 N N . ILE C 1 58 ? -8.496 13.181 26.629 1.00 8.35 58 ILE C N 1
ATOM 6117 C CA . ILE C 1 58 ? -7.154 13.312 26.073 1.00 7.88 58 ILE C CA 1
ATOM 6118 C C . ILE C 1 58 ? -7.210 12.812 24.632 1.00 7.58 58 ILE C C 1
ATOM 6119 O O . ILE C 1 58 ? -6.692 13.457 23.730 1.00 6.50 58 ILE C O 1
ATOM 6124 N N . VAL C 1 59 ? -7.865 11.670 24.422 1.00 7.14 59 VAL C N 1
ATOM 6125 C CA . VAL C 1 59 ? -7.999 11.117 23.063 1.00 7.65 59 VAL C CA 1
ATOM 6126 C C . VAL C 1 59 ? -8.678 12.147 22.140 1.00 7.61 59 VAL C C 1
ATOM 6127 O O . VAL C 1 59 ? -8.206 12.422 21.028 1.00 7.69 59 VAL C O 1
ATOM 6131 N N . ALA C 1 60 ? -9.773 12.747 22.614 1.00 7.06 60 ALA C N 1
ATOM 6132 C CA . ALA C 1 60 ? -10.459 13.735 21.809 1.00 6.90 60 ALA C CA 1
ATOM 6133 C C . ALA C 1 60 ? -9.566 14.944 21.517 1.00 6.90 60 ALA C C 1
ATOM 6134 O O . ALA C 1 60 ? -9.509 15.421 20.385 1.00 8.67 60 ALA C O 1
ATOM 6136 N N . ALA C 1 61 ? -8.863 15.439 22.528 1.00 7.17 61 ALA C N 1
ATOM 6137 C CA . ALA C 1 61 ? -7.998 16.606 22.356 1.00 6.95 61 ALA C CA 1
ATOM 6138 C C . ALA C 1 61 ? -6.877 16.287 21.374 1.00 6.38 61 ALA C C 1
ATOM 6139 O O . ALA C 1 61 ? -6.587 17.082 20.474 1.00 5.94 61 ALA C O 1
ATOM 6141 N N . ASP C 1 62 ? -6.245 15.118 21.533 1.00 6.60 62 ASP C N 1
ATOM 6142 C CA . ASP C 1 62 ? -5.163 14.722 20.628 1.00 6.29 62 ASP C CA 1
ATOM 6143 C C . ASP C 1 62 ? -5.673 14.686 19.192 1.00 6.53 62 ASP C C 1
ATOM 6144 O O . ASP C 1 62 ? -5.072 15.294 18.275 1.00 6.69 62 ASP C O 1
ATOM 6149 N N . LEU C 1 63 ? -6.791 13.996 18.980 1.00 6.69 63 LEU C N 1
ATOM 6150 C CA . LEU C 1 63 ? -7.294 13.819 17.612 1.00 7.12 63 LEU C CA 1
ATOM 6151 C C . LEU C 1 63 ? -7.623 15.135 16.944 1.00 6.66 63 LEU C C 1
ATOM 6152 O O . LEU C 1 63 ? -7.372 15.340 15.751 1.00 7.73 63 LEU C O 1
ATOM 6157 N N A ARG C 1 64 ? -8.210 16.028 17.723 0.50 7.45 64 ARG C N 1
ATOM 6158 C CA A ARG C 1 64 ? -8.526 17.402 17.307 0.50 6.63 64 ARG C CA 1
ATOM 6159 C CA B ARG C 1 64 ? -9.125 17.509 17.559 0.50 3.01 64 ARG C CA 1
ATOM 6160 C C A ARG C 1 64 ? -7.212 18.225 16.910 0.50 8.05 64 ARG C C 1
ATOM 6161 O O A ARG C 1 64 ? -7.201 18.885 15.865 0.50 7.07 64 ARG C O 1
ATOM 6176 N N . ASN C 1 65 ? -6.228 18.195 17.811 1.00 7.29 65 ASN C N 1
ATOM 6177 C CA . ASN C 1 65 ? -4.982 18.926 17.633 1.00 8.35 65 ASN C CA 1
ATOM 6178 C C . ASN C 1 65 ? -4.368 18.644 16.263 1.00 8.50 65 ASN C C 1
ATOM 6179 O O . ASN C 1 65 ? -3.795 19.545 15.658 1.00 9.01 65 ASN C O 1
ATOM 6184 N N . SER C 1 66 ? -4.513 17.404 15.788 1.00 8.22 66 SER C N 1
ATOM 6185 C CA . SER C 1 66 ? -3.945 16.980 14.510 1.00 8.44 66 SER C CA 1
ATOM 6186 C C . SER C 1 66 ? -4.559 17.690 13.315 1.00 8.50 66 SER C C 1
ATOM 6187 O O . SER C 1 66 ? -3.982 17.665 12.232 1.00 7.92 66 SER C O 1
ATOM 6190 N N . GLY C 1 67 ? -5.726 18.302 13.512 1.00 8.76 67 GLY C N 1
ATOM 6191 C CA . GLY C 1 67 ? -6.473 18.895 12.415 1.00 9.51 67 GLY C CA 1
ATOM 6192 C C . GLY C 1 67 ? -7.175 17.862 11.537 1.00 10.28 67 GLY C C 1
ATOM 6193 O O . GLY C 1 67 ? -7.942 18.220 10.652 1.00 11.59 67 GLY C O 1
ATOM 6194 N N . LYS C 1 68 ? -6.989 16.574 11.796 1.00 10.27 68 LYS C N 1
ATOM 6195 C CA . LYS C 1 68 ? -7.577 15.563 10.891 1.00 10.82 68 LYS C CA 1
ATOM 6196 C C . LYS C 1 68 ? -8.919 15.077 11.356 1.00 10.48 68 LYS C C 1
ATOM 6197 O O . LYS C 1 68 ? -9.638 14.453 10.585 1.00 10.01 68 LYS C O 1
ATOM 6203 N N . PHE C 1 69 ? -9.235 15.342 12.626 1.00 10.31 69 PHE C N 1
ATOM 6204 C CA . PHE C 1 69 ? -10.475 14.863 13.202 1.00 10.04 69 PHE C CA 1
ATOM 6205 C C . PHE C 1 69 ? -11.268 15.950 13.873 1.00 10.68 69 PHE C C 1
ATOM 6206 O O . PHE C 1 69 ? -10.709 16.936 14.403 1.00 9.95 69 PHE C O 1
ATOM 6214 N N . ASN C 1 70 ? -12.584 15.739 13.846 1.00 11.05 70 ASN C N 1
ATOM 6215 C CA . ASN C 1 70 ? -13.528 16.574 14.560 1.00 11.85 70 ASN C CA 1
ATOM 6216 C C . ASN C 1 70 ? -14.321 15.708 15.567 1.00 11.32 70 ASN C C 1
ATOM 6217 O O . ASN C 1 70 ? -15.432 15.238 15.257 1.00 10.33 70 ASN C O 1
ATOM 6222 N N . PRO C 1 71 ? -13.750 15.468 16.770 1.00 11.69 71 PRO C N 1
ATOM 6223 C CA . PRO C 1 71 ? -14.495 14.649 17.741 1.00 11.50 71 PRO C CA 1
ATOM 6224 C C . PRO C 1 71 ? -15.845 15.267 18.088 1.00 11.79 71 PRO C C 1
ATOM 6225 O O . PRO C 1 71 ? -15.930 16.460 18.312 1.00 11.27 71 PRO C O 1
ATOM 6229 N N . LEU C 1 72 ? -16.885 14.442 18.103 1.00 12.49 72 LEU C N 1
ATOM 6230 C CA . LEU C 1 72 ? -18.218 14.894 18.472 1.00 13.65 72 LEU C CA 1
ATOM 6231 C C . LEU C 1 72 ? -18.192 15.577 19.848 1.00 14.61 72 LEU C C 1
ATOM 6232 O O . LEU C 1 72 ? -17.660 15.026 20.815 1.00 14.07 72 LEU C O 1
ATOM 6237 N N . ASP C 1 73 ? -18.739 16.785 19.923 1.00 16.03 73 ASP C N 1
ATOM 6238 C CA . ASP C 1 73 ? -18.901 17.490 21.205 1.00 17.73 73 ASP C CA 1
ATOM 6239 C C . ASP C 1 73 ? -19.690 16.580 22.163 1.00 17.85 73 ASP C C 1
ATOM 6240 O O . ASP C 1 73 ? -20.673 15.935 21.769 1.00 16.87 73 ASP C O 1
ATOM 6245 N N . ARG C 1 74 ? -19.265 16.537 23.420 1.00 17.69 74 ARG C N 1
ATOM 6246 C CA . ARG C 1 74 ? -19.888 15.638 24.376 1.00 18.69 74 ARG C CA 1
ATOM 6247 C C . ARG C 1 74 ? -21.385 15.875 24.592 1.00 18.94 74 ARG C C 1
ATOM 6248 O O . ARG C 1 74 ? -22.125 14.933 24.859 1.00 18.02 74 ARG C O 1
ATOM 6256 N N . ALA C 1 75 ? -21.818 17.124 24.459 1.00 19.89 75 ALA C N 1
ATOM 6257 C CA . ALA C 1 75 ? -23.230 17.454 24.637 1.00 20.75 75 ALA C CA 1
ATOM 6258 C C . ALA C 1 75 ? -24.106 16.789 23.565 1.00 21.35 75 ALA C C 1
ATOM 6259 O O . ALA C 1 75 ? -25.324 16.657 23.735 1.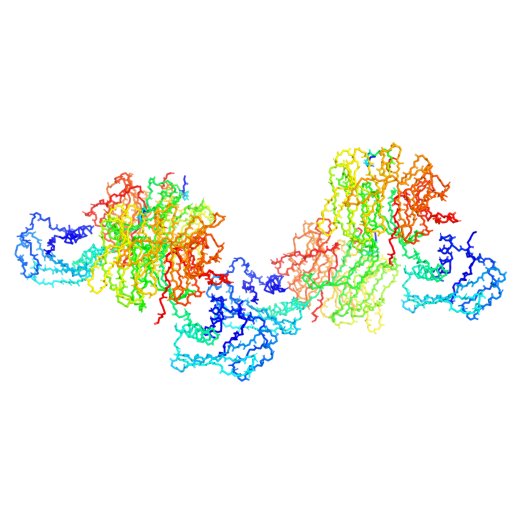00 21.60 75 ALA C O 1
ATOM 6261 N N . ARG C 1 76 ? -23.486 16.369 22.464 1.00 21.00 76 ARG C N 1
ATOM 6262 C CA . ARG C 1 76 ? -24.219 15.712 21.393 1.00 21.16 76 ARG C CA 1
ATOM 6263 C C . ARG C 1 76 ? -24.123 14.186 21.415 1.00 20.42 76 ARG C C 1
ATOM 6264 O O . ARG C 1 76 ? -24.638 13.534 20.507 1.00 20.11 76 ARG C O 1
ATOM 6272 N N . LEU C 1 77 ? -23.475 13.606 22.432 1.00 19.74 77 LEU C N 1
ATOM 6273 C CA . LEU C 1 77 ? -23.362 12.139 22.485 1.00 19.22 77 LEU C CA 1
ATOM 6274 C C . LEU C 1 77 ? -24.753 11.516 22.588 1.00 19.28 77 LEU C C 1
ATOM 6275 O O . LEU C 1 77 ? -25.524 11.906 23.445 1.00 19.23 77 LEU C O 1
ATOM 6280 N N . PRO C 1 78 ? -25.080 10.566 21.690 1.00 18.91 78 PRO C N 1
ATOM 6281 C CA . PRO C 1 78 ? -26.380 9.898 21.659 1.00 19.10 78 PRO C CA 1
ATOM 6282 C C . PRO C 1 78 ? -26.510 8.753 22.697 1.00 19.64 78 PRO C C 1
ATOM 6283 O O . PRO C 1 78 ? -27.617 8.251 22.918 1.00 19.74 78 PRO C O 1
ATOM 6287 N N . GLN C 1 79 ? -25.379 8.349 23.291 1.00 19.27 79 GLN C N 1
ATOM 6288 C CA . GLN C 1 79 ? -25.277 7.288 24.305 1.00 19.06 79 GLN C CA 1
ATOM 6289 C C . GLN C 1 79 ? -23.836 7.311 24.848 1.00 19.55 79 GLN C C 1
ATOM 6290 O O . GLN C 1 79 ? -22.939 7.890 24.211 1.00 19.57 79 GLN C O 1
ATOM 6296 N N . GLN C 1 80 ? -23.611 6.710 26.016 1.00 19.36 80 GLN C N 1
ATOM 6297 C CA . GLN C 1 80 ? -22.251 6.598 26.573 1.00 19.69 80 GLN C CA 1
ATOM 6298 C C . GLN C 1 80 ? -21.874 5.140 26.802 1.00 18.32 80 GLN C C 1
ATOM 6299 O O . GLN C 1 80 ? -21.730 4.735 27.947 1.00 17.92 80 GLN C O 1
ATOM 6305 N N . PRO C 1 81 ? -21.681 4.368 25.716 1.00 17.82 81 PRO C N 1
ATOM 6306 C CA . PRO C 1 81 ? -21.366 2.936 25.802 1.00 17.57 81 PRO C CA 1
ATOM 6307 C C . PRO C 1 81 ? -19.998 2.729 26.413 1.00 17.74 81 PRO C C 1
ATOM 6308 O O . PRO C 1 81 ? -19.084 3.516 26.149 1.00 16.89 81 PRO C O 1
ATOM 6312 N N . GLY C 1 82 ? -19.863 1.689 27.225 1.00 18.37 82 GLY C N 1
ATOM 6313 C CA . GLY C 1 82 ? -18.604 1.424 27.910 1.00 19.65 82 GLY C CA 1
ATOM 6314 C C . GLY C 1 82 ? -17.860 0.226 27.363 1.00 20.21 82 GLY C C 1
ATOM 6315 O O . GLY C 1 82 ? -16.835 -0.182 27.922 1.00 21.19 82 GLY C O 1
ATOM 6316 N N . SER C 1 83 ? -18.379 -0.333 26.274 1.00 20.43 83 SER C N 1
ATOM 6317 C CA . SER C 1 83 ? -17.804 -1.494 25.626 1.00 20.40 83 SER C CA 1
ATOM 6318 C C . SER C 1 83 ? -18.272 -1.508 24.185 1.00 20.37 83 SER C C 1
ATOM 6319 O O . SER C 1 83 ? -19.270 -0.879 23.844 1.00 20.05 83 SER C O 1
ATOM 6322 N N . ALA C 1 84 ? -17.565 -2.250 23.345 1.00 20.51 84 ALA C N 1
ATOM 6323 C CA . ALA C 1 84 ? -17.913 -2.362 21.943 1.00 20.80 84 ALA C CA 1
ATOM 6324 C C . ALA C 1 84 ? -19.357 -2.862 21.752 1.00 21.88 84 ALA C C 1
ATOM 6325 O O . ALA C 1 84 ? -20.117 -2.312 20.937 1.00 21.32 84 ALA C O 1
ATOM 6327 N N . GLN C 1 85 ? -19.732 -3.895 22.519 1.00 22.37 85 GLN C N 1
ATOM 6328 C CA . GLN C 1 85 ? -21.088 -4.473 22.472 1.00 23.47 85 GLN C CA 1
ATOM 6329 C C . GLN C 1 85 ? -22.216 -3.488 22.745 1.00 22.49 85 GLN C C 1
ATOM 6330 O O . GLN C 1 85 ? -23.314 -3.665 22.219 1.00 22.85 85 GLN C O 1
ATOM 6336 N N . GLU C 1 86 ? -21.952 -2.467 23.565 1.00 21.54 86 GLU C N 1
ATOM 6337 C CA . GLU C 1 86 ? -22.949 -1.459 23.911 1.00 21.33 86 GLU C CA 1
ATOM 6338 C C . GLU C 1 86 ? -23.147 -0.375 22.844 1.00 20.79 86 GLU C C 1
ATOM 6339 O O . GLU C 1 86 ? -24.090 0.417 22.922 1.00 19.12 86 GLU C O 1
ATOM 6345 N N . VAL C 1 87 ? -22.237 -0.326 21.877 1.00 20.00 87 VAL C N 1
ATOM 6346 C CA . VAL C 1 87 ? -22.337 0.658 20.803 1.00 20.16 87 VAL C CA 1
ATOM 6347 C C . VAL C 1 87 ? -23.531 0.317 19.896 1.00 20.22 87 VAL C C 1
ATOM 6348 O O . VAL C 1 87 ? -23.678 -0.816 19.447 1.00 20.31 87 VAL C O 1
ATOM 6352 N N . GLN C 1 88 ? -24.392 1.306 19.678 1.00 20.23 88 GLN C N 1
ATOM 6353 C CA . GLN C 1 88 ? -25.539 1.199 18.785 1.00 20.50 88 GLN C CA 1
ATOM 6354 C C . GLN C 1 88 ? -25.182 1.971 17.497 1.00 19.57 88 GLN C C 1
ATOM 6355 O O . GLN C 1 88 ? -25.383 3.176 17.422 1.00 19.44 88 GLN C O 1
ATOM 6361 N N . PRO C 1 89 ? -24.642 1.271 16.483 1.00 19.09 89 PRO C N 1
ATOM 6362 C CA . PRO C 1 89 ? -24.143 1.958 15.296 1.00 18.68 89 PRO C CA 1
ATOM 6363 C C . PRO C 1 89 ? -25.106 2.963 14.638 1.00 18.52 89 PRO C C 1
ATOM 6364 O O . PRO C 1 89 ? -24.668 4.040 14.230 1.00 17.83 89 PRO C O 1
ATOM 6368 N N . ALA C 1 90 ? -26.392 2.622 14.555 1.00 17.94 90 ALA C N 1
ATOM 6369 C CA . ALA C 1 90 ? -27.391 3.524 13.957 1.00 17.83 90 ALA C CA 1
ATOM 6370 C C . ALA C 1 90 ? -27.448 4.888 14.628 1.00 17.01 90 ALA C C 1
ATOM 6371 O O . ALA C 1 90 ? -27.700 5.878 13.954 1.00 17.82 90 ALA C O 1
ATOM 6373 N N . ALA C 1 91 ? -27.198 4.941 15.937 1.00 16.18 91 ALA C N 1
ATOM 6374 C CA . ALA C 1 91 ? -27.263 6.194 16.682 1.00 15.58 91 ALA C CA 1
ATOM 6375 C C . ALA C 1 91 ? -26.134 7.151 16.322 1.00 15.32 91 ALA C C 1
ATOM 6376 O O . ALA C 1 91 ? -26.281 8.382 16.439 1.00 15.09 91 ALA C O 1
ATOM 6378 N N . TRP C 1 92 ? -25.005 6.573 15.914 1.00 14.33 92 TRP C N 1
ATOM 6379 C CA . TRP C 1 92 ? -23.821 7.319 15.536 1.00 14.54 92 TRP C CA 1
ATOM 6380 C C . TRP C 1 92 ? -23.854 7.720 14.054 1.00 15.35 92 TRP C C 1
ATOM 6381 O O . TRP C 1 92 ? -23.524 8.862 13.721 1.00 15.21 92 TRP C O 1
ATOM 6392 N N . SER C 1 93 ? -24.262 6.802 13.175 1.00 16.30 93 SER C N 1
ATOM 6393 C CA . SER C 1 93 ? -24.342 7.140 11.743 1.00 17.72 93 SER C CA 1
ATOM 6394 C C . SER C 1 93 ? -25.374 8.249 11.503 1.00 17.87 93 SER C C 1
ATOM 6395 O O . SER C 1 93 ? -25.263 8.983 10.527 1.00 18.47 93 SER C O 1
ATOM 6398 N N . ALA C 1 94 ? -26.327 8.406 12.426 1.00 17.59 94 ALA C N 1
ATOM 6399 C CA . ALA C 1 94 ? -27.346 9.473 12.354 1.00 17.42 94 ALA C CA 1
ATOM 6400 C C . ALA C 1 94 ? -26.735 10.851 12.598 1.00 17.42 94 ALA C C 1
ATOM 6401 O O . ALA C 1 94 ? -27.347 11.883 12.310 1.00 17.74 94 ALA C O 1
ATOM 6403 N N . LEU C 1 95 ? -25.539 10.866 13.174 1.00 16.87 95 LEU C N 1
ATOM 6404 C CA . LEU C 1 95 ? -24.838 12.109 13.447 1.00 16.09 95 LEU C CA 1
ATOM 6405 C C . LEU C 1 95 ? -23.663 12.272 12.496 1.00 15.26 95 LEU C C 1
ATOM 6406 O O . LEU C 1 95 ? -22.806 13.111 12.716 1.00 15.91 95 LEU C O 1
ATOM 6411 N N . GLY C 1 96 ? -23.619 11.444 11.461 1.00 14.56 96 GLY C N 1
ATOM 6412 C CA . GLY C 1 96 ? -22.553 11.484 10.453 1.00 14.25 96 GLY C CA 1
ATOM 6413 C C . GLY C 1 96 ? -21.242 10.877 10.925 1.00 14.33 96 GLY C C 1
ATOM 6414 O O . GLY C 1 96 ? -20.184 11.179 10.361 1.00 14.73 96 GLY C O 1
ATOM 6415 N N . ILE C 1 97 ? -21.320 9.992 11.930 1.00 13.57 97 ILE C N 1
ATOM 6416 C CA . ILE C 1 97 ? -20.149 9.376 12.550 1.00 13.16 97 ILE C CA 1
ATOM 6417 C C . ILE C 1 97 ? -20.012 7.894 12.220 1.00 13.47 97 ILE C C 1
ATOM 6418 O O . ILE C 1 97 ? -20.955 7.102 12.449 1.00 13.26 97 ILE C O 1
ATOM 6423 N N . ASP C 1 98 ? -18.848 7.524 11.681 1.00 12.55 98 ASP C N 1
ATOM 6424 C CA . ASP C 1 98 ? -18.611 6.138 11.260 1.00 13.30 98 ASP C CA 1
ATOM 6425 C C . ASP C 1 98 ? -17.580 5.338 12.094 1.00 12.34 98 ASP C C 1
ATOM 6426 O O . ASP C 1 98 ? -17.262 4.182 11.773 1.00 12.03 98 ASP C O 1
ATOM 6431 N N . ALA C 1 99 ? -17.054 5.950 13.148 1.00 10.89 99 ALA C N 1
ATOM 6432 C CA . ALA C 1 99 ? -16.133 5.251 14.065 1.00 9.77 99 ALA C CA 1
ATOM 6433 C C . ALA C 1 99 ? -16.287 5.868 15.439 1.00 8.77 99 ALA C C 1
ATOM 6434 O O . ALA C 1 99 ? -16.457 7.077 15.573 1.00 7.09 99 ALA C O 1
ATOM 6436 N N . VAL C 1 100 ? -16.233 5.027 16.466 1.00 8.51 100 VAL C N 1
ATOM 6437 C CA . VAL C 1 100 ? -16.403 5.484 17.843 1.00 8.63 100 VAL C CA 1
ATOM 6438 C C . VAL C 1 100 ? -15.325 4.836 18.730 1.00 8.62 100 VAL C C 1
ATOM 6439 O O . VAL C 1 100 ? -15.072 3.639 18.623 1.00 8.42 100 VAL C O 1
ATOM 6443 N N . VAL C 1 101 ? -14.715 5.638 19.603 1.00 8.44 101 VAL C N 1
ATOM 6444 C CA . VAL C 1 101 ? -13.746 5.114 20.542 1.00 8.78 101 VAL C CA 1
ATOM 6445 C C . VAL C 1 101 ? -14.427 4.999 21.874 1.00 8.92 101 VAL C C 1
ATOM 6446 O O . VAL C 1 101 ? -15.031 5.967 22.364 1.00 9.60 101 VAL C O 1
ATOM 6450 N N . VAL C 1 102 ? -14.355 3.800 22.441 1.00 8.79 102 VAL C N 1
ATOM 6451 C CA . VAL C 1 102 ? -14.880 3.530 23.784 1.00 8.48 102 VAL C CA 1
ATOM 6452 C C . VAL C 1 102 ? -13.706 2.956 24.589 1.00 8.87 102 VAL C C 1
ATOM 6453 O O . VAL C 1 102 ? -12.683 2.543 24.001 1.00 9.16 102 VAL C O 1
ATOM 6457 N N . GLY C 1 103 ? -13.840 2.919 25.909 1.00 8.39 103 GLY C N 1
ATOM 6458 C CA . GLY C 1 103 ? -12.761 2.394 26.720 1.00 9.15 103 GLY C CA 1
ATOM 6459 C C . GLY C 1 103 ? -13.130 2.215 28.173 1.00 10.22 103 GLY C C 1
ATOM 6460 O O . GLY C 1 103 ? -14.262 2.520 28.586 1.00 9.53 103 GLY C O 1
ATOM 6461 N N . GLN C 1 104 ? -12.170 1.702 28.941 1.00 10.05 104 GLN C N 1
ATOM 6462 C CA . GLN C 1 104 ? -12.393 1.400 30.342 1.00 11.55 104 GLN C CA 1
ATOM 6463 C C . GLN C 1 104 ? -11.143 1.730 31.142 1.00 12.74 104 GLN C C 1
ATOM 6464 O O . GLN C 1 104 ? -10.005 1.501 30.672 1.00 13.00 104 GLN C O 1
ATOM 6470 N N . VAL C 1 105 ? -11.342 2.246 32.345 1.00 13.28 105 VAL C N 1
ATOM 6471 C CA . VAL C 1 105 ? -10.237 2.467 33.268 1.00 15.32 105 VAL C CA 1
ATOM 6472 C C . VAL C 1 105 ? -10.611 1.751 34.577 1.00 17.22 105 VAL C C 1
ATOM 6473 O O . VAL C 1 105 ? -11.718 1.937 35.117 1.00 16.52 105 VAL C O 1
ATOM 6477 N N . THR C 1 106 ? -9.716 0.897 35.056 1.00 18.65 106 THR C N 1
ATOM 6478 C CA . THR C 1 106 ? -9.988 0.170 36.291 1.00 21.12 106 THR C CA 1
ATOM 6479 C C . THR C 1 106 ? -8.789 0.246 37.245 1.00 21.78 106 THR C C 1
ATOM 6480 O O . THR C 1 106 ? -7.652 0.042 36.830 1.00 21.48 106 THR C O 1
ATOM 6484 N N . PRO C 1 107 ? -9.045 0.534 38.534 1.00 22.70 107 PRO C N 1
ATOM 6485 C CA . PRO C 1 107 ? -7.931 0.643 39.478 1.00 22.98 107 PRO C CA 1
ATOM 6486 C C . PRO C 1 107 ? -7.428 -0.737 39.901 1.00 23.50 107 PRO C C 1
ATOM 6487 O O . PRO C 1 107 ? -8.229 -1.668 40.040 1.00 23.59 107 PRO C O 1
ATOM 6491 N N . ASN C 1 108 ? -6.110 -0.879 40.032 1.00 23.70 108 ASN C N 1
ATOM 6492 C CA . ASN C 1 108 ? -5.503 -2.112 40.534 1.00 24.21 108 ASN C CA 1
ATOM 6493 C C . ASN C 1 108 ? -5.160 -1.976 42.019 1.00 24.70 108 ASN C C 1
ATOM 6494 O O . ASN C 1 108 ? -4.918 -0.859 42.521 1.00 24.43 108 ASN C O 1
ATOM 6499 N N . PRO C 1 109 ? -5.139 -3.107 42.737 1.00 25.20 109 PRO C N 1
ATOM 6500 C CA . PRO C 1 109 ? -4.808 -3.041 44.176 1.00 25.53 109 PRO C CA 1
ATOM 6501 C C . PRO C 1 109 ? -3.463 -2.376 44.462 1.00 25.38 109 PRO C C 1
ATOM 6502 O O . PRO C 1 109 ? -3.351 -1.599 45.419 1.00 26.25 109 PRO C O 1
ATOM 6506 N N . ASP C 1 110 ? -2.471 -2.647 43.617 1.00 25.13 110 ASP C N 1
ATOM 6507 C CA . ASP C 1 110 ? -1.113 -2.116 43.796 1.00 24.78 110 ASP C CA 1
ATOM 6508 C C . ASP C 1 110 ? -1.009 -0.609 43.536 1.00 24.45 110 ASP C C 1
ATOM 6509 O O . ASP C 1 110 ? 0.076 -0.038 43.619 1.00 25.08 110 ASP C O 1
ATOM 6514 N N . GLY C 1 111 ? -2.136 0.036 43.242 1.00 23.31 111 GLY C N 1
ATOM 6515 C CA . GLY C 1 111 ? -2.139 1.478 42.986 1.00 22.21 111 GLY C CA 1
ATOM 6516 C C . GLY C 1 111 ? -2.004 1.864 41.521 1.00 21.17 111 GLY C C 1
ATOM 6517 O O . GLY C 1 111 ? -2.078 3.052 41.204 1.00 21.32 111 GLY C O 1
ATOM 6518 N N . SER C 1 112 ? -1.763 0.871 40.653 1.00 19.64 112 SER C N 1
ATOM 6519 C CA . SER C 1 112 ? -1.694 1.076 39.200 1.00 18.74 112 SER C CA 1
ATOM 6520 C C . SER C 1 112 ? -3.096 1.006 38.573 1.00 18.44 112 SER C C 1
ATOM 6521 O O . SER C 1 112 ? -4.085 0.750 39.263 1.00 18.13 112 SER C O 1
ATOM 6524 N N . TYR C 1 113 ? -3.172 1.238 37.261 1.00 17.94 113 TYR C N 1
ATOM 6525 C CA . TYR C 1 113 ? -4.449 1.217 36.553 1.00 17.48 113 TYR C CA 1
ATOM 6526 C C . TYR C 1 113 ? -4.377 0.425 35.276 1.00 16.78 113 TYR C C 1
ATOM 6527 O O . TYR C 1 113 ? -3.336 0.415 34.620 1.00 15.53 113 TYR C O 1
ATOM 6536 N N . ASN C 1 114 ? -5.487 -0.226 34.934 1.00 16.06 114 ASN C N 1
ATOM 6537 C CA . ASN C 1 114 ? -5.623 -0.889 33.645 1.00 16.25 114 ASN C CA 1
ATOM 6538 C C . ASN C 1 114 ? -6.411 0.086 32.790 1.00 15.38 114 ASN C C 1
ATOM 6539 O O . ASN C 1 114 ? -7.454 0.595 33.234 1.00 14.96 114 ASN C O 1
ATOM 6544 N N . VAL C 1 115 ? -5.902 0.375 31.597 1.00 13.98 115 VAL C N 1
ATOM 6545 C CA . VAL C 1 115 ? -6.568 1.278 30.648 1.00 13.27 115 VAL C CA 1
ATOM 6546 C C . VAL C 1 115 ? -6.753 0.455 29.377 1.00 12.65 115 VAL C C 1
ATOM 6547 O O . VAL C 1 115 ? -5.805 -0.212 28.923 1.00 12.59 115 VAL C O 1
ATOM 6551 N N . ALA C 1 116 ? -7.969 0.437 28.849 1.00 11.08 116 ALA C N 1
ATOM 6552 C CA . ALA C 1 116 ? -8.288 -0.277 27.599 1.00 10.94 116 ALA C CA 1
ATOM 6553 C C . ALA C 1 116 ? -9.162 0.599 26.704 1.00 10.94 116 ALA C C 1
ATOM 6554 O O . ALA C 1 116 ? -9.933 1.405 27.219 1.00 10.53 116 ALA C O 1
ATOM 6556 N N . TYR C 1 117 ? -8.999 0.467 25.379 1.00 10.63 117 TYR C N 1
ATOM 6557 C CA . TYR C 1 117 ? -9.823 1.191 24.418 1.00 10.46 117 TYR C CA 1
ATOM 6558 C C . TYR C 1 117 ? -10.234 0.221 23.328 1.00 9.94 117 TYR C C 1
ATOM 6559 O O . TYR C 1 117 ? -9.513 -0.747 23.018 1.00 10.45 117 TYR C O 1
ATOM 6568 N N . GLN C 1 118 ? -11.375 0.494 22.706 1.00 10.17 118 GLN C N 1
ATOM 6569 C CA . GLN C 1 118 ? -11.782 -0.238 21.511 1.00 10.58 118 GLN C CA 1
ATOM 6570 C C . GLN C 1 118 ? -12.253 0.814 20.492 1.00 11.13 118 GLN C C 1
ATOM 6571 O O . GLN C 1 118 ? -12.991 1.764 20.841 1.00 10.78 118 GLN C O 1
ATOM 6577 N N . LEU C 1 119 ? -11.794 0.665 19.255 1.00 10.56 119 LEU C N 1
ATOM 6578 C CA . LEU C 1 119 ? -12.237 1.525 18.159 1.00 11.01 119 LEU C CA 1
ATOM 6579 C C . LEU C 1 119 ? -13.279 0.695 17.406 1.00 10.82 119 LEU C C 1
ATOM 6580 O O . LEU C 1 119 ? -12.984 -0.388 16.890 1.00 10.36 119 LEU C O 1
ATOM 6585 N N . VAL C 1 120 ? -14.498 1.207 17.365 1.00 11.36 120 VAL C N 1
ATOM 6586 C CA . VAL C 1 120 ? -15.619 0.454 16.810 1.00 12.05 120 VAL C CA 1
ATOM 6587 C C . VAL C 1 120 ? -16.186 1.105 15.559 1.00 12.68 120 VAL C C 1
ATOM 6588 O O . VAL C 1 120 ? -16.460 2.297 15.563 1.00 11.97 120 VAL C O 1
ATOM 6592 N N . ASP C 1 121 ? -16.371 0.305 14.510 1.00 13.30 121 ASP C N 1
ATOM 6593 C CA . ASP C 1 121 ? -16.939 0.773 13.249 1.00 15.36 121 ASP C CA 1
ATOM 6594 C C . ASP C 1 121 ? -18.451 0.988 13.349 1.00 15.64 121 ASP C C 1
ATOM 6595 O O . ASP C 1 121 ? -19.171 0.099 13.797 1.00 15.67 121 ASP C O 1
ATOM 6600 N N . THR C 1 122 ? -18.921 2.182 12.981 1.00 15.93 122 THR C N 1
ATOM 6601 C CA . THR C 1 122 ? -20.371 2.479 12.966 1.00 16.62 122 THR C CA 1
ATOM 6602 C C . THR C 1 122 ? -20.785 2.938 11.554 1.00 17.63 122 THR C C 1
ATOM 6603 O O . THR C 1 122 ? -21.664 3.805 11.400 1.00 17.82 122 THR C O 1
ATOM 6607 N N . GLY C 1 123 ? -20.124 2.351 10.552 1.00 18.43 123 GLY C N 1
ATOM 6608 C CA . GLY C 1 123 ? -20.322 2.690 9.152 1.00 20.31 123 GLY C CA 1
ATOM 6609 C C . GLY C 1 123 ? -20.636 1.492 8.274 1.00 21.81 123 GLY C C 1
ATOM 6610 O O . GLY C 1 123 ? -21.756 0.979 8.299 1.00 22.48 123 GLY C O 1
ATOM 6611 N N . GLY C 1 124 ? -19.640 1.048 7.510 1.00 22.89 124 GLY C N 1
ATOM 6612 C CA . GLY C 1 124 ? -19.789 -0.056 6.565 1.00 23.88 124 GLY C CA 1
ATOM 6613 C C . GLY C 1 124 ? -19.733 -1.443 7.178 1.00 24.76 124 GLY C C 1
ATOM 6614 O O . GLY C 1 124 ? -20.267 -2.405 6.599 1.00 25.09 124 GLY C O 1
ATOM 6615 N N . ALA C 1 125 ? -19.097 -1.554 8.348 1.00 24.38 125 ALA C N 1
ATOM 6616 C CA . ALA C 1 125 ? -18.974 -2.836 9.057 1.00 24.09 125 ALA C CA 1
ATOM 6617 C C . ALA C 1 125 ? -19.470 -2.604 10.477 1.00 23.67 125 ALA C C 1
ATOM 6618 O O . ALA C 1 125 ? -18.714 -2.789 11.436 1.00 23.72 125 ALA C O 1
ATOM 6620 N N . PRO C 1 126 ? -20.756 -2.246 10.625 1.00 23.34 126 PRO C N 1
ATOM 6621 C CA . PRO C 1 126 ? -21.210 -1.769 11.934 1.00 23.13 126 PRO C CA 1
ATOM 6622 C C . PRO C 1 126 ? -20.984 -2.747 13.079 1.00 23.19 126 PRO C C 1
ATOM 6623 O O . PRO C 1 126 ? -21.282 -3.944 12.955 1.00 22.59 126 PRO C O 1
ATOM 6627 N N . GLY C 1 127 ? -20.427 -2.226 14.171 1.00 22.63 127 GLY C N 1
ATOM 6628 C CA . GLY C 1 127 ? -20.176 -3.002 15.370 1.00 22.76 127 GLY C CA 1
ATOM 6629 C C . GLY C 1 127 ? -18.842 -3.723 15.434 1.00 22.98 127 GLY C C 1
ATOM 6630 O O . GLY C 1 127 ? -18.464 -4.217 16.498 1.00 23.23 127 GLY C O 1
ATOM 6631 N N . THR C 1 128 ? -18.114 -3.793 14.324 1.00 22.26 128 THR C N 1
ATOM 6632 C CA . THR C 1 128 ? -16.839 -4.494 14.366 1.00 22.31 128 THR C CA 1
ATOM 6633 C C . THR C 1 128 ? -15.743 -3.635 15.008 1.00 21.34 128 THR C C 1
ATOM 6634 O O . THR C 1 128 ? -15.754 -2.399 14.899 1.00 20.53 128 THR C O 1
ATOM 6638 N N . VAL C 1 129 ? -14.824 -4.318 15.694 1.00 19.79 129 VAL C N 1
ATOM 6639 C CA . VAL C 1 129 ? -13.716 -3.685 16.392 1.00 18.56 129 VAL C CA 1
ATOM 6640 C C . VAL C 1 129 ? -12.537 -3.574 15.450 1.00 17.66 129 VAL C C 1
ATOM 6641 O O . VAL C 1 129 ? -11.897 -4.578 15.083 1.00 17.45 129 VAL C O 1
ATOM 6645 N N . LEU C 1 130 ? -12.260 -2.332 15.075 1.00 15.58 130 LEU C N 1
ATOM 6646 C CA . LEU C 1 130 ? -11.188 -2.007 14.128 1.00 15.03 130 LEU C CA 1
ATOM 6647 C C . LEU C 1 130 ? -9.798 -2.119 14.771 1.00 14.43 130 LEU C C 1
ATOM 6648 O O . LEU C 1 130 ? -8.815 -2.522 14.122 1.00 14.83 130 LEU C O 1
ATOM 6653 N N . ALA C 1 131 ? -9.722 -1.776 16.055 1.00 13.74 131 ALA C N 1
ATOM 6654 C CA . ALA C 1 131 ? -8.478 -1.864 16.818 1.00 13.35 131 ALA C CA 1
ATOM 6655 C C . ALA C 1 131 ? -8.799 -1.789 18.288 1.00 12.40 131 ALA C C 1
ATOM 6656 O O . ALA C 1 131 ? -9.830 -1.231 18.682 1.00 11.20 131 ALA C O 1
ATOM 6658 N N . GLN C 1 132 ? -7.897 -2.314 19.102 1.00 12.04 132 GLN C N 1
ATOM 6659 C CA . GLN C 1 132 ? -8.071 -2.286 20.546 1.00 13.16 132 GLN C CA 1
ATOM 6660 C C . GLN C 1 132 ? -6.749 -2.584 21.234 1.00 12.16 132 GLN C C 1
ATOM 6661 O O . GLN C 1 132 ? -5.810 -3.132 20.620 1.00 12.16 132 GLN C O 1
ATOM 6667 N N . ASN C 1 133 ? -6.662 -2.200 22.503 1.00 10.59 133 ASN C N 1
ATOM 6668 C CA . ASN C 1 133 ? -5.467 -2.481 23.262 1.00 10.55 133 ASN C CA 1
ATOM 6669 C C . ASN C 1 133 ? -5.846 -2.363 24.733 1.00 11.16 133 ASN C C 1
ATOM 6670 O O . ASN C 1 133 ? -6.903 -1.799 25.071 1.00 10.94 133 ASN C O 1
ATOM 6675 N N . SER C 1 134 ? -4.998 -2.887 25.603 1.00 11.18 134 SER C N 1
ATOM 6676 C CA . SER C 1 134 ? -5.191 -2.790 27.049 1.00 12.09 134 SER C CA 1
ATOM 6677 C C . SER C 1 134 ? -3.819 -2.870 27.643 1.00 12.82 134 SER C C 1
ATOM 6678 O O . SER C 1 134 ? -2.974 -3.646 27.170 1.00 12.13 134 SER C O 1
ATOM 6681 N N . TYR C 1 135 ? -3.611 -2.096 28.690 1.00 13.08 135 TYR C N 1
ATOM 6682 C CA . TYR C 1 135 ? -2.321 -2.035 29.334 1.00 14.90 135 TYR C CA 1
ATOM 6683 C C . TYR C 1 135 ? -2.442 -1.523 30.762 1.00 15.73 135 TYR C C 1
ATOM 6684 O O . TYR C 1 135 ? -3.470 -0.929 31.160 1.00 15.05 135 TYR C O 1
ATOM 6693 N N . LYS C 1 136 ? -1.382 -1.776 31.520 1.00 16.39 136 LYS C N 1
ATOM 6694 C CA . LYS C 1 136 ? -1.298 -1.394 32.922 1.00 17.57 136 LYS C CA 1
ATOM 6695 C C . LYS C 1 136 ? -0.305 -0.247 33.057 1.00 17.31 136 LYS C C 1
ATOM 6696 O O . LYS C 1 136 ? 0.809 -0.328 32.537 1.00 16.60 136 LYS C O 1
ATOM 6702 N N . VAL C 1 137 ? -0.726 0.832 33.709 1.00 17.02 137 VAL C N 1
ATOM 6703 C CA . VAL C 1 137 ? 0.134 2.001 33.930 1.00 17.51 137 VAL C CA 1
ATOM 6704 C C . VAL C 1 137 ? -0.004 2.522 35.354 1.00 17.74 137 VAL C C 1
ATOM 6705 O O . VAL C 1 137 ? -1.067 2.429 35.946 1.00 17.01 137 VAL C O 1
ATOM 6709 N N . ASN C 1 138 ? 1.064 3.122 35.869 1.00 18.92 138 ASN C N 1
ATOM 6710 C CA . ASN C 1 138 ? 0.996 3.813 37.162 1.00 20.47 138 ASN C CA 1
ATOM 6711 C C . ASN C 1 138 ? 0.376 5.184 36.934 1.00 20.55 138 ASN C C 1
ATOM 6712 O O . ASN C 1 138 ? 0.382 5.670 35.805 1.00 19.46 138 ASN C O 1
ATOM 6717 N N . LYS C 1 139 ? -0.158 5.795 37.996 1.00 21.04 139 LYS C N 1
ATOM 6718 C CA . LYS C 1 139 ? -0.855 7.089 37.925 1.00 22.10 139 LYS C CA 1
ATOM 6719 C C . LYS C 1 139 ? -0.162 8.170 37.091 1.00 22.36 139 LYS C C 1
ATOM 6720 O O . LYS C 1 139 ? -0.831 8.918 36.357 1.00 21.46 139 LYS C O 1
ATOM 6726 N N . GLN C 1 140 ? 1.165 8.253 37.215 1.00 22.43 140 GLN C N 1
ATOM 6727 C CA . GLN C 1 140 ? 1.941 9.287 36.528 1.00 23.58 140 GLN C CA 1
ATOM 6728 C C . GLN C 1 140 ? 1.997 9.041 35.017 1.00 22.59 140 GLN C C 1
ATOM 6729 O O . GLN C 1 140 ? 2.477 9.891 34.251 1.00 23.28 140 GLN C O 1
ATOM 6735 N N . TRP C 1 141 ? 1.527 7.875 34.600 1.00 20.92 141 TRP C N 1
ATOM 6736 C CA . TRP C 1 141 ? 1.560 7.524 33.197 1.00 20.14 141 TRP C CA 1
ATOM 6737 C C . TRP C 1 141 ? 0.172 7.414 32.559 1.00 17.73 141 TRP C C 1
ATOM 6738 O O . TRP C 1 141 ? 0.047 6.928 31.431 1.00 17.25 141 TRP C O 1
ATOM 6749 N N . LEU C 1 142 ? -0.862 7.864 33.273 1.00 14.82 142 LEU C N 1
ATOM 6750 C CA . LEU C 1 142 ? -2.224 7.864 32.717 1.00 13.08 142 LEU C CA 1
ATOM 6751 C C . LEU C 1 142 ? -2.359 8.740 31.458 1.00 11.52 142 LEU C C 1
ATOM 6752 O O . LEU C 1 142 ? -3.034 8.349 30.516 1.00 11.35 142 LEU C O 1
ATOM 6757 N N . ARG C 1 143 ? -1.716 9.914 31.441 1.00 10.32 143 ARG C N 1
ATOM 6758 C CA . ARG C 1 143 ? -1.762 10.760 30.249 1.00 9.29 143 ARG C CA 1
ATOM 6759 C C . ARG C 1 143 ? -1.117 10.005 29.076 1.00 9.11 143 ARG C C 1
ATOM 6760 O O . ARG C 1 143 ? -1.671 9.959 27.981 1.00 9.03 143 ARG C O 1
ATOM 6768 N N . TYR C 1 144 ? 0.026 9.371 29.336 1.00 8.75 144 TYR C N 1
ATOM 6769 C CA . TYR C 1 144 ? 0.713 8.561 28.331 1.00 9.31 144 TYR C CA 1
ATOM 6770 C C . TYR C 1 144 ? -0.186 7.420 27.838 1.00 8.11 144 TYR C C 1
ATOM 6771 O O . TYR C 1 144 ? -0.194 7.113 26.647 1.00 8.95 144 TYR C O 1
ATOM 6780 N N . ALA C 1 145 ? -0.917 6.788 28.750 1.00 7.79 145 ALA C N 1
ATOM 6781 C CA . ALA C 1 145 ? -1.894 5.737 28.407 1.00 7.72 145 ALA C CA 1
ATOM 6782 C C . ALA C 1 145 ? -2.924 6.286 27.395 1.00 7.42 145 ALA C C 1
ATOM 6783 O O . ALA C 1 145 ? -3.286 5.616 26.399 1.00 7.84 145 ALA C O 1
ATOM 6785 N N . GLY C 1 146 ? -3.380 7.513 27.650 1.00 7.03 146 GLY C N 1
ATOM 6786 C CA . GLY C 1 146 ? -4.323 8.211 26.766 1.00 6.42 146 GLY C CA 1
ATOM 6787 C C . GLY C 1 146 ? -3.699 8.552 25.418 1.00 6.40 146 GLY C C 1
ATOM 6788 O O . GLY C 1 146 ? -4.325 8.351 24.384 1.00 6.52 146 GLY C O 1
ATOM 6789 N N . HIS C 1 147 ? -2.468 9.083 25.417 1.00 6.29 147 HIS C N 1
ATOM 6790 C CA . HIS C 1 147 ? -1.785 9.396 24.152 1.00 6.02 147 HIS C CA 1
ATOM 6791 C C . HIS C 1 147 ? -1.495 8.115 23.353 1.00 6.03 147 HIS C C 1
ATOM 6792 O O . HIS C 1 147 ? -1.385 8.160 22.128 1.00 5.38 147 HIS C O 1
ATOM 6799 N N . THR C 1 148 ? -1.328 6.983 24.048 1.00 6.38 148 THR C N 1
ATOM 6800 C CA . THR C 1 148 ? -1.089 5.700 23.349 1.00 6.29 148 THR C CA 1
ATOM 6801 C C . THR C 1 148 ? -2.345 5.322 22.548 1.00 6.45 148 THR C C 1
ATOM 6802 O O . THR C 1 148 ? -2.266 4.941 21.379 1.00 6.29 148 THR C O 1
ATOM 6806 N N . ALA C 1 149 ? -3.506 5.426 23.186 1.00 5.98 149 ALA C N 1
ATOM 6807 C CA . ALA C 1 149 ? -4.773 5.168 22.502 1.00 5.98 149 ALA C CA 1
ATOM 6808 C C . ALA C 1 149 ? -4.979 6.092 21.294 1.00 5.74 149 ALA C C 1
ATOM 6809 O O . ALA C 1 149 ? -5.405 5.637 20.224 1.00 6.00 149 ALA C O 1
ATOM 6811 N N . SER C 1 150 ? -4.684 7.388 21.477 1.00 6.07 150 SER C N 1
ATOM 6812 C CA . SER C 1 150 ? -4.808 8.379 20.396 1.00 6.50 150 SER C CA 1
ATOM 6813 C C . SER C 1 150 ? -3.928 7.998 19.223 1.00 6.09 150 SER C C 1
ATOM 6814 O O . SER C 1 150 ? -4.363 8.061 18.068 1.00 6.13 150 SER C O 1
ATOM 6817 N N . ASP C 1 151 ? -2.668 7.635 19.524 1.00 6.25 151 ASP C N 1
ATOM 6818 C CA . ASP C 1 151 ? -1.702 7.276 18.483 1.00 6.30 151 ASP C CA 1
ATOM 6819 C C . ASP C 1 151 ? -2.205 6.121 17.663 1.00 5.91 151 ASP C C 1
ATOM 6820 O O . ASP C 1 151 ? -2.097 6.137 16.449 1.00 5.37 151 ASP C O 1
ATOM 6825 N N . GLU C 1 152 ? -2.729 5.102 18.339 1.00 7.29 152 GLU C N 1
ATOM 6826 C CA . GLU C 1 152 ? -3.260 3.931 17.654 1.00 8.56 152 GLU C CA 1
ATOM 6827 C C . GLU C 1 152 ? -4.533 4.184 16.825 1.00 7.92 152 GLU C C 1
ATOM 6828 O O . GLU C 1 152 ? -4.613 3.760 15.658 1.00 7.37 152 GLU C O 1
ATOM 6834 N N . VAL C 1 153 ? -5.510 4.875 17.405 1.00 7.52 153 VAL C N 1
ATOM 6835 C CA . VAL C 1 153 ? -6.749 5.221 16.672 1.00 7.28 153 VAL C CA 1
ATOM 6836 C C . VAL C 1 153 ? -6.352 6.074 15.454 1.00 7.65 153 VAL C C 1
ATOM 6837 O O . VAL C 1 153 ? -6.749 5.819 14.325 1.00 6.86 153 VAL C O 1
ATOM 6841 N N . PHE C 1 154 ? -5.507 7.063 15.696 1.00 8.51 154 PHE C N 1
ATOM 6842 C CA . PHE C 1 154 ? -5.049 7.968 14.643 1.00 8.44 154 PHE C CA 1
ATOM 6843 C C . PHE C 1 154 ? -4.443 7.209 13.467 1.00 8.33 154 PHE C C 1
ATOM 6844 O O . PHE C 1 154 ? -4.858 7.387 12.306 1.00 7.86 154 PHE C O 1
ATOM 6852 N N . GLU C 1 155 ? -3.476 6.344 13.757 1.00 8.59 155 GLU C N 1
ATOM 6853 C CA . GLU C 1 155 ? -2.813 5.614 12.694 1.00 9.11 155 GLU C CA 1
ATOM 6854 C C . GLU C 1 155 ? -3.769 4.617 12.027 1.00 9.54 155 GLU C C 1
ATOM 6855 O O . GLU C 1 155 ? -3.759 4.455 10.801 1.00 8.38 155 GLU C O 1
ATOM 6861 N N . LYS C 1 156 ? -4.631 3.990 12.825 1.00 9.45 156 LYS C N 1
ATOM 6862 C CA . LYS C 1 156 ? -5.614 3.056 12.270 1.00 10.27 156 LYS C CA 1
ATOM 6863 C C . LYS C 1 156 ? -6.506 3.727 11.209 1.00 10.33 156 LYS C C 1
ATOM 6864 O O . LYS C 1 156 ? -6.742 3.175 10.142 1.00 9.93 156 LYS C O 1
ATOM 6870 N N . LEU C 1 157 ? -6.947 4.945 11.494 1.00 10.25 157 LEU C N 1
ATOM 6871 C CA . LEU C 1 157 ? -7.865 5.671 10.613 1.00 11.00 157 LEU C CA 1
ATOM 6872 C C . LEU C 1 157 ? -7.245 6.564 9.529 1.00 11.58 157 LEU C C 1
ATOM 6873 O O . LEU C 1 157 ? -7.967 6.988 8.616 1.00 13.14 157 LEU C O 1
ATOM 6878 N N . THR C 1 158 ? -5.944 6.846 9.592 1.00 11.03 158 THR C N 1
ATOM 6879 C CA . THR C 1 158 ? -5.311 7.734 8.604 1.00 10.45 158 THR C CA 1
ATOM 6880 C C . THR C 1 158 ? -4.142 7.097 7.860 1.00 11.67 158 THR C C 1
ATOM 6881 O O . THR C 1 158 ? -3.763 7.556 6.772 1.00 11.69 158 THR C O 1
ATOM 6885 N N . GLY C 1 159 ? -3.559 6.053 8.443 1.00 11.28 159 GLY C N 1
ATOM 6886 C CA . GLY C 1 159 ? -2.360 5.467 7.882 1.00 12.15 159 GLY C CA 1
ATOM 6887 C C . GLY C 1 159 ? -1.097 6.244 8.240 1.00 12.47 159 GLY C C 1
ATOM 6888 O O . GLY C 1 159 ? -0.009 5.858 7.820 1.00 13.49 159 GLY C O 1
ATOM 6889 N N . ILE C 1 160 ? -1.224 7.308 9.037 1.00 11.65 160 ILE C N 1
ATOM 6890 C CA . ILE C 1 160 ? -0.072 8.134 9.424 1.00 11.23 160 ILE C CA 1
ATOM 6891 C C . ILE C 1 160 ? 0.286 7.820 10.871 1.00 11.04 160 ILE C C 1
ATOM 6892 O O . ILE C 1 160 ? -0.596 7.717 11.716 1.00 10.59 160 ILE C O 1
ATOM 6897 N N . LYS C 1 161 ? 1.570 7.675 11.163 1.00 10.61 161 LYS C N 1
ATOM 6898 C CA . LYS C 1 161 ? 2.009 7.352 12.535 1.00 11.77 161 LYS C CA 1
ATOM 6899 C C . LYS C 1 161 ? 1.642 8.503 13.455 1.00 10.52 161 LYS C C 1
ATOM 6900 O O . LYS C 1 161 ? 1.725 9.665 13.063 1.00 10.20 161 LYS C O 1
ATOM 6906 N N . GLY C 1 162 ? 1.189 8.178 14.663 1.00 10.45 162 GLY C N 1
ATOM 6907 C CA . GLY C 1 162 ? 0.775 9.194 15.643 1.00 9.62 162 GLY C CA 1
ATOM 6908 C C . GLY C 1 162 ? 1.967 9.845 16.319 1.00 9.91 162 GLY C C 1
ATOM 6909 O O . GLY C 1 162 ? 3.012 9.201 16.556 1.00 10.85 162 GLY C O 1
ATOM 6910 N N . ALA C 1 163 ? 1.817 11.105 16.688 1.00 8.05 163 ALA C N 1
ATOM 6911 C CA . ALA C 1 163 ? 2.905 11.823 17.371 1.00 7.69 163 ALA C CA 1
ATOM 6912 C C . ALA C 1 163 ? 2.468 12.317 18.754 1.00 7.87 163 ALA C C 1
ATOM 6913 O O . ALA C 1 163 ? 3.059 13.265 19.296 1.00 7.77 163 ALA C O 1
ATOM 6915 N N . PHE C 1 164 ? 1.416 11.708 19.310 1.00 6.94 164 PHE C N 1
ATOM 6916 C CA . PHE C 1 164 ? 0.860 12.190 20.584 1.00 6.29 164 PHE C CA 1
ATOM 6917 C C . PHE C 1 164 ? 1.668 11.857 21.850 1.00 6.69 164 PHE C C 1
ATOM 6918 O O . PHE C 1 164 ? 1.486 12.476 22.900 1.00 6.01 164 PHE C O 1
ATOM 6926 N N . ARG C 1 165 ? 2.578 10.893 21.734 1.00 7.58 165 ARG C N 1
ATOM 6927 C CA . ARG C 1 165 ? 3.485 10.541 22.821 1.00 8.67 165 ARG C CA 1
ATOM 6928 C C . ARG C 1 165 ? 4.831 11.290 22.733 1.00 9.08 165 ARG C C 1
ATOM 6929 O O . ARG C 1 165 ? 5.795 10.939 23.417 1.00 11.14 165 ARG C O 1
ATOM 6937 N N . THR C 1 166 ? 4.899 12.323 21.909 1.00 8.73 166 THR C N 1
ATOM 6938 C CA . THR C 1 166 ? 6.133 13.093 21.753 1.00 8.09 166 THR C CA 1
ATOM 6939 C C . THR C 1 166 ? 6.296 14.170 22.811 1.00 7.70 166 THR C C 1
ATOM 6940 O O . THR C 1 166 ? 5.375 14.437 23.624 1.00 7.34 166 THR C O 1
ATOM 6944 N N . ARG C 1 167 ? 7.477 14.797 22.804 1.00 6.85 167 ARG C N 1
ATOM 6945 C CA . ARG C 1 167 ? 7.760 15.866 23.754 1.00 7.16 167 ARG C CA 1
ATOM 6946 C C . ARG C 1 167 ? 8.216 17.133 23.052 1.00 6.29 167 ARG C C 1
ATOM 6947 O O . ARG C 1 167 ? 8.539 17.116 21.860 1.00 4.84 167 ARG C O 1
ATOM 6955 N N . ILE C 1 168 ? 8.185 18.239 23.784 1.00 5.52 168 ILE C N 1
ATOM 6956 C CA . ILE C 1 168 ? 8.745 19.475 23.252 1.00 5.94 168 ILE C CA 1
ATOM 6957 C C . ILE C 1 168 ? 9.792 19.979 24.238 1.00 5.87 168 ILE C C 1
ATOM 6958 O O . ILE C 1 168 ? 9.696 19.701 25.453 1.00 6.44 168 ILE C O 1
ATOM 6963 N N . ALA C 1 169 ? 10.804 20.664 23.712 1.00 5.46 169 ALA C N 1
ATOM 6964 C CA . ALA C 1 169 ? 11.800 21.354 24.527 1.00 5.59 169 ALA C CA 1
ATOM 6965 C C . ALA C 1 169 ? 11.616 22.842 24.244 1.00 5.24 169 ALA C C 1
ATOM 6966 O O . ALA C 1 169 ? 11.261 23.221 23.122 1.00 4.86 169 ALA C O 1
ATOM 6968 N N . TYR C 1 170 ? 11.856 23.677 25.255 1.00 5.40 170 TYR C N 1
ATOM 6969 C CA . TYR C 1 170 ? 11.739 25.123 25.101 1.00 6.35 170 TYR C CA 1
ATOM 6970 C C . TYR C 1 170 ? 12.525 25.843 26.206 1.00 6.57 170 TYR C C 1
ATOM 6971 O O . TYR C 1 170 ? 12.865 25.244 27.228 1.00 6.71 170 TYR C O 1
ATOM 6980 N N . VAL C 1 171 ? 12.792 27.129 25.989 1.00 6.56 171 VAL C N 1
ATOM 6981 C CA . VAL C 1 171 ? 13.505 27.941 26.984 1.00 6.85 171 VAL C CA 1
ATOM 6982 C C . VAL C 1 171 ? 12.536 28.924 27.655 1.00 7.73 171 VAL C C 1
ATOM 6983 O O . VAL C 1 171 ? 11.762 29.570 26.987 1.00 7.04 171 VAL C O 1
ATOM 6987 N N . VAL C 1 172 ? 12.555 28.986 28.985 1.00 9.66 172 VAL C N 1
ATOM 6988 C CA . VAL C 1 172 ? 11.703 29.928 29.723 1.00 10.48 172 VAL C CA 1
ATOM 6989 C C . VAL C 1 172 ? 12.586 30.931 30.468 1.00 12.30 172 VAL C C 1
ATOM 6990 O O . VAL C 1 172 ? 13.535 30.549 31.158 1.00 11.99 172 VAL C O 1
ATOM 6994 N N . GLN C 1 173 ? 12.278 32.209 30.299 1.00 13.73 173 GLN C N 1
ATOM 6995 C CA . GLN C 1 173 ? 12.938 33.249 31.070 1.00 16.56 173 GLN C CA 1
ATOM 6996 C C . GLN C 1 173 ? 11.962 33.563 32.223 1.00 17.87 173 GLN C C 1
ATOM 6997 O O . GLN C 1 173 ? 10.885 34.090 31.981 1.00 17.19 173 GLN C O 1
ATOM 7003 N N . THR C 1 174 ? 12.330 33.179 33.446 1.00 20.39 174 THR C N 1
ATOM 7004 C CA . THR C 1 174 ? 11.494 33.364 34.648 1.00 23.42 174 THR C CA 1
ATOM 7005 C C . THR C 1 174 ? 11.754 34.695 35.401 1.00 25.86 174 THR C C 1
ATOM 7006 O O . THR C 1 174 ? 12.413 35.609 34.884 1.00 26.32 174 THR C O 1
ATOM 7010 N N . ASN C 1 175 ? 11.204 34.777 36.620 1.00 28.26 175 ASN C N 1
ATOM 7011 C CA . ASN C 1 175 ? 11.402 35.904 37.541 1.00 29.94 175 ASN C CA 1
ATOM 7012 C C . ASN C 1 175 ? 12.429 35.517 38.598 1.00 30.12 175 ASN C C 1
ATOM 7013 O O . ASN C 1 175 ? 12.674 36.283 39.528 1.00 30.99 175 ASN C O 1
ATOM 7018 N N . GLY C 1 176 ? 12.996 34.319 38.473 1.00 30.00 176 GLY C N 1
ATOM 7019 C CA . GLY C 1 176 ? 14.032 33.849 39.391 1.00 29.99 176 GLY C CA 1
ATOM 7020 C C . GLY C 1 176 ? 15.225 34.788 39.311 1.00 29.72 176 GLY C C 1
ATOM 7021 O O . GLY C 1 176 ? 15.523 35.338 38.245 1.00 30.13 176 GLY C O 1
ATOM 7022 N N . GLY C 1 177 ? 15.921 34.958 40.426 1.00 28.98 177 GLY C N 1
ATOM 7023 C CA . GLY C 1 177 ? 17.023 35.904 40.477 1.00 28.45 177 GLY C CA 1
ATOM 7024 C C . GLY C 1 177 ? 18.321 35.435 39.853 1.00 27.66 177 GLY C C 1
ATOM 7025 O O . GLY C 1 177 ? 18.762 35.963 38.822 1.00 27.71 177 GLY C O 1
ATOM 7026 N N . GLN C 1 178 ? 18.932 34.437 40.478 1.00 26.59 178 GLN C N 1
ATOM 7027 C CA . GLN C 1 178 ? 20.239 33.997 40.044 1.00 25.58 178 GLN C CA 1
ATOM 7028 C C . GLN C 1 178 ? 20.236 33.213 38.734 1.00 23.90 178 GLN C C 1
ATOM 7029 O O . GLN C 1 178 ? 21.181 33.325 37.964 1.00 23.78 178 GLN C O 1
ATOM 7035 N N . PHE C 1 179 ? 19.184 32.432 38.496 1.00 22.05 179 PHE C N 1
ATOM 7036 C CA . PHE C 1 179 ? 19.096 31.587 37.306 1.00 20.79 179 PHE C CA 1
ATOM 7037 C C . PHE C 1 179 ? 17.768 31.813 36.590 1.00 19.23 179 PHE C C 1
ATOM 7038 O O . PHE C 1 179 ? 16.903 30.950 36.627 1.00 18.87 179 PHE C O 1
ATOM 7046 N N . PRO C 1 180 ? 17.600 32.971 35.931 1.00 17.60 180 PRO C N 1
ATOM 7047 C CA . PRO C 1 180 ? 16.303 33.248 35.288 1.00 16.85 180 PRO C CA 1
ATOM 7048 C C . PRO C 1 180 ? 16.031 32.444 33.999 1.00 15.83 180 PRO C C 1
ATOM 7049 O O . PRO C 1 180 ? 14.889 32.445 33.532 1.00 16.42 180 PRO C O 1
ATOM 7053 N N . TYR C 1 181 ? 17.039 31.765 33.448 1.00 13.89 181 TYR C N 1
ATOM 7054 C CA . TYR C 1 181 ? 16.852 30.989 32.205 1.00 13.30 181 TYR C CA 1
ATOM 7055 C C . TYR C 1 181 ? 16.782 29.509 32.464 1.00 12.68 181 TYR C C 1
ATOM 7056 O O . TYR C 1 181 ? 17.662 28.939 33.100 1.00 12.56 181 TYR C O 1
ATOM 7065 N N . GLU C 1 182 ? 15.719 28.886 31.963 1.00 11.93 182 GLU C N 1
ATOM 7066 C CA . GLU C 1 182 ? 15.513 27.487 32.158 1.00 11.87 182 GLU C CA 1
ATOM 7067 C C . GLU C 1 182 ? 15.179 26.779 30.870 1.00 10.88 182 GLU C C 1
ATOM 7068 O O . GLU C 1 182 ? 14.233 27.152 30.164 1.00 10.61 182 GLU C O 1
ATOM 7074 N N . LEU C 1 183 ? 15.935 25.721 30.603 1.00 9.39 183 LEU C N 1
ATOM 7075 C CA . LEU C 1 183 ? 15.600 24.838 29.526 1.00 7.52 183 LEU C CA 1
ATOM 7076 C C . LEU C 1 183 ? 14.660 23.784 30.130 1.00 7.40 183 LEU C C 1
ATOM 7077 O O . LEU C 1 183 ? 15.002 23.120 31.122 1.00 6.94 183 LEU C O 1
ATOM 7082 N N . ARG C 1 184 ? 13.499 23.620 29.502 1.00 6.92 184 ARG C N 1
ATOM 7083 C CA . ARG C 1 184 ? 12.487 22.688 29.950 1.00 7.06 184 ARG C CA 1
ATOM 7084 C C . ARG C 1 184 ? 12.030 21.769 28.843 1.00 7.00 184 ARG C C 1
ATOM 7085 O O . ARG C 1 184 ? 12.242 22.043 27.646 1.00 6.49 184 ARG C O 1
ATOM 7093 N N . VAL C 1 185 ? 11.414 20.669 29.274 1.00 6.19 185 VAL C N 1
ATOM 7094 C CA . VAL C 1 185 ? 10.815 19.664 28.401 1.00 5.85 185 VAL C CA 1
ATOM 7095 C C . VAL C 1 185 ? 9.412 19.400 28.984 1.00 6.71 185 VAL C C 1
ATOM 7096 O O . VAL C 1 185 ? 9.215 19.498 30.200 1.00 7.05 185 VAL C O 1
ATOM 7100 N N . SER C 1 186 ? 8.444 19.147 28.118 1.00 7.00 186 SER C N 1
ATOM 7101 C CA . SER C 1 186 ? 7.073 18.739 28.529 1.00 6.78 186 SER C CA 1
ATOM 7102 C C . SER C 1 186 ? 6.552 17.836 27.444 1.00 7.08 186 SER C C 1
ATOM 7103 O O . SER C 1 186 ? 7.187 17.714 26.387 1.00 6.27 186 SER C O 1
ATOM 7106 N N . ASP C 1 187 ? 5.404 17.190 27.684 1.00 6.59 187 ASP C N 1
ATOM 7107 C CA . ASP C 1 187 ? 4.722 16.502 26.596 1.00 6.97 187 ASP C CA 1
ATOM 7108 C C . ASP C 1 187 ? 4.380 17.589 25.544 1.00 6.17 187 ASP C C 1
ATOM 7109 O O . ASP C 1 187 ? 4.308 18.789 25.862 1.00 5.57 187 ASP C O 1
ATOM 7114 N N . TYR C 1 188 ? 4.119 17.171 24.315 1.00 6.07 188 TYR C N 1
ATOM 7115 C CA . TYR C 1 188 ? 3.838 18.101 23.212 1.00 5.94 188 TYR C CA 1
ATOM 7116 C C . TYR C 1 188 ? 2.647 19.020 23.539 1.00 6.86 188 TYR C C 1
ATOM 7117 O O . TYR C 1 188 ? 2.561 20.132 23.007 1.00 6.93 188 TYR C O 1
ATOM 7126 N N . ASP C 1 189 ? 1.737 18.547 24.392 1.00 6.87 189 ASP C N 1
ATOM 7127 C CA . ASP C 1 189 ? 0.559 19.346 24.794 1.00 8.34 189 ASP C CA 1
ATOM 7128 C C . ASP C 1 189 ? 0.769 20.198 26.041 1.00 9.07 189 ASP C C 1
ATOM 7129 O O . ASP C 1 189 ? -0.177 20.772 26.566 1.00 9.61 189 ASP C O 1
ATOM 7134 N N . GLY C 1 190 ? 2.007 20.289 26.517 1.00 9.79 190 GLY C N 1
ATOM 7135 C CA . GLY C 1 190 ? 2.309 21.177 27.639 1.00 11.01 190 GLY C CA 1
ATOM 7136 C C . GLY C 1 190 ? 2.280 20.543 29.026 1.00 11.80 190 GLY C C 1
ATOM 7137 O O . GLY C 1 190 ? 2.753 21.157 29.991 1.00 12.08 190 GLY C O 1
ATOM 7138 N N . TYR C 1 191 ? 1.739 19.334 29.150 1.00 11.45 191 TYR C N 1
ATOM 7139 C CA . TYR C 1 191 ? 1.691 18.661 30.452 1.00 11.94 191 TYR C CA 1
ATOM 7140 C C . TYR C 1 191 ? 3.013 17.976 30.795 1.00 11.62 191 TYR C C 1
ATOM 7141 O O . TYR C 1 191 ? 3.832 17.763 29.914 1.00 9.92 191 TYR C O 1
ATOM 7150 N N . ASN C 1 192 ? 3.206 17.631 32.072 1.00 10.41 192 ASN C N 1
ATOM 7151 C CA . ASN C 1 192 ? 4.390 16.911 32.532 1.00 11.24 192 ASN C CA 1
ATOM 7152 C C . ASN C 1 192 ? 5.677 17.649 32.204 1.00 11.34 192 ASN C C 1
ATOM 7153 O O . ASN C 1 192 ? 6.610 17.098 31.625 1.00 10.60 192 ASN C O 1
ATOM 7158 N N . GLN C 1 193 ? 5.673 18.925 32.539 1.00 10.85 193 GLN C N 1
ATOM 7159 C CA . GLN C 1 193 ? 6.844 19.766 32.348 1.00 12.82 193 GLN C CA 1
ATOM 7160 C C . GLN C 1 193 ? 7.917 19.443 33.394 1.00 12.75 193 GLN C C 1
ATOM 7161 O O . GLN C 1 193 ? 7.584 19.120 34.542 1.00 12.75 193 GLN C O 1
ATOM 7167 N N . PHE C 1 194 ? 9.192 19.486 32.994 1.00 12.50 194 PHE C N 1
ATOM 7168 C CA . PHE C 1 194 ? 10.307 19.339 33.942 1.00 11.53 194 PHE C CA 1
ATOM 7169 C C . PHE C 1 194 ? 11.489 20.192 33.497 1.00 11.22 194 PHE C C 1
ATOM 7170 O O . PHE C 1 194 ? 11.573 20.554 32.322 1.00 10.01 194 PHE C O 1
ATOM 7178 N N . VAL C 1 195 ? 12.372 20.534 34.441 1.00 10.41 195 VAL C N 1
ATOM 7179 C CA . VAL C 1 195 ? 13.518 21.389 34.142 1.00 11.13 195 VAL C CA 1
ATOM 7180 C C . VAL C 1 195 ? 14.736 20.570 33.795 1.00 11.13 195 VAL C C 1
ATOM 7181 O O . VAL C 1 195 ? 15.103 19.647 34.512 1.00 12.01 195 VAL C O 1
ATOM 7185 N N . VAL C 1 196 ? 15.356 20.910 32.675 1.00 10.74 196 VAL C N 1
ATOM 7186 C CA . VAL C 1 196 ? 16.570 20.245 32.199 1.00 11.14 196 VAL C CA 1
ATOM 7187 C C . VAL C 1 196 ? 17.833 20.973 32.700 1.00 11.86 196 VAL C C 1
ATOM 7188 O O . VAL C 1 196 ? 18.809 20.331 33.129 1.00 11.70 196 VAL C O 1
ATOM 7192 N N . HIS C 1 197 ? 17.797 22.304 32.654 1.00 12.57 197 HIS C N 1
ATOM 7193 C CA . HIS C 1 197 ? 18.946 23.150 33.013 1.00 14.46 197 HIS C CA 1
ATOM 7194 C C . HIS C 1 197 ? 18.493 24.545 33.404 1.00 15.18 197 HIS C C 1
ATOM 7195 O O . HIS C 1 197 ? 17.589 25.091 32.768 1.00 15.81 197 HIS C O 1
ATOM 7202 N N . ARG C 1 198 ? 19.089 25.087 34.478 1.00 15.58 198 ARG C N 1
ATOM 7203 C CA . ARG C 1 198 ? 18.891 26.457 34.942 1.00 15.49 198 ARG C CA 1
ATOM 7204 C C . ARG C 1 198 ? 20.188 27.205 34.699 1.00 15.30 198 ARG C C 1
ATOM 7205 O O . ARG C 1 198 ? 21.294 26.679 34.923 1.00 14.97 198 ARG C O 1
ATOM 7213 N N . SER C 1 199 ? 20.066 28.428 34.226 1.00 14.56 199 SER C N 1
ATOM 7214 C CA . SER C 1 199 ? 21.254 29.208 33.884 1.00 14.12 199 SER C CA 1
ATOM 7215 C C . SER C 1 199 ? 21.109 30.662 34.257 1.00 14.18 199 SER C C 1
ATOM 7216 O O . SER C 1 199 ? 20.026 31.229 34.125 1.00 13.30 199 SER C O 1
ATOM 7219 N N . PRO C 1 200 ? 22.224 31.280 34.710 1.00 14.94 200 PRO C N 1
ATOM 7220 C CA . PRO C 1 200 ? 22.244 32.711 35.016 1.00 14.73 200 PRO C CA 1
ATOM 7221 C C . PRO C 1 200 ? 22.200 33.560 33.758 1.00 14.79 200 PRO C C 1
ATOM 7222 O O . PRO C 1 200 ? 21.843 34.743 33.817 1.00 14.83 200 PRO C O 1
ATOM 7226 N N . GLN C 1 201 ? 22.523 32.945 32.616 1.00 13.76 201 GLN C N 1
ATOM 7227 C CA . GLN C 1 201 ? 22.661 33.675 31.363 1.00 12.82 201 GLN C CA 1
ATOM 7228 C C . GLN C 1 201 ? 21.787 33.060 30.282 1.00 12.21 201 GLN C C 1
ATOM 7229 O O . GLN C 1 201 ? 21.360 31.914 30.429 1.00 11.36 201 GLN C O 1
ATOM 7235 N N . PRO C 1 202 ? 21.470 33.833 29.223 1.00 12.29 202 PRO C N 1
ATOM 7236 C CA . PRO C 1 202 ? 20.616 33.310 28.156 1.00 11.80 202 PRO C CA 1
ATOM 7237 C C . PRO C 1 202 ? 20.997 31.939 27.595 1.00 10.99 202 PRO C C 1
ATOM 7238 O O . PRO C 1 202 ? 22.176 31.584 27.480 1.00 10.75 202 PRO C O 1
ATOM 7242 N N . LEU C 1 203 ? 19.949 31.202 27.249 1.00 9.90 203 LEU C N 1
ATOM 7243 C CA . LEU C 1 203 ? 20.013 29.921 26.584 1.00 8.56 203 LEU C CA 1
ATOM 7244 C C . LEU C 1 203 ? 19.228 30.124 25.303 1.00 9.01 203 LEU C C 1
ATOM 7245 O O . LEU C 1 203 ? 18.270 30.921 25.263 1.00 8.30 203 LEU C O 1
ATOM 7250 N N . MET C 1 204 ? 19.603 29.395 24.254 1.00 8.47 204 MET C N 1
ATOM 7251 C CA . MET C 1 204 ? 18.910 29.528 22.974 1.00 9.09 204 MET C CA 1
ATOM 7252 C C . MET C 1 204 ? 18.838 28.211 22.236 1.00 8.20 204 MET C C 1
ATOM 7253 O O . MET C 1 204 ? 19.643 27.317 22.468 1.00 8.02 204 MET C O 1
ATOM 7258 N N . SER C 1 205 ? 17.859 28.117 21.337 1.00 8.00 205 SER C N 1
ATOM 7259 C CA . SER C 1 205 ? 17.818 27.090 20.276 1.00 7.84 205 SER C CA 1
ATOM 7260 C C . SER C 1 205 ? 18.108 25.600 20.625 1.00 7.88 205 SER C C 1
ATOM 7261 O O . SER C 1 205 ? 18.964 24.971 19.997 1.00 7.87 205 SER C O 1
ATOM 7264 N N . PRO C 1 206 ? 17.360 25.011 21.592 1.00 7.24 206 PRO C N 1
ATOM 7265 C CA . PRO C 1 206 ? 17.584 23.595 21.821 1.00 6.89 206 PRO C CA 1
ATOM 7266 C C . PRO C 1 206 ? 17.211 22.744 20.591 1.00 6.80 206 PRO C C 1
ATOM 7267 O O . PRO C 1 206 ? 16.365 23.141 19.771 1.00 5.58 206 PRO C O 1
ATOM 7271 N N . ALA C 1 207 ? 17.853 21.591 20.468 1.00 6.54 207 ALA C N 1
ATOM 7272 C CA . ALA C 1 207 ? 17.617 20.690 19.365 1.00 7.06 207 ALA C CA 1
ATOM 7273 C C . ALA C 1 207 ? 17.737 19.262 19.868 1.00 6.90 207 ALA C C 1
ATOM 7274 O O . ALA C 1 207 ? 18.667 18.945 20.616 1.00 8.20 207 ALA C O 1
ATOM 7276 N N . TRP C 1 208 ? 16.810 18.396 19.463 1.00 6.30 208 TRP C N 1
ATOM 7277 C CA . TRP C 1 208 ? 16.782 17.017 19.957 1.00 6.33 208 TRP C CA 1
ATOM 7278 C C . TRP C 1 208 ? 17.665 16.056 19.153 1.00 6.69 208 TRP C C 1
ATOM 7279 O O . TRP C 1 208 ? 17.655 16.080 17.921 1.00 6.38 208 TRP C O 1
ATOM 7290 N N . SER C 1 209 ? 18.392 15.170 19.827 1.00 6.10 209 SER C N 1
ATOM 7291 C CA . SER C 1 209 ? 19.058 14.117 19.081 1.00 7.41 209 SER C CA 1
ATOM 7292 C C . SER C 1 209 ? 17.949 13.173 18.545 1.00 8.29 209 SER C C 1
ATOM 7293 O O . SER C 1 209 ? 16.890 13.066 19.155 1.00 7.34 209 SER C O 1
ATOM 7296 N N . PRO C 1 210 ? 18.195 12.478 17.405 1.00 9.47 210 PRO C N 1
ATOM 7297 C CA . PRO C 1 210 ? 17.138 11.648 16.834 1.00 10.63 210 PRO C CA 1
ATOM 7298 C C . PRO C 1 210 ? 16.657 10.489 17.704 1.00 11.49 210 PRO C C 1
ATOM 7299 O O . PRO C 1 210 ? 15.569 9.961 17.460 1.00 11.96 210 PRO C O 1
ATOM 7303 N N . ASP C 1 211 ? 17.424 10.098 18.708 1.00 12.90 211 ASP C N 1
ATOM 7304 C CA . ASP C 1 211 ? 16.936 9.054 19.604 1.00 14.64 211 ASP C CA 1
ATOM 7305 C C . ASP C 1 211 ? 16.177 9.636 20.804 1.00 14.24 211 ASP C C 1
ATOM 7306 O O . ASP C 1 211 ? 15.700 8.891 21.659 1.00 13.15 211 ASP C O 1
ATOM 7311 N N . GLY C 1 212 ? 16.111 10.971 20.868 1.00 12.59 212 GLY C N 1
ATOM 7312 C CA . GLY C 1 212 ? 15.368 11.682 21.903 1.00 11.70 212 GLY C CA 1
ATOM 7313 C C . GLY C 1 212 ? 16.014 11.699 23.272 1.00 11.17 212 GLY C C 1
ATOM 7314 O O . GLY C 1 212 ? 15.376 12.094 24.238 1.00 11.09 212 GLY C O 1
ATOM 7315 N N . SER C 1 213 ? 17.283 11.312 23.371 1.00 10.60 213 SER C N 1
ATOM 7316 C CA . SER C 1 213 ? 17.922 11.198 24.695 1.00 11.05 213 SER C CA 1
ATOM 7317 C C . SER C 1 213 ? 18.779 12.403 25.080 1.00 10.26 213 SER C C 1
ATOM 7318 O O . SER C 1 213 ? 19.203 12.525 26.226 1.00 10.00 213 SER C O 1
ATOM 7321 N N . LYS C 1 214 ? 19.047 13.280 24.116 1.00 9.54 214 LYS C N 1
ATOM 7322 C CA . LYS C 1 214 ? 19.901 14.446 24.359 1.00 8.98 214 LYS C CA 1
ATOM 7323 C C . LYS C 1 214 ? 19.335 15.699 23.727 1.00 8.09 214 LYS C C 1
ATOM 7324 O O . LYS C 1 214 ? 18.611 15.634 22.742 1.00 7.47 214 LYS C O 1
ATOM 7330 N N . LEU C 1 215 ? 19.722 16.829 24.290 1.00 7.81 215 LEU C N 1
ATOM 7331 C CA . LEU C 1 215 ? 19.419 18.125 23.718 1.00 7.98 215 LEU C CA 1
ATOM 7332 C C . LEU C 1 215 ? 20.734 18.888 23.576 1.00 8.15 215 LEU C C 1
ATOM 7333 O O . LEU C 1 215 ? 21.525 18.962 24.545 1.00 8.06 215 LEU C O 1
ATOM 7338 N N . ALA C 1 216 ? 20.967 19.396 22.369 1.00 6.46 216 ALA C N 1
ATOM 7339 C CA . ALA C 1 216 ? 22.024 20.368 22.101 1.00 6.58 216 ALA C CA 1
ATOM 7340 C C . ALA C 1 216 ? 21.358 21.719 22.312 1.00 7.13 216 ALA C C 1
ATOM 7341 O O . ALA C 1 216 ? 20.164 21.876 22.013 1.00 6.79 216 ALA C O 1
ATOM 7343 N N . TYR C 1 217 ? 22.097 22.692 22.829 1.00 6.54 217 TYR C N 1
ATOM 7344 C CA . TYR C 1 217 ? 21.583 24.055 22.960 1.00 8.04 217 TYR C CA 1
ATOM 7345 C C . TYR C 1 217 ? 22.758 25.022 23.087 1.00 7.83 217 TYR C C 1
ATOM 7346 O O . TYR C 1 217 ? 23.921 24.598 23.242 1.00 8.34 217 TYR C O 1
ATOM 7355 N N . VAL C 1 218 ? 22.428 26.303 22.988 1.00 7.09 218 VAL C N 1
ATOM 7356 C CA . VAL C 1 218 ? 23.369 27.399 23.097 1.00 8.67 218 VAL C CA 1
ATOM 7357 C C . VAL C 1 218 ? 23.234 27.958 24.499 1.00 8.89 218 VAL C C 1
ATOM 7358 O O . VAL C 1 218 ? 22.114 28.203 24.961 1.00 8.79 218 VAL C O 1
ATOM 7362 N N . THR C 1 219 ? 24.366 28.097 25.170 1.00 9.93 219 THR C N 1
ATOM 7363 C CA . THR C 1 219 ? 24.400 28.720 26.487 1.00 11.16 219 THR C CA 1
ATOM 7364 C C . THR C 1 219 ? 25.470 29.804 26.592 1.00 11.95 219 THR C C 1
ATOM 7365 O O . THR C 1 219 ? 26.573 29.682 26.036 1.00 12.51 219 THR C O 1
ATOM 7369 N N . PHE C 1 220 ? 25.115 30.865 27.303 1.00 13.38 220 PHE C N 1
ATOM 7370 C CA . PHE C 1 220 ? 26.026 31.967 27.592 1.00 14.42 220 PHE C CA 1
ATOM 7371 C C . PHE C 1 220 ? 26.529 31.934 29.036 1.00 15.13 220 PHE C C 1
ATOM 7372 O O . PHE C 1 220 ? 27.145 32.897 29.490 1.00 15.10 220 PHE C O 1
ATOM 7380 N N . GLU C 1 221 ? 26.300 30.821 29.739 1.00 16.63 221 GLU C N 1
ATOM 7381 C CA . GLU C 1 221 ? 26.735 30.679 31.152 1.00 18.85 221 GLU C CA 1
ATOM 7382 C C . GLU C 1 221 ? 28.210 30.989 31.403 1.00 18.89 221 GLU C C 1
ATOM 7383 O O . GLU C 1 221 ? 28.572 31.527 32.458 1.00 19.52 221 GLU C O 1
ATOM 7389 N N . SER C 1 222 ? 29.069 30.621 30.458 1.00 19.40 222 SER C N 1
ATOM 7390 C CA . SER C 1 222 ? 30.507 30.796 30.664 1.00 19.67 222 SER C CA 1
ATOM 7391 C C . SER C 1 222 ? 30.997 32.243 30.500 1.00 20.22 222 SER C C 1
ATOM 7392 O O . SER C 1 222 ? 32.171 32.514 30.776 1.00 21.00 222 SER C O 1
ATOM 7395 N N . GLY C 1 223 ? 30.110 33.157 30.089 1.00 20.22 223 GLY C N 1
ATOM 7396 C CA . GLY C 1 223 ? 30.476 34.556 29.786 1.00 19.65 223 GLY C CA 1
ATOM 7397 C C . GLY C 1 223 ? 30.403 34.872 28.286 1.00 19.60 223 GLY C C 1
ATOM 7398 O O . GLY C 1 223 ? 30.443 36.050 27.865 1.00 20.26 223 GLY C O 1
ATOM 7399 N N . ARG C 1 224 ? 30.303 33.821 27.475 1.00 17.92 224 ARG C N 1
ATOM 7400 C CA . ARG C 1 224 ? 30.120 33.950 26.022 1.00 16.87 224 ARG C CA 1
ATOM 7401 C C . ARG C 1 224 ? 29.463 32.655 25.539 1.00 15.48 224 ARG C C 1
ATOM 7402 O O . ARG C 1 224 ? 29.297 31.699 26.316 1.00 14.30 224 ARG C O 1
ATOM 7410 N N . SER C 1 225 ? 29.112 32.622 24.257 1.00 14.31 225 SER C N 1
ATOM 7411 C CA . SER C 1 225 ? 28.369 31.501 23.710 1.00 13.49 225 SER C CA 1
ATOM 7412 C C . SER C 1 225 ? 29.168 30.203 23.667 1.00 12.84 225 SER C C 1
ATOM 7413 O O . SER C 1 225 ? 30.382 30.197 23.455 1.00 11.77 225 SER C O 1
ATOM 7416 N N . ALA C 1 226 ? 28.463 29.101 23.897 1.00 11.69 226 ALA C N 1
ATOM 7417 C CA . ALA C 1 226 ? 29.032 27.774 23.783 1.00 10.56 226 ALA C CA 1
ATOM 7418 C C . ALA C 1 226 ? 27.905 26.873 23.310 1.00 10.43 226 ALA C C 1
ATOM 7419 O O . ALA C 1 226 ? 26.758 27.074 23.695 1.00 10.01 226 ALA C O 1
ATOM 7421 N N . LEU C 1 227 ? 28.225 25.909 22.456 1.00 10.14 227 LEU C N 1
ATOM 7422 C CA . LEU C 1 227 ? 27.256 24.900 22.046 1.00 11.07 227 LEU C CA 1
ATOM 7423 C C . LEU C 1 227 ? 27.556 23.694 22.900 1.00 11.30 227 LEU C C 1
ATOM 7424 O O . LEU C 1 227 ? 28.715 23.268 22.987 1.00 10.94 227 LEU C O 1
ATOM 7429 N N . VAL C 1 228 ? 26.537 23.168 23.559 1.00 11.30 228 VAL C N 1
ATOM 7430 C CA . VAL C 1 228 ? 26.724 22.013 24.443 1.00 11.75 228 VAL C CA 1
ATOM 7431 C C . VAL C 1 228 ? 25.696 20.924 24.097 1.00 11.81 228 VAL C C 1
ATOM 7432 O O . VAL C 1 228 ? 24.676 21.216 23.443 1.00 11.56 228 VAL C O 1
ATOM 7436 N N . ILE C 1 229 ? 25.977 19.685 24.484 1.00 10.96 229 ILE C N 1
ATOM 7437 C CA . ILE C 1 229 ? 24.999 18.599 24.379 1.00 12.07 229 ILE C CA 1
ATOM 7438 C C . ILE C 1 229 ? 24.761 18.035 25.784 1.00 12.42 229 ILE C C 1
ATOM 7439 O O . ILE C 1 229 ? 25.714 17.680 26.483 1.00 12.18 229 ILE C O 1
ATOM 7444 N N . GLN C 1 230 ? 23.503 17.987 26.196 1.00 11.41 230 GLN C N 1
ATOM 7445 C CA . GLN C 1 230 ? 23.152 17.499 27.519 1.00 12.95 230 GLN C CA 1
ATOM 7446 C C . GLN C 1 230 ? 22.306 16.238 27.406 1.00 13.17 230 GLN C C 1
ATOM 7447 O O . GLN C 1 230 ? 21.321 16.205 26.664 1.00 11.70 230 GLN C O 1
ATOM 7453 N N . THR C 1 231 ? 22.707 15.205 28.148 1.00 14.16 231 THR C N 1
ATOM 7454 C CA . THR C 1 231 ? 21.985 13.935 28.166 1.00 15.07 231 THR C CA 1
ATOM 7455 C C . THR C 1 231 ? 20.874 14.062 29.201 1.00 15.43 231 THR C C 1
ATOM 7456 O O . THR C 1 231 ? 21.126 14.322 30.370 1.00 15.23 231 THR C O 1
ATOM 7460 N N . LEU C 1 232 ? 19.635 13.897 28.756 1.00 16.12 232 LEU C N 1
ATOM 7461 C CA . LEU C 1 232 ? 18.472 14.114 29.626 1.00 17.83 232 LEU C CA 1
ATOM 7462 C C . LEU C 1 232 ? 18.371 13.247 30.885 1.00 19.00 232 LEU C C 1
ATOM 7463 O O . LEU C 1 232 ? 17.952 13.738 31.930 1.00 18.97 232 LEU C O 1
ATOM 7468 N N . ALA C 1 233 ? 18.707 11.961 30.742 1.00 20.54 233 ALA C N 1
ATOM 7469 C CA . ALA C 1 233 ? 18.625 10.953 31.813 1.00 22.09 233 ALA C CA 1
ATOM 7470 C C . ALA C 1 233 ? 19.350 11.329 33.114 1.00 23.48 233 ALA C C 1
ATOM 7471 O O . ALA C 1 233 ? 18.773 11.213 34.193 1.00 23.60 233 ALA C O 1
ATOM 7473 N N . ASN C 1 234 ? 20.591 11.802 32.994 1.00 24.92 234 ASN C N 1
ATOM 7474 C CA . ASN C 1 234 ? 21.439 12.145 34.149 1.00 26.26 234 ASN C CA 1
ATOM 7475 C C . ASN C 1 234 ? 21.884 13.618 34.210 1.00 26.48 234 ASN C C 1
ATOM 7476 O O . ASN C 1 234 ? 22.451 14.061 35.209 1.00 26.34 234 ASN C O 1
ATOM 7481 N N . GLY C 1 235 ? 21.644 14.370 33.140 1.00 26.21 235 GLY C N 1
ATOM 7482 C CA . GLY C 1 235 ? 22.041 15.766 33.105 1.00 26.55 235 GLY C CA 1
ATOM 7483 C C . GLY C 1 235 ? 23.499 15.949 32.738 1.00 26.78 235 GLY C C 1
ATOM 7484 O O . GLY C 1 235 ? 24.043 17.035 32.892 1.00 27.07 235 GLY C O 1
ATOM 7485 N N . ALA C 1 236 ? 24.132 14.892 32.245 1.00 27.28 236 ALA C N 1
ATOM 7486 C CA . ALA C 1 236 ? 25.528 14.965 31.830 1.00 28.37 236 ALA C CA 1
ATOM 7487 C C . ALA C 1 236 ? 25.662 15.921 30.640 1.00 29.10 236 ALA C C 1
ATOM 7488 O O . ALA C 1 236 ? 25.002 15.753 29.611 1.00 28.62 236 ALA C O 1
ATOM 7490 N N . VAL C 1 237 ? 26.511 16.932 30.812 1.00 29.98 237 VAL C N 1
ATOM 7491 C CA . VAL C 1 237 ? 26.714 17.980 29.815 1.00 30.44 237 VAL C CA 1
ATOM 7492 C C . VAL C 1 237 ? 28.129 17.942 29.279 1.00 30.54 237 VAL C C 1
ATOM 7493 O O . VAL C 1 237 ? 29.088 17.962 30.065 1.00 31.11 237 VAL C O 1
ATOM 7497 N N . ARG C 1 238 ? 28.256 17.880 27.956 1.00 30.40 238 ARG C N 1
ATOM 7498 C CA . ARG C 1 238 ? 29.557 17.982 27.280 1.00 30.55 238 ARG C CA 1
ATOM 7499 C C . ARG C 1 238 ? 29.573 19.280 26.452 1.00 30.07 238 ARG C C 1
ATOM 7500 O O . ARG C 1 238 ? 28.607 19.575 25.739 1.00 29.62 238 ARG C O 1
ATOM 7508 N N . GLN C 1 239 ? 30.648 20.060 26.560 1.00 29.37 239 GLN C N 1
ATOM 7509 C CA . GLN C 1 239 ? 30.778 21.272 25.740 1.00 29.04 239 GLN C CA 1
ATOM 7510 C C . GLN C 1 239 ? 31.267 20.849 24.352 1.00 27.68 239 GLN C C 1
ATOM 7511 O O . GLN C 1 239 ? 32.211 20.084 24.242 1.00 28.22 239 GLN C O 1
ATOM 7517 N N . VAL C 1 240 ? 30.617 21.349 23.298 1.00 26.47 240 VAL C N 1
ATOM 7518 C CA . VAL C 1 240 ? 30.896 20.904 21.925 1.00 24.48 240 VAL C CA 1
ATOM 7519 C C . VAL C 1 240 ? 31.622 21.902 20.992 1.00 23.36 240 VAL C C 1
ATOM 7520 O O . VAL C 1 240 ? 32.378 21.503 20.083 1.00 22.62 240 VAL C O 1
ATOM 7524 N N . ALA C 1 241 ? 31.397 23.189 21.226 1.00 21.14 241 ALA C N 1
ATOM 7525 C CA . ALA C 1 241 ? 32.080 24.234 20.485 1.00 19.73 241 ALA C CA 1
ATOM 7526 C C . ALA C 1 241 ? 31.974 25.527 21.245 1.00 18.81 241 ALA C C 1
ATOM 7527 O O . ALA C 1 241 ? 30.870 25.917 21.645 1.00 18.33 241 ALA C O 1
ATOM 7529 N N . SER C 1 242 ? 33.112 26.192 21.446 1.00 17.36 242 SER C N 1
ATOM 7530 C CA . SER C 1 242 ? 33.118 27.538 22.022 1.00 16.99 242 SER C CA 1
ATOM 7531 C C . SER C 1 242 ? 34.286 28.322 21.436 1.00 16.73 242 SER C C 1
ATOM 7532 O O . SER C 1 242 ? 35.172 28.798 22.140 1.00 15.91 242 SER C O 1
ATOM 7535 N N . PHE C 1 243 ? 34.255 28.429 20.115 1.00 15.99 243 PHE C N 1
ATOM 7536 C CA . PHE C 1 243 ? 35.181 29.237 19.384 1.00 15.42 243 PHE C CA 1
ATOM 7537 C C . PHE C 1 243 ? 34.849 30.699 19.647 1.00 15.89 243 PHE C C 1
ATOM 7538 O O . PHE C 1 243 ? 33.739 31.019 20.128 1.00 14.66 243 PHE C O 1
ATOM 7546 N N . PRO C 1 244 ? 35.796 31.605 19.310 1.00 16.34 244 PRO C N 1
ATOM 7547 C CA . PRO C 1 244 ? 35.523 33.032 19.441 1.00 16.13 244 PRO C CA 1
ATOM 7548 C C . PRO C 1 244 ? 34.299 33.443 18.616 1.00 15.37 244 PRO C C 1
ATOM 7549 O O . PRO C 1 244 ? 33.995 32.851 17.562 1.00 15.19 244 PRO C O 1
ATOM 7553 N N . ARG C 1 245 ? 33.617 34.457 19.123 1.00 14.39 245 ARG C N 1
ATOM 7554 C CA . ARG C 1 245 ? 32.389 34.995 18.556 1.00 14.73 245 ARG C CA 1
ATOM 7555 C C . ARG C 1 245 ? 31.233 33.999 18.808 1.00 13.20 245 ARG C C 1
ATOM 7556 O O . ARG C 1 245 ? 31.249 33.330 19.843 1.00 12.88 245 ARG C O 1
ATOM 7564 N N . HIS C 1 246 ? 30.275 33.899 17.888 1.00 11.78 246 HIS C N 1
ATOM 7565 C CA . HIS C 1 246 ? 29.053 33.127 18.130 1.00 10.73 246 HIS C CA 1
ATOM 7566 C C . HIS C 1 246 ? 29.120 31.635 17.802 1.00 10.58 246 HIS C C 1
ATOM 7567 O O . HIS C 1 246 ? 29.681 31.240 16.779 1.00 9.77 246 HIS C O 1
ATOM 7574 N N . ASN C 1 247 ? 28.553 30.820 18.703 1.00 9.99 247 ASN C N 1
ATOM 7575 C CA . ASN C 1 247 ? 28.397 29.377 18.515 1.00 9.49 247 ASN C CA 1
ATOM 7576 C C . ASN C 1 247 ? 26.877 29.148 18.644 1.00 9.41 247 ASN C C 1
ATOM 7577 O O . ASN C 1 247 ? 26.315 29.397 19.707 1.00 9.19 247 ASN C O 1
ATOM 7582 N N . GLY C 1 248 ? 26.201 28.730 17.577 1.00 8.65 248 GLY C N 1
ATOM 7583 C CA . GLY C 1 248 ? 24.740 28.634 17.683 1.00 8.19 248 GLY C CA 1
ATOM 7584 C C . GLY C 1 248 ? 23.930 27.732 16.788 1.00 7.52 248 GLY C C 1
ATOM 7585 O O . GLY C 1 248 ? 24.467 26.985 15.953 1.00 6.17 248 GLY C O 1
ATOM 7586 N N . ALA C 1 249 ? 22.612 27.777 17.015 1.00 7.27 249 ALA C N 1
ATOM 7587 C CA . ALA C 1 249 ? 21.634 27.116 16.144 1.00 7.06 249 ALA C CA 1
ATOM 7588 C C . ALA C 1 249 ? 21.903 25.646 15.758 1.00 6.38 249 ALA C C 1
ATOM 7589 O O . ALA C 1 249 ? 21.928 25.317 14.571 1.00 6.28 249 ALA C O 1
ATOM 7591 N N . PRO C 1 250 ? 22.020 24.743 16.747 1.00 5.90 250 PRO C N 1
ATOM 7592 C CA . PRO C 1 250 ? 22.312 23.352 16.377 1.00 6.07 250 PRO C CA 1
ATOM 7593 C C . PRO C 1 250 ? 21.129 22.568 15.811 1.00 6.49 250 PRO C C 1
ATOM 7594 O O . PRO C 1 250 ? 19.954 22.902 16.058 1.00 5.76 250 PRO C O 1
ATOM 7598 N N . ALA C 1 251 ? 21.466 21.534 15.048 1.00 6.83 251 ALA C N 1
ATOM 7599 C CA . ALA C 1 251 ? 20.519 20.568 14.513 1.00 7.50 251 ALA C CA 1
ATOM 7600 C C . ALA C 1 251 ? 21.251 19.225 14.326 1.00 7.79 251 ALA C C 1
ATOM 7601 O O . ALA C 1 251 ? 22.281 19.172 13.685 1.00 6.47 251 ALA C O 1
ATOM 7603 N N . PHE C 1 252 ? 20.724 18.163 14.922 1.00 9.04 252 PHE C N 1
ATOM 7604 C CA . PHE C 1 252 ? 21.282 16.814 14.787 1.00 9.97 252 PHE C CA 1
ATOM 7605 C C . PHE C 1 252 ? 20.778 16.199 13.495 1.00 10.15 252 PHE C C 1
ATOM 7606 O O . PHE C 1 252 ? 19.604 16.338 13.166 1.00 10.65 252 PHE C O 1
ATOM 7614 N N . SER C 1 253 ? 21.644 15.495 12.758 1.00 9.79 253 SER C N 1
ATOM 7615 C CA . SER C 1 253 ? 21.213 14.813 11.540 1.00 10.52 253 SER C CA 1
ATOM 7616 C C . SER C 1 253 ? 20.318 13.620 11.940 1.00 11.49 253 SER C C 1
ATOM 7617 O O . SER C 1 253 ? 20.506 13.033 13.017 1.00 11.83 253 SER C O 1
ATOM 7620 N N . PRO C 1 254 ? 19.325 13.293 11.102 1.00 11.86 254 PRO C N 1
ATOM 7621 C CA . PRO C 1 254 ? 18.356 12.210 11.331 1.00 12.31 254 PRO C CA 1
ATOM 7622 C C . PRO C 1 254 ? 18.989 10.850 11.590 1.00 13.14 254 PRO C C 1
ATOM 7623 O O . PRO C 1 254 ? 18.434 10.067 12.369 1.00 11.60 254 PRO C O 1
ATOM 7627 N N . ASP C 1 255 ? 20.161 10.598 10.986 1.00 13.16 255 ASP C N 1
ATOM 7628 C CA . ASP C 1 255 ? 20.835 9.294 11.124 1.00 14.13 255 ASP C CA 1
ATOM 7629 C C . ASP C 1 255 ? 21.694 9.205 12.371 1.00 14.52 255 ASP C C 1
ATOM 7630 O O . ASP C 1 255 ? 22.337 8.181 12.610 1.00 15.52 255 ASP C O 1
ATOM 7635 N N . GLY C 1 256 ? 21.764 10.303 13.116 1.00 14.68 256 GLY C N 1
ATOM 7636 C CA . GLY C 1 256 ? 22.485 10.356 14.372 1.00 14.88 256 GLY C CA 1
ATOM 7637 C C . GLY C 1 256 ? 23.995 10.516 14.289 1.00 15.04 256 GLY C C 1
ATOM 7638 O O . GLY C 1 256 ? 24.659 10.537 15.320 1.00 14.79 256 GLY C O 1
ATOM 7639 N N . SER C 1 257 ? 24.545 10.655 13.086 1.00 14.82 257 SER C N 1
ATOM 7640 C CA . SER C 1 257 ? 26.000 10.743 12.945 1.00 14.78 257 SER C CA 1
ATOM 7641 C C . SER C 1 257 ? 26.583 12.158 13.060 1.00 14.48 257 SER C C 1
ATOM 7642 O O . SER C 1 257 ? 27.750 12.321 13.437 1.00 14.29 257 SER C O 1
ATOM 7645 N N . LYS C 1 258 ? 25.777 13.175 12.746 1.00 13.57 258 LYS C N 1
ATOM 7646 C CA . LYS C 1 258 ? 26.305 14.557 12.661 1.00 13.36 258 LYS C CA 1
ATOM 7647 C C . LYS C 1 258 ? 25.493 15.614 13.421 1.00 12.36 258 LYS C C 1
ATOM 7648 O O . LYS C 1 258 ? 24.315 15.397 13.771 1.00 10.35 258 LYS C O 1
ATOM 7654 N N . LEU C 1 259 ? 26.165 16.730 13.699 1.00 11.54 259 LEU C N 1
ATOM 7655 C CA . LEU C 1 259 ? 25.533 17.906 14.294 1.00 11.63 259 LEU C CA 1
ATOM 7656 C C . LEU C 1 259 ? 25.899 19.100 13.427 1.00 10.73 259 LEU C C 1
ATOM 7657 O O . LEU C 1 259 ? 27.085 19.347 13.179 1.00 9.62 259 LEU C O 1
ATOM 7662 N N . ALA C 1 260 ? 24.879 19.800 12.913 1.00 9.17 260 ALA C N 1
ATOM 7663 C CA . ALA C 1 260 ? 25.127 21.034 12.148 1.00 8.26 260 ALA C CA 1
ATOM 7664 C C . ALA C 1 260 ? 24.892 22.204 13.090 1.00 8.03 260 ALA C C 1
ATOM 7665 O O . ALA C 1 260 ? 24.053 22.130 13.996 1.00 7.69 260 ALA C O 1
ATOM 7667 N N . PHE C 1 261 ? 25.640 23.278 12.883 1.00 7.00 261 PHE C N 1
ATOM 7668 C CA . PHE C 1 261 ? 25.517 24.470 13.694 1.00 6.86 261 PHE C CA 1
ATOM 7669 C C . PHE C 1 261 ? 26.137 25.647 12.951 1.00 6.31 261 PHE C C 1
ATOM 7670 O O . PHE C 1 261 ? 26.707 25.464 11.874 1.00 7.94 261 PHE C O 1
ATOM 7678 N N . ALA C 1 262 ? 25.994 26.852 13.489 1.00 6.46 262 ALA C N 1
ATOM 7679 C CA . ALA C 1 262 ? 26.576 28.038 12.857 1.00 6.87 262 ALA C CA 1
ATOM 7680 C C . ALA C 1 262 ? 27.655 28.607 13.744 1.00 7.99 262 ALA C C 1
ATOM 7681 O O . ALA C 1 262 ? 27.516 28.600 14.965 1.00 8.23 262 ALA C O 1
ATOM 7683 N N . LEU C 1 263 ? 28.757 29.055 13.141 1.00 8.27 263 LEU C N 1
ATOM 7684 C CA . LEU C 1 263 ? 29.809 29.745 13.897 1.00 8.81 263 LEU C CA 1
ATOM 7685 C C . LEU C 1 263 ? 30.099 31.082 13.253 1.00 8.14 263 LEU C C 1
ATOM 7686 O O . LEU C 1 263 ? 30.106 31.170 12.021 1.00 7.52 263 LEU C O 1
ATOM 7691 N N . SER C 1 264 ? 30.311 32.125 14.056 1.00 8.04 264 SER C N 1
ATOM 7692 C CA . SER C 1 264 ? 30.714 33.399 13.432 1.00 8.63 264 SER C CA 1
ATOM 7693 C C . SER C 1 264 ? 32.200 33.747 13.623 1.00 8.95 264 SER C C 1
ATOM 7694 O O . SER C 1 264 ? 32.583 34.898 13.448 1.00 8.81 264 SER C O 1
ATOM 7697 N N . LYS C 1 265 ? 33.029 32.754 13.942 1.00 9.58 265 LYS C N 1
ATOM 7698 C CA . LYS C 1 265 ? 34.462 33.018 14.157 1.00 10.95 265 LYS C CA 1
ATOM 7699 C C . LYS C 1 265 ? 35.167 33.736 13.000 1.00 12.73 265 LYS C C 1
ATOM 7700 O O . LYS C 1 265 ? 36.082 34.538 13.241 1.00 12.61 265 LYS C O 1
ATOM 7706 N N . THR C 1 266 ? 34.734 33.460 11.764 1.00 12.68 266 THR C N 1
ATOM 7707 C CA . THR C 1 266 ? 35.352 34.060 10.583 1.00 13.69 266 THR C CA 1
ATOM 7708 C C . THR C 1 266 ? 34.912 35.509 10.337 1.00 13.55 266 THR C C 1
ATOM 7709 O O . THR C 1 266 ? 35.436 36.172 9.441 1.00 14.72 266 THR C O 1
ATOM 7713 N N . GLY C 1 267 ? 33.942 35.983 11.112 1.00 12.98 267 GLY C N 1
ATOM 7714 C CA . GLY C 1 267 ? 33.441 37.332 10.972 1.00 12.35 267 GLY C CA 1
ATOM 7715 C C . GLY C 1 267 ? 31.944 37.398 10.757 1.00 12.26 267 GLY C C 1
ATOM 7716 O O . GLY C 1 267 ? 31.308 38.405 11.061 1.00 12.46 267 GLY C O 1
ATOM 7717 N N . SER C 1 268 ? 31.399 36.336 10.184 1.00 11.63 268 SER C N 1
ATOM 7718 C CA . SER C 1 268 ? 29.967 36.228 9.946 1.00 10.70 268 SER C CA 1
ATOM 7719 C C . SER C 1 268 ? 29.594 34.783 10.175 1.00 9.76 268 SER C C 1
ATOM 7720 O O . SER C 1 268 ? 30.462 33.892 10.227 1.00 9.95 268 SER C O 1
ATOM 7723 N N . LEU C 1 269 ? 28.295 34.546 10.316 1.00 8.80 269 LEU C N 1
ATOM 7724 C CA . LEU C 1 269 ? 27.798 33.202 10.582 1.00 7.55 269 LEU C CA 1
ATOM 7725 C C . LEU C 1 269 ? 27.938 32.330 9.362 1.00 7.68 269 LEU C C 1
ATOM 7726 O O . LEU C 1 269 ? 27.487 32.686 8.277 1.00 8.15 269 LEU C O 1
ATOM 7731 N N . ASN C 1 270 ? 28.573 31.184 9.543 1.00 8.23 270 ASN C N 1
ATOM 7732 C CA . ASN C 1 270 ? 28.685 30.167 8.498 1.00 8.61 270 ASN C CA 1
ATOM 7733 C C . ASN C 1 270 ? 28.358 28.796 9.064 1.00 7.87 270 ASN C C 1
ATOM 7734 O O . ASN C 1 270 ? 28.459 28.577 10.273 1.00 7.78 270 ASN C O 1
ATOM 7739 N N . LEU C 1 271 ? 27.934 27.878 8.202 1.00 7.16 271 LEU C N 1
ATOM 7740 C CA . LEU C 1 271 ? 27.528 26.557 8.658 1.00 7.92 271 LEU C CA 1
ATOM 7741 C C . LEU C 1 271 ? 28.739 25.603 8.776 1.00 8.18 271 LEU C C 1
ATOM 7742 O O . LEU C 1 271 ? 29.642 25.651 7.951 1.00 8.07 271 LEU C O 1
ATOM 7747 N N . TYR C 1 272 ? 28.724 24.771 9.824 1.00 8.56 272 TYR C N 1
ATOM 7748 C CA . TYR C 1 272 ? 29.742 23.774 10.086 1.00 9.19 272 TYR C CA 1
ATOM 7749 C C . TYR C 1 272 ? 29.019 22.500 10.499 1.00 9.63 272 TYR C C 1
ATOM 7750 O O . TYR C 1 272 ? 27.885 22.542 11.049 1.00 8.33 272 TYR C O 1
ATOM 7759 N N . VAL C 1 273 ? 29.662 21.365 10.254 1.00 10.30 273 VAL C N 1
ATOM 7760 C CA . VAL C 1 273 ? 29.090 20.063 10.628 1.00 11.34 273 VAL C CA 1
ATOM 7761 C C . VAL C 1 273 ? 30.128 19.289 11.438 1.00 13.22 273 VAL C C 1
ATOM 7762 O O . VAL C 1 273 ? 31.318 19.291 11.087 1.00 13.79 273 VAL C O 1
ATOM 7766 N N . MET C 1 274 ? 29.704 18.696 12.549 1.00 13.86 274 MET C N 1
ATOM 7767 C CA . MET C 1 274 ? 30.598 17.879 13.356 1.00 14.88 274 MET C CA 1
ATOM 7768 C C . MET C 1 274 ? 30.223 16.403 13.224 1.00 15.98 274 MET C C 1
ATOM 7769 O O . MET C 1 274 ? 29.040 16.055 13.300 1.00 15.63 274 MET C O 1
ATOM 7774 N N . ASP C 1 275 ? 31.224 15.552 12.999 1.00 16.82 275 ASP C N 1
ATOM 7775 C CA . ASP C 1 275 ? 31.040 14.093 13.068 1.00 18.28 275 ASP C CA 1
ATOM 7776 C C . ASP C 1 275 ? 30.984 13.790 14.556 1.00 17.71 275 ASP C C 1
ATOM 7777 O O . ASP C 1 275 ? 31.971 13.985 15.263 1.00 17.04 275 ASP C O 1
ATOM 7782 N N . LEU C 1 276 ? 29.844 13.326 15.044 1.00 17.27 276 LEU C N 1
ATOM 7783 C CA . LEU C 1 276 ? 29.710 13.130 16.487 1.00 17.98 276 LEU C CA 1
ATOM 7784 C C . LEU C 1 276 ? 30.682 12.092 17.076 1.00 18.94 276 LEU C C 1
ATOM 7785 O O . LEU C 1 276 ? 31.221 12.296 18.175 1.00 19.03 276 LEU C O 1
ATOM 7790 N N . ALA C 1 277 ? 30.933 11.015 16.336 1.00 19.95 277 ALA C N 1
ATOM 7791 C CA . ALA C 1 277 ? 31.832 9.949 16.826 1.00 20.74 277 ALA C CA 1
ATOM 7792 C C . ALA C 1 277 ? 33.226 10.464 17.156 1.00 21.31 277 ALA C C 1
ATOM 7793 O O . ALA C 1 277 ? 33.751 10.184 18.241 1.00 21.73 277 ALA C O 1
ATOM 7795 N N . SER C 1 278 ? 33.796 11.264 16.253 1.00 21.23 278 SER C N 1
ATOM 7796 C CA . SER C 1 278 ? 35.167 11.777 16.409 1.00 20.59 278 SER C CA 1
ATOM 7797 C C . SER C 1 278 ? 35.314 13.209 16.921 1.00 20.25 278 SER C C 1
ATOM 7798 O O . SER C 1 278 ? 36.387 13.598 17.392 1.00 19.48 278 SER C O 1
ATOM 7801 N N . GLY C 1 279 ? 34.248 14.001 16.847 1.00 19.32 279 GLY C N 1
ATOM 7802 C CA . GLY C 1 279 ? 34.341 15.392 17.248 1.00 18.27 279 GLY C CA 1
ATOM 7803 C C . GLY C 1 279 ? 34.973 16.242 16.151 1.00 17.98 279 GLY C C 1
ATOM 7804 O O . GLY C 1 279 ? 35.192 17.428 16.331 1.00 17.40 279 GLY C O 1
ATOM 7805 N N . GLN C 1 280 ? 35.233 15.644 14.999 1.00 17.70 280 GLN C N 1
ATOM 7806 C CA . GLN C 1 280 ? 35.838 16.384 13.895 1.00 18.56 280 GLN C CA 1
ATOM 7807 C C . GLN C 1 280 ? 34.849 17.294 13.159 1.00 17.53 280 GLN C C 1
ATOM 7808 O O . GLN C 1 280 ? 33.733 16.882 12.869 1.00 16.59 280 GLN C O 1
ATOM 7814 N N . ILE C 1 281 ? 35.291 18.516 12.848 1.00 16.77 281 ILE C N 1
ATOM 7815 C CA . ILE C 1 281 ? 34.437 19.527 12.228 1.00 16.36 281 ILE C CA 1
ATOM 7816 C C . ILE C 1 281 ? 34.857 19.919 10.809 1.00 16.89 281 ILE C C 1
ATOM 7817 O O . ILE C 1 281 ? 36.045 20.061 10.520 1.00 16.76 281 ILE C O 1
ATOM 7822 N N . ARG C 1 282 ? 33.880 20.067 9.917 1.00 16.16 282 ARG C N 1
ATOM 7823 C CA . ARG C 1 282 ? 34.148 20.577 8.587 1.00 16.87 282 ARG C CA 1
ATOM 7824 C C . ARG C 1 282 ? 33.275 21.816 8.385 1.00 15.99 282 ARG C C 1
ATOM 7825 O O . ARG C 1 282 ? 32.133 21.853 8.843 1.00 14.33 282 ARG C O 1
ATOM 7833 N N . GLN C 1 283 ? 33.832 22.822 7.713 1.00 15.20 283 GLN C N 1
ATOM 7834 C CA . GLN C 1 283 ? 33.099 24.019 7.325 1.00 14.45 283 GLN C CA 1
ATOM 7835 C C . GLN C 1 283 ? 32.303 23.748 6.044 1.00 13.32 283 GLN C C 1
ATOM 7836 O O . GLN C 1 283 ? 32.837 23.269 5.054 1.00 12.34 283 GLN C O 1
ATOM 7842 N N . VAL C 1 284 ? 31.017 24.075 6.070 1.00 12.73 284 VAL C N 1
ATOM 7843 C CA . VAL C 1 284 ? 30.136 23.828 4.925 1.00 12.05 284 VAL C CA 1
ATOM 7844 C C . VAL C 1 284 ? 29.866 25.075 4.083 1.00 11.22 284 VAL C C 1
ATOM 7845 O O . VAL C 1 284 ? 29.700 24.960 2.885 1.00 11.98 284 VAL C O 1
ATOM 7849 N N . THR C 1 285 ? 29.784 26.252 4.698 1.00 10.12 285 THR C N 1
ATOM 7850 C CA . THR C 1 285 ? 29.649 27.499 3.923 1.00 10.24 285 THR C CA 1
ATOM 7851 C C . THR C 1 285 ? 30.746 28.489 4.326 1.00 9.98 285 THR C C 1
ATOM 7852 O O . THR C 1 285 ? 31.327 28.382 5.408 1.00 9.42 285 THR C O 1
ATOM 7856 N N . ASP C 1 286 ? 31.020 29.451 3.462 1.00 10.58 286 ASP C N 1
ATOM 7857 C CA . ASP C 1 286 ? 32.019 30.469 3.764 1.00 11.66 286 ASP C CA 1
ATOM 7858 C C . ASP C 1 286 ? 31.611 31.794 3.163 1.00 11.54 286 ASP C C 1
ATOM 7859 O O . ASP C 1 286 ? 30.620 31.856 2.426 1.00 11.60 286 ASP C O 1
ATOM 7864 N N . GLY C 1 287 ? 32.325 32.858 3.523 1.00 10.77 287 GLY C N 1
ATOM 7865 C CA . GLY C 1 287 ? 32.022 34.161 2.979 1.00 10.30 287 GLY C CA 1
ATOM 7866 C C . GLY C 1 287 ? 31.400 35.094 3.979 1.00 9.43 287 GLY C C 1
ATOM 7867 O O . GLY C 1 287 ? 31.028 34.690 5.092 1.00 10.34 287 GLY C O 1
ATOM 7868 N N . ARG C 1 288 ? 31.237 36.339 3.557 1.00 9.45 288 ARG C N 1
ATOM 7869 C CA . ARG C 1 288 ? 30.750 37.410 4.434 1.00 9.02 288 ARG C CA 1
ATOM 7870 C C . ARG C 1 288 ? 29.240 37.443 4.705 1.00 8.89 288 ARG C C 1
ATOM 7871 O O . ARG C 1 288 ? 28.789 38.262 5.504 1.00 8.60 288 ARG C O 1
ATOM 7879 N N . SER C 1 289 ? 28.461 36.594 4.027 1.00 8.70 289 SER C N 1
ATOM 7880 C CA . SER C 1 289 ? 27.010 36.518 4.325 1.00 9.97 289 SER C CA 1
ATOM 7881 C C . SER C 1 289 ? 26.829 35.759 5.640 1.00 8.69 289 SER C C 1
ATOM 7882 O O . SER C 1 289 ? 27.695 34.980 6.045 1.00 8.03 289 SER C O 1
ATOM 7885 N N . ASN C 1 290 ? 25.687 35.980 6.286 1.00 8.47 290 ASN C N 1
ATOM 7886 C CA . ASN C 1 290 ? 25.317 35.249 7.479 1.00 7.64 290 ASN C CA 1
ATOM 7887 C C . ASN C 1 290 ? 24.442 34.081 7.066 1.00 8.24 290 ASN C C 1
ATOM 7888 O O . ASN C 1 290 ? 23.434 34.261 6.381 1.00 7.98 290 ASN C O 1
ATOM 7893 N N . ASN C 1 291 ? 24.818 32.897 7.517 1.00 8.02 291 ASN C N 1
ATOM 7894 C CA . ASN C 1 291 ? 24.131 31.670 7.174 1.00 8.44 291 ASN C CA 1
ATOM 7895 C C . ASN C 1 291 ? 23.906 30.940 8.490 1.00 8.35 291 ASN C C 1
ATOM 7896 O O . ASN C 1 291 ? 24.885 30.609 9.177 1.00 7.98 291 ASN C O 1
ATOM 7901 N N . THR C 1 292 ? 22.649 30.679 8.845 1.00 7.39 292 THR C N 1
ATOM 7902 C CA . THR C 1 292 ? 22.363 30.081 10.176 1.00 7.45 292 THR C CA 1
ATOM 7903 C C . THR C 1 292 ? 21.044 29.332 10.171 1.00 7.13 292 THR C C 1
ATOM 7904 O O . THR C 1 292 ? 20.492 29.081 9.099 1.00 6.15 292 THR C O 1
ATOM 7908 N N . GLU C 1 293 ? 20.596 28.906 11.350 1.00 7.27 293 GLU C N 1
ATOM 7909 C CA . GLU C 1 293 ? 19.326 28.170 11.488 1.00 7.75 293 GLU C CA 1
ATOM 7910 C C . GLU C 1 293 ? 19.265 26.933 10.571 1.00 6.97 293 GLU C C 1
ATOM 7911 O O . GLU C 1 293 ? 18.261 26.699 9.896 1.00 6.63 293 GLU C O 1
ATOM 7917 N N . PRO C 1 294 ? 20.334 26.098 10.584 1.00 6.56 294 PRO C N 1
ATOM 7918 C CA . PRO C 1 294 ? 20.269 24.935 9.704 1.00 6.33 294 PRO C CA 1
ATOM 7919 C C . PRO C 1 294 ? 19.221 23.904 10.179 1.00 5.88 294 PRO C C 1
ATOM 7920 O O . PRO C 1 294 ? 18.905 23.837 11.360 1.00 6.33 294 PRO C O 1
ATOM 7924 N N . THR C 1 295 ? 18.698 23.131 9.247 1.00 5.49 295 THR C N 1
ATOM 7925 C CA . THR C 1 295 ? 17.781 22.048 9.540 1.00 6.14 295 THR C CA 1
ATOM 7926 C C . THR C 1 295 ? 18.052 20.978 8.475 1.00 6.90 295 THR C C 1
ATOM 7927 O O . THR C 1 295 ? 18.360 21.298 7.327 1.00 7.05 295 THR C O 1
ATOM 7931 N N . TRP C 1 296 ? 17.955 19.712 8.861 1.00 6.51 296 TRP C N 1
ATOM 7932 C CA . TRP C 1 296 ? 18.338 18.632 7.987 1.00 7.19 296 TRP C CA 1
ATOM 7933 C C . TRP C 1 296 ? 17.238 18.088 7.087 1.00 7.90 296 TRP C C 1
ATOM 7934 O O . TRP C 1 296 ? 16.075 17.960 7.503 1.00 7.71 296 TRP C O 1
ATOM 7945 N N . PHE C 1 297 ? 17.625 17.727 5.864 1.00 8.15 297 PHE C N 1
ATOM 7946 C CA . PHE C 1 297 ? 16.742 16.932 5.014 1.00 9.19 297 PHE C CA 1
ATOM 7947 C C . PHE C 1 297 ? 16.825 15.486 5.537 1.00 10.09 297 PHE C C 1
ATOM 7948 O O . PHE C 1 297 ? 17.801 15.140 6.231 1.00 10.39 297 PHE C O 1
ATOM 7956 N N . PRO C 1 298 ? 15.799 14.647 5.246 1.00 10.99 298 PRO C N 1
ATOM 7957 C CA . PRO C 1 298 ? 15.801 13.235 5.728 1.00 11.15 298 PRO C CA 1
ATOM 7958 C C . PRO C 1 298 ? 17.034 12.377 5.386 1.00 12.02 298 PRO C C 1
ATOM 7959 O O . PRO C 1 298 ? 17.305 11.396 6.102 1.00 11.86 298 PRO C O 1
ATOM 7963 N N . ASP C 1 299 ? 17.759 12.731 4.320 1.00 12.14 299 ASP C N 1
ATOM 7964 C CA . ASP C 1 299 ? 18.952 11.978 3.881 1.00 12.37 299 ASP C CA 1
ATOM 7965 C C . ASP C 1 299 ? 20.234 12.198 4.696 1.00 11.72 299 ASP C C 1
ATOM 7966 O O . ASP C 1 299 ? 21.274 11.555 4.429 1.00 10.93 299 ASP C O 1
ATOM 7971 N N . SER C 1 300 ? 20.182 13.085 5.684 1.00 10.12 300 SER C N 1
ATOM 7972 C CA . SER C 1 300 ? 21.368 13.443 6.481 1.00 9.87 300 SER C CA 1
ATOM 7973 C C . SER C 1 300 ? 22.543 13.841 5.619 1.00 10.26 300 SER C C 1
ATOM 7974 O O . SER C 1 300 ? 23.692 13.627 6.008 1.00 10.06 300 SER C O 1
ATOM 7977 N N . GLN C 1 301 ? 22.258 14.433 4.460 1.00 10.83 301 GLN C N 1
ATOM 7978 C CA . GLN C 1 301 ? 23.292 14.900 3.547 1.00 11.88 301 GLN C CA 1
ATOM 7979 C C . GLN C 1 301 ? 23.048 16.371 3.196 1.00 11.77 301 GLN C C 1
ATOM 7980 O O . GLN C 1 301 ? 23.988 17.136 2.986 1.00 12.97 301 GLN C O 1
ATOM 7986 N N . ASN C 1 302 ? 21.785 16.765 3.143 1.00 10.79 302 ASN C N 1
ATOM 7987 C CA . ASN C 1 302 ? 21.441 18.125 2.762 1.00 10.35 302 ASN C CA 1
ATOM 7988 C C . ASN C 1 302 ? 20.871 18.923 3.929 1.00 9.48 302 ASN C C 1
ATOM 7989 O O . ASN C 1 302 ? 20.150 18.382 4.778 1.00 8.39 302 ASN C O 1
ATOM 7994 N N . LEU C 1 303 ? 21.217 20.201 3.954 1.00 8.44 303 LEU C N 1
ATOM 7995 C CA . LEU C 1 303 ? 20.707 21.144 4.957 1.00 8.71 303 LEU C CA 1
ATOM 7996 C C . LEU C 1 303 ? 19.877 22.221 4.293 1.00 7.80 303 LEU C C 1
ATOM 7997 O O . LEU C 1 303 ? 20.181 22.607 3.167 1.00 8.75 303 LEU C O 1
ATOM 8002 N N . ALA C 1 304 ? 18.804 22.676 4.948 1.00 7.86 304 ALA C N 1
ATOM 8003 C CA . ALA C 1 304 ? 18.134 23.925 4.530 1.00 7.29 304 ALA C CA 1
ATOM 8004 C C . ALA C 1 304 ? 18.578 24.905 5.583 1.00 6.69 304 ALA C C 1
ATOM 8005 O O . ALA C 1 304 ? 18.751 24.520 6.752 1.00 7.37 304 ALA C O 1
ATOM 8007 N N . PHE C 1 305 ? 18.760 26.171 5.210 1.00 6.26 305 PHE C N 1
ATOM 8008 C CA . PHE C 1 305 ? 19.207 27.152 6.186 1.00 5.56 305 PHE C CA 1
ATOM 8009 C C . PHE C 1 305 ? 18.796 28.535 5.728 1.00 5.64 305 PHE C C 1
ATOM 8010 O O . PHE C 1 305 ? 18.345 28.684 4.591 1.00 6.62 305 PHE C O 1
ATOM 8018 N N . THR C 1 306 ? 18.952 29.533 6.594 1.00 4.12 306 THR C N 1
ATOM 8019 C CA . THR C 1 306 ? 18.590 30.911 6.245 1.00 4.81 306 THR C CA 1
ATOM 8020 C C . THR C 1 306 ? 19.880 31.667 5.944 1.00 5.51 306 THR C C 1
ATOM 8021 O O . THR C 1 306 ? 20.875 31.507 6.663 1.00 4.82 306 THR C O 1
ATOM 8025 N N . SER C 1 307 ? 19.878 32.432 4.855 1.00 5.51 307 SER C N 1
ATOM 8026 C CA . SER C 1 307 ? 21.008 33.264 4.499 1.00 6.67 307 SER C CA 1
ATOM 8027 C C . SER C 1 307 ? 20.537 34.681 4.107 1.00 7.36 307 SER C C 1
ATOM 8028 O O . SER C 1 307 ? 19.423 34.868 3.599 1.00 7.65 307 SER C O 1
ATOM 8031 N N . ASP C 1 308 ? 21.388 35.668 4.344 1.00 7.96 308 ASP C N 1
ATOM 8032 C CA . ASP C 1 308 ? 21.092 37.033 3.913 1.00 9.14 308 ASP C CA 1
ATOM 8033 C C . ASP C 1 308 ? 21.887 37.330 2.644 1.00 10.40 308 ASP C C 1
ATOM 8034 O O . ASP C 1 308 ? 22.068 38.492 2.306 1.00 10.45 308 ASP C O 1
ATOM 8039 N N . GLN C 1 309 ? 22.349 36.288 1.938 1.00 11.01 309 GLN C N 1
ATOM 8040 C CA . GLN C 1 309 ? 23.192 36.533 0.753 1.00 13.72 309 GLN C CA 1
ATOM 8041 C C . GLN C 1 309 ? 22.500 37.336 -0.368 1.00 13.73 309 GLN C C 1
ATOM 8042 O O . GLN C 1 309 ? 23.164 38.071 -1.103 1.00 14.89 309 GLN C O 1
ATOM 8048 N N . ALA C 1 310 ? 21.190 37.176 -0.502 1.00 13.96 310 ALA C N 1
ATOM 8049 C CA . ALA C 1 310 ? 20.411 37.911 -1.505 1.00 14.90 310 ALA C CA 1
ATOM 8050 C C . ALA C 1 310 ? 19.816 39.206 -0.949 1.00 14.61 310 ALA C C 1
ATOM 8051 O O . ALA C 1 310 ? 19.032 39.846 -1.627 1.00 15.79 310 ALA C O 1
ATOM 8053 N N . GLY C 1 311 ? 20.201 39.603 0.262 1.00 14.96 311 GLY C N 1
ATOM 8054 C CA . GLY C 1 311 ? 19.671 40.819 0.911 1.00 14.43 311 GLY C CA 1
ATOM 8055 C C . GLY C 1 311 ? 18.782 40.433 2.094 1.00 14.79 311 GLY C C 1
ATOM 8056 O O . GLY C 1 311 ? 19.290 40.108 3.178 1.00 14.63 311 GLY C O 1
ATOM 8057 N N . ARG C 1 312 ? 17.462 40.448 1.892 1.00 13.59 312 ARG C N 1
ATOM 8058 C CA . ARG C 1 312 ? 16.555 40.012 2.935 1.00 14.06 312 ARG C CA 1
ATOM 8059 C C . ARG C 1 312 ? 16.680 38.483 3.069 1.00 12.13 312 ARG C C 1
ATOM 8060 O O . ARG C 1 312 ? 16.969 37.785 2.078 1.00 11.84 312 ARG C O 1
ATOM 8068 N N . PRO C 1 313 ? 16.536 37.969 4.297 1.00 10.20 313 PRO C N 1
ATOM 8069 C CA . PRO C 1 313 ? 16.653 36.534 4.537 1.00 9.26 313 PRO C CA 1
ATOM 8070 C C . PRO C 1 313 ? 15.778 35.701 3.623 1.00 8.06 313 PRO C C 1
ATOM 8071 O O . PRO C 1 313 ? 14.621 36.057 3.375 1.00 7.45 313 PRO C O 1
ATOM 8075 N N . GLN C 1 314 ? 16.345 34.593 3.156 1.00 6.81 314 GLN C N 1
ATOM 8076 C CA . GLN C 1 314 ? 15.660 33.597 2.344 1.00 6.47 314 GLN C CA 1
ATOM 8077 C C . GLN C 1 314 ? 16.197 32.242 2.779 1.00 6.10 314 GLN C C 1
ATOM 8078 O O . GLN C 1 314 ? 17.255 32.151 3.413 1.00 5.98 314 GLN C O 1
ATOM 8084 N N . VAL C 1 315 ? 15.484 31.188 2.426 1.00 5.59 315 VAL C N 1
ATOM 8085 C CA . VAL C 1 315 ? 15.921 29.837 2.771 1.00 6.63 315 VAL C CA 1
ATOM 8086 C C . VAL C 1 315 ? 16.662 29.220 1.585 1.00 6.77 315 VAL C C 1
ATOM 8087 O O . VAL C 1 315 ? 16.213 29.311 0.439 1.00 7.31 315 VAL C O 1
ATOM 8091 N N . TYR C 1 316 ? 17.793 28.591 1.886 1.00 7.92 316 TYR C N 1
ATOM 8092 C CA . TYR C 1 316 ? 18.665 27.938 0.918 1.00 8.70 316 TYR C CA 1
ATOM 8093 C C . TYR C 1 316 ? 18.846 26.474 1.273 1.00 9.34 316 TYR C C 1
ATOM 8094 O O . TYR C 1 316 ? 18.577 26.053 2.404 1.00 9.03 316 TYR C O 1
ATOM 8103 N N . LYS C 1 317 ? 19.335 25.712 0.307 1.00 9.62 317 LYS C N 1
ATOM 8104 C CA . LYS C 1 317 ? 19.649 24.297 0.503 1.00 11.34 317 LYS C CA 1
ATOM 8105 C C . LYS C 1 317 ? 21.124 24.087 0.123 1.00 10.62 317 LYS C C 1
ATOM 8106 O O . LYS C 1 317 ? 21.619 24.694 -0.840 1.00 10.61 317 LYS C O 1
ATOM 8112 N N . VAL C 1 318 ? 21.829 23.243 0.864 1.00 9.76 318 VAL C N 1
ATOM 8113 C CA . VAL C 1 318 ? 23.239 22.972 0.513 1.00 10.37 318 VAL C CA 1
ATOM 8114 C C . VAL C 1 318 ? 23.566 21.527 0.847 1.00 10.73 318 VAL C C 1
ATOM 8115 O O . VAL C 1 318 ? 23.123 21.018 1.885 1.00 10.47 318 VAL C O 1
ATOM 8119 N N . ASN C 1 319 ? 24.305 20.859 -0.036 1.00 10.61 319 ASN C N 1
ATOM 8120 C CA . ASN C 1 319 ? 24.740 19.499 0.244 1.00 11.92 319 ASN C CA 1
ATOM 8121 C C . ASN C 1 319 ? 26.029 19.639 1.039 1.00 12.02 319 ASN C C 1
ATOM 8122 O O . ASN C 1 319 ? 26.889 20.445 0.684 1.00 12.33 319 ASN C O 1
ATOM 8127 N N . ILE C 1 320 ? 26.160 18.896 2.134 1.00 12.28 320 ILE C N 1
ATOM 8128 C CA . ILE C 1 320 ? 27.356 19.010 2.971 1.00 12.96 320 ILE C CA 1
ATOM 8129 C C . ILE C 1 320 ? 28.628 18.425 2.314 1.00 13.94 320 ILE C C 1
ATOM 8130 O O . ILE C 1 320 ? 29.716 18.674 2.808 1.00 13.95 320 ILE C O 1
ATOM 8135 N N . ASN C 1 321 ? 28.490 17.654 1.234 1.00 15.50 321 ASN C N 1
ATOM 8136 C CA . ASN C 1 321 ? 29.670 17.097 0.522 1.00 17.51 321 ASN C CA 1
ATOM 8137 C C . ASN C 1 321 ? 30.319 18.036 -0.487 1.00 18.95 321 ASN C C 1
ATOM 8138 O O . ASN C 1 321 ? 31.465 17.822 -0.909 1.00 19.42 321 ASN C O 1
ATOM 8143 N N . GLY C 1 322 ? 29.606 19.078 -0.891 1.00 18.79 322 GLY C N 1
ATOM 8144 C CA . GLY C 1 322 ? 30.216 20.021 -1.806 1.00 20.04 322 GLY C CA 1
ATOM 8145 C C . GLY C 1 322 ? 29.181 20.755 -2.606 1.00 20.17 322 GLY C C 1
ATOM 8146 O O . GLY C 1 322 ? 28.069 20.249 -2.811 1.00 20.27 322 GLY C O 1
ATOM 8147 N N . GLY C 1 323 ? 29.556 21.951 -3.046 1.00 20.17 323 GLY C N 1
ATOM 8148 C CA . GLY C 1 323 ? 28.674 22.767 -3.863 1.00 20.34 323 GLY C CA 1
ATOM 8149 C C . GLY C 1 323 ? 28.265 24.037 -3.149 1.00 20.08 323 GLY C C 1
ATOM 8150 O O . GLY C 1 323 ? 28.469 24.195 -1.928 1.00 19.48 323 GLY C O 1
ATOM 8151 N N . ALA C 1 324 ? 27.706 24.952 -3.928 1.00 18.89 324 ALA C N 1
ATOM 8152 C CA . ALA C 1 324 ? 27.276 26.224 -3.407 1.00 18.87 324 ALA C CA 1
ATOM 8153 C C . ALA C 1 324 ? 25.816 26.119 -2.982 1.00 18.15 324 ALA C C 1
ATOM 8154 O O . ALA C 1 324 ? 25.094 25.244 -3.465 1.00 18.27 324 ALA C O 1
ATOM 8156 N N . PRO C 1 325 ? 25.385 26.994 -2.066 1.00 17.62 325 PRO C N 1
ATOM 8157 C CA . PRO C 1 325 ? 23.974 27.049 -1.666 1.00 16.79 325 PRO C CA 1
ATOM 8158 C C . PRO C 1 325 ? 23.060 27.364 -2.848 1.00 16.24 325 PRO C C 1
ATOM 8159 O O . PRO C 1 325 ? 23.465 28.058 -3.790 1.00 16.47 325 PRO C O 1
ATOM 8163 N N . GLN C 1 326 ? 21.831 26.868 -2.779 1.00 15.18 326 GLN C N 1
ATOM 8164 C CA . GLN C 1 326 ? 20.841 27.079 -3.815 1.00 15.33 326 GLN C CA 1
ATOM 8165 C C . GLN C 1 326 ? 19.584 27.658 -3.142 1.00 13.53 326 GLN C C 1
ATOM 8166 O O . GLN C 1 326 ? 19.015 27.026 -2.268 1.00 12.82 326 GLN C O 1
ATOM 8172 N N . ARG C 1 327 ? 19.169 28.857 -3.535 1.00 12.98 327 ARG C N 1
ATOM 8173 C CA . ARG C 1 327 ? 17.945 29.453 -2.980 1.00 11.44 327 ARG C CA 1
ATOM 8174 C C . ARG C 1 327 ? 16.728 28.605 -3.323 1.00 11.28 327 ARG C C 1
ATOM 8175 O O . ARG C 1 327 ? 16.552 28.209 -4.479 1.00 11.72 327 ARG C O 1
ATOM 8183 N N . ILE C 1 328 ? 15.899 28.328 -2.310 1.00 10.69 328 ILE C N 1
ATOM 8184 C CA . ILE C 1 328 ? 14.676 27.528 -2.479 1.00 10.17 328 ILE C CA 1
ATOM 8185 C C . ILE C 1 328 ? 13.345 28.264 -2.209 1.00 9.74 328 ILE C C 1
ATOM 8186 O O . ILE C 1 328 ? 12.268 27.746 -2.563 1.00 10.82 328 ILE C O 1
ATOM 8191 N N . THR C 1 329 ? 13.402 29.452 -1.617 1.00 9.39 329 THR C N 1
ATOM 8192 C CA . THR C 1 329 ? 12.184 30.231 -1.348 1.00 9.53 329 THR C CA 1
ATOM 8193 C C . THR C 1 329 ? 12.137 31.433 -2.282 1.00 10.34 329 THR C C 1
ATOM 8194 O O . THR C 1 329 ? 13.073 32.244 -2.331 1.00 9.06 329 THR C O 1
ATOM 8198 N N . TRP C 1 330 ? 11.037 31.520 -3.015 1.00 11.72 330 TRP C N 1
ATOM 8199 C CA . TRP C 1 330 ? 10.818 32.577 -4.002 1.00 13.50 330 TRP C CA 1
ATOM 8200 C C . TRP C 1 330 ? 9.534 33.365 -3.790 1.00 14.70 330 TRP C C 1
ATOM 8201 O O . TRP C 1 330 ? 9.330 34.373 -4.448 1.00 15.29 330 TRP C O 1
ATOM 8212 N N . GLU C 1 331 ? 8.678 32.940 -2.871 1.00 16.37 331 GLU C N 1
ATOM 8213 C CA . GLU C 1 331 ? 7.441 33.699 -2.606 1.00 17.72 331 GLU C CA 1
ATOM 8214 C C . GLU C 1 331 ? 7.607 34.679 -1.461 1.00 17.64 331 GLU C C 1
ATOM 8215 O O . GLU C 1 331 ? 8.357 34.427 -0.529 1.00 18.15 331 GLU C O 1
ATOM 8221 N N . GLY C 1 332 ? 6.916 35.810 -1.554 1.00 17.77 332 GLY C N 1
ATOM 8222 C CA . GLY C 1 332 ? 6.935 36.828 -0.509 1.00 17.54 332 GLY C CA 1
ATOM 8223 C C . GLY C 1 332 ? 8.110 37.777 -0.651 1.00 17.89 332 GLY C C 1
ATOM 8224 O O . GLY C 1 332 ? 8.563 38.048 -1.782 1.00 18.59 332 GLY C O 1
ATOM 8225 N N . SER C 1 333 ? 8.590 38.292 0.481 1.00 15.70 333 SER C N 1
ATOM 8226 C CA . SER C 1 333 ? 9.698 39.236 0.487 1.00 14.90 333 SER C CA 1
ATOM 8227 C C . SER C 1 333 ? 10.834 38.749 1.370 1.00 13.04 333 SER C C 1
ATOM 8228 O O . SER C 1 333 ? 11.962 39.213 1.258 1.00 13.31 333 SER C O 1
ATOM 8231 N N . GLN C 1 334 ? 10.530 37.802 2.246 1.00 11.98 334 GLN C N 1
ATOM 8232 C CA . GLN C 1 334 ? 11.487 37.309 3.219 1.00 9.91 334 GLN C CA 1
ATOM 8233 C C . GLN C 1 334 ? 11.023 35.941 3.734 1.00 9.50 334 GLN C C 1
ATOM 8234 O O . GLN C 1 334 ? 9.832 35.716 3.930 1.00 9.14 334 GLN C O 1
ATOM 8240 N N . ASN C 1 335 ? 11.962 35.014 3.917 1.00 8.51 335 ASN C N 1
ATOM 8241 C CA . ASN C 1 335 ? 11.629 33.660 4.393 1.00 8.30 335 ASN C CA 1
ATOM 8242 C C . ASN C 1 335 ? 12.754 33.168 5.274 1.00 8.27 335 ASN C C 1
ATOM 8243 O O . ASN C 1 335 ? 13.921 33.338 4.935 1.00 7.14 335 ASN C O 1
ATOM 8248 N N . GLN C 1 336 ? 12.425 32.564 6.415 1.00 8.27 336 GLN C N 1
ATOM 8249 C CA . GLN C 1 336 ? 13.469 32.232 7.362 1.00 8.89 336 GLN C CA 1
ATOM 8250 C C . GLN C 1 336 ? 13.069 31.181 8.403 1.00 8.49 336 GLN C C 1
ATOM 8251 O O . GLN C 1 336 ? 11.882 30.916 8.606 1.00 7.34 336 GLN C O 1
ATOM 8257 N N . ASP C 1 337 ? 14.102 30.620 9.051 1.00 8.65 337 ASP C N 1
ATOM 8258 C CA . ASP C 1 337 ? 14.001 29.670 10.165 1.00 8.46 337 ASP C CA 1
ATOM 8259 C C . ASP C 1 337 ? 13.137 28.462 9.788 1.00 8.37 337 ASP C C 1
ATOM 8260 O O . ASP C 1 337 ? 12.048 28.271 10.315 1.00 8.77 337 ASP C O 1
ATOM 8265 N N . ALA C 1 338 ? 13.645 27.654 8.860 1.00 8.32 338 ALA C N 1
ATOM 8266 C CA . ALA C 1 338 ? 12.877 26.546 8.313 1.00 8.35 338 ALA C CA 1
ATOM 8267 C C . ALA C 1 338 ? 12.988 25.258 9.116 1.00 8.06 338 ALA C C 1
ATOM 8268 O O . ALA C 1 338 ? 13.936 25.062 9.869 1.00 7.60 338 ALA C O 1
ATOM 8270 N N . ASP C 1 339 ? 11.970 24.412 8.974 1.00 8.24 339 ASP C N 1
ATOM 8271 C CA . ASP C 1 339 ? 12.026 23.065 9.486 1.00 8.31 339 ASP C CA 1
ATOM 8272 C C . ASP C 1 339 ? 11.486 22.151 8.390 1.00 8.34 339 ASP C C 1
ATOM 8273 O O . ASP C 1 339 ? 10.353 22.297 7.946 1.00 7.35 339 ASP C O 1
ATOM 8278 N N . VAL C 1 340 ? 12.312 21.197 7.956 1.00 8.97 340 VAL C N 1
ATOM 8279 C CA . VAL C 1 340 ? 11.927 20.311 6.860 1.00 9.71 340 VAL C CA 1
ATOM 8280 C C . VAL C 1 340 ? 11.169 19.115 7.416 1.00 9.76 340 VAL C C 1
ATOM 8281 O O . VAL C 1 340 ? 11.582 18.540 8.412 1.00 10.06 340 VAL C O 1
ATOM 8285 N N . SER C 1 341 ? 10.080 18.718 6.781 1.00 10.66 341 SER C N 1
ATOM 8286 C CA . SER C 1 341 ? 9.340 17.561 7.284 1.00 11.66 341 SER C CA 1
ATOM 8287 C C . SER C 1 341 ? 10.193 16.307 7.268 1.00 12.89 341 SER C C 1
ATOM 8288 O O . SER C 1 341 ? 11.183 16.194 6.514 1.00 11.43 341 SER C O 1
ATOM 8291 N N . SER C 1 342 ? 9.807 15.363 8.115 1.00 14.59 342 SER C N 1
ATOM 8292 C CA . SER C 1 342 ? 10.559 14.110 8.237 1.00 16.56 342 SER C CA 1
ATOM 8293 C C . SER C 1 342 ? 10.499 13.290 6.945 1.00 16.64 342 SER C C 1
ATOM 8294 O O . SER C 1 342 ? 11.368 12.455 6.721 1.00 17.55 342 SER C O 1
ATOM 8297 N N . ASP C 1 343 ? 9.498 13.535 6.097 1.00 17.62 343 ASP C N 1
ATOM 8298 C CA . ASP C 1 343 ? 9.398 12.850 4.791 1.00 18.83 343 ASP C CA 1
ATOM 8299 C C . ASP C 1 343 ? 10.007 13.631 3.614 1.00 18.04 343 ASP C C 1
ATOM 8300 O O . ASP C 1 343 ? 10.054 13.132 2.494 1.00 18.54 343 ASP C O 1
ATOM 8305 N N . GLY C 1 344 ? 10.486 14.840 3.879 1.00 17.04 344 GLY C N 1
ATOM 8306 C CA . GLY C 1 344 ? 11.098 15.683 2.851 1.00 16.11 344 GLY C CA 1
ATOM 8307 C C . GLY C 1 344 ? 10.124 16.310 1.862 1.00 15.84 344 GLY C C 1
ATOM 8308 O O . GLY C 1 344 ? 10.546 16.987 0.924 1.00 16.33 344 GLY C O 1
ATOM 8309 N N . LYS C 1 345 ? 8.825 16.136 2.066 1.00 15.37 345 LYS C N 1
ATOM 8310 C CA . LYS C 1 345 ? 7.865 16.679 1.099 1.00 14.80 345 LYS C CA 1
ATOM 8311 C C . LYS C 1 345 ? 7.597 18.188 1.228 1.00 13.17 345 LYS C C 1
ATOM 8312 O O . LYS C 1 345 ? 7.226 18.843 0.245 1.00 12.37 345 LYS C O 1
ATOM 8318 N N . PHE C 1 346 ? 7.798 18.731 2.431 1.00 10.65 346 PHE C N 1
ATOM 8319 C CA . PHE C 1 346 ? 7.548 20.148 2.664 1.00 9.62 346 PHE C CA 1
ATOM 8320 C C . PHE C 1 346 ? 8.395 20.700 3.816 1.00 9.02 346 PHE C C 1
ATOM 8321 O O . PHE C 1 346 ? 9.052 19.958 4.552 1.00 8.32 346 PHE C O 1
ATOM 8329 N N . MET C 1 347 ? 8.373 22.011 3.966 1.00 8.56 347 MET C N 1
ATOM 8330 C CA . MET C 1 347 ? 9.022 22.661 5.101 1.00 8.74 347 MET C CA 1
ATOM 8331 C C . MET C 1 347 ? 8.106 23.720 5.616 1.00 7.50 347 MET C C 1
ATOM 8332 O O . MET C 1 347 ? 7.249 24.173 4.881 1.00 8.40 347 MET C O 1
ATOM 8337 N N . VAL C 1 348 ? 8.258 24.087 6.889 1.00 7.05 348 VAL C N 1
ATOM 8338 C CA . VAL C 1 348 ? 7.538 25.214 7.476 1.00 5.90 348 VAL C CA 1
ATOM 8339 C C . VAL C 1 348 ? 8.627 26.227 7.791 1.00 6.74 348 VAL C C 1
ATOM 8340 O O . VAL C 1 348 ? 9.799 25.867 7.897 1.00 6.41 348 VAL C O 1
ATOM 8344 N N . MET C 1 349 ? 8.246 27.486 7.936 1.00 6.62 349 MET C N 1
ATOM 8345 C CA . MET C 1 349 ? 9.204 28.583 8.068 1.00 8.47 349 MET C CA 1
ATOM 8346 C C . MET C 1 349 ? 8.423 29.826 8.401 1.00 7.13 349 MET C C 1
ATOM 8347 O O . MET C 1 349 ? 7.206 29.798 8.424 1.00 6.09 349 MET C O 1
ATOM 8352 N N . VAL C 1 350 ? 9.135 30.915 8.663 1.00 7.49 350 VAL C N 1
ATOM 8353 C CA . VAL C 1 350 ? 8.513 32.186 8.956 1.00 8.18 350 VAL C CA 1
ATOM 8354 C C . VAL C 1 350 ? 8.616 32.958 7.653 1.00 9.53 350 VAL C C 1
ATOM 8355 O O . VAL C 1 350 ? 9.712 33.188 7.135 1.00 7.75 350 VAL C O 1
ATOM 8359 N N . SER C 1 351 ? 7.467 33.331 7.115 1.00 11.10 351 SER C N 1
ATOM 8360 C CA . SER C 1 351 ? 7.412 33.971 5.801 1.00 13.19 351 SER C CA 1
ATOM 8361 C C . SER C 1 351 ? 6.721 35.330 5.875 1.00 15.05 351 SER C C 1
ATOM 8362 O O . SER C 1 351 ? 5.707 35.503 6.579 1.00 13.92 351 SER C O 1
ATOM 8365 N N . SER C 1 352 ? 7.290 36.283 5.149 1.00 16.61 352 SER C N 1
ATOM 8366 C CA . SER C 1 352 ? 6.818 37.652 5.153 1.00 19.81 352 SER C CA 1
ATOM 8367 C C . SER C 1 352 ? 6.256 38.019 3.815 1.00 21.71 352 SER C C 1
ATOM 8368 O O . SER C 1 352 ? 6.820 37.689 2.773 1.00 20.82 352 SER C O 1
ATOM 8371 N N . ASN C 1 353 ? 5.124 38.706 3.885 1.00 24.96 353 ASN C N 1
ATOM 8372 C CA . ASN C 1 353 ? 4.407 39.281 2.763 1.00 28.31 353 ASN C CA 1
ATOM 8373 C C . ASN C 1 353 ? 3.691 40.505 3.306 1.00 29.36 353 ASN C C 1
ATOM 8374 O O . ASN C 1 353 ? 3.177 40.467 4.433 1.00 29.54 353 ASN C O 1
ATOM 8379 N N . GLY C 1 354 ? 3.684 41.581 2.521 1.00 30.07 354 GLY C N 1
ATOM 8380 C CA . GLY C 1 354 ? 3.023 42.828 2.900 1.00 30.93 354 GLY C CA 1
ATOM 8381 C C . GLY C 1 354 ? 3.469 43.383 4.242 1.00 31.34 354 GLY C C 1
ATOM 8382 O O . GLY C 1 354 ? 4.627 43.232 4.627 1.00 31.69 354 GLY C O 1
ATOM 8383 N N . GLN C 1 356 ? 3.860 41.835 7.021 1.00 24.39 356 GLN C N 1
ATOM 8384 C CA . GLN C 1 356 ? 3.407 40.897 8.053 1.00 24.28 356 GLN C CA 1
ATOM 8385 C C . GLN C 1 356 ? 4.059 39.514 7.930 1.00 22.61 356 GLN C C 1
ATOM 8386 O O . GLN C 1 356 ? 4.215 39.005 6.828 1.00 23.13 356 GLN C O 1
ATOM 8392 N N . GLN C 1 357 ? 4.432 38.922 9.061 1.00 20.61 357 GLN C N 1
ATOM 8393 C CA . GLN C 1 357 ? 5.100 37.615 9.086 1.00 18.61 357 GLN C CA 1
ATOM 8394 C C . GLN C 1 357 ? 4.196 36.556 9.717 1.00 16.76 357 GLN C C 1
ATOM 8395 O O . GLN C 1 357 ? 3.555 36.829 10.735 1.00 16.98 357 GLN C O 1
ATOM 8401 N N . HIS C 1 358 ? 4.138 35.361 9.121 1.00 13.92 358 HIS C N 1
ATOM 8402 C CA . HIS C 1 358 ? 3.397 34.236 9.710 1.00 12.67 358 HIS C CA 1
ATOM 8403 C C . HIS C 1 358 ? 4.109 32.916 9.464 1.00 11.11 358 HIS C C 1
ATOM 8404 O O . HIS C 1 358 ? 5.017 32.847 8.651 1.00 10.58 358 HIS C O 1
ATOM 8411 N N . ILE C 1 359 ? 3.691 31.872 10.172 1.00 9.31 359 ILE C N 1
ATOM 8412 C CA . ILE C 1 359 ? 4.185 30.532 9.887 1.00 8.51 359 ILE C CA 1
ATOM 8413 C C . ILE C 1 359 ? 3.512 30.109 8.583 1.00 9.15 359 ILE C C 1
ATOM 8414 O O . ILE C 1 359 ? 2.294 30.301 8.397 1.00 8.27 359 ILE C O 1
ATOM 8419 N N . ALA C 1 360 ? 4.319 29.572 7.673 1.00 9.22 360 ALA C N 1
ATOM 8420 C CA . ALA C 1 360 ? 3.870 29.142 6.361 1.00 8.90 360 ALA C CA 1
ATOM 8421 C C . ALA C 1 360 ? 4.504 27.811 6.031 1.00 10.02 360 ALA C C 1
ATOM 8422 O O . ALA C 1 360 ? 5.579 27.506 6.551 1.00 9.04 360 ALA C O 1
ATOM 8424 N N . LYS C 1 361 ? 3.837 27.026 5.180 1.00 10.18 361 LYS C N 1
ATOM 8425 C CA . LYS C 1 361 ? 4.407 25.779 4.694 1.00 11.17 361 LYS C CA 1
ATOM 8426 C C . LYS C 1 361 ? 4.686 25.892 3.196 1.00 10.74 361 LYS C C 1
ATOM 8427 O O . LYS C 1 361 ? 3.890 26.488 2.439 1.00 10.31 361 LYS C O 1
ATOM 8433 N N . GLN C 1 362 ? 5.845 25.397 2.787 1.00 10.07 362 GLN C N 1
ATOM 8434 C CA . GLN C 1 362 ? 6.201 25.358 1.360 1.00 10.86 362 GLN C CA 1
ATOM 8435 C C . GLN C 1 362 ? 6.359 23.919 0.884 1.00 11.69 362 GLN C C 1
ATOM 8436 O O . GLN C 1 362 ? 7.144 23.141 1.470 1.00 11.42 362 GLN C O 1
ATOM 8442 N N . ASP C 1 363 ? 5.605 23.551 -0.149 1.00 12.58 363 ASP C N 1
ATOM 8443 C CA . ASP C 1 363 ? 5.720 22.218 -0.739 1.00 15.78 363 ASP C CA 1
ATOM 8444 C C . ASP C 1 363 ? 7.041 22.191 -1.505 1.00 16.67 363 ASP C C 1
ATOM 8445 O O . ASP C 1 363 ? 7.276 23.021 -2.397 1.00 17.69 363 ASP C O 1
ATOM 8450 N N . LEU C 1 364 ? 7.915 21.255 -1.152 1.00 17.70 364 LEU C N 1
ATOM 8451 C CA . LEU C 1 364 ? 9.243 21.219 -1.758 1.00 19.45 364 LEU C CA 1
ATOM 8452 C C . LEU C 1 364 ? 9.257 20.666 -3.187 1.00 21.38 364 LEU C C 1
ATOM 8453 O O . LEU C 1 364 ? 10.250 20.838 -3.892 1.00 22.58 364 LEU C O 1
ATOM 8458 N N . ALA C 1 365 ? 8.178 20.000 -3.599 1.00 22.58 365 ALA C N 1
ATOM 8459 C CA . ALA C 1 365 ? 8.082 19.455 -4.967 1.00 24.27 365 ALA C CA 1
ATOM 8460 C C . ALA C 1 365 ? 7.399 20.434 -5.912 1.00 24.96 365 ALA C C 1
ATOM 8461 O O . ALA C 1 365 ? 7.841 20.607 -7.047 1.00 25.79 365 ALA C O 1
ATOM 8463 N N . THR C 1 366 ? 6.325 21.068 -5.439 1.00 24.93 366 THR C N 1
ATOM 8464 C CA . THR C 1 366 ? 5.548 21.999 -6.270 1.00 25.21 366 THR C CA 1
ATOM 8465 C C . THR C 1 366 ? 5.946 23.472 -6.127 1.00 24.38 366 THR C C 1
ATOM 8466 O O . THR C 1 366 ? 5.701 24.261 -7.030 1.00 25.48 366 THR C O 1
ATOM 8470 N N . GLY C 1 367 ? 6.568 23.846 -5.007 1.00 22.73 367 GLY C N 1
ATOM 8471 C CA . GLY C 1 367 ? 6.961 25.240 -4.788 1.00 20.27 367 GLY C CA 1
ATOM 8472 C C . GLY C 1 367 ? 5.839 26.069 -4.159 1.00 18.99 367 GLY C C 1
ATOM 8473 O O . GLY C 1 367 ? 6.057 27.209 -3.763 1.00 18.85 367 GLY C O 1
ATOM 8474 N N . GLY C 1 368 ? 4.647 25.480 -4.043 1.00 17.59 368 GLY C N 1
ATOM 8475 C CA . GLY C 1 368 ? 3.472 26.156 -3.476 1.00 16.88 368 GLY C CA 1
ATOM 8476 C C . GLY C 1 368 ? 3.594 26.506 -2.003 1.00 16.45 368 GLY C C 1
ATOM 8477 O O . GLY C 1 368 ? 4.045 25.686 -1.213 1.00 15.90 368 GLY C O 1
ATOM 8478 N N . VAL C 1 369 ? 3.151 27.709 -1.627 1.00 15.49 369 VAL C N 1
ATOM 8479 C CA . VAL C 1 369 ? 3.257 28.186 -0.241 1.00 14.60 369 VAL C CA 1
ATOM 8480 C C . VAL C 1 369 ? 1.848 28.402 0.355 1.00 15.08 369 VAL C C 1
ATOM 8481 O O . VAL C 1 369 ? 0.992 28.988 -0.294 1.00 14.45 369 VAL C O 1
ATOM 8485 N N . GLN C 1 370 ? 1.615 27.931 1.577 1.00 14.25 370 GLN C N 1
ATOM 8486 C CA . GLN C 1 370 ? 0.335 28.106 2.238 1.00 14.73 370 GLN C CA 1
ATOM 8487 C C . GLN C 1 370 ? 0.595 28.730 3.605 1.00 13.40 370 GLN C C 1
ATOM 8488 O O . GLN C 1 370 ? 1.333 28.160 4.388 1.00 11.85 370 GLN C O 1
ATOM 8494 N N . VAL C 1 371 ? -0.027 29.874 3.897 1.00 12.30 371 VAL C N 1
ATOM 8495 C CA . VAL C 1 371 ? 0.123 30.514 5.216 1.00 12.31 371 VAL C CA 1
ATOM 8496 C C . VAL C 1 371 ? -0.680 29.682 6.203 1.00 11.77 371 VAL C C 1
ATOM 8497 O O . VAL C 1 371 ? -1.819 29.329 5.905 1.00 11.22 371 VAL C O 1
ATOM 8501 N N . LEU C 1 372 ? -0.075 29.358 7.355 1.00 10.80 372 LEU C N 1
ATOM 8502 C CA . LEU C 1 372 ? -0.717 28.542 8.368 1.00 11.71 372 LEU C CA 1
ATOM 8503 C C . LEU C 1 372 ? -1.260 29.304 9.575 1.00 12.39 372 LEU C C 1
ATOM 8504 O O . LEU C 1 372 ? -2.310 28.950 10.084 1.00 12.05 372 LEU C O 1
ATOM 8509 N N . SER C 1 373 ? -0.530 30.320 10.048 1.00 13.02 373 SER C N 1
ATOM 8510 C CA . SER C 1 373 ? -0.924 31.016 11.270 1.00 14.42 373 SER C CA 1
ATOM 8511 C C . SER C 1 373 ? -1.483 32.408 11.006 1.00 15.35 373 SER C C 1
ATOM 8512 O O . SER C 1 373 ? -1.281 32.979 9.943 1.00 14.89 373 SER C O 1
ATOM 8515 N N . SER C 1 374 ? -2.195 32.946 11.990 1.00 17.62 374 SER C N 1
ATOM 8516 C CA . SER C 1 374 ? -2.804 34.270 11.855 1.00 18.79 374 SER C CA 1
ATOM 8517 C C . SER C 1 374 ? -2.510 35.134 13.087 1.00 19.28 374 SER C C 1
ATOM 8518 O O . SER C 1 374 ? -3.036 36.255 13.219 1.00 19.77 374 SER C O 1
ATOM 8521 N N . THR C 1 375 ? -1.652 34.616 13.972 1.00 18.50 375 THR C N 1
ATOM 8522 C CA . THR C 1 375 ? -1.280 35.306 15.212 1.00 17.69 375 THR C CA 1
ATOM 8523 C C . THR C 1 375 ? -0.229 36.403 14.934 1.00 17.22 375 THR C C 1
ATOM 8524 O O . THR C 1 375 ? 0.170 36.601 13.780 1.00 17.62 375 THR C O 1
ATOM 8528 N N . PHE C 1 376 ? 0.201 37.107 15.980 1.00 15.45 376 PHE C N 1
ATOM 8529 C CA . PHE C 1 376 ? 1.180 38.180 15.864 1.00 15.23 376 PHE C CA 1
ATOM 8530 C C . PHE C 1 376 ? 2.530 37.752 16.437 1.00 14.40 376 PHE C C 1
ATOM 8531 O O . PHE C 1 376 ? 2.588 36.915 17.330 1.00 14.56 376 PHE C O 1
ATOM 8539 N N . LEU C 1 377 ? 3.604 38.328 15.898 1.00 13.09 377 LEU C N 1
ATOM 8540 C CA . LEU C 1 377 ? 4.977 38.050 16.329 1.00 12.72 377 LEU C CA 1
ATOM 8541 C C . LEU C 1 377 ? 5.370 36.577 16.161 1.00 12.24 377 LEU C C 1
ATOM 8542 O O . LEU C 1 377 ? 6.115 36.045 16.977 1.00 11.95 377 LEU C O 1
ATOM 8547 N N . ASP C 1 378 ? 4.871 35.929 15.105 1.00 11.51 378 ASP C N 1
ATOM 8548 C CA . ASP C 1 378 ? 5.097 34.485 14.885 1.00 11.75 378 ASP C CA 1
ATOM 8549 C C . ASP C 1 378 ? 6.553 34.195 14.663 1.00 12.00 378 ASP C C 1
ATOM 8550 O O . ASP C 1 378 ? 7.162 34.792 13.772 1.00 11.72 378 ASP C O 1
ATOM 8555 N N . GLU C 1 379 ? 7.106 33.284 15.472 1.00 12.02 379 GLU C N 1
ATOM 8556 C CA . GLU C 1 379 ? 8.528 32.932 15.380 1.00 13.47 379 GLU C CA 1
ATOM 8557 C C . GLU C 1 379 ? 8.799 31.447 15.634 1.00 12.32 379 GLU C C 1
ATOM 8558 O O . GLU C 1 379 ? 7.989 30.741 16.259 1.00 11.84 379 GLU C O 1
ATOM 8564 N N . THR C 1 380 ? 9.973 31.017 15.167 1.00 11.61 380 THR C N 1
ATOM 8565 C CA . THR C 1 380 ? 10.574 29.706 15.469 1.00 10.46 380 THR C CA 1
ATOM 8566 C C . THR C 1 380 ? 9.634 28.499 15.433 1.00 8.94 380 THR C C 1
ATOM 8567 O O . THR C 1 380 ? 9.258 27.974 16.482 1.00 8.95 380 THR C O 1
ATOM 8571 N N . PRO C 1 381 ? 9.218 28.070 14.227 1.00 7.88 381 PRO C N 1
ATOM 8572 C CA . PRO C 1 381 ? 8.351 26.902 14.145 1.00 6.65 381 PRO C CA 1
ATOM 8573 C C . PRO C 1 381 ? 9.126 25.582 14.207 1.00 6.48 381 PRO C C 1
ATOM 8574 O O . PRO C 1 381 ? 10.293 25.506 13.778 1.00 6.74 381 PRO C O 1
ATOM 8578 N N . SER C 1 382 ? 8.510 24.564 14.783 1.00 5.34 382 SER C N 1
ATOM 8579 C CA . SER C 1 382 ? 9.105 23.243 14.832 1.00 5.62 382 SER C CA 1
ATOM 8580 C C . SER C 1 382 ? 8.000 22.230 14.508 1.00 5.91 382 SER C C 1
ATOM 8581 O O . SER C 1 382 ? 6.905 22.312 15.068 1.00 5.27 382 SER C O 1
ATOM 8584 N N . LEU C 1 383 ? 8.280 21.301 13.591 1.00 5.97 383 LEU C N 1
ATOM 8585 C CA . LEU C 1 383 ? 7.306 20.274 13.177 1.00 6.04 383 LEU C CA 1
ATOM 8586 C C . LEU C 1 383 ? 7.283 19.027 14.023 1.00 4.59 383 LEU C C 1
ATOM 8587 O O . LEU C 1 383 ? 8.321 18.516 14.417 1.00 4.20 383 LEU C O 1
ATOM 8592 N N . ALA C 1 384 ? 6.077 18.514 14.233 1.00 4.17 384 ALA C N 1
ATOM 8593 C CA . ALA C 1 384 ? 5.865 17.203 14.828 1.00 4.69 384 ALA C CA 1
ATOM 8594 C C . ALA C 1 384 ? 6.506 16.156 13.916 1.00 4.54 384 ALA C C 1
ATOM 8595 O O . ALA C 1 384 ? 6.611 16.365 12.704 1.00 4.87 384 ALA C O 1
ATOM 8597 N N . PRO C 1 385 ? 6.928 15.019 14.480 1.00 5.78 385 PRO C N 1
ATOM 8598 C CA . PRO C 1 385 ? 7.619 14.011 13.671 1.00 5.92 385 PRO C CA 1
ATOM 8599 C C . PRO C 1 385 ? 6.793 13.336 12.568 1.00 7.48 385 PRO C C 1
ATOM 8600 O O . PRO C 1 385 ? 7.377 12.756 11.657 1.00 7.27 385 PRO C O 1
ATOM 8604 N N . ASN C 1 386 ? 5.460 13.429 12.620 1.00 7.47 386 ASN C N 1
ATOM 8605 C CA . ASN C 1 386 ? 4.641 12.939 11.495 1.00 7.99 386 ASN C CA 1
ATOM 8606 C C . ASN C 1 386 ? 4.187 14.074 10.579 1.00 7.91 386 ASN C C 1
ATOM 8607 O O . ASN C 1 386 ? 3.375 13.879 9.679 1.00 8.44 386 ASN C O 1
ATOM 8612 N N . GLY C 1 387 ? 4.682 15.279 10.836 1.00 7.27 387 GLY C N 1
ATOM 8613 C CA . GLY C 1 387 ? 4.371 16.419 9.988 1.00 7.41 387 GLY C CA 1
ATOM 8614 C C . GLY C 1 387 ? 2.966 16.980 10.027 1.00 7.59 387 GLY C C 1
ATOM 8615 O O . GLY C 1 387 ? 2.620 17.825 9.196 1.00 7.89 387 GLY C O 1
ATOM 8616 N N . THR C 1 388 ? 2.165 16.578 11.013 1.00 7.57 388 THR C N 1
ATOM 8617 C CA . THR C 1 388 ? 0.774 17.033 11.077 1.00 7.09 388 THR C CA 1
ATOM 8618 C C . THR C 1 388 ? 0.553 18.324 11.864 1.00 7.19 388 THR C C 1
ATOM 8619 O O . THR C 1 388 ? -0.495 18.970 11.741 1.00 7.35 388 THR C O 1
ATOM 8623 N N . MET C 1 389 ? 1.537 18.726 12.663 1.00 6.53 389 MET C N 1
ATOM 8624 C CA . MET C 1 389 ? 1.333 19.863 13.552 1.00 6.01 389 MET C CA 1
ATOM 8625 C C . MET C 1 389 ? 2.613 20.658 13.661 1.00 6.83 389 MET C C 1
ATOM 8626 O O . MET C 1 389 ? 3.707 20.093 13.504 1.00 5.66 389 MET C O 1
ATOM 8631 N N . VAL C 1 390 ? 2.481 21.949 13.956 1.00 6.07 390 VAL C N 1
ATOM 8632 C CA . VAL C 1 390 ? 3.633 22.796 14.164 1.00 7.23 390 VAL C CA 1
ATOM 8633 C C . VAL C 1 390 ? 3.505 23.504 15.498 1.00 7.39 390 VAL C C 1
ATOM 8634 O O . VAL C 1 390 ? 2.421 23.940 15.863 1.00 8.35 390 VAL C O 1
ATOM 8638 N N . ILE C 1 391 ? 4.603 23.603 16.235 1.00 7.13 391 ILE C N 1
ATOM 8639 C CA . ILE C 1 391 ? 4.602 24.381 17.453 1.00 7.26 391 ILE C CA 1
ATOM 8640 C C . ILE C 1 391 ? 5.462 25.605 17.189 1.00 7.68 391 ILE C C 1
ATOM 8641 O O . ILE C 1 391 ? 6.497 25.514 16.503 1.00 7.10 391 ILE C O 1
ATOM 8646 N N . TYR C 1 392 ? 5.038 26.747 17.712 1.00 7.63 392 TYR C N 1
ATOM 8647 C CA . TYR C 1 392 ? 5.754 27.998 17.457 1.00 7.84 392 TYR C CA 1
ATOM 8648 C C . TYR C 1 392 ? 5.467 29.026 18.551 1.00 8.42 392 TYR C C 1
ATOM 8649 O O . TYR C 1 392 ? 4.613 28.820 19.421 1.00 8.03 392 TYR C O 1
ATOM 8658 N N . SER C 1 393 ? 6.169 30.141 18.475 1.00 8.43 393 SER C N 1
ATOM 8659 C CA . SER C 1 393 ? 6.052 31.193 19.456 1.00 9.78 393 SER C CA 1
ATOM 8660 C C . SER C 1 393 ? 5.325 32.401 18.862 1.00 9.46 393 SER C C 1
ATOM 8661 O O . SER C 1 393 ? 5.467 32.681 17.680 1.00 7.90 393 SER C O 1
ATOM 8664 N N . SER C 1 394 ? 4.518 33.090 19.680 1.00 9.90 394 SER C N 1
ATOM 8665 C CA . SER C 1 394 ? 3.760 34.271 19.230 1.00 10.45 394 SER C CA 1
ATOM 8666 C C . SER C 1 394 ? 3.528 35.264 20.368 1.00 11.23 394 SER C C 1
ATOM 8667 O O . SER C 1 394 ? 3.991 35.054 21.497 1.00 11.13 394 SER C O 1
ATOM 8670 N N . SER C 1 395 ? 2.749 36.315 20.078 1.00 11.92 395 SER C N 1
ATOM 8671 C CA . SER C 1 395 ? 2.403 37.331 21.083 1.00 12.42 395 SER C CA 1
ATOM 8672 C C . SER C 1 395 ? 1.344 36.799 22.052 1.00 12.85 395 SER C C 1
ATOM 8673 O O . SER C 1 395 ? 1.030 37.490 23.033 1.00 13.20 395 SER C O 1
ATOM 8676 N N . GLN C 1 396 ? 0.769 35.613 21.779 1.00 12.64 396 GLN C N 1
ATOM 8677 C CA . GLN C 1 396 ? -0.267 35.042 22.681 1.00 13.35 396 GLN C CA 1
ATOM 8678 C C . GLN C 1 396 ? 0.292 35.019 24.092 1.00 13.98 396 GLN C C 1
ATOM 8679 O O . GLN C 1 396 ? 1.450 34.606 24.288 1.00 14.20 396 GLN C O 1
ATOM 8685 N N . GLY C 1 397 ? -0.502 35.498 25.057 1.00 14.25 397 GLY C N 1
ATOM 8686 C CA . GLY C 1 397 ? -0.084 35.608 26.468 1.00 14.29 397 GLY C CA 1
ATOM 8687 C C . GLY C 1 397 ? 1.155 36.464 26.647 1.00 14.93 397 GLY C C 1
ATOM 8688 O O . GLY C 1 397 ? 1.912 36.266 27.603 1.00 14.52 397 GLY C O 1
ATOM 8689 N N . MET C 1 398 ? 1.358 37.433 25.742 1.00 15.04 398 MET C N 1
ATOM 8690 C CA . MET C 1 398 ? 2.576 38.261 25.735 1.00 16.12 398 MET C CA 1
ATOM 8691 C C . MET C 1 398 ? 3.860 37.406 25.716 1.00 15.70 398 MET C C 1
ATOM 8692 O O . MET C 1 398 ? 4.879 37.791 26.281 1.00 15.92 398 MET C O 1
ATOM 8697 N N . GLY C 1 399 ? 3.789 36.251 25.071 1.00 15.47 399 GLY C N 1
ATOM 8698 C CA . GLY C 1 399 ? 4.955 35.371 24.909 1.00 16.40 399 GLY C CA 1
ATOM 8699 C C . GLY C 1 399 ? 5.152 34.347 26.014 1.00 16.42 399 GLY C C 1
ATOM 8700 O O . GLY C 1 399 ? 6.198 33.706 26.070 1.00 15.64 399 GLY C O 1
ATOM 8701 N N . SER C 1 400 ? 4.159 34.179 26.889 1.00 16.25 400 SER C N 1
ATOM 8702 C CA . SER C 1 400 ? 4.275 33.180 27.969 1.00 16.92 400 SER C CA 1
ATOM 8703 C C . SER C 1 400 ? 3.620 31.851 27.574 1.00 17.33 400 SER C C 1
ATOM 8704 O O . SER C 1 400 ? 3.561 30.890 28.371 1.00 17.11 400 SER C O 1
ATOM 8707 N N . VAL C 1 401 ? 3.130 31.816 26.340 1.00 17.78 401 VAL C N 1
ATOM 8708 C CA . VAL C 1 401 ? 2.400 30.677 25.803 1.00 18.69 401 VAL C CA 1
ATOM 8709 C C . VAL C 1 401 ? 3.034 30.246 24.472 1.00 18.43 401 VAL C C 1
ATOM 8710 O O . VAL C 1 401 ? 3.555 31.076 23.722 1.00 19.05 401 VAL C O 1
ATOM 8714 N N . LEU C 1 402 ? 3.026 28.945 24.205 1.00 16.93 402 LEU C N 1
ATOM 8715 C CA . LEU C 1 402 ? 3.401 28.458 22.883 1.00 15.81 402 LEU C CA 1
ATOM 8716 C C . LEU C 1 402 ? 2.105 28.161 22.151 1.00 14.80 402 LEU C C 1
ATOM 8717 O O . LEU C 1 402 ? 1.077 27.943 22.776 1.00 14.80 402 LEU C O 1
ATOM 8722 N N . ASN C 1 403 ? 2.168 28.189 20.830 1.00 14.09 403 ASN C N 1
ATOM 8723 C CA . ASN C 1 403 ? 1.022 27.955 19.965 1.00 14.40 403 ASN C CA 1
ATOM 8724 C C . ASN C 1 403 ? 1.198 26.702 19.158 1.00 12.92 403 ASN C C 1
ATOM 8725 O O . ASN C 1 403 ? 2.305 26.345 18.804 1.00 11.70 403 ASN C O 1
ATOM 8730 N N . LEU C 1 404 ? 0.083 26.070 18.832 1.00 12.20 404 LEU C N 1
ATOM 8731 C CA . LEU C 1 404 ? 0.091 24.884 17.996 1.00 13.08 404 LEU C CA 1
ATOM 8732 C C . LEU C 1 404 ? -0.823 25.187 16.801 1.00 12.10 404 LEU C C 1
ATOM 8733 O O . LEU C 1 404 ? -1.861 25.866 16.951 1.00 12.28 404 LEU C O 1
ATOM 8738 N N . VAL C 1 405 ? -0.429 24.741 15.615 1.00 11.02 405 VAL C N 1
ATOM 8739 C CA . VAL C 1 405 ? -1.294 24.841 14.422 1.00 10.36 405 VAL C CA 1
ATOM 8740 C C . VAL C 1 405 ? -1.126 23.570 13.608 1.00 10.07 405 VAL C C 1
ATOM 8741 O O . VAL C 1 405 ? 0.002 23.072 13.440 1.00 8.02 405 VAL C O 1
ATOM 8745 N N . SER C 1 406 ? -2.231 23.021 13.127 1.00 9.27 406 SER C N 1
ATOM 8746 C CA . SER C 1 406 ? -2.143 21.844 12.292 1.00 10.34 406 SER C CA 1
ATOM 8747 C C . SER C 1 406 ? -1.614 22.261 10.935 1.00 10.55 406 SER C C 1
ATOM 8748 O O . SER C 1 406 ? -1.858 23.366 10.465 1.00 9.90 406 SER C O 1
ATOM 8751 N N . THR C 1 407 ? -0.876 21.367 10.314 1.00 11.77 407 THR C N 1
ATOM 8752 C CA . THR C 1 407 ? -0.236 21.667 9.038 1.00 13.90 407 THR C CA 1
ATOM 8753 C C . THR C 1 407 ? -1.251 21.765 7.860 1.00 14.75 407 THR C C 1
ATOM 8754 O O . THR C 1 407 ? -0.893 22.167 6.760 1.00 15.34 407 THR C O 1
ATOM 8758 N N . ASP C 1 408 ? -2.502 21.369 8.096 1.00 15.31 408 ASP C N 1
ATOM 8759 C CA . ASP C 1 408 ? -3.569 21.571 7.118 1.00 17.18 408 ASP C CA 1
ATOM 8760 C C . ASP C 1 408 ? -4.299 22.905 7.399 1.00 18.24 408 ASP C C 1
ATOM 8761 O O . ASP C 1 408 ? -5.230 23.270 6.680 1.00 18.73 408 ASP C O 1
ATOM 8766 N N . GLY C 1 409 ? -3.874 23.616 8.442 1.00 18.52 409 GLY C N 1
ATOM 8767 C CA . GLY C 1 409 ? -4.459 24.918 8.811 1.00 19.82 409 GLY C CA 1
ATOM 8768 C C . GLY C 1 409 ? -5.828 24.923 9.480 1.00 20.30 409 GLY C C 1
ATOM 8769 O O . GLY C 1 409 ? -6.368 25.988 9.771 1.00 21.28 409 GLY C O 1
ATOM 8770 N N . ARG C 1 410 ? -6.368 23.744 9.780 1.00 20.42 410 ARG C N 1
ATOM 8771 C CA . ARG C 1 410 ? -7.725 23.606 10.348 1.00 20.49 410 ARG C CA 1
ATOM 8772 C C . ARG C 1 410 ? -7.873 23.816 11.844 1.00 19.82 410 ARG C C 1
ATOM 8773 O O . ARG C 1 410 ? -8.961 24.143 12.317 1.00 20.17 410 ARG C O 1
ATOM 8781 N N . PHE C 1 411 ? -6.819 23.549 12.602 1.00 17.88 411 PHE C N 1
ATOM 8782 C CA . PHE C 1 411 ? -6.915 23.714 14.027 1.00 16.98 411 PHE C CA 1
ATOM 8783 C C . PHE C 1 411 ? -5.777 24.546 14.589 1.00 16.26 411 PHE C C 1
ATOM 8784 O O . PHE C 1 411 ? -4.612 24.431 14.156 1.00 15.08 411 PHE C O 1
ATOM 8792 N N . LYS C 1 412 ? -6.127 25.380 15.553 1.00 15.03 412 LYS C N 1
ATOM 8793 C CA . LYS C 1 412 ? -5.162 26.259 16.206 1.00 17.18 412 LYS C CA 1
ATOM 8794 C C . LYS C 1 412 ? -5.441 26.266 17.710 1.00 16.75 412 LYS C C 1
ATOM 8795 O O . LYS C 1 412 ? -6.614 26.299 18.120 1.00 16.90 412 LYS C O 1
ATOM 8801 N N . ALA C 1 413 ? -4.384 26.231 18.527 1.00 15.83 413 ALA C N 1
ATOM 8802 C CA . ALA C 1 413 ? -4.539 26.267 19.988 1.00 15.52 413 ALA C CA 1
ATOM 8803 C C . ALA C 1 413 ? -3.361 26.877 20.708 1.00 16.04 413 ALA C C 1
ATOM 8804 O O . ALA C 1 413 ? -2.244 26.910 20.179 1.00 15.30 413 ALA C O 1
ATOM 8806 N N . ARG C 1 414 ? -3.636 27.367 21.916 1.00 16.10 414 ARG C N 1
ATOM 8807 C CA . ARG C 1 414 ? -2.622 27.806 22.843 1.00 16.56 414 ARG C CA 1
ATOM 8808 C C . ARG C 1 414 ? -2.268 26.600 23.685 1.00 16.15 414 ARG C C 1
ATOM 8809 O O . ARG C 1 414 ? -3.160 25.836 24.062 1.00 16.31 414 ARG C O 1
ATOM 8817 N N . LEU C 1 415 ? -0.992 26.449 24.030 1.00 16.10 415 LEU C N 1
ATOM 8818 C CA . LEU C 1 415 ? -0.617 25.451 25.037 1.00 16.44 415 LEU C CA 1
ATOM 8819 C C . LEU C 1 415 ? -0.844 26.118 26.408 1.00 16.62 415 LEU C C 1
ATOM 8820 O O . LEU C 1 415 ? -1.087 27.342 26.466 1.00 16.36 415 LEU C O 1
ATOM 8825 N N . PRO C 1 416 ? -0.813 25.326 27.506 1.00 17.03 416 PRO C N 1
ATOM 8826 C CA . PRO C 1 416 ? -0.903 25.927 28.846 1.00 17.93 416 PRO C CA 1
ATOM 8827 C C . PRO C 1 416 ? 0.197 26.978 29.100 1.00 18.46 416 PRO C C 1
ATOM 8828 O O . PRO C 1 416 ? 1.386 26.729 28.830 1.00 17.89 416 PRO C O 1
ATOM 8832 N N . ALA C 1 417 ? -0.198 28.141 29.608 1.00 19.33 417 ALA C N 1
ATOM 8833 C CA . ALA C 1 417 ? 0.746 29.217 29.918 1.00 20.53 417 ALA C CA 1
ATOM 8834 C C . ALA C 1 417 ? 1.869 28.803 30.887 1.00 21.09 417 ALA C C 1
ATOM 8835 O O . ALA C 1 417 ? 1.655 28.008 31.799 1.00 21.41 417 ALA C O 1
ATOM 8837 N N . THR C 1 418 ? 3.073 29.321 30.667 1.00 21.59 418 THR C N 1
ATOM 8838 C CA . THR C 1 418 ? 4.174 29.091 31.603 1.00 22.55 418 THR C CA 1
ATOM 8839 C C . THR C 1 418 ? 4.323 30.344 32.493 1.00 22.59 418 THR C C 1
ATOM 8840 O O . THR C 1 418 ? 3.649 31.357 32.270 1.00 22.22 418 THR C O 1
ATOM 8844 N N . ASP C 1 419 ? 5.231 30.271 33.468 1.00 23.19 419 ASP C N 1
ATOM 8845 C CA . ASP C 1 419 ? 5.483 31.378 34.411 1.00 23.27 419 ASP C CA 1
ATOM 8846 C C . ASP C 1 419 ? 6.612 32.316 33.955 1.00 22.59 419 ASP C C 1
ATOM 8847 O O . ASP C 1 419 ? 7.382 32.835 34.783 1.00 23.17 419 ASP C O 1
ATOM 8852 N N . GLY C 1 420 ? 6.708 32.528 32.646 1.00 20.65 420 GLY C N 1
ATOM 8853 C CA . GLY C 1 420 ? 7.706 33.414 32.085 1.00 19.09 420 GLY C CA 1
ATOM 8854 C C . GLY C 1 420 ? 7.535 33.548 30.587 1.00 17.64 420 GLY C C 1
ATOM 8855 O O . GLY C 1 420 ? 6.491 33.222 30.052 1.00 18.06 420 GLY C O 1
ATOM 8856 N N . GLN C 1 421 ? 8.573 34.028 29.923 1.00 16.34 421 GLN C N 1
ATOM 8857 C CA . GLN C 1 421 ? 8.578 34.244 28.483 1.00 15.91 421 GLN C CA 1
ATOM 8858 C C . GLN C 1 421 ? 9.104 32.951 27.885 1.00 13.74 421 GLN C C 1
ATOM 8859 O O . GLN C 1 421 ? 10.137 32.484 28.319 1.00 14.15 421 GLN C O 1
ATOM 8865 N N . VAL C 1 422 ? 8.401 32.359 26.922 1.00 11.06 422 VAL C N 1
ATOM 8866 C CA . VAL C 1 422 ? 8.798 31.066 26.395 1.00 9.53 422 VAL C CA 1
ATOM 8867 C C . VAL C 1 422 ? 9.269 31.252 24.980 1.00 8.43 422 VAL C C 1
ATOM 8868 O O . VAL C 1 422 ? 8.568 31.904 24.211 1.00 6.79 422 VAL C O 1
ATOM 8872 N N . LYS C 1 423 ? 10.395 30.631 24.617 1.00 6.76 423 LYS C N 1
ATOM 8873 C CA . LYS C 1 423 ? 10.922 30.761 23.251 1.00 7.79 423 LYS C CA 1
ATOM 8874 C C . LYS C 1 423 ? 11.608 29.486 22.778 1.00 6.72 423 LYS C C 1
ATOM 8875 O O . LYS C 1 423 ? 11.819 28.569 23.567 1.00 6.34 423 LYS C O 1
ATOM 8881 N N . PHE C 1 424 ? 11.905 29.437 21.480 1.00 5.59 424 PHE C N 1
ATOM 8882 C CA . PHE C 1 424 ? 12.696 28.365 20.878 1.00 6.19 424 PHE C CA 1
ATOM 8883 C C . PHE C 1 424 ? 12.109 26.970 21.078 1.00 5.66 424 PHE C C 1
ATOM 8884 O O . PHE C 1 424 ? 12.821 26.067 21.530 1.00 6.24 424 PHE C O 1
ATOM 8892 N N . PRO C 1 425 ? 10.811 26.783 20.760 1.00 6.20 425 PRO C N 1
ATOM 8893 C CA . PRO C 1 425 ? 10.266 25.432 20.948 1.00 5.75 425 PRO C CA 1
ATOM 8894 C C . PRO C 1 425 ? 10.875 24.430 19.925 1.00 6.42 425 PRO C C 1
ATOM 8895 O O . PRO C 1 425 ? 11.182 24.809 18.792 1.00 6.82 425 PRO C O 1
ATOM 8899 N N . ALA C 1 426 ? 11.119 23.192 20.349 1.00 5.50 426 ALA C N 1
ATOM 8900 C CA . ALA C 1 426 ? 11.700 22.172 19.466 1.00 5.16 426 ALA C CA 1
ATOM 8901 C C . ALA C 1 426 ? 10.902 20.902 19.701 1.00 5.43 426 ALA C C 1
ATOM 8902 O O . ALA C 1 426 ? 10.802 20.435 20.830 1.00 4.43 426 ALA C O 1
ATOM 8904 N N . TRP C 1 427 ? 10.333 20.359 18.634 1.00 5.86 427 TRP C N 1
ATOM 8905 C CA . TRP C 1 427 ? 9.485 19.182 18.764 1.00 6.64 427 TRP C CA 1
ATOM 8906 C C . TRP C 1 427 ? 10.355 17.950 18.676 1.00 6.75 427 TRP C C 1
ATOM 8907 O O . TRP C 1 427 ? 11.110 17.797 17.721 1.00 6.55 427 TRP C O 1
ATOM 8918 N N . SER C 1 428 ? 10.260 17.079 19.679 1.00 7.13 428 SER C N 1
ATOM 8919 C CA . SER C 1 428 ? 11.065 15.828 19.706 1.00 7.66 428 SER C CA 1
ATOM 8920 C C . SER C 1 428 ? 10.777 14.895 18.517 1.00 8.24 428 SER C C 1
ATOM 8921 O O . SER C 1 428 ? 9.734 15.006 17.858 1.00 8.36 428 SER C O 1
ATOM 8924 N N . PRO C 1 429 ? 11.712 13.967 18.224 1.00 9.07 429 PRO C N 1
ATOM 8925 C CA . PRO C 1 429 ? 11.417 12.905 17.273 1.00 9.39 429 PRO C CA 1
ATOM 8926 C C . PRO C 1 429 ? 10.425 11.917 17.913 1.00 9.54 429 PRO C C 1
ATOM 8927 O O . PRO C 1 429 ? 10.046 12.100 19.073 1.00 9.26 429 PRO C O 1
ATOM 8931 N N . TYR C 1 430 ? 10.012 10.885 17.176 1.00 10.77 430 TYR C N 1
ATOM 8932 C CA . TYR C 1 430 ? 9.215 9.814 17.766 1.00 12.47 430 TYR C CA 1
ATOM 8933 C C . TYR C 1 430 ? 9.999 9.285 18.958 1.00 14.40 430 TYR C C 1
ATOM 8934 O O . TYR C 1 430 ? 11.242 9.303 18.945 1.00 14.09 430 TYR C O 1
ATOM 8943 N N . LEU C 1 431 ? 9.301 8.837 19.995 1.00 16.46 431 LEU C N 1
ATOM 8944 C CA . LEU C 1 431 ? 9.996 8.404 21.207 1.00 19.20 431 LEU C CA 1
ATOM 8945 C C . LEU C 1 431 ? 9.660 6.977 21.574 1.00 20.40 431 LEU C C 1
ATOM 8946 O O . LEU C 1 431 ? 8.498 6.696 21.871 1.00 22.74 431 LEU C O 1
ATOM 8951 N N . SER D 1 34 ? 117.134 39.290 63.909 1.00 24.13 34 SER D N 1
ATOM 8952 C CA . SER D 1 34 ? 116.681 39.129 62.500 1.00 23.25 34 SER D CA 1
ATOM 8953 C C . SER D 1 34 ? 116.259 37.691 62.121 1.00 22.37 34 SER D C 1
ATOM 8954 O O . SER D 1 34 ? 116.196 37.361 60.926 1.00 22.78 34 SER D O 1
ATOM 8957 N N . GLY D 1 35 ? 115.969 36.846 63.113 1.00 20.27 35 GLY D N 1
ATOM 8958 C CA . GLY D 1 35 ? 115.443 35.497 62.830 1.00 18.75 35 GLY D CA 1
ATOM 8959 C C . GLY D 1 35 ? 116.404 34.307 62.820 1.00 17.55 35 GLY D C 1
ATOM 8960 O O . GLY D 1 35 ? 117.631 34.469 62.821 1.00 18.65 35 GLY D O 1
ATOM 8961 N N . ARG D 1 36 ? 115.837 33.109 62.784 1.00 15.30 36 ARG D N 1
ATOM 8962 C CA . ARG D 1 36 ? 116.607 31.879 62.834 1.00 13.28 36 ARG D CA 1
ATOM 8963 C C . ARG D 1 36 ? 117.381 31.675 61.535 1.00 11.74 36 ARG D C 1
ATOM 8964 O O . ARG D 1 36 ? 116.772 31.582 60.481 1.00 10.43 36 ARG D O 1
ATOM 8972 N N . PRO D 1 37 ? 118.732 31.604 61.605 1.00 10.46 37 PRO D N 1
ATOM 8973 C CA . PRO D 1 37 ? 119.471 31.382 60.372 1.00 9.72 37 PRO D CA 1
ATOM 8974 C C . PRO D 1 37 ? 119.150 30.006 59.793 1.00 8.84 37 PRO D C 1
ATOM 8975 O O . PRO D 1 37 ? 118.980 29.028 60.530 1.00 7.87 37 PRO D O 1
ATOM 8979 N N . ILE D 1 38 ? 119.079 29.940 58.475 1.00 8.11 38 ILE D N 1
ATOM 8980 C CA . ILE D 1 38 ? 118.817 28.694 57.769 1.00 7.81 38 ILE D CA 1
ATOM 8981 C C . ILE D 1 38 ? 119.529 28.784 56.408 1.00 8.60 38 ILE D C 1
ATOM 8982 O O . ILE D 1 38 ? 119.701 29.878 55.880 1.00 9.88 38 ILE D O 1
ATOM 8987 N N . GLY D 1 39 ? 120.003 27.656 55.887 1.00 8.55 39 GLY D N 1
ATOM 8988 C CA . GLY D 1 39 ? 120.618 27.639 54.574 1.00 9.35 39 GLY D CA 1
ATOM 8989 C C . GLY D 1 39 ? 119.564 27.229 53.577 1.00 9.84 39 GLY D C 1
ATOM 8990 O O . GLY D 1 39 ? 118.842 26.242 53.805 1.00 10.55 39 GLY D O 1
ATOM 8991 N N . VAL D 1 40 ? 119.427 27.995 52.495 1.00 10.47 40 VAL D N 1
ATOM 8992 C CA . VAL D 1 40 ? 118.561 27.610 51.384 1.00 10.96 40 VAL D CA 1
ATOM 8993 C C . VAL D 1 40 ? 119.447 27.676 50.133 1.00 12.17 40 VAL D C 1
ATOM 8994 O O . VAL D 1 40 ? 119.847 28.757 49.693 1.00 12.51 40 VAL D O 1
ATOM 8998 N N . VAL D 1 41 ? 119.737 26.517 49.562 1.00 12.76 41 VAL D N 1
ATOM 8999 C CA . VAL D 1 41 ? 120.629 26.416 48.423 1.00 13.73 41 VAL D CA 1
ATOM 9000 C C . VAL D 1 41 ? 119.826 26.467 47.122 1.00 14.56 41 VAL D C 1
ATOM 9001 O O . VAL D 1 41 ? 118.704 25.934 47.081 1.00 15.08 41 VAL D O 1
ATOM 9005 N N . PRO D 1 42 ? 120.357 27.159 46.071 1.00 15.07 42 PRO D N 1
ATOM 9006 C CA . PRO D 1 42 ? 119.629 27.125 44.805 1.00 14.95 42 PRO D CA 1
ATOM 9007 C C . PRO D 1 42 ? 119.458 25.666 44.384 1.00 15.33 42 PRO D C 1
ATOM 9008 O O . PRO D 1 42 ? 120.380 24.864 44.495 1.00 14.33 42 PRO D O 1
ATOM 9012 N N . PHE D 1 43 ? 118.246 25.337 43.965 1.00 15.82 43 PHE D N 1
ATOM 9013 C CA . PHE D 1 43 ? 117.895 23.996 43.567 1.00 16.32 43 PHE D CA 1
ATOM 9014 C C . PHE D 1 43 ? 118.659 23.597 42.308 1.00 17.60 43 PHE D C 1
ATOM 9015 O O . PHE D 1 43 ? 118.826 24.408 41.402 1.00 17.16 43 PHE D O 1
ATOM 9023 N N . GLN D 1 44 ? 119.139 22.359 42.296 1.00 19.36 44 GLN D N 1
ATOM 9024 C CA . GLN D 1 44 ? 119.878 21.790 41.175 1.00 22.38 44 GLN D CA 1
ATOM 9025 C C . GLN D 1 44 ? 119.055 21.771 39.879 1.00 23.34 44 GLN D C 1
ATOM 9026 O O . GLN D 1 44 ? 117.949 21.235 39.833 1.00 23.16 44 GLN D O 1
ATOM 9032 N N . TRP D 1 45 ? 119.607 22.381 38.838 1.00 25.39 45 TRP D N 1
ATOM 9033 C CA . TRP D 1 45 ? 118.990 22.392 37.507 1.00 27.30 45 TRP D CA 1
ATOM 9034 C C . TRP D 1 45 ? 120.036 21.977 36.470 1.00 27.81 45 TRP D C 1
ATOM 9035 O O . TRP D 1 45 ? 121.047 22.665 36.299 1.00 28.22 45 TRP D O 1
ATOM 9046 N N . ALA D 1 46 ? 119.797 20.847 35.808 0.50 28.04 46 ALA D N 1
ATOM 9047 C CA . ALA D 1 46 ? 120.721 20.323 34.809 0.50 28.60 46 ALA D CA 1
ATOM 9048 C C . ALA D 1 46 ? 120.693 21.148 33.523 0.50 28.82 46 ALA D C 1
ATOM 9049 O O . ALA D 1 46 ? 121.701 21.735 33.136 0.50 29.23 46 ALA D O 1
ATOM 9051 N N . GLY D 1 47 ? 119.535 21.199 32.875 0.50 29.04 47 GLY D N 1
ATOM 9052 C CA . GLY D 1 47 ? 119.388 21.956 31.636 0.50 29.09 47 GLY D CA 1
ATOM 9053 C C . GLY D 1 47 ? 118.109 21.626 30.891 0.50 29.15 47 GLY D C 1
ATOM 9054 O O . GLY D 1 47 ? 117.583 20.518 31.000 0.50 29.25 47 GLY D O 1
ATOM 9055 N N . ALA D 1 51 ? 116.169 27.373 33.701 1.00 34.97 51 ALA D N 1
ATOM 9056 C CA . ALA D 1 51 ? 115.262 27.117 34.821 1.00 34.55 51 ALA D CA 1
ATOM 9057 C C . ALA D 1 51 ? 114.115 28.143 34.838 1.00 34.48 51 ALA D C 1
ATOM 9058 O O . ALA D 1 51 ? 114.356 29.360 34.910 1.00 34.66 51 ALA D O 1
ATOM 9060 N N . PRO D 1 52 ? 112.856 27.657 34.779 1.00 33.76 52 PRO D N 1
ATOM 9061 C CA . PRO D 1 52 ? 111.660 28.525 34.684 1.00 32.78 52 PRO D CA 1
ATOM 9062 C C . PRO D 1 52 ? 111.381 29.391 35.912 1.00 31.81 52 PRO D C 1
ATOM 9063 O O . PRO D 1 52 ? 110.875 30.516 35.775 1.00 31.83 52 PRO D O 1
ATOM 9067 N N . GLU D 1 53 ? 111.685 28.866 37.096 1.00 30.28 53 GLU D N 1
ATOM 9068 C CA . GLU D 1 53 ? 111.586 29.639 38.341 1.00 28.84 53 GLU D CA 1
ATOM 9069 C C . GLU D 1 53 ? 112.743 29.277 39.244 1.00 26.96 53 GLU D C 1
ATOM 9070 O O . GLU D 1 53 ? 113.322 28.192 39.131 1.00 26.76 53 GLU D O 1
ATOM 9076 N N . ASP D 1 54 ? 113.078 30.212 40.122 1.00 24.45 54 ASP D N 1
ATOM 9077 C CA . ASP D 1 54 ? 114.128 30.028 41.096 1.00 22.08 54 ASP D CA 1
ATOM 9078 C C . ASP D 1 54 ? 113.428 29.526 42.361 1.00 19.79 54 ASP D C 1
ATOM 9079 O O . ASP D 1 54 ? 113.003 30.313 43.193 1.00 17.75 54 ASP D O 1
ATOM 9084 N N . ILE D 1 55 ? 113.285 28.200 42.469 1.00 18.52 55 ILE D N 1
ATOM 9085 C CA . ILE D 1 55 ? 112.543 27.583 43.592 1.00 16.94 55 ILE D CA 1
ATOM 9086 C C . ILE D 1 55 ? 113.215 27.875 44.925 1.00 16.12 55 ILE D C 1
ATOM 9087 O O . ILE D 1 55 ? 112.552 28.238 45.878 1.00 15.93 55 ILE D O 1
ATOM 9092 N N . GLY D 1 56 ? 114.540 27.778 44.974 1.00 15.86 56 GLY D N 1
ATOM 9093 C CA . GLY D 1 56 ? 115.262 28.108 46.198 1.00 14.46 56 GLY D CA 1
ATOM 9094 C C . GLY D 1 56 ? 115.002 29.546 46.611 1.00 13.68 56 GLY D C 1
ATOM 9095 O O . GLY D 1 56 ? 114.819 29.834 47.791 1.00 13.77 56 GLY D O 1
ATOM 9096 N N . GLY D 1 57 ? 114.986 30.454 45.633 1.00 13.07 57 GLY D N 1
ATOM 9097 C CA . GLY D 1 57 ? 114.717 31.880 45.868 1.00 11.05 57 GLY D CA 1
ATOM 9098 C C . GLY D 1 57 ? 113.346 32.089 46.474 1.00 10.41 57 GLY D C 1
ATOM 9099 O O . GLY D 1 57 ? 113.165 32.919 47.381 1.00 10.42 57 GLY D O 1
ATOM 9100 N N . ILE D 1 58 ? 112.371 31.334 45.985 1.00 9.41 58 ILE D N 1
ATOM 9101 C CA . ILE D 1 58 ? 110.995 31.436 46.511 1.00 9.93 58 ILE D CA 1
ATOM 9102 C C . ILE D 1 58 ? 110.967 30.962 47.950 1.00 9.13 58 ILE D C 1
ATOM 9103 O O . ILE D 1 58 ? 110.397 31.642 48.799 1.00 9.70 58 ILE D O 1
ATOM 9108 N N . VAL D 1 59 ? 111.596 29.814 48.215 1.00 8.37 59 VAL D N 1
ATOM 9109 C CA . VAL D 1 59 ? 111.691 29.276 49.577 1.00 8.69 59 VAL D CA 1
ATOM 9110 C C . VAL D 1 59 ? 112.328 30.281 50.521 1.00 8.55 59 VAL D C 1
ATOM 9111 O O . VAL D 1 59 ? 111.792 30.559 51.586 1.00 8.57 59 VAL D O 1
ATOM 9115 N N . ALA D 1 60 ? 113.470 30.845 50.127 1.00 8.82 60 ALA D N 1
ATOM 9116 C CA . ALA D 1 60 ? 114.144 31.816 50.965 1.00 9.22 60 ALA D CA 1
ATOM 9117 C C . ALA D 1 60 ? 113.258 33.038 51.213 1.00 9.17 60 ALA D C 1
ATOM 9118 O O . ALA D 1 60 ? 113.185 33.524 52.342 1.00 9.14 60 ALA D O 1
ATOM 9120 N N . ALA D 1 61 ? 112.571 33.516 50.177 1.00 8.89 61 ALA D N 1
ATOM 9121 C CA . ALA D 1 61 ? 111.711 34.719 50.347 1.00 9.06 61 ALA D CA 1
ATOM 9122 C C . ALA D 1 61 ? 110.565 34.448 51.302 1.00 8.55 61 ALA D C 1
ATOM 9123 O O . ALA D 1 61 ? 110.258 35.258 52.178 1.00 7.74 61 ALA D O 1
ATOM 9125 N N . ASP D 1 62 ? 109.935 33.286 51.137 1.00 8.89 62 ASP D N 1
ATOM 9126 C CA . ASP D 1 62 ? 108.806 32.910 51.991 1.00 8.84 62 ASP D CA 1
ATOM 9127 C C . ASP D 1 62 ? 109.240 32.866 53.448 1.00 8.01 62 ASP D C 1
ATOM 9128 O O . ASP D 1 62 ? 108.623 33.506 54.314 1.00 8.11 62 ASP D O 1
ATOM 9133 N N . LEU D 1 63 ? 110.316 32.125 53.729 1.00 7.87 63 LEU D N 1
ATOM 9134 C CA . LEU D 1 63 ? 110.784 31.992 55.124 1.00 7.61 63 LEU D CA 1
ATOM 9135 C C . LEU D 1 63 ? 111.151 33.327 55.759 1.00 8.18 63 LEU D C 1
ATOM 9136 O O . LEU D 1 63 ? 110.813 33.581 56.937 1.00 7.59 63 LEU D O 1
ATOM 9141 N N . ARG D 1 64 ? 111.800 34.191 54.974 1.00 8.37 64 ARG D N 1
ATOM 9142 C CA A ARG D 1 64 ? 112.155 35.553 55.382 0.50 8.62 64 ARG D CA 1
ATOM 9143 C CA B ARG D 1 64 ? 112.147 35.522 55.481 0.50 8.77 64 ARG D CA 1
ATOM 9144 C C . ARG D 1 64 ? 110.871 36.345 55.724 1.00 8.19 64 ARG D C 1
ATOM 9145 O O . ARG D 1 64 ? 110.752 37.007 56.777 1.00 8.71 64 ARG D O 1
ATOM 9160 N N . ASN D 1 65 ? 109.908 36.288 54.800 1.00 8.43 65 ASN D N 1
ATOM 9161 C CA . ASN D 1 65 ? 108.621 37.009 54.927 1.00 8.51 65 ASN D CA 1
ATOM 9162 C C . ASN D 1 65 ? 107.899 36.769 56.258 1.00 8.86 65 ASN D C 1
ATOM 9163 O O . ASN D 1 65 ? 107.298 37.686 56.804 1.00 8.46 65 ASN D O 1
ATOM 9168 N N . SER D 1 66 ? 107.966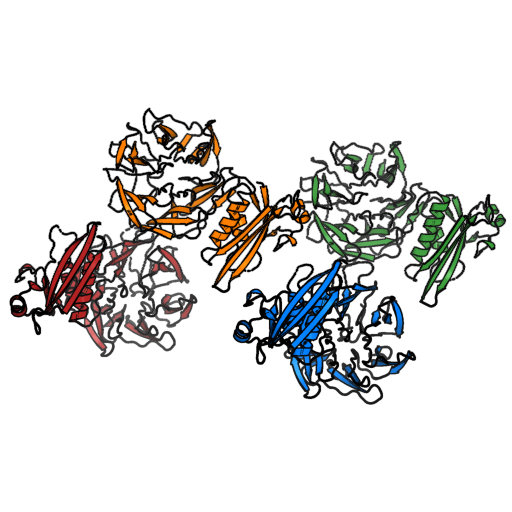 35.530 56.749 1.00 8.74 66 SER D N 1
ATOM 9169 C CA . SER D 1 66 ? 107.333 35.129 58.011 1.00 9.10 66 SER D CA 1
ATOM 9170 C C . SER D 1 66 ? 107.912 35.810 59.242 1.00 9.74 66 SER D C 1
ATOM 9171 O O . SER D 1 66 ? 107.314 35.748 60.311 1.00 10.55 66 SER D O 1
ATOM 9174 N N . GLY D 1 67 ? 109.090 36.428 59.103 1.00 10.19 67 GLY D N 1
ATOM 9175 C CA . GLY D 1 67 ? 109.793 37.032 60.235 1.00 10.46 67 GLY D CA 1
ATOM 9176 C C . GLY D 1 67 ? 110.521 36.014 61.118 1.00 10.96 67 GLY D C 1
ATOM 9177 O O . GLY D 1 67 ? 111.324 36.400 61.979 1.00 11.63 67 GLY D O 1
ATOM 9178 N N . LYS D 1 68 ? 110.287 34.722 60.881 1.00 10.03 68 LYS D N 1
ATOM 9179 C CA . LYS D 1 68 ? 110.870 33.656 61.718 1.00 11.27 68 LYS D CA 1
ATOM 9180 C C . LYS D 1 68 ? 112.276 33.183 61.325 1.00 10.27 68 LYS D C 1
ATOM 9181 O O . LYS D 1 68 ? 112.982 32.617 62.155 1.00 10.32 68 LYS D O 1
ATOM 9187 N N . PHE D 1 69 ? 112.657 33.378 60.064 1.00 9.70 69 PHE D N 1
ATOM 9188 C CA . PHE D 1 69 ? 113.937 32.895 59.553 1.00 9.61 69 PHE D CA 1
ATOM 9189 C C . PHE D 1 69 ? 114.772 33.964 58.898 1.00 10.02 69 PHE D C 1
ATOM 9190 O O . PHE D 1 69 ? 114.247 34.951 58.379 1.00 9.83 69 PHE D O 1
ATOM 9198 N N . ASN D 1 70 ? 116.081 33.723 58.903 1.00 9.88 70 ASN D N 1
ATOM 9199 C CA . ASN D 1 70 ? 117.035 34.577 58.230 1.00 10.92 70 ASN D CA 1
ATOM 9200 C C . ASN D 1 70 ? 117.835 33.695 57.275 1.00 10.23 70 ASN D C 1
ATOM 9201 O O . ASN D 1 70 ? 118.895 33.176 57.631 1.00 10.41 70 ASN D O 1
ATOM 9206 N N . PRO D 1 71 ? 117.303 33.464 56.071 1.00 10.78 71 PRO D N 1
ATOM 9207 C CA . PRO D 1 71 ? 118.046 32.651 55.097 1.00 10.88 71 PRO D CA 1
ATOM 9208 C C . PRO D 1 71 ? 119.418 33.254 54.754 1.00 11.63 71 PRO D C 1
ATOM 9209 O O . PRO D 1 71 ? 119.535 34.458 54.517 1.00 11.98 71 PRO D O 1
ATOM 9213 N N . LEU D 1 72 ? 120.437 32.410 54.716 1.00 11.87 72 LEU D N 1
ATOM 9214 C CA . LEU D 1 72 ? 121.786 32.869 54.432 1.00 12.71 72 LEU D CA 1
ATOM 9215 C C . LEU D 1 72 ? 121.857 33.532 53.050 1.00 13.32 72 LEU D C 1
ATOM 9216 O O . LEU D 1 72 ? 121.348 32.991 52.069 1.00 11.85 72 LEU D O 1
ATOM 9221 N N . ASP D 1 73 ? 122.490 34.701 52.984 1.00 14.51 73 ASP D N 1
ATOM 9222 C CA . ASP D 1 73 ? 122.632 35.399 51.705 1.00 17.38 73 ASP D CA 1
ATOM 9223 C C . ASP D 1 73 ? 123.437 34.532 50.743 1.00 16.85 73 ASP D C 1
ATOM 9224 O O . ASP D 1 73 ? 124.440 33.938 51.132 1.00 16.38 73 ASP D O 1
ATOM 9229 N N . ARG D 1 74 ? 122.962 34.416 49.501 1.00 17.79 74 ARG D N 1
ATOM 9230 C CA . ARG D 1 74 ? 123.614 33.556 48.502 1.00 19.05 74 ARG D CA 1
ATOM 9231 C C . ARG D 1 74 ? 125.098 33.821 48.273 1.00 19.12 74 ARG D C 1
ATOM 9232 O O . ARG D 1 74 ? 125.844 32.894 47.914 1.00 19.89 74 ARG D O 1
ATOM 9240 N N . ALA D 1 75 ? 125.512 35.072 48.466 1.00 18.94 75 ALA D N 1
ATOM 9241 C CA . ALA D 1 75 ? 126.924 35.448 48.302 1.00 19.38 75 ALA D CA 1
ATOM 9242 C C . ALA D 1 75 ? 127.805 34.765 49.339 1.00 19.42 75 ALA D C 1
ATOM 9243 O O . ALA D 1 75 ? 129.020 34.676 49.162 1.00 19.39 75 ALA D O 1
ATOM 9245 N N . ARG D 1 76 ? 127.188 34.278 50.418 1.00 18.60 76 ARG D N 1
ATOM 9246 C CA . ARG D 1 76 ? 127.936 33.691 51.529 1.00 18.49 76 ARG D CA 1
ATOM 9247 C C . ARG D 1 76 ? 127.785 32.177 51.703 1.00 17.89 76 ARG D C 1
ATOM 9248 O O . ARG D 1 76 ? 128.289 31.624 52.679 1.00 17.71 76 ARG D O 1
ATOM 9256 N N . LEU D 1 77 ? 127.101 31.497 50.781 1.00 17.61 77 LEU D N 1
ATOM 9257 C CA . LEU D 1 77 ? 126.958 30.033 50.887 1.00 17.85 77 LEU D CA 1
ATOM 9258 C C . LEU D 1 77 ? 128.329 29.367 50.931 1.00 17.15 77 LEU D C 1
ATOM 9259 O O . LEU D 1 77 ? 129.189 29.702 50.118 1.00 17.73 77 LEU D O 1
ATOM 9264 N N . PRO D 1 78 ? 128.565 28.477 51.916 1.00 16.60 78 PRO D N 1
ATOM 9265 C CA . PRO D 1 78 ? 129.856 27.776 51.960 1.00 16.31 78 PRO D CA 1
ATOM 9266 C C . PRO D 1 78 ? 130.030 26.708 50.885 1.00 16.58 78 PRO D C 1
ATOM 9267 O O . PRO D 1 78 ? 131.145 26.250 50.659 1.00 16.83 78 PRO D O 1
ATOM 9271 N N . GLN D 1 79 ? 128.930 26.291 50.263 1.00 16.63 79 GLN D N 1
ATOM 9272 C CA . GLN D 1 79 ? 128.905 25.298 49.191 1.00 16.80 79 GLN D CA 1
ATOM 9273 C C . GLN D 1 79 ? 127.501 25.319 48.616 1.00 17.69 79 GLN D C 1
ATOM 9274 O O . GLN D 1 79 ? 126.580 25.921 49.212 1.00 16.63 79 GLN D O 1
ATOM 9280 N N . GLN D 1 80 ? 127.335 24.659 47.469 1.00 17.68 80 GLN D N 1
ATOM 9281 C CA . GLN D 1 80 ? 126.046 24.569 46.803 1.00 19.01 80 GLN D CA 1
ATOM 9282 C C . GLN D 1 80 ? 125.687 23.124 46.510 1.00 18.63 80 GLN D C 1
ATOM 9283 O O . GLN D 1 80 ? 125.596 22.739 45.345 1.00 18.75 80 GLN D O 1
ATOM 9289 N N . PRO D 1 81 ? 125.440 22.325 47.572 1.00 18.42 81 PRO D N 1
ATOM 9290 C CA . PRO D 1 81 ? 125.131 20.902 47.383 1.00 18.56 81 PRO D CA 1
ATOM 9291 C C . PRO D 1 81 ? 123.791 20.751 46.678 1.00 19.45 81 PRO D C 1
ATOM 9292 O O . PRO D 1 81 ? 122.850 21.503 46.952 1.00 18.72 81 PRO D O 1
ATOM 9296 N N . GLY D 1 82 ? 123.716 19.804 45.749 1.00 20.19 82 GLY D N 1
ATOM 9297 C CA . GLY D 1 82 ? 122.489 19.583 45.001 1.00 20.86 82 GLY D CA 1
ATOM 9298 C C . GLY D 1 82 ? 121.680 18.416 45.531 1.00 21.43 82 GLY D C 1
ATOM 9299 O O . GLY D 1 82 ? 120.664 18.051 44.954 1.00 22.37 82 GLY D O 1
ATOM 9300 N N . SER D 1 83 ? 122.135 17.824 46.629 1.00 21.69 83 SER D N 1
ATOM 9301 C CA . SER D 1 83 ? 121.451 16.693 47.235 1.00 21.76 83 SER D CA 1
ATOM 9302 C C . SER D 1 83 ? 121.853 16.665 48.687 1.00 21.65 83 SER D C 1
ATOM 9303 O O . SER D 1 83 ? 122.869 17.239 49.055 1.00 20.95 83 SER D O 1
ATOM 9306 N N . ALA D 1 84 ? 121.065 15.976 49.509 1.00 22.04 84 ALA D N 1
ATOM 9307 C CA . ALA D 1 84 ? 121.361 15.850 50.935 1.00 22.27 84 ALA D CA 1
ATOM 9308 C C . ALA D 1 84 ? 122.725 15.229 51.153 1.00 22.58 84 ALA D C 1
ATOM 9309 O O . ALA D 1 84 ? 123.484 15.656 52.018 1.00 22.73 84 ALA D O 1
ATOM 9311 N N . GLN D 1 85 ? 123.051 14.223 50.347 1.00 23.21 85 GLN D N 1
ATOM 9312 C CA . GLN D 1 85 ? 124.327 13.507 50.495 1.00 23.91 85 GLN D CA 1
ATOM 9313 C C . GLN D 1 85 ? 125.569 14.409 50.301 1.00 23.06 85 GLN D C 1
ATOM 9314 O O . GLN D 1 85 ? 126.633 14.128 50.856 1.00 23.74 85 GLN D O 1
ATOM 9320 N N . GLU D 1 86 ? 125.415 15.485 49.530 1.00 22.11 86 GLU D N 1
ATOM 9321 C CA . GLU D 1 86 ? 126.486 16.449 49.257 1.00 21.77 86 GLU D CA 1
ATOM 9322 C C . GLU D 1 86 ? 126.617 17.574 50.308 1.00 20.25 86 GLU D C 1
ATOM 9323 O O . GLU D 1 86 ? 127.506 18.410 50.207 1.00 18.74 86 GLU D O 1
ATOM 9329 N N . VAL D 1 87 ? 125.724 17.603 51.292 1.00 18.71 87 VAL D N 1
ATOM 9330 C CA . VAL D 1 87 ? 125.810 18.598 52.359 1.00 17.93 87 VAL D CA 1
ATOM 9331 C C . VAL D 1 87 ? 126.920 18.200 53.326 1.00 17.66 87 VAL D C 1
ATOM 9332 O O . VAL D 1 87 ? 126.977 17.062 53.795 1.00 18.21 87 VAL D O 1
ATOM 9336 N N . GLN D 1 88 ? 127.804 19.152 53.601 1.00 17.28 88 GLN D N 1
ATOM 9337 C CA . GLN D 1 88 ? 128.863 19.023 54.585 1.00 17.00 88 GLN D CA 1
ATOM 9338 C C . GLN D 1 88 ? 128.378 19.889 55.769 1.00 15.92 88 GLN D C 1
ATOM 9339 O O . GLN D 1 88 ? 128.530 21.118 55.757 1.00 14.11 88 GLN D O 1
ATOM 9345 N N . PRO D 1 89 ? 127.778 19.239 56.787 1.00 15.42 89 PRO D N 1
ATOM 9346 C CA . PRO D 1 89 ? 127.135 19.963 57.909 1.00 15.02 89 PRO D CA 1
ATOM 9347 C C . PRO D 1 89 ? 127.998 20.987 58.658 1.00 14.91 89 PRO D C 1
ATOM 9348 O O . PRO D 1 89 ? 127.521 22.086 58.939 1.00 13.98 89 PRO D O 1
ATOM 9352 N N . ALA D 1 90 ? 129.256 20.651 58.933 1.00 14.58 90 ALA D N 1
ATOM 9353 C CA . ALA D 1 90 ? 130.170 21.547 59.642 1.00 14.91 90 ALA D CA 1
ATOM 9354 C C . ALA D 1 90 ? 130.358 22.901 58.948 1.00 15.35 90 ALA D C 1
ATOM 9355 O O . ALA D 1 90 ? 130.650 23.893 59.620 1.00 14.77 90 ALA D O 1
ATOM 9357 N N . ALA D 1 91 ? 130.199 22.948 57.615 1.00 15.53 91 ALA D N 1
ATOM 9358 C CA . ALA D 1 91 ? 130.311 24.222 56.855 1.00 15.50 91 ALA D CA 1
ATOM 9359 C C . ALA D 1 91 ? 129.182 25.180 57.229 1.00 15.03 91 ALA D C 1
ATOM 9360 O O . ALA D 1 91 ? 129.335 26.399 57.209 1.00 16.17 91 ALA D O 1
ATOM 9362 N N . TRP D 1 92 ? 128.052 24.597 57.592 1.00 13.56 92 TRP D N 1
ATOM 9363 C CA . TRP D 1 92 ? 126.846 25.316 57.950 1.00 11.96 92 TRP D CA 1
ATOM 9364 C C . TRP D 1 92 ? 126.721 25.598 59.448 1.00 11.82 92 TRP D C 1
ATOM 9365 O O . TRP D 1 92 ? 126.384 26.711 59.843 1.00 11.06 92 TRP D O 1
ATOM 9376 N N . SER D 1 93 ? 127.039 24.624 60.297 1.00 11.72 93 SER D N 1
ATOM 9377 C CA . SER D 1 93 ? 126.942 24.864 61.740 1.00 12.54 93 SER D CA 1
ATOM 9378 C C . SER D 1 93 ? 127.955 25.909 62.184 1.00 12.51 93 SER D C 1
ATOM 9379 O O . SER D 1 93 ? 127.675 26.677 63.097 1.00 11.65 93 SER D O 1
ATOM 9382 N N . ALA D 1 94 ? 129.106 25.957 61.516 1.00 13.20 94 ALA D N 1
ATOM 9383 C CA . ALA D 1 94 ? 130.101 26.999 61.792 1.00 14.62 94 ALA D CA 1
ATOM 9384 C C . ALA D 1 94 ? 129.477 28.383 61.673 1.00 15.13 94 ALA D C 1
ATOM 9385 O O . ALA D 1 94 ? 129.877 29.308 62.382 1.00 15.98 94 ALA D O 1
ATOM 9387 N N . LEU D 1 95 ? 128.451 28.507 60.827 1.00 15.20 95 LEU D N 1
ATOM 9388 C CA . LEU D 1 95 ? 127.763 29.784 60.603 1.00 15.24 95 LEU D CA 1
ATOM 9389 C C . LEU D 1 95 ? 126.495 29.927 61.448 1.00 15.33 95 LEU D C 1
ATOM 9390 O O . LEU D 1 95 ? 125.663 30.805 61.181 1.00 15.41 95 LEU D O 1
ATOM 9395 N N . GLY D 1 96 ? 126.335 29.065 62.456 1.00 14.71 96 GLY D N 1
ATOM 9396 C CA . GLY D 1 96 ? 125.153 29.104 63.313 1.00 13.54 96 GLY D CA 1
ATOM 9397 C C . GLY D 1 96 ? 123.876 28.638 62.623 1.00 13.18 96 GLY D C 1
ATOM 9398 O O . GLY D 1 96 ? 122.777 28.951 63.074 1.00 13.40 96 GLY D O 1
ATOM 9399 N N . ILE D 1 97 ? 124.027 27.860 61.548 1.00 12.59 97 ILE D N 1
ATOM 9400 C CA . ILE D 1 97 ? 122.900 27.303 60.788 1.00 11.49 97 ILE D CA 1
ATOM 9401 C C . ILE D 1 97 ? 122.718 25.807 61.102 1.00 11.88 97 ILE D C 1
ATOM 9402 O O . ILE D 1 97 ? 123.628 24.997 60.861 1.00 11.51 97 ILE D O 1
ATOM 9407 N N . ASP D 1 98 ? 121.552 25.440 61.632 1.00 11.82 98 ASP D N 1
ATOM 9408 C CA . ASP D 1 98 ? 121.301 24.050 61.975 1.00 12.61 98 ASP D CA 1
ATOM 9409 C C . ASP D 1 98 ? 120.422 23.264 61.000 1.00 11.51 98 ASP D C 1
ATOM 9410 O O . ASP D 1 98 ? 120.164 22.083 61.229 1.00 10.50 98 ASP D O 1
ATOM 9415 N N . ALA D 1 99 ? 119.983 23.905 59.914 1.00 10.58 99 ALA D N 1
ATOM 9416 C CA . ALA D 1 99 ? 119.206 23.207 58.876 1.00 10.42 99 ALA D CA 1
ATOM 9417 C C . ALA D 1 99 ? 119.490 23.774 57.513 1.00 9.83 99 ALA D C 1
ATOM 9418 O O . ALA D 1 99 ? 119.676 24.970 57.370 1.00 9.84 99 ALA D O 1
ATOM 9420 N N . VAL D 1 100 ? 119.487 22.914 56.506 1.00 9.85 100 VAL D N 1
ATOM 9421 C CA . VAL D 1 100 ? 119.757 23.353 55.140 1.00 9.68 100 VAL D CA 1
ATOM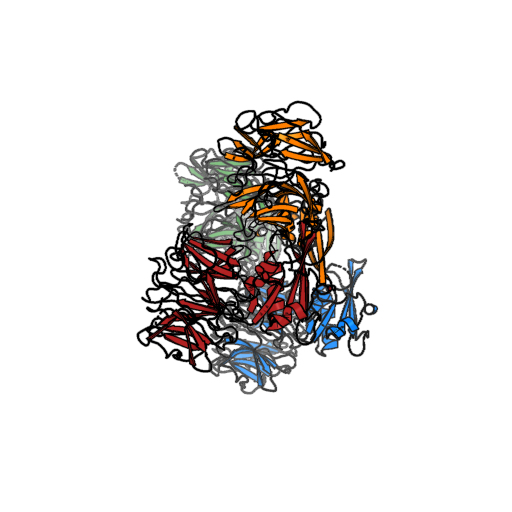 9422 C C . VAL D 1 100 ? 118.741 22.778 54.180 1.00 9.45 100 VAL D C 1
ATOM 9423 O O . VAL D 1 100 ? 118.454 21.558 54.194 1.00 9.68 100 VAL D O 1
ATOM 9427 N N . VAL D 1 101 ? 118.196 23.644 53.334 1.00 9.22 101 VAL D N 1
ATOM 9428 C CA . VAL D 1 101 ? 117.269 23.172 52.311 1.00 9.76 101 VAL D CA 1
ATOM 9429 C C . VAL D 1 101 ? 118.044 23.078 51.007 1.00 10.34 101 VAL D C 1
ATOM 9430 O O . VAL D 1 101 ? 118.714 24.052 50.586 1.00 10.13 101 VAL D O 1
ATOM 9434 N N . VAL D 1 102 ? 117.960 21.895 50.407 1.00 10.60 102 VAL D N 1
ATOM 9435 C CA . VAL D 1 102 ? 118.537 21.591 49.104 1.00 11.53 102 VAL D CA 1
ATOM 9436 C C . VAL D 1 102 ? 117.412 21.022 48.262 1.00 12.06 102 VAL D C 1
ATOM 9437 O O . VAL D 1 102 ? 116.377 20.588 48.805 1.00 11.18 102 VAL D O 1
ATOM 9441 N N . GLY D 1 103 ? 117.599 21.007 46.947 1.00 12.09 103 GLY D N 1
ATOM 9442 C CA . GLY D 1 103 ? 116.523 20.551 46.100 1.00 13.10 103 GLY D CA 1
ATOM 9443 C C . GLY D 1 103 ? 116.881 20.363 44.646 1.00 14.01 103 GLY D C 1
ATOM 9444 O O . GLY D 1 103 ? 117.983 20.666 44.219 1.00 12.71 103 GLY D O 1
ATOM 9445 N N . GLN D 1 104 ? 115.933 19.824 43.894 1.00 15.35 104 GLN D N 1
ATOM 9446 C CA . GLN D 1 104 ? 116.152 19.545 42.476 1.00 17.40 104 GLN D CA 1
ATOM 9447 C C . GLN D 1 104 ? 114.920 19.942 41.695 1.00 19.01 104 GLN D C 1
ATOM 9448 O O . GLN D 1 104 ? 113.796 19.768 42.185 1.00 18.93 104 GLN D O 1
ATOM 9454 N N . VAL D 1 105 ? 115.135 20.466 40.481 1.00 20.49 105 VAL D N 1
ATOM 9455 C CA . VAL D 1 105 ? 114.053 20.772 39.539 1.00 21.69 105 VAL D CA 1
ATOM 9456 C C . VAL D 1 105 ? 114.474 20.089 38.241 1.00 23.68 105 VAL D C 1
ATOM 9457 O O . VAL D 1 105 ? 115.618 20.242 37.791 1.00 23.45 105 VAL D O 1
ATOM 9461 N N . THR D 1 106 ? 113.584 19.272 37.688 1.00 25.42 106 THR D N 1
ATOM 9462 C CA . THR D 1 106 ? 113.878 18.521 36.477 1.00 27.49 106 THR D CA 1
ATOM 9463 C C . THR D 1 106 ? 112.681 18.565 35.537 1.00 28.56 106 THR D C 1
ATOM 9464 O O . THR D 1 106 ? 111.563 18.256 35.949 1.00 28.40 106 THR D O 1
ATOM 9468 N N . PRO D 1 107 ? 112.921 18.933 34.262 1.00 29.55 107 PRO D N 1
ATOM 9469 C CA . PRO D 1 107 ? 111.856 19.046 33.273 1.00 30.09 107 PRO D CA 1
ATOM 9470 C C . PRO D 1 107 ? 111.360 17.664 32.861 1.00 30.31 107 PRO D C 1
ATOM 9471 O O . PRO D 1 107 ? 112.165 16.764 32.608 1.00 30.33 107 PRO D O 1
ATOM 9475 N N . ASN D 1 108 ? 110.048 17.476 32.858 1.00 30.23 108 ASN D N 1
ATOM 9476 C CA . ASN D 1 108 ? 109.495 16.201 32.424 1.00 30.78 108 ASN D CA 1
ATOM 9477 C C . ASN D 1 108 ? 109.254 16.223 30.928 1.00 30.96 108 ASN D C 1
ATOM 9478 O O . ASN D 1 108 ? 108.987 17.286 30.358 1.00 31.04 108 ASN D O 1
ATOM 9483 N N . PRO D 1 109 ? 109.392 15.056 30.282 1.00 31.46 109 PRO D N 1
ATOM 9484 C CA . PRO D 1 109 ? 109.140 14.971 28.852 1.00 31.64 109 PRO D CA 1
ATOM 9485 C C . PRO D 1 109 ? 107.890 15.731 28.432 1.00 31.63 109 PRO D C 1
ATOM 9486 O O . PRO D 1 109 ? 107.949 16.500 27.477 1.00 32.21 109 PRO D O 1
ATOM 9490 N N . ASP D 1 110 ? 106.792 15.561 29.168 1.00 31.43 110 ASP D N 1
ATOM 9491 C CA . ASP D 1 110 ? 105.508 16.189 28.815 1.00 30.81 110 ASP D CA 1
ATOM 9492 C C . ASP D 1 110 ? 105.419 17.704 29.056 1.00 30.61 110 ASP D C 1
ATOM 9493 O O . ASP D 1 110 ? 104.352 18.291 28.908 1.00 30.75 110 ASP D O 1
ATOM 9498 N N . GLY D 1 111 ? 106.518 18.340 29.454 1.00 30.08 111 GLY D N 1
ATOM 9499 C CA . GLY D 1 111 ? 106.488 19.789 29.696 1.00 29.57 111 GLY D CA 1
ATOM 9500 C C . GLY D 1 111 ? 106.215 20.194 31.139 1.00 28.77 111 GLY D C 1
ATOM 9501 O O . GLY D 1 111 ? 106.272 21.378 31.476 1.00 28.92 111 GLY D O 1
ATOM 9502 N N . SER D 1 112 ? 105.894 19.219 31.989 1.00 27.42 112 SER D N 1
ATOM 9503 C CA . SER D 1 112 ? 105.710 19.483 33.415 1.00 26.01 112 SER D CA 1
ATOM 9504 C C . SER D 1 112 ? 107.095 19.391 34.040 1.00 25.36 112 SER D C 1
ATOM 9505 O O . SER D 1 112 ? 108.066 19.142 33.328 1.00 25.47 112 SER D O 1
ATOM 9508 N N . TYR D 1 113 ? 107.186 19.600 35.356 1.00 23.69 113 TYR D N 1
ATOM 9509 C CA . TYR D 1 113 ? 108.463 19.548 36.062 1.00 22.55 113 TYR D CA 1
ATOM 9510 C C . TYR D 1 113 ? 108.340 18.758 37.357 1.00 21.59 113 TYR D C 1
ATOM 9511 O O . TYR D 1 113 ? 107.286 18.792 38.007 1.00 21.16 113 TYR D O 1
ATOM 9520 N N . ASN D 1 114 ? 109.398 18.037 37.715 1.00 20.26 114 ASN D N 1
ATOM 9521 C CA . ASN D 1 114 ? 109.470 17.446 39.037 1.00 20.23 114 ASN D CA 1
ATOM 9522 C C . ASN D 1 114 ? 110.258 18.433 39.888 1.00 18.91 114 ASN D C 1
ATOM 9523 O O . ASN D 1 114 ? 111.334 18.879 39.494 1.00 19.32 114 ASN D O 1
ATOM 9528 N N . VAL D 1 115 ? 109.707 18.775 41.046 1.00 16.98 115 VAL D N 1
ATOM 9529 C CA . VAL D 1 115 ? 110.370 19.625 42.009 1.00 15.50 115 VAL D CA 1
ATOM 9530 C C . VAL D 1 115 ? 110.498 18.770 43.271 1.00 15.04 115 VAL D C 1
ATOM 9531 O O . VAL D 1 115 ? 109.512 18.178 43.718 1.00 14.41 115 VAL D O 1
ATOM 9535 N N . ALA D 1 116 ? 111.705 18.697 43.827 1.00 13.83 116 ALA D N 1
ATOM 9536 C CA . ALA D 1 116 ? 111.948 17.935 45.044 1.00 12.91 116 ALA D CA 1
ATOM 9537 C C . ALA D 1 116 ? 112.812 18.769 45.955 1.00 12.51 116 ALA D C 1
ATOM 9538 O O . ALA D 1 116 ? 113.617 19.562 45.474 1.00 12.14 116 ALA D O 1
ATOM 9540 N N . TYR D 1 117 ? 112.626 18.619 47.271 1.00 11.73 117 TYR D N 1
ATOM 9541 C CA . TYR D 1 117 ? 113.459 19.321 48.249 1.00 10.67 117 TYR D CA 1
ATOM 9542 C C . TYR D 1 117 ? 113.806 18.313 49.366 1.00 10.43 117 TYR D C 1
ATOM 9543 O O . TYR D 1 117 ? 113.072 17.349 49.592 1.00 10.49 117 TYR D O 1
ATOM 9552 N N . GLN D 1 118 ? 114.932 18.540 50.037 1.00 9.95 118 GLN D N 1
ATOM 9553 C CA . GLN D 1 118 ? 115.326 17.783 51.210 1.00 10.17 118 GLN D CA 1
ATOM 9554 C C . GLN D 1 118 ? 115.763 18.809 52.266 1.00 10.12 118 GLN D C 1
ATOM 9555 O O . GLN D 1 118 ? 116.533 19.751 51.965 1.00 10.20 118 GLN D O 1
ATOM 9561 N N . LEU D 1 119 ? 115.240 18.666 53.479 1.00 9.51 119 LEU D N 1
ATOM 9562 C CA . LEU D 1 119 ? 115.651 19.513 54.620 1.00 9.77 119 LEU D CA 1
ATOM 9563 C C . LEU D 1 119 ? 116.649 18.675 55.421 1.00 9.58 119 LEU D C 1
ATOM 9564 O O . LEU D 1 119 ? 116.303 17.621 55.964 1.00 9.18 119 LEU D O 1
ATOM 9569 N N . VAL D 1 120 ? 117.887 19.153 55.476 1.00 9.62 120 VAL D N 1
ATOM 9570 C CA . VAL D 1 120 ? 119.019 18.394 56.032 1.00 10.52 120 VAL D CA 1
ATOM 9571 C C . VAL D 1 120 ? 119.470 19.010 57.332 1.00 11.31 120 VAL D C 1
ATOM 9572 O O . VAL D 1 120 ? 119.701 20.228 57.420 1.00 12.27 120 VAL D O 1
ATOM 9576 N N . ASP D 1 121 ? 119.568 18.175 58.350 1.00 11.82 121 ASP D N 1
ATOM 9577 C CA . ASP D 1 121 ? 120.016 18.627 59.650 1.00 12.70 121 ASP D CA 1
ATOM 9578 C C . ASP D 1 121 ? 121.507 18.922 59.617 1.00 12.22 121 ASP D C 1
ATOM 9579 O O . ASP D 1 121 ? 122.296 18.155 59.051 1.00 11.37 121 ASP D O 1
ATOM 9584 N N . THR D 1 122 ? 121.873 20.068 60.176 1.00 12.58 122 THR D N 1
ATOM 9585 C CA . THR D 1 122 ? 123.287 20.442 60.348 1.00 13.28 122 THR D CA 1
ATOM 9586 C C . THR D 1 122 ? 123.465 20.907 61.795 1.00 14.59 122 THR D C 1
ATOM 9587 O O . THR D 1 122 ? 124.121 21.908 62.070 1.00 15.67 122 THR D O 1
ATOM 9591 N N . GLY D 1 123 ? 122.840 20.185 62.719 1.00 15.30 123 GLY D N 1
ATOM 9592 C CA . GLY D 1 123 ? 122.904 20.541 64.124 1.00 17.03 123 GLY D CA 1
ATOM 9593 C C . GLY D 1 123 ? 123.146 19.320 64.992 1.00 18.52 123 GLY D C 1
ATOM 9594 O O . GLY D 1 123 ? 124.256 18.786 65.025 1.00 18.68 123 GLY D O 1
ATOM 9595 N N . GLY D 1 124 ? 122.091 18.885 65.685 1.00 19.16 124 GLY D N 1
ATOM 9596 C CA . GLY D 1 124 ? 122.141 17.738 66.604 1.00 18.84 124 GLY D CA 1
ATOM 9597 C C . GLY D 1 124 ? 122.305 16.379 65.965 1.00 18.95 124 GLY D C 1
ATOM 9598 O O . GLY D 1 124 ? 122.851 15.482 66.590 1.00 18.71 124 GLY D O 1
ATOM 9599 N N . ALA D 1 125 ? 121.820 16.203 64.729 1.00 18.21 125 ALA D N 1
ATOM 9600 C CA . ALA D 1 125 ? 121.977 14.924 64.032 1.00 17.51 125 ALA D CA 1
ATOM 9601 C C . ALA D 1 125 ? 122.432 15.193 62.596 1.00 16.88 125 ALA D C 1
ATOM 9602 O O . ALA D 1 125 ? 121.664 15.004 61.668 1.00 16.92 125 ALA D O 1
ATOM 9604 N N . PRO D 1 126 ? 123.703 15.615 62.413 1.00 16.92 126 PRO D N 1
ATOM 9605 C CA . PRO D 1 126 ? 124.190 16.088 61.113 1.00 16.84 126 PRO D CA 1
ATOM 9606 C C . PRO D 1 126 ? 124.018 15.102 59.970 1.00 17.19 126 PRO D C 1
ATOM 9607 O O . PRO D 1 126 ? 124.417 13.934 60.080 1.00 15.92 126 PRO D O 1
ATOM 9611 N N . GLY D 1 127 ? 123.446 15.587 58.872 1.00 17.00 127 GLY D N 1
ATOM 9612 C CA . GLY D 1 127 ? 123.267 14.757 57.682 1.00 17.44 127 GLY D CA 1
ATOM 9613 C C . GLY D 1 127 ? 121.914 14.101 57.619 1.00 17.89 127 GLY D C 1
ATOM 9614 O O . GLY D 1 127 ? 121.530 13.582 56.572 1.00 17.93 127 GLY D O 1
ATOM 9615 N N . THR D 1 128 ? 121.180 14.126 58.734 1.00 17.94 128 THR D N 1
ATOM 9616 C CA . THR D 1 128 ? 119.841 13.522 58.803 1.00 18.14 128 THR D CA 1
ATOM 9617 C C . THR D 1 128 ? 118.902 14.319 57.920 1.00 17.06 128 THR D C 1
ATOM 9618 O O . THR D 1 128 ? 118.972 15.543 57.905 1.00 16.67 128 THR D O 1
ATOM 9622 N N . VAL D 1 129 ? 118.061 13.624 57.153 1.00 16.15 129 VAL D N 1
ATOM 9623 C CA . VAL D 1 129 ? 117.028 14.293 56.360 1.00 14.99 129 VAL D CA 1
ATOM 9624 C C . VAL D 1 129 ? 115.814 14.404 57.259 1.00 14.54 129 VAL D C 1
ATOM 9625 O O . VAL D 1 129 ? 115.207 13.388 57.605 1.00 14.59 129 VAL D O 1
ATOM 9629 N N . LEU D 1 130 ? 115.490 15.642 57.652 1.00 13.28 130 LEU D N 1
ATOM 9630 C CA . LEU D 1 130 ? 114.359 15.942 58.545 1.00 13.15 130 LEU D CA 1
ATOM 9631 C C . LEU D 1 130 ? 113.009 15.879 57.854 1.00 13.08 130 LEU D C 1
ATOM 9632 O O . LEU D 1 130 ? 111.994 15.522 58.457 1.00 13.88 130 LEU D O 1
ATOM 9637 N N . ALA D 1 131 ? 112.996 16.278 56.589 1.00 12.71 131 ALA D N 1
ATOM 9638 C CA . ALA D 1 131 ? 111.790 16.357 55.779 1.00 13.10 131 ALA D CA 1
ATOM 9639 C C . ALA D 1 131 ? 112.212 16.342 54.316 1.00 12.76 131 ALA D C 1
ATOM 9640 O O . ALA D 1 131 ? 113.302 16.816 53.969 1.00 11.63 131 ALA D O 1
ATOM 9642 N N . GLN D 1 132 ? 111.342 15.821 53.467 1.00 13.16 132 GLN D N 1
ATOM 9643 C CA . GLN D 1 132 ? 111.589 15.796 52.030 1.00 14.17 132 GLN D CA 1
ATOM 9644 C C . GLN D 1 132 ? 110.295 15.513 51.284 1.00 13.36 132 GLN D C 1
ATOM 9645 O O . GLN D 1 132 ? 109.367 14.893 51.814 1.00 12.57 132 GLN D O 1
ATOM 9651 N N . ASN D 1 133 ? 110.224 15.967 50.039 1.00 12.27 133 ASN D N 1
ATOM 9652 C CA . ASN D 1 133 ? 109.063 15.671 49.247 1.00 12.38 133 ASN D CA 1
ATOM 9653 C C . ASN D 1 133 ? 109.449 15.843 47.791 1.00 12.98 133 ASN D C 1
ATOM 9654 O O . ASN D 1 133 ? 110.474 16.437 47.474 1.00 12.96 133 ASN D O 1
ATOM 9659 N N . SER D 1 134 ? 108.646 15.284 46.906 1.00 14.09 134 SER D N 1
ATOM 9660 C CA . SER D 1 134 ? 108.867 15.440 45.476 1.00 15.88 134 SER D CA 1
ATOM 9661 C C . SER D 1 134 ? 107.523 15.319 44.819 1.00 15.61 134 SER D C 1
ATOM 9662 O O . SER D 1 134 ? 106.708 14.493 45.201 1.00 14.79 134 SER D O 1
ATOM 9665 N N . TYR D 1 135 ? 107.314 16.162 43.828 1.00 16.39 135 TYR D N 1
ATOM 9666 C CA . TYR D 1 135 ? 106.043 16.252 43.149 1.00 17.79 135 TYR D CA 1
ATOM 9667 C C . TYR D 1 135 ? 106.191 16.824 41.745 1.00 18.69 135 TYR D C 1
ATOM 9668 O O . TYR D 1 135 ? 107.194 17.467 41.406 1.00 17.78 135 TYR D O 1
ATOM 9677 N N . LYS D 1 136 ? 105.143 16.618 40.963 1.00 20.07 136 LYS D N 1
ATOM 9678 C CA . LYS D 1 136 ? 105.107 16.998 39.568 1.00 21.40 136 LYS D CA 1
ATOM 9679 C C . LYS D 1 136 ? 104.088 18.112 39.424 1.00 21.49 136 LYS D C 1
ATOM 9680 O O . LYS D 1 136 ? 102.966 17.996 39.913 1.00 21.33 136 LYS D O 1
ATOM 9686 N N . VAL D 1 137 ? 104.490 19.199 38.772 1.00 22.08 137 VAL D N 1
ATOM 9687 C CA . VAL D 1 137 ? 103.607 20.338 38.514 1.00 22.77 137 VAL D CA 1
ATOM 9688 C C . VAL D 1 137 ? 103.798 20.864 37.103 1.00 23.45 137 VAL D C 1
ATOM 9689 O O . VAL D 1 137 ? 104.895 20.764 36.542 1.00 23.47 137 VAL D O 1
ATOM 9693 N N . ASN D 1 138 ? 102.729 21.425 36.539 1.00 24.57 138 ASN D N 1
ATOM 9694 C CA . ASN D 1 138 ? 102.825 22.119 35.254 1.00 26.27 138 ASN D CA 1
ATOM 9695 C C . ASN D 1 138 ? 103.502 23.475 35.488 1.00 26.18 138 ASN D C 1
ATOM 9696 O O . ASN D 1 138 ? 103.567 23.947 36.634 1.00 25.32 138 ASN D O 1
ATOM 9701 N N . LYS D 1 139 ? 104.006 24.089 34.416 1.00 26.54 139 LYS D N 1
ATOM 9702 C CA . LYS D 1 139 ? 104.758 25.353 34.503 1.00 27.12 139 LYS D CA 1
ATOM 9703 C C . LYS D 1 139 ? 104.047 26.468 35.276 1.00 27.44 139 LYS D C 1
ATOM 9704 O O . LYS D 1 139 ? 104.696 27.234 36.007 1.00 27.01 139 LYS D O 1
ATOM 9710 N N . GLN D 1 140 ? 102.726 26.564 35.112 1.00 27.25 140 GLN D N 1
ATOM 9711 C CA . GLN D 1 140 ? 101.958 27.608 35.797 1.00 28.22 140 GLN D CA 1
ATOM 9712 C C . GLN D 1 140 ? 101.954 27.400 37.332 1.00 26.73 140 GLN D C 1
ATOM 9713 O O . GLN D 1 140 ? 101.665 28.335 38.091 1.00 26.49 140 GLN D O 1
ATOM 9719 N N . TRP D 1 141 ? 102.313 26.185 37.761 1.00 25.25 141 TRP D N 1
ATOM 9720 C CA . TRP D 1 141 ? 102.332 25.812 39.178 1.00 23.89 141 TRP D CA 1
ATOM 9721 C C . TRP D 1 141 ? 103.727 25.667 39.803 1.00 21.74 141 TRP D C 1
ATOM 9722 O O . TRP D 1 141 ? 103.854 25.128 40.912 1.00 20.44 141 TRP D O 1
ATOM 9733 N N . LEU D 1 142 ? 104.755 26.173 39.112 1.00 19.22 142 LEU D N 1
ATOM 9734 C CA . LEU D 1 142 ? 106.121 26.177 39.646 1.00 17.68 142 LEU D CA 1
ATOM 9735 C C . LEU D 1 142 ? 106.279 26.973 40.943 1.00 16.20 142 LEU D C 1
ATOM 9736 O O . LEU D 1 142 ? 106.937 26.495 41.861 1.00 15.69 142 LEU D O 1
ATOM 9741 N N . ARG D 1 143 ? 105.676 28.164 41.016 1.00 15.18 143 ARG D N 1
ATOM 9742 C CA . ARG D 1 143 ? 105.732 28.992 42.227 1.00 14.28 143 ARG D CA 1
ATOM 9743 C C . ARG D 1 143 ? 105.025 28.248 43.369 1.00 14.57 143 ARG D C 1
ATOM 9744 O O . ARG D 1 143 ? 105.503 28.249 44.512 1.00 14.43 143 ARG D O 1
ATOM 9752 N N . TYR D 1 144 ? 103.891 27.619 43.039 1.00 13.98 144 TYR D N 1
ATOM 9753 C CA . TYR D 1 144 ? 103.121 26.807 43.978 1.00 13.55 144 TYR D CA 1
ATOM 9754 C C . TYR D 1 144 ? 103.984 25.676 44.560 1.00 13.01 144 TYR D C 1
ATOM 9755 O O . TYR D 1 144 ? 103.941 25.426 45.762 1.00 13.28 144 TYR D O 1
ATOM 9764 N N . ALA D 1 145 ? 104.747 25.000 43.699 1.00 12.49 145 ALA D N 1
ATOM 9765 C CA . ALA D 1 145 ? 105.723 23.973 44.105 1.00 12.21 145 ALA D CA 1
ATOM 9766 C C . ALA D 1 145 ? 106.750 24.530 45.105 1.00 11.53 145 ALA D C 1
ATOM 9767 O O . ALA D 1 145 ? 107.162 23.833 46.035 1.00 11.04 145 ALA D O 1
ATOM 9769 N N . GLY D 1 146 ? 107.167 25.780 44.873 1.00 10.39 146 GLY D N 1
ATOM 9770 C CA . GLY D 1 146 ? 108.098 26.485 45.730 1.00 8.50 146 GLY D CA 1
ATOM 9771 C C . GLY D 1 146 ? 107.431 26.763 47.055 1.00 8.46 146 GLY D C 1
ATOM 9772 O O . GLY D 1 146 ? 108.010 26.478 48.106 1.00 8.48 146 GLY D O 1
ATOM 9773 N N . HIS D 1 147 ? 106.216 27.327 47.015 1.00 7.40 147 HIS D N 1
ATOM 9774 C CA . HIS D 1 147 ? 105.497 27.622 48.254 1.00 7.46 147 HIS D CA 1
ATOM 9775 C C . HIS D 1 147 ? 105.187 26.341 49.043 1.00 7.39 147 HIS D C 1
ATOM 9776 O O . HIS D 1 147 ? 105.115 26.382 50.261 1.00 6.75 147 HIS D O 1
ATOM 9783 N N . THR D 1 148 ? 104.984 25.215 48.343 1.00 8.00 148 THR D N 1
ATOM 9784 C CA . THR D 1 148 ? 104.745 23.921 49.020 1.00 8.13 148 THR D CA 1
ATOM 9785 C C . THR D 1 148 ? 105.972 23.525 49.850 1.00 7.52 148 THR D C 1
ATOM 9786 O O . THR D 1 148 ? 105.842 23.183 51.041 1.00 7.21 148 THR D O 1
ATOM 9790 N N . ALA D 1 149 ? 107.161 23.583 49.231 1.00 7.11 149 ALA D N 1
ATOM 9791 C CA . ALA D 1 149 ? 108.433 23.363 49.962 1.00 7.13 149 ALA D CA 1
ATOM 9792 C C . ALA D 1 149 ? 108.600 24.269 51.196 1.00 7.81 149 ALA D C 1
ATOM 9793 O O . ALA D 1 149 ? 108.970 23.779 52.285 1.00 7.67 149 ALA D O 1
ATOM 9795 N N . SER D 1 150 ? 108.331 25.574 51.028 1.00 8.06 150 SER D N 1
ATOM 9796 C CA . SER D 1 150 ? 108.375 26.563 52.129 1.00 8.92 150 SER D CA 1
ATOM 9797 C C . SER D 1 150 ? 107.437 26.165 53.254 1.00 8.43 150 SER D C 1
ATOM 9798 O O . SER D 1 150 ? 107.825 26.197 54.419 1.00 8.53 150 SER D O 1
ATOM 9801 N N . ASP D 1 151 ? 106.186 25.846 52.901 1.00 8.77 151 ASP D N 1
ATOM 9802 C CA . ASP D 1 151 ? 105.193 25.426 53.883 1.00 9.24 151 ASP D CA 1
ATOM 9803 C C . ASP D 1 151 ? 105.672 24.246 54.737 1.00 9.22 151 ASP D C 1
ATOM 9804 O O . ASP D 1 151 ? 105.540 24.269 55.970 1.00 9.60 151 ASP D O 1
ATOM 9809 N N . GLU D 1 152 ? 106.229 23.231 54.090 1.00 8.97 152 GLU D N 1
ATOM 9810 C CA . GLU D 1 152 ? 106.672 22.036 54.813 1.00 9.59 152 GLU D CA 1
ATOM 9811 C C . GLU D 1 152 ? 107.915 22.257 55.672 1.00 8.46 152 GLU D C 1
ATOM 9812 O O . GLU D 1 152 ? 107.943 21.837 56.858 1.00 8.33 152 GLU D O 1
ATOM 9818 N N . VAL D 1 153 ? 108.911 22.951 55.118 1.00 7.04 153 VAL D N 1
ATOM 9819 C CA . VAL D 1 153 ? 110.115 23.324 55.886 1.00 7.10 153 VAL D CA 1
ATOM 9820 C C . VAL D 1 153 ? 109.750 24.157 57.110 1.00 6.86 153 VAL D C 1
ATOM 9821 O O . VAL D 1 153 ? 110.235 23.892 58.219 1.00 6.34 153 VAL D O 1
ATOM 9825 N N . PHE D 1 154 ? 108.888 25.154 56.897 1.00 6.73 154 PHE D N 1
ATOM 9826 C CA . PHE D 1 154 ? 108.404 26.072 57.927 1.00 7.22 154 PHE D CA 1
ATOM 9827 C C . PHE D 1 154 ? 107.704 25.302 59.064 1.00 7.89 154 PHE D C 1
ATOM 9828 O O . PHE D 1 154 ? 108.005 25.503 60.245 1.00 7.57 154 PHE D O 1
ATOM 9836 N N . GLU D 1 155 ? 106.738 24.462 58.713 1.00 9.05 155 GLU D N 1
ATOM 9837 C CA . GLU D 1 155 ? 106.050 23.680 59.729 1.00 10.71 155 GLU D CA 1
ATOM 9838 C C . GLU D 1 155 ? 106.990 22.694 60.432 1.00 10.42 155 GLU D C 1
ATOM 9839 O O . GLU D 1 155 ? 106.915 22.525 61.643 1.00 10.89 155 GLU D O 1
ATOM 9845 N N . LYS D 1 156 ? 107.911 22.093 59.694 1.00 11.30 156 LYS D N 1
ATOM 9846 C CA . LYS D 1 156 ? 108.825 21.135 60.289 1.00 12.05 156 LYS D CA 1
ATOM 9847 C C . LYS D 1 156 ? 109.664 21.784 61.380 1.00 11.88 156 LYS D C 1
ATOM 9848 O O . LYS D 1 156 ? 109.900 21.191 62.433 1.00 11.33 156 LYS D O 1
ATOM 9854 N N . LEU D 1 157 ? 110.098 23.015 61.125 1.00 11.02 157 LEU D N 1
ATOM 9855 C CA . LEU D 1 157 ? 111.026 23.676 62.021 1.00 11.19 157 LEU D CA 1
ATOM 9856 C C . LEU D 1 157 ? 110.382 24.516 63.109 1.00 11.36 157 LEU D C 1
ATOM 9857 O O . LEU D 1 157 ? 111.005 24.719 64.138 1.00 11.50 157 LEU D O 1
ATOM 9862 N N . THR D 1 158 ? 109.154 24.985 62.884 1.00 10.23 158 THR D N 1
ATOM 9863 C CA . THR D 1 158 ? 108.478 25.864 63.846 1.00 10.48 158 THR D CA 1
ATOM 9864 C C . THR D 1 158 ? 107.284 25.222 64.561 1.00 11.19 158 THR D C 1
ATOM 9865 O O . THR D 1 158 ? 106.848 25.721 65.599 1.00 10.79 158 THR D O 1
ATOM 9869 N N . GLY D 1 159 ? 106.719 24.169 63.970 1.00 11.45 159 GLY D N 1
ATOM 9870 C CA . GLY D 1 159 ? 105.488 23.569 64.480 1.00 11.60 159 GLY D CA 1
ATOM 9871 C C . GLY D 1 159 ? 104.239 24.398 64.152 1.00 12.67 159 GLY D C 1
ATOM 9872 O O . GLY D 1 159 ? 103.133 24.062 64.600 1.00 13.59 159 GLY D O 1
ATOM 9873 N N . ILE D 1 160 ? 104.408 25.476 63.377 1.00 11.95 160 ILE D N 1
ATOM 9874 C CA . ILE D 1 160 ? 103.293 26.328 62.940 1.00 11.48 160 ILE D CA 1
ATOM 9875 C C . ILE D 1 160 ? 103.046 25.991 61.465 1.00 11.70 160 ILE D C 1
ATOM 9876 O O . ILE D 1 160 ? 104.000 25.887 60.700 1.00 10.10 160 ILE D O 1
ATOM 9881 N N . LYS D 1 161 ? 101.783 25.813 61.080 1.00 11.35 161 LYS D N 1
ATOM 9882 C CA . LYS D 1 161 ? 101.400 25.522 59.691 1.00 12.98 161 LYS D CA 1
ATOM 9883 C C . LYS D 1 161 ? 101.837 26.684 58.775 1.00 11.66 161 LYS D C 1
ATOM 9884 O O . LYS D 1 161 ? 101.776 27.853 59.165 1.00 11.73 161 LYS D O 1
ATOM 9890 N N . GLY D 1 162 ? 102.329 26.357 57.583 1.00 11.34 162 GLY D N 1
ATOM 9891 C CA . GLY D 1 162 ? 102.785 27.362 56.646 1.00 10.53 162 GLY D CA 1
ATOM 9892 C C . GLY D 1 162 ? 101.584 28.006 55.969 1.00 10.29 162 GLY D C 1
ATOM 9893 O O . GLY D 1 162 ? 100.594 27.339 55.678 1.00 10.92 162 GLY D O 1
ATOM 9894 N N . ALA D 1 163 ? 101.689 29.293 55.682 1.00 9.72 163 ALA D N 1
ATOM 9895 C CA . ALA D 1 163 ? 100.610 30.023 55.007 1.00 9.76 163 ALA D CA 1
ATOM 9896 C C . ALA D 1 163 ? 101.050 30.530 53.621 1.00 9.75 163 ALA D C 1
ATOM 9897 O O . ALA D 1 163 ? 100.472 31.466 53.073 1.00 10.52 163 ALA D O 1
ATOM 9899 N N . PHE D 1 164 ? 102.061 29.887 53.042 1.00 9.53 164 PHE D N 1
ATOM 9900 C CA . PHE D 1 164 ? 102.689 30.404 51.826 1.00 9.36 164 PHE D CA 1
ATOM 9901 C C . PHE D 1 164 ? 101.957 30.075 50.554 1.00 9.62 164 PHE D C 1
ATOM 9902 O O . PHE D 1 164 ? 102.253 30.671 49.521 1.00 9.09 164 PHE D O 1
ATOM 9910 N N . ARG D 1 165 ? 101.031 29.109 50.634 1.00 10.20 165 ARG D N 1
ATOM 9911 C CA . ARG D 1 165 ? 100.177 28.735 49.497 1.00 11.49 165 ARG D CA 1
ATOM 9912 C C . ARG D 1 165 ? 98.829 29.464 49.507 1.00 11.56 165 ARG D C 1
ATOM 9913 O O . ARG D 1 165 ? 97.871 29.047 48.833 1.00 13.07 165 ARG D O 1
ATOM 9921 N N . THR D 1 166 ? 98.763 30.567 50.236 1.00 10.62 166 THR D N 1
ATOM 9922 C CA . THR D 1 166 ? 97.526 31.317 50.366 1.00 9.40 166 THR D CA 1
ATOM 9923 C C . THR D 1 166 ? 97.436 32.444 49.334 1.00 9.30 166 THR D C 1
ATOM 9924 O O . THR D 1 166 ? 98.396 32.728 48.626 1.00 8.23 166 THR D O 1
ATOM 9928 N N . ARG D 1 167 ? 96.261 33.057 49.251 1.00 8.51 167 ARG D N 1
ATOM 9929 C CA . ARG D 1 167 ? 96.016 34.175 48.343 1.00 9.82 167 ARG D CA 1
ATOM 9930 C C . ARG D 1 167 ? 95.509 35.394 49.081 1.00 9.15 167 ARG D C 1
ATOM 9931 O O . ARG D 1 167 ? 95.147 35.326 50.269 1.00 9.80 167 ARG D O 1
ATOM 9939 N N . ILE D 1 168 ? 95.512 36.517 48.377 1.00 8.75 168 ILE D N 1
ATOM 9940 C CA . ILE D 1 168 ? 94.938 37.750 48.877 1.00 9.38 168 ILE D CA 1
ATOM 9941 C C . ILE D 1 168 ? 93.936 38.279 47.829 1.00 8.81 168 ILE D C 1
ATOM 9942 O O . ILE D 1 168 ? 94.108 38.066 46.613 1.00 9.15 168 ILE D O 1
ATOM 9947 N N . ALA D 1 169 ? 92.860 38.892 48.301 1.00 8.53 169 ALA D N 1
ATOM 9948 C CA . ALA D 1 169 ? 91.924 39.568 47.405 1.00 8.52 169 ALA D CA 1
ATOM 9949 C C . ALA D 1 169 ? 92.060 41.044 47.710 1.00 8.19 169 ALA D C 1
ATOM 9950 O O . ALA D 1 169 ? 92.371 41.427 48.853 1.00 7.65 169 ALA D O 1
ATOM 9952 N N . TYR D 1 170 ? 91.853 41.879 46.702 1.00 8.02 170 TYR D N 1
ATOM 9953 C CA . TYR D 1 170 ? 91.938 43.327 46.891 1.00 7.84 170 TYR D CA 1
ATOM 9954 C C . TYR D 1 170 ? 91.223 44.068 45.763 1.00 7.73 170 TYR D C 1
ATOM 9955 O O . TYR D 1 170 ? 90.938 43.495 44.717 1.00 8.26 170 TYR D O 1
ATOM 9964 N N . VAL D 1 171 ? 90.950 45.347 45.986 1.00 7.92 171 VAL D N 1
ATOM 9965 C CA . VAL D 1 171 ? 90.279 46.180 44.977 1.00 8.92 171 VAL D CA 1
ATOM 9966 C C . VAL D 1 171 ? 91.274 47.167 44.391 1.00 9.29 171 VAL D C 1
ATOM 9967 O O . VAL D 1 171 ? 92.011 47.820 45.132 1.00 8.47 171 VAL D O 1
ATOM 9971 N N . VAL D 1 172 ? 91.310 47.246 43.058 1.00 11.02 172 VAL D N 1
ATOM 9972 C CA . VAL D 1 172 ? 92.180 48.180 42.354 1.00 12.15 172 VAL D CA 1
ATOM 9973 C C . VAL D 1 172 ? 91.361 49.201 41.573 1.00 13.98 172 VAL D C 1
ATOM 9974 O O . VAL D 1 172 ? 90.469 48.823 40.776 1.00 14.06 172 VAL D O 1
ATOM 9978 N N . GLN D 1 173 ? 91.651 50.478 41.812 1.00 14.85 173 GLN D N 1
ATOM 9979 C CA . GLN D 1 173 ? 91.025 51.561 41.048 1.00 17.28 173 GLN D CA 1
ATOM 9980 C C . GLN D 1 173 ? 92.071 51.885 39.995 1.00 18.07 173 GLN D C 1
ATOM 9981 O O . GLN D 1 173 ? 93.097 52.477 40.305 1.00 18.13 173 GLN D O 1
ATOM 9987 N N . THR D 1 174 ? 91.812 51.449 38.765 1.00 19.31 174 THR D N 1
ATOM 9988 C CA . THR D 1 174 ? 92.780 51.549 37.662 1.00 20.93 174 THR D CA 1
ATOM 9989 C C . THR D 1 174 ? 93.047 52.992 37.246 1.00 20.93 174 THR D C 1
ATOM 9990 O O . THR D 1 174 ? 92.116 53.793 37.196 1.00 22.15 174 THR D O 1
ATOM 9994 N N . PHE D 1 179 ? 85.378 50.468 32.969 1.00 25.62 179 PHE D N 1
ATOM 9995 C CA . PHE D 1 179 ? 85.247 49.740 34.241 1.00 25.73 179 PHE D CA 1
ATOM 9996 C C . PHE D 1 179 ? 86.461 50.041 35.120 1.00 24.76 179 PHE D C 1
ATOM 9997 O O . PHE D 1 179 ? 87.395 49.237 35.171 1.00 25.39 179 PHE D O 1
ATOM 10005 N N . PRO D 1 180 ? 86.457 51.199 35.814 1.00 23.57 180 PRO D N 1
ATOM 10006 C CA . PRO D 1 180 ? 87.619 51.605 36.617 1.00 22.91 180 PRO D CA 1
ATOM 10007 C C . PRO D 1 180 ? 87.852 50.833 37.944 1.00 21.62 180 PRO D C 1
ATOM 10008 O O . PRO D 1 180 ? 88.862 51.075 38.597 1.00 22.23 180 PRO D O 1
ATOM 10012 N N . TYR D 1 181 ? 86.949 49.945 38.339 1.00 19.50 181 TYR D N 1
ATOM 10013 C CA . TYR D 1 181 ? 87.169 49.171 39.574 1.00 17.56 181 TYR D CA 1
ATOM 10014 C C . TYR D 1 181 ? 87.257 47.699 39.274 1.00 16.16 181 TYR D C 1
ATOM 10015 O O . TYR D 1 181 ? 86.448 47.143 38.523 1.00 15.58 181 TYR D O 1
ATOM 10024 N N . GLU D 1 182 ? 88.256 47.067 39.870 1.00 14.73 182 GLU D N 1
ATOM 10025 C CA . GLU D 1 182 ? 88.476 45.640 39.693 1.00 14.41 182 GLU D CA 1
ATOM 10026 C C . GLU D 1 182 ? 88.730 44.965 41.016 1.00 12.76 182 GLU D C 1
ATOM 10027 O O . GLU D 1 182 ? 89.580 45.417 41.774 1.00 12.92 182 GLU D O 1
ATOM 10033 N N . LEU D 1 183 ? 88.030 43.867 41.243 1.00 10.68 183 LEU D N 1
ATOM 10034 C CA . LEU D 1 183 ? 88.293 42.990 42.363 1.00 10.29 183 LEU D CA 1
ATOM 10035 C C . LEU D 1 183 ? 89.268 41.966 41.807 1.00 9.63 183 LEU D C 1
ATOM 10036 O O . LEU D 1 183 ? 88.998 41.311 40.772 1.00 9.88 183 LEU D O 1
ATOM 10041 N N . ARG D 1 184 ? 90.420 41.858 42.452 1.00 8.80 184 ARG D N 1
ATOM 10042 C CA . ARG D 1 184 ? 91.477 40.973 41.966 1.00 8.70 184 ARG D CA 1
ATOM 10043 C C . ARG D 1 184 ? 91.907 40.021 43.052 1.00 8.35 184 ARG D C 1
ATOM 10044 O O . ARG D 1 184 ? 91.669 40.287 44.235 1.00 8.18 184 ARG D O 1
ATOM 10052 N N . VAL D 1 185 ? 92.525 38.914 42.636 1.00 7.89 185 VAL D N 1
ATOM 10053 C CA . VAL D 1 185 ? 93.099 37.931 43.546 1.00 8.01 185 VAL D CA 1
ATOM 10054 C C . VAL D 1 185 ? 94.541 37.672 43.074 1.00 8.97 185 VAL D C 1
ATOM 10055 O O . VAL D 1 185 ? 94.838 37.751 41.850 1.00 9.31 185 VAL D O 1
ATOM 10059 N N . SER D 1 186 ? 95.461 37.441 44.017 1.00 8.39 186 SER D N 1
ATOM 10060 C CA . SER D 1 186 ? 96.861 37.053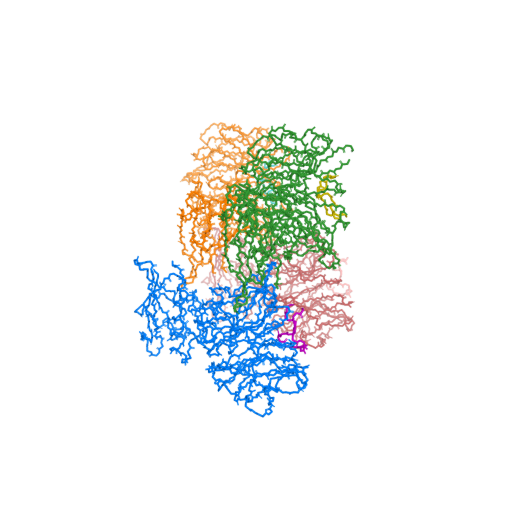 43.674 1.00 8.16 186 SER D CA 1
ATOM 10061 C C . SER D 1 186 ? 97.364 36.090 44.750 1.00 8.54 186 SER D C 1
ATOM 10062 O O . SER D 1 186 ? 96.674 35.890 45.751 1.00 8.79 186 SER D O 1
ATOM 10065 N N . ASP D 1 187 ? 98.523 35.460 44.532 1.00 8.23 187 ASP D N 1
ATOM 10066 C CA . ASP D 1 187 ? 99.186 34.722 45.600 1.00 9.11 187 ASP D CA 1
ATOM 10067 C C . ASP D 1 187 ? 99.508 35.779 46.685 1.00 8.70 187 ASP D C 1
ATOM 10068 O O . ASP D 1 187 ? 99.516 36.989 46.405 1.00 8.95 187 ASP D O 1
ATOM 10073 N N . TYR D 1 188 ? 99.774 35.336 47.911 1.00 8.94 188 TYR D N 1
ATOM 10074 C CA . TYR D 1 188 ? 99.999 36.230 49.032 1.00 8.61 188 TYR D CA 1
ATOM 10075 C C . TYR D 1 188 ? 101.159 37.212 48.766 1.00 9.91 188 TYR D C 1
ATOM 10076 O O . TYR D 1 188 ? 101.192 38.313 49.322 1.00 10.61 188 TYR D O 1
ATOM 10085 N N . ASP D 1 189 ? 102.102 36.812 47.914 1.00 10.30 189 ASP D N 1
ATOM 10086 C CA . ASP D 1 189 ? 103.296 37.615 47.604 1.00 11.26 189 ASP D CA 1
ATOM 10087 C C . ASP D 1 189 ? 103.170 38.474 46.323 1.00 12.06 189 ASP D C 1
ATOM 10088 O O . ASP D 1 189 ? 104.176 39.012 45.831 1.00 11.57 189 ASP D O 1
ATOM 10093 N N . GLY D 1 190 ? 101.944 38.572 45.798 1.00 11.73 190 GLY D N 1
ATOM 10094 C CA . GLY D 1 190 ? 101.629 39.416 44.641 1.00 13.60 190 GLY D CA 1
ATOM 10095 C C . GLY D 1 190 ? 101.696 38.828 43.228 1.00 14.69 190 GLY D C 1
ATOM 10096 O O . GLY D 1 190 ? 101.258 39.476 42.279 1.00 15.57 190 GLY D O 1
ATOM 10097 N N . TYR D 1 191 ? 102.222 37.611 43.086 1.00 14.94 191 TYR D N 1
ATOM 10098 C CA . TYR D 1 191 ? 102.322 36.941 41.802 1.00 15.47 191 TYR D CA 1
ATOM 10099 C C . TYR D 1 191 ? 101.009 36.233 41.462 1.00 15.08 191 TYR D C 1
ATOM 10100 O O . TYR D 1 191 ? 100.144 36.072 42.327 1.00 13.37 191 TYR D O 1
ATOM 10109 N N . ASN D 1 192 ? 100.849 35.858 40.187 1.00 14.50 192 ASN D N 1
ATOM 10110 C CA . ASN D 1 192 ? 99.676 35.108 39.699 1.00 15.05 192 ASN D CA 1
ATOM 10111 C C . ASN D 1 192 ? 98.349 35.820 39.931 1.00 14.80 192 ASN D C 1
ATOM 10112 O O . ASN D 1 192 ? 97.359 35.222 40.360 1.00 13.96 192 ASN D O 1
ATOM 10117 N N . GLN D 1 193 ? 98.368 37.109 39.641 1.00 14.06 193 GLN D N 1
ATOM 10118 C CA . GLN D 1 193 ? 97.211 37.972 39.769 1.00 15.32 193 GLN D CA 1
ATOM 10119 C C . GLN D 1 193 ? 96.167 37.692 38.687 1.00 14.21 193 GLN D C 1
ATOM 10120 O O . GLN D 1 193 ? 96.519 37.479 37.517 1.00 14.64 193 GLN D O 1
ATOM 10126 N N . PHE D 1 194 ? 94.893 37.693 39.078 1.00 12.92 194 PHE D N 1
ATOM 10127 C CA . PHE D 1 194 ? 93.801 37.546 38.132 1.00 13.38 194 PHE D CA 1
ATOM 10128 C C . PHE D 1 194 ? 92.626 38.454 38.518 1.00 13.17 194 PHE D C 1
ATOM 10129 O O . PHE D 1 194 ? 92.531 38.896 39.665 1.00 13.06 194 PHE D O 1
ATOM 10137 N N . VAL D 1 195 ? 91.740 38.720 37.567 1.00 12.31 195 VAL D N 1
ATOM 10138 C CA . VAL D 1 195 ? 90.614 39.619 37.824 1.00 12.64 195 VAL D CA 1
ATOM 10139 C C . VAL D 1 195 ? 89.354 38.802 38.126 1.00 13.29 195 VAL D C 1
ATOM 10140 O O . VAL D 1 195 ? 89.017 37.885 37.362 1.00 13.19 195 VAL D O 1
ATOM 10144 N N . VAL D 1 196 ? 88.669 39.136 39.226 1.00 12.94 196 VAL D N 1
ATOM 10145 C CA . VAL D 1 196 ? 87.428 38.474 39.620 1.00 13.80 196 VAL D CA 1
ATOM 10146 C C . VAL D 1 196 ? 86.191 39.224 39.105 1.00 13.86 196 VAL D C 1
ATOM 10147 O O . VAL D 1 196 ? 85.172 38.616 38.750 1.00 14.04 196 VAL D O 1
ATOM 10151 N N . HIS D 1 197 ? 86.272 40.545 39.079 1.00 14.14 197 HIS D N 1
ATOM 10152 C CA . HIS D 1 197 ? 85.136 41.346 38.667 1.00 15.19 197 HIS D CA 1
ATOM 10153 C C . HIS D 1 197 ? 85.627 42.707 38.275 1.00 15.56 197 HIS D C 1
ATOM 10154 O O . HIS D 1 197 ? 86.577 43.229 38.880 1.00 15.21 197 HIS D O 1
ATOM 10161 N N . ARG D 1 198 ? 85.011 43.248 37.222 1.00 15.62 198 ARG D N 1
ATOM 10162 C CA . ARG D 1 198 ? 85.261 44.605 36.737 1.00 16.79 198 ARG D CA 1
ATOM 10163 C C . ARG D 1 198 ? 83.970 45.383 36.937 1.00 15.62 198 ARG D C 1
ATOM 10164 O O . ARG D 1 198 ? 82.885 44.913 36.565 1.00 15.34 198 ARG D O 1
ATOM 10172 N N . SER D 1 199 ? 84.078 46.582 37.493 1.00 14.76 199 SER D N 1
ATOM 10173 C CA . SER D 1 199 ? 82.888 47.360 37.835 1.00 13.95 199 SER D CA 1
ATOM 10174 C C . SER D 1 199 ? 82.944 48.816 37.400 1.00 13.54 199 SER D C 1
ATOM 10175 O O . SER D 1 199 ? 83.998 49.437 37.465 1.00 13.27 199 SER D O 1
ATOM 10178 N N . PRO D 1 200 ? 81.812 49.369 36.915 1.00 14.07 200 PRO D N 1
ATOM 10179 C CA . PRO D 1 200 ? 81.802 50.817 36.606 1.00 14.22 200 PRO D CA 1
ATOM 10180 C C . PRO D 1 200 ? 81.799 51.672 37.872 1.00 14.28 200 PRO D C 1
ATOM 10181 O O . PRO D 1 200 ? 82.176 52.854 37.829 1.00 13.50 200 PRO D O 1
ATOM 10185 N N . GLN D 1 201 ? 81.383 51.064 38.987 1.00 13.34 201 GLN D N 1
ATOM 10186 C CA . GLN D 1 201 ? 81.239 51.790 40.236 1.00 13.52 201 GLN D CA 1
ATOM 10187 C C . GLN D 1 201 ? 82.127 51.220 41.368 1.00 13.51 201 GLN D C 1
ATOM 10188 O O . GLN D 1 201 ? 82.630 50.091 41.270 1.00 13.04 201 GLN D O 1
ATOM 10194 N N . PRO D 1 202 ? 82.350 52.008 42.435 1.00 13.54 202 PRO D N 1
ATOM 10195 C CA . PRO D 1 202 ? 83.194 51.505 43.508 1.00 13.48 202 PRO D CA 1
ATOM 10196 C C . PRO D 1 202 ? 82.843 50.129 44.066 1.00 12.55 202 PRO D C 1
ATOM 10197 O O . PRO D 1 202 ? 81.663 49.760 44.176 1.00 13.04 202 PRO D O 1
ATOM 10201 N N . LEU D 1 203 ? 83.898 49.387 44.404 1.00 12.07 203 LEU D N 1
ATOM 10202 C CA . LEU D 1 203 ? 83.812 48.116 45.118 1.00 11.36 203 LEU D CA 1
ATOM 10203 C C . LEU D 1 203 ? 84.542 48.322 46.461 1.00 10.92 203 LEU D C 1
ATOM 10204 O O . LEU D 1 203 ? 85.514 49.077 46.533 1.00 10.84 203 LEU D O 1
ATOM 10209 N N . MET D 1 204 ? 84.101 47.627 47.502 1.00 10.82 204 MET D N 1
ATOM 10210 C CA A MET D 1 204 ? 84.729 47.726 48.816 0.50 11.14 204 MET D CA 1
ATOM 10211 C CA B MET D 1 204 ? 84.721 47.732 48.819 0.50 10.88 204 MET D CA 1
ATOM 10212 C C . MET D 1 204 ? 84.751 46.398 49.562 1.00 11.08 204 MET D C 1
ATOM 10213 O O . MET D 1 204 ? 83.921 45.493 49.298 1.00 10.44 204 MET D O 1
ATOM 10222 N N . SER D 1 205 ? 85.714 46.299 50.483 1.00 10.07 205 SER D N 1
ATOM 10223 C CA . SER D 1 205 ? 85.786 45.225 51.489 1.00 10.05 205 SER D CA 1
ATOM 10224 C C . SER D 1 205 ? 85.544 43.746 51.129 1.00 9.59 205 SER D C 1
ATOM 10225 O O . SER D 1 205 ? 84.658 43.100 51.729 1.00 9.87 205 SER D O 1
ATOM 10228 N N . PRO D 1 206 ? 86.356 43.169 50.216 1.00 8.75 206 PRO D N 1
ATOM 10229 C CA . PRO D 1 206 ? 86.154 41.743 49.954 1.00 8.46 206 PRO D CA 1
ATOM 10230 C C . PRO D 1 206 ? 86.453 40.893 51.190 1.00 8.62 206 PRO D C 1
ATOM 10231 O O . PRO D 1 206 ? 87.270 41.277 52.031 1.00 8.81 206 PRO D O 1
ATOM 10235 N N . ALA D 1 207 ? 85.805 39.741 51.275 1.00 7.65 207 ALA D N 1
ATOM 10236 C CA . ALA D 1 207 ? 85.964 38.835 52.396 1.00 7.82 207 ALA D CA 1
ATOM 10237 C C . ALA D 1 207 ? 85.855 37.409 51.851 1.00 7.79 207 ALA D C 1
ATOM 10238 O O . ALA D 1 207 ? 84.954 37.095 51.061 1.00 8.32 207 ALA D O 1
ATOM 10240 N N . TRP D 1 208 ? 86.782 36.563 52.270 1.00 6.87 208 TRP D N 1
ATOM 10241 C CA . TRP D 1 208 ? 86.883 35.208 51.792 1.00 7.56 208 TRP D CA 1
ATOM 10242 C C . TRP D 1 208 ? 85.955 34.253 52.566 1.00 8.16 208 TRP D C 1
ATOM 10243 O O . TRP D 1 208 ? 85.910 34.320 53.807 1.00 6.90 208 TRP D O 1
ATOM 10254 N N . SER D 1 209 ? 85.236 33.363 51.855 1.00 8.26 209 SER D N 1
ATOM 10255 C CA . SER D 1 209 ? 84.536 32.275 52.550 1.00 8.27 209 SER D CA 1
ATOM 10256 C C . SER D 1 209 ? 85.638 31.341 53.128 1.00 9.90 209 SER D C 1
ATOM 10257 O O . SER D 1 209 ? 86.724 31.237 52.547 1.00 8.82 209 SER D O 1
ATOM 10260 N N . PRO D 1 210 ? 85.378 30.667 54.268 1.00 10.33 210 PRO D N 1
ATOM 10261 C CA . PRO D 1 210 ? 86.472 29.881 54.825 1.00 12.49 210 PRO D CA 1
ATOM 10262 C C . PRO D 1 210 ? 86.980 28.722 53.945 1.00 13.43 210 PRO D C 1
ATOM 10263 O O . PRO D 1 210 ? 88.097 28.250 54.168 1.00 13.73 210 PRO D O 1
ATOM 10267 N N . ASP D 1 211 ? 86.207 28.280 52.946 1.00 14.99 211 ASP D N 1
ATOM 10268 C CA . ASP D 1 211 ? 86.755 27.264 52.026 1.00 15.83 211 ASP D CA 1
ATOM 10269 C C . ASP D 1 211 ? 87.545 27.860 50.859 1.00 15.58 211 ASP D C 1
ATOM 10270 O O . ASP D 1 211 ? 88.043 27.114 50.004 1.00 15.58 211 ASP D O 1
ATOM 10275 N N . GLY D 1 212 ? 87.641 29.190 50.825 1.00 14.18 212 GLY D N 1
ATOM 10276 C CA . GLY D 1 212 ? 88.376 29.913 49.774 1.00 13.84 212 GLY D CA 1
ATOM 10277 C C . GLY D 1 212 ? 87.778 29.899 48.367 1.00 13.61 212 GLY D C 1
ATOM 10278 O O . GLY D 1 212 ? 88.445 30.318 47.421 1.00 14.12 212 GLY D O 1
ATOM 10279 N N . SER D 1 213 ? 86.523 29.466 48.234 1.00 12.95 213 SER D N 1
ATOM 10280 C CA . SER D 1 213 ? 85.860 29.324 46.924 1.00 12.93 213 SER D CA 1
ATOM 10281 C C . SER D 1 213 ? 85.067 30.563 46.490 1.00 12.30 213 SER D C 1
ATOM 10282 O O . SER D 1 213 ? 84.785 30.755 45.282 1.00 11.43 213 SER D O 1
ATOM 10285 N N . LYS D 1 214 ? 84.739 31.417 47.468 1.00 11.61 214 LYS D N 1
ATOM 10286 C CA . LYS D 1 214 ? 83.917 32.608 47.247 1.00 10.77 214 LYS D CA 1
ATOM 10287 C C . LYS D 1 214 ? 84.437 33.880 47.903 1.00 10.38 214 LYS D C 1
ATOM 10288 O O . LYS D 1 214 ? 85.107 33.849 48.949 1.00 10.00 214 LYS D O 1
ATOM 10294 N N . LEU D 1 215 ? 84.095 35.006 47.292 1.00 9.62 215 LEU D N 1
ATOM 10295 C CA . LEU D 1 215 ? 84.369 36.315 47.890 1.00 8.53 215 LEU D CA 1
ATOM 10296 C C . LEU D 1 215 ? 83.066 37.050 48.022 1.00 8.26 215 LEU D C 1
ATOM 10297 O O . LEU D 1 215 ? 82.323 37.152 47.033 1.00 8.15 215 LEU D O 1
ATOM 10302 N N . ALA D 1 216 ? 82.782 37.550 49.228 1.00 7.17 216 ALA D N 1
ATOM 10303 C CA . ALA D 1 216 ? 81.674 38.489 49.427 1.00 7.06 216 ALA D CA 1
ATOM 10304 C C . ALA D 1 216 ? 82.288 39.874 49.332 1.00 7.83 216 ALA D C 1
ATOM 10305 O O . ALA D 1 216 ? 83.463 40.065 49.691 1.00 7.93 216 ALA D O 1
ATOM 10307 N N . TYR D 1 217 ? 81.532 40.841 48.832 1.00 8.21 217 TYR D N 1
ATOM 10308 C CA . TYR D 1 217 ? 82.045 42.204 48.716 1.00 9.60 217 TYR D CA 1
ATOM 10309 C C . TYR D 1 217 ? 80.943 43.221 48.533 1.00 9.34 217 TYR D C 1
ATOM 10310 O O . TYR D 1 217 ? 79.788 42.866 48.292 1.00 9.01 217 TYR D O 1
ATOM 10319 N N . VAL D 1 218 ? 81.311 44.483 48.698 1.00 9.88 218 VAL D N 1
ATOM 10320 C CA . VAL D 1 218 ? 80.371 45.578 48.553 1.00 10.00 218 VAL D CA 1
ATOM 10321 C C . VAL D 1 218 ? 80.509 46.101 47.145 1.00 10.80 218 VAL D C 1
ATOM 10322 O O . VAL D 1 218 ? 81.635 46.331 46.679 1.00 10.03 218 VAL D O 1
ATOM 10326 N N . THR D 1 219 ? 79.366 46.253 46.479 1.00 12.00 219 THR D N 1
ATOM 10327 C CA . THR D 1 219 ? 79.317 46.871 45.154 1.00 13.51 219 THR D CA 1
ATOM 10328 C C . THR D 1 219 ? 78.271 47.992 45.049 1.00 14.00 219 THR D C 1
ATOM 10329 O O . THR D 1 219 ? 77.189 47.898 45.638 1.00 14.16 219 THR D O 1
ATOM 10333 N N . PHE D 1 220 ? 78.638 49.053 44.328 1.00 15.20 220 PHE D N 1
ATOM 10334 C CA . PHE D 1 220 ? 77.758 50.197 44.060 1.00 16.30 220 PHE D CA 1
ATOM 10335 C C . PHE D 1 220 ? 77.251 50.195 42.608 1.00 17.01 220 PHE D C 1
ATOM 10336 O O . PHE D 1 220 ? 76.661 51.169 42.152 1.00 16.15 220 PHE D O 1
ATOM 10344 N N . GLU D 1 221 ? 77.480 49.078 41.916 1.00 18.45 221 GLU D N 1
ATOM 10345 C CA . GLU D 1 221 ? 77.058 48.867 40.522 1.00 20.36 221 GLU D CA 1
ATOM 10346 C C . GLU D 1 221 ? 75.594 49.136 40.190 1.00 20.46 221 GLU D C 1
ATOM 10347 O O . GLU D 1 221 ? 75.284 49.553 39.071 1.00 21.50 221 GLU D O 1
ATOM 10353 N N . SER D 1 222 ? 74.708 48.895 41.146 1.00 20.37 222 SER D N 1
ATOM 10354 C CA . SER D 1 222 ? 73.287 49.115 40.931 1.00 20.50 222 SER D CA 1
ATOM 10355 C C . SER D 1 222 ? 72.910 50.586 41.102 1.00 20.84 222 SER D C 1
ATOM 10356 O O . SER D 1 222 ? 71.784 50.953 40.808 1.00 20.32 222 SER D O 1
ATOM 10359 N N . GLY D 1 223 ? 73.852 51.418 41.556 1.00 20.50 223 GLY D N 1
ATOM 10360 C CA . GLY D 1 223 ? 73.576 52.820 41.855 1.00 21.05 223 GLY D CA 1
ATOM 10361 C C . GLY D 1 223 ? 73.543 53.133 43.347 1.00 21.31 223 GLY D C 1
ATOM 10362 O O . GLY D 1 223 ? 73.480 54.298 43.751 1.00 21.61 223 GLY D O 1
ATOM 10363 N N . ARG D 1 224 ? 73.574 52.080 44.164 1.00 21.36 224 ARG D N 1
ATOM 10364 C CA . ARG D 1 224 ? 73.626 52.172 45.630 1.00 20.93 224 ARG D CA 1
ATOM 10365 C C . ARG D 1 224 ? 74.335 50.892 46.126 1.00 19.45 224 ARG D C 1
ATOM 10366 O O . ARG D 1 224 ? 74.553 49.945 45.352 1.00 19.21 224 ARG D O 1
ATOM 10374 N N . SER D 1 225 ? 74.701 50.856 47.400 1.00 17.96 225 SER D N 1
ATOM 10375 C CA . SER D 1 225 ? 75.440 49.690 47.898 1.00 16.60 225 SER D CA 1
ATOM 10376 C C . SER D 1 225 ? 74.603 48.415 47.919 1.00 15.48 225 SER D C 1
ATOM 10377 O O . SER D 1 225 ? 73.400 48.443 48.172 1.00 15.15 225 SER D O 1
ATOM 10380 N N . ALA D 1 226 ? 75.274 47.305 47.641 1.00 14.20 226 ALA D N 1
ATOM 10381 C CA . ALA D 1 226 ? 74.721 45.993 47.755 1.00 13.12 226 ALA D CA 1
ATOM 10382 C C . ALA D 1 226 ? 75.855 45.090 48.234 1.00 12.51 226 ALA D C 1
ATOM 10383 O O . ALA D 1 226 ? 77.021 45.340 47.923 1.00 12.37 226 ALA D O 1
ATOM 10385 N N . LEU D 1 227 ? 75.497 44.059 48.988 1.00 10.85 227 LEU D N 1
ATOM 10386 C CA . LEU D 1 227 ? 76.432 42.994 49.372 1.00 11.27 227 LEU D CA 1
ATOM 10387 C C . LEU D 1 227 ? 76.187 41.825 48.450 1.00 10.69 227 LEU D C 1
ATOM 10388 O O . LEU D 1 227 ? 75.042 41.395 48.302 1.00 10.92 227 LEU D O 1
ATOM 10393 N N . VAL D 1 228 ? 77.246 41.307 47.830 1.00 10.28 228 VAL D N 1
ATOM 10394 C CA . VAL D 1 228 ? 77.136 40.186 46.907 1.00 9.67 228 VAL D CA 1
ATOM 10395 C C . VAL D 1 228 ? 78.124 39.081 47.254 1.00 10.45 228 VAL D C 1
ATOM 10396 O O . VAL D 1 228 ? 79.119 39.335 47.935 1.00 10.21 228 VAL D O 1
ATOM 10400 N N . ILE D 1 229 ? 77.848 37.851 46.818 1.00 10.41 229 ILE D N 1
ATOM 10401 C CA . ILE D 1 229 ? 78.794 36.740 46.986 1.00 11.22 229 ILE D CA 1
ATOM 10402 C C . ILE D 1 229 ? 79.111 36.181 45.593 1.00 12.10 229 ILE D C 1
ATOM 10403 O O . ILE D 1 229 ? 78.203 35.828 44.828 1.00 11.31 229 ILE D O 1
ATOM 10408 N N . GLN D 1 230 ? 80.390 36.150 45.249 1.00 11.80 230 GLN D N 1
ATOM 10409 C CA . GLN D 1 230 ? 80.812 35.632 43.949 1.00 13.79 230 GLN D CA 1
ATOM 10410 C C . GLN D 1 230 ? 81.680 34.397 44.076 1.00 13.49 230 GLN D C 1
ATOM 10411 O O . GLN D 1 230 ? 82.648 34.354 44.867 1.00 12.82 230 GLN D O 1
ATOM 10417 N N . THR D 1 231 ? 81.322 33.381 43.296 1.00 13.65 231 THR D N 1
ATOM 10418 C CA . THR D 1 231 ? 82.068 32.128 43.257 1.00 14.94 231 THR D CA 1
ATOM 10419 C C . THR D 1 231 ? 83.240 32.294 42.301 1.00 15.70 231 THR D C 1
ATOM 10420 O O . THR D 1 231 ? 83.038 32.606 41.121 1.00 16.66 231 THR D O 1
ATOM 10424 N N . LEU D 1 232 ? 84.459 32.092 42.798 1.00 16.05 232 LEU D N 1
ATOM 10425 C CA . LEU D 1 232 ? 85.670 32.321 41.997 1.00 17.11 232 LEU D CA 1
ATOM 10426 C C . LEU D 1 232 ? 85.826 31.441 40.749 1.00 17.38 232 LEU D C 1
ATOM 10427 O O . LEU D 1 232 ? 86.269 31.935 39.708 1.00 17.13 232 LEU D O 1
ATOM 10432 N N . ALA D 1 233 ? 85.494 30.151 40.858 1.00 17.78 233 ALA D N 1
ATOM 10433 C CA . ALA D 1 233 ? 85.678 29.210 39.728 1.00 18.42 233 ALA D CA 1
ATOM 10434 C C . ALA D 1 233 ? 84.975 29.637 38.414 1.00 18.97 233 ALA D C 1
ATOM 10435 O O . ALA D 1 233 ? 85.603 29.633 37.326 1.00 19.50 233 ALA D O 1
ATOM 10437 N N . ASN D 1 234 ? 83.699 30.013 38.510 1.00 18.92 234 ASN D N 1
ATOM 10438 C CA . ASN D 1 234 ? 82.929 30.450 37.331 1.00 19.41 234 ASN D CA 1
ATOM 10439 C C . ASN D 1 234 ? 82.396 31.880 37.363 1.00 19.13 234 ASN D C 1
ATOM 10440 O O . ASN D 1 234 ? 81.709 32.319 36.422 1.00 19.00 234 ASN D O 1
ATOM 10445 N N . GLY D 1 235 ? 82.695 32.607 38.441 1.00 18.72 235 GLY D N 1
ATOM 10446 C CA . GLY D 1 235 ? 82.290 33.997 38.544 1.00 17.83 235 GLY D CA 1
ATOM 10447 C C . GLY D 1 235 ? 80.810 34.204 38.785 1.00 18.12 235 GLY D C 1
ATOM 10448 O O . GLY D 1 235 ? 80.322 35.336 38.666 1.00 18.53 235 GLY D O 1
ATOM 10449 N N . ALA D 1 236 ? 80.099 33.126 39.129 1.00 18.56 236 ALA D N 1
ATOM 10450 C CA . ALA D 1 236 ? 78.659 33.195 39.465 1.00 19.18 236 ALA D CA 1
ATOM 10451 C C . ALA D 1 236 ? 78.431 34.174 40.613 1.00 19.62 236 ALA D C 1
ATOM 10452 O O . ALA D 1 236 ? 79.118 34.104 41.629 1.00 20.07 236 ALA D O 1
ATOM 10454 N N . VAL D 1 237 ? 77.474 35.082 40.446 1.00 20.04 237 VAL D N 1
ATOM 10455 C CA . VAL D 1 237 ? 77.217 36.126 41.432 1.00 21.09 237 VAL D CA 1
ATOM 10456 C C . VAL D 1 237 ? 75.791 36.104 41.999 1.00 20.98 237 VAL D C 1
ATOM 10457 O O . VAL D 1 237 ? 74.811 35.948 41.257 1.00 20.32 237 VAL D O 1
ATOM 10461 N N . ARG D 1 238 ? 75.681 36.247 43.315 1.00 20.73 238 ARG D N 1
ATOM 10462 C CA . ARG D 1 238 ? 74.371 36.349 43.929 1.00 21.61 238 ARG D CA 1
ATOM 10463 C C . ARG D 1 238 ? 74.344 37.525 44.913 1.00 20.78 238 ARG D C 1
ATOM 10464 O O . ARG D 1 238 ? 75.317 37.763 45.631 1.00 20.01 238 ARG D O 1
ATOM 10472 N N . GLN D 1 239 ? 73.251 38.280 44.917 1.00 20.55 239 GLN D N 1
ATOM 10473 C CA . GLN D 1 239 ? 73.116 39.421 45.820 1.00 20.63 239 GLN D CA 1
ATOM 10474 C C . GLN D 1 239 ? 72.567 38.915 47.152 1.00 20.56 239 GLN D C 1
ATOM 10475 O O . GLN D 1 239 ? 71.671 38.075 47.179 1.00 20.39 239 GLN D O 1
ATOM 10481 N N . VAL D 1 240 ? 73.100 39.396 48.270 1.00 19.74 240 VAL D N 1
ATOM 10482 C CA . VAL D 1 240 ? 72.579 38.885 49.530 1.00 19.67 240 VAL D CA 1
ATOM 10483 C C . VAL D 1 240 ? 71.907 39.929 50.405 1.00 19.54 240 VAL D C 1
ATOM 10484 O O . VAL D 1 240 ? 71.105 39.587 51.276 1.00 19.26 240 VAL D O 1
ATOM 10488 N N . ALA D 1 241 ? 72.256 41.196 50.177 1.00 19.22 241 ALA D N 1
ATOM 10489 C CA . ALA D 1 241 ? 71.633 42.316 50.881 1.00 19.02 241 ALA D CA 1
ATOM 10490 C C . ALA D 1 241 ? 71.765 43.600 50.091 1.00 18.97 241 ALA D C 1
ATOM 10491 O O . ALA D 1 241 ? 72.854 43.939 49.639 1.00 19.10 241 ALA D O 1
ATOM 10493 N N . SER D 1 242 ? 70.653 44.301 49.898 1.00 18.73 242 SER D N 1
ATOM 10494 C CA . SER D 1 242 ? 70.690 45.629 49.316 1.00 19.30 242 SER D CA 1
ATOM 10495 C C . SER D 1 242 ? 69.555 46.433 49.933 1.00 20.26 242 SER D C 1
ATOM 10496 O O . SER D 1 242 ? 68.658 46.906 49.231 1.00 19.78 242 SER D O 1
ATOM 10499 N N . PHE D 1 243 ? 69.605 46.549 51.259 1.00 20.45 243 PHE D N 1
ATOM 10500 C CA . PHE D 1 243 ? 68.621 47.284 52.019 1.00 20.82 243 PHE D CA 1
ATOM 10501 C C . PHE D 1 243 ? 68.864 48.767 51.796 1.00 20.80 243 PHE D C 1
ATOM 10502 O O . PHE D 1 243 ? 69.917 49.157 51.252 1.00 19.91 243 PHE D O 1
ATOM 10510 N N . PRO D 1 244 ? 67.877 49.602 52.168 1.00 20.74 244 PRO D N 1
ATOM 10511 C CA . PRO D 1 244 ? 68.025 51.039 52.044 1.00 20.55 244 PRO D CA 1
ATOM 10512 C C . PRO D 1 244 ? 69.227 51.512 52.853 1.00 19.76 244 PRO D C 1
ATOM 10513 O O . PRO D 1 244 ? 69.493 50.982 53.935 1.00 20.67 244 PRO D O 1
ATOM 10517 N N . ARG D 1 245 ? 69.936 52.492 52.301 1.00 19.43 245 ARG D N 1
ATOM 10518 C CA A ARG D 1 245 ? 71.149 53.063 52.903 0.50 19.13 245 ARG D CA 1
ATOM 10519 C CA B ARG D 1 245 ? 71.138 53.062 52.909 0.50 19.06 245 ARG D CA 1
ATOM 10520 C C . ARG D 1 245 ? 72.355 52.117 52.750 1.00 18.37 245 ARG D C 1
ATOM 10521 O O . ARG D 1 245 ? 72.432 51.376 51.774 1.00 18.33 245 ARG D O 1
ATOM 10536 N N . HIS D 1 246 ? 73.289 52.113 53.703 1.00 17.00 246 HIS D N 1
ATOM 10537 C CA . HIS D 1 246 ? 74.523 51.300 53.524 1.00 15.75 246 HIS D CA 1
ATOM 10538 C C . HIS D 1 246 ? 74.460 49.807 53.858 1.00 15.40 246 HIS D C 1
ATOM 10539 O O . HIS D 1 246 ? 73.864 49.403 54.852 1.00 16.11 246 HIS D O 1
ATOM 10546 N N . ASN D 1 247 ? 75.067 49.003 52.984 1.00 14.33 247 ASN D N 1
ATOM 10547 C CA . ASN D 1 247 ? 75.235 47.569 53.175 1.00 14.10 247 ASN D CA 1
ATOM 10548 C C . ASN D 1 247 ? 76.746 47.380 53.032 1.00 14.27 247 ASN D C 1
ATOM 10549 O O . ASN D 1 247 ? 77.294 47.628 51.946 1.00 14.33 247 ASN D O 1
ATOM 10554 N N . GLY D 1 248 ? 77.431 46.978 54.102 1.00 13.39 248 GLY D N 1
ATOM 10555 C CA . GLY D 1 248 ? 78.878 46.892 54.029 1.00 11.36 248 GLY D CA 1
ATOM 10556 C C . GLY D 1 248 ? 79.617 45.91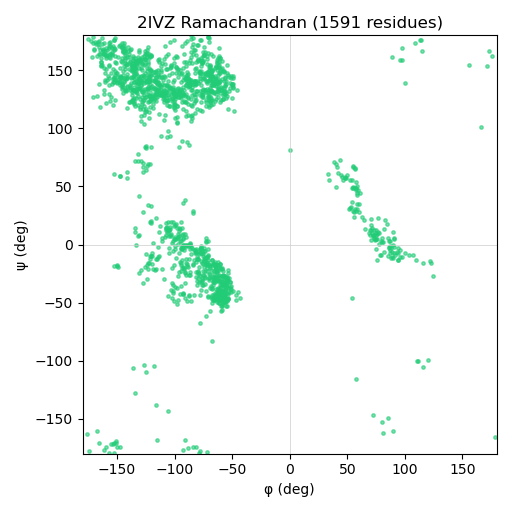5 54.906 1.00 11.08 248 GLY D C 1
ATOM 10557 O O . GLY D 1 248 ? 79.013 45.111 55.645 1.00 10.76 248 GLY D O 1
ATOM 10558 N N . ALA D 1 249 ? 80.943 45.949 54.741 1.00 10.17 249 ALA D N 1
ATOM 10559 C CA . ALA D 1 249 ? 81.899 45.237 55.601 1.00 9.00 249 ALA D CA 1
ATOM 10560 C C . ALA D 1 249 ? 81.609 43.778 55.893 1.00 8.54 249 ALA D C 1
ATOM 10561 O O . ALA D 1 249 ? 81.564 43.396 57.062 1.00 9.03 249 ALA D O 1
ATOM 10563 N N . PRO D 1 250 ? 81.492 42.940 54.850 1.00 8.37 250 PRO D N 1
ATOM 10564 C CA . PRO D 1 250 ? 81.187 41.540 55.090 1.00 8.13 250 PRO D CA 1
ATOM 10565 C C . PRO D 1 250 ? 82.330 40.733 55.739 1.00 8.12 250 PRO D C 1
ATOM 10566 O O . PRO D 1 250 ? 83.537 41.078 55.600 1.00 8.38 250 PRO D O 1
ATOM 10570 N N . ALA D 1 251 ? 81.944 39.687 56.461 1.00 7.61 251 ALA D N 1
ATOM 10571 C CA . ALA D 1 251 ? 82.884 38.753 57.094 1.00 7.52 251 ALA D CA 1
ATOM 10572 C C . ALA D 1 251 ? 82.224 37.392 57.266 1.00 7.61 251 ALA D C 1
ATOM 10573 O O . ALA D 1 251 ? 81.180 37.297 57.910 1.00 7.99 251 ALA D O 1
ATOM 10575 N N . PHE D 1 252 ? 82.801 36.348 56.656 1.00 8.61 252 PHE D N 1
ATOM 10576 C CA . PHE D 1 252 ? 82.288 34.976 56.824 1.00 9.28 252 PHE D CA 1
ATOM 10577 C C . PHE D 1 252 ? 82.754 34.368 58.159 1.00 9.12 252 PHE D C 1
ATOM 10578 O O . PHE D 1 252 ? 83.924 34.530 58.540 1.00 7.87 252 PHE D O 1
ATOM 10586 N N . SER D 1 253 ? 81.866 33.647 58.869 1.00 9.02 253 SER D N 1
ATOM 10587 C CA . SER D 1 253 ? 82.263 32.967 60.109 1.00 9.94 253 SER D CA 1
ATOM 10588 C C . SER D 1 253 ? 83.210 31.800 59.760 1.00 10.50 253 SER D C 1
ATOM 10589 O O . SER D 1 253 ? 83.098 31.200 58.674 1.00 10.92 253 SER D O 1
ATOM 10592 N N . PRO D 1 254 ? 84.168 31.487 60.648 1.00 11.12 254 PRO D N 1
ATOM 10593 C CA . PRO D 1 254 ? 85.093 30.396 60.351 1.00 11.68 254 PRO D CA 1
ATOM 10594 C C . PRO D 1 254 ? 84.457 29.033 60.042 1.00 12.13 254 PRO D C 1
ATOM 10595 O O . PRO D 1 254 ? 85.055 28.234 59.311 1.00 12.09 254 PRO D O 1
ATOM 10599 N N . ASP D 1 255 ? 83.266 28.770 60.564 1.00 12.74 255 ASP D N 1
ATOM 10600 C CA . ASP D 1 255 ? 82.641 27.452 60.384 1.00 14.58 255 ASP D CA 1
ATOM 10601 C C . ASP D 1 255 ? 81.816 27.349 59.101 1.00 15.37 255 ASP D C 1
ATOM 10602 O O . ASP D 1 255 ? 81.220 26.296 58.823 1.00 16.26 255 ASP D O 1
ATOM 10607 N N . GLY D 1 256 ? 81.764 28.443 58.338 1.00 15.06 256 GLY D N 1
ATOM 10608 C CA . GLY D 1 256 ? 81.055 28.468 57.059 1.00 15.57 256 GLY D CA 1
ATOM 10609 C C . GLY D 1 256 ? 79.545 28.658 57.120 1.00 15.90 256 GLY D C 1
ATOM 10610 O O . GLY D 1 256 ? 78.881 28.703 56.088 1.00 15.60 256 GLY D O 1
ATOM 10611 N N . SER D 1 257 ? 78.997 28.821 58.317 1.00 15.91 257 SER D N 1
ATOM 10612 C CA . SER D 1 257 ? 77.552 28.872 58.456 1.00 16.15 257 SER D CA 1
ATOM 10613 C C . SER D 1 257 ? 76.957 30.271 58.359 1.00 16.06 257 SER D C 1
ATOM 10614 O O . SER D 1 257 ? 75.783 30.425 57.994 1.00 16.03 257 SER D O 1
ATOM 10617 N N . LYS D 1 258 ? 77.774 31.289 58.640 1.00 15.75 258 LYS D N 1
ATOM 10618 C CA . LYS D 1 258 ? 77.275 32.651 58.761 1.00 16.03 258 LYS D CA 1
ATOM 10619 C C . LYS D 1 258 ? 78.085 33.714 58.033 1.00 15.02 258 LYS D C 1
ATOM 10620 O O . LYS D 1 258 ? 79.281 33.526 57.728 1.00 14.34 258 LYS D O 1
ATOM 10626 N N . LEU D 1 259 ? 77.404 34.817 57.744 1.00 13.59 259 LEU D N 1
ATOM 10627 C CA . LEU D 1 259 ? 78.021 36.010 57.181 1.00 13.34 259 LEU D CA 1
ATOM 10628 C C . LEU D 1 259 ? 77.618 37.197 58.026 1.00 12.56 259 LEU D C 1
ATOM 10629 O O . LEU D 1 259 ? 76.423 37.471 58.201 1.00 13.42 259 LEU D O 1
ATOM 10634 N N . ALA D 1 260 ? 78.598 37.889 58.589 1.00 11.90 260 ALA D N 1
ATOM 10635 C CA . ALA D 1 260 ? 78.314 39.109 59.349 1.00 10.83 260 ALA D CA 1
ATOM 10636 C C . ALA D 1 260 ? 78.571 40.295 58.431 1.00 10.50 260 ALA D C 1
ATOM 10637 O O . ALA D 1 260 ? 79.404 40.212 57.522 1.00 9.76 260 ALA D O 1
ATOM 10639 N N . PHE D 1 261 ? 77.883 41.401 58.696 1.00 10.15 261 PHE D N 1
ATOM 10640 C CA . PHE D 1 261 ? 77.997 42.612 57.901 1.00 10.52 261 PHE D CA 1
ATOM 10641 C C . PHE D 1 261 ? 77.348 43.769 58.644 1.00 10.84 261 PHE D C 1
ATOM 10642 O O . PHE D 1 261 ? 76.742 43.574 59.686 1.00 12.14 261 PHE D O 1
ATOM 10650 N N . ALA D 1 262 ? 77.479 44.964 58.092 1.00 11.20 262 ALA D N 1
ATOM 10651 C CA . ALA D 1 262 ? 76.882 46.155 58.643 1.00 11.76 262 ALA D CA 1
ATOM 10652 C C . ALA D 1 262 ? 75.819 46.693 57.701 1.00 12.64 262 ALA D C 1
ATOM 10653 O O . ALA D 1 262 ? 75.976 46.669 56.473 1.00 13.40 262 ALA D O 1
ATOM 10655 N N . LEU D 1 263 ? 74.723 47.152 58.288 1.00 13.83 263 LEU D N 1
ATOM 10656 C CA . LEU D 1 263 ? 73.644 47.840 57.557 1.00 14.53 263 LEU D CA 1
ATOM 10657 C C . LEU D 1 263 ? 73.379 49.140 58.307 1.00 15.07 263 LEU D C 1
ATOM 10658 O O . LEU D 1 263 ? 73.426 49.144 59.543 1.00 14.45 263 LEU D O 1
ATOM 10663 N N . SER D 1 264 ? 73.146 50.239 57.582 1.00 16.16 264 SER D N 1
ATOM 10664 C CA . SER D 1 264 ? 72.780 51.495 58.246 1.00 17.63 264 SER D CA 1
ATOM 10665 C C . SER D 1 264 ? 71.294 51.880 58.045 1.00 18.95 264 SER D C 1
ATOM 10666 O O . SER D 1 264 ? 70.908 53.027 58.265 1.00 19.46 264 SER D O 1
ATOM 10669 N N . LYS D 1 265 ? 70.464 50.912 57.665 1.00 20.46 265 LYS D N 1
ATOM 10670 C CA . LYS D 1 265 ? 69.030 51.156 57.412 1.00 22.14 265 LYS D CA 1
ATOM 10671 C C . LYS D 1 265 ? 68.272 51.801 58.583 1.00 23.34 265 LYS D C 1
ATOM 10672 O O . LYS D 1 265 ? 67.390 52.654 58.368 1.00 23.87 265 LYS D O 1
ATOM 10678 N N . THR D 1 266 ? 68.655 51.442 59.808 1.00 23.46 266 THR D N 1
ATOM 10679 C CA . THR D 1 266 ? 68.013 51.973 61.024 1.00 23.72 266 THR D CA 1
ATOM 10680 C C . THR D 1 266 ? 68.382 53.427 61.371 1.00 23.59 266 THR D C 1
ATOM 10681 O O . THR D 1 266 ? 67.813 54.007 62.301 1.00 24.58 266 THR D O 1
ATOM 10685 N N . GLY D 1 267 ? 69.307 54.020 60.624 1.00 22.87 267 GLY D N 1
ATOM 10686 C CA . GLY D 1 267 ? 69.736 55.388 60.892 1.00 22.04 267 GLY D CA 1
ATOM 10687 C C . GLY D 1 267 ? 71.196 55.487 61.303 1.00 21.16 267 GLY D C 1
ATOM 10688 O O . GLY D 1 267 ? 71.778 56.572 61.311 1.00 20.91 267 GLY D O 1
ATOM 10689 N N . SER D 1 268 ? 71.783 54.350 61.679 1.00 20.32 268 SER D N 1
ATOM 10690 C CA . SER D 1 268 ? 73.215 54.293 61.993 1.00 18.37 268 SER D CA 1
ATOM 10691 C C . SER D 1 268 ? 73.683 52.896 61.629 1.00 16.88 268 SER D C 1
ATOM 10692 O O . SER D 1 268 ? 72.866 51.991 61.462 1.00 16.81 268 SER D O 1
ATOM 10695 N N . LEU D 1 269 ? 74.992 52.739 61.464 1.00 15.20 269 LEU D N 1
ATOM 10696 C CA . LEU D 1 269 ? 75.578 51.450 61.133 1.00 13.75 269 LEU D CA 1
ATOM 10697 C C . LEU D 1 269 ? 75.438 50.463 62.284 1.00 13.35 269 LEU D C 1
ATOM 10698 O O . LEU D 1 269 ? 75.833 50.752 63.403 1.00 13.40 269 LEU D O 1
ATOM 10703 N N . ASN D 1 270 ? 74.841 49.312 62.005 1.00 13.22 270 ASN D N 1
ATOM 10704 C CA . ASN D 1 270 ? 74.762 48.245 62.998 1.00 13.95 270 ASN D CA 1
ATOM 10705 C C . ASN D 1 270 ? 75.112 46.907 62.404 1.00 12.92 270 ASN D C 1
ATOM 10706 O O . ASN D 1 270 ? 75.058 46.757 61.184 1.00 12.96 270 ASN D O 1
ATOM 10711 N N . LEU D 1 271 ? 75.464 45.950 63.272 1.00 12.26 271 LEU D N 1
ATOM 10712 C CA . LEU D 1 271 ? 75.851 44.619 62.856 1.00 12.49 271 LEU D CA 1
ATOM 10713 C C . LEU D 1 271 ? 74.675 43.647 62.757 1.00 13.21 271 LEU D C 1
ATOM 10714 O O . LEU D 1 271 ? 73.778 43.644 63.621 1.00 13.33 271 LEU D O 1
ATOM 10719 N N . TYR D 1 272 ? 74.707 42.837 61.696 1.00 13.58 272 TYR D N 1
ATOM 10720 C CA . TYR D 1 272 ? 73.728 41.808 61.420 1.00 14.84 272 TYR D CA 1
ATOM 10721 C C . TYR D 1 272 ? 74.445 40.545 61.029 1.00 15.32 272 TYR D C 1
ATOM 10722 O O . TYR D 1 272 ? 75.595 40.567 60.595 1.00 15.89 272 TYR D O 1
ATOM 10731 N N . VAL D 1 273 ? 73.776 39.427 61.213 1.00 15.73 273 VAL D N 1
ATOM 10732 C CA . VAL D 1 273 ? 74.350 38.155 60.846 1.00 16.73 273 VAL D CA 1
ATOM 10733 C C . VAL D 1 273 ? 73.318 37.447 60.007 1.00 16.84 273 VAL D C 1
ATOM 10734 O O . VAL D 1 273 ? 72.114 37.510 60.305 1.00 16.55 273 VAL D O 1
ATOM 10738 N N . MET D 1 274 ? 73.783 36.827 58.930 1.00 17.55 274 MET D N 1
ATOM 10739 C CA . MET D 1 274 ? 72.915 36.046 58.060 1.00 18.71 274 MET D CA 1
ATOM 10740 C C . MET D 1 274 ? 73.271 34.574 58.167 1.00 19.23 274 MET D C 1
ATOM 10741 O O . MET D 1 274 ? 74.450 34.195 58.086 1.00 17.94 274 MET D O 1
ATOM 10746 N N . ASP D 1 275 ? 72.257 33.736 58.364 1.00 20.19 275 ASP D N 1
ATOM 10747 C CA . ASP D 1 275 ? 72.462 32.293 58.334 1.00 21.64 275 ASP D CA 1
ATOM 10748 C C . ASP D 1 275 ? 72.552 31.941 56.848 1.00 21.59 275 ASP D C 1
ATOM 10749 O O . ASP D 1 275 ? 71.570 32.105 56.136 1.00 21.76 275 ASP D O 1
ATOM 10754 N N . LEU D 1 276 ? 73.701 31.451 56.372 1.00 21.25 276 LEU D N 1
ATOM 10755 C CA . LEU D 1 276 ? 73.885 31.217 54.913 1.00 21.99 276 LEU D CA 1
ATOM 10756 C C . LEU D 1 276 ? 72.941 30.194 54.279 1.00 23.13 276 LEU D C 1
ATOM 10757 O O . LEU D 1 276 ? 72.484 30.360 53.135 1.00 23.12 276 LEU D O 1
ATOM 10762 N N . ALA D 1 277 ? 72.661 29.138 55.029 1.00 24.39 277 ALA D N 1
ATOM 10763 C CA . ALA D 1 277 ? 71.751 28.090 54.579 1.00 25.42 277 ALA D CA 1
ATOM 10764 C C . ALA D 1 277 ? 70.353 28.654 54.292 1.00 25.89 277 ALA D C 1
ATOM 10765 O O . ALA D 1 277 ? 69.873 28.562 53.156 1.00 26.95 277 ALA D O 1
ATOM 10767 N N . SER D 1 278 ? 69.747 29.296 55.297 1.00 26.37 278 SER D N 1
ATOM 10768 C CA . SER D 1 278 ? 68.356 29.806 55.215 1.00 26.07 278 SER D CA 1
ATOM 10769 C C . SER D 1 278 ? 68.185 31.191 54.623 1.00 25.40 278 SER D C 1
ATOM 10770 O O . SER D 1 278 ? 67.117 31.517 54.095 1.00 25.33 278 SER D O 1
ATOM 10773 N N . GLY D 1 279 ? 69.223 32.014 54.737 1.00 24.60 279 GLY D N 1
ATOM 10774 C CA . GLY D 1 279 ? 69.168 33.403 54.287 1.00 23.31 279 GLY D CA 1
ATOM 10775 C C . GLY D 1 279 ? 68.595 34.304 55.378 1.00 22.78 279 GLY D C 1
ATOM 10776 O O . GLY D 1 279 ? 68.411 35.502 55.168 1.00 22.41 279 GLY D O 1
ATOM 10777 N N . GLN D 1 280 ? 68.298 33.729 56.543 1.00 22.29 280 GLN D N 1
ATOM 10778 C CA . GLN D 1 280 ? 67.752 34.507 57.662 1.00 22.51 280 GLN D CA 1
ATOM 10779 C C . GLN D 1 280 ? 68.744 35.496 58.266 1.00 21.49 280 GLN D C 1
ATOM 10780 O O . GLN D 1 280 ? 69.868 35.140 58.596 1.00 20.30 280 GLN D O 1
ATOM 10786 N N . ILE D 1 281 ? 68.278 36.718 58.465 1.00 21.55 281 ILE D N 1
ATOM 10787 C CA . ILE D 1 281 ? 69.090 37.773 59.041 1.00 21.67 281 ILE D CA 1
ATOM 10788 C C . ILE D 1 281 ? 68.634 38.100 60.465 1.00 22.17 281 ILE D C 1
ATOM 10789 O O . ILE D 1 281 ? 67.428 38.220 60.729 1.00 22.55 281 ILE D O 1
ATOM 10794 N N . ARG D 1 282 ? 69.593 38.202 61.385 1.00 22.28 282 ARG D N 1
ATOM 10795 C CA . ARG D 1 282 ? 69.333 38.615 62.774 1.00 22.10 282 ARG D CA 1
ATOM 10796 C C . ARG D 1 282 ? 70.176 39.846 63.122 1.00 21.63 282 ARG D C 1
ATOM 10797 O O . ARG D 1 282 ? 71.361 39.876 62.800 1.00 20.84 282 ARG D O 1
ATOM 10805 N N . GLN D 1 283 ? 69.579 40.838 63.786 1.00 21.05 283 GLN D N 1
ATOM 10806 C CA . GLN D 1 283 ? 70.306 42.042 64.212 1.00 21.53 283 GLN D CA 1
ATOM 10807 C C . GLN D 1 283 ? 71.146 41.734 65.470 1.00 20.96 283 GLN D C 1
ATOM 10808 O O . GLN D 1 283 ? 70.651 41.151 66.423 1.00 20.34 283 GLN D O 1
ATOM 10814 N N . VAL D 1 284 ? 72.418 42.128 65.463 1.00 20.76 284 VAL D N 1
ATOM 10815 C CA . VAL D 1 284 ? 73.328 41.840 66.582 1.00 20.35 284 VAL D CA 1
ATOM 10816 C C . VAL D 1 284 ? 73.541 43.034 67.517 1.00 21.31 284 VAL D C 1
ATOM 10817 O O . VAL D 1 284 ? 73.609 42.869 68.738 1.00 21.44 284 VAL D O 1
ATOM 10821 N N . THR D 1 285 ? 73.687 44.228 66.940 1.00 22.27 285 THR D N 1
ATOM 10822 C CA . THR D 1 285 ? 73.818 45.464 67.716 1.00 22.26 285 THR D CA 1
ATOM 10823 C C . THR D 1 285 ? 72.668 46.369 67.317 1.00 23.99 285 THR D C 1
ATOM 10824 O O . THR D 1 285 ? 72.182 46.287 66.178 1.00 23.51 285 THR D O 1
ATOM 10828 N N . ASP D 1 286 ? 72.226 47.217 68.242 1.00 25.61 286 ASP D N 1
ATOM 10829 C CA . ASP D 1 286 ? 71.076 48.087 67.982 1.00 28.09 286 ASP D CA 1
ATOM 10830 C C . ASP D 1 286 ? 71.287 49.538 68.421 1.00 28.54 286 ASP D C 1
ATOM 10831 O O . ASP D 1 286 ? 70.335 50.328 68.497 1.00 29.25 286 ASP D O 1
ATOM 10836 N N . GLY D 1 287 ? 72.539 49.889 68.693 1.00 28.60 287 GLY D N 1
ATOM 10837 C CA . GLY D 1 287 ? 72.872 51.219 69.161 1.00 28.40 287 GLY D CA 1
ATOM 10838 C C . GLY D 1 287 ? 72.528 52.356 68.215 1.00 28.14 287 GLY D C 1
ATOM 10839 O O . GLY D 1 287 ? 72.180 52.155 67.047 1.00 28.81 287 GLY D O 1
ATOM 10840 N N . ARG D 1 288 ? 72.630 53.558 68.756 1.00 27.24 288 ARG D N 1
ATOM 10841 C CA . ARG D 1 288 ? 72.443 54.795 68.033 1.00 27.22 288 ARG D CA 1
ATOM 10842 C C . ARG D 1 288 ? 73.820 55.160 67.436 1.00 24.62 288 ARG D C 1
ATOM 10843 O O . ARG D 1 288 ? 73.945 56.042 66.590 1.00 23.95 288 ARG D O 1
ATOM 10851 N N . SER D 1 289 ? 74.857 54.464 67.902 1.00 22.19 289 SER D N 1
ATOM 10852 C CA . SER D 1 289 ? 76.216 54.660 67.401 1.00 19.62 289 SER D CA 1
ATOM 10853 C C . SER D 1 289 ? 76.386 53.945 66.051 1.00 17.66 289 SER D C 1
ATOM 10854 O O . SER D 1 289 ? 75.462 53.302 65.564 1.00 17.07 289 SER D O 1
ATOM 10857 N N . ASN D 1 290 ? 77.555 54.113 65.448 1.00 15.87 290 ASN D N 1
ATOM 10858 C CA . ASN D 1 290 ? 77.930 53.414 64.230 1.00 15.13 290 ASN D CA 1
ATOM 10859 C C . ASN D 1 290 ? 78.821 52.267 64.648 1.00 13.96 290 ASN D C 1
ATOM 10860 O O . ASN D 1 290 ? 79.754 52.448 65.434 1.00 13.54 290 ASN D O 1
ATOM 10865 N N . ASN D 1 291 ? 78.497 51.097 64.125 1.00 12.45 291 ASN D N 1
ATOM 10866 C CA . ASN D 1 291 ? 79.184 49.859 64.437 1.00 12.29 291 ASN D CA 1
ATOM 10867 C C . ASN D 1 291 ? 79.435 49.157 63.111 1.00 11.12 291 ASN D C 1
ATOM 10868 O O . ASN D 1 291 ? 78.494 48.866 62.376 1.00 10.82 291 ASN D O 1
ATOM 10873 N N . THR D 1 292 ? 80.702 48.928 62.768 1.00 10.43 292 THR D N 1
ATOM 10874 C CA . THR D 1 292 ? 80.998 48.292 61.473 1.00 9.41 292 THR D CA 1
ATOM 10875 C C . THR D 1 292 ? 82.315 47.525 61.541 1.00 9.49 292 THR D C 1
ATOM 10876 O O . THR D 1 292 ? 82.852 47.347 62.635 1.00 9.05 292 THR D O 1
ATOM 10880 N N . GLU D 1 293 ? 82.807 47.056 60.386 1.00 8.75 293 GLU D N 1
ATOM 10881 C CA . GLU D 1 293 ? 84.101 46.315 60.301 1.00 9.05 293 GLU D CA 1
ATOM 10882 C C . GLU D 1 293 ? 84.129 45.072 61.207 1.00 8.13 293 GLU D C 1
ATOM 10883 O O . GLU D 1 293 ? 85.087 44.860 61.965 1.00 8.66 293 GLU D O 1
ATOM 10889 N N . PRO D 1 294 ? 83.075 44.235 61.129 1.00 7.56 294 PRO D N 1
ATOM 10890 C CA . PRO D 1 294 ? 83.101 43.044 61.986 1.00 7.88 294 PRO D CA 1
ATOM 10891 C C . PRO D 1 294 ? 84.176 42.031 61.548 1.00 7.30 294 PRO D C 1
ATOM 10892 O O . PRO D 1 294 ? 84.573 41.979 60.381 1.00 5.69 294 PRO D O 1
ATOM 10896 N N . THR D 1 295 ? 84.694 41.299 62.514 1.00 7.87 295 THR D N 1
ATOM 10897 C CA . THR D 1 295 ? 85.640 40.232 62.227 1.00 9.13 295 THR D CA 1
ATOM 10898 C C . THR D 1 295 ? 85.334 39.134 63.236 1.00 9.37 295 THR D C 1
ATOM 10899 O O . THR D 1 295 ? 84.994 39.436 64.399 1.00 9.94 295 THR D O 1
ATOM 10903 N N . TRP D 1 296 ? 85.445 37.882 62.814 1.00 9.42 296 TRP D N 1
ATOM 10904 C CA . TRP D 1 296 ? 85.110 36.774 63.714 1.00 9.77 296 TRP D CA 1
ATOM 10905 C C . TRP D 1 296 ? 86.211 36.240 64.605 1.00 9.92 296 TRP D C 1
ATOM 10906 O O . TRP D 1 296 ? 87.406 36.144 64.213 1.00 9.14 296 TRP D O 1
ATOM 10917 N N . PHE D 1 297 ? 85.786 35.882 65.819 1.00 10.02 297 PHE D N 1
ATOM 10918 C CA . PHE D 1 297 ? 86.603 35.073 66.709 1.00 10.81 297 PHE D CA 1
ATOM 10919 C C . PHE D 1 297 ? 86.532 33.628 66.191 1.00 11.58 297 PHE D C 1
ATOM 10920 O O . PHE D 1 297 ? 85.571 33.262 65.493 1.00 11.95 297 PHE D O 1
ATOM 10928 N N . PRO D 1 298 ? 87.549 32.805 66.517 1.00 13.16 298 PRO D N 1
ATOM 10929 C CA . PRO D 1 298 ? 87.586 31.415 66.045 1.00 14.12 298 PRO D CA 1
ATOM 10930 C C . PRO D 1 298 ? 86.339 30.562 66.350 1.00 14.47 298 PRO D C 1
ATOM 10931 O O . PRO D 1 298 ? 86.111 29.572 65.656 1.00 14.46 298 PRO D O 1
ATOM 10935 N N . ASP D 1 299 ? 85.541 30.935 67.353 1.00 15.63 299 ASP D N 1
ATOM 10936 C CA . ASP D 1 299 ? 84.335 30.156 67.743 1.00 16.38 299 ASP D CA 1
ATOM 10937 C C . ASP D 1 299 ? 83.071 30.307 66.872 1.00 16.26 299 ASP D C 1
ATOM 10938 O O . ASP D 1 299 ? 82.064 29.612 67.105 1.00 16.62 299 ASP D O 1
ATOM 10943 N N . SER D 1 300 ? 83.113 31.193 65.874 1.00 14.86 300 SER D N 1
ATOM 10944 C CA . SER D 1 300 ? 81.941 31.501 65.031 1.00 14.54 300 SER D CA 1
ATOM 10945 C C . SER D 1 300 ? 80.718 31.964 65.840 1.00 14.41 300 SER D C 1
ATOM 10946 O O . SER D 1 300 ? 79.581 31.839 65.383 1.00 13.35 300 SER D O 1
ATOM 10949 N N . GLN D 1 301 ? 80.960 32.485 67.040 1.00 14.49 301 GLN D N 1
ATOM 10950 C CA . GLN D 1 301 ? 79.898 32.989 67.911 1.00 15.33 301 GLN D CA 1
ATOM 10951 C C . GLN D 1 301 ? 80.165 34.437 68.289 1.00 14.42 301 GLN D C 1
ATOM 10952 O O . GLN D 1 301 ? 79.255 35.212 68.527 1.00 15.78 301 GLN D O 1
ATOM 10958 N N . ASN D 1 302 ? 81.432 34.801 68.346 1.00 13.10 302 ASN D N 1
ATOM 10959 C CA . ASN D 1 302 ? 81.808 36.131 68.770 1.00 12.68 302 ASN D CA 1
ATOM 10960 C C . ASN D 1 302 ? 82.412 36.968 67.646 1.00 11.09 302 ASN D C 1
ATOM 10961 O O . ASN D 1 302 ? 83.108 36.445 66.768 1.00 10.45 302 ASN D O 1
ATOM 10966 N N . LEU D 1 303 ? 82.111 38.261 67.681 1.00 10.51 303 LEU D N 1
ATOM 109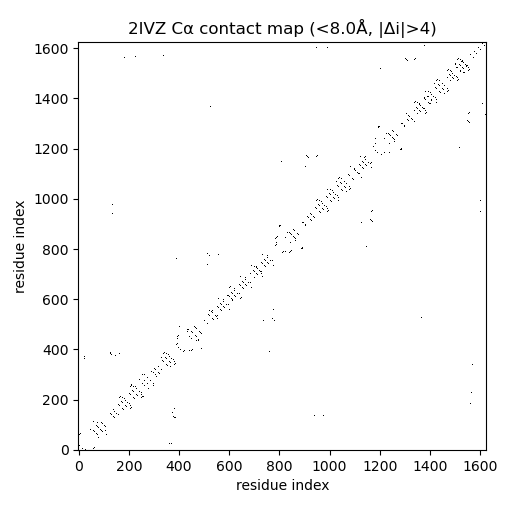67 C CA . LEU D 1 303 ? 82.651 39.215 66.718 1.00 10.42 303 LEU D CA 1
ATOM 10968 C C . LEU D 1 303 ? 83.416 40.285 67.457 1.00 10.29 303 LEU D C 1
ATOM 10969 O O . LEU D 1 303 ? 83.065 40.627 68.580 1.00 10.66 303 LEU D O 1
ATOM 10974 N N . ALA D 1 304 ? 84.469 40.788 66.826 1.00 9.64 304 ALA D N 1
ATOM 10975 C CA . ALA D 1 304 ? 85.134 42.018 67.252 1.00 9.18 304 ALA D CA 1
ATOM 10976 C C . ALA D 1 304 ? 84.682 42.998 66.180 1.00 9.09 304 ALA D C 1
ATOM 10977 O O . ALA D 1 304 ? 84.390 42.580 65.062 1.00 8.88 304 ALA D O 1
ATOM 10979 N N . PHE D 1 305 ? 84.587 44.283 66.509 1.00 8.69 305 PHE D N 1
ATOM 10980 C CA . PHE D 1 305 ? 84.151 45.282 65.529 1.00 9.24 305 PHE D CA 1
ATOM 10981 C C . PHE D 1 305 ? 84.529 46.665 66.024 1.00 9.64 305 PHE D C 1
ATOM 10982 O O . PHE D 1 305 ? 84.971 46.809 67.179 1.00 8.98 305 PHE D O 1
ATOM 10990 N N . THR D 1 306 ? 84.345 47.671 65.170 1.00 9.35 306 THR D N 1
ATOM 10991 C CA . THR D 1 306 ? 84.709 49.047 65.516 1.00 9.95 306 THR D CA 1
ATOM 10992 C C . THR D 1 306 ? 83.437 49.812 65.772 1.00 10.24 306 THR D C 1
ATOM 10993 O O . THR D 1 306 ? 82.478 49.687 65.024 1.00 9.67 306 THR D O 1
ATOM 10997 N N . SER D 1 307 ? 83.446 50.614 66.826 1.00 10.68 307 SER D N 1
ATOM 10998 C CA . SER D 1 307 ? 82.297 51.442 67.170 1.00 12.01 307 SER D CA 1
ATOM 10999 C C . SER D 1 307 ? 82.745 52.847 67.554 1.00 12.35 307 SER D C 1
ATOM 11000 O O . SER D 1 307 ? 83.838 53.032 68.086 1.00 12.48 307 SER D O 1
ATOM 11003 N N . ASP D 1 308 ? 81.891 53.832 67.315 1.00 14.22 308 ASP D N 1
ATOM 11004 C CA . ASP D 1 308 ? 82.192 55.187 67.770 1.00 16.04 308 ASP D CA 1
ATOM 11005 C C . ASP D 1 308 ? 81.379 55.547 69.018 1.00 17.29 308 ASP D C 1
ATOM 11006 O O . ASP D 1 308 ? 81.231 56.734 69.333 1.00 16.76 308 ASP D O 1
ATOM 11011 N N . GLN D 1 309 ? 80.868 54.532 69.721 1.00 18.51 309 GLN D N 1
ATOM 11012 C CA . GLN D 1 309 ? 80.024 54.783 70.914 1.00 20.77 309 GLN D CA 1
ATOM 11013 C C . GLN D 1 309 ? 80.729 55.508 72.070 1.00 20.91 309 GLN D C 1
ATOM 11014 O O . GLN D 1 309 ? 80.063 56.196 72.847 1.00 22.07 309 GLN D O 1
ATOM 11020 N N . ALA D 1 310 ? 82.047 55.368 72.189 1.00 20.23 310 ALA D N 1
ATOM 11021 C CA . ALA D 1 310 ? 82.788 56.059 73.249 1.00 20.34 310 ALA D CA 1
ATOM 11022 C C . ALA D 1 310 ? 83.431 57.375 72.781 1.00 20.58 310 ALA D C 1
ATOM 11023 O O . ALA D 1 310 ? 84.166 58.013 73.537 1.00 21.13 310 ALA D O 1
ATOM 11025 N N . GLY D 1 311 ? 83.138 57.794 71.551 1.00 20.00 311 GLY D N 1
ATOM 11026 C CA . GLY D 1 311 ? 83.706 59.011 70.993 1.00 19.30 311 GLY D CA 1
ATOM 11027 C C . GLY D 1 311 ? 84.560 58.590 69.831 1.00 19.02 311 GLY D C 1
ATOM 11028 O O . GLY D 1 311 ? 84.029 58.222 68.781 1.00 19.45 311 GLY D O 1
ATOM 11029 N N . ARG D 1 312 ? 85.879 58.609 69.999 1.00 18.05 312 ARG D N 1
ATOM 11030 C CA . ARG D 1 312 ? 86.751 58.129 68.920 1.00 17.86 312 ARG D CA 1
ATOM 11031 C C . ARG D 1 312 ? 86.612 56.609 68.787 1.00 15.86 312 ARG D C 1
ATOM 11032 O O . ARG D 1 312 ? 86.336 55.924 69.796 1.00 15.71 312 ARG D O 1
ATOM 11040 N N . PRO D 1 313 ? 86.745 56.087 67.545 1.00 13.86 313 PRO D N 1
ATOM 11041 C CA . PRO D 1 313 ? 86.587 54.655 67.309 1.00 12.00 313 PRO D CA 1
ATOM 11042 C C . PRO D 1 313 ? 87.410 53.801 68.257 1.00 10.76 313 PRO D C 1
ATOM 11043 O O . PRO D 1 313 ? 88.557 54.120 68.550 1.00 8.99 313 PRO D O 1
ATOM 11047 N N . GLN D 1 314 ? 86.804 52.722 68.730 1.00 10.30 314 GLN D N 1
ATOM 11048 C CA . GLN D 1 314 ? 87.488 51.715 69.529 1.00 9.61 314 GLN D CA 1
ATOM 11049 C C . GLN D 1 314 ? 86.966 50.379 69.078 1.00 9.83 314 GLN D C 1
ATOM 11050 O O . GLN D 1 314 ? 85.949 50.310 68.393 1.00 10.62 314 GLN D O 1
ATOM 11056 N N . VAL D 1 315 ? 87.653 49.319 69.474 1.00 9.84 315 VAL D N 1
ATOM 11057 C CA . VAL D 1 315 ? 87.270 47.951 69.119 1.00 10.38 315 VAL D CA 1
ATOM 11058 C C . VAL D 1 315 ? 86.486 47.314 70.276 1.00 10.88 315 VAL D C 1
ATOM 11059 O O . VAL D 1 315 ? 86.869 47.454 71.441 1.00 10.54 315 VAL D O 1
ATOM 11063 N N . TYR D 1 316 ? 85.377 46.662 69.926 1.00 11.44 316 TYR D N 1
ATOM 11064 C CA . TYR D 1 316 ? 84.464 46.008 70.868 1.00 12.04 316 TYR D CA 1
ATOM 11065 C C . TYR D 1 316 ? 84.298 44.553 70.484 1.00 12.01 316 TYR D C 1
ATOM 11066 O O . TYR D 1 316 ? 84.568 44.189 69.352 1.00 10.43 316 TYR D O 1
ATOM 11075 N N . LYS D 1 317 ? 83.824 43.747 71.432 1.00 11.78 317 LYS D N 1
ATOM 11076 C CA . LYS D 1 317 ? 83.535 42.335 71.210 1.00 12.86 317 LYS D CA 1
ATOM 11077 C C . LYS D 1 317 ? 82.066 42.097 71.596 1.00 13.04 317 LYS D C 1
ATOM 11078 O O . LYS D 1 317 ? 81.568 42.665 72.582 1.00 12.43 317 LYS D O 1
ATOM 11084 N N . VAL D 1 318 ? 81.371 41.274 70.817 1.00 12.98 318 VAL D N 1
ATOM 11085 C CA . VAL D 1 318 ? 79.988 40.951 71.124 1.00 13.37 318 VAL D CA 1
ATOM 11086 C C . VAL D 1 318 ? 79.687 39.523 70.686 1.00 13.90 318 VAL D C 1
ATOM 11087 O O . VAL D 1 318 ? 80.147 39.075 69.625 1.00 12.51 318 VAL D O 1
ATOM 11091 N N . ASN D 1 319 ? 78.914 38.817 71.509 1.00 14.47 319 ASN D N 1
ATOM 11092 C CA . ASN D 1 319 ? 78.415 37.499 71.136 1.00 15.46 319 ASN D CA 1
ATOM 11093 C C . ASN D 1 319 ? 77.192 37.738 70.253 1.00 16.40 319 ASN D C 1
ATOM 11094 O O . ASN D 1 319 ? 76.310 38.554 70.591 1.00 17.11 319 ASN D O 1
ATOM 11099 N N . ILE D 1 320 ? 77.126 37.051 69.118 1.00 16.89 320 ILE D N 1
ATOM 11100 C CA . ILE D 1 320 ? 76.022 37.280 68.187 1.00 17.98 320 ILE D CA 1
ATOM 11101 C C . ILE D 1 320 ? 74.651 36.861 68.746 1.00 18.97 320 ILE D C 1
ATOM 11102 O O . ILE D 1 320 ? 73.641 37.402 68.315 1.00 19.34 320 ILE D O 1
ATOM 11107 N N . ASN D 1 321 ? 74.628 35.926 69.697 1.00 19.66 321 ASN D N 1
ATOM 11108 C CA . ASN D 1 321 ? 73.362 35.404 70.249 1.00 21.22 321 ASN D CA 1
ATOM 11109 C C . ASN D 1 321 ? 72.840 36.092 71.510 1.00 21.35 321 ASN D C 1
ATOM 11110 O O . ASN D 1 321 ? 71.753 35.771 71.998 1.00 22.73 321 ASN D O 1
ATOM 11115 N N . GLY D 1 322 ? 73.589 37.046 72.043 1.00 20.68 322 GLY D N 1
ATOM 11116 C CA . GLY D 1 322 ? 73.107 37.750 73.197 1.00 19.63 322 GLY D CA 1
ATOM 11117 C C . GLY D 1 322 ? 74.117 38.646 73.829 1.00 19.00 322 GLY D C 1
ATOM 11118 O O . GLY D 1 322 ? 75.327 38.434 73.691 1.00 19.12 322 GLY D O 1
ATOM 11119 N N . GLY D 1 323 ? 73.613 39.670 74.499 1.00 18.47 323 GLY D N 1
ATOM 11120 C CA . GLY D 1 323 ? 74.453 40.582 75.257 1.00 19.09 323 GLY D CA 1
ATOM 11121 C C . GLY D 1 323 ? 74.836 41.888 74.580 1.00 18.75 323 GLY D C 1
ATOM 11122 O O . GLY D 1 323 ? 74.786 42.010 73.353 1.00 18.82 323 GLY D O 1
ATOM 11123 N N . ALA D 1 324 ? 75.199 42.859 75.412 1.00 18.86 324 ALA D N 1
ATOM 11124 C CA . ALA D 1 324 ? 75.674 44.149 74.974 1.00 18.98 324 ALA D CA 1
ATOM 11125 C C . ALA D 1 324 ? 77.168 44.040 74.634 1.00 18.88 324 ALA D C 1
ATOM 11126 O O . ALA D 1 324 ? 77.875 43.210 75.220 1.00 18.97 324 ALA D O 1
ATOM 11128 N N . PRO D 1 325 ? 77.660 44.879 73.695 1.00 18.37 325 PRO D N 1
ATOM 11129 C CA . PRO D 1 325 ? 79.091 44.860 73.344 1.00 17.98 325 PRO D CA 1
ATOM 11130 C C . PRO D 1 325 ? 79.985 45.283 74.506 1.00 17.54 325 PRO D C 1
ATOM 11131 O O . PRO D 1 325 ? 79.567 46.077 75.361 1.00 17.61 325 PRO D O 1
ATOM 11135 N N . GLN D 1 326 ? 81.209 44.767 74.510 1.00 16.37 326 GLN D N 1
ATOM 11136 C CA . GLN D 1 326 ? 82.198 45.054 75.532 1.00 16.05 326 GLN D CA 1
ATOM 11137 C C . GLN D 1 326 ? 83.421 45.688 74.865 1.00 14.81 326 GLN D C 1
ATOM 11138 O O . GLN D 1 326 ? 83.996 45.096 73.938 1.00 14.18 326 GLN D O 1
ATOM 11144 N N . ARG D 1 327 ? 83.835 46.860 75.340 1.00 13.53 327 ARG D N 1
ATOM 11145 C CA . ARG D 1 327 ? 85.049 47.515 74.827 1.00 13.30 327 ARG D CA 1
ATOM 11146 C C . ARG D 1 327 ? 86.306 46.697 75.154 1.00 12.87 327 ARG D C 1
ATOM 11147 O O . ARG D 1 327 ? 86.500 46.262 76.285 1.00 12.87 327 ARG D O 1
ATOM 11155 N N . ILE D 1 328 ? 87.149 46.457 74.155 1.00 11.72 328 ILE D N 1
ATOM 11156 C CA . ILE D 1 328 ? 88.351 45.666 74.409 1.00 11.35 328 ILE D CA 1
ATOM 11157 C C . ILE D 1 328 ? 89.689 46.390 74.138 1.00 11.11 328 ILE D C 1
ATOM 11158 O O . ILE D 1 328 ? 90.774 45.855 74.439 1.00 11.06 328 ILE D O 1
ATOM 11163 N N . THR D 1 329 ? 89.617 47.592 73.569 1.00 10.63 329 THR D N 1
ATOM 11164 C CA . THR D 1 329 ? 90.850 48.377 73.342 1.00 10.74 329 THR D CA 1
ATOM 11165 C C . THR D 1 329 ? 90.902 49.560 74.290 1.00 11.52 329 THR D C 1
ATOM 11166 O O . THR D 1 329 ? 90.000 50.384 74.303 1.00 10.94 329 THR D O 1
ATOM 11170 N N . TRP D 1 330 ? 91.971 49.616 75.080 1.00 13.28 330 TRP D N 1
ATOM 11171 C CA . TRP D 1 330 ? 92.161 50.664 76.085 1.00 15.53 330 TRP D CA 1
ATOM 11172 C C . TRP D 1 330 ? 93.409 51.510 75.873 1.00 17.36 330 TRP D C 1
ATOM 11173 O O . TRP D 1 330 ? 93.512 52.586 76.446 1.00 18.41 330 TRP D O 1
ATOM 11184 N N . GLU D 1 331 ? 94.346 51.034 75.065 1.00 19.20 331 GLU D N 1
ATOM 11185 C CA . GLU D 1 331 ? 95.603 51.765 74.835 1.00 21.22 331 GLU D CA 1
ATOM 11186 C C . GLU D 1 331 ? 95.500 52.724 73.645 1.00 21.76 331 GLU D C 1
ATOM 11187 O O . GLU D 1 331 ? 94.691 52.514 72.733 1.00 22.31 331 GLU D O 1
ATOM 11193 N N . GLY D 1 332 ? 96.313 53.779 73.668 1.00 22.32 332 GLY D N 1
ATOM 11194 C CA . GLY D 1 332 ? 96.309 54.803 72.606 1.00 21.95 332 GLY D CA 1
ATOM 11195 C C . GLY D 1 332 ? 95.171 55.789 72.784 1.00 22.02 332 GLY D C 1
ATOM 11196 O O . GLY D 1 332 ? 94.732 56.047 73.922 1.00 22.41 332 GLY D O 1
ATOM 11197 N N . SER D 1 333 ? 94.711 56.367 71.672 1.00 20.70 333 SER D N 1
ATOM 11198 C CA . SER D 1 333 ? 93.552 57.280 71.669 1.00 19.65 333 SER D CA 1
ATOM 11199 C C . SER D 1 333 ? 92.469 56.796 70.715 1.00 18.14 333 SER D C 1
ATOM 11200 O O . SER D 1 333 ? 91.321 57.246 70.777 1.00 17.21 333 SER D O 1
ATOM 11203 N N . GLN D 1 334 ? 92.833 55.881 69.818 1.00 16.58 334 GLN D N 1
ATOM 11204 C CA . GLN D 1 334 ? 91.878 55.393 68.848 1.00 16.14 334 GLN D CA 1
ATOM 11205 C C . GLN D 1 334 ? 92.315 54.021 68.352 1.00 14.52 334 GLN D C 1
ATOM 11206 O O . GLN D 1 334 ? 93.506 53.778 68.216 1.00 13.82 334 GLN D O 1
ATOM 11212 N N . ASN D 1 335 ? 91.349 53.129 68.105 1.00 12.95 335 ASN D N 1
ATOM 11213 C CA . ASN D 1 335 ? 91.626 51.769 67.660 1.00 12.08 335 ASN D CA 1
ATOM 11214 C C . ASN D 1 335 ? 90.508 51.296 66.747 1.00 11.59 335 ASN D C 1
ATOM 11215 O O . ASN D 1 335 ? 89.337 51.520 67.033 1.00 11.14 335 ASN D O 1
ATOM 11220 N N . GLN D 1 336 ? 90.855 50.635 65.644 1.00 11.00 336 GLN D N 1
ATOM 11221 C CA . GLN D 1 336 ? 89.830 50.327 64.655 1.00 11.57 336 GLN D CA 1
ATOM 11222 C C . GLN D 1 336 ? 90.271 49.331 63.598 1.00 10.39 336 GLN D C 1
ATOM 11223 O O . GLN D 1 336 ? 91.469 49.096 63.395 1.00 9.80 336 GLN D O 1
ATOM 11229 N N . ASP D 1 337 ? 89.261 48.770 62.942 1.00 10.42 337 ASP D N 1
ATOM 11230 C CA . ASP D 1 337 ? 89.391 47.861 61.811 1.00 10.44 337 ASP D CA 1
ATOM 11231 C C . ASP D 1 337 ? 90.253 46.644 62.158 1.00 9.88 337 ASP D C 1
ATOM 11232 O O . ASP D 1 337 ? 91.334 46.464 61.606 1.00 10.05 337 ASP D O 1
ATOM 11237 N N . ALA D 1 338 ? 89.744 45.821 63.077 1.00 9.45 338 ALA D N 1
ATOM 11238 C CA . ALA D 1 338 ? 90.452 44.645 63.590 1.00 9.90 338 ALA D CA 1
ATOM 11239 C C . ALA D 1 338 ? 90.331 43.376 62.768 1.00 9.76 338 ALA D C 1
ATOM 11240 O O . ALA D 1 338 ? 89.382 43.197 62.007 1.00 10.34 338 ALA D O 1
ATOM 11242 N N . ASP D 1 339 ? 91.332 42.516 62.941 1.00 9.76 339 ASP D N 1
ATOM 11243 C CA . ASP D 1 339 ? 91.328 41.163 62.430 1.00 10.17 339 ASP D CA 1
ATOM 11244 C C . ASP D 1 339 ? 91.893 40.305 63.565 1.00 9.54 339 ASP D C 1
ATOM 11245 O O . ASP D 1 339 ? 93.001 40.552 64.046 1.00 8.74 339 ASP D O 1
ATOM 11250 N N . VAL D 1 340 ? 91.126 39.307 63.984 1.00 9.59 340 VAL D N 1
ATOM 11251 C CA . VAL D 1 340 ? 91.492 38.431 65.101 1.00 10.13 340 VAL D CA 1
ATOM 11252 C C . VAL D 1 340 ? 92.225 37.232 64.532 1.00 10.69 340 VAL D C 1
ATOM 11253 O O . VAL D 1 340 ? 91.788 36.659 63.535 1.00 10.62 340 VAL D O 1
ATOM 11257 N N . SER D 1 341 ? 93.348 36.861 65.126 1.00 11.56 341 SER D N 1
ATOM 11258 C CA . SER D 1 341 ? 94.078 35.667 64.706 1.00 12.71 341 SER D CA 1
ATOM 11259 C C . SER D 1 341 ? 93.197 34.418 64.704 1.00 14.09 341 SER D C 1
ATOM 11260 O O . SER D 1 341 ? 92.198 34.318 65.450 1.00 12.80 341 SER D O 1
ATOM 11263 N N . SER D 1 342 ? 93.595 33.462 63.869 1.00 15.65 342 SER D N 1
ATOM 11264 C CA . SER D 1 342 ? 92.896 32.188 63.726 1.00 18.03 342 SER D CA 1
ATOM 11265 C C . SER D 1 342 ? 92.916 31.357 65.008 1.00 18.93 342 SER D C 1
ATOM 11266 O O . SER D 1 342 ? 92.094 30.469 65.179 1.00 19.23 342 SER D O 1
ATOM 11269 N N . ASP D 1 343 ? 93.853 31.653 65.904 1.00 20.76 343 ASP D N 1
ATOM 11270 C CA . ASP D 1 343 ? 93.938 30.950 67.187 1.00 22.00 343 ASP D CA 1
ATOM 11271 C C . ASP D 1 343 ? 93.311 31.766 68.330 1.00 21.83 343 ASP D C 1
ATOM 11272 O O . ASP D 1 343 ? 93.242 31.300 69.475 1.00 21.85 343 ASP D O 1
ATOM 11277 N N . GLY D 1 344 ? 92.868 32.983 68.013 1.00 21.23 344 GLY D N 1
ATOM 11278 C CA . GLY D 1 344 ? 92.208 33.859 68.984 1.00 20.55 344 GLY D CA 1
ATOM 11279 C C . GLY D 1 344 ? 93.141 34.439 70.030 1.00 20.60 344 GLY D C 1
ATOM 11280 O O . GLY D 1 344 ? 92.692 35.084 70.979 1.00 21.83 344 GLY D O 1
ATOM 11281 N N . LYS D 1 345 ? 94.436 34.225 69.867 1.00 19.75 345 LYS D N 1
ATOM 11282 C CA . LYS D 1 345 ? 95.407 34.715 70.844 1.00 19.72 345 LYS D CA 1
ATOM 11283 C C . LYS D 1 345 ? 95.655 36.236 70.742 1.00 17.90 345 LYS D C 1
ATOM 11284 O O . LYS D 1 345 ? 96.028 36.874 71.727 1.00 16.98 345 LYS D O 1
ATOM 11290 N N . PHE D 1 346 ? 95.440 36.804 69.554 1.00 15.22 346 PHE D N 1
ATOM 11291 C CA . PHE D 1 346 ? 95.668 38.230 69.362 1.00 13.20 346 PHE D CA 1
ATOM 11292 C C . PHE D 1 346 ? 94.851 38.796 68.211 1.00 12.02 346 PHE D C 1
ATOM 11293 O O . PHE D 1 346 ? 94.193 38.056 67.458 1.00 11.21 346 PHE D O 1
ATOM 11301 N N A MET D 1 347 ? 94.861 40.115 68.103 0.50 11.22 347 MET D N 1
ATOM 11302 N N B MET D 1 347 ? 94.882 40.111 68.085 0.50 10.94 347 MET D N 1
ATOM 11303 C CA A MET D 1 347 ? 94.262 40.788 66.949 0.50 11.42 347 MET D CA 1
ATOM 11304 C CA B MET D 1 347 ? 94.264 40.775 66.938 0.50 10.78 347 MET D CA 1
ATOM 11305 C C A MET D 1 347 ? 95.197 41.860 66.436 0.50 10.59 347 MET D C 1
ATOM 11306 C C B MET D 1 347 ? 95.163 41.889 66.448 0.50 10.28 347 MET D C 1
ATOM 11307 O O A MET D 1 347 ? 96.087 42.307 67.155 0.50 10.76 347 MET D O 1
ATOM 11308 O O B MET D 1 347 ? 95.992 42.401 67.197 0.50 10.48 347 MET D O 1
ATOM 11317 N N . VAL D 1 348 ? 95.009 42.254 65.181 1.00 10.16 348 VAL D N 1
ATOM 11318 C CA . VAL D 1 348 ? 95.759 43.358 64.619 1.00 9.28 348 VAL D CA 1
ATOM 11319 C C . VAL D 1 348 ? 94.691 44.383 64.339 1.00 9.03 348 VAL D C 1
ATOM 11320 O O . VAL D 1 348 ? 93.516 44.031 64.160 1.00 8.90 348 VAL D O 1
ATOM 11324 N N A MET D 1 349 ? 95.092 45.646 64.273 0.50 9.02 349 MET D N 1
ATOM 11325 N N B MET D 1 349 ? 95.104 45.645 64.303 0.50 8.40 349 MET D N 1
ATOM 11326 C CA A MET D 1 349 ? 94.172 46.751 64.015 0.50 9.06 349 MET D CA 1
ATOM 11327 C CA B MET D 1 349 ? 94.199 46.784 64.170 0.50 7.85 349 MET D CA 1
ATOM 11328 C C A MET D 1 349 ? 94.964 48.003 63.684 0.50 9.23 349 MET D C 1
ATOM 11329 C C B MET D 1 349 ? 94.972 48.020 63.737 0.50 8.54 349 MET D C 1
ATOM 11330 O O A MET D 1 349 ? 96.201 47.985 63.699 0.50 8.56 349 MET D O 1
ATOM 11331 O O B MET D 1 349 ? 96.209 48.003 63.711 0.50 7.92 349 MET D O 1
ATOM 11340 N N . VAL D 1 350 ? 94.237 49.081 63.397 1.00 9.10 350 VAL D N 1
ATOM 11341 C CA . VAL D 1 350 ? 94.840 50.382 63.137 1.00 9.75 350 VAL D CA 1
ATOM 11342 C C . VAL D 1 350 ? 94.713 51.117 64.475 1.00 11.28 350 VAL D C 1
ATOM 11343 O O . VAL D 1 350 ? 93.611 51.279 65.002 1.00 11.19 350 VAL D O 1
ATOM 11347 N N . SER D 1 351 ? 95.855 51.501 65.046 1.00 12.37 351 SER D N 1
ATOM 11348 C CA . SER D 1 351 ? 95.908 52.113 66.376 1.00 13.83 351 SER D CA 1
ATOM 11349 C C . SER D 1 351 ? 96.584 53.501 66.323 1.00 15.10 351 SER D C 1
ATOM 11350 O O . SER D 1 351 ? 97.553 53.680 65.589 1.00 13.96 351 SER D O 1
ATOM 11353 N N . SER D 1 352 ? 96.079 54.463 67.099 1.00 16.52 352 SER D N 1
ATOM 11354 C CA . SER D 1 352 ? 96.657 55.812 67.134 1.00 19.28 352 SER D CA 1
ATOM 11355 C C . SER D 1 352 ? 97.233 56.104 68.505 1.00 19.95 352 SER D C 1
ATOM 11356 O O . SER D 1 352 ? 96.514 55.918 69.500 1.00 21.31 352 SER D O 1
ATOM 11359 N N . GLN D 1 357 ? 98.773 57.038 63.336 1.00 18.98 357 GLN D N 1
ATOM 11360 C CA . GLN D 1 357 ? 98.187 55.699 63.136 1.00 19.56 357 GLN D CA 1
ATOM 11361 C C . GLN D 1 357 ? 99.170 54.679 62.536 1.00 17.81 357 GLN D C 1
ATOM 11362 O O . GLN D 1 357 ? 99.878 54.979 61.574 1.00 17.46 357 GLN D O 1
ATOM 11368 N N . HIS D 1 358 ? 99.197 53.476 63.109 1.00 15.60 358 HIS D N 1
ATOM 11369 C CA . HIS D 1 358 ? 99.978 52.373 62.573 1.00 14.46 358 HIS D CA 1
ATOM 11370 C C . HIS D 1 358 ? 99.255 51.044 62.793 1.00 12.76 358 HIS D C 1
ATOM 11371 O O . HIS D 1 358 ? 98.292 50.973 63.537 1.00 12.01 358 HIS D O 1
ATOM 11378 N N . ILE D 1 359 ? 99.722 50.007 62.119 1.00 10.64 359 ILE D N 1
ATOM 11379 C CA . ILE D 1 359 ? 99.197 48.682 62.369 1.00 10.19 359 ILE D CA 1
ATOM 11380 C C . ILE D 1 359 ? 99.807 48.254 63.701 1.00 9.97 359 ILE D C 1
ATOM 11381 O O . ILE D 1 359 ? 100.990 48.450 63.939 1.00 9.35 359 ILE D O 1
ATOM 11386 N N . ALA D 1 360 ? 98.966 47.735 64.574 1.00 9.74 360 ALA D N 1
ATOM 11387 C CA . ALA D 1 360 ? 99.403 47.249 65.878 1.00 10.40 360 ALA D CA 1
ATOM 11388 C C . ALA D 1 360 ? 98.733 45.906 66.155 1.00 10.57 360 ALA D C 1
ATOM 11389 O O . ALA D 1 360 ? 97.709 45.568 65.548 1.00 10.13 360 ALA D O 1
ATOM 11391 N N . LYS D 1 361 ? 99.321 45.169 67.086 1.00 10.62 361 LYS D N 1
ATOM 11392 C CA . LYS D 1 361 ? 98.862 43.876 67.499 1.00 12.19 361 LYS D CA 1
ATOM 11393 C C . LYS D 1 361 ? 98.502 43.999 68.983 1.00 11.96 361 LYS D C 1
ATOM 11394 O O . LYS D 1 361 ? 99.253 44.608 69.759 1.00 11.42 361 LYS D O 1
ATOM 11400 N N . GLN D 1 362 ? 97.353 43.457 69.365 1.00 11.21 362 GLN D N 1
ATOM 11401 C CA . GLN D 1 362 ? 96.977 43.446 70.777 1.00 12.43 362 GLN D CA 1
ATOM 11402 C C . GLN D 1 362 ? 96.792 42.008 71.252 1.00 13.00 362 GLN D C 1
ATOM 11403 O O . GLN D 1 362 ? 96.010 41.256 70.657 1.00 11.63 362 GLN D O 1
ATOM 11409 N N . ASP D 1 363 ? 97.514 41.636 72.308 1.00 13.93 363 ASP D N 1
ATOM 11410 C CA . ASP D 1 363 ? 97.431 40.287 72.867 1.00 16.67 363 ASP D CA 1
ATOM 11411 C C . ASP D 1 363 ? 96.076 40.205 73.572 1.00 17.22 363 ASP D C 1
ATOM 11412 O O . ASP D 1 363 ? 95.764 41.035 74.410 1.00 17.53 363 ASP D O 1
ATOM 11417 N N . LEU D 1 364 ? 95.244 39.234 73.205 1.00 18.44 364 LEU D N 1
ATOM 11418 C CA . LEU D 1 364 ? 93.877 39.247 73.731 1.00 20.52 364 LEU D CA 1
ATOM 11419 C C . LEU D 1 364 ? 93.803 38.737 75.165 1.00 22.20 364 LEU D C 1
ATOM 11420 O O . LEU D 1 364 ? 92.917 39.157 75.915 1.00 22.83 364 LEU D O 1
ATOM 11425 N N . ALA D 1 365 ? 94.763 37.879 75.532 1.00 23.47 365 ALA D N 1
ATOM 11426 C CA . ALA D 1 365 ? 94.875 37.337 76.890 1.00 25.13 365 ALA D CA 1
ATOM 11427 C C . ALA D 1 365 ? 95.494 38.341 77.862 1.00 25.85 365 ALA D C 1
ATOM 11428 O O . ALA D 1 365 ? 94.997 38.507 78.968 1.00 26.69 365 ALA D O 1
ATOM 11430 N N . THR D 1 366 ? 96.561 39.032 77.457 1.00 26.74 366 THR D N 1
ATOM 11431 C CA . THR D 1 366 ? 97.187 40.009 78.365 1.00 26.71 366 THR D CA 1
ATOM 11432 C C . THR D 1 366 ? 96.793 41.487 78.249 1.00 26.23 366 THR D C 1
ATOM 11433 O O . THR D 1 366 ? 96.976 42.247 79.206 1.00 25.96 366 THR D O 1
ATOM 11437 N N . GLY D 1 367 ? 96.303 41.908 77.082 1.00 24.95 367 GLY D N 1
ATOM 11438 C CA . GLY D 1 367 ? 95.971 43.308 76.865 1.00 23.03 367 GLY D CA 1
ATOM 11439 C C . GLY D 1 367 ? 97.139 44.113 76.309 1.00 22.24 367 GLY D C 1
ATOM 11440 O O . GLY D 1 367 ? 96.967 45.271 75.929 1.00 22.62 367 GLY D O 1
ATOM 11441 N N . GLY D 1 368 ? 98.317 43.494 76.231 1.00 21.19 368 GLY D N 1
ATOM 11442 C CA . GLY D 1 368 ? 99.529 44.151 75.734 1.00 20.17 368 GLY D CA 1
ATOM 11443 C C . GLY D 1 368 ? 99.420 44.551 74.273 1.00 19.64 368 GLY D C 1
ATOM 11444 O O . GLY D 1 368 ? 98.889 43.797 73.461 1.00 18.39 368 GLY D O 1
ATOM 11445 N N . VAL D 1 369 ? 99.922 45.739 73.944 1.00 19.09 369 VAL D N 1
ATOM 11446 C CA . VAL D 1 369 ? 99.873 46.261 72.571 1.00 18.24 369 VAL D CA 1
ATOM 11447 C C . VAL D 1 369 ? 101.292 46.440 72.003 1.00 18.17 369 VAL D C 1
ATOM 11448 O O . VAL D 1 369 ? 102.216 46.865 72.713 1.00 17.23 369 VAL D O 1
ATOM 11452 N N . GLN D 1 370 ? 101.474 46.096 70.729 1.00 16.89 370 GLN D N 1
ATOM 11453 C CA . GLN D 1 370 ? 102.773 46.248 70.080 1.00 17.27 370 GLN D CA 1
ATOM 11454 C C . GLN D 1 370 ? 102.533 46.860 68.705 1.00 16.58 370 GLN D C 1
ATOM 11455 O O . GLN D 1 370 ? 101.732 46.321 67.928 1.00 15.08 370 GLN D O 1
ATOM 11461 N N . VAL D 1 371 ? 103.219 47.975 68.427 1.00 15.12 371 VAL D N 1
ATOM 11462 C CA . VAL D 1 371 ? 103.117 48.665 67.144 1.00 15.35 371 VAL D CA 1
ATOM 11463 C C . VAL D 1 371 ? 103.964 47.890 66.131 1.00 15.10 371 VAL D C 1
ATOM 11464 O O . VAL D 1 371 ? 105.117 47.556 66.406 1.00 13.96 371 VAL D O 1
ATOM 11468 N N . LEU D 1 372 ? 103.380 47.553 64.984 1.00 14.55 372 LEU D N 1
ATOM 11469 C CA . LEU D 1 372 ? 104.092 46.739 63.995 1.00 15.20 372 LEU D CA 1
ATOM 11470 C C . LEU D 1 372 ? 104.690 47.489 62.789 1.00 16.12 372 LEU D C 1
ATOM 11471 O O . LEU D 1 372 ? 105.792 47.186 62.354 1.00 16.58 372 LEU D O 1
ATOM 11476 N N . SER D 1 373 ? 103.961 48.463 62.262 1.00 16.75 373 SER D N 1
ATOM 11477 C CA . SER D 1 373 ? 104.397 49.178 61.064 1.00 17.68 373 SER D CA 1
ATOM 11478 C C . SER D 1 373 ? 104.900 50.576 61.387 1.00 17.84 373 SER D C 1
ATOM 11479 O O . SER D 1 373 ? 104.640 51.095 62.461 1.00 17.85 373 SER D O 1
ATOM 11482 N N . SER D 1 374 ? 105.609 51.167 60.427 1.00 19.10 374 SER D N 1
ATOM 11483 C CA . SER D 1 374 ? 106.212 52.485 60.559 1.00 19.65 374 SER D CA 1
ATOM 11484 C C . SER D 1 374 ? 105.948 53.369 59.314 1.00 20.17 374 SER D C 1
ATOM 11485 O O . SER D 1 374 ? 106.362 54.544 59.261 1.00 20.57 374 SER D O 1
ATOM 11488 N N . THR D 1 375 ? 105.240 52.798 58.339 1.00 19.08 375 THR D N 1
ATOM 11489 C CA . THR D 1 375 ? 104.800 53.501 57.125 1.00 18.59 375 THR D CA 1
ATOM 11490 C C . THR D 1 375 ? 103.691 54.565 57.368 1.00 17.59 375 THR D C 1
ATOM 11491 O O . THR D 1 375 ? 103.201 54.749 58.484 1.00 16.92 375 THR D O 1
ATOM 11495 N N . PHE D 1 376 ? 103.294 55.258 56.306 1.00 17.17 376 PHE D N 1
ATOM 11496 C CA . PHE D 1 376 ? 102.285 56.320 56.414 1.00 17.10 376 PHE D CA 1
ATOM 11497 C C . PHE D 1 376 ? 100.922 55.880 55.889 1.00 16.26 376 PHE D C 1
ATOM 11498 O O . PHE D 1 376 ? 100.842 55.017 55.031 1.00 15.61 376 PHE D O 1
ATOM 11506 N N . LEU D 1 377 ? 99.858 56.477 56.432 1.00 15.78 377 LEU D N 1
ATOM 11507 C CA . LEU D 1 377 ? 98.484 56.216 56.007 1.00 15.52 377 LEU D CA 1
ATOM 11508 C C . LEU D 1 377 ? 98.103 54.750 56.138 1.00 14.74 377 LEU D C 1
ATOM 11509 O O . LEU D 1 377 ? 97.371 54.230 55.294 1.00 13.85 377 LEU D O 1
ATOM 11514 N N . ASP D 1 378 ? 98.638 54.086 57.167 1.00 14.31 378 ASP D N 1
ATOM 11515 C CA . ASP D 1 378 ? 98.397 52.656 57.419 1.00 14.03 378 ASP D CA 1
ATOM 11516 C C . ASP D 1 378 ? 96.928 52.332 57.584 1.00 14.24 378 ASP D C 1
ATOM 11517 O O . ASP D 1 378 ? 96.255 52.904 58.439 1.00 13.90 378 ASP D O 1
ATOM 11522 N N . GLU D 1 379 ? 96.442 51.386 56.780 1.00 14.69 379 GLU D N 1
ATOM 11523 C CA . GLU D 1 379 ? 95.016 51.041 56.782 1.00 14.56 379 GLU D CA 1
ATOM 11524 C C . GLU D 1 379 ? 94.734 49.580 56.533 1.00 13.18 379 GLU D C 1
ATOM 11525 O O . GLU D 1 379 ? 95.590 48.848 56.013 1.00 13.32 379 GLU D O 1
ATOM 11531 N N . THR D 1 380 ? 93.521 49.186 56.928 1.00 11.45 380 THR D N 1
ATOM 11532 C CA . THR D 1 380 ? 92.886 47.884 56.623 1.00 10.16 380 THR D CA 1
ATOM 11533 C C . THR D 1 380 ? 93.806 46.662 56.640 1.00 9.46 380 THR D C 1
ATOM 11534 O O . THR D 1 380 ? 94.074 46.078 55.588 1.00 9.00 380 THR D O 1
ATOM 11538 N N . PRO D 1 381 ? 94.263 46.257 57.840 1.00 8.48 381 PRO D N 1
ATOM 11539 C CA . PRO D 1 381 ? 95.127 45.081 57.941 1.00 8.07 381 PRO D CA 1
ATOM 11540 C C . PRO D 1 381 ? 94.365 43.751 57.848 1.00 7.75 381 PRO D C 1
ATOM 11541 O O . PRO D 1 381 ? 93.207 43.660 58.259 1.00 7.94 381 PRO D O 1
ATOM 11545 N N . SER D 1 382 ? 95.007 42.737 57.281 1.00 7.05 382 SER D N 1
ATOM 11546 C CA . SER D 1 382 ? 94.420 41.412 57.221 1.00 7.05 382 SER D CA 1
ATOM 11547 C C . SER D 1 382 ? 95.488 40.402 57.577 1.00 6.74 382 SER D C 1
ATOM 11548 O O . SER D 1 382 ? 96.597 40.468 57.050 1.00 7.11 382 SER D O 1
ATOM 11551 N N . LEU D 1 383 ? 95.150 39.459 58.455 1.00 7.18 383 LEU D N 1
ATOM 11552 C CA . LEU D 1 383 ? 96.087 38.430 58.925 1.00 6.99 383 LEU D CA 1
ATOM 11553 C C . LEU D 1 383 ? 96.179 37.172 58.089 1.00 7.00 383 LEU D C 1
ATOM 11554 O O . LEU D 1 383 ? 95.159 36.637 57.632 1.00 6.40 383 LEU D O 1
ATOM 11559 N N . ALA D 1 384 ? 97.407 36.685 57.923 1.00 6.31 384 ALA D N 1
ATOM 11560 C CA . ALA D 1 384 ? 97.619 35.375 57.327 1.00 6.67 384 ALA D CA 1
ATOM 11561 C C . ALA D 1 384 ? 96.927 34.347 58.238 1.00 7.16 384 ALA D C 1
ATOM 11562 O O . ALA D 1 384 ? 96.734 34.596 59.441 1.00 6.44 384 ALA D O 1
ATOM 11564 N N . PRO D 1 385 ? 96.536 33.199 57.677 1.00 7.55 385 PRO D N 1
ATOM 11565 C CA . PRO D 1 385 ? 95.831 32.217 58.490 1.00 8.53 385 PRO D CA 1
ATOM 11566 C C . PRO D 1 385 ? 96.626 31.540 59.616 1.00 9.25 385 PRO D C 1
ATOM 11567 O O . PRO D 1 385 ? 96.020 30.921 60.474 1.00 10.32 385 PRO D O 1
ATOM 11571 N N . ASN D 1 386 ? 97.951 31.670 59.636 1.00 9.80 386 ASN D N 1
ATOM 11572 C CA . ASN D 1 386 ? 98.727 31.116 60.747 1.00 9.70 386 ASN D CA 1
ATOM 11573 C C . ASN D 1 386 ? 99.172 32.228 61.674 1.00 9.73 386 ASN D C 1
ATOM 11574 O O . ASN D 1 386 ? 100.018 32.020 62.533 1.00 10.18 386 ASN D O 1
ATOM 11579 N N . GLY D 1 387 ? 98.663 33.434 61.422 1.00 9.54 387 GLY D N 1
ATOM 11580 C CA . GLY D 1 387 ? 98.922 34.594 62.259 1.00 9.06 387 GLY D CA 1
ATOM 11581 C C . GLY D 1 387 ? 100.324 35.175 62.201 1.00 9.38 387 GLY D C 1
ATOM 11582 O O . GLY D 1 387 ? 100.642 36.056 62.997 1.00 9.86 387 GLY D O 1
ATOM 11583 N N . THR D 1 388 ? 101.155 34.736 61.254 1.00 8.68 388 THR D N 1
ATOM 11584 C CA . THR D 1 388 ? 102.564 35.177 61.242 1.00 8.13 388 THR D CA 1
ATOM 11585 C C . THR D 1 388 ? 102.861 36.450 60.452 1.00 8.15 388 THR D C 1
ATOM 11586 O O . THR D 1 388 ? 103.922 37.074 60.629 1.00 7.84 388 THR D O 1
ATOM 11590 N N . MET D 1 389 ? 101.941 36.823 59.562 1.00 8.08 389 MET D N 1
ATOM 11591 C CA . MET D 1 389 ? 102.161 37.979 58.702 1.00 7.84 389 MET D CA 1
ATOM 11592 C C . MET D 1 389 ? 100.889 38.785 58.585 1.00 7.89 389 MET D C 1
ATOM 11593 O O . MET D 1 389 ? 99.782 38.261 58.754 1.00 7.34 389 MET D O 1
ATOM 11598 N N . VAL D 1 390 ? 101.040 40.056 58.256 1.00 7.76 390 VAL D N 1
ATOM 11599 C CA . VAL D 1 390 ? 99.877 40.911 58.017 1.00 8.29 390 VAL D CA 1
ATOM 11600 C C . VAL D 1 390 ? 100.080 41.705 56.715 1.00 8.46 390 VAL D C 1
ATOM 11601 O O . VAL D 1 390 ? 101.192 42.123 56.397 1.00 8.70 390 VAL D O 1
ATOM 11605 N N . ILE D 1 391 ? 99.022 41.781 55.930 1.00 8.08 391 ILE D N 1
ATOM 11606 C CA . ILE D 1 391 ? 99.007 42.588 54.735 1.00 9.12 391 ILE D CA 1
ATOM 11607 C C . ILE D 1 391 ? 98.134 43.823 55.004 1.00 8.96 391 ILE D C 1
ATOM 11608 O O . ILE D 1 391 ? 97.071 43.741 55.634 1.00 8.71 391 ILE D O 1
ATOM 11613 N N . TYR D 1 392 ? 98.614 44.976 54.562 1.00 8.87 392 TYR D N 1
ATOM 11614 C CA . TYR D 1 392 ? 97.887 46.201 54.802 1.00 9.71 392 TYR D CA 1
ATOM 11615 C C . TYR D 1 392 ? 98.193 47.202 53.693 1.00 9.88 392 TYR D C 1
ATOM 11616 O O . TYR D 1 392 ? 99.122 47.021 52.894 1.00 10.08 392 TYR D O 1
ATOM 11625 N N . SER D 1 393 ? 97.399 48.257 53.679 1.00 9.80 393 SER D N 1
ATOM 11626 C CA . SER D 1 393 ? 97.506 49.334 52.708 1.00 10.64 393 SER D CA 1
ATOM 11627 C C . SER D 1 393 ? 98.234 50.519 53.360 1.00 10.62 393 SER D C 1
ATOM 11628 O O . SER D 1 393 ? 97.989 50.824 54.544 1.00 9.17 393 SER D O 1
ATOM 11631 N N . SER D 1 394 ? 99.096 51.195 52.588 1.00 10.03 394 SER D N 1
ATOM 11632 C CA . SER D 1 394 ? 99.806 52.391 53.072 1.00 10.73 394 SER D CA 1
ATOM 11633 C C . SER D 1 394 ? 100.045 53.391 51.923 1.00 11.17 394 SER D C 1
ATOM 11634 O O . SER D 1 394 ? 99.577 53.193 50.794 1.00 10.04 394 SER D O 1
ATOM 11637 N N . SER D 1 395 ? 100.793 54.455 52.221 1.00 11.15 395 SER D N 1
ATOM 11638 C CA . SER D 1 395 ? 101.130 55.441 51.202 1.00 11.68 395 SER D CA 1
ATOM 11639 C C . SER D 1 395 ? 102.235 54.930 50.288 1.00 11.94 395 SER D C 1
ATOM 11640 O O . SER D 1 395 ? 102.641 55.641 49.364 1.00 12.24 395 SER D O 1
ATOM 11643 N N . GLN D 1 396 ? 102.745 53.724 50.545 1.00 12.56 396 GLN D N 1
ATOM 11644 C CA . GLN D 1 396 ? 103.810 53.157 49.699 1.00 13.51 396 GLN D CA 1
ATOM 11645 C C . GLN D 1 396 ? 103.351 53.131 48.235 1.00 13.54 396 GLN D C 1
ATOM 11646 O O . GLN D 1 396 ? 102.245 52.665 47.938 1.00 12.97 396 GLN D O 1
ATOM 11652 N N . GLY D 1 397 ? 104.189 53.647 47.327 1.00 13.45 397 GLY D N 1
ATOM 11653 C CA . GLY D 1 397 ? 103.837 53.713 45.904 1.00 14.25 397 GLY D CA 1
ATOM 11654 C C . GLY D 1 397 ? 102.621 54.609 45.649 1.00 15.04 397 GLY D C 1
ATOM 11655 O O . GLY D 1 397 ? 101.945 54.470 44.628 1.00 15.04 397 GLY D O 1
ATOM 11656 N N . MET D 1 398 ? 102.369 55.548 46.561 1.00 14.96 398 MET D N 1
ATOM 11657 C CA . MET D 1 398 ? 101.142 56.386 46.542 1.00 17.16 398 MET D CA 1
ATOM 11658 C C . MET D 1 398 ? 99.854 55.537 46.497 1.00 16.84 398 MET D C 1
ATOM 11659 O O . MET D 1 398 ? 98.871 55.904 45.835 1.00 17.38 398 MET D O 1
ATOM 11664 N N . GLY D 1 399 ? 99.871 54.402 47.193 1.00 16.94 399 GLY D N 1
ATOM 11665 C CA . GLY D 1 399 ? 98.697 53.539 47.265 1.00 17.40 399 GLY D CA 1
ATOM 11666 C C . GLY D 1 399 ? 98.606 52.475 46.186 1.00 18.17 399 GLY D C 1
ATOM 11667 O O . GLY D 1 399 ? 97.618 51.738 46.135 1.00 18.14 399 GLY D O 1
ATOM 11668 N N . SER D 1 400 ? 99.637 52.358 45.351 1.00 18.45 400 SER D N 1
ATOM 11669 C CA . SER D 1 400 ? 99.627 51.342 44.286 1.00 19.50 400 SER D CA 1
ATOM 11670 C C . SER D 1 400 ? 100.272 50.022 44.717 1.00 19.94 400 SER D C 1
ATOM 11671 O O . SER D 1 400 ? 100.290 49.065 43.937 1.00 19.85 400 SER D O 1
ATOM 11674 N N . VAL D 1 401 ? 100.837 49.971 45.927 1.00 20.10 401 VAL D N 1
ATOM 11675 C CA . VAL D 1 401 ? 101.437 48.725 46.387 1.00 20.94 401 VAL D CA 1
ATOM 11676 C C . VAL D 1 401 ? 100.944 48.341 47.797 1.00 20.60 401 VAL D C 1
ATOM 11677 O O . VAL D 1 401 ? 100.740 49.207 48.659 1.00 21.80 401 VAL D O 1
ATOM 11681 N N . LEU D 1 402 ? 100.770 47.049 48.037 1.00 18.84 402 LEU D N 1
ATOM 11682 C CA . LEU D 1 402 ? 100.399 46.604 49.379 1.00 16.63 402 LEU D CA 1
ATOM 11683 C C . LEU D 1 402 ? 101.668 46.328 50.168 1.00 15.84 402 LEU D C 1
ATOM 11684 O O . LEU D 1 402 ? 102.721 46.071 49.593 1.00 16.09 402 LEU D O 1
ATOM 11689 N N . ASN D 1 403 ? 101.561 46.384 51.488 1.00 15.00 403 ASN D N 1
ATOM 11690 C CA . ASN D 1 403 ? 102.673 46.107 52.383 1.00 14.75 403 ASN D CA 1
ATOM 11691 C C . ASN D 1 403 ? 102.472 44.844 53.180 1.00 13.33 403 ASN D C 1
ATOM 11692 O O . ASN D 1 403 ? 101.344 44.475 53.523 1.00 12.11 403 ASN D O 1
ATOM 11697 N N . LEU D 1 404 ? 103.592 44.214 53.509 1.00 11.93 404 LEU D N 1
ATOM 11698 C CA . LEU D 1 404 ? 103.592 43.070 54.391 1.00 12.13 404 LEU D CA 1
ATOM 11699 C C . LEU D 1 404 ? 104.509 43.350 55.593 1.00 11.22 404 LEU D C 1
ATOM 11700 O O . LEU D 1 404 ? 105.586 43.933 55.456 1.00 11.11 404 LEU D O 1
ATOM 11705 N N . VAL D 1 405 ? 104.075 42.912 56.761 1.00 10.53 405 VAL D N 1
ATOM 11706 C CA . VAL D 1 405 ? 104.868 42.996 57.988 1.00 10.74 405 VAL D CA 1
ATOM 11707 C C . VAL D 1 405 ? 104.613 41.691 58.760 1.00 10.30 405 VAL D C 1
ATOM 11708 O O . VAL D 1 405 ? 103.464 41.207 58.836 1.00 8.70 405 VAL D O 1
ATOM 11712 N N . SER D 1 406 ? 105.686 41.103 59.278 1.00 10.52 406 SER D N 1
ATOM 11713 C CA . SER D 1 406 ? 105.559 39.896 60.101 1.00 10.81 406 SER D CA 1
ATOM 11714 C C . SER D 1 406 ? 105.036 40.348 61.449 1.00 10.99 406 SER D C 1
ATOM 11715 O O . SER D 1 406 ? 105.371 41.441 61.908 1.00 11.22 406 SER D O 1
ATOM 11718 N N . THR D 1 407 ? 104.236 39.499 62.084 1.00 10.67 407 THR D N 1
ATOM 11719 C CA . THR D 1 407 ? 103.568 39.843 63.342 1.00 11.64 407 THR D CA 1
ATOM 11720 C C . THR D 1 407 ? 104.496 39.924 64.562 1.00 12.89 407 THR D C 1
ATOM 11721 O O . THR D 1 407 ? 104.094 40.390 65.622 1.00 14.70 407 THR D O 1
ATOM 11725 N N . ASP D 1 408 ? 105.730 39.475 64.420 1.00 14.19 408 ASP D N 1
ATOM 11726 C CA . ASP D 1 408 ? 106.725 39.695 65.468 1.00 16.51 408 ASP D CA 1
ATOM 11727 C C . ASP D 1 408 ? 107.406 41.071 65.244 1.00 17.58 408 ASP D C 1
ATOM 11728 O O . ASP D 1 408 ? 108.289 41.470 66.012 1.00 18.45 408 ASP D O 1
ATOM 11733 N N . GLY D 1 409 ? 106.964 41.788 64.206 1.00 17.97 409 GLY D N 1
ATOM 11734 C CA . GLY D 1 409 ? 107.497 43.112 63.842 1.00 18.82 409 GLY D CA 1
ATOM 11735 C C . GLY D 1 409 ? 108.885 43.079 63.207 1.00 19.36 409 GLY D C 1
ATOM 11736 O O . GLY D 1 409 ? 109.475 44.123 62.917 1.00 19.80 409 GLY D O 1
ATOM 11737 N N . ARG D 1 410 ? 109.398 41.882 62.958 1.00 19.63 410 ARG D N 1
ATOM 11738 C CA . ARG D 1 410 ? 110.781 41.738 62.493 1.00 19.97 410 ARG D CA 1
ATOM 11739 C C . ARG D 1 410 ? 111.090 41.960 61.007 1.00 19.41 410 ARG D C 1
ATOM 11740 O O . ARG D 1 410 ? 112.189 42.427 60.664 1.00 20.14 410 ARG D O 1
ATOM 11748 N N . PHE D 1 411 ? 110.147 41.643 60.127 1.00 17.92 411 PHE D N 1
ATOM 11749 C CA . PHE D 1 411 ? 110.383 41.797 58.702 1.00 17.53 411 PHE D CA 1
ATOM 11750 C C . PHE D 1 411 ? 109.292 42.625 58.035 1.00 17.24 411 PHE D C 1
ATOM 11751 O O . PHE D 1 411 ? 108.103 42.502 58.374 1.00 16.82 411 PHE D O 1
ATOM 11759 N N . LYS D 1 412 ? 109.703 43.461 57.086 1.00 17.07 412 LYS D N 1
ATOM 11760 C CA . LYS D 1 412 ? 108.784 44.344 56.358 1.00 17.99 412 LYS D CA 1
ATOM 11761 C C . LYS D 1 412 ? 109.127 44.285 54.889 1.00 18.41 412 LYS D C 1
ATOM 11762 O O . LYS D 1 412 ? 110.297 44.242 54.537 1.00 18.25 412 LYS D O 1
ATOM 11768 N N . ALA D 1 413 ? 108.109 44.275 54.034 1.00 18.08 413 ALA D N 1
ATOM 11769 C CA . ALA D 1 413 ? 108.312 44.195 52.586 1.00 18.39 413 ALA D CA 1
ATOM 11770 C C . ALA D 1 413 ? 107.193 44.877 51.847 1.00 18.25 413 ALA D C 1
ATOM 11771 O O . ALA D 1 413 ? 106.091 45.007 52.368 1.00 17.70 413 ALA D O 1
ATOM 11773 N N . ARG D 1 414 ? 107.492 45.303 50.628 1.00 18.56 414 ARG D N 1
ATOM 11774 C CA . ARG D 1 414 ? 106.519 45.8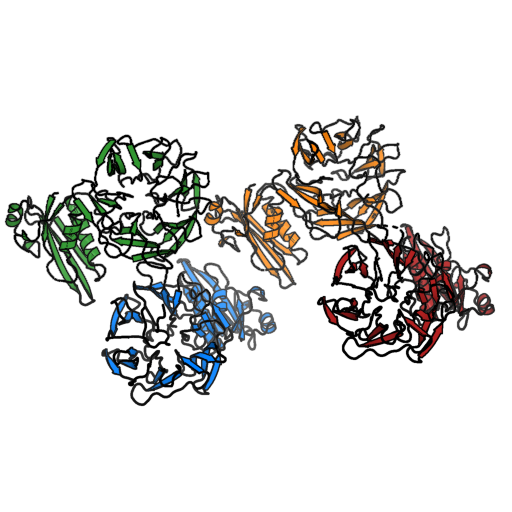74 49.716 1.00 19.11 414 ARG D CA 1
ATOM 11775 C C . ARG D 1 414 ? 106.149 44.778 48.726 1.00 18.61 414 ARG D C 1
ATOM 11776 O O . ARG D 1 414 ? 107.031 44.024 48.289 1.00 18.29 414 ARG D O 1
ATOM 11784 N N . LEU D 1 415 ? 104.871 44.662 48.366 1.00 18.34 415 LEU D N 1
ATOM 11785 C CA . LEU D 1 415 ? 104.496 43.724 47.288 1.00 19.41 415 LEU D CA 1
ATOM 11786 C C . LEU D 1 415 ? 104.733 44.427 45.944 1.00 19.89 415 LEU D C 1
ATOM 11787 O O . LEU D 1 415 ? 104.932 45.650 45.922 1.00 19.55 415 LEU D O 1
ATOM 11792 N N . PRO D 1 416 ? 104.712 43.670 44.818 1.00 20.97 416 PRO D N 1
ATOM 11793 C CA . PRO D 1 416 ? 104.876 44.328 43.523 1.00 21.38 416 PRO D CA 1
ATOM 11794 C C . PRO D 1 416 ? 103.829 45.409 43.312 1.00 21.95 416 PRO D C 1
ATOM 11795 O O . PRO D 1 416 ? 102.658 45.248 43.708 1.00 21.50 416 PRO D O 1
ATOM 11799 N N . ALA D 1 417 ? 104.251 46.519 42.712 1.00 22.76 417 ALA D N 1
ATOM 11800 C CA . ALA D 1 417 ? 103.340 47.612 42.414 1.00 23.54 417 ALA D CA 1
ATOM 11801 C C . ALA D 1 417 ? 102.298 47.144 41.407 1.00 24.24 417 ALA D C 1
ATOM 11802 O O . ALA D 1 417 ? 102.600 46.362 40.500 1.00 24.93 417 ALA D O 1
ATOM 11804 N N . THR D 1 418 ? 101.071 47.611 41.586 1.00 24.60 418 THR D N 1
ATOM 11805 C CA . THR D 1 418 ? 99.973 47.269 40.701 1.00 25.44 418 THR D CA 1
ATOM 11806 C C . THR D 1 418 ? 99.723 48.488 39.790 1.00 25.10 418 THR D C 1
ATOM 11807 O O . THR D 1 418 ? 100.334 49.529 39.990 1.00 24.72 418 THR D O 1
ATOM 11811 N N . ASP D 1 419 ? 98.831 48.361 38.806 1.00 25.42 419 ASP D N 1
ATOM 11812 C CA . ASP D 1 419 ? 98.546 49.456 37.862 1.00 25.02 419 ASP D CA 1
ATOM 11813 C C . ASP D 1 419 ? 97.398 50.385 38.291 1.00 24.32 419 ASP D C 1
ATOM 11814 O O . ASP D 1 419 ? 96.605 50.830 37.463 1.00 25.08 419 ASP D O 1
ATOM 11819 N N . GLY D 1 420 ? 97.301 50.682 39.582 1.00 23.25 420 GLY D N 1
ATOM 11820 C CA . GLY D 1 420 ? 96.266 51.594 40.077 1.00 21.65 420 GLY D CA 1
ATOM 11821 C C . GLY D 1 420 ? 96.330 51.745 41.583 1.00 20.52 420 GLY D C 1
ATOM 11822 O O . GLY D 1 420 ? 97.323 51.393 42.191 1.00 20.96 420 GLY D O 1
ATOM 11823 N N . GLN D 1 421 ? 95.290 52.302 42.188 1.00 19.50 421 GLN D N 1
ATOM 11824 C CA . GLN D 1 421 ? 95.244 52.399 43.646 1.00 18.43 421 GLN D CA 1
ATOM 11825 C C . GLN D 1 421 ? 94.664 51.102 44.218 1.00 16.56 421 GLN D C 1
ATOM 11826 O O . GLN D 1 421 ? 93.581 50.710 43.828 1.00 16.57 421 GLN D O 1
ATOM 11832 N N . VAL D 1 422 ? 95.385 50.457 45.136 1.00 14.73 422 VAL D N 1
ATOM 11833 C CA . VAL D 1 422 ? 94.965 49.194 45.731 1.00 12.77 422 VAL D CA 1
ATOM 11834 C C . VAL D 1 422 ? 94.494 49.418 47.152 1.00 11.98 422 VAL D C 1
ATOM 11835 O O . VAL D 1 422 ? 95.213 50.009 47.954 1.00 11.21 422 VAL D O 1
ATOM 11839 N N . LYS D 1 423 ? 93.303 48.918 47.461 1.00 10.32 423 LYS D N 1
ATOM 11840 C CA . LYS D 1 423 ? 92.721 49.017 48.797 1.00 10.23 423 LYS D CA 1
ATOM 11841 C C . LYS D 1 423 ? 92.056 47.705 49.217 1.00 8.97 423 LYS D C 1
ATOM 11842 O O . LYS D 1 423 ? 91.845 46.813 48.392 1.00 9.12 423 LYS D O 1
ATOM 11848 N N . PHE D 1 424 ? 91.726 47.630 50.504 1.00 6.90 424 PHE D N 1
ATOM 11849 C CA . PHE D 1 424 ? 90.986 46.532 51.087 1.00 6.95 424 PHE D CA 1
ATOM 11850 C C . PHE D 1 424 ? 91.570 45.130 50.837 1.00 6.13 424 PHE D C 1
ATOM 11851 O O . PHE D 1 424 ? 90.847 44.266 50.354 1.00 6.86 424 PHE D O 1
ATOM 11859 N N . PRO D 1 425 ? 92.846 44.895 51.206 1.00 5.56 425 PRO D N 1
ATOM 11860 C CA . PRO D 1 425 ? 93.395 43.555 51.043 1.00 5.89 425 PRO D CA 1
ATOM 11861 C C . PRO D 1 425 ? 92.694 42.594 52.024 1.00 6.45 425 PRO D C 1
ATOM 11862 O O . PRO D 1 425 ? 92.314 43.002 53.132 1.00 7.59 425 PRO D O 1
ATOM 11866 N N . ALA D 1 426 ? 92.489 41.354 51.600 1.00 5.69 426 ALA D N 1
ATOM 11867 C CA . ALA D 1 426 ? 91.891 40.325 52.458 1.00 6.30 426 ALA D CA 1
ATOM 11868 C C . ALA D 1 426 ? 92.707 39.055 52.242 1.00 5.57 426 ALA D C 1
ATOM 11869 O O . ALA D 1 426 ? 92.820 38.600 51.100 1.00 5.47 426 ALA D O 1
ATOM 11871 N N . TRP D 1 427 ? 93.254 38.486 53.315 1.00 5.95 427 TRP D N 1
ATOM 11872 C CA . TRP D 1 427 ? 94.128 37.299 53.221 1.00 6.79 427 TRP D CA 1
ATOM 11873 C C . TRP D 1 427 ? 93.236 36.082 53.319 1.00 6.97 427 TRP D C 1
ATOM 11874 O O . TRP D 1 427 ? 92.391 35.981 54.225 1.00 6.64 427 TRP D O 1
ATOM 11885 N N . SER D 1 428 ? 93.409 35.163 52.381 1.00 6.81 428 SER D N 1
ATOM 11886 C CA . SER D 1 428 ? 92.580 33.983 52.303 1.00 7.89 428 SER D CA 1
ATOM 11887 C C . SER D 1 428 ? 92.817 33.028 53.462 1.00 8.77 428 SER D C 1
ATOM 11888 O O . SER D 1 428 ? 93.832 33.125 54.175 1.00 7.95 428 SER D O 1
ATOM 11891 N N . PRO D 1 429 ? 91.880 32.082 53.659 1.00 10.41 429 PRO D N 1
ATOM 11892 C CA . PRO D 1 429 ? 92.149 31.002 54.604 1.00 11.07 429 PRO D CA 1
ATOM 11893 C C . PRO D 1 429 ? 93.219 30.066 54.006 1.00 11.60 429 PRO D C 1
ATOM 11894 O O . PRO D 1 429 ? 93.693 30.282 52.879 1.00 10.99 429 PRO D O 1
ATOM 11898 N N . TYR D 1 430 ? 93.603 29.038 54.742 1.00 12.85 430 TYR D N 1
ATOM 11899 C CA . TYR D 1 430 ? 94.429 27.992 54.137 1.00 14.84 430 TYR D CA 1
ATOM 11900 C C . TYR D 1 430 ? 93.669 27.450 52.934 1.00 16.27 430 TYR D C 1
ATOM 11901 O O . TYR D 1 430 ? 92.427 27.451 52.916 1.00 16.09 430 TYR D O 1
ATOM 11910 N N . LEU D 1 431 ? 94.419 27.019 51.926 1.00 18.23 431 LEU D N 1
ATOM 11911 C CA . LEU D 1 431 ? 93.828 26.558 50.683 1.00 20.91 431 LEU D CA 1
ATOM 11912 C C . LEU D 1 431 ? 94.284 25.147 50.352 1.00 21.90 431 LEU D C 1
ATOM 11913 O O . LEU D 1 431 ? 95.412 24.977 49.878 1.00 23.89 431 LEU D O 1
ATOM 11918 N N . GLY E 2 1 ? 13.499 22.212 50.446 1.00 26.38 32 GLY E N 1
ATOM 11919 C CA . GLY E 2 1 ? 12.044 21.966 50.716 1.00 25.28 32 GLY E CA 1
ATOM 11920 C C . GLY E 2 1 ? 11.786 20.841 51.705 1.00 24.51 32 GLY E C 1
ATOM 11921 O O . GLY E 2 1 ? 11.462 21.099 52.869 1.00 25.61 32 GLY E O 1
ATOM 11922 N N . ALA E 2 2 ? 11.923 19.599 51.234 1.00 22.84 33 ALA E N 1
ATOM 11923 C CA . ALA E 2 2 ? 11.696 18.392 52.038 1.00 20.88 33 ALA E CA 1
ATOM 11924 C C . ALA E 2 2 ? 12.529 18.409 53.328 1.00 19.78 33 ALA E C 1
ATOM 11925 O O . ALA E 2 2 ? 13.763 18.412 53.285 1.00 19.15 33 ALA E O 1
ATOM 11927 N N . SER E 2 3 ? 11.836 18.427 54.467 1.00 18.43 34 SER E N 1
ATOM 11928 C CA . SER E 2 3 ? 12.490 18.561 55.769 1.00 18.06 34 SER E CA 1
ATOM 11929 C C . SER E 2 3 ? 11.670 17.970 56.918 1.00 17.72 34 SER E C 1
ATOM 11930 O O . SER E 2 3 ? 10.432 18.011 56.901 1.00 17.28 34 SER E O 1
ATOM 11933 N N . ASP E 2 4 ? 12.368 17.452 57.924 1.00 16.43 35 ASP E N 1
ATOM 11934 C CA . ASP E 2 4 ? 11.697 16.954 59.114 1.00 15.94 35 ASP E CA 1
ATOM 11935 C C . ASP E 2 4 ? 11.353 18.042 60.126 1.00 16.08 35 ASP E C 1
ATOM 11936 O O . ASP E 2 4 ? 10.712 17.756 61.134 1.00 16.96 35 ASP E O 1
ATOM 11941 N N . GLY E 2 5 ? 11.784 19.276 59.847 1.00 15.47 36 GLY E N 1
ATOM 11942 C CA . GLY E 2 5 ? 11.528 20.442 60.693 1.00 15.95 36 GLY E CA 1
ATOM 11943 C C . GLY E 2 5 ? 12.163 20.405 62.075 1.00 16.49 36 GLY E C 1
ATOM 11944 O O . GLY E 2 5 ? 11.720 21.105 62.995 1.00 17.08 36 GLY E O 1
ATOM 11945 N N . SER E 2 6 ? 13.197 19.585 62.238 1.00 15.51 37 SER E N 1
ATOM 11946 C CA . SER E 2 6 ? 13.875 19.494 63.518 1.00 14.69 37 SER E CA 1
ATOM 11947 C C . SER E 2 6 ? 14.782 20.709 63.714 1.00 13.91 37 SER E C 1
ATOM 11948 O O . SER E 2 6 ? 14.985 21.151 64.831 1.00 14.00 37 SER E O 1
ATOM 11951 N N . GLY E 2 7 ? 15.303 21.233 62.614 1.00 14.01 38 GLY E N 1
ATOM 11952 C CA . GLY E 2 7 ? 16.274 22.313 62.651 1.00 13.70 38 GLY E CA 1
ATOM 11953 C C . GLY E 2 7 ? 17.692 21.770 62.810 1.00 13.50 38 GLY E C 1
ATOM 11954 O O . GLY E 2 7 ? 18.632 22.546 62.816 1.00 13.97 38 GLY E O 1
ATOM 11955 N N . TRP E 2 8 ? 17.872 20.450 62.957 1.00 12.47 39 TRP E N 1
ATOM 11956 C CA . TRP E 2 8 ? 19.243 19.922 63.179 1.00 11.68 39 TRP E CA 1
ATOM 11957 C C . TRP E 2 8 ? 19.593 18.532 62.675 1.00 11.24 39 TRP E C 1
ATOM 11958 O O . TRP E 2 8 ? 20.764 18.214 62.570 1.00 10.74 39 TRP E O 1
ATOM 11969 N N . SER E 2 9 ? 18.595 17.694 62.413 1.00 10.55 40 SER E N 1
ATOM 11970 C CA . SER E 2 9 ? 18.866 16.294 62.080 1.00 9.89 40 SER E CA 1
ATOM 11971 C C . SER E 2 9 ? 19.351 16.132 60.662 1.00 10.11 40 SER E C 1
ATOM 11972 O O . SER E 2 9 ? 19.344 17.083 59.861 1.00 8.68 40 SER E O 1
ATOM 11975 N N . SER E 2 10 ? 19.699 14.891 60.326 1.00 9.57 41 SER E N 1
ATOM 11976 C CA . SER E 2 10 ? 20.144 14.565 58.977 1.00 9.82 41 SER E CA 1
ATOM 11977 C C . SER E 2 10 ? 19.012 14.701 57.946 1.00 10.19 41 SER E C 1
ATOM 11978 O O . SER E 2 10 ? 19.266 14.706 56.749 1.00 9.86 41 SER E O 1
ATOM 11981 N N . GLU E 2 11 ? 17.768 14.805 58.418 1.00 10.94 42 GLU E N 1
ATOM 11982 C CA . GLU E 2 11 ? 16.606 14.928 57.548 1.00 11.35 42 GLU E CA 1
ATOM 11983 C C . GLU E 2 11 ? 16.047 16.357 57.577 1.00 12.87 42 GLU E C 1
ATOM 11984 O O . GLU E 2 11 ? 14.958 16.619 57.065 1.00 13.64 42 GLU E O 1
ATOM 11990 N N . ASN E 2 12 ? 16.800 17.279 58.171 1.00 13.41 43 ASN E N 1
ATOM 11991 C CA . ASN E 2 12 ? 16.416 18.686 58.182 1.00 14.93 43 ASN E CA 1
ATOM 11992 C C . ASN E 2 12 ? 16.915 19.289 56.872 1.00 16.03 43 ASN E C 1
ATOM 11993 O O . ASN E 2 12 ? 18.121 19.441 56.662 1.00 16.37 43 ASN E O 1
ATOM 11998 N N . ASN E 2 13 ? 16.018 19.607 55.965 1.00 18.05 44 ASN E N 1
ATOM 11999 C CA . ASN E 2 13 ? 16.466 20.120 54.648 1.00 19.94 44 ASN E CA 1
ATOM 12000 C C . ASN E 2 13 ? 17.826 19.525 54.133 1.00 19.44 44 ASN E C 1
ATOM 12001 O O . ASN E 2 13 ? 18.794 20.264 53.925 1.00 20.08 44 ASN E O 1
ATOM 12006 N N . PRO E 2 14 ? 17.913 18.185 53.923 1.00 18.75 45 PRO E N 1
ATOM 12007 C CA . PRO E 2 14 ? 19.200 17.685 53.434 1.00 18.24 45 PRO E CA 1
ATOM 12008 C C . PRO E 2 14 ? 19.539 18.072 51.984 1.00 17.95 45 PRO E C 1
ATOM 12009 O O . PRO E 2 14 ? 20.709 18.153 51.633 1.00 18.13 45 PRO E O 1
ATOM 12013 N N . TRP E 2 15 ? 18.531 18.324 51.164 1.00 17.62 46 TRP E N 1
ATOM 12014 C CA . TRP E 2 15 ? 18.775 18.586 49.758 1.00 17.97 46 TRP E CA 1
ATOM 12015 C C . TRP E 2 15 ? 18.696 20.071 49.377 1.00 20.01 46 TRP E C 1
ATOM 12016 O O . TRP E 2 15 ? 17.617 20.676 49.439 1.00 22.43 46 TRP E O 1
ATOM 12027 N N . GLY F 2 1 ? 91.884 40.699 20.283 1.00 25.92 32 GLY F N 1
ATOM 12028 C CA . GLY F 2 1 ? 92.173 39.469 21.075 1.00 24.98 32 GLY F CA 1
ATOM 12029 C C . GLY F 2 1 ? 92.682 38.369 20.162 1.00 24.68 32 GLY F C 1
ATOM 12030 O O . GLY F 2 1 ? 93.258 38.655 19.100 1.00 26.14 32 GLY F O 1
ATOM 12031 N N . ALA F 2 2 ? 92.505 37.118 20.593 1.00 22.42 33 ALA F N 1
ATOM 12032 C CA . ALA F 2 2 ? 92.817 35.952 19.789 1.00 20.34 33 ALA F CA 1
ATOM 12033 C C . ALA F 2 2 ? 91.996 36.040 18.499 1.00 18.85 33 ALA F C 1
ATOM 12034 O O . ALA F 2 2 ? 90.755 36.141 18.538 1.00 18.45 33 ALA F O 1
ATOM 12036 N N . SER F 2 3 ? 92.677 35.975 17.358 1.00 17.74 34 SER F N 1
ATOM 12037 C CA . SER F 2 3 ? 92.036 36.244 16.055 1.00 16.54 34 SER F CA 1
ATOM 12038 C C . SER F 2 3 ? 92.770 35.659 14.851 1.00 15.93 34 SER F C 1
ATOM 12039 O O . SER F 2 3 ? 94.001 35.715 14.807 1.00 15.07 34 SER F O 1
ATOM 12042 N N . ASP F 2 4 ? 92.022 35.147 13.856 1.00 14.69 35 ASP F N 1
ATOM 12043 C CA . ASP F 2 4 ? 92.653 34.607 12.643 1.00 14.31 35 ASP F CA 1
ATOM 12044 C C . ASP F 2 4 ? 93.015 35.717 11.647 1.00 14.09 35 ASP F C 1
ATOM 12045 O O . ASP F 2 4 ? 93.598 35.453 10.581 1.00 15.19 35 ASP F O 1
ATOM 12050 N N . GLY F 2 5 ? 92.644 36.943 11.999 1.00 13.88 36 GLY F N 1
ATOM 12051 C CA . GLY F 2 5 ? 92.876 38.127 11.176 1.00 14.19 36 GLY F CA 1
ATOM 12052 C C . GLY F 2 5 ? 92.158 38.210 9.836 1.00 13.46 36 GLY F C 1
ATOM 12053 O O . GLY F 2 5 ? 92.502 39.051 9.022 1.00 13.75 36 GLY F O 1
ATOM 12054 N N . SER F 2 6 ? 91.160 37.357 9.596 1.00 12.03 37 SER F N 1
ATOM 12055 C CA . SER F 2 6 ? 90.412 37.384 8.329 1.00 11.32 37 SER F CA 1
ATOM 12056 C C . SER F 2 6 ? 89.521 38.629 8.218 1.00 11.38 37 SER F C 1
ATOM 12057 O O . SER F 2 6 ? 89.235 39.119 7.117 1.00 11.00 37 SER F O 1
ATOM 12060 N N . GLY F 2 7 ? 89.048 39.107 9.365 1.00 11.62 38 GLY F N 1
ATOM 12061 C CA . GLY F 2 7 ? 88.104 40.228 9.413 1.00 10.91 38 GLY F CA 1
ATOM 12062 C C . GLY F 2 7 ? 86.648 39.779 9.286 1.00 11.09 38 GLY F C 1
ATOM 12063 O O . GLY F 2 7 ? 85.727 40.624 9.337 1.00 11.58 38 GLY F O 1
ATOM 12064 N N . TRP F 2 8 ? 86.401 38.472 9.121 1.00 9.55 39 TRP F N 1
ATOM 12065 C CA . TRP F 2 8 ? 85.006 37.997 8.948 1.00 9.57 39 TRP F CA 1
ATOM 12066 C C . TRP F 2 8 ? 84.638 36.579 9.453 1.00 9.60 39 TRP F C 1
ATOM 12067 O O . TRP F 2 8 ? 83.455 36.265 9.604 1.00 9.26 39 TRP F O 1
ATOM 12078 N N . SER F 2 9 ? 85.626 35.718 9.673 1.00 9.31 40 SER F N 1
ATOM 12079 C CA . SER F 2 9 ? 85.323 34.321 9.967 1.00 8.79 40 SER F CA 1
ATOM 12080 C C . SER F 2 9 ? 84.911 34.080 11.430 1.00 9.15 40 SER F C 1
ATOM 12081 O O . SER F 2 9 ? 85.003 34.973 12.277 1.00 8.18 40 SER F O 1
ATOM 12084 N N . SER F 2 10 ? 84.459 32.857 11.719 1.00 9.13 41 SER F N 1
ATOM 12085 C CA . SER F 2 10 ? 84.089 32.437 13.082 1.00 9.37 41 SER F CA 1
ATOM 12086 C C . SER F 2 10 ? 85.269 32.564 14.056 1.00 9.37 41 SER F C 1
ATOM 12087 O O . SER F 2 10 ? 85.081 32.621 15.282 1.00 9.52 41 SER F O 1
ATOM 12090 N N . GLU F 2 11 ? 86.482 32.588 13.510 1.00 9.69 42 GLU F N 1
ATOM 12091 C CA . GLU F 2 11 ? 87.707 32.697 14.310 1.00 10.35 42 GLU F CA 1
ATOM 12092 C C . GLU F 2 11 ? 88.301 34.108 14.266 1.00 10.78 42 GLU F C 1
ATOM 12093 O O . GLU F 2 11 ? 89.402 34.333 14.769 1.00 10.29 42 GLU F O 1
ATOM 12099 N N . ASN F 2 12 ? 87.569 35.061 13.700 1.00 11.70 43 ASN F N 1
ATOM 12100 C CA . ASN F 2 12 ? 88.092 36.433 13.611 1.00 14.18 43 ASN F CA 1
ATOM 12101 C C . ASN F 2 12 ? 88.185 37.121 14.978 1.00 15.42 43 ASN F C 1
ATOM 12102 O O . ASN F 2 12 ? 89.244 37.592 15.387 1.00 17.02 43 ASN F O 1
ATOM 12107 N N . ASN F 2 13 ? 87.084 37.217 15.685 1.00 16.97 44 ASN F N 1
ATOM 12108 C CA . ASN F 2 13 ? 87.179 37.840 17.002 1.00 18.67 44 ASN F CA 1
ATOM 12109 C C . ASN F 2 13 ? 86.070 37.268 17.854 1.00 17.67 44 ASN F C 1
ATOM 12110 O O . ASN F 2 13 ? 85.217 38.023 18.318 1.00 18.44 44 ASN F O 1
ATOM 12115 N N . PRO F 2 14 ? 86.075 35.927 18.062 1.00 16.81 45 PRO F N 1
ATOM 12116 C CA . PRO F 2 14 ? 84.958 35.315 18.761 1.00 16.58 45 PRO F CA 1
ATOM 12117 C C . PRO F 2 14 ? 84.807 35.742 20.213 1.00 17.05 45 PRO F C 1
ATOM 12118 O O . PRO F 2 14 ? 83.693 35.845 20.689 1.00 16.44 45 PRO F O 1
ATOM 12122 N N . TRP F 2 15 ? 85.905 36.030 20.897 1.00 17.78 46 TRP F N 1
ATOM 12123 C CA . TRP F 2 15 ? 85.827 36.324 22.329 1.00 18.74 46 TRP F CA 1
ATOM 12124 C C . TRP F 2 15 ? 86.196 37.758 22.700 1.00 21.50 46 TRP F C 1
ATOM 12125 O O . TRP F 2 15 ? 86.150 38.146 23.883 1.00 22.41 46 TRP F O 1
ATOM 12136 N N . GLY F 2 16 ? 86.581 38.530 21.691 1.00 23.53 47 GLY F N 1
ATOM 12137 C CA . GLY F 2 16 ? 86.904 39.936 21.866 1.00 26.07 47 GLY F CA 1
ATOM 12138 C C . GLY F 2 16 ? 85.707 40.746 21.408 1.00 27.78 47 GLY F C 1
ATOM 12139 O O . GLY F 2 16 ? 84.756 40.193 20.808 1.00 29.54 47 GLY F O 1
ATOM 12140 N N . GLY G 2 1 ? 22.466 42.665 24.347 1.00 25.15 32 GLY G N 1
ATOM 12141 C CA . GLY G 2 1 ? 22.457 41.325 25.023 1.00 23.55 32 GLY G CA 1
ATOM 12142 C C . GLY G 2 1 ? 23.195 40.235 24.244 1.00 22.78 32 GLY G C 1
ATOM 12143 O O . GLY G 2 1 ? 24.084 40.524 23.423 1.00 23.85 32 GLY G O 1
ATOM 12144 N N . ALA G 2 2 ? 22.842 38.984 24.539 1.00 20.84 33 ALA G N 1
ATOM 12145 C CA . ALA G 2 2 ? 23.396 37.801 23.880 1.00 18.66 33 ALA G CA 1
ATOM 12146 C C . ALA G 2 2 ? 22.829 37.793 22.478 1.00 17.57 33 ALA G C 1
ATOM 12147 O O . ALA G 2 2 ? 21.615 37.872 22.316 1.00 17.01 33 ALA G O 1
ATOM 12149 N N . SER G 2 3 ? 23.685 37.691 21.460 1.00 16.48 34 SER G N 1
ATOM 12150 C CA . SER G 2 3 ? 23.214 37.864 20.086 1.00 15.23 34 SER G CA 1
ATOM 12151 C C . SER G 2 3 ? 24.171 37.271 19.084 1.00 14.83 34 SER G C 1
ATOM 12152 O O . SER G 2 3 ? 25.385 37.297 19.310 1.00 14.15 34 SER G O 1
ATOM 12155 N N . ASP G 2 4 ? 23.641 36.760 17.970 1.00 13.62 35 ASP G N 1
ATOM 12156 C CA . ASP G 2 4 ? 24.510 36.187 16.938 1.00 13.34 35 ASP G CA 1
ATOM 12157 C C . ASP G 2 4 ? 25.029 37.246 15.972 1.00 13.66 35 ASP G C 1
ATOM 12158 O O . ASP G 2 4 ? 25.770 36.927 15.051 1.00 13.73 35 ASP G O 1
ATOM 12163 N N . GLY G 2 5 ? 24.591 38.489 16.172 1.00 13.97 36 GLY G N 1
ATOM 12164 C CA . GLY G 2 5 ? 25.004 39.636 15.358 1.00 13.73 36 GLY G CA 1
ATOM 12165 C C . GLY G 2 5 ? 24.515 39.652 13.925 1.00 13.51 36 GLY G C 1
ATOM 12166 O O . GLY G 2 5 ? 24.967 40.481 13.131 1.00 12.66 36 GLY G O 1
ATOM 12167 N N . SER G 2 6 ? 23.593 38.749 13.577 1.00 12.90 37 SER G N 1
ATOM 12168 C CA . SER G 2 6 ? 23.085 38.683 12.205 1.00 11.83 37 SER G CA 1
ATOM 12169 C C . SER G 2 6 ? 22.267 39.923 11.808 1.00 12.27 37 SER G C 1
ATOM 12170 O O . SER G 2 6 ? 22.222 40.312 10.630 1.00 12.21 37 SER G O 1
ATOM 12173 N N . GLY G 2 7 ? 21.587 40.502 12.793 1.00 12.38 38 GLY G N 1
ATOM 12174 C CA . GLY G 2 7 ? 20.627 41.588 12.572 1.00 12.64 38 GLY G CA 1
ATOM 12175 C C . GLY G 2 7 ? 19.203 41.123 12.254 1.00 12.36 38 GLY G C 1
ATOM 12176 O O . GLY G 2 7 ? 18.297 41.953 12.126 1.00 13.43 38 GLY G O 1
ATOM 12177 N N . TRP G 2 8 ? 18.984 39.811 12.115 1.00 11.01 39 TRP G N 1
ATOM 12178 C CA . TRP G 2 8 ? 17.686 39.285 11.666 1.00 9.85 39 TRP G CA 1
ATOM 12179 C C . TRP G 2 8 ? 17.240 37.900 12.159 1.00 9.75 39 TRP G C 1
ATOM 12180 O O . TRP G 2 8 ? 16.072 37.560 12.023 1.00 7.98 39 TRP G O 1
ATOM 12191 N N . SER G 2 9 ? 18.161 37.083 12.659 1.00 9.31 40 SER G N 1
ATOM 12192 C CA . SER G 2 9 ? 17.821 35.692 12.975 1.00 9.30 40 SER G CA 1
ATOM 12193 C C . SER G 2 9 ? 17.110 35.518 14.314 1.00 8.97 40 SER G C 1
ATOM 12194 O O . SER G 2 9 ? 17.030 36.451 15.117 1.00 7.27 40 SER G O 1
ATOM 12197 N N . SER G 2 10 ? 16.633 34.290 14.543 1.00 8.69 41 SER G N 1
ATOM 12198 C CA . SER G 2 10 ? 16.021 33.889 15.818 1.00 8.86 41 SER G CA 1
ATOM 12199 C C . SER G 2 10 ? 16.989 34.025 16.996 1.00 8.69 41 SER G C 1
ATOM 12200 O O . SER G 2 10 ? 16.564 34.016 18.152 1.00 8.84 41 SER G O 1
ATOM 12203 N N . GLU G 2 11 ? 18.289 34.136 16.702 1.00 9.20 42 GLU G N 1
ATOM 12204 C CA . GLU G 2 11 ? 19.343 34.313 17.726 1.00 10.14 42 GLU G CA 1
ATOM 12205 C C . GLU G 2 11 ? 19.885 35.737 17.800 1.00 11.30 42 GLU G C 1
ATOM 12206 O O . GLU G 2 11 ? 20.856 35.990 18.535 1.00 11.54 42 GLU G O 1
ATOM 12212 N N . ASN G 2 12 ? 19.260 36.657 17.065 1.00 11.81 43 ASN G N 1
ATOM 12213 C CA . ASN G 2 12 ? 19.669 38.058 17.122 1.00 14.42 43 ASN G CA 1
ATOM 12214 C C . ASN G 2 12 ? 18.946 38.712 18.289 1.00 15.91 43 ASN G C 1
ATOM 12215 O O . ASN G 2 12 ? 17.749 38.949 18.218 1.00 17.24 43 ASN G O 1
ATOM 12220 N N . ASN G 2 13 ? 19.639 38.995 19.378 1.00 18.15 44 ASN G N 1
ATOM 12221 C CA . ASN G 2 13 ? 18.958 39.583 20.560 1.00 19.42 44 ASN G CA 1
ATOM 12222 C C . ASN G 2 13 ? 17.545 38.999 20.911 1.00 19.05 44 ASN G C 1
ATOM 12223 O O . ASN G 2 13 ? 16.595 39.749 21.173 1.00 18.68 44 ASN G O 1
ATOM 12228 N N . PRO G 2 14 ? 17.408 37.661 20.983 1.00 18.30 45 PRO G N 1
ATOM 12229 C CA . PRO G 2 14 ? 16.055 37.172 21.210 1.00 18.46 45 PRO G CA 1
ATOM 12230 C C . PRO G 2 14 ? 15.491 37.552 22.578 1.00 18.68 45 PRO G C 1
ATOM 12231 O O . PRO G 2 14 ? 14.284 37.727 22.717 1.00 18.40 45 PRO G O 1
ATOM 12235 N N . TRP G 2 15 ? 16.368 37.695 23.561 1.00 18.63 46 TRP G N 1
ATOM 12236 C CA . TRP G 2 15 ? 15.947 38.004 24.929 1.00 20.13 46 TRP G CA 1
ATOM 12237 C C . TRP G 2 15 ? 15.955 39.496 25.251 1.00 22.20 46 TRP G C 1
ATOM 12238 O O . TRP G 2 15 ? 15.582 39.900 26.358 1.00 23.53 46 TRP G O 1
ATOM 12249 N N . GLY G 2 16 ? 16.360 40.302 24.269 1.00 24.20 47 GLY G N 1
ATOM 12250 C CA . GLY G 2 16 ? 16.368 41.760 24.381 1.00 26.57 47 GLY G CA 1
ATOM 12251 C C . GLY G 2 16 ? 17.504 42.271 25.243 1.00 28.23 47 GLY G C 1
ATOM 12252 O O . GLY G 2 16 ? 18.582 42.614 24.737 1.00 30.18 47 GLY G O 1
ATOM 12253 N N . GLY H 2 1 ? 82.251 60.069 46.739 1.00 28.49 32 GLY H N 1
ATOM 12254 C CA . GLY H 2 1 ? 80.858 59.545 46.605 1.00 27.72 32 GLY H CA 1
ATOM 12255 C C . GLY H 2 1 ? 80.497 58.401 47.545 1.00 27.35 32 GLY H C 1
ATOM 12256 O O . GLY H 2 1 ? 80.017 58.635 48.666 1.00 27.75 32 GLY H O 1
ATOM 12257 N N . ALA H 2 2 ? 80.710 57.168 47.071 1.00 25.60 33 ALA H N 1
ATOM 12258 C CA . ALA H 2 2 ? 80.395 55.939 47.813 1.00 23.95 33 ALA H CA 1
ATOM 12259 C C . ALA H 2 2 ? 80.939 55.982 49.243 1.00 22.28 33 ALA H C 1
ATOM 12260 O O . ALA H 2 2 ? 82.144 56.003 49.450 1.00 21.47 33 ALA H O 1
ATOM 12262 N N . SER H 2 3 ? 80.038 55.988 50.224 1.00 21.24 34 SER H N 1
ATOM 12263 C CA . SER H 2 3 ? 80.442 56.115 51.636 1.00 20.03 34 SER H CA 1
ATOM 12264 C C . SER H 2 3 ? 79.447 55.437 52.575 1.00 19.50 34 SER H C 1
ATOM 12265 O O . SER H 2 3 ? 78.254 55.444 52.294 1.00 18.61 34 SER H O 1
ATOM 12268 N N . ASP H 2 4 ? 79.933 54.863 53.684 1.00 18.26 35 ASP H N 1
ATOM 12269 C CA . ASP H 2 4 ? 79.019 54.309 54.691 1.00 17.53 35 ASP H CA 1
ATOM 12270 C C . ASP H 2 4 ? 78.486 55.405 55.585 1.00 17.83 35 ASP H C 1
ATOM 12271 O O . ASP H 2 4 ? 77.634 55.158 56.418 1.00 18.13 35 ASP H O 1
ATOM 12276 N N . GLY H 2 5 ? 78.997 56.620 55.403 1.00 18.24 36 GLY H N 1
ATOM 12277 C CA . GLY H 2 5 ? 78.536 57.778 56.182 1.00 18.75 36 GLY H CA 1
ATOM 12278 C C . GLY H 2 5 ? 78.930 57.784 57.656 1.00 18.24 36 GLY H C 1
ATOM 12279 O O . GLY H 2 5 ? 78.360 58.529 58.445 1.00 18.74 36 GLY H O 1
ATOM 12280 N N . SER H 2 6 ? 79.910 56.968 58.034 1.00 17.80 37 SER H N 1
ATOM 12281 C CA . SER H 2 6 ? 80.343 56.891 59.434 1.00 17.12 37 SER H CA 1
ATOM 12282 C C . SER H 2 6 ? 81.204 58.085 59.833 1.00 17.50 37 SER H C 1
ATOM 12283 O O . SER H 2 6 ? 81.230 58.492 61.009 1.00 17.80 37 SER H O 1
ATOM 12286 N N . GLY H 2 7 ? 81.942 58.617 58.861 1.00 16.91 38 GLY H N 1
ATOM 12287 C CA . GLY H 2 7 ? 82.896 59.690 59.123 1.00 16.14 38 GLY H CA 1
ATOM 12288 C C . GLY H 2 7 ? 84.282 59.201 59.511 1.00 15.99 38 GLY H C 1
ATOM 12289 O O . GLY H 2 7 ? 85.197 60.005 59.684 1.00 16.42 38 GLY H O 1
ATOM 12290 N N . TRP H 2 8 ? 84.475 57.888 59.641 1.00 14.37 39 TRP H N 1
ATOM 12291 C CA . TRP H 2 8 ? 85.776 57.386 60.128 1.00 13.55 39 TRP H CA 1
ATOM 12292 C C . TRP H 2 8 ? 86.185 56.000 59.683 1.00 12.78 39 TRP H C 1
ATOM 12293 O O . TRP H 2 8 ? 87.354 55.661 59.811 1.00 11.64 39 TRP H O 1
ATOM 12304 N N . SER H 2 9 ? 85.236 55.183 59.223 1.00 12.79 40 SER H N 1
ATOM 12305 C CA . SER H 2 9 ? 85.556 53.780 58.886 1.00 12.91 40 SER H CA 1
ATOM 12306 C C . SER H 2 9 ? 86.337 53.629 57.579 1.00 13.20 40 SER H C 1
ATOM 12307 O O . SER H 2 9 ? 86.484 54.586 56.826 1.00 12.47 40 SER H O 1
ATOM 12310 N N . SER H 2 10 ? 86.828 52.409 57.337 1.00 12.79 41 SER H N 1
ATOM 12311 C CA . SER H 2 10 ? 87.478 52.035 56.077 1.00 13.15 41 SER H CA 1
ATOM 12312 C C . SER H 2 10 ? 86.550 52.181 54.854 1.00 13.04 41 SER H C 1
ATOM 12313 O O . SER H 2 10 ? 87.025 52.198 53.702 1.00 12.50 41 SER H O 1
ATOM 12316 N N . GLU H 2 11 ? 85.237 52.273 55.114 1.00 12.92 42 GLU H N 1
ATOM 12317 C CA . GLU H 2 11 ? 84.219 52.476 54.060 1.00 13.13 42 GLU H CA 1
ATOM 12318 C C . GLU H 2 11 ? 83.679 53.909 53.983 1.00 13.50 42 GLU H C 1
ATOM 12319 O O . GLU H 2 11 ? 82.719 54.189 53.249 1.00 12.95 42 GLU H O 1
ATOM 12325 N N . ASN H 2 12 ? 84.282 54.809 54.745 1.00 14.37 43 ASN H N 1
ATOM 12326 C CA . ASN H 2 12 ? 83.897 56.216 54.677 1.00 16.69 43 ASN H CA 1
ATOM 12327 C C . ASN H 2 12 ? 84.707 56.839 53.534 1.00 17.94 43 ASN H C 1
ATOM 12328 O O . ASN H 2 12 ? 85.918 56.971 53.633 1.00 18.71 43 ASN H O 1
ATOM 12333 N N . ASN H 2 13 ? 84.057 57.200 52.440 1.00 20.03 44 ASN H N 1
ATOM 12334 C CA . ASN H 2 13 ? 84.812 57.728 51.275 1.00 21.89 44 ASN H CA 1
ATOM 12335 C C . ASN H 2 13 ? 86.225 57.155 50.992 1.00 21.03 44 ASN H C 1
ATOM 12336 O O . ASN H 2 13 ? 87.189 57.918 50.875 1.00 21.54 44 ASN H O 1
ATOM 12341 N N . PRO H 2 14 ? 86.354 55.823 50.837 1.00 20.93 45 PRO H N 1
ATOM 12342 C CA . PRO H 2 14 ? 87.700 55.316 50.578 1.00 20.64 45 PRO H CA 1
ATOM 12343 C C . PRO H 2 14 ? 88.273 55.750 49.228 1.00 21.36 45 PRO H C 1
ATOM 12344 O O . PRO H 2 14 ? 89.488 55.861 49.071 1.00 22.07 45 PRO H O 1
ATOM 12348 N N . TRP H 2 15 ? 87.409 56.002 48.262 1.00 21.38 46 TRP H N 1
ATOM 12349 C CA . TRP H 2 15 ? 87.880 56.325 46.930 1.00 22.96 46 TRP H CA 1
ATOM 12350 C C . TRP H 2 15 ? 87.814 57.831 46.643 1.00 25.02 46 TRP H C 1
ATOM 12351 O O . TRP H 2 15 ? 88.284 58.306 45.601 1.00 25.92 46 TRP H O 1
ATOM 12362 N N . GLY H 2 16 ? 87.233 58.570 47.586 1.00 27.08 47 GLY H N 1
ATOM 12363 C CA . GLY H 2 16 ? 87.136 60.022 47.490 1.00 29.17 47 GLY H CA 1
ATOM 12364 C C . GLY H 2 16 ? 87.927 60.641 48.623 1.00 30.50 47 GLY H C 1
ATOM 12365 O O . GLY H 2 16 ? 89.147 60.436 48.740 1.00 32.12 47 GLY H O 1
#

B-factor: mean 15.83, std 7.74, range [2.0, 49.23]

Nearest PDB structures (foldseek):
  2ivz-assembly2_F  TM=1.067E+00  e=2.057E-01  Escherichia coli
  4jml-assembly1_E  TM=9.526E-01  e=3.093E-01  Escherichia coli
  2ivz-assembly3_G  TM=9.901E-01  e=4.344E-01  Escherichia coli
  2ivz-assembly4_H  TM=9.953E-01  e=4.344E-01  Escherichia coli
  2ivz-assembly1_E  TM=1.005E+00  e=6.989E-01  Escherichia coli

Secondary structure (DSSP, 8-state):
-EEEEE---B---S-HHHHHHHHHHHTSSEEEPPGGG-S---SSGGG--HHHHHTTT--EEEEEEEEE-TTS-EEEEEEEEE-SSSTT-EEEEEEEEE-GGGHHHHHHHHHHHHHHHHHSS---TT-EEEEEEEES-SSS-EEEEEEETTS-S-EEEEEESS-EEEEEE-TTSSEEEEEE-TTSS-EEEEEETTT--EEEEE--SS-EEEEEE-TTSSEEEEEE-TTSS-EEEEEETTT--EEE---SSS-EEEEEE-TTSSEEEEEE-TTSS-EEEEEESSSS--EE---SSSEEEEEEE-TTSSEEEEEEEETTEEEEEEEETTT--EEE---SSS-EEEEE-TTSSEEEEE-SGGGGTSEEEEETTS--EEEPPP-SEEEEEEEE----/-EEEEEPPPB---S-HHHHHHHHHHHTSSEEEPPGGG-S---SSGGG--HHHHHTTT--EEEEEEEEE-TTS-EEEEEEEEE-SSSTT-EEEEEEEEE-GGGHHHHHHHHHHHHHHHHH-SPP-TT-EEEEEEE-S-SS--EEEEEEETTS-S-EEEEEESS-EEEEEE-TTSSEEEEEE-TTSS-EEEEEETTT--EEEEE--SS-EEEEEE-TTSSEEEEEE-TTSS-EEEEEETTT--EEE---SSS-EEEEEE-TTSSEEEEEE-TTSS-EEEEEETTEEEEEE---SSSEEEEEEE-TTSSEEEEEEEETTEEEEEEEETTT--EEE---SSS-EEEEE-TTSSEEEEEEEETTEEEEEEEETTS--EEEPPP-SSEEEEEEE----/-EEEEEPPPB---S-HHHHHHHHHHHTTSEEEPPGGG-S---SSGGG--HHHHHTTT--EEEEEEEEE-TTS-EEEEEEEEE-SSSTT-EEEEEEEEE-GGGHHHHHHHHHHHHHHHHHSS---TT-EEEEEEE-S-SS--EEEEEEETTS-S-EEEEEESS-EEEEEE-TTSSEEEEEE-TTSS-EEEEEETTT--EEEEE--SS-EEEEEE-TTSSEEEEEE-TTSS-EEEEEETTT--EEE---SSS-EEEEEE-TTSSEEEEEE-TTSS-EEEEEETTS---EE---SSSEEEEEEE-TTSSEEEEEEE---EEEEEEETTT--EEE----SS-EEEEE-TTSSEEEEE-SGGGGTSEEEEETTS--EEEPPP-SSEEEEEEE----/--EEEEEPPPEE----S-HHHHHHHHHHHTSSEEEPPGGG-S---SSGGG--HHHHHTTT--EEEEEEEEE-TTS-EEEEEEEEE-SSSTT-EEEEEEEEE-GGGHHHHHHHHHHHHHHHHHSS---TT-EEEEEEE---EEEEEEETTS-S-EEEEEESS-EEEEEE-TTSSEEEEEE-TTSS-EEEEEETTT--EEEEE--SS-EEEEEE-TTSSEEEEEE-TTSS-EEEEEETTT--EEE----SS-EEEEEE-TTSSEEEEEE-TTSS-EEEEEETTEEEEEE---SSS-EEEEEE-TTSSEEEEEE--EEEEEETTT--EEE---SSS-EEEEE-TTSSEEEEE-SGGGGTSEEEEETTS--EEEPPP-SSEEEEEEE----/----S-SSSTTSS--/----S-SSSTTTSS--/----S-SSSTTSSTT-/----S-SSSTTSSS--

Organism: Escherichia coli (strain K12) (NCBI:txid83333)

CATH classification: 3.40.50.10070 (+1 more: 2.120.10.30)

GO terms:
  GO:0042597 periplasmic space (C, EXP)
  GO:0005515 protein binding (F, IPI)
  GO:0030288 outer membrane-bounded periplasmic space (C, IDA)
  GO:0032153 cell division site (C, IDA)
  GO:0071237 cellular response to bacteriocin (P, IDA)
  GO:0051301 cell division (P, EXP)
  GO:0090529 cell septum assembly (P, EXP)
  GO:0042597 periplasmic space (C, IDA)
  GO:0043213 bacteriocin transport (P, IMP)
  GO:0015031 protein transport (P, IMP)
  GO:0017038 protein import (P, IMP)
  GO:0044877 protein-containing complex binding (F, IDA)
  GO:0032991 protein-containing complex (C, IDA)
  GO:0019904 protein domain specific binding (F, IPI)

Foldseek 3Di:
DQEEEQAFAAEDLDGLSVLLQVQCVLLLNYDYDDHVPDPDHDNDLVRDDLCSQVVVVYFKYKHWHWYADPVQKIKTKIWIATSPPDGSDTQDMDIDIGHSVCSSVSSLVVSQVVVCSVPVFGGLQAWKKWWWFQFPDQQFRIFTWMAGNQFHPIDTLDTANFDKDAWEAQLVRQKIWIWTCRVVHTWIWIAGRPPRDIHTQDDAPDDWGQWYAANVRQKIKTWDCNVPETFIWMAGVVPSDIDTQDDDDWHWGLWEDALVSFKIWTWICVVPAIFIWMGGRPDDDIGTLQDDAPHWHNWYAANVNQKIWTFGHDPRATAIKMAGRPPRDIGGQDDAAPWDQWEARNSRQKIKTFGCVVDQQWIKMTTNVNSDIDTRDGDNGHIHNMYIHHRD/DAEAEQAFAAEDLDRLSVLLQVQCVLLLNYDYDDHVPDPDHDNDLVRDDLVSQVVVVHFKHKHWHWAADPVQWIKTKIFIATSDPVHSDTQDIDIDTGHSVCSSVVSLVVNQVVVCSPPVFGRLQAWKKWWWFQFPDQQFRIFIWMAGPLRHPIDTLDTANFDKAAWEAQQVRQKIWTWTCRVVATWIWIAGRPPRDIGTLDDAPHDWGQWYAANVRQKIKTWDCNVPATFIWMAGPVPSDIDTQDDDNKHWGLWEDALVSFKIWTWICVVPAIFIWMGGSVDDDTGTQADDADHWHNWYAANVRQKIWTFGHHPNATAIKMAGRVPRDIGGQDDAAPWDRWEARNSRFKIWTWHADVPAIFIKMTTNVNNDIGTRDDDNGHIHNMYIHHRD/DAEAEQAQAAEDLDRLSVLLQVQLCQLLPYDYDDPVQDQDRDNDLVRDDLVSQVVVVHFKHKHWHWYADPVQKIKIKIFIATSPPVHSDTLDMDIDIGHSVCSSVVSLVVNQVVVCSPPVFGGQQQWKKWWWFQFPDAQFRIFIWMAGPQQHPIDTLDTANFDKAAWEAQLVRQKIWIWDCRVVRTWIWIAGRPPRDIDTQDDAPDDWGQWYAQNVRQKIWFWDCNVPATFIKMAGVVVSDIDTQDDDDKHWGLWEDALVSFKIWIWICPVPAIFIWMGGSVDDDTDTLADDADHWHNWYAANNRQKIWTWGHHPATAIWIAGSVPRDIGGQDDAAPWDHWEARNSRQKIKTFGCVVDQQWIKMTTNVNNDIDTRDGDNGHIHNMYIHHRD/DAQEAEQAFADDDPDLDRLSVLLQVQCVLLLHYDYDDPVPDLDHDNDLVRDDLVSQVVVVHFKHKHWHWAADPVQKIKIKIWIATSPPDGSDGQDMDIDIGHSVCSSVSSLVVNQVVVCSPPVFGRLQQWKKWWWFQLCRIWIWMAGPQFHPIDTLDNAVFDKDAWEAQQVRQKIWTWDCRVVATWIWIAGRVVRDIDTLDDAPDDWHQWYHQNVRQKIKTWDCNVPATFIWMAGVVVSDIDTQADDPWHWGLWEDDLVSFKIWTWICVVPAIFIWMGGRVDDDIHTLADDADHWHNWYAANNNQWIWTQGNHAIWIAGRVPRDIGGQDDAAPWDRWEARNSRQKIKTFGCVVDQQWIKMTTNVSNDIDIRDGHSGHIHNMYIHHRD/DQAPPPVDDCRGPVD/DQAPCPVDDCRHCVPD/DQAPPPVDDCRGPVVD/DQAPPPVDDCRGPVVD

Radius of gyration: 48.03 Å; Cα contacts (8 Å, |Δi|>4): 4650; chains: 8; bounding box: 158×84×90 Å

Sequence (1625 aa):
GRPIGVVPFQWAPEDIGGIVAADLRRNSGKFNPLDRARLPQQPGSAQEVQPAAWSALGIDAVVVGQVTPNPDGSYNVAYQLVDTGGAPGTVLAQNSYKVNKQWLRYAGHTASDEVFEKLTGIKGAFRTRIAYVVQTNGGQFPYELRVSDYDGYNQFVVHRSPQPLMSPAWSPDGSKLAYVTFESGRSALVIQTLANGAVRQVASFPRRHNGAPAFSPDGSKLAFALSKTGSLNLYVMDLASGQIRQVTDGRSNNTEPTWFPDSQNLAFTSDQAGRPQVYKVNINGGAPQRITWEGSQNQDADVSSDGKFMVMVSSNGGQQHIAKQDLATGGVQVLSSTFLDETPSLAPNGTMVIYSSSQGMGSVLNLVSTDGRFKARLPATDGQVKFPAWSPYLGRPIGVVPFQWAPEDIGGIVAADLRRNSGKFNPLDRARLPQQPGSAQEVQPAAWSALGIDAVVVGQVTPNPDGSYNVAYQLVDTGGAPGTVLAQNSYKVNKQWLRYAGHTASDEVFEEKLTGIKGAFRTRIAYVVQTNGGQFPYELRVSDYDGYNQFVVHRSPQPLMMSPAWSPDGSKLAYVTFESGRSALVIQTLANGAVRQVASFPRRHNGAPAFSPDGSKLAFALSKTGSLNLYVMDLASGQIRQVTDGRSNNTEPTWFPDSQNLAFTSDQAGRPQVYKVNINGGAPQRITWEGSQNQDADVSSDGKFMVMMVSSNGGQQHIAKQDLATGGVQVLSSTFLDETPSLAPNGTMVIYSSSQGMGSVLNLVSTDGRFKARLPATDGQVKFPAWSPYLGRPIGVVPFQWAPEDIGGIVAADLRRNSGKFNPLDRARLPQQPGSAQEVQPAAWSALGIDAVVVGQVTPNPDGSYNVAYQLVDTGGAPGTVLAQNSYKVNKQWLRYAGHTASDEVFEKLTGIKGAFRTRIAYVVQTNGGQFPYELRVSDYDGYNQFVVHRSPQPLMSPAWSPDGSKLAYVTFESGRSALVIQTLANGAVRQVASFPRHNGAPAFSPDGSKLAFALSKTGSLNLYVMDLASGQIRQVTDGRSNNTEPTWFPDSQNLAFTSDQAGRPQVYKVNINGGAPQRITWEGSQNQDADVSSDGKFMVMVSSNGQQHIAKQDLATGGVQVLSSTFLDETPSLAPNGTMVIYSSSQGMGSVLNLVSTDGRFKARLPATDGQVKFPAWSPYLSGRPIGVVPFQWAGAPEDIGGIVAADLRRNSGKFNPLDRARLPQQPGSAQEVQPAAWSALGIDAVVVGQVTPNPDGSYNVAYQLVDTGGAPGTVLAQNSYKVNKQWLRYAGHTASDEVFEKLTGIKGAFRTRIAYVVQTFPYELRVSDYDGYNQFVVHRSPQPLMMSPAWSPDGSKLAYVTFESGRSALVIQTLANGAVRQVASFPRRHNGAPAFSPDGSKLAFALSKTGSLNLYVMDLASGQIRQVTDGRSNNTEPTWFPDSQNLAFTSDQAGRPQVYKVNINGGAPQRITWEGSQNQDADVSSDGKFMMVMMVSSQHIAKQDLATGGVQVLSSTFLDETPSLAPNGTMVIYSSSQGMGSVLNLVSTDGRFKARLPATDGQVKFPAWSPYLGASDGSGWSSENNPWGASDGSGWSSENNPWGGASDGSGWSSENNPWGGASDGSGWSSENNPWG